Protein 8PHA (pdb70)

Structure (mmCIF, N/CA/C/O backbone):
data_8PHA
#
_entry.id   8PHA
#
_cell.length_a   97.363
_cell.length_b   109.116
_cell.length_c   192.925
_cell.angle_alpha   90.000
_cell.angle_beta   90.000
_cell.angle_gamma   90.000
#
_symmetry.space_group_name_H-M   'P 21 21 21'
#
loop_
_entity.id
_entity.type
_entity.pdbx_description
1 polymer 'O-methyltransferase domain-containing protein'
2 non-polymer GLYCEROL
3 non-polymer '2-HYDROXY BUTANE-1,4-DIOL'
4 non-polymer L-ornithine
5 non-polymer 'SODIUM ION'
6 water water
#
loop_
_atom_site.group_PDB
_atom_site.id
_atom_site.type_symbol
_atom_site.label_atom_id
_atom_site.label_alt_id
_atom_site.label_comp_id
_atom_site.label_asym_id
_atom_site.label_entity_id
_atom_site.label_seq_id
_atom_site.pdbx_PDB_ins_code
_atom_site.Cartn_x
_atom_site.Cartn_y
_atom_site.Cartn_z
_atom_site.occupancy
_atom_site.B_iso_or_equiv
_atom_site.auth_seq_id
_atom_site.auth_comp_id
_atom_site.auth_asym_id
_atom_site.auth_atom_id
_atom_site.pdbx_PDB_model_num
ATOM 1 N N . PRO A 1 22 ? -27.29153 -2.43534 82.62808 1.000 107.40873 6 PRO A N 1
ATOM 2 C CA . PRO A 1 22 ? -28.69044 -1.98899 82.61815 1.000 112.83994 6 PRO A CA 1
ATOM 3 C C . PRO A 1 22 ? -28.93673 -0.87246 81.60536 1.000 103.78063 6 PRO A C 1
ATOM 4 O O . PRO A 1 22 ? -29.77859 -1.01288 80.71891 1.000 103.39513 6 PRO A O 1
ATOM 8 N N . SER A 1 23 ? -28.19775 0.22380 81.74351 1.000 67.14592 7 SER A N 1
ATOM 9 C CA . SER A 1 23 ? -28.32247 1.34896 80.83468 1.000 58.99431 7 SER A CA 1
ATOM 10 C C . SER A 1 23 ? -27.51943 1.10272 79.55803 1.000 54.89037 7 SER A C 1
ATOM 11 O O . SER A 1 23 ? -26.62340 0.25318 79.50356 1.000 42.90649 7 SER A O 1
ATOM 14 N N . GLU A 1 24 ? -27.88306 1.83918 78.50424 1.000 40.37926 8 GLU A N 1
ATOM 15 C CA . GLU A 1 24 ? -27.15964 1.71361 77.24575 1.000 46.63660 8 GLU A CA 1
ATOM 16 C C . GLU A 1 24 ? -25.72740 2.21511 77.36880 1.000 48.18453 8 GLU A C 1
ATOM 17 O O . GLU A 1 24 ? -24.82695 1.66864 76.72183 1.000 43.85506 8 GLU A O 1
ATOM 23 N N . GLY A 1 25 ? -25.49671 3.24325 78.19085 1.000 42.61796 9 GLY A N 1
ATOM 24 C CA . GLY A 1 25 ? -24.14328 3.74088 78.37192 1.000 40.02269 9 GLY A CA 1
ATOM 25 C C . GLY A 1 25 ? -23.24262 2.72983 79.05522 1.000 38.19464 9 GLY A C 1
ATOM 26 O O . GLY A 1 25 ? -22.09586 2.52887 78.64189 1.000 31.89765 9 GLY A O 1
ATOM 27 N N . LYS A 1 26 ? -23.75188 2.07369 80.10528 1.000 33.53181 10 LYS A N 1
ATOM 28 C CA . LYS A 1 26 ? -22.98335 1.02565 80.77032 1.000 34.81673 10 LYS A CA 1
ATOM 29 C C . LYS A 1 26 ? -22.71429 -0.14078 79.82486 1.000 32.84001 10 LYS A C 1
ATOM 30 O O . LYS A 1 26 ? -21.59561 -0.67003 79.78411 1.000 33.66673 10 LYS A O 1
ATOM 36 N N . ALA A 1 27 ? -23.72659 -0.55253 79.05257 1.000 30.37173 11 ALA A N 1
ATOM 37 C CA . ALA A 1 27 ? -23.51000 -1.61111 78.06926 1.000 35.05491 11 ALA A CA 1
ATOM 38 C C . ALA A 1 27 ? -22.45383 -1.20843 77.04805 1.000 31.41569 11 ALA A C 1
ATOM 39 O O . ALA A 1 27 ? -21.64828 -2.04028 76.62472 1.000 31.07904 11 ALA A O 1
ATOM 41 N N . GLN A 1 28 ? -22.42218 0.06760 76.65106 1.000 28.23254 12 GLN A N 1
ATOM 42 C CA . GLN A 1 28 ? -21.41242 0.48969 75.68522 1.000 26.98271 12 GLN A CA 1
ATOM 43 C C . GLN A 1 28 ? -20.01692 0.50081 76.30084 1.000 28.51049 12 GLN A C 1
ATOM 44 O O . GLN A 1 28 ? -19.04315 0.12144 75.64091 1.000 26.12799 12 GLN A O 1
ATOM 50 N N . ILE A 1 29 ? -19.89372 0.93918 77.55707 1.000 26.05434 13 ILE A N 1
ATOM 51 C CA . ILE A 1 29 ? -18.59834 0.86469 78.23905 1.000 23.33436 13 ILE A CA 1
ATOM 52 C C . ILE A 1 29 ? -18.11461 -0.57720 78.29958 1.000 27.68045 13 ILE A C 1
ATOM 53 O O . ILE A 1 29 ? -16.93179 -0.87009 78.07344 1.000 29.60561 13 ILE A O 1
ATOM 58 N N . ARG A 1 30 ? -19.01678 -1.50262 78.61254 1.000 21.74725 14 ARG A N 1
ATOM 59 C CA . ARG A 1 30 ? -18.58202 -2.88609 78.73593 1.000 34.87146 14 ARG A CA 1
ATOM 60 C C . ARG A 1 30 ? -18.30240 -3.50782 77.37110 1.000 28.18261 14 ARG A C 1
ATOM 61 O O . ARG A 1 30 ? -17.41156 -4.35661 77.24987 1.000 29.02222 14 ARG A O 1
ATOM 69 N N . ALA A 1 31 ? -18.99920 -3.05985 76.32334 1.000 25.21082 15 ALA A N 1
ATOM 70 C CA . ALA A 1 31 ? -18.65401 -3.50398 74.97640 1.000 24.95281 15 ALA A CA 1
ATOM 71 C C . ALA A 1 31 ? -17.28544 -2.96630 74.55437 1.000 25.09913 15 ALA A C 1
ATOM 72 O O . ALA A 1 31 ? -16.50917 -3.66945 73.89695 1.000 27.92324 15 ALA A O 1
ATOM 74 N N . LEU A 1 32 ? -16.96047 -1.73016 74.94433 1.000 21.58534 16 LEU A N 1
ATOM 75 C CA . LEU A 1 32 ? -15.62255 -1.20253 74.68470 1.000 26.13460 16 LEU A CA 1
ATOM 76 C C . LEU A 1 32 ? -14.56761 -2.02647 75.40897 1.000 26.33687 16 LEU A C 1
ATOM 77 O O . LEU A 1 32 ? -13.50240 -2.32942 74.84805 1.000 22.65087 16 LEU A O 1
ATOM 82 N N . LEU A 1 33 ? -14.84642 -2.39132 76.66356 1.000 23.56548 17 LEU A N 1
ATOM 83 C CA . LEU A 1 33 ? -13.92471 -3.25073 77.39659 1.000 25.66778 17 LEU A CA 1
ATOM 84 C C . LEU A 1 33 ? -13.71339 -4.56979 76.67314 1.000 28.40640 17 LEU A C 1
ATOM 85 O O . LEU A 1 33 ? -12.57663 -5.04489 76.55763 1.000 29.96292 17 LEU A O 1
ATOM 90 N N . ASN A 1 34 ? -14.79345 -5.16903 76.16682 1.000 22.58994 18 ASN A N 1
ATOM 91 C CA . ASN A 1 34 ? -14.65461 -6.43158 75.44549 1.000 27.69991 18 ASN A CA 1
ATOM 92 C C . ASN A 1 34 ? -13.82030 -6.26737 74.17858 1.000 27.29843 18 ASN A C 1
ATOM 93 O O . ASN A 1 34 ? -12.99270 -7.12850 73.85732 1.000 25.73833 18 ASN A O 1
ATOM 98 N N . LEU A 1 35 ? -14.03304 -5.17840 73.44075 1.000 22.44264 19 LEU A N 1
ATOM 99 C CA . LEU A 1 35 ? -13.20559 -4.90275 72.26713 1.000 28.83322 19 LEU A CA 1
ATOM 100 C C . LEU A 1 35 ? -11.73089 -4.78757 72.64652 1.000 21.73668 19 LEU A C 1
ATOM 101 O O . LEU A 1 35 ? -10.85662 -5.29232 71.93779 1.000 23.11531 19 LEU A O 1
ATOM 106 N N . ILE A 1 36 ? -11.44086 -4.12011 73.76146 1.000 22.25152 20 ILE A N 1
ATOM 107 C CA . ILE A 1 36 ? -10.05668 -3.98224 74.22051 1.000 25.51249 20 ILE A CA 1
ATOM 108 C C . ILE A 1 36 ? -9.46398 -5.34784 74.56702 1.000 23.68621 20 ILE A C 1
ATOM 109 O O . ILE A 1 36 ? -8.35460 -5.69394 74.12866 1.000 24.03516 20 ILE A O 1
ATOM 114 N N . ASN A 1 37 ? -10.21035 -6.15715 75.33131 1.000 22.58433 21 ASN A N 1
ATOM 115 C CA . ASN A 1 37 ? -9.72776 -7.48216 75.73907 1.000 25.61055 21 ASN A CA 1
ATOM 116 C C . ASN A 1 37 ? -9.47153 -8.38555 74.53220 1.000 26.12203 21 ASN A C 1
ATOM 117 O O . ASN A 1 37 ? -8.39800 -9.00084 74.40941 1.000 29.31237 21 ASN A O 1
ATOM 122 N N . THR A 1 38 ? -10.46382 -8.50149 73.63909 1.000 26.35860 22 THR A N 1
ATOM 123 C CA . THR A 1 38 ? -10.32639 -9.40762 72.50162 1.000 28.47149 22 THR A CA 1
ATOM 124 C C . THR A 1 38 ? -9.27666 -8.90449 71.51357 1.000 28.66097 22 THR A C 1
ATOM 125 O O . THR A 1 38 ? -8.53137 -9.70888 70.94203 1.000 30.48206 22 THR A O 1
ATOM 129 N N . SER A 1 39 ? -9.18272 -7.58529 71.29918 1.000 24.58886 23 SER A N 1
ATOM 130 C CA A SER A 1 39 ? -8.17559 -7.06825 70.37480 0.495 25.44798 23 SER A CA 1
ATOM 131 C CA B SER A 1 39 ? -8.17820 -7.08060 70.36577 0.505 25.45726 23 SER A CA 1
ATOM 132 C C . SER A 1 39 ? -6.77029 -7.30298 70.90613 1.000 30.83455 23 SER A C 1
ATOM 133 O O . SER A 1 39 ? -5.87133 -7.68539 70.14894 1.000 25.42224 23 SER A O 1
ATOM 138 N N . ALA A 1 40 ? -6.56010 -7.08148 72.21201 1.000 24.50377 24 ALA A N 1
ATOM 139 C CA . ALA A 1 40 ? -5.25709 -7.38098 72.79999 1.000 32.78108 24 ALA A CA 1
ATOM 140 C C . ALA A 1 40 ? -4.92862 -8.86735 72.68966 1.000 27.69986 24 ALA A C 1
ATOM 141 O O . ALA A 1 40 ? -3.78068 -9.23926 72.40598 1.000 28.80974 24 ALA A O 1
ATOM 143 N N . GLU A 1 41 ? -5.92354 -9.73299 72.91773 1.000 23.18365 25 GLU A N 1
ATOM 144 C CA . GLU A 1 41 ? -5.70450 -11.16602 72.74752 1.000 27.98227 25 GLU A CA 1
ATOM 145 C C . GLU A 1 41 ? -5.26807 -11.49362 71.32118 1.000 33.62678 25 GLU A C 1
ATOM 146 O O . GLU A 1 41 ? -4.35735 -12.30705 71.10588 1.000 29.64074 25 GLU A O 1
ATOM 152 N N . GLN A 1 42 ? -5.91378 -10.87559 70.32736 1.000 30.13090 26 GLN A N 1
ATOM 153 C CA . GLN A 1 42 ? -5.55154 -11.17830 68.94669 1.000 29.66602 26 GLN A CA 1
ATOM 154 C C . GLN A 1 42 ? -4.18450 -10.59675 68.58136 1.000 33.15939 26 GLN A C 1
ATOM 155 O O . GLN A 1 42 ? -3.44522 -11.19501 67.78669 1.000 28.54815 26 GLN A O 1
ATOM 161 N N . ALA A 1 43 ? -3.82673 -9.44136 69.15498 1.000 23.86076 27 ALA A N 1
ATOM 162 C CA . ALA A 1 43 ? -2.47656 -8.91276 68.96556 1.000 33.45389 27 ALA A CA 1
ATOM 163 C C . ALA A 1 43 ? -1.43739 -9.88757 69.50782 1.000 26.36683 27 ALA A C 1
ATOM 164 O O . ALA A 1 43 ? -0.41342 -10.16453 68.85577 1.000 29.15857 27 ALA A O 1
ATOM 166 N N . ILE A 1 44 ? -1.70231 -10.43711 70.69715 1.000 28.89800 28 ILE A N 1
ATOM 167 C CA . ILE A 1 44 ? -0.83038 -11.46505 71.25263 1.000 28.08939 28 ILE A CA 1
ATOM 168 C C . ILE A 1 44 ? -0.72667 -12.64612 70.29427 1.000 31.96674 28 ILE A C 1
ATOM 169 O O . ILE A 1 44 ? 0.37270 -13.14380 70.02718 1.000 30.80236 28 ILE A O 1
ATOM 174 N N . ALA A 1 45 ? -1.85950 -13.07740 69.72635 1.000 32.73356 29 ALA A N 1
ATOM 175 C CA . ALA A 1 45 ? -1.82581 -14.18114 68.76641 1.000 30.17893 29 ALA A CA 1
ATOM 176 C C . ALA A 1 45 ? -0.94488 -13.84476 67.57058 1.000 34.69079 29 ALA A C 1
ATOM 177 O O . ALA A 1 45 ? -0.26695 -14.72027 67.02079 1.000 35.78771 29 ALA A O 1
ATOM 179 N N . GLU A 1 46 ? -0.95269 -12.58320 67.14239 1.000 32.72790 30 GLU A N 1
ATOM 180 C CA . GLU A 1 46 ? -0.09021 -12.19059 66.03183 1.000 31.99046 30 GLU A CA 1
ATOM 181 C C . GLU A 1 46 ? 1.38050 -12.30082 66.42199 1.000 35.28294 30 GLU A C 1
ATOM 182 O O . GLU A 1 46 ? 2.23155 -12.64497 65.58855 1.000 32.08618 30 GLU A O 1
ATOM 188 N N . TYR A 1 47 ? 1.70551 -11.99907 67.67934 1.000 30.83954 31 TYR A N 1
ATOM 189 C CA . TYR A 1 47 ? 3.09444 -12.18963 68.10099 1.000 28.87415 31 TYR A CA 1
ATOM 190 C C . TYR A 1 47 ? 3.44009 -13.68086 68.20009 1.000 38.53809 31 TYR A C 1
ATOM 191 O O . TYR A 1 47 ? 4.51709 -14.10429 67.75976 1.000 36.19715 31 TYR A O 1
ATOM 200 N N . ASP A 1 48 ? 2.51206 -14.49853 68.70921 1.000 39.36718 32 ASP A N 1
ATOM 201 C CA . ASP A 1 48 ? 2.73978 -15.94259 68.80164 1.000 36.72943 32 ASP A CA 1
ATOM 202 C C . ASP A 1 48 ? 2.91087 -16.58207 67.42374 1.000 33.05988 32 ASP A C 1
ATOM 203 O O . ASP A 1 48 ? 3.70232 -17.51952 67.26908 1.000 36.49775 32 ASP A O 1
ATOM 208 N N . LYS A 1 49 ? 2.19142 -16.08774 66.41247 1.000 34.97835 33 LYS A N 1
ATOM 209 C CA . LYS A 1 49 ? 2.27663 -16.68538 65.07925 1.000 36.74832 33 LYS A CA 1
ATOM 210 C C . LYS A 1 49 ? 3.69017 -16.62282 64.52696 1.000 39.64452 33 LYS A C 1
ATOM 211 O O . LYS A 1 49 ? 4.09564 -17.50553 63.76680 1.000 42.50887 33 LYS A O 1
ATOM 217 N N . GLN A 1 50 ? 4.44244 -15.58138 64.86975 1.000 41.98370 34 GLN A N 1
ATOM 218 C CA . GLN A 1 50 ? 5.83679 -15.46621 64.46906 1.000 42.36639 34 GLN A CA 1
ATOM 219 C C . GLN A 1 50 ? 6.77809 -15.96418 65.55424 1.000 44.52294 34 GLN A C 1
ATOM 220 O O . GLN A 1 50 ? 7.97515 -15.65637 65.51669 1.000 44.27038 34 GLN A O 1
ATOM 226 N N . GLU A 1 51 ? 6.25029 -16.70768 66.53178 1.000 34.14199 35 GLU A N 1
ATOM 227 C CA . GLU A 1 51 ? 7.04150 -17.26989 67.62004 1.000 38.32392 35 GLU A CA 1
ATOM 228 C C . GLU A 1 51 ? 7.83767 -16.18539 68.33789 1.000 39.37903 35 GLU A C 1
ATOM 229 O O . GLU A 1 51 ? 9.01875 -16.34899 68.64700 1.000 40.76612 35 GLU A O 1
ATOM 235 N N . CYS A 1 52 ? 7.18486 -15.05734 68.60172 1.000 33.46225 36 CYS A N 1
ATOM 236 C CA . CYS A 1 52 ? 7.81605 -13.95722 69.30547 1.000 31.37214 36 CYS A CA 1
ATOM 237 C C . CYS A 1 52 ? 7.11651 -13.72900 70.63309 1.000 38.05493 36 CYS A C 1
ATOM 238 O O . CYS A 1 52 ? 5.90478 -13.93252 70.76387 1.000 39.87690 36 CYS A O 1
ATOM 241 N N . ASP A 1 53 ? 7.89810 -13.31149 71.61941 1.000 38.88809 37 ASP A N 1
ATOM 242 C CA . ASP A 1 53 ? 7.30819 -12.89852 72.87306 1.000 32.67070 37 ASP A CA 1
ATOM 243 C C . ASP A 1 53 ? 6.78279 -11.47599 72.72882 1.000 34.35811 37 ASP A C 1
ATOM 244 O O . ASP A 1 53 ? 7.00786 -10.79637 71.71565 1.000 30.63124 37 ASP A O 1
ATOM 249 N N . ILE A 1 54 ? 6.05073 -11.04220 73.75082 1.000 31.26489 38 ILE A N 1
ATOM 250 C CA . ILE A 1 54 ? 5.54552 -9.67035 73.80252 1.000 33.97713 38 ILE A CA 1
ATOM 251 C C . ILE A 1 54 ? 6.71904 -8.69940 73.76371 1.000 33.10683 38 ILE A C 1
ATOM 252 O O . ILE A 1 54 ? 7.73263 -8.92245 74.45768 1.000 33.73132 38 ILE A O 1
ATOM 257 N N . PRO A 1 55 ? 6.65854 -7.62721 72.97839 1.000 33.83273 39 PRO A N 1
ATOM 258 C CA . PRO A 1 55 ? 7.75198 -6.64732 72.99152 1.000 35.12269 39 PRO A CA 1
ATOM 259 C C . PRO A 1 55 ? 7.89330 -5.99399 74.36169 1.000 36.58137 39 PRO A C 1
ATOM 260 O O . PRO A 1 55 ? 6.94822 -5.94015 75.15193 1.000 30.29761 39 PRO A O 1
ATOM 264 N N . SER A 1 56 ? 9.10209 -5.51381 74.64512 1.000 32.23350 40 SER A N 1
ATOM 265 C CA . SER A 1 56 ? 9.42443 -4.86301 75.90845 1.000 32.57372 40 SER A CA 1
ATOM 266 C C . SER A 1 56 ? 9.67751 -3.37706 75.68875 1.000 34.01440 40 SER A C 1
ATOM 267 O O . SER A 1 56 ? 10.33687 -2.98487 74.71902 1.000 28.17482 40 SER A O 1
ATOM 270 N N . LEU A 1 57 ? 9.16392 -2.55540 76.60145 1.000 31.39537 41 LEU A N 1
ATOM 271 C CA . LEU A 1 57 ? 9.37615 -1.11607 76.55269 1.000 26.11606 41 LEU A CA 1
ATOM 272 C C . LEU A 1 57 ? 10.60785 -0.68114 77.33380 1.000 25.84567 41 LEU A C 1
ATOM 273 O O . LEU A 1 57 ? 10.89811 0.51840 77.38508 1.000 29.30834 41 LEU A O 1
ATOM 278 N N . THR A 1 58 ? 11.33287 -1.62217 77.94645 1.000 26.25017 42 THR A N 1
ATOM 279 C CA . THR A 1 58 ? 12.58944 -1.32326 78.61337 1.000 32.06077 42 THR A CA 1
ATOM 280 C C . THR A 1 58 ? 13.78979 -1.99933 77.96629 1.000 34.98704 42 THR A C 1
ATOM 281 O O . THR A 1 58 ? 14.92433 -1.70839 78.36327 1.000 33.87703 42 THR A O 1
ATOM 285 N N . SER A 1 59 ? 13.58053 -2.87403 76.98287 1.000 38.30236 43 SER A N 1
ATOM 286 C CA A SER A 1 59 ? 14.69589 -3.55780 76.34069 0.783 36.02724 43 SER A CA 1
ATOM 287 C CA B SER A 1 59 ? 14.69168 -3.55942 76.33578 0.217 35.91061 43 SER A CA 1
ATOM 288 C C . SER A 1 59 ? 15.48576 -2.60163 75.45269 1.000 35.40301 43 SER A C 1
ATOM 289 O O . SER A 1 59 ? 14.91872 -1.74725 74.76436 1.000 32.21357 43 SER A O 1
ATOM 294 N N . GLY A 1 60 ? 16.80710 -2.76345 75.46151 1.000 36.87112 44 GLY A N 1
ATOM 295 C CA . GLY A 1 60 ? 17.73827 -1.95337 74.70583 1.000 33.00348 44 GLY A CA 1
ATOM 296 C C . GLY A 1 60 ? 18.02738 -2.42121 73.29543 1.000 42.14469 44 GLY A C 1
ATOM 297 O O . GLY A 1 60 ? 18.81888 -1.78534 72.59282 1.000 36.98483 44 GLY A O 1
ATOM 298 N N . GLU A 1 61 ? 17.40645 -3.50217 72.84427 1.000 40.09202 45 GLU A N 1
ATOM 299 C CA . GLU A 1 61 ? 17.61398 -4.03595 71.50817 1.000 38.11195 45 GLU A CA 1
ATOM 300 C C . GLU A 1 61 ? 16.28548 -4.14751 70.77649 1.000 38.78944 45 GLU A C 1
ATOM 301 O O . GLU A 1 61 ? 15.22397 -4.23424 71.40596 1.000 36.46805 45 GLU A O 1
ATOM 307 N N . PRO A 1 62 ? 16.30393 -4.16099 69.44748 1.000 34.60162 46 PRO A N 1
ATOM 308 C CA . PRO A 1 62 ? 15.04232 -4.26155 68.71094 1.000 37.34162 46 PRO A CA 1
ATOM 309 C C . PRO A 1 62 ? 14.38377 -5.61368 68.93871 1.000 36.59274 46 PRO A C 1
ATOM 310 O O . PRO A 1 62 ? 15.05201 -6.63628 69.10567 1.000 35.56299 46 PRO A O 1
ATOM 314 N N . HIS A 1 63 ? 13.05936 -5.58666 69.02299 1.000 34.99987 47 HIS A N 1
ATOM 315 C CA . HIS A 1 63 ? 12.26761 -6.79500 68.92849 1.000 32.69111 47 HIS A CA 1
ATOM 316 C C . HIS A 1 63 ? 12.37630 -7.32353 67.49747 1.000 40.50046 47 HIS A C 1
ATOM 317 O O . HIS A 1 63 ? 12.57139 -6.54343 66.56059 1.000 34.87755 47 HIS A O 1
ATOM 324 N N . PRO A 1 64 ? 12.33216 -8.64531 67.30656 1.000 36.16326 48 PRO A N 1
ATOM 325 C CA . PRO A 1 64 ? 12.49600 -9.18810 65.94493 1.000 38.49009 48 PRO A CA 1
ATOM 326 C C . PRO A 1 64 ? 11.47120 -8.66918 64.94541 1.000 41.80216 48 PRO A C 1
ATOM 327 O O . PRO A 1 64 ? 11.76939 -8.63377 63.74547 1.000 39.98843 48 PRO A O 1
ATOM 331 N N . MET A 1 65 ? 10.28886 -8.23675 65.39026 1.000 35.18495 49 MET A N 1
ATOM 332 C CA . MET A 1 65 ? 9.26992 -7.75626 64.46149 1.000 35.92486 49 MET A CA 1
ATOM 333 C C . MET A 1 65 ? 9.28909 -6.24718 64.25654 1.000 41.29186 49 MET A C 1
ATOM 334 O O . MET A 1 65 ? 8.48275 -5.74111 63.46873 1.000 37.16753 49 MET A O 1
ATOM 339 N N . ASP A 1 66 ? 10.23336 -5.53233 64.87879 1.000 28.56784 50 ASP A N 1
ATOM 340 C CA . ASP A 1 66 ? 10.26654 -4.07701 64.76141 1.000 34.62185 50 ASP A CA 1
ATOM 341 C C . ASP A 1 66 ? 10.54065 -3.63234 63.32472 1.000 36.12004 50 ASP A C 1
ATOM 342 O O . ASP A 1 66 ? 9.97271 -2.63864 62.86253 1.000 41.83450 50 ASP A O 1
ATOM 347 N N . ASP A 1 67 ? 11.42681 -4.32529 62.61093 1.000 36.11374 51 ASP A N 1
ATOM 348 C CA . ASP A 1 67 ? 11.71970 -3.97103 61.22910 1.000 39.51632 51 ASP A CA 1
ATOM 349 C C . ASP A 1 67 ? 11.00615 -4.87486 60.22729 1.000 38.24613 51 ASP A C 1
ATOM 350 O O . ASP A 1 67 ? 11.39764 -4.92110 59.05785 1.000 43.89120 51 ASP A O 1
ATOM 355 N N . ARG A 1 68 ? 9.98243 -5.60064 60.66069 1.000 37.68800 52 ARG A N 1
ATOM 356 C CA . ARG A 1 68 ? 9.21202 -6.46097 59.77530 1.000 39.19614 52 ARG A CA 1
ATOM 357 C C . ARG A 1 68 ? 7.91417 -5.78063 59.36105 1.000 35.63327 52 ARG A C 1
ATOM 358 O O . ARG A 1 68 ? 7.39429 -4.90428 60.05753 1.000 30.70201 52 ARG A O 1
ATOM 366 N N . LEU A 1 69 ? 7.40974 -6.17745 58.20801 1.000 35.77964 53 LEU A N 1
ATOM 367 C CA . LEU A 1 69 ? 6.11070 -5.71500 57.75235 1.000 32.59944 53 LEU A CA 1
ATOM 368 C C . LEU A 1 69 ? 5.03059 -6.15235 58.73952 1.000 29.71855 53 LEU A C 1
ATOM 369 O O . LEU A 1 69 ? 4.85398 -7.35786 58.95059 1.000 30.60949 53 LEU A O 1
ATOM 374 N N . PRO A 1 70 ? 4.30754 -5.23026 59.37558 1.000 36.86724 54 PRO A N 1
ATOM 375 C CA . PRO A 1 70 ? 3.22947 -5.65543 60.27842 1.000 30.26426 54 PRO A CA 1
ATOM 376 C C . PRO A 1 70 ? 2.14324 -6.38225 59.50423 1.000 30.82922 54 PRO A C 1
ATOM 377 O O . PRO A 1 70 ? 1.75061 -5.96502 58.41273 1.000 34.50058 54 PRO A O 1
ATOM 381 N N . SER A 1 71 ? 1.66645 -7.48789 60.06819 1.000 32.96426 55 SER A N 1
ATOM 382 C CA . SER A 1 71 ? 0.62663 -8.25905 59.40484 1.000 31.39551 55 SER A CA 1
ATOM 383 C C . SER A 1 71 ? -0.66605 -7.45876 59.31267 1.000 37.09435 55 SER A C 1
ATOM 384 O O . SER A 1 71 ? -0.91473 -6.53272 60.09072 1.000 35.67615 55 SER A O 1
ATOM 387 N N . LEU A 1 72 ? -1.48544 -7.81934 58.32654 1.000 35.13706 56 LEU A N 1
ATOM 388 C CA . LEU A 1 72 ? -2.79727 -7.19994 58.17992 1.000 38.41529 56 LEU A CA 1
ATOM 389 C C . LEU A 1 72 ? -3.63391 -7.39271 59.43979 1.000 34.03937 56 LEU A C 1
ATOM 390 O O . LEU A 1 72 ? -4.32636 -6.46833 59.88559 1.000 32.45947 56 LEU A O 1
ATOM 395 N N . GLU A 1 73 ? -3.57100 -8.58616 60.03367 1.000 32.75235 57 GLU A N 1
ATOM 396 C CA . GLU A 1 73 ? -4.34770 -8.86600 61.23844 1.000 32.89488 57 GLU A CA 1
ATOM 397 C C . GLU A 1 73 ? -3.90773 -7.97896 62.39877 1.000 29.92494 57 GLU A C 1
ATOM 398 O O . GLU A 1 73 ? -4.74187 -7.49893 63.17461 1.000 27.54731 57 GLU A O 1
ATOM 404 N N . LEU A 1 74 ? -2.60040 -7.73626 62.52702 1.000 27.67666 58 LEU A N 1
ATOM 405 C CA . LEU A 1 74 ? -2.12411 -6.88532 63.61329 1.000 31.13962 58 LEU A CA 1
ATOM 406 C C . LEU A 1 74 ? -2.58735 -5.44817 63.41736 1.000 26.65122 58 LEU A C 1
ATOM 407 O O . LEU A 1 74 ? -3.02592 -4.79631 64.37246 1.000 24.50789 58 LEU A O 1
ATOM 412 N N . LYS A 1 75 ? -2.54627 -4.94753 62.17950 1.000 25.08365 59 LYS A N 1
ATOM 413 C CA . LYS A 1 75 ? -2.99001 -3.57624 61.95187 1.000 31.92969 59 LYS A CA 1
ATOM 414 C C . LYS A 1 75 ? -4.49578 -3.45074 62.16383 1.000 25.97262 59 LYS A C 1
ATOM 415 O O . LYS A 1 75 ? -4.96348 -2.45340 62.72190 1.000 31.14827 59 LYS A O 1
ATOM 421 N N . ASN A 1 76 ? -5.26808 -4.46869 61.77032 1.000 25.22233 60 ASN A N 1
ATOM 422 C CA A ASN A 1 76 ? -6.70909 -4.43999 62.01608 0.493 29.53748 60 ASN A CA 1
ATOM 423 C CA B ASN A 1 76 ? -6.70869 -4.43919 62.01612 0.507 29.53694 60 ASN A CA 1
ATOM 424 C C . ASN A 1 76 ? -7.00515 -4.38508 63.51063 1.000 27.25101 60 ASN A C 1
ATOM 425 O O . ASN A 1 76 ? -7.78609 -3.53740 63.97869 1.000 28.59379 60 ASN A O 1
ATOM 434 N N . THR A 1 77 ? -6.38265 -5.28281 64.28514 1.000 27.53322 61 THR A N 1
ATOM 435 C CA A THR A 1 77 ? -6.62241 -5.31268 65.72051 0.432 28.41866 61 THR A CA 1
ATOM 436 C CA B THR A 1 77 ? -6.67941 -5.28132 65.71156 0.568 28.44965 61 THR A CA 1
ATOM 437 C C . THR A 1 77 ? -6.15069 -4.03511 66.39313 1.000 20.57621 61 THR A C 1
ATOM 438 O O . THR A 1 77 ? -6.72937 -3.61043 67.38861 1.000 22.53838 61 THR A O 1
ATOM 445 N N . LEU A 1 78 ? -5.08759 -3.42806 65.87441 1.000 23.09178 62 LEU A N 1
ATOM 446 C CA . LEU A 1 78 ? -4.61803 -2.17569 66.45328 1.000 24.72687 62 LEU A CA 1
ATOM 447 C C . LEU A 1 78 ? -5.58837 -1.03422 66.17533 1.000 27.21501 62 LEU A C 1
ATOM 448 O O . LEU A 1 78 ? -5.77725 -0.16981 67.03478 1.000 24.82730 62 LEU A O 1
ATOM 453 N N . ARG A 1 79 ? -6.18275 -0.98831 64.97239 1.000 23.59497 63 ARG A N 1
ATOM 454 C CA . ARG A 1 79 ? -7.27026 -0.04008 64.72458 1.000 32.21661 63 ARG A CA 1
ATOM 455 C C . ARG A 1 79 ? -8.34121 -0.16658 65.79750 1.000 25.22049 63 ARG A C 1
ATOM 456 O O . ARG A 1 79 ? -8.75920 0.82879 66.40891 1.000 23.48812 63 ARG A O 1
ATOM 464 N N . ILE A 1 80 ? -8.78887 -1.40040 66.04309 1.000 19.72209 64 ILE A N 1
ATOM 465 C CA . ILE A 1 80 ? -9.85994 -1.59537 67.02319 1.000 21.35999 64 ILE A CA 1
ATOM 466 C C . ILE A 1 80 ? -9.38626 -1.26774 68.43765 1.000 24.49136 64 ILE A C 1
ATOM 467 O O . ILE A 1 80 ? -10.08342 -0.58302 69.20040 1.000 20.86346 64 ILE A O 1
ATOM 472 N N . LEU A 1 81 ? -8.20157 -1.75293 68.81436 1.000 21.40998 65 LEU A N 1
ATOM 473 C CA . LEU A 1 81 ? -7.69487 -1.55254 70.16435 1.000 19.99365 65 LEU A CA 1
ATOM 474 C C . LEU A 1 81 ? -7.49339 -0.06877 70.46643 1.000 25.96104 65 LEU A C 1
ATOM 475 O O . LEU A 1 81 ? -7.93517 0.42504 71.51180 1.000 22.06947 65 LEU A O 1
ATOM 480 N N . GLU A 1 82 ? -6.84264 0.66804 69.55414 1.000 24.24523 66 GLU A N 1
ATOM 481 C CA . GLU A 1 82 ? -6.60299 2.08811 69.80182 1.000 25.13284 66 GLU A CA 1
ATOM 482 C C . GLU A 1 82 ? -7.90432 2.87928 69.77084 1.000 24.00862 66 GLU A C 1
ATOM 483 O O . GLU A 1 82 ? -8.10639 3.77196 70.60610 1.000 21.23383 66 GLU A O 1
ATOM 489 N N . GLY A 1 83 ? -8.80517 2.56330 68.83194 1.000 18.38695 67 GLY A N 1
ATOM 490 C CA . GLY A 1 83 ? -10.09291 3.23946 68.80464 1.000 22.52893 67 GLY A CA 1
ATOM 491 C C . GLY A 1 83 ? -10.90378 3.01478 70.06555 1.000 22.95505 67 GLY A C 1
ATOM 492 O O . GLY A 1 83 ? -11.55068 3.93667 70.57395 1.000 24.56202 67 GLY A O 1
ATOM 493 N N . ALA A 1 84 ? -10.88293 1.78555 70.58342 1.000 17.46002 68 ALA A N 1
ATOM 494 C CA . ALA A 1 84 ? -11.67195 1.45480 71.76464 1.000 20.31690 68 ALA A CA 1
ATOM 495 C C . ALA A 1 84 ? -11.06944 2.05559 73.02689 1.000 19.93564 68 ALA A C 1
ATOM 496 O O . ALA A 1 84 ? -11.80422 2.57812 73.86868 1.000 19.17717 68 ALA A O 1
ATOM 498 N N . CYS A 1 85 ? -9.74055 1.97851 73.18700 1.000 20.65243 69 CYS A N 1
ATOM 499 C CA . CYS A 1 85 ? -9.09083 2.63799 74.32362 1.000 22.01643 69 CYS A CA 1
ATOM 500 C C . CYS A 1 85 ? -9.37211 4.13610 74.32611 1.000 23.35059 69 CYS A C 1
ATOM 501 O O . CYS A 1 85 ? -9.75926 4.70899 75.35776 1.000 21.19518 69 CYS A O 1
ATOM 504 N N . ALA A 1 86 ? -9.17760 4.79300 73.17414 1.000 21.41606 70 ALA A N 1
ATOM 505 C CA . ALA A 1 86 ? -9.40935 6.22767 73.09989 1.000 24.62148 70 ALA A CA 1
ATOM 506 C C . ALA A 1 86 ? -10.86101 6.56054 73.42963 1.000 22.34221 70 ALA A C 1
ATOM 507 O O . ALA A 1 86 ? -11.13347 7.46674 74.23110 1.000 21.14567 70 ALA A O 1
ATOM 509 N N . GLN A 1 87 ? -11.81136 5.82627 72.83433 1.000 22.24385 71 GLN A N 1
ATOM 510 C CA . GLN A 1 87 ? -13.21746 6.12701 73.07713 1.000 23.30241 71 GLN A CA 1
ATOM 511 C C . GLN A 1 87 ? -13.59369 5.88959 74.53348 1.000 21.73401 71 GLN A C 1
ATOM 512 O O . GLN A 1 87 ? -14.37305 6.65736 75.11215 1.000 23.66307 71 GLN A O 1
ATOM 518 N N . LEU A 1 88 ? -13.04623 4.83712 75.14729 1.000 20.14786 72 LEU A N 1
ATOM 519 C CA . LEU A 1 88 ? -13.34057 4.55105 76.54807 1.000 22.61269 72 LEU A CA 1
ATOM 520 C C . LEU A 1 88 ? -12.86702 5.68041 77.45223 1.000 24.00866 72 LEU A C 1
ATOM 521 O O . LEU A 1 88 ? -13.63613 6.20617 78.28367 1.000 21.98742 72 LEU A O 1
ATOM 526 N N . CYS A 1 89 ? -11.59917 6.07776 77.28830 1.000 20.11515 73 CYS A N 1
ATOM 527 C CA . CYS A 1 89 ? -11.04329 7.13367 78.12758 1.000 19.53254 73 CYS A CA 1
ATOM 528 C C . CYS A 1 89 ? -11.78098 8.44874 77.91702 1.000 24.51362 73 CYS A C 1
ATOM 529 O O . CYS A 1 89 ? -12.05925 9.17665 78.87945 1.000 22.58073 73 CYS A O 1
ATOM 532 N N . VAL A 1 90 ? -12.09818 8.78011 76.66144 1.000 23.45967 74 VAL A N 1
ATOM 533 C CA . VAL A 1 90 ? -12.74220 10.06105 76.40555 1.000 22.65004 74 VAL A CA 1
ATOM 534 C C . VAL A 1 90 ? -14.18806 10.03742 76.88441 1.000 22.23518 74 VAL A C 1
ATOM 535 O O . VAL A 1 90 ? -14.71423 11.06541 77.32111 1.000 24.45141 74 VAL A O 1
ATOM 539 N N . THR A 1 91 ? -14.83967 8.86984 76.86417 1.000 20.91574 75 THR A N 1
ATOM 540 C CA . THR A 1 91 ? -16.19865 8.77659 77.39205 1.000 18.48530 75 THR A CA 1
ATOM 541 C C . THR A 1 91 ? -16.21752 8.98590 78.90040 1.000 25.49120 75 THR A C 1
ATOM 542 O O . THR A 1 91 ? -17.07785 9.70801 79.42207 1.000 23.37951 75 THR A O 1
ATOM 546 N N . LEU A 1 92 ? -15.26143 8.39087 79.61460 1.000 22.60379 76 LEU A N 1
ATOM 547 C CA . LEU A 1 92 ? -15.30894 8.44747 81.07344 1.000 21.11179 76 LEU A CA 1
ATOM 548 C C . LEU A 1 92 ? -14.67990 9.70712 81.65780 1.000 24.06625 76 LEU A C 1
ATOM 549 O O . LEU A 1 92 ? -15.00453 10.07288 82.79410 1.000 22.38824 76 LEU A O 1
ATOM 554 N N . ALA A 1 93 ? -13.77841 10.38651 80.90973 1.000 20.70527 77 ALA A N 1
ATOM 555 C CA . ALA A 1 93 ? -13.13966 11.56483 81.47337 1.000 22.37805 77 ALA A CA 1
ATOM 556 C C . ALA A 1 93 ? -14.01117 12.80168 81.27250 1.000 23.35941 77 ALA A C 1
ATOM 557 O O . ALA A 1 93 ? -14.77266 12.88300 80.30089 1.000 20.92614 77 ALA A O 1
ATOM 559 N N . PRO A 1 94 ? -13.91010 13.77862 82.16977 1.000 22.36236 78 PRO A N 1
ATOM 560 C CA . PRO A 1 94 ? -14.55547 15.07829 81.92994 1.000 24.93217 78 PRO A CA 1
ATOM 561 C C . PRO A 1 94 ? -14.04727 15.67935 80.63085 1.000 27.13502 78 PRO A C 1
ATOM 562 O O . PRO A 1 94 ? -12.85942 15.53363 80.30096 1.000 24.24117 78 PRO A O 1
ATOM 566 N N . PRO A 1 95 ? -14.91625 16.34387 79.85791 1.000 24.14067 79 PRO A N 1
ATOM 567 C CA . PRO A 1 95 ? -14.46309 16.90821 78.57029 1.000 24.72055 79 PRO A CA 1
ATOM 568 C C . PRO A 1 95 ? -13.31268 17.88771 78.70346 1.000 22.94485 79 PRO A C 1
ATOM 569 O O . PRO A 1 95 ? -12.44208 17.92940 77.82655 1.000 23.81643 79 PRO A O 1
ATOM 573 N N . ALA A 1 96 ? -13.29827 18.69666 79.76531 1.000 24.43314 80 ALA A N 1
ATOM 574 C CA . ALA A 1 96 ? -12.21279 19.65592 79.95192 1.000 25.51435 80 ALA A CA 1
ATOM 575 C C . ALA A 1 96 ? -10.87641 18.94512 80.14041 1.000 21.64971 80 ALA A C 1
ATOM 576 O O . ALA A 1 96 ? -9.84231 19.41353 79.65582 1.000 26.48250 80 ALA A O 1
ATOM 578 N N . HIS A 1 97 ? -10.88698 17.79890 80.82328 1.000 23.16518 81 HIS A N 1
ATOM 579 C CA . HIS A 1 97 ? -9.66709 17.02043 81.03084 1.000 22.61692 81 HIS A CA 1
ATOM 580 C C . HIS A 1 97 ? -9.07766 16.57409 79.69791 1.000 19.25058 81 HIS A C 1
ATOM 581 O O . HIS A 1 97 ? -7.88825 16.79373 79.40683 1.000 25.79766 81 HIS A O 1
ATOM 588 N N . THR A 1 98 ? -9.91312 15.94609 78.86992 1.000 23.53609 82 THR A N 1
ATOM 589 C CA . THR A 1 98 ? -9.47282 15.47862 77.56145 1.000 22.41210 82 THR A CA 1
ATOM 590 C C . THR A 1 98 ? -9.01226 16.63189 76.68457 1.000 22.97936 82 THR A C 1
ATOM 591 O O . THR A 1 98 ? -7.95201 16.55579 76.05094 1.000 18.97861 82 THR A O 1
ATOM 595 N N . MET A 1 99 ? -9.79692 17.71477 76.63742 1.000 19.98710 83 MET A N 1
ATOM 596 C CA . MET A 1 99 ? -9.43754 18.82126 75.75919 1.000 22.62842 83 MET A CA 1
ATOM 597 C C . MET A 1 99 ? -8.15463 19.50750 76.21671 1.000 24.31535 83 MET A C 1
ATOM 598 O O . MET A 1 99 ? -7.36469 19.96321 75.38187 1.000 19.52654 83 MET A O 1
ATOM 603 N N . LEU A 1 100 ? -7.91419 19.56727 77.52554 1.000 18.89407 84 LEU A N 1
ATOM 604 C CA . LEU A 1 100 ? -6.65778 20.10793 78.02158 1.000 25.93419 84 LEU A CA 1
ATOM 605 C C . LEU A 1 100 ? -5.48305 19.26046 77.54216 1.000 23.44736 84 LEU A C 1
ATOM 606 O O . LEU A 1 100 ? -4.46307 19.78712 77.04758 1.000 26.00343 84 LEU A O 1
ATOM 611 N N . ASN A 1 101 ? -5.62179 17.93061 77.65129 1.000 19.26905 85 ASN A N 1
ATOM 612 C CA . ASN A 1 101 ? -4.54132 17.07310 77.17400 1.000 25.19837 85 ASN A CA 1
ATOM 613 C C . ASN A 1 101 ? -4.33383 17.20841 75.66224 1.000 27.06587 85 ASN A C 1
ATOM 614 O O . ASN A 1 101 ? -3.19019 17.23673 75.19366 1.000 31.68788 85 ASN A O 1
ATOM 619 N N . TYR A 1 102 ? -5.42186 17.32991 74.88706 1.000 25.70308 86 TYR A N 1
ATOM 620 C CA . TYR A 1 102 ? -5.30160 17.60807 73.44936 1.000 21.44542 86 TYR A CA 1
ATOM 621 C C . TYR A 1 102 ? -4.53158 18.90021 73.21147 1.000 25.10311 86 TYR A C 1
ATOM 622 O O . TYR A 1 102 ? -3.67297 18.97398 72.32519 1.000 20.87901 86 TYR A O 1
ATOM 631 N N . SER A 1 103 ? -4.85976 19.94853 73.97576 1.000 22.65360 87 SER A N 1
ATOM 632 C CA . SER A 1 103 ? -4.22699 21.24424 73.77291 1.000 21.40233 87 SER A CA 1
ATOM 633 C C . SER A 1 103 ? -2.73354 21.17121 74.01140 1.000 27.85034 87 SER A C 1
ATOM 634 O O . SER A 1 103 ? -1.99196 21.99557 73.47022 1.000 28.33452 87 SER A O 1
ATOM 637 N N . MET A 1 104 ? -2.26651 20.19489 74.78694 1.000 23.13179 88 MET A N 1
ATOM 638 C CA . MET A 1 104 ? -0.82645 20.09720 75.00233 1.000 28.76646 88 MET A CA 1
ATOM 639 C C . MET A 1 104 ? -0.13464 19.05692 74.11906 1.000 32.74355 88 MET A C 1
ATOM 640 O O . MET A 1 104 ? 1.02620 18.72081 74.37572 1.000 29.70919 88 MET A O 1
ATOM 645 N N . ASP A 1 105 ? -0.77038 18.62206 73.02715 1.000 27.96368 89 ASP A N 1
ATOM 646 C CA . ASP A 1 105 ? -0.19232 17.55708 72.20723 1.000 26.84548 89 ASP A CA 1
ATOM 647 C C . ASP A 1 105 ? 0.93062 18.03373 71.27380 1.000 26.13949 89 ASP A C 1
ATOM 648 O O . ASP A 1 105 ? 1.55202 17.19410 70.62077 1.000 28.44795 89 ASP A O 1
ATOM 653 N N . VAL A 1 106 ? 1.22685 19.33780 71.20952 1.000 27.26519 90 VAL A N 1
ATOM 654 C CA . VAL A 1 106 ? 2.35419 19.84632 70.41516 1.000 25.70498 90 VAL A CA 1
ATOM 655 C C . VAL A 1 106 ? 3.69572 19.48935 71.05424 1.000 22.06533 90 VAL A C 1
ATOM 656 O O . VAL A 1 106 ? 4.74324 19.42697 70.36820 1.000 25.76970 90 VAL A O 1
ATOM 660 N N . LEU A 1 107 ? 3.67684 19.21634 72.36113 1.000 22.95241 91 LEU A N 1
ATOM 661 C CA . LEU A 1 107 ? 4.90756 19.18243 73.14262 1.000 26.82694 91 LEU A CA 1
ATOM 662 C C . LEU A 1 107 ? 5.75051 17.95276 72.83137 1.000 23.36271 91 LEU A C 1
ATOM 663 O O . LEU A 1 107 ? 6.97868 18.05161 72.71053 1.000 26.25260 91 LEU A O 1
ATOM 668 N N . VAL A 1 108 ? 5.12709 16.77964 72.71605 1.000 23.27420 92 VAL A N 1
ATOM 669 C CA . VAL A 1 108 ? 5.89643 15.58030 72.39111 1.000 24.36201 92 VAL A CA 1
ATOM 670 C C . VAL A 1 108 ? 6.58881 15.69284 71.03824 1.000 25.41997 92 VAL A C 1
ATOM 671 O O . VAL A 1 108 ? 7.79681 15.41006 70.96593 1.000 20.09351 92 VAL A O 1
ATOM 675 N N . PRO A 1 109 ? 5.91929 16.09049 69.94608 1.000 20.79558 93 PRO A N 1
ATOM 676 C CA . PRO A 1 109 ? 6.65720 16.25962 68.67503 1.000 20.14688 93 PRO A CA 1
ATOM 677 C C . PRO A 1 109 ? 7.76758 17.28242 68.78031 1.000 22.01820 93 PRO A C 1
ATOM 678 O O . PRO A 1 109 ? 8.82803 17.11338 68.16011 1.000 23.82508 93 PRO A O 1
ATOM 682 N N . SER A 1 110 ? 7.54061 18.36546 69.53232 1.000 21.47001 94 SER A N 1
ATOM 683 C CA . SER A 1 110 ? 8.61225 19.33347 69.74337 1.000 21.72203 94 SER A CA 1
ATOM 684 C C . SER A 1 110 ? 9.82028 18.66895 70.39655 1.000 25.68254 94 SER A C 1
ATOM 685 O O . SER A 1 110 ? 10.96854 18.89389 69.98578 1.000 22.50793 94 SER A O 1
ATOM 688 N N . CYS A 1 111 ? 9.57522 17.83305 71.40810 1.000 23.09962 95 CYS A N 1
ATOM 689 C CA . CYS A 1 111 ? 10.66333 17.13325 72.08443 1.000 23.47210 95 CYS A CA 1
ATOM 690 C C . CYS A 1 111 ? 11.36403 16.15966 71.14878 1.000 25.55032 95 CYS A C 1
ATOM 691 O O . CYS A 1 111 ? 12.59702 16.03373 71.17601 1.000 24.93200 95 CYS A O 1
ATOM 694 N N . ILE A 1 112 ? 10.59026 15.45331 70.32342 1.000 20.92929 96 ILE A N 1
ATOM 695 C CA . ILE A 1 112 ? 11.17826 14.53112 69.35611 1.000 26.30635 96 ILE A CA 1
ATOM 696 C C . ILE A 1 112 ? 12.10286 15.28115 68.40570 1.000 25.59986 96 ILE A C 1
ATOM 697 O O . ILE A 1 112 ? 13.24472 14.86376 68.15957 1.000 27.58156 96 ILE A O 1
ATOM 702 N N . SER A 1 113 ? 11.61474 16.39005 67.84065 1.000 22.18443 97 SER A N 1
ATOM 703 C CA . SER A 1 113 ? 12.44853 17.16304 66.92321 1.000 26.72944 97 SER A CA 1
ATOM 704 C C . SER A 1 113 ? 13.71877 17.62156 67.61900 1.000 25.04321 97 SER A C 1
ATOM 705 O O . SER A 1 113 ? 14.81386 17.53356 67.05027 1.000 26.01540 97 SER A O 1
ATOM 708 N N . THR A 1 114 ? 13.59493 18.06643 68.87383 1.000 23.17123 98 THR A N 1
ATOM 709 C CA . THR A 1 114 ? 14.76151 18.56204 69.58935 1.000 25.05685 98 THR A CA 1
ATOM 710 C C . THR A 1 114 ? 15.79149 17.45729 69.82113 1.000 32.04564 98 THR A C 1
ATOM 711 O O . THR A 1 114 ? 16.99337 17.67732 69.61672 1.000 27.76933 98 THR A O 1
ATOM 715 N N . VAL A 1 115 ? 15.34787 16.25738 70.22052 1.000 23.22205 99 VAL A N 1
ATOM 716 C CA . VAL A 1 115 ? 16.33085 15.20229 70.48485 1.000 26.07827 99 VAL A CA 1
ATOM 717 C C . VAL A 1 115 ? 16.90129 14.65593 69.18692 1.000 28.42369 99 VAL A C 1
ATOM 718 O O . VAL A 1 115 ? 18.02318 14.12789 69.16989 1.000 28.38292 99 VAL A O 1
ATOM 722 N N . ILE A 1 116 ? 16.16039 14.76169 68.08226 1.000 26.37388 100 ILE A N 1
ATOM 723 C CA . ILE A 1 116 ? 16.72519 14.37876 66.78960 1.000 24.58016 100 ILE A CA 1
ATOM 724 C C . ILE A 1 116 ? 17.83437 15.34161 66.38962 1.000 32.05600 100 ILE A C 1
ATOM 725 O O . ILE A 1 116 ? 18.94465 14.92307 66.04651 1.000 28.03526 100 ILE A O 1
ATOM 730 N N . GLN A 1 117 ? 17.55834 16.64817 66.45283 1.000 30.47987 101 GLN A N 1
ATOM 731 C CA . GLN A 1 117 ? 18.58289 17.62750 66.09755 1.000 31.40422 101 GLN A CA 1
ATOM 732 C C . GLN A 1 117 ? 19.78145 17.53978 67.03222 1.000 39.35341 101 GLN A C 1
ATOM 733 O O . GLN A 1 117 ? 20.92327 17.74445 66.60148 1.000 35.66008 101 GLN A O 1
ATOM 739 N N . ALA A 1 118 ? 19.55171 17.18746 68.29793 1.000 33.33544 102 ALA A N 1
ATOM 740 C CA . ALA A 1 118 ? 20.64202 17.06475 69.25114 1.000 30.95103 102 ALA A CA 1
ATOM 741 C C . ALA A 1 118 ? 21.37814 15.73425 69.14006 1.000 34.11986 102 ALA A C 1
ATOM 742 O O . ALA A 1 118 ? 22.43064 15.57853 69.76986 1.000 33.56406 102 ALA A O 1
ATOM 744 N N . GLY A 1 119 ? 20.85341 14.78100 68.37491 1.000 33.29880 103 GLY A N 1
ATOM 745 C CA . GLY A 1 119 ? 21.50106 13.48609 68.21814 1.000 29.55158 103 GLY A CA 1
ATOM 746 C C . GLY A 1 119 ? 21.57797 12.63504 69.46885 1.000 33.34684 103 GLY A C 1
ATOM 747 O O . GLY A 1 119 ? 22.58456 11.94453 69.67886 1.000 36.01066 103 GLY A O 1
ATOM 748 N N . VAL A 1 120 ? 20.52342 12.63802 70.29193 1.000 30.28736 104 VAL A N 1
ATOM 749 C CA . VAL A 1 120 ? 20.55840 11.91168 71.56312 1.000 31.02921 104 VAL A CA 1
ATOM 750 C C . VAL A 1 120 ? 20.55223 10.39983 71.33598 1.000 37.28126 104 VAL A C 1
ATOM 751 O O . VAL A 1 120 ? 21.32394 9.66315 71.96379 1.000 32.00090 104 VAL A O 1
ATOM 755 N N . ALA A 1 121 ? 19.68533 9.90845 70.45080 1.000 28.16024 105 ALA A N 1
ATOM 756 C CA . ALA A 1 121 ? 19.60173 8.46256 70.24253 1.000 32.14279 105 ALA A CA 1
ATOM 757 C C . ALA A 1 121 ? 20.89193 7.87033 69.67945 1.000 34.37753 105 ALA A C 1
ATOM 758 O O . ALA A 1 121 ? 21.30330 6.79932 70.15734 1.000 34.07060 105 ALA A O 1
ATOM 760 N N . PRO A 1 122 ? 21.56273 8.46325 68.67725 1.000 35.06030 106 PRO A N 1
ATOM 761 C CA . PRO A 1 122 ? 22.84412 7.86581 68.24248 1.000 32.50794 106 PRO A CA 1
ATOM 762 C C . PRO A 1 122 ? 23.91229 7.92451 69.31815 1.000 35.79444 106 PRO A C 1
ATOM 763 O O . PRO A 1 122 ? 24.70406 6.97923 69.47552 1.000 41.48682 106 PRO A O 1
ATOM 767 N N . LEU A 1 123 ? 23.94468 9.01923 70.07656 1.000 36.72657 107 LEU A N 1
ATOM 768 C CA . LEU A 1 123 ? 24.87916 9.13078 71.18983 1.000 36.74227 107 LEU A CA 1
ATOM 769 C C . LEU A 1 123 ? 24.67108 8.00463 72.19488 1.000 40.75388 107 LEU A C 1
ATOM 770 O O . LEU A 1 123 ? 25.63547 7.37231 72.64458 1.000 35.98200 107 LEU A O 1
ATOM 775 N N . LEU A 1 124 ? 23.40947 7.74598 72.56573 1.000 35.47457 108 LEU A N 1
ATOM 776 C CA . LEU A 1 124 ? 23.10227 6.65432 73.48474 1.000 36.18051 108 LEU A CA 1
ATOM 777 C C . LEU A 1 124 ? 23.31117 5.28756 72.85075 1.000 37.07913 108 LEU A C 1
ATOM 778 O O . LEU A 1 124 ? 23.49771 4.30519 73.57582 1.000 42.04219 108 LEU A O 1
ATOM 783 N N . ALA A 1 125 ? 23.24936 5.20009 71.51995 1.000 35.73183 109 ALA A N 1
ATOM 784 C CA A ALA A 1 125 ? 23.54827 3.94060 70.84865 0.500 38.40600 109 ALA A CA 1
ATOM 785 C CA B ALA A 1 125 ? 23.54827 3.94060 70.84865 0.500 38.40600 109 ALA A CA 1
ATOM 786 C C . ALA A 1 125 ? 25.02486 3.59509 70.97438 1.000 48.71770 109 ALA A C 1
ATOM 787 O O . ALA A 1 125 ? 25.38462 2.42140 71.11866 1.000 50.28955 109 ALA A O 1
ATOM 790 N N . LYS A 1 126 ? 25.89455 4.60850 70.91712 1.000 46.65222 110 LYS A N 1
ATOM 791 C CA . LYS A 1 126 ? 27.32036 4.36339 71.10050 1.000 54.99058 110 LYS A CA 1
ATOM 792 C C . LYS A 1 126 ? 27.64695 3.87995 72.51120 1.000 55.50854 110 LYS A C 1
ATOM 793 O O . LYS A 1 126 ? 28.65812 3.20009 72.69786 1.000 56.11815 110 LYS A O 1
ATOM 799 N N . HIS A 1 127 ? 26.81329 4.19934 73.50226 1.000 57.17919 111 HIS A N 1
ATOM 800 C CA . HIS A 1 127 ? 27.02416 3.78680 74.89181 1.000 57.10470 111 HIS A CA 1
ATOM 801 C C . HIS A 1 127 ? 25.75776 3.10109 75.39524 1.000 59.10666 111 HIS A C 1
ATOM 802 O O . HIS A 1 127 ? 24.99089 3.67990 76.17822 1.000 54.71780 111 HIS A O 1
ATOM 809 N N . PRO A 1 128 ? 25.54208 1.83796 75.01280 1.000 61.19472 112 PRO A N 1
ATOM 810 C CA . PRO A 1 128 ? 24.23241 1.20093 75.25153 1.000 54.38377 112 PRO A CA 1
ATOM 811 C C . PRO A 1 128 ? 23.84025 1.08441 76.71673 1.000 53.50555 112 PRO A C 1
ATOM 812 O O . PRO A 1 128 ? 22.64360 0.96089 77.00395 1.000 55.19421 112 PRO A O 1
ATOM 816 N N . LYS A 1 129 ? 24.79471 1.11295 77.65103 1.000 61.88877 113 LYS A N 1
ATOM 817 C CA . LYS A 1 129 ? 24.44017 1.02458 79.06585 1.000 59.54728 113 LYS A CA 1
ATOM 818 C C . LYS A 1 129 ? 23.64752 2.24223 79.52160 1.000 53.75375 113 LYS A C 1
ATOM 819 O O . LYS A 1 129 ? 22.82161 2.13960 80.43480 1.000 50.09909 113 LYS A O 1
ATOM 825 N N . GLY A 1 130 ? 23.88222 3.39550 78.90574 1.000 54.43176 114 GLY A N 1
ATOM 826 C CA . GLY A 1 130 ? 23.25679 4.62290 79.34718 1.000 45.48317 114 GLY A CA 1
ATOM 827 C C . GLY A 1 130 ? 24.28747 5.69246 79.63778 1.000 48.13745 114 GLY A C 1
ATOM 828 O O . GLY A 1 130 ? 25.46022 5.38593 79.87440 1.000 46.84300 114 GLY A O 1
ATOM 829 N N . LEU A 1 131 ? 23.86924 6.95337 79.61874 1.000 36.43305 115 LEU A N 1
ATOM 830 C CA . LEU A 1 131 ? 24.77154 8.06652 79.86230 1.000 35.91323 115 LEU A CA 1
ATOM 831 C C . LEU A 1 131 ? 24.16814 9.00759 80.89045 1.000 35.06297 115 LEU A C 1
ATOM 832 O O . LEU A 1 131 ? 22.96856 9.28926 80.86357 1.000 34.33331 115 LEU A O 1
ATOM 837 N N . HIS A 1 132 ? 25.00962 9.50561 81.78343 1.000 37.90897 116 HIS A N 1
ATOM 838 C CA . HIS A 1 132 ? 24.55701 10.49178 82.74807 1.000 38.19609 116 HIS A CA 1
ATOM 839 C C . HIS A 1 132 ? 24.15612 11.78127 82.03836 1.000 37.26139 116 HIS A C 1
ATOM 840 O O . HIS A 1 132 ? 24.68663 12.12208 80.97809 1.000 30.95300 116 HIS A O 1
ATOM 847 N N . ILE A 1 133 ? 23.21419 12.51158 82.64466 1.000 37.52036 117 ILE A N 1
ATOM 848 C CA . ILE A 1 133 ? 22.67961 13.71118 82.00133 1.000 33.06754 117 ILE A CA 1
ATOM 849 C C . ILE A 1 133 ? 23.77268 14.74907 81.77233 1.000 38.11645 117 ILE A C 1
ATOM 850 O O . ILE A 1 133 ? 23.69485 15.53816 80.82419 1.000 31.75066 117 ILE A O 1
ATOM 855 N N . ASP A 1 134 ? 24.82639 14.74457 82.59755 1.000 35.22157 118 ASP A N 1
ATOM 856 C CA . ASP A 1 134 ? 25.87769 15.74580 82.43872 1.000 41.23930 118 ASP A CA 1
ATOM 857 C C . ASP A 1 134 ? 26.73838 15.45726 81.21113 1.000 42.76684 118 ASP A C 1
ATOM 858 O O . ASP A 1 134 ? 27.18047 16.38628 80.52215 1.000 43.37959 118 ASP A O 1
ATOM 863 N N . VAL A 1 135 ? 26.96820 14.17603 80.90955 1.000 38.33746 119 VAL A N 1
ATOM 864 C CA . VAL A 1 135 ? 27.67028 13.80570 79.68325 1.000 41.42069 119 VAL A CA 1
ATOM 865 C C . VAL A 1 135 ? 26.84641 14.18106 78.45526 1.000 40.43454 119 VAL A C 1
ATOM 866 O O . VAL A 1 135 ? 27.37237 14.72836 77.47715 1.000 40.74751 119 VAL A O 1
ATOM 870 N N . LEU A 1 136 ? 25.54519 13.88262 78.48385 1.000 41.14977 120 LEU A N 1
ATOM 871 C CA . LEU A 1 136 ? 24.66688 14.26022 77.38259 1.000 36.60137 120 LEU A CA 1
ATOM 872 C C . LEU A 1 136 ? 24.63338 15.77047 77.19834 1.000 35.78349 120 LEU A C 1
ATOM 873 O O . LEU A 1 136 ? 24.59356 16.26312 76.06529 1.000 38.35386 120 LEU A O 1
ATOM 878 N N . SER A 1 137 ? 24.63923 16.52042 78.30399 1.000 36.24764 121 SER A N 1
ATOM 879 C CA . SER A 1 137 ? 24.64189 17.97726 78.22083 1.000 36.49971 121 SER A CA 1
ATOM 880 C C . SER A 1 137 ? 25.93101 18.47872 77.58355 1.000 43.23104 121 SER A C 1
ATOM 881 O O . SER A 1 137 ? 25.90477 19.30549 76.66086 1.000 43.84922 121 SER A O 1
ATOM 884 N N . LYS A 1 138 ? 27.07141 17.96733 78.05506 1.000 45.02739 122 LYS A N 1
ATOM 885 C CA . LYS A 1 138 ? 28.35381 18.34796 77.47909 1.000 41.86310 122 LYS A CA 1
ATOM 886 C C . LYS A 1 138 ? 28.40407 18.03730 75.98703 1.000 44.67919 122 LYS A C 1
ATOM 887 O O . LYS A 1 138 ? 28.91735 18.83690 75.19526 1.000 41.52551 122 LYS A O 1
ATOM 890 N N . GLU A 1 139 ? 27.85126 16.89429 75.57753 1.000 35.46778 123 GLU A N 1
ATOM 891 C CA . GLU A 1 139 ? 27.91792 16.51866 74.16845 1.000 38.72161 123 GLU A CA 1
ATOM 892 C C . GLU A 1 139 ? 26.92069 17.29075 73.30168 1.000 43.53140 123 GLU A C 1
ATOM 893 O O . GLU A 1 139 ? 27.22535 17.59849 72.14396 1.000 39.35159 123 GLU A O 1
ATOM 899 N N . THR A 1 140 ? 25.73863 17.62458 73.82597 1.000 38.91475 124 THR A N 1
ATOM 900 C CA . THR A 1 140 ? 24.71031 18.28600 73.02656 1.000 35.05889 124 THR A CA 1
ATOM 901 C C . THR A 1 140 ? 24.73578 19.80449 73.14385 1.000 44.08013 124 THR A C 1
ATOM 902 O O . THR A 1 140 ? 24.08992 20.48016 72.33373 1.000 37.51606 124 THR A O 1
ATOM 906 N N . GLY A 1 141 ? 25.45270 20.35443 74.12302 1.000 37.56491 125 GLY A N 1
ATOM 907 C CA . GLY A 1 141 ? 25.39689 21.78078 74.37145 1.000 33.18008 125 GLY A CA 1
ATOM 908 C C . GLY A 1 141 ? 24.10453 22.27873 74.98448 1.000 44.64849 125 GLY A C 1
ATOM 909 O O . GLY A 1 141 ? 23.86947 23.49203 74.99610 1.000 40.75858 125 GLY A O 1
ATOM 910 N N . ILE A 1 142 ? 23.25063 21.37966 75.48859 1.000 34.14369 126 ILE A N 1
ATOM 911 C CA . ILE A 1 142 ? 21.97695 21.74181 76.10210 1.000 31.43379 126 ILE A CA 1
ATOM 912 C C . ILE A 1 142 ? 22.10321 21.61336 77.61320 1.000 40.81513 126 ILE A C 1
ATOM 913 O O . ILE A 1 142 ? 22.66461 20.63284 78.12040 1.000 34.44550 126 ILE A O 1
ATOM 918 N N . HIS A 1 143 ? 21.57953 22.60517 78.33272 1.000 34.04908 127 HIS A N 1
ATOM 919 C CA . HIS A 1 143 ? 21.58857 22.58243 79.78644 1.000 31.41531 127 HIS A CA 1
ATOM 920 C C . HIS A 1 143 ? 21.00708 21.25960 80.28973 1.000 37.48159 127 HIS A C 1
ATOM 921 O O . HIS A 1 143 ? 19.94042 20.83982 79.82084 1.000 36.39323 127 HIS A O 1
ATOM 928 N N . PRO A 1 144 ? 21.66231 20.59336 81.24628 1.000 41.38683 128 PRO A N 1
ATOM 929 C CA . PRO A 1 144 ? 21.23301 19.23564 81.63254 1.000 36.66090 128 PRO A CA 1
ATOM 930 C C . PRO A 1 144 ? 19.81127 19.15095 82.16238 1.000 33.69307 128 PRO A C 1
ATOM 931 O O . PRO A 1 144 ? 19.12305 18.16272 81.88248 1.000 35.14976 128 PRO A O 1
ATOM 935 N N . GLN A 1 145 ? 19.34538 20.13993 82.93163 1.000 36.27786 129 GLN A N 1
ATOM 936 C CA . GLN A 1 145 ? 17.98534 20.05939 83.46153 1.000 35.57323 129 GLN A CA 1
ATOM 937 C C . GLN A 1 145 ? 16.93938 20.29088 82.37588 1.000 33.92405 129 GLN A C 1
ATOM 938 O O . GLN A 1 145 ? 15.84738 19.70256 82.42597 1.000 29.63359 129 GLN A O 1
ATOM 944 N N . LYS A 1 146 ? 17.25820 21.11973 81.37790 1.000 33.42812 130 LYS A N 1
ATOM 945 C CA . LYS A 1 146 ? 16.35156 21.30414 80.24917 1.000 34.42515 130 LYS A CA 1
ATOM 946 C C . LYS A 1 146 ? 16.27475 20.04180 79.39623 1.000 34.27172 130 LYS A C 1
ATOM 947 O O . LYS A 1 146 ? 15.18337 19.62060 78.97005 1.000 30.29949 130 LYS A O 1
ATOM 953 N N . LEU A 1 147 ? 17.43540 19.44700 79.10330 1.000 34.49370 131 LEU A N 1
ATOM 954 C CA . LEU A 1 147 ? 17.44391 18.18136 78.38056 1.000 34.46304 131 LEU A CA 1
ATOM 955 C C . LEU A 1 147 ? 16.71641 17.09545 79.16268 1.000 31.24735 131 LEU A C 1
ATOM 956 O O . LEU A 1 147 ? 16.01576 16.26861 78.57133 1.000 30.15954 131 LEU A O 1
ATOM 961 N N . ALA A 1 148 ? 16.85515 17.09671 80.49697 1.000 31.48184 132 ALA A N 1
ATOM 962 C CA . ALA A 1 148 ? 16.16182 16.11611 81.32892 1.000 32.17159 132 ALA A CA 1
ATOM 963 C C . ALA A 1 148 ? 14.64915 16.29558 81.25227 1.000 31.79110 132 ALA A C 1
ATOM 964 O O . ALA A 1 148 ? 13.91029 15.30860 81.17860 1.000 31.13510 132 ALA A O 1
ATOM 966 N N . THR A 1 149 ? 14.16948 17.54618 81.27794 1.000 28.33999 133 THR A N 1
ATOM 967 C CA . THR A 1 149 ? 12.73704 17.80389 81.09813 1.000 28.60233 133 THR A CA 1
ATOM 968 C C . THR A 1 149 ? 12.23592 17.24396 79.76357 1.000 26.05756 133 THR A C 1
ATOM 969 O O . THR A 1 149 ? 11.19171 16.56194 79.69941 1.000 28.65437 133 THR A O 1
ATOM 973 N N . ILE A 1 150 ? 12.97291 17.52906 78.67955 1.000 27.62155 134 ILE A N 1
ATOM 974 C CA . ILE A 1 150 ? 12.57919 17.03683 77.35257 1.000 23.49783 134 ILE A CA 1
ATOM 975 C C . ILE A 1 150 ? 12.53393 15.50606 77.33773 1.000 24.80040 134 ILE A C 1
ATOM 976 O O . ILE A 1 150 ? 11.53402 14.88433 76.92151 1.000 26.29729 134 ILE A O 1
ATOM 981 N N . LEU A 1 151 ? 13.61541 14.87886 77.82080 1.000 23.46839 135 LEU A N 1
ATOM 982 C CA . LEU A 1 151 ? 13.72280 13.42244 77.80622 1.000 26.80381 135 LEU A CA 1
ATOM 983 C C . LEU A 1 151 ? 12.64346 12.76806 78.64835 1.000 25.97933 135 LEU A C 1
ATOM 984 O O . LEU A 1 151 ? 12.10565 11.72946 78.26196 1.000 28.01803 135 LEU A O 1
ATOM 989 N N . ARG A 1 152 ? 12.30497 13.35680 79.80102 1.000 22.46688 136 ARG A N 1
ATOM 990 C CA . ARG A 1 152 ? 11.32669 12.71443 80.66857 1.000 24.17682 136 ARG A CA 1
ATOM 991 C C . ARG A 1 152 ? 9.92906 12.79882 80.07850 1.000 27.30434 136 ARG A C 1
ATOM 992 O O . ARG A 1 152 ? 9.14402 11.85172 80.22743 1.000 25.16470 136 ARG A O 1
ATOM 1000 N N . LEU A 1 153 ? 9.59711 13.89627 79.38336 1.000 21.59574 137 LEU A N 1
ATOM 1001 C CA . LEU A 1 153 ? 8.32805 13.88140 78.66043 1.000 19.85851 137 LEU A CA 1
ATOM 1002 C C . LEU A 1 153 ? 8.31031 12.76132 77.62545 1.000 22.87708 137 LEU A C 1
ATOM 1003 O O . LEU A 1 153 ? 7.30237 12.05643 77.48282 1.000 22.98709 137 LEU A O 1
ATOM 1008 N N . LEU A 1 154 ? 9.41466 12.57412 76.89323 1.000 22.27309 138 LEU A N 1
ATOM 1009 C CA . LEU A 1 154 ? 9.44041 11.46301 75.93700 1.000 25.03570 138 LEU A CA 1
ATOM 1010 C C . LEU A 1 154 ? 9.32314 10.11182 76.64177 1.000 22.66254 138 LEU A C 1
ATOM 1011 O O . LEU A 1 154 ? 8.58869 9.22505 76.19521 1.000 22.34724 138 LEU A O 1
ATOM 1016 N N . ILE A 1 155 ? 10.02626 9.95504 77.75979 1.000 26.13414 139 ILE A N 1
ATOM 1017 C CA . ILE A 1 155 ? 10.13356 8.67630 78.45624 1.000 26.66330 139 ILE A CA 1
ATOM 1018 C C . ILE A 1 155 ? 8.79498 8.27308 79.05441 1.000 27.95628 139 ILE A C 1
ATOM 1019 O O . ILE A 1 155 ? 8.42135 7.09331 79.03970 1.000 25.55031 139 ILE A O 1
ATOM 1024 N N . LEU A 1 156 ? 8.06086 9.24209 79.60806 1.000 20.48746 140 LEU A N 1
ATOM 1025 C CA . LEU A 1 156 ? 6.70336 8.97254 80.06915 1.000 26.99237 140 LEU A CA 1
ATOM 1026 C C . LEU A 1 156 ? 5.84178 8.43436 78.94141 1.000 29.37264 140 LEU A C 1
ATOM 1027 O O . LEU A 1 156 ? 4.87104 7.70874 79.19341 1.000 27.29644 140 LEU A O 1
ATOM 1032 N N . ASN A 1 157 ? 6.16449 8.80162 77.69682 1.000 22.98463 141 ASN A N 1
ATOM 1033 C CA . ASN A 1 157 ? 5.50638 8.25790 76.51835 1.000 24.31959 141 ASN A CA 1
ATOM 1034 C C . ASN A 1 157 ? 6.28411 7.11417 75.86710 1.000 26.47789 141 ASN A C 1
ATOM 1035 O O . ASN A 1 157 ? 6.09595 6.85494 74.67155 1.000 23.60920 141 ASN A O 1
ATOM 1040 N N . TYR A 1 158 ? 7.14847 6.43051 76.62933 1.000 23.40980 142 TYR A N 1
ATOM 1041 C CA . TYR A 1 158 ? 7.77816 5.16604 76.22540 1.000 22.48216 142 TYR A CA 1
ATOM 1042 C C . TYR A 1 158 ? 8.78953 5.34300 75.10328 1.000 19.93304 142 TYR A C 1
ATOM 1043 O O . TYR A 1 158 ? 9.03476 4.41687 74.33250 1.000 24.77233 142 TYR A O 1
ATOM 1052 N N . CYS A 1 159 ? 9.37825 6.52564 74.99870 1.000 20.95459 143 CYS A N 1
ATOM 1053 C CA . CYS A 1 159 ? 10.46497 6.79116 74.06520 1.000 22.57424 143 CYS A CA 1
ATOM 1054 C C . CYS A 1 159 ? 11.68537 7.20252 74.87606 1.000 25.02140 143 CYS A C 1
ATOM 1055 O O . CYS A 1 159 ? 11.64528 8.22288 75.57515 1.000 21.95232 143 CYS A O 1
ATOM 1058 N N . PHE A 1 160 ? 12.76660 6.41839 74.76389 1.000 23.22107 144 PHE A N 1
ATOM 1059 C CA . PHE A 1 160 ? 13.91491 6.44520 75.67640 1.000 23.97570 144 PHE A CA 1
ATOM 1060 C C . PHE A 1 160 ? 13.51061 5.89682 77.03655 1.000 31.27652 144 PHE A C 1
ATOM 1061 O O . PHE A 1 160 ? 12.35138 5.52743 77.24803 1.000 24.08351 144 PHE A O 1
ATOM 1069 N N . GLN A 1 161 ? 14.46646 5.82984 77.96290 1.000 30.63909 145 GLN A N 1
ATOM 1070 C CA . GLN A 1 161 ? 14.16669 5.40868 79.32221 1.000 29.55702 145 GLN A CA 1
ATOM 1071 C C . GLN A 1 161 ? 15.21588 5.97874 80.25928 1.000 30.58094 145 GLN A C 1
ATOM 1072 O O . GLN A 1 161 ? 16.33556 6.29915 79.84922 1.000 32.20268 145 GLN A O 1
ATOM 1078 N N . GLU A 1 162 ? 14.83533 6.10252 81.52659 1.000 26.71527 146 GLU A N 1
ATOM 1079 C CA . GLU A 1 162 ? 15.74082 6.51367 82.59264 1.000 30.93175 146 GLU A CA 1
ATOM 1080 C C . GLU A 1 162 ? 16.10967 5.24600 83.35649 1.000 33.72730 146 GLU A C 1
ATOM 1081 O O . GLU A 1 162 ? 15.27294 4.68919 84.07317 1.000 33.17649 146 GLU A O 1
ATOM 1087 N N . VAL A 1 163 ? 17.34935 4.77044 83.17835 1.000 34.45953 147 VAL A N 1
ATOM 1088 C CA . VAL A 1 163 ? 17.74118 3.50676 83.80434 1.000 38.67747 147 VAL A CA 1
ATOM 1089 C C . VAL A 1 163 ? 18.12338 3.71566 85.26603 1.000 40.85785 147 VAL A C 1
ATOM 1090 O O . VAL A 1 163 ? 17.87997 2.85089 86.11408 1.000 37.96769 147 VAL A O 1
ATOM 1094 N N . GLU A 1 164 ? 18.75551 4.84274 85.57381 1.000 35.65699 148 GLU A N 1
ATOM 1095 C CA . GLU A 1 164 ? 19.00548 5.27950 86.93787 1.000 38.55689 148 GLU A CA 1
ATOM 1096 C C . GLU A 1 164 ? 18.73425 6.77183 86.97234 1.000 34.94566 148 GLU A C 1
ATOM 1097 O O . GLU A 1 164 ? 18.64247 7.42366 85.92828 1.000 33.97306 148 GLU A O 1
ATOM 1103 N N . SER A 1 165 ? 18.60549 7.31328 88.17644 1.000 32.47325 149 SER A N 1
ATOM 1104 C CA . SER A 1 165 ? 18.34129 8.73712 88.31681 1.000 36.61978 149 SER A CA 1
ATOM 1105 C C . SER A 1 165 ? 19.33352 9.56540 87.50402 1.000 35.05163 149 SER A C 1
ATOM 1106 O O . SER A 1 165 ? 20.54590 9.49938 87.72799 1.000 36.31189 149 SER A O 1
ATOM 1109 N N . ASN A 1 166 ? 18.81581 10.32577 86.53693 1.000 33.59889 150 ASN A N 1
ATOM 1110 C CA . ASN A 1 166 ? 19.61969 11.18312 85.66402 1.000 36.33146 150 ASN A CA 1
ATOM 1111 C C . ASN A 1 166 ? 20.57537 10.39641 84.76541 1.000 40.19665 150 ASN A C 1
ATOM 1112 O O . ASN A 1 166 ? 21.54643 10.96390 84.24569 1.000 36.88780 150 ASN A O 1
ATOM 1117 N N . VAL A 1 167 ? 20.33277 9.10233 84.56348 1.000 34.85651 151 VAL A N 1
ATOM 1118 C CA . VAL A 1 167 ? 21.09177 8.28829 83.61567 1.000 31.10371 151 VAL A CA 1
ATOM 1119 C C . VAL A 1 167 ? 20.09921 7.72614 82.60938 1.000 35.39747 151 VAL A C 1
ATOM 1120 O O . VAL A 1 167 ? 19.21282 6.95116 82.98282 1.000 36.45562 151 VAL A O 1
ATOM 1124 N N . PHE A 1 168 ? 20.25346 8.09676 81.33684 1.000 31.93887 152 PHE A N 1
ATOM 1125 C CA . PHE A 1 168 ? 19.25966 7.79831 80.31247 1.000 32.08055 152 PHE A CA 1
ATOM 1126 C C . PHE A 1 168 ? 19.83519 6.83193 79.28711 1.000 33.29784 152 PHE A C 1
ATOM 1127 O O . PHE A 1 168 ? 21.05110 6.76226 79.09639 1.000 39.00261 152 PHE A O 1
ATOM 1135 N N . ALA A 1 169 ? 18.94371 6.07722 78.64400 1.000 32.30977 153 ALA A N 1
ATOM 1136 C CA . ALA A 1 169 ? 19.32253 5.06668 77.66723 1.000 28.22535 153 ALA A CA 1
ATOM 1137 C C . ALA A 1 169 ? 18.24060 4.95452 76.60094 1.000 32.42603 153 ALA A C 1
ATOM 1138 O O . ALA A 1 169 ? 17.10683 5.41664 76.78067 1.000 32.19627 153 ALA A O 1
ATOM 1140 N N . ASN A 1 170 ? 18.60065 4.32493 75.48412 1.000 30.07041 154 ASN A N 1
ATOM 1141 C CA . ASN A 1 170 ? 17.63162 4.08713 74.42308 1.000 31.63712 154 ASN A CA 1
ATOM 1142 C C . ASN A 1 170 ? 16.63451 3.01446 74.85467 1.000 30.42780 154 ASN A C 1
ATOM 1143 O O . ASN A 1 170 ? 16.88152 2.23257 75.77600 1.000 28.30773 154 ASN A O 1
ATOM 1148 N N . ASN A 1 171 ? 15.46490 3.02752 74.21224 1.000 29.64430 155 ASN A N 1
ATOM 1149 C CA . ASN A 1 171 ? 14.56155 1.88326 74.25953 1.000 25.09914 155 ASN A CA 1
ATOM 1150 C C . ASN A 1 171 ? 14.08715 1.63160 72.83513 1.000 32.03334 155 ASN A C 1
ATOM 1151 O O . ASN A 1 171 ? 14.60352 2.25046 71.89198 1.000 28.53144 155 ASN A O 1
ATOM 1156 N N . ARG A 1 172 ? 13.12204 0.72538 72.65498 1.000 25.85219 156 ARG A N 1
ATOM 1157 C CA . ARG A 1 172 ? 12.77551 0.31936 71.29982 1.000 27.50537 156 ARG A CA 1
ATOM 1158 C C . ARG A 1 172 ? 12.10988 1.44098 70.51937 1.000 25.95668 156 ARG A C 1
ATOM 1159 O O . ARG A 1 172 ? 12.20150 1.46236 69.28777 1.000 28.39511 156 ARG A O 1
ATOM 1167 N N . LEU A 1 173 ? 11.44967 2.38666 71.19499 1.000 24.22943 157 LEU A N 1
ATOM 1168 C CA . LEU A 1 173 ? 10.88310 3.49474 70.43549 1.000 29.17634 157 LEU A CA 1
ATOM 1169 C C . LEU A 1 173 ? 11.95353 4.52001 70.06452 1.000 27.48897 157 LEU A C 1
ATOM 1170 O O . LEU A 1 173 ? 11.94965 5.03502 68.94564 1.000 26.28167 157 LEU A O 1
ATOM 1175 N N . SER A 1 174 ? 12.90702 4.80578 70.95375 1.000 24.66540 158 SER A N 1
ATOM 1176 C CA . SER A 1 174 ? 13.93649 5.76851 70.56722 1.000 25.44098 158 SER A CA 1
ATOM 1177 C C . SER A 1 174 ? 14.89242 5.20174 69.52030 1.000 29.40601 158 SER A C 1
ATOM 1178 O O . SER A 1 174 ? 15.52497 5.97881 68.79590 1.000 27.44078 158 SER A O 1
ATOM 1181 N N . LEU A 1 175 ? 14.97982 3.87424 69.39547 1.000 25.74256 159 LEU A N 1
ATOM 1182 C CA . LEU A 1 175 ? 15.78109 3.27518 68.33181 1.000 29.01180 159 LEU A CA 1
ATOM 1183 C C . LEU A 1 175 ? 15.26401 3.63268 66.94669 1.000 28.77688 159 LEU A C 1
ATOM 1184 O O . LEU A 1 175 ? 16.04244 3.61172 65.98571 1.000 31.88012 159 LEU A O 1
ATOM 1189 N N . THR A 1 176 ? 13.98245 3.99181 66.81806 1.000 28.61841 160 THR A N 1
ATOM 1190 C CA . THR A 1 176 ? 13.49676 4.45563 65.52405 1.000 25.90001 160 THR A CA 1
ATOM 1191 C C . THR A 1 176 ? 14.16112 5.75575 65.09567 1.000 29.26574 160 THR A C 1
ATOM 1192 O O . THR A 1 176 ? 14.04869 6.12976 63.92246 1.000 30.33587 160 THR A O 1
ATOM 1196 N N . LEU A 1 177 ? 14.84598 6.44104 66.01234 1.000 27.68878 161 LEU A N 1
ATOM 1197 C CA . LEU A 1 177 ? 15.49485 7.71746 65.74718 1.000 30.71168 161 LEU A CA 1
ATOM 1198 C C . LEU A 1 177 ? 16.94898 7.56146 65.30616 1.000 35.17386 161 LEU A C 1
ATOM 1199 O O . LEU A 1 177 ? 17.65232 8.56852 65.16432 1.000 29.92016 161 LEU A O 1
ATOM 1204 N N . LEU A 1 178 ? 17.41774 6.32970 65.11247 1.000 34.27792 162 LEU A N 1
ATOM 1205 C CA . LEU A 1 178 ? 18.78283 6.11644 64.65906 1.000 40.72282 162 LEU A CA 1
ATOM 1206 C C . LEU A 1 178 ? 18.90225 6.44307 63.17029 1.000 39.35446 162 LEU A C 1
ATOM 1207 O O . LEU A 1 178 ? 17.96674 6.21489 62.39866 1.000 35.73019 162 LEU A O 1
ATOM 1212 N N . PRO A 1 179 ? 20.05690 6.95952 62.74247 1.000 45.59408 163 PRO A N 1
ATOM 1213 C CA . PRO A 1 179 ? 20.19142 7.42627 61.35267 1.000 43.53593 163 PRO A CA 1
ATOM 1214 C C . PRO A 1 179 ? 19.95818 6.35511 60.30405 1.000 40.07228 163 PRO A C 1
ATOM 1215 O O . PRO A 1 179 ? 19.65081 6.70064 59.15753 1.000 50.14022 163 PRO A O 1
ATOM 1219 N N . GLU A 1 180 ? 20.10174 5.07663 60.63500 1.000 41.11302 164 GLU A N 1
ATOM 1220 C CA . GLU A 1 180 ? 19.98033 4.05398 59.60580 1.000 55.12959 164 GLU A CA 1
ATOM 1221 C C . GLU A 1 180 ? 18.54874 3.58957 59.37681 1.000 44.87119 164 GLU A C 1
ATOM 1222 O O . GLU A 1 180 ? 18.30186 2.87949 58.39810 1.000 45.68814 164 GLU A O 1
ATOM 1228 N N . THR A 1 181 ? 17.60529 3.95991 60.23946 1.000 41.68680 165 THR A N 1
ATOM 1229 C CA . THR A 1 181 ? 16.27823 3.37316 60.15211 1.000 35.43823 165 THR A CA 1
ATOM 1230 C C . THR A 1 181 ? 15.50126 3.96112 58.98260 1.000 42.55159 165 THR A C 1
ATOM 12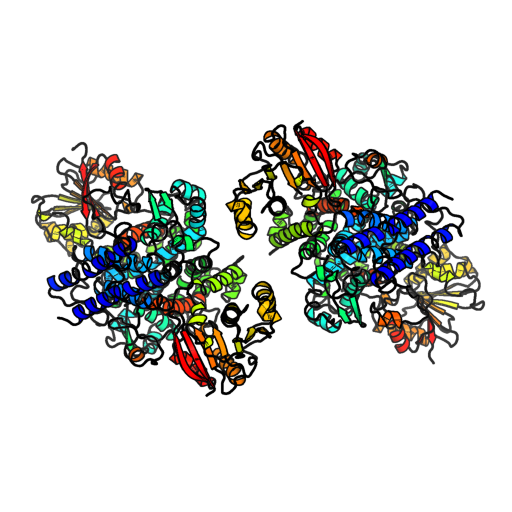31 O O . THR A 1 181 ? 15.83418 5.02068 58.43999 1.000 35.56391 165 THR A O 1
ATOM 1235 N N . SER A 1 182 ? 14.45364 3.24349 58.58635 1.000 45.34205 166 SER A N 1
ATOM 1236 C CA . SER A 1 182 ? 13.56334 3.70933 57.53606 1.000 49.29869 166 SER A CA 1
ATOM 1237 C C . SER A 1 182 ? 12.44815 4.58799 58.07539 1.000 44.73778 166 SER A C 1
ATOM 1238 O O . SER A 1 182 ? 11.47481 4.84978 57.36791 1.000 47.21218 166 SER A O 1
ATOM 1241 N N . VAL A 1 183 ? 12.57972 5.08173 59.30219 1.000 34.91821 167 VAL A N 1
ATOM 1242 C CA . VAL A 1 183 ? 11.55515 5.95726 59.85798 1.000 36.89623 167 VAL A CA 1
ATOM 1243 C C . VAL A 1 183 ? 12.11824 7.25336 60.39786 1.000 28.70703 167 VAL A C 1
ATOM 1244 O O . VAL A 1 183 ? 11.35925 8.22787 60.54715 1.000 29.29036 167 VAL A O 1
ATOM 1248 N N . VAL A 1 184 ? 13.42807 7.35235 60.63795 1.000 30.78084 168 VAL A N 1
ATOM 1249 C CA . VAL A 1 184 ? 13.96469 8.56010 61.25351 1.000 29.78882 168 VAL A CA 1
ATOM 1250 C C . VAL A 1 184 ? 13.76199 9.78060 60.35667 1.000 34.49178 168 VAL A C 1
ATOM 1251 O O . VAL A 1 184 ? 13.47013 10.87303 60.85379 1.000 26.17532 168 VAL A O 1
ATOM 1255 N N . ASP A 1 185 ? 13.83715 9.61263 59.03236 1.000 30.51514 169 ASP A N 1
ATOM 1256 C CA . ASP A 1 185 ? 13.69795 10.76382 58.13995 1.000 30.85934 169 ASP A CA 1
ATOM 1257 C C . ASP A 1 185 ? 12.26916 11.30678 58.13479 1.000 31.40690 169 ASP A C 1
ATOM 1258 O O . ASP A 1 185 ? 12.06768 12.52812 58.14690 1.000 25.32479 169 ASP A O 1
ATOM 1263 N N . ILE A 1 186 ? 11.25929 10.43085 58.12546 1.000 26.16154 170 ILE A N 1
ATOM 1264 C CA . ILE A 1 186 ? 9.89358 10.95398 58.13534 1.000 25.69952 170 ILE A CA 1
ATOM 1265 C C . ILE A 1 186 ? 9.55797 11.56167 59.49933 1.000 23.60409 170 ILE A C 1
ATOM 1266 O O . ILE A 1 186 ? 8.85853 12.57654 59.57044 1.000 24.36102 170 ILE A O 1
ATOM 1271 N N . LEU A 1 187 ? 10.08076 10.99857 60.59140 1.000 23.91560 171 LEU A N 1
ATOM 1272 C CA . LEU A 1 187 ? 9.87710 11.59471 61.91397 1.000 21.19526 171 LEU A CA 1
ATOM 1273 C C . LEU A 1 187 ? 10.56133 12.95915 62.02181 1.000 25.56898 171 LEU A C 1
ATOM 1274 O O . LEU A 1 187 ? 9.98956 13.91429 62.57650 1.000 26.56297 171 LEU A O 1
ATOM 1279 N N . ASP A 1 188 ? 11.79290 13.05689 61.51237 1.000 22.53666 172 ASP A N 1
ATOM 1280 C CA . ASP A 1 188 ? 12.50778 14.33212 61.45934 1.000 25.57715 172 ASP A CA 1
ATOM 1281 C C . ASP A 1 188 ? 11.71825 15.37224 60.66730 1.000 24.90081 172 ASP A C 1
ATOM 1282 O O . ASP A 1 188 ? 11.55597 16.51597 61.11325 1.000 26.64546 172 ASP A O 1
ATOM 1287 N N . LEU A 1 189 ? 11.20979 14.98654 59.48932 1.000 22.57531 173 LEU A N 1
ATOM 1288 C CA . LEU A 1 189 ? 10.44925 15.91459 58.65633 1.000 22.30111 173 LEU A CA 1
ATOM 1289 C C . LEU A 1 189 ? 9.15699 16.34716 59.34406 1.000 26.42778 173 LEU A C 1
ATOM 1290 O O . LEU A 1 189 ? 8.86098 17.54646 59.43655 1.000 24.25866 173 LEU A O 1
ATOM 1295 N N . LYS A 1 190 ? 8.37916 15.38185 59.84630 1.000 23.45088 174 LYS A N 1
ATOM 1296 C CA . LYS A 1 190 ? 7.06149 15.68902 60.39610 1.000 25.89562 174 LYS A CA 1
ATOM 1297 C C . LYS A 1 190 ? 7.13921 16.49346 61.68641 1.000 24.89157 174 LYS A C 1
ATOM 1298 O O . LYS A 1 190 ? 6.21405 17.26000 61.98327 1.000 24.79373 174 LYS A O 1
ATOM 1304 N N . THR A 1 191 ? 8.20198 16.33254 62.48018 1.000 23.36879 175 THR A N 1
ATOM 1305 C CA . THR A 1 191 ? 8.33998 17.13520 63.69130 1.000 23.21733 175 THR A CA 1
ATOM 1306 C C . THR A 1 191 ? 9.20124 18.38147 63.49609 1.000 23.55355 175 THR A C 1
ATOM 1307 O O . THR A 1 191 ? 9.29444 19.20341 64.41546 1.000 25.40570 175 THR A O 1
ATOM 1311 N N . GLY A 1 192 ? 9.80834 18.55003 62.32431 1.000 26.61114 176 GLY A N 1
ATOM 1312 C CA . GLY A 1 192 ? 10.84249 19.54469 62.12548 1.000 26.88415 176 GLY A CA 1
ATOM 1313 C C . GLY A 1 192 ? 10.32942 20.96097 61.91909 1.000 25.21524 176 GLY A C 1
ATOM 1314 O O . GLY A 1 192 ? 9.13038 21.24437 61.89153 1.000 25.24996 176 GLY A O 1
ATOM 1315 N N . GLU A 1 193 ? 11.29459 21.85973 61.72706 1.000 27.38488 177 GLU A N 1
ATOM 1316 C CA . GLU A 1 193 ? 11.02182 23.29489 61.68282 1.000 31.04241 177 GLU A CA 1
ATOM 1317 C C . GLU A 1 193 ? 10.07303 23.66063 60.54838 1.000 26.53250 177 GLU A C 1
ATOM 1318 O O . GLU A 1 193 ? 9.19006 24.51806 60.71668 1.000 30.60112 177 GLU A O 1
ATOM 1324 N N . MET A 1 194 ? 10.24600 23.04364 59.37740 1.000 24.69590 178 MET A N 1
ATOM 1325 C CA . MET A 1 194 ? 9.36604 23.36364 58.25813 1.000 25.81046 178 MET A CA 1
ATOM 1326 C C . MET A 1 194 ? 7.91736 22.97425 58.57245 1.000 28.08026 178 MET A C 1
ATOM 1327 O O . MET A 1 194 ? 6.98454 23.76648 58.35858 1.000 22.80975 178 MET A O 1
ATOM 1332 N N . HIS A 1 195 ? 7.71284 21.76894 59.12449 1.000 27.11593 179 HIS A N 1
ATOM 1333 C CA . HIS A 1 195 ? 6.36387 21.34784 59.50076 1.000 22.67750 179 HIS A CA 1
ATOM 1334 C C . HIS A 1 195 ? 5.78994 22.21683 60.61997 1.000 24.78074 179 HIS A C 1
ATOM 1335 O O . HIS A 1 195 ? 4.58298 22.47532 60.65212 1.000 25.35144 179 HIS A O 1
ATOM 1342 N N . ARG A 1 196 ? 6.63025 22.67269 61.55304 1.000 25.42818 180 ARG A N 1
ATOM 1343 C CA . ARG A 1 196 ? 6.12613 23.57872 62.58094 1.000 21.38422 180 ARG A CA 1
ATOM 1344 C C . ARG A 1 196 ? 5.66364 24.89093 61.96268 1.000 24.74085 180 ARG A C 1
ATOM 1345 O O . ARG A 1 196 ? 4.62018 25.43678 62.35098 1.000 22.96789 180 ARG A O 1
ATOM 1353 N N . LYS A 1 197 ? 6.39451 25.37877 60.94865 1.000 22.82440 181 LYS A N 1
ATOM 1354 C CA . LYS A 1 197 ? 5.94938 26.56672 60.23292 1.000 23.90525 181 LYS A CA 1
ATOM 1355 C C . LYS A 1 197 ? 4.63677 26.32247 59.49942 1.000 24.30425 181 LYS A C 1
ATOM 1356 O O . LYS A 1 197 ? 3.83901 27.25187 59.35011 1.000 27.44871 181 LYS A O 1
ATOM 1362 N N . ALA A 1 198 ? 4.38482 25.08800 59.05168 1.000 22.28761 182 ALA A N 1
ATOM 1363 C CA . ALA A 1 198 ? 3.13277 24.80451 58.34512 1.000 26.22870 182 ALA A CA 1
ATOM 1364 C C . ALA A 1 198 ? 1.89851 24.96264 59.23703 1.000 27.88292 182 ALA A C 1
ATOM 1365 O O . ALA A 1 198 ? 0.80992 25.26262 58.73173 1.000 26.78770 182 ALA A O 1
ATOM 1367 N N . THR A 1 199 ? 2.01845 24.72205 60.54528 1.000 19.96828 183 THR A N 1
ATOM 1368 C CA . THR A 1 199 ? 0.88404 24.89644 61.44030 1.000 23.02526 183 THR A CA 1
ATOM 1369 C C . THR A 1 199 ? 0.94888 26.19692 62.22993 1.000 22.64504 183 THR A C 1
ATOM 1370 O O . THR A 1 199 ? 0.19789 26.35802 63.19059 1.000 23.35856 183 THR A O 1
ATOM 1374 N N . LEU A 1 200 ? 1.82265 27.13005 61.84533 1.000 20.44034 184 LEU A N 1
ATOM 1375 C CA . LEU A 1 200 ? 1.98761 28.33376 62.65319 1.000 21.61123 184 LEU A CA 1
ATOM 1376 C C . LEU A 1 200 ? 0.82465 29.30496 62.46501 1.000 23.92604 184 LEU A C 1
ATOM 1377 O O . LEU A 1 200 ? 0.35181 29.89879 63.43713 1.000 22.61309 184 LEU A O 1
ATOM 1382 N N . TRP A 1 201 ? 0.33311 29.46804 61.23788 1.000 18.56722 185 TRP A N 1
ATOM 1383 C CA . TRP A 1 201 ? -0.64588 30.51467 60.95169 1.000 22.91982 185 TRP A CA 1
ATOM 1384 C C . TRP A 1 201 ? -1.76657 29.97829 60.06723 1.000 25.70668 185 TRP A C 1
ATOM 1385 O O . TRP A 1 201 ? -2.22531 30.64792 59.14191 1.000 23.07184 185 TRP A O 1
ATOM 1396 N N . VAL A 1 202 ? -2.27258 28.78222 60.39770 1.000 21.96831 186 VAL A N 1
ATOM 1397 C CA . VAL A 1 202 ? -3.23207 28.11525 59.51508 1.000 22.52827 186 VAL A CA 1
ATOM 1398 C C . VAL A 1 202 ? -4.49730 28.95868 59.35462 1.000 25.11830 186 VAL A C 1
ATOM 1399 O O . VAL A 1 202 ? -4.95416 29.20936 58.23369 1.000 24.45683 186 VAL A O 1
ATOM 1403 N N . TYR A 1 203 ? -5.06426 29.43482 60.46468 1.000 24.63536 187 TYR A N 1
ATOM 1404 C CA . TYR A 1 203 ? -6.27627 30.24507 60.37493 1.000 27.69859 187 TYR A CA 1
ATOM 1405 C C . TYR A 1 203 ? -6.06527 31.45930 59.46675 1.000 21.75821 187 TYR A C 1
ATOM 1406 O O . TYR A 1 203 ? -6.86963 31.72800 58.55791 1.000 24.20287 187 TYR A O 1
ATOM 1415 N N . ASP A 1 204 ? -4.97881 32.19674 59.69432 1.000 21.74955 188 ASP A N 1
ATOM 1416 C CA . ASP A 1 204 ? -4.70891 33.38752 58.90188 1.000 22.25090 188 ASP A CA 1
ATOM 1417 C C . ASP A 1 204 ? -4.59619 33.05692 57.42627 1.000 21.01161 188 ASP A C 1
ATOM 1418 O O . ASP A 1 204 ? -5.10348 33.79857 56.57784 1.000 25.95447 188 ASP A O 1
ATOM 1423 N N . ALA A 1 205 ? -3.92888 31.94885 57.09811 1.000 23.76543 189 ALA A N 1
ATOM 1424 C CA . ALA A 1 205 ? -3.82132 31.54607 55.70181 1.000 24.38950 189 ALA A CA 1
ATOM 1425 C C . ALA A 1 205 ? -5.19237 31.21104 55.12525 1.000 24.43169 189 ALA A C 1
ATOM 1426 O O . ALA A 1 205 ? -5.49365 31.54779 53.97265 1.000 22.59670 189 ALA A O 1
ATOM 1428 N N . LEU A 1 206 ? -6.05215 30.58592 55.92975 1.000 23.92198 190 LEU A N 1
ATOM 1429 C CA . LEU A 1 206 ? -7.32334 30.09727 55.41101 1.000 22.47939 190 LEU A CA 1
ATOM 1430 C C . LEU A 1 206 ? -8.30133 31.23525 55.16602 1.000 24.57759 190 LEU A C 1
ATOM 1431 O O . LEU A 1 206 ? -9.14394 31.12760 54.27212 1.000 26.53653 190 LEU A O 1
ATOM 1436 N N . VAL A 1 207 ? -8.22226 32.32323 55.94563 1.000 22.90101 191 VAL A N 1
ATOM 1437 C CA . VAL A 1 207 ? -9.12948 33.44926 55.72215 1.000 18.59770 191 VAL A CA 1
ATOM 1438 C C . VAL A 1 207 ? -8.51822 34.52523 54.83875 1.000 28.50401 191 VAL A C 1
ATOM 1439 O O . VAL A 1 207 ? -9.21328 35.49085 54.49247 1.000 28.07089 191 VAL A O 1
ATOM 1443 N N . ASP A 1 208 ? -7.25709 34.37716 54.43496 1.000 23.59000 192 ASP A N 1
ATOM 1444 C CA . ASP A 1 208 ? -6.65219 35.34051 53.52161 1.000 25.17518 192 ASP A CA 1
ATOM 1445 C C . ASP A 1 208 ? -7.27464 35.19099 52.13234 1.000 19.73516 192 ASP A C 1
ATOM 1446 O O . ASP A 1 208 ? -7.44557 34.07154 51.64275 1.000 23.48542 192 ASP A O 1
ATOM 1451 N N . PRO A 1 209 ? -7.63097 36.29999 51.47374 1.000 23.32151 193 PRO A N 1
ATOM 1452 C CA . PRO A 1 209 ? -8.33762 36.20342 50.18324 1.000 23.70541 193 PRO A CA 1
ATOM 1453 C C . PRO A 1 209 ? -7.48558 35.67010 49.03563 1.000 27.32311 193 PRO A C 1
ATOM 1454 O O . PRO A 1 209 ? -8.03586 35.36368 47.97055 1.000 23.96863 193 PRO A O 1
ATOM 1458 N N . ASP A 1 210 ? -6.17110 35.58425 49.20290 1.000 27.53856 194 ASP A N 1
ATOM 1459 C CA . ASP A 1 210 ? -5.27306 35.01043 48.20774 1.000 25.74421 194 ASP A CA 1
ATOM 1460 C C . ASP A 1 210 ? -4.89673 33.56276 48.53031 1.000 27.09610 194 ASP A C 1
ATOM 1461 O O . ASP A 1 210 ? -4.90486 32.70909 47.64109 1.000 31.13123 194 ASP A O 1
ATOM 1466 N N . PHE A 1 211 ? -4.61430 33.25931 49.79622 1.000 24.77757 195 PHE A N 1
ATOM 1467 C CA . PHE A 1 211 ? -4.23320 31.91226 50.20729 1.000 27.19773 195 PHE A CA 1
ATOM 1468 C C . PHE A 1 211 ? -5.43589 31.02674 50.52202 1.000 25.52714 195 PHE A C 1
ATOM 1469 O O . PHE A 1 211 ? -5.35626 29.80474 50.35358 1.000 22.64920 195 PHE A O 1
ATOM 1477 N N . GLY A 1 212 ? -6.55915 31.61341 50.92461 1.000 25.05814 196 GLY A N 1
ATOM 1478 C CA . GLY A 1 212 ? -7.70233 30.84796 51.37307 1.000 27.29827 196 GLY A CA 1
ATOM 1479 C C . GLY A 1 212 ? -8.47589 30.07183 50.31062 1.000 25.66076 196 GLY A C 1
ATOM 1480 O O . GLY A 1 212 ? -8.76271 28.88385 50.49503 1.000 25.47321 196 GLY A O 1
ATOM 1481 N N . PRO A 1 213 ? -8.86387 30.72231 49.20093 1.000 29.23174 197 PRO A N 1
ATOM 1482 C CA . PRO A 1 213 ? -9.88867 30.12627 48.32001 1.000 27.03269 197 PRO A CA 1
ATOM 1483 C C . PRO A 1 213 ? -9.42916 28.97840 47.42998 1.000 28.83400 197 PRO A C 1
ATOM 1484 O O . PRO A 1 213 ? -10.29889 28.29144 46.88308 1.000 27.86341 197 PRO A O 1
ATOM 1488 N N . THR A 1 214 ? -8.13633 28.78493 47.17548 1.000 25.08923 198 THR A N 1
ATOM 1489 C CA . THR A 1 214 ? -7.72313 27.78063 46.19400 1.000 24.87785 198 THR A CA 1
ATOM 1490 C C . THR A 1 214 ? -6.78176 26.76402 46.82081 1.000 26.49113 198 THR A C 1
ATOM 1491 O O . THR A 1 214 ? -6.24040 26.97075 47.90863 1.000 26.10997 198 THR A O 1
ATOM 1495 N N . TYR A 1 215 ? -6.58431 25.65697 46.09890 1.000 23.99039 199 TYR A N 1
ATOM 1496 C CA . TYR A 1 215 ? -5.61214 24.62950 46.45484 1.000 25.91958 199 TYR A CA 1
ATOM 1497 C C . TYR A 1 215 ? -4.32322 24.74756 45.63864 1.000 28.66367 199 TYR A C 1
ATOM 1498 O O . TYR A 1 215 ? -3.67163 23.73431 45.36507 1.000 27.91347 199 TYR A O 1
ATOM 1507 N N . ASP A 1 216 ? -3.94665 25.96216 45.23035 1.000 27.84603 200 ASP A N 1
ATOM 1508 C CA . ASP A 1 216 ? -2.73180 26.14155 44.43864 1.000 27.07484 200 ASP A CA 1
ATOM 1509 C C . ASP A 1 216 ? -1.49883 25.79478 45.26550 1.000 24.95334 200 ASP A C 1
ATOM 1510 O O . ASP A 1 216 ? -1.42134 26.11381 46.45518 1.000 23.95601 200 ASP A O 1
ATOM 1515 N N . GLY A 1 217 ? -0.50992 25.18149 44.61160 1.000 23.74066 201 GLY A N 1
ATOM 1516 C CA . GLY A 1 217 ? 0.65284 24.68883 45.33416 1.000 30.02706 201 GLY A CA 1
ATOM 1517 C C . GLY A 1 217 ? 1.42211 25.77088 46.06331 1.000 33.52928 201 GLY A C 1
ATOM 1518 O O . GLY A 1 217 ? 2.03351 25.51029 47.10258 1.000 30.43600 201 GLY A O 1
ATOM 1519 N N . ASN A 1 218 ? 1.38881 26.99930 45.55256 1.000 24.86911 202 ASN A N 1
ATOM 1520 C CA . ASN A 1 218 ? 2.10276 28.10213 46.17675 1.000 25.54339 202 ASN A CA 1
ATOM 1521 C C . ASN A 1 218 ? 1.23827 28.88066 47.16149 1.000 31.24348 202 ASN A C 1
ATOM 1522 O O . ASN A 1 218 ? 1.58589 30.01361 47.51243 1.000 33.10280 202 ASN A O 1
ATOM 1527 N N . LYS A 1 219 ? 0.13190 28.29731 47.62659 1.000 25.97391 203 LYS A N 1
ATOM 1528 C CA . LYS A 1 219 ? -0.78112 28.99070 48.52439 1.000 28.07095 203 LYS A CA 1
ATOM 1529 C C . LYS A 1 219 ? -1.09082 28.15831 49.76623 1.000 29.05769 203 LYS A C 1
ATOM 1530 O O . LYS A 1 219 ? -2.12847 28.34380 50.40279 1.000 25.47801 203 LYS A O 1
ATOM 1536 N N . SER A 1 220 ? -0.18789 27.26289 50.13972 1.000 30.80375 204 SER A N 1
ATOM 1537 C CA . SER A 1 220 ? -0.36039 26.46153 51.33877 1.000 26.30265 204 SER A CA 1
ATOM 1538 C C . SER A 1 220 ? -0.09960 27.28169 52.60349 1.000 27.17666 204 SER A C 1
ATOM 1539 O O . SER A 1 220 ? 0.55423 28.33752 52.55816 1.000 20.08426 204 SER A O 1
ATOM 1542 N N . PRO A 1 221 ? -0.62379 26.82613 53.74852 1.000 23.36250 205 PRO A N 1
ATOM 1543 C CA . PRO A 1 221 ? -0.26189 27.46718 55.02510 1.000 24.17772 205 PRO A CA 1
ATOM 1544 C C . PRO A 1 221 ? 1.23228 27.50240 55.27582 1.000 26.57984 205 PRO A C 1
ATOM 1545 O O . PRO A 1 221 ? 1.73362 28.47333 55.86615 1.000 23.77453 205 PRO A O 1
ATOM 1549 N N . LEU A 1 222 ? 1.96776 26.48643 54.82371 1.000 23.13036 206 LEU A N 1
ATOM 1550 C CA . LEU A 1 222 ? 3.42054 26.53415 54.93827 1.000 23.56873 206 LEU A CA 1
ATOM 1551 C C . LEU A 1 222 ? 3.99474 27.70518 54.14294 1.000 24.10018 206 LEU A C 1
ATOM 1552 O O . LEU A 1 222 ? 4.81492 28.47597 54.65525 1.000 24.70464 206 LEU A O 1
ATOM 1557 N N . VAL A 1 223 ? 3.57629 27.85877 52.88514 1.000 21.35104 207 VAL A N 1
ATOM 1558 C CA . VAL A 1 223 ? 4.06377 28.99663 52.10766 1.000 22.08366 207 VAL A CA 1
ATOM 1559 C C . VAL A 1 223 ? 3.59806 30.31367 52.72565 1.000 23.70851 207 VAL A C 1
ATOM 1560 O O . VAL A 1 223 ? 4.33085 31.30733 52.70406 1.000 26.22641 207 VAL A O 1
ATOM 1564 N N . TYR A 1 224 ? 2.39173 30.34405 53.29529 1.000 22.62645 208 TYR A N 1
ATOM 1565 C CA . TYR A 1 224 ? 1.93464 31.54680 53.99268 1.000 23.37789 208 TYR A CA 1
ATOM 1566 C C . TYR A 1 224 ? 2.91996 31.94606 55.08615 1.000 21.08969 208 TYR A C 1
ATOM 1567 O O . TYR A 1 224 ? 3.30941 33.11408 55.19142 1.000 22.89267 208 TYR A O 1
ATOM 1576 N N . ALA A 1 225 ? 3.36825 30.97554 55.88258 1.000 22.16688 209 ALA A N 1
ATOM 1577 C CA . ALA A 1 225 ? 4.36210 31.27087 56.91334 1.000 22.05902 209 ALA A CA 1
ATOM 1578 C C . ALA A 1 225 ? 5.70557 31.66560 56.30536 1.000 24.30693 209 ALA A C 1
ATOM 1579 O O . ALA A 1 225 ? 6.36721 32.59077 56.79732 1.000 28.87801 209 ALA A O 1
ATOM 1581 N N . LEU A 1 226 ? 6.11716 30.99124 55.22209 1.000 22.54443 210 LEU A N 1
ATOM 1582 C CA . LEU A 1 226 ? 7.40820 31.27501 54.59252 1.000 29.56708 210 LEU A CA 1
ATOM 1583 C C . LEU A 1 226 ? 7.44945 32.65514 53.95338 1.000 32.25320 210 LEU A C 1
ATOM 1584 O O . LEU A 1 226 ? 8.54268 33.19469 53.73679 1.000 31.83859 210 LEU A O 1
ATOM 1589 N N . ARG A 1 227 ? 6.28932 33.23030 53.62722 1.000 26.85201 211 ARG A N 1
ATOM 1590 C CA . ARG A 1 227 ? 6.28636 34.60080 53.12621 1.000 25.30683 211 ARG A CA 1
ATOM 1591 C C . ARG A 1 227 ? 6.94345 35.54481 54.13099 1.000 32.46328 211 ARG A C 1
ATOM 1592 O O . ARG A 1 227 ? 7.63915 36.49000 53.73469 1.000 27.76834 211 ARG A O 1
ATOM 1600 N N . ARG A 1 228 ? 6.80537 35.26078 55.43085 1.000 26.42911 212 ARG A N 1
ATOM 1601 C CA . ARG A 1 228 ? 7.39721 36.10808 56.45973 1.000 27.18031 212 ARG A CA 1
ATOM 1602 C C . ARG A 1 228 ? 8.91710 35.99895 56.50992 1.000 40.18465 212 ARG A C 1
ATOM 1603 O O . ARG A 1 228 ? 9.54704 36.78655 57.22143 1.000 39.52425 212 ARG A O 1
ATOM 1611 N N . GLU A 1 229 ? 9.51496 35.06373 55.76863 1.000 37.96461 213 GLU A N 1
ATOM 1612 C CA . GLU A 1 229 ? 10.95763 35.02071 55.54990 1.000 32.49442 213 GLU A CA 1
ATOM 1613 C C . GLU A 1 229 ? 11.37456 35.59887 54.21311 1.000 35.94830 213 GLU A C 1
ATOM 1614 O O . GLU A 1 229 ? 12.55280 35.50176 53.86254 1.000 38.83131 213 GLU A O 1
ATOM 1620 N N . GLY A 1 230 ? 10.44485 36.15378 53.43897 1.000 34.25586 214 GLY A N 1
ATOM 1621 C CA . GLY A 1 230 ? 10.77249 36.64936 52.12145 1.000 30.67353 214 GLY A CA 1
ATOM 1622 C C . GLY A 1 230 ? 10.69899 35.61620 51.01951 1.000 32.21556 214 GLY A C 1
ATOM 1623 O O . GLY A 1 230 ? 11.02083 35.93523 49.87034 1.000 38.07426 214 GLY A O 1
ATOM 1624 N N . PHE A 1 231 ? 10.28913 34.39299 51.32413 1.000 34.59902 215 PHE A N 1
ATOM 1625 C CA . PHE A 1 231 ? 10.15639 33.36616 50.30659 1.000 31.24741 215 PHE A CA 1
ATOM 1626 C C . PHE A 1 231 ? 8.78852 33.43958 49.63761 1.000 33.97562 215 PHE A C 1
ATOM 1627 O O . PHE A 1 231 ? 7.79023 33.83338 50.24924 1.000 40.13925 215 PHE A O 1
ATOM 1635 N N . ASP A 1 232 ? 8.75824 33.06070 48.36242 1.000 32.59950 216 ASP A N 1
ATOM 1636 C CA . ASP A 1 232 ? 7.50796 32.86415 47.64229 1.000 33.51819 216 ASP A CA 1
ATOM 1637 C C . ASP A 1 232 ? 7.73467 31.80452 46.57510 1.000 37.74972 216 ASP A C 1
ATOM 1638 O O . ASP A 1 232 ? 8.72860 31.86135 45.84425 1.000 39.39119 216 ASP A O 1
ATOM 1643 N N . GLY A 1 233 ? 6.83471 30.84041 46.50633 1.000 31.02364 217 GLY A N 1
ATOM 1644 C CA . GLY A 1 233 ? 6.95880 29.74346 45.57078 1.000 32.64042 217 GLY A CA 1
ATOM 1645 C C . GLY A 1 233 ? 6.28190 28.51114 46.13418 1.000 30.61139 217 GLY A C 1
ATOM 1646 O O . GLY A 1 233 ? 5.51238 28.58411 47.08555 1.000 30.33693 217 GLY A O 1
ATOM 1647 N N . SER A 1 234 ? 6.58008 27.37553 45.51843 1.000 31.64632 218 SER A N 1
ATOM 1648 C CA . SER A 1 234 ? 6.00146 26.11386 45.94698 1.000 36.17294 218 SER A CA 1
ATOM 1649 C C . SER A 1 234 ? 6.92418 25.43195 46.94782 1.000 32.87560 218 SER A C 1
ATOM 1650 O O . SER A 1 234 ? 8.04975 25.87206 47.19716 1.000 34.51132 218 SER A O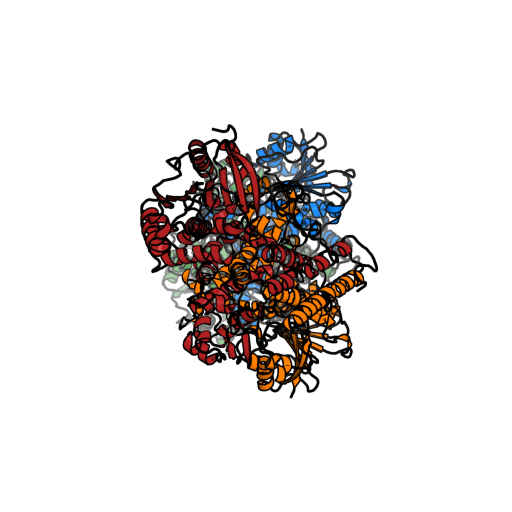 1
ATOM 1653 N N . LEU A 1 235 ? 6.43356 24.32517 47.51200 1.000 31.35047 219 LEU A N 1
ATOM 1654 C CA . LEU A 1 235 ? 7.25669 23.53262 48.41852 1.000 32.60479 219 LEU A CA 1
ATOM 1655 C C . LEU A 1 235 ? 8.53108 23.04606 47.73154 1.000 31.95880 219 LEU A C 1
ATOM 1656 O O . LEU A 1 235 ? 9.60932 23.06230 48.33414 1.000 37.24948 219 LEU A O 1
ATOM 1661 N N . TYR A 1 236 ? 8.42872 22.64572 46.45892 1.000 37.06129 220 TYR A N 1
ATOM 1662 C CA . TYR A 1 236 ? 9.58721 22.18199 45.68894 1.000 37.48201 220 TYR A CA 1
ATOM 1663 C C . TYR A 1 236 ? 10.66011 23.26729 45.58867 1.000 36.58854 220 TYR A C 1
ATOM 1664 O O . TYR A 1 236 ? 11.85193 23.01250 45.82581 1.000 40.43900 220 TYR A O 1
ATOM 1673 N N . ASP A 1 237 ? 10.24762 24.49520 45.24561 1.000 38.15197 221 ASP A N 1
ATOM 1674 C CA . ASP A 1 237 ? 11.18161 25.61806 45.23574 1.000 38.74527 221 ASP A CA 1
ATOM 1675 C C . ASP A 1 237 ? 11.84498 25.77860 46.59659 1.000 36.87184 221 ASP A C 1
ATOM 1676 O O . ASP A 1 237 ? 13.07810 25.89081 46.69759 1.000 42.84852 221 ASP A O 1
ATOM 1681 N N . TYR A 1 238 ? 11.03916 25.76870 47.66505 1.000 30.70086 222 TYR A N 1
ATOM 1682 C CA . TYR A 1 238 ? 11.60699 25.97116 48.99146 1.000 36.03630 222 TYR A CA 1
ATOM 1683 C C . TYR A 1 238 ? 12.63966 24.89947 49.31255 1.000 37.72945 222 TYR A C 1
ATOM 1684 O O . TYR A 1 238 ? 13.75718 25.21303 49.73949 1.000 41.59730 222 TYR A O 1
ATOM 1693 N N . LEU A 1 239 ? 12.30033 23.62803 49.06920 1.000 35.38564 223 LEU A N 1
ATOM 1694 C CA . LEU A 1 239 ? 13.24325 22.54924 49.35130 1.000 34.72742 223 LEU A CA 1
ATOM 1695 C C . LEU A 1 239 ? 14.54497 22.74401 48.59395 1.000 41.02880 223 LEU A C 1
ATOM 1696 O O . LEU A 1 239 ? 15.63006 22.50904 49.13596 1.000 40.92416 223 LEU A O 1
ATOM 1701 N N . GLN A 1 240 ? 14.46396 23.23314 47.36028 1.000 37.13261 224 GLN A N 1
ATOM 1702 C CA . GLN A 1 240 ? 15.70043 23.47094 46.62909 1.000 49.12609 224 GLN A CA 1
ATOM 1703 C C . GLN A 1 240 ? 16.47786 24.66322 47.16839 1.000 46.15598 224 GLN A C 1
ATOM 1704 O O . GLN A 1 240 ? 17.68145 24.75915 46.91216 1.000 58.79920 224 GLN A O 1
ATOM 1710 N N . THR A 1 241 ? 15.84401 25.55632 47.93093 1.000 50.15666 225 THR A N 1
ATOM 1711 C CA . THR A 1 241 ? 16.65707 26.58503 48.57928 1.000 49.74757 225 THR A CA 1
ATOM 1712 C C . THR A 1 241 ? 17.39022 26.07967 49.82080 1.000 54.42572 225 THR A C 1
ATOM 1713 O O . THR A 1 241 ? 18.28000 26.77854 50.31810 1.000 53.95132 225 THR A O 1
ATOM 1717 N N . GLN A 1 242 ? 17.04557 24.89681 50.33891 1.000 47.59884 226 GLN A N 1
ATOM 1718 C CA . GLN A 1 242 ? 17.65777 24.39429 51.56404 1.000 53.13772 226 GLN A CA 1
ATOM 1719 C C . GLN A 1 242 ? 18.64529 23.28134 51.24498 1.000 62.40523 226 GLN A C 1
ATOM 1720 O O . GLN A 1 242 ? 18.30470 22.34585 50.50581 1.000 59.00697 226 GLN A O 1
ATOM 1726 N N . PRO A 1 243 ? 19.86232 23.33929 51.79063 1.000 69.44084 227 PRO A N 1
ATOM 1727 C CA . PRO A 1 243 ? 20.88890 22.33886 51.45015 1.000 66.20754 227 PRO A CA 1
ATOM 1728 C C . PRO A 1 243 ? 20.49797 20.95811 51.95542 1.000 55.00644 227 PRO A C 1
ATOM 1729 O O . PRO A 1 243 ? 20.22320 20.76970 53.14331 1.000 61.08835 227 PRO A O 1
ATOM 1733 N N . GLY A 1 244 ? 20.46869 19.99410 51.03909 1.000 53.71681 228 GLY A N 1
ATOM 1734 C CA . GLY A 1 244 ? 20.13263 18.62826 51.38763 1.000 58.83948 228 GLY A CA 1
ATOM 1735 C C . GLY A 1 244 ? 18.68373 18.39015 51.75511 1.000 54.43913 228 GLY A C 1
ATOM 1736 O O . GLY A 1 244 ? 18.36856 17.36080 52.35915 1.000 46.90124 228 GLY A O 1
ATOM 1737 N N . ALA A 1 245 ? 17.78380 19.31186 51.41193 1.000 50.66087 229 ALA A N 1
ATOM 1738 C CA . ALA A 1 245 ? 16.38595 19.11106 51.77051 1.000 48.60158 229 ALA A CA 1
ATOM 1739 C C . ALA A 1 245 ? 15.65410 18.23923 50.75885 1.000 38.42119 229 ALA A C 1
ATOM 1740 O O . ALA A 1 245 ? 14.75339 17.49288 51.14349 1.000 35.39414 229 ALA A O 1
ATOM 1742 N N . VAL A 1 246 ? 16.01235 18.30603 49.47576 1.000 34.91165 230 VAL A N 1
ATOM 1743 C CA . VAL A 1 246 ? 15.31991 17.48660 48.48298 1.000 43.72597 230 VAL A CA 1
ATOM 1744 C C . VAL A 1 246 ? 15.57445 16.00172 48.74308 1.000 40.86277 230 VAL A C 1
ATOM 1745 O O . VAL A 1 246 ? 14.64648 15.18048 48.73871 1.000 36.27063 230 VAL A O 1
ATOM 1749 N N . ALA A 1 247 ? 16.83229 15.63983 48.99673 1.000 42.81450 231 ALA A N 1
ATOM 1750 C CA . ALA A 1 247 ? 17.15859 14.24595 49.28857 1.000 40.87710 231 ALA A CA 1
ATOM 1751 C C . ALA A 1 247 ? 16.51101 13.78486 50.58378 1.000 40.86053 231 ALA A C 1
ATOM 1752 O O . ALA A 1 247 ? 16.00405 12.65743 50.66558 1.000 44.44200 231 ALA A O 1
ATOM 1754 N N . ARG A 1 248 ? 16.53384 14.63442 51.61666 1.000 38.10322 232 ARG A N 1
ATOM 1755 C CA . ARG A 1 248 ? 15.89420 14.26471 52.87303 1.000 40.07317 232 ARG A CA 1
ATOM 1756 C C . ARG A 1 248 ? 14.39871 14.05892 52.66848 1.000 38.87867 232 ARG A C 1
ATOM 1757 O O . ARG A 1 248 ? 13.81251 13.13700 53.24087 1.000 33.75812 232 ARG A O 1
ATOM 1765 N N . PHE A 1 249 ? 13.77059 14.88668 51.82540 1.000 31.66307 233 PHE A N 1
ATOM 1766 C CA . PHE A 1 249 ? 12.34017 14.72759 51.56489 1.000 36.30956 233 PHE A CA 1
ATOM 1767 C C . PHE A 1 249 ? 12.05140 13.42475 50.82966 1.000 32.97207 233 PHE A C 1
ATOM 1768 O O . PHE A 1 249 ? 11.06680 12.74448 51.13360 1.000 27.77983 233 PHE A O 1
ATOM 1776 N N . ALA A 1 250 ? 12.89126 13.06233 49.85382 1.000 38.10624 234 ALA A N 1
ATOM 1777 C CA . ALA A 1 250 ? 12.68846 11.79661 49.14686 1.000 33.83660 234 ALA A CA 1
ATOM 1778 C C . ALA A 1 250 ? 12.85623 10.60594 50.08891 1.000 34.71668 234 ALA A C 1
ATOM 1779 O O . ALA A 1 250 ? 12.04853 9.66029 50.07412 1.000 39.30877 234 ALA A O 1
ATOM 1781 N N . ARG A 1 251 ? 13.92196 10.62077 50.89912 1.000 32.92096 235 ARG A N 1
ATOM 1782 C CA . ARG A 1 251 ? 14.08774 9.57416 51.90233 1.000 36.70770 235 ARG A CA 1
ATOM 1783 C C . ARG A 1 251 ? 12.88427 9.52265 52.83466 1.000 29.31630 235 ARG A C 1
ATOM 1784 O O . ARG A 1 251 ? 12.40219 8.43925 53.18420 1.000 30.67443 235 ARG A O 1
ATOM 1792 N N . ALA A 1 252 ? 12.36445 10.68867 53.22228 1.000 33.10142 236 ALA A N 1
ATOM 1793 C CA . ALA A 1 252 ? 11.23896 10.72428 54.14659 1.000 29.50456 236 ALA A CA 1
ATOM 1794 C C . ALA A 1 252 ? 9.98731 10.12153 53.52297 1.000 24.91876 236 ALA A C 1
ATOM 1795 O O . ALA A 1 252 ? 9.23848 9.41603 54.19937 1.000 24.00761 236 ALA A O 1
ATOM 1797 N N . MET A 1 253 ? 9.74625 10.37197 52.23303 1.000 28.30949 237 MET A N 1
ATOM 1798 C CA . MET A 1 253 ? 8.57158 9.78231 51.58684 1.000 31.65274 237 MET A CA 1
ATOM 1799 C C . MET A 1 253 ? 8.70037 8.26358 51.49680 1.000 32.29376 237 MET A C 1
ATOM 1800 O O . MET A 1 253 ? 7.73981 7.52523 51.77354 1.000 29.98462 237 MET A O 1
ATOM 1805 N N . LEU A 1 254 ? 9.88277 7.77536 51.12302 1.000 34.20002 238 LEU A N 1
ATOM 1806 C CA . LEU A 1 254 ? 10.07669 6.32602 51.11212 1.000 36.66847 238 LEU A CA 1
ATOM 1807 C C . LEU A 1 254 ? 9.85462 5.73278 52.50009 1.000 39.52967 238 LEU A C 1
ATOM 1808 O O . LEU A 1 254 ? 9.16438 4.71289 52.65472 1.000 35.60063 238 LEU A O 1
ATOM 1813 N N . GLY A 1 255 ? 10.41734 6.37112 53.52646 1.000 29.53761 239 GLY A N 1
ATOM 1814 C CA . GLY A 1 255 ? 10.27417 5.85693 54.87244 1.000 31.23569 239 GLY A CA 1
ATOM 1815 C C . GLY A 1 255 ? 8.86107 5.95820 55.40996 1.000 32.81519 239 GLY A C 1
ATOM 1816 O O . GLY A 1 255 ? 8.44072 5.11530 56.20383 1.000 34.08352 239 GLY A O 1
ATOM 1817 N N . PHE A 1 256 ? 8.11231 6.98316 54.99696 1.000 29.14535 240 PHE A N 1
ATOM 1818 C CA . PHE A 1 256 ? 6.70188 7.06592 55.36852 1.000 25.82221 240 PHE A CA 1
ATOM 1819 C C . PHE A 1 256 ? 5.94050 5.88965 54.78786 1.000 30.01662 240 PHE A C 1
ATOM 1820 O O . PHE A 1 256 ? 5.05366 5.32614 55.43828 1.000 25.27069 240 PHE A O 1
ATOM 1828 N N . SER A 1 257 ? 6.26890 5.51437 53.55341 1.000 29.70113 241 SER A N 1
ATOM 1829 C CA . SER A 1 257 ? 5.62304 4.35266 52.94903 1.000 37.00123 241 SER A CA 1
ATOM 1830 C C . SER A 1 257 ? 5.97705 3.07140 53.69772 1.000 34.05147 241 SER A C 1
ATOM 1831 O O . SER A 1 257 ? 5.10113 2.26249 54.02323 1.000 30.83967 241 SER A O 1
ATOM 1834 N N . VAL A 1 258 ? 7.26428 2.87904 53.98274 1.000 31.85959 242 VAL A N 1
ATOM 1835 C CA . VAL A 1 258 ? 7.72487 1.65408 54.63507 1.000 33.60107 242 VAL A CA 1
ATOM 1836 C C . VAL A 1 258 ? 7.15509 1.53834 56.04653 1.000 34.13316 242 VAL A C 1
ATOM 1837 O O . VAL A 1 258 ? 6.71884 0.46197 56.46908 1.000 37.14117 242 VAL A O 1
ATOM 1841 N N . SER A 1 259 ? 7.18165 2.63308 56.80940 1.000 32.27761 243 SER A N 1
ATOM 1842 C CA . SER A 1 259 ? 6.74902 2.62772 58.20425 1.000 28.73945 243 SER A CA 1
ATOM 1843 C C . SER A 1 259 ? 5.23676 2.49893 58.37505 1.000 31.97697 243 SER A C 1
ATOM 1844 O O . SER A 1 259 ? 4.78181 2.22645 59.49026 1.000 28.81780 243 SER A O 1
ATOM 1847 N N . ARG A 1 260 ? 4.45345 2.70844 57.32341 1.000 25.95135 244 ARG A N 1
ATOM 1848 C CA . ARG A 1 260 ? 3.01306 2.50092 57.36733 1.000 28.22530 244 ARG A CA 1
ATOM 1849 C C . ARG A 1 260 ? 2.61354 1.11895 56.87863 1.000 31.26865 244 ARG A C 1
ATOM 1850 O O . ARG A 1 260 ? 1.41444 0.83976 56.77848 1.000 28.97395 244 ARG A O 1
ATOM 1858 N N . GLY A 1 261 ? 3.58245 0.27530 56.53015 1.000 29.51373 245 GLY A N 1
ATOM 1859 C CA . GLY A 1 261 ? 3.27590 -1.06340 56.04567 1.000 25.03987 245 GLY A CA 1
ATOM 1860 C C . GLY A 1 261 ? 2.47352 -1.08497 54.76173 1.000 27.96207 245 GLY A C 1
ATOM 1861 O O . GLY A 1 261 ? 1.60050 -1.94516 54.59324 1.000 25.61624 245 GLY A O 1
ATOM 1862 N N . LEU A 1 262 ? 2.73204 -0.14147 53.84997 1.000 26.50593 246 LEU A N 1
ATOM 1863 C CA . LEU A 1 262 ? 1.98741 -0.13523 52.59459 1.000 29.79849 246 LEU A CA 1
ATOM 1864 C C . LEU A 1 262 ? 2.27338 -1.37255 51.74231 1.000 30.01222 246 LEU A C 1
ATOM 1865 O O . LEU A 1 262 ? 1.46988 -1.71285 50.86468 1.000 30.11621 246 LEU A O 1
ATOM 1870 N N . MET A 1 263 ? 3.39000 -2.06219 51.98267 1.000 29.26095 247 MET A N 1
ATOM 1871 C CA A MET A 1 263 ? 3.68491 -3.26758 51.21658 0.430 29.44546 247 MET A CA 1
ATOM 1872 C CA B MET A 1 263 ? 3.70073 -3.27218 51.23025 0.570 29.45737 247 MET A CA 1
ATOM 1873 C C . MET A 1 263 ? 2.72111 -4.40270 51.52443 1.000 29.54686 247 MET A C 1
ATOM 1874 O O . MET A 1 263 ? 2.78517 -5.44910 50.86715 1.000 27.95813 247 MET A O 1
ATOM 1883 N N . ASN A 1 264 ? 1.82001 -4.22087 52.49253 1.000 22.65816 248 ASN A N 1
ATOM 1884 C CA . ASN A 1 264 ? 0.71817 -5.15698 52.65422 1.000 26.41471 248 ASN A CA 1
ATOM 1885 C C . ASN A 1 264 ? -0.18548 -5.18751 51.43007 1.000 25.54368 248 ASN A C 1
ATOM 1886 O O . ASN A 1 264 ? -1.07478 -6.04671 51.36066 1.000 25.76840 248 ASN A O 1
ATOM 1891 N N . LEU A 1 265 ? 0.00335 -4.25777 50.48586 1.000 20.40211 249 LEU A N 1
ATOM 1892 C CA . LEU A 1 265 ? -0.57249 -4.42131 49.15265 1.000 26.16946 249 LEU A CA 1
ATOM 1893 C C . LEU A 1 265 ? -0.35370 -5.84982 48.63794 1.000 26.72698 249 LEU A C 1
ATOM 1894 O O . LEU A 1 265 ? -1.29024 -6.50642 48.15002 1.000 27.63869 249 LEU A O 1
ATOM 1899 N N . LEU A 1 266 ? 0.88419 -6.35383 48.78081 1.000 27.06522 250 LEU A N 1
ATOM 1900 C CA . LEU A 1 266 ? 1.23389 -7.70350 48.32648 1.000 24.17976 250 LEU A CA 1
ATOM 1901 C C . LEU A 1 266 ? 0.34796 -8.77388 48.94138 1.000 23.34795 250 LEU A C 1
ATOM 1902 O O . LEU A 1 266 ? 0.16613 -9.84985 48.35629 1.000 24.29802 250 LEU A O 1
ATOM 1907 N N . ASN A 1 267 ? -0.18243 -8.51519 50.13299 1.000 22.84971 251 ASN A N 1
ATOM 1908 C CA . ASN A 1 267 ? -0.95236 -9.51124 50.85334 1.000 24.21753 251 ASN A CA 1
ATOM 1909 C C . ASN A 1 267 ? -2.44852 -9.29888 50.75439 1.000 25.03855 251 ASN A C 1
ATOM 1910 O O . ASN A 1 267 ? -3.19868 -10.15600 51.22496 1.000 25.88279 251 ASN A O 1
ATOM 1915 N N . VAL A 1 268 ? -2.91589 -8.18189 50.19522 1.000 25.96566 252 VAL A N 1
ATOM 1916 C CA . VAL A 1 268 ? -4.34521 -7.86682 50.21126 1.000 23.18887 252 VAL A CA 1
ATOM 1917 C C . VAL A 1 268 ? -4.96493 -8.04037 48.83845 1.000 29.92298 252 VAL A C 1
ATOM 1918 O O . VAL A 1 268 ? -5.91810 -8.80287 48.67258 1.000 28.25529 252 VAL A O 1
ATOM 1922 N N . PHE A 1 269 ? -4.44621 -7.33940 47.84017 1.000 23.69700 253 PHE A N 1
ATOM 1923 C CA . PHE A 1 269 ? -4.94992 -7.55001 46.49739 1.000 25.61236 253 PHE A CA 1
ATOM 1924 C C . PHE A 1 269 ? -4.53732 -8.94747 46.04850 1.000 22.59464 253 PHE A C 1
ATOM 1925 O O . PHE A 1 269 ? -3.38764 -9.34280 46.26112 1.000 26.53042 253 PHE A O 1
ATOM 1933 N N . PRO A 1 270 ? -5.44586 -9.73756 45.47214 1.000 31.14919 254 PRO A N 1
ATOM 1934 C CA . PRO A 1 270 ? -5.11628 -11.15041 45.16388 1.000 29.25234 254 PRO A CA 1
ATOM 1935 C C . PRO A 1 270 ? -4.29170 -11.30836 43.88867 1.000 27.03655 254 PRO A C 1
ATOM 1936 O O . PRO A 1 270 ? -4.75514 -11.77048 42.83430 1.000 25.27303 254 PRO A O 1
ATOM 1940 N N . TRP A 1 271 ? -3.00700 -10.94845 43.99046 1.000 25.16814 255 TRP A N 1
ATOM 1941 C CA . TRP A 1 271 ? -2.10183 -11.09903 42.85548 1.000 26.44885 255 TRP A CA 1
ATOM 1942 C C . TRP A 1 271 ? -2.03184 -12.54517 42.39659 1.000 24.78683 255 TRP A C 1
ATOM 1943 O O . TRP A 1 271 ? -1.90511 -12.81617 41.19674 1.000 24.56944 255 TRP A O 1
ATOM 1954 N N . GLN A 1 272 ? -2.10553 -13.48566 43.33772 1.000 23.38594 256 GLN A N 1
ATOM 1955 C CA . GLN A 1 272 ? -2.04246 -14.90500 43.00633 1.000 24.98700 256 GLN A CA 1
ATOM 1956 C C . GLN A 1 272 ? -3.29870 -15.40398 42.31166 1.000 27.94260 256 GLN A C 1
ATOM 1957 O O . GLN A 1 272 ? -3.30761 -16.53966 41.82142 1.000 30.60607 256 GLN A O 1
ATOM 1963 N N . GLU A 1 273 ? -4.35866 -14.60852 42.27048 1.000 24.28045 257 GLU A N 1
ATOM 1964 C CA . GLU A 1 273 ? -5.55299 -15.00263 41.54423 1.000 26.74685 257 GLU A CA 1
ATOM 1965 C C . GLU A 1 273 ? -5.53872 -14.51341 40.10490 1.000 26.58296 257 GLU A C 1
ATOM 1966 O O . GLU A 1 273 ? -6.40796 -14.91010 39.32484 1.000 30.21383 257 GLU A O 1
ATOM 1972 N N . LEU A 1 274 ? -4.55596 -13.69762 39.72985 1.000 25.41404 258 LEU A N 1
ATOM 1973 C CA . LEU A 1 274 ? -4.34011 -13.35557 38.33114 1.000 23.56809 258 LEU A CA 1
ATOM 1974 C C . LEU A 1 274 ? -3.65880 -14.50379 37.60236 1.000 25.49189 258 LEU A C 1
ATOM 1975 O O . LEU A 1 274 ? -2.76660 -15.15601 38.14636 1.000 23.17095 258 LEU A O 1
ATOM 1980 N N . ALA A 1 275 ? -4.05683 -14.72139 36.34973 1.000 27.37434 259 ALA A N 1
ATOM 1981 C CA . ALA A 1 275 ? -3.46198 -15.77905 35.54914 1.000 24.69355 259 ALA A CA 1
ATOM 1982 C C . ALA A 1 275 ? -1.99424 -15.46812 35.24655 1.000 27.98221 259 ALA A C 1
ATOM 1983 O O . ALA A 1 275 ? -1.61407 -14.30170 35.09589 1.000 26.08534 259 ALA A O 1
ATOM 1985 N N . PRO A 1 276 ? -1.14817 -16.49357 35.16307 1.000 25.69533 260 PRO A N 1
ATOM 1986 C CA . PRO A 1 276 ? 0.25197 -16.26505 34.77645 1.000 28.36396 260 PRO A CA 1
ATOM 1987 C C . PRO A 1 276 ? 0.35138 -15.52941 33.44832 1.000 27.21179 260 PRO A C 1
ATOM 1988 O O . PRO A 1 276 ? -0.43283 -15.76228 32.52693 1.000 24.12689 260 PRO A O 1
ATOM 1992 N N . GLY A 1 277 ? 1.32087 -14.61292 33.36711 1.000 24.99777 261 GLY A N 1
ATOM 1993 C CA . GLY A 1 277 ? 1.47413 -13.74122 32.21959 1.000 23.44350 261 GLY A CA 1
ATOM 1994 C C . GLY A 1 277 ? 0.73007 -12.42676 32.31776 1.000 36.47973 261 GLY A C 1
ATOM 1995 O O . GLY A 1 277 ? 0.88294 -11.58074 31.42730 1.000 30.65334 261 GLY A O 1
ATOM 1996 N N . SER A 1 278 ? -0.05277 -12.21254 33.37648 1.000 26.80819 262 SER A N 1
ATOM 1997 C CA . SER A 1 278 ? -0.73881 -10.94230 33.53554 1.000 23.83157 262 SER A CA 1
ATOM 1998 C C . SER A 1 278 ? 0.26059 -9.81226 33.75225 1.000 31.77755 262 SER A C 1
ATOM 1999 O O . SER A 1 278 ? 1.33201 -9.99083 34.34486 1.000 26.71419 262 SER A O 1
ATOM 2002 N N . THR A 1 279 ? -0.10428 -8.63797 33.25636 1.000 24.05156 263 THR A N 1
ATOM 2003 C CA . THR A 1 279 ? 0.77481 -7.48178 33.23554 1.000 28.41213 263 THR A CA 1
ATOM 2004 C C . THR A 1 279 ? 0.30038 -6.43706 34.23414 1.000 27.28231 263 THR A C 1
ATOM 2005 O O . THR A 1 279 ? -0.90433 -6.18814 34.36945 1.000 26.72673 263 THR A O 1
ATOM 2009 N N . VAL A 1 280 ? 1.25816 -5.84759 34.94422 1.000 24.78342 264 VAL A N 1
ATOM 2010 C CA . VAL A 1 280 ? 0.99933 -4.79343 35.90946 1.000 23.93621 264 VAL A CA 1
ATOM 2011 C C . VAL A 1 280 ? 1.77627 -3.57037 35.46639 1.000 25.52998 264 VAL A C 1
ATOM 2012 O O . VAL A 1 280 ? 3.01064 -3.60839 35.36924 1.000 29.31999 264 VAL A O 1
ATOM 2016 N N . CYS A 1 281 ? 1.05344 -2.50409 35.17257 1.000 25.44603 265 CYS A N 1
ATOM 2017 C CA . CYS A 1 281 ? 1.61849 -1.23670 34.74968 1.000 27.31621 265 CYS A CA 1
ATOM 2018 C C . CYS A 1 281 ? 1.70830 -0.35449 35.98793 1.000 29.99049 265 CYS A C 1
ATOM 2019 O O . CYS A 1 281 ? 0.68304 0.08915 36.51603 1.000 28.46066 265 CYS A O 1
ATOM 2022 N N . ASP A 1 282 ? 2.92981 -0.15044 36.47662 1.000 26.02250 266 ASP A N 1
ATOM 2023 C CA . ASP A 1 282 ? 3.18821 0.69622 37.64110 1.000 32.50724 266 ASP A CA 1
ATOM 2024 C C . ASP A 1 282 ? 3.31822 2.13241 37.14339 1.000 34.65821 266 ASP A C 1
ATOM 2025 O O . ASP A 1 282 ? 4.40084 2.58770 36.75433 1.000 32.79291 266 ASP A O 1
ATOM 2030 N N . LEU A 1 283 ? 2.19862 2.85867 37.14650 1.000 27.77063 267 LEU A N 1
ATOM 2031 C CA . LEU A 1 283 ? 2.13238 4.16693 36.51313 1.000 31.64022 267 LEU A CA 1
ATOM 2032 C C . LEU A 1 283 ? 2.58775 5.24331 37.49643 1.000 35.05610 267 LEU A C 1
ATOM 2033 O O . LEU A 1 283 ? 1.95951 5.44776 38.54175 1.000 29.82103 267 LEU A O 1
ATOM 2038 N N . GLY A 1 284 ? 3.66585 5.94365 37.15228 1.000 35.16565 268 GLY A N 1
ATOM 2039 C CA . GLY A 1 284 ? 4.22632 6.92785 38.06045 1.000 36.07975 268 GLY A CA 1
ATOM 2040 C C . GLY A 1 284 ? 4.89593 6.31786 39.26992 1.000 35.97103 268 GLY A C 1
ATOM 2041 O O . GLY A 1 284 ? 4.93629 6.94618 40.33175 1.000 33.95890 268 GLY A O 1
ATOM 2042 N N . GLY A 1 285 ? 5.43082 5.10377 39.13211 1.000 29.46142 269 GLY A N 1
ATOM 2043 C CA . GLY A 1 285 ? 6.02531 4.35852 40.21993 1.000 34.80046 269 GLY A CA 1
ATOM 2044 C C . GLY A 1 285 ? 7.47154 4.66598 40.53898 1.000 36.93340 269 GLY A C 1
ATOM 2045 O O . GLY A 1 285 ? 8.09575 3.91321 41.28864 1.000 37.15382 269 GLY A O 1
ATOM 2046 N N . GLY A 1 286 ? 8.03412 5.74115 39.99714 1.000 30.49118 270 GLY A N 1
ATOM 2047 C CA . GLY A 1 286 ? 9.39577 6.11129 40.36371 1.000 40.46604 270 GLY A CA 1
ATOM 2048 C C . GLY A 1 286 ? 10.41303 5.06049 39.95850 1.000 32.65988 270 GLY A C 1
ATOM 2049 O O . GLY A 1 286 ? 10.49776 4.65950 38.79369 1.000 35.96564 270 GLY A O 1
ATOM 2050 N N . ASN A 1 287 ? 11.21767 4.61739 40.92818 1.000 39.30668 271 ASN A N 1
ATOM 2051 C CA . ASN A 1 287 ? 12.14544 3.52409 40.66806 1.000 36.55738 271 ASN A CA 1
ATOM 2052 C C . ASN A 1 287 ? 11.44300 2.18380 40.53656 1.000 38.98764 271 ASN A C 1
ATOM 2053 O O . ASN A 1 287 ? 12.09460 1.20209 40.17215 1.000 36.71700 271 ASN A O 1
ATOM 2058 N N . GLY A 1 288 ? 10.14717 2.11400 40.83321 1.000 33.40099 272 GLY A N 1
ATOM 2059 C CA . GLY A 1 288 ? 9.46999 0.83550 40.87286 1.000 35.28121 272 GLY A CA 1
ATOM 2060 C C . GLY A 1 288 ? 9.65131 0.09017 42.17802 1.000 29.85176 272 GLY A C 1
ATOM 2061 O O . GLY A 1 288 ? 9.66861 -1.14348 42.17778 1.000 35.25130 272 GLY A O 1
ATOM 2062 N N . ASN A 1 289 ? 9.76838 0.81392 43.29875 1.000 36.43819 273 ASN A N 1
ATOM 2063 C CA . ASN A 1 289 ? 9.97138 0.17973 44.59968 1.000 34.55319 273 ASN A CA 1
ATOM 2064 C C . ASN A 1 289 ? 8.83198 -0.76328 44.95661 1.000 36.81954 273 ASN A C 1
ATOM 2065 O O . ASN A 1 289 ? 9.04703 -1.75751 45.65834 1.000 33.39211 273 ASN A O 1
ATOM 2070 N N . THR A 1 290 ? 7.61375 -0.45158 44.51422 1.000 27.39191 274 THR A N 1
ATOM 2071 C CA . THR A 1 290 ? 6.47946 -1.33195 44.76053 1.000 32.97143 274 THR A CA 1
ATOM 2072 C C . THR A 1 290 ? 6.43963 -2.47116 43.75199 1.000 27.40575 274 THR A C 1
ATOM 2073 O O . THR A 1 290 ? 6.27147 -3.64364 44.12256 1.000 29.36870 274 THR A O 1
ATOM 2077 N N . SER A 1 291 ? 6.60305 -2.14675 42.46756 1.000 25.88024 275 SER A N 1
ATOM 2078 C CA . SER A 1 291 ? 6.42996 -3.18056 41.45598 1.000 25.63071 275 SER A CA 1
ATOM 2079 C C . SER A 1 291 ? 7.56393 -4.20143 41.48630 1.000 28.05027 275 SER A C 1
ATOM 2080 O O . SER A 1 291 ? 7.35877 -5.35769 41.10465 1.000 28.96084 275 SER A O 1
ATOM 2083 N N . ILE A 1 292 ? 8.74776 -3.82532 41.97488 1.000 31.93363 276 ILE A N 1
ATOM 2084 C CA . ILE A 1 292 ? 9.82653 -4.80576 42.08215 1.000 28.19933 276 ILE A CA 1
ATOM 2085 C C . ILE A 1 292 ? 9.50267 -5.84119 43.15685 1.000 28.33233 276 ILE A C 1
ATOM 2086 O O . ILE A 1 292 ? 9.79558 -7.03307 42.99931 1.000 28.98294 276 ILE A O 1
ATOM 2091 N N . GLU A 1 293 ? 8.86282 -5.41624 44.24927 1.000 27.50806 277 GLU A N 1
ATOM 2092 C CA . GLU A 1 293 ? 8.42284 -6.37206 45.26148 1.000 29.95271 277 GLU A CA 1
ATOM 2093 C C . GLU A 1 293 ? 7.29202 -7.24657 44.73581 1.000 26.48545 277 GLU A C 1
ATOM 2094 O O . GLU A 1 293 ? 7.21349 -8.43870 45.05817 1.000 26.87164 277 GLU A O 1
ATOM 2100 N N . ILE A 1 294 ? 6.38459 -6.66427 43.95542 1.000 25.71509 278 ILE A N 1
ATOM 2101 C CA . ILE A 1 294 ? 5.34778 -7.47641 43.31922 1.000 27.11107 278 ILE A CA 1
ATOM 2102 C C . ILE A 1 294 ? 5.98013 -8.53298 42.41946 1.000 27.56064 278 ILE A C 1
ATOM 2103 O O . ILE A 1 294 ? 5.61149 -9.71068 42.45455 1.000 25.47492 278 ILE A O 1
ATOM 2108 N N . ALA A 1 295 ? 6.95459 -8.12135 41.60589 1.000 23.20618 279 ALA A N 1
ATOM 2109 C CA . ALA A 1 295 ? 7.58985 -9.02969 40.66086 1.000 27.05270 279 ALA A CA 1
ATOM 2110 C C . ALA A 1 295 ? 8.35646 -10.13777 41.37867 1.000 33.54621 279 ALA A C 1
ATOM 2111 O O . ALA A 1 295 ? 8.37900 -11.27964 40.90973 1.000 29.89048 279 ALA A O 1
ATOM 2113 N N . LYS A 1 296 ? 8.99478 -9.82130 42.51594 1.000 24.12331 280 LYS A N 1
ATOM 2114 C CA . LYS A 1 296 ? 9.69878 -10.85150 43.28266 1.000 26.72221 280 LYS A CA 1
ATOM 2115 C C . LYS A 1 296 ? 8.72954 -11.81450 43.95529 1.000 29.13968 280 LYS A C 1
ATOM 2116 O O . LYS A 1 296 ? 8.96525 -13.02310 43.97308 1.000 27.02342 280 LYS A O 1
ATOM 2122 N N . LYS A 1 297 ? 7.65232 -11.30202 44.55681 1.000 26.70022 281 LYS A N 1
ATOM 2123 C CA . LYS A 1 297 ? 6.75173 -12.20187 45.27463 1.000 28.55913 281 LYS A CA 1
ATOM 2124 C C . LYS A 1 297 ? 5.92266 -13.03660 44.31360 1.000 24.48291 281 LYS A C 1
ATOM 2125 O O . LYS A 1 297 ? 5.51960 -14.15614 44.64863 1.000 22.82389 281 LYS A O 1
ATOM 2131 N N . PHE A 1 298 ? 5.67295 -12.52117 43.11918 1.000 24.68357 282 PHE A N 1
ATOM 2132 C CA . PHE A 1 298 ? 4.75477 -13.13838 42.16956 1.000 26.84406 282 PHE A CA 1
ATOM 2133 C C . PHE A 1 298 ? 5.43065 -13.22668 40.80694 1.000 28.30297 282 PHE A C 1
ATOM 2134 O O . PHE A 1 298 ? 5.17206 -12.40867 39.91511 1.000 26.44251 282 PHE A O 1
ATOM 2142 N N . PRO A 1 299 ? 6.28349 -14.23636 40.60024 1.000 25.44850 283 PRO A N 1
ATOM 2143 C CA . PRO A 1 299 ? 7.01792 -14.33779 39.32924 1.000 31.55461 283 PRO A CA 1
ATOM 2144 C C . PRO A 1 299 ? 6.13057 -14.57595 38.12523 1.000 28.20715 283 PRO A C 1
ATOM 2145 O O . PRO A 1 299 ? 6.61104 -14.42113 36.99706 1.000 24.54059 283 PRO A O 1
ATOM 2149 N N . HIS A 1 300 ? 4.86186 -14.93079 38.31724 1.000 22.80802 284 HIS A N 1
ATOM 2150 C CA . HIS A 1 300 ? 3.97572 -15.13942 37.18115 1.000 21.80908 284 HIS A CA 1
ATOM 2151 C C . HIS A 1 300 ? 3.52260 -13.83155 36.55446 1.000 27.81090 284 HIS A C 1
ATOM 2152 O O . HIS A 1 300 ? 2.84688 -13.85719 35.52103 1.000 28.04232 284 HIS A O 1
ATOM 2159 N N . LEU A 1 301 ? 3.88876 -12.69327 37.13498 1.000 22.53928 285 LEU A N 1
ATOM 2160 C CA . LEU A 1 301 ? 3.43982 -11.40024 36.64985 1.000 22.57818 285 LEU A CA 1
ATOM 2161 C C . LEU A 1 301 ? 4.54982 -10.70827 35.87169 1.000 28.38689 285 LEU A C 1
ATOM 2162 O O . LEU A 1 301 ? 5.73748 -10.93677 36.10931 1.000 28.51825 285 LEU A O 1
ATOM 2167 N N . LYS A 1 302 ? 4.14768 -9.87981 34.91739 1.000 28.70175 286 LYS A N 1
ATOM 2168 C CA . LYS A 1 302 ? 5.06026 -9.00583 34.19761 1.000 35.26221 286 LYS A CA 1
ATOM 2169 C C . LYS A 1 302 ? 4.75787 -7.57912 34.61936 1.000 31.93241 286 LYS A C 1
ATOM 2170 O O . LYS A 1 302 ? 3.59776 -7.22396 34.83310 1.000 27.60129 286 LYS A O 1
ATOM 2176 N N . VAL A 1 303 ? 5.80557 -6.77728 34.76688 1.000 32.61366 287 VAL A N 1
ATOM 2177 C CA . VAL A 1 303 ? 5.69534 -5.41222 35.26123 1.000 30.22522 287 VAL A CA 1
ATOM 2178 C C . VAL A 1 303 ? 6.10128 -4.46554 34.14290 1.000 31.22256 287 VAL A C 1
ATOM 2179 O O . VAL A 1 303 ? 7.05943 -4.73167 33.40416 1.000 34.27945 287 VAL A O 1
ATOM 2183 N N . HIS A 1 304 ? 5.34142 -3.38486 33.98712 1.000 30.59657 288 HIS A N 1
ATOM 2184 C CA . HIS A 1 304 ? 5.68687 -2.31027 33.06784 1.000 30.34922 288 HIS A CA 1
ATOM 2185 C C . HIS A 1 304 ? 5.72449 -1.02403 33.87865 1.000 31.03661 288 HIS A C 1
ATOM 2186 O O . HIS A 1 304 ? 4.68762 -0.55820 34.35438 1.000 36.77338 288 HIS A O 1
ATOM 2193 N N . LEU A 1 305 ? 6.91302 -0.45863 34.04022 1.000 30.71055 289 LEU A N 1
ATOM 2194 C CA . LEU A 1 305 ? 7.11871 0.75444 34.81941 1.000 33.14365 289 LEU A CA 1
ATOM 2195 C C . LEU A 1 305 ? 7.13931 1.95668 33.88441 1.000 33.21059 289 LEU A C 1
ATOM 2196 O O . LEU A 1 305 ? 7.83499 1.94262 32.86253 1.000 32.63659 289 LEU A O 1
ATOM 2201 N N . GLN A 1 306 ? 6.37180 2.98748 34.22789 1.000 29.11198 290 GLN A N 1
ATOM 2202 C CA . GLN A 1 306 ? 6.29426 4.19992 33.42418 1.000 32.07590 290 GLN A CA 1
ATOM 2203 C C . GLN A 1 306 ? 6.42471 5.40760 34.33661 1.000 39.70804 290 GLN A C 1
ATOM 2204 O O . GLN A 1 306 ? 5.70241 5.51441 35.33239 1.000 34.41674 290 GLN A O 1
ATOM 2210 N N . ASP A 1 307 ? 7.34689 6.30514 34.00075 1.000 36.04697 291 ASP A N 1
ATOM 2211 C CA . ASP A 1 307 ? 7.58394 7.52198 34.76905 1.000 36.84945 291 ASP A CA 1
ATOM 2212 C C . ASP A 1 307 ? 8.37767 8.47067 33.87310 1.000 42.77530 291 ASP A C 1
ATOM 2213 O O . ASP A 1 307 ? 8.52894 8.22652 32.67157 1.000 38.97459 291 ASP A O 1
ATOM 2218 N N . LEU A 1 308 ? 8.89191 9.55198 34.45387 1.000 38.53996 292 LEU A N 1
ATOM 2219 C CA . LEU A 1 308 ? 9.67223 10.50780 33.67751 1.000 46.80090 292 LEU A CA 1
ATOM 2220 C C . LEU A 1 308 ? 10.98367 9.87470 33.19045 1.000 44.70508 292 LEU A C 1
ATOM 2221 O O . LEU A 1 308 ? 11.53196 8.98027 33.84324 1.000 43.95127 292 LEU A O 1
ATOM 2226 N N . PRO A 1 309 ? 11.51395 10.33927 32.04887 1.000 46.90843 293 PRO A N 1
ATOM 2227 C CA . PRO A 1 309 ? 12.68365 9.66036 31.44621 1.000 40.82123 293 PRO A CA 1
ATOM 2228 C C . PRO A 1 309 ? 13.88118 9.50898 32.37669 1.000 47.98187 293 PRO A C 1
ATOM 2229 O O . PRO A 1 309 ? 14.49876 8.43192 32.42666 1.000 49.05232 293 PRO A O 1
ATOM 2233 N N . ASP A 1 310 ? 14.24980 10.57099 33.09538 1.000 43.13255 294 ASP A N 1
ATOM 2234 C CA . ASP A 1 310 ? 15.36185 10.47066 34.03583 1.000 55.40064 294 ASP A CA 1
ATOM 2235 C C . ASP A 1 310 ? 15.05827 9.45521 35.13008 1.000 46.62873 294 ASP A C 1
ATOM 2236 O O . ASP A 1 310 ? 15.91129 8.62384 35.47967 1.000 47.52419 294 ASP A O 1
ATOM 2241 N N . THR A 1 311 ? 13.83168 9.49925 35.66447 1.000 51.13986 295 THR A N 1
ATOM 2242 C CA . THR A 1 311 ? 13.40270 8.51300 36.64928 1.000 47.61475 295 THR A CA 1
ATOM 2243 C C . THR A 1 311 ? 13.43774 7.10656 36.07265 1.000 38.07402 295 THR A C 1
ATOM 2244 O O . THR A 1 311 ? 13.78486 6.15245 36.77411 1.000 49.12950 295 THR A O 1
ATOM 2248 N N . ILE A 1 312 ? 13.10095 6.95648 34.79048 1.000 42.36497 296 ILE A N 1
ATOM 2249 C CA . ILE A 1 312 ? 13.11078 5.62552 34.18753 1.000 45.96924 296 ILE A CA 1
ATOM 2250 C C . ILE A 1 312 ? 14.53621 5.09533 34.06744 1.000 45.93181 296 ILE A C 1
ATOM 2251 O O . ILE A 1 312 ? 14.78794 3.90414 34.29077 1.000 37.93827 296 ILE A O 1
ATOM 2256 N N . GLU A 1 313 ? 15.49845 5.96200 33.73018 1.000 48.38022 297 GLU A N 1
ATOM 2257 C CA . GLU A 1 313 ? 16.88760 5.49760 33.67703 1.000 50.41562 297 GLU A CA 1
ATOM 2258 C C . GLU A 1 313 ? 17.39539 5.11670 35.06736 1.000 45.44710 297 GLU A C 1
ATOM 2259 O O . GLU A 1 313 ? 18.06914 4.08258 35.24085 1.000 54.05860 297 GLU A O 1
ATOM 2265 N N . GLU A 1 314 ? 17.08966 5.94831 36.06908 1.000 45.78353 298 GLU A N 1
ATOM 2266 C CA . GLU A 1 314 ? 17.42491 5.59631 37.44652 1.000 50.81811 298 GLU A CA 1
ATOM 2267 C C . GLU A 1 314 ? 16.78907 4.26762 37.84848 1.000 52.30137 298 GLU A C 1
ATOM 2268 O O . GLU A 1 314 ? 17.41766 3.44586 38.52814 1.000 44.84623 298 GLU A O 1
ATOM 2274 N N . ALA A 1 315 ? 15.55176 4.02906 37.40701 1.000 45.25391 299 ALA A N 1
ATOM 2275 C CA . ALA A 1 315 ? 14.85107 2.79682 37.75052 1.000 44.49851 299 ALA A CA 1
ATOM 2276 C C . ALA A 1 315 ? 15.48056 1.59384 37.06666 1.000 45.57509 299 ALA A C 1
ATOM 2277 O O . ALA A 1 315 ? 15.52869 0.50149 37.63947 1.000 46.44022 299 ALA A O 1
ATOM 2279 N N . LYS A 1 316 ? 15.94870 1.76799 35.83334 1.000 44.27821 300 LYS A N 1
ATOM 2280 C CA . LYS A 1 316 ? 16.69787 0.70257 35.17845 1.000 49.91982 300 LYS A CA 1
ATOM 2281 C C . LYS A 1 316 ? 17.91416 0.31707 36.01164 1.000 42.33177 300 LYS A C 1
ATOM 2282 O O . LYS A 1 316 ? 18.19219 -0.87214 36.22077 1.000 46.58668 300 LYS A O 1
ATOM 2288 N N . VAL A 1 317 ? 18.64795 1.31872 36.50464 1.000 43.15126 301 VAL A N 1
ATOM 2289 C CA . VAL A 1 317 ? 19.79477 1.02848 37.37080 1.000 46.92631 301 VAL A CA 1
ATOM 2290 C C . VAL A 1 317 ? 19.34748 0.29313 38.63447 1.000 46.38088 301 VAL A C 1
ATOM 2291 O O . VAL A 1 317 ? 19.98102 -0.68043 39.07266 1.000 48.37776 301 VAL A O 1
ATOM 2295 N N . PHE A 1 318 ? 18.24663 0.74981 39.23491 1.000 49.65739 302 PHE A N 1
ATOM 2296 C CA . PHE A 1 318 ? 17.72557 0.13722 40.45554 1.000 38.75484 302 PHE A CA 1
ATOM 2297 C C . PHE A 1 318 ? 17.36650 -1.33097 40.24249 1.000 36.39614 302 PHE A C 1
ATOM 2298 O O . PHE A 1 318 ? 17.67470 -2.18307 41.08542 1.000 39.22140 302 PHE A O 1
ATOM 2306 N N . TRP A 1 319 ? 16.70948 -1.64554 39.12451 1.000 39.81458 303 TRP A N 1
ATOM 2307 C CA . TRP A 1 319 ? 16.31217 -3.02716 38.86404 1.000 36.19837 303 TRP A CA 1
ATOM 2308 C C . TRP A 1 319 ? 17.51316 -3.89211 38.49589 1.000 42.31171 303 TRP A C 1
ATOM 2309 O O . TRP A 1 319 ? 17.53866 -5.08316 38.82504 1.000 43.24001 303 TRP A O 1
ATOM 2320 N N . LYS A 1 320 ? 18.51558 -3.32521 37.81386 1.000 39.38178 304 LYS A N 1
ATOM 2321 C CA . LYS A 1 320 ? 19.72814 -4.09974 37.56341 1.000 46.18770 304 LYS A CA 1
ATOM 2322 C C . LYS A 1 320 ? 20.45435 -4.41718 38.86184 1.000 45.30414 304 LYS A C 1
ATOM 2323 O O . LYS A 1 320 ? 21.05332 -5.48975 38.99242 1.000 49.23801 304 LYS A O 1
ATOM 2329 N N . GLU A 1 321 ? 20.37136 -3.52445 39.84850 1.000 45.50702 305 GLU A N 1
ATOM 2330 C CA . GLU A 1 321 ? 21.06138 -3.78331 41.10469 1.000 45.30410 305 GLU A CA 1
ATOM 2331 C C . GLU A 1 321 ? 20.26617 -4.69465 42.03709 1.000 51.54193 305 GLU A C 1
ATOM 2332 O O . GLU A 1 321 ? 20.86823 -5.48467 42.77294 1.000 50.91487 305 GLU A O 1
ATOM 2338 N N . GLU A 1 322 ? 18.93242 -4.64338 42.00171 1.000 46.92135 306 GLU A N 1
ATOM 2339 C CA . GLU A 1 322 ? 18.13289 -5.33978 43.00264 1.000 40.59918 306 GLU A CA 1
ATOM 2340 C C . GLU A 1 322 ? 17.37119 -6.54862 42.48496 1.000 42.18454 306 GLU A C 1
ATOM 2341 O O . GLU A 1 322 ? 17.06274 -7.43606 43.28032 1.000 44.52747 306 GLU A O 1
ATOM 2347 N N . TYR A 1 323 ? 17.03426 -6.60349 41.19288 1.000 43.04134 307 TYR A N 1
ATOM 2348 C CA . TYR A 1 323 ? 16.32491 -7.76406 40.65491 1.000 36.88865 307 TYR A CA 1
ATOM 2349 C C . TYR A 1 323 ? 16.69978 -8.01918 39.20041 1.000 39.79710 307 TYR A C 1
ATOM 2350 O O . TYR A 1 323 ? 15.82824 -7.95299 38.32055 1.000 40.29064 307 TYR A O 1
ATOM 2359 N N . PRO A 1 324 ? 17.96539 -8.33567 38.90196 1.000 45.19472 308 PRO A N 1
ATOM 2360 C CA . PRO A 1 324 ? 18.35047 -8.53920 37.49686 1.000 36.07210 308 PRO A CA 1
ATOM 2361 C C . PRO A 1 324 ? 17.65976 -9.71866 36.83681 1.000 49.53823 308 PRO A C 1
ATOM 2362 O O . PRO A 1 324 ? 17.55752 -9.73214 35.60404 1.000 52.38799 308 PRO A O 1
ATOM 2366 N N . ASP A 1 325 ? 17.19006 -10.70662 37.60557 1.000 48.42395 309 ASP A N 1
ATOM 2367 C CA . ASP A 1 325 ? 16.49046 -11.83915 37.00415 1.000 48.61926 309 ASP A CA 1
ATOM 2368 C C . ASP A 1 325 ? 15.26213 -11.38242 36.22627 1.000 49.22089 309 ASP A C 1
ATOM 2369 O O . ASP A 1 325 ? 14.93449 -11.95496 35.18033 1.000 44.76157 309 ASP A O 1
ATOM 2374 N N . ALA A 1 326 ? 14.56415 -10.35500 36.72275 1.000 43.96715 310 ALA A N 1
ATOM 2375 C CA . ALA A 1 326 ? 13.38961 -9.85671 36.01276 1.000 40.42490 310 ALA A CA 1
ATOM 2376 C C . ALA A 1 326 ? 13.76992 -9.23624 34.67554 1.000 43.59018 310 ALA A C 1
ATOM 2377 O O . ALA A 1 326 ? 12.97488 -9.26851 33.73010 1.000 42.46657 310 ALA A O 1
ATOM 2379 N N . ILE A 1 327 ? 14.97002 -8.66180 34.57976 1.000 42.12472 311 ILE A N 1
ATOM 2380 C CA . ILE A 1 327 ? 15.43835 -8.12588 33.30655 1.000 38.39362 311 ILE A CA 1
ATOM 2381 C C . ILE A 1 327 ? 15.88014 -9.25073 32.38081 1.000 42.95884 311 ILE A C 1
ATOM 2382 O O . ILE A 1 327 ? 15.59385 -9.22652 31.17830 1.000 45.86773 311 ILE A O 1
ATOM 2387 N N . LYS A 1 328 ? 16.58236 -10.25018 32.92019 1.000 36.78208 312 LYS A N 1
ATOM 2388 C CA . LYS A 1 328 ? 17.00548 -11.37857 32.09280 1.000 46.60249 312 LYS A CA 1
ATOM 2389 C C . LYS A 1 328 ? 15.80511 -12.17000 31.58221 1.000 44.78195 312 LYS A C 1
ATOM 2390 O O . LYS A 1 328 ? 15.78495 -12.59714 30.42197 1.000 49.47914 312 LYS A O 1
ATOM 2396 N N . ASP A 1 329 ? 14.79363 -12.36911 32.42499 1.000 42.69056 313 ASP A N 1
ATOM 2397 C CA . ASP A 1 329 ? 13.61133 -13.11513 32.01933 1.000 47.85837 313 ASP A CA 1
ATOM 2398 C C . ASP A 1 329 ? 12.61638 -12.28916 31.22051 1.000 41.91020 313 ASP A C 1
ATOM 2399 O O . ASP A 1 329 ? 11.53000 -12.79730 30.92714 1.000 43.49671 313 ASP A O 1
ATOM 2404 N N . SER A 1 330 ? 12.93713 -11.03768 30.88155 1.000 35.77014 314 SER A N 1
ATOM 2405 C CA . SER A 1 330 ? 12.02436 -10.16926 30.13217 1.000 39.22440 314 SER A CA 1
ATOM 2406 C C . SER A 1 330 ? 10.66923 -10.03262 30.83489 1.000 39.54148 314 SER A C 1
ATOM 2407 O O . SER A 1 330 ? 9.60668 -10.12748 30.21692 1.000 42.05210 314 SER A O 1
ATOM 2410 N N . ARG A 1 331 ? 10.71520 -9.80852 32.14778 1.000 36.78895 315 ARG A N 1
ATOM 2411 C CA . ARG A 1 331 ? 9.51383 -9.63962 32.95433 1.000 34.63382 315 ARG A CA 1
ATOM 2412 C C . ARG A 1 331 ? 9.25943 -8.19368 33.36225 1.000 40.65148 315 ARG A C 1
ATOM 2413 O O . ARG A 1 331 ? 8.17388 -7.89227 33.87142 1.000 41.37308 315 ARG A O 1
ATOM 2421 N N . VAL A 1 332 ? 10.22169 -7.29457 33.16487 1.000 37.82903 316 VAL A N 1
ATOM 2422 C CA . VAL A 1 332 ? 10.03661 -5.88348 33.47155 1.000 37.84348 316 VAL A CA 1
ATOM 2423 C C . VAL A 1 332 ? 10.34874 -5.07459 32.22126 1.000 39.73871 316 VAL A C 1
ATOM 2424 O O . VAL A 1 332 ? 11.32657 -5.35579 31.52138 1.000 40.34980 316 VAL A O 1
ATOM 2428 N N . ALA A 1 333 ? 9.48732 -4.10673 31.91853 1.000 33.49981 317 ALA A N 1
ATOM 2429 C CA . ALA A 1 333 ? 9.69609 -3.17149 30.82396 1.000 40.14160 317 ALA A CA 1
ATOM 2430 C C . ALA A 1 333 ? 9.65309 -1.75782 31.37813 1.000 37.93175 317 ALA A C 1
ATOM 2431 O O . ALA A 1 333 ? 9.04346 -1.50444 32.42180 1.000 37.48648 317 ALA A O 1
ATOM 2433 N N . PHE A 1 334 ? 10.31358 -0.84284 30.67369 1.000 33.13926 318 PHE A N 1
ATOM 2434 C CA . PHE A 1 334 ? 10.41731 0.55366 31.07815 1.000 35.53732 318 PHE A CA 1
ATOM 2435 C C . PHE A 1 334 ? 10.00199 1.41285 29.89519 1.000 43.20410 318 PHE A C 1
ATOM 2436 O O . PHE A 1 334 ? 10.59159 1.30326 28.81843 1.000 41.54339 318 PHE A O 1
ATOM 2444 N N . THR A 1 335 ? 8.98717 2.25447 30.08382 1.000 37.76628 319 THR A N 1
ATOM 2445 C CA . THR A 1 335 ? 8.53774 3.16316 29.03315 1.000 43.64427 319 THR A CA 1
ATOM 2446 C C . THR A 1 335 ? 8.34718 4.54194 29.65058 1.000 40.18913 319 THR A C 1
ATOM 2447 O O . THR A 1 335 ? 7.50356 4.70057 30.55449 1.000 34.74409 319 THR A O 1
ATOM 2451 N N . PRO A 1 336 ? 9.10308 5.55509 29.22639 1.000 44.37905 320 PRO A N 1
ATOM 2452 C CA . PRO A 1 336 ? 8.89490 6.90698 29.76670 1.000 42.91189 320 PRO A CA 1
ATOM 2453 C C . PRO A 1 336 ? 7.51723 7.44848 29.41277 1.000 41.81984 320 PRO A C 1
ATOM 2454 O O . PRO A 1 336 ? 6.90900 7.05893 28.41436 1.000 47.11378 320 PRO A O 1
ATOM 2458 N N . ILE A 1 337 ? 7.01837 8.35239 30.25720 1.000 39.78984 321 ILE A N 1
ATOM 2459 C CA . ILE A 1 337 ? 5.68382 8.91076 30.07431 1.000 45.17519 321 ILE A CA 1
ATOM 2460 C C . ILE A 1 337 ? 5.58569 10.23198 30.82468 1.000 46.44843 321 ILE A C 1
ATOM 2461 O O . ILE A 1 337 ? 6.24888 10.43804 31.84452 1.000 42.50712 321 ILE A O 1
ATOM 2466 N N . ASP A 1 338 ? 4.77171 11.13930 30.29325 1.000 40.78646 322 ASP A N 1
ATOM 2467 C CA . ASP A 1 338 ? 4.19293 12.25720 31.04017 1.000 44.77320 322 ASP A CA 1
ATOM 2468 C C . ASP A 1 338 ? 2.71124 11.91507 31.15152 1.000 42.12312 322 ASP A C 1
ATOM 2469 O O . ASP A 1 338 ? 1.96077 12.07839 30.18772 1.000 38.64014 322 ASP A O 1
ATOM 2474 N N . PHE A 1 339 ? 2.29499 11.38550 32.31077 1.000 47.92303 323 PHE A N 1
ATOM 2475 C CA . PHE A 1 339 ? 0.96248 10.78704 32.36629 1.000 48.78763 323 PHE A CA 1
ATOM 2476 C C . PHE A 1 339 ? -0.16246 11.81911 32.34327 1.000 45.15957 323 PHE A C 1
ATOM 2477 O O . PHE A 1 339 ? -1.33165 11.43048 32.24683 1.000 46.52949 323 PHE A O 1
ATOM 2485 N N . PHE A 1 340 ? 0.14996 13.11351 32.41502 1.000 47.81248 324 PHE A N 1
ATOM 2486 C CA . PHE A 1 340 ? -0.85885 14.12346 32.12428 1.000 48.42901 324 PHE A CA 1
ATOM 2487 C C . PHE A 1 340 ? -0.96537 14.40923 30.63069 1.000 50.76781 324 PHE A C 1
ATOM 2488 O O . PHE A 1 340 ? -2.01150 14.88211 30.17283 1.000 45.34916 324 PHE A O 1
ATOM 2496 N N . LYS A 1 341 ? 0.07447 14.09600 29.85877 1.000 49.54230 325 LYS A N 1
ATOM 2497 C CA . LYS A 1 341 ? 0.10227 14.40385 28.43630 1.000 51.32319 325 LYS A CA 1
ATOM 2498 C C . LYS A 1 341 ? -0.10924 13.19515 27.54021 1.000 54.63783 325 LYS A C 1
ATOM 2499 O O . LYS A 1 341 ? -0.53076 13.36992 26.39534 1.000 49.71264 325 LYS A O 1
ATOM 2505 N N . GLN A 1 342 ? 0.19291 11.98182 28.00912 1.000 48.87287 326 GLN A N 1
ATOM 2506 C CA . GLN A 1 342 ? 0.07383 10.79591 27.17022 1.000 51.29458 326 GLN A CA 1
ATOM 2507 C C . GLN A 1 342 ? -0.56715 9.65202 27.94204 1.000 51.08231 326 GLN A C 1
ATOM 2508 O O . GLN A 1 342 ? -0.45047 9.55604 29.16761 1.000 43.10285 326 GLN A O 1
ATOM 2514 N N . ALA A 1 343 ? -1.20273 8.75290 27.19141 1.000 46.28481 327 ALA A N 1
ATOM 2515 C CA . ALA A 1 343 ? -1.81247 7.56227 27.74963 1.000 40.59958 327 ALA A CA 1
ATOM 2516 C C . ALA A 1 343 ? -0.74383 6.51863 28.06359 1.000 37.74013 327 ALA A C 1
ATOM 2517 O O . ALA A 1 343 ? 0.28260 6.44048 27.37826 1.000 38.83752 327 ALA A O 1
ATOM 2519 N N . PRO A 1 344 ? -0.97139 5.69279 29.08318 1.000 37.85055 328 PRO A N 1
ATOM 2520 C CA . PRO A 1 344 ? -0.01035 4.63012 29.39714 1.000 31.57949 328 PRO A CA 1
ATOM 2521 C C . PRO A 1 344 ? -0.03962 3.53721 28.34015 1.000 40.97352 328 PRO A C 1
ATOM 2522 O O . PRO A 1 344 ? -0.84706 3.60154 27.40546 1.000 33.73999 328 PRO A O 1
ATOM 2526 N N . VAL A 1 345 ? 0.82246 2.53120 28.47871 1.000 36.91851 329 VAL A N 1
ATOM 2527 C CA . VAL A 1 345 ? 0.86075 1.44334 27.49041 1.000 41.51636 329 VAL A CA 1
ATOM 2528 C C . VAL A 1 345 ? -0.47352 0.70520 27.49794 1.000 34.44908 329 VAL A C 1
ATOM 2529 O O . VAL A 1 345 ? -1.09368 0.56582 28.56979 1.000 34.12253 329 VAL A O 1
ATOM 2533 N N . PRO A 1 346 ? -0.97214 0.22452 26.35703 1.000 34.31927 330 PRO A N 1
ATOM 2534 C CA . PRO A 1 346 ? -2.34182 -0.30054 26.29153 1.000 39.21335 330 PRO A CA 1
ATOM 2535 C C . PRO A 1 346 ? -2.47529 -1.77149 26.68268 1.000 40.47465 330 PRO A C 1
ATOM 2536 O O . PRO A 1 346 ? -1.50522 -2.53235 26.72295 1.000 37.75755 330 PRO A O 1
ATOM 2540 N N . ASP A 1 347 ? -3.72466 -2.15319 26.98292 1.000 33.81726 331 ASP A N 1
ATOM 2541 C CA . ASP A 1 347 ? -4.14036 -3.55623 27.15593 1.000 39.78412 331 ASP A CA 1
ATOM 2542 C C . ASP A 1 347 ? -3.39037 -4.27137 28.27272 1.000 37.65012 331 ASP A C 1
ATOM 2543 O O . ASP A 1 347 ? -3.13362 -5.47398 28.19177 1.000 40.11992 331 ASP A O 1
ATOM 2548 N N . GLN A 1 348 ? -3.05721 -3.54375 29.33084 1.000 36.30075 332 GLN A N 1
ATOM 2549 C CA . GLN A 1 348 ? -2.46659 -4.16496 30.50697 1.000 33.01067 332 GLN A CA 1
ATOM 2550 C C . GLN A 1 348 ? -3.57857 -4.71217 31.39055 1.000 34.05753 332 GLN A C 1
ATOM 2551 O O . GLN A 1 348 ? -4.70015 -4.19821 31.39192 1.000 30.65841 332 GLN A O 1
ATOM 2557 N N . ASP A 1 349 ? -3.26557 -5.77587 32.13775 1.000 27.36853 333 ASP A N 1
ATOM 2558 C CA . ASP A 1 349 ? -4.25460 -6.34970 33.05238 1.000 28.24314 333 ASP A CA 1
ATOM 2559 C C . ASP A 1 349 ? -4.53962 -5.43227 34.23641 1.000 34.91411 333 ASP A C 1
ATOM 2560 O O . ASP A 1 349 ? -5.69347 -5.28121 34.65133 1.000 28.93641 333 ASP A O 1
ATOM 2565 N N . ILE A 1 350 ? -3.49779 -4.85609 34.82618 1.000 30.04339 334 ILE A N 1
ATOM 2566 C CA . ILE A 1 350 ? -3.62019 -3.97872 35.98557 1.000 23.07711 334 ILE A CA 1
ATOM 2567 C C . ILE A 1 350 ? -2.87715 -2.68384 35.68240 1.000 31.11855 334 ILE A C 1
ATOM 2568 O O . ILE A 1 350 ? -1.73453 -2.71935 35.21921 1.000 28.94065 334 ILE A O 1
ATOM 2573 N N . TYR A 1 351 ? -3.51882 -1.54983 35.93466 1.000 26.45372 335 TYR A N 1
ATOM 2574 C CA . TYR A 1 351 ? -2.84769 -0.26113 35.99890 1.000 23.31863 335 TYR A CA 1
ATOM 2575 C C . TYR A 1 351 ? -2.86924 0.15857 37.46159 1.000 23.96785 335 TYR A C 1
ATOM 2576 O O . TYR A 1 351 ? -3.91399 0.07963 38.10210 1.000 30.33115 335 TYR A O 1
ATOM 2585 N N . TYR A 1 352 ? -1.72871 0.58307 37.99647 1.000 26.80713 336 TYR A N 1
ATOM 2586 C CA . TYR A 1 352 ? -1.59831 0.83398 39.42726 1.000 21.13260 336 TYR A CA 1
ATOM 2587 C C . TYR A 1 352 ? -1.04279 2.23517 39.62852 1.000 23.35386 336 TYR A C 1
ATOM 2588 O O . TYR A 1 352 ? 0.02397 2.56415 39.09016 1.000 24.32286 336 TYR A O 1
ATOM 2597 N N . ILE A 1 353 ? -1.78343 3.07080 40.36700 1.000 24.30772 337 ILE A N 1
ATOM 2598 C CA . ILE A 1 353 ? -1.32398 4.40692 40.73996 1.000 21.42567 337 ILE A CA 1
ATOM 2599 C C . ILE A 1 353 ? -1.45038 4.56812 42.24992 1.000 30.22211 337 ILE A C 1
ATOM 2600 O O . ILE A 1 353 ? -2.51336 4.30918 42.81900 1.000 30.58036 337 ILE A O 1
ATOM 2605 N N . SER A 1 354 ? -0.37943 5.02926 42.89407 1.000 27.87488 338 SER A N 1
ATOM 2606 C CA . SER A 1 354 ? -0.32024 5.09682 44.35040 1.000 28.07220 338 SER A CA 1
ATOM 2607 C C . SER A 1 354 ? 0.17549 6.46413 44.78315 1.000 31.50439 338 SER A C 1
ATOM 2608 O O . SER A 1 354 ? 1.21118 6.92884 44.29738 1.000 28.37681 338 SER A O 1
ATOM 2611 N N . GLN A 1 355 ? -0.55490 7.09149 45.70703 1.000 27.51020 339 GLN A N 1
ATOM 2612 C CA . GLN A 1 355 ? -0.16050 8.37718 46.27910 1.000 28.11442 339 GLN A CA 1
ATOM 2613 C C . GLN A 1 355 ? 0.10795 9.40371 45.18557 1.000 37.00803 339 GLN A C 1
ATOM 2614 O O . GLN A 1 355 ? 0.98251 10.26483 45.31022 1.000 35.80464 339 GLN A O 1
ATOM 2620 N N . ILE A 1 356 ? -0.65365 9.31157 44.10227 1.000 28.77166 340 ILE A N 1
ATOM 2621 C CA . ILE A 1 356 ? -0.61351 10.29609 43.03635 1.000 30.84359 340 ILE A CA 1
ATOM 2622 C C . ILE A 1 356 ? -1.82447 11.21195 43.09744 1.000 31.60808 340 ILE A C 1
ATOM 2623 O O . ILE A 1 356 ? -1.68933 12.43553 43.13062 1.000 32.40727 340 ILE A O 1
ATOM 2628 N N . VAL A 1 357 ? -3.01396 10.62178 43.19808 1.000 28.23339 341 VAL A N 1
ATOM 2629 C CA . VAL A 1 357 ? -4.24717 11.40048 43.14737 1.000 31.64864 341 VAL A CA 1
ATOM 2630 C C . VAL A 1 357 ? -4.28142 12.42376 44.27179 1.000 35.71872 341 VAL A C 1
ATOM 2631 O O . VAL A 1 357 ? -4.71882 13.56609 44.08159 1.000 28.77829 341 VAL A O 1
ATOM 2635 N N . HIS A 1 358 ? -3.79458 12.05041 45.45260 1.000 32.46938 342 HIS A N 1
ATOM 2636 C CA . HIS A 1 358 ? -3.88569 12.99696 46.55473 1.000 35.18458 342 HIS A CA 1
ATOM 2637 C C . HIS A 1 358 ? -2.94324 14.18777 46.39883 1.000 31.83261 342 HIS A C 1
ATOM 2638 O O . HIS A 1 358 ? -2.94069 15.05979 47.26950 1.000 39.35016 342 HIS A O 1
ATOM 2645 N N . ASN A 1 359 ? -2.19472 14.27844 45.29692 1.000 36.70458 343 ASN A N 1
ATOM 2646 C CA . ASN A 1 359 ? -1.30794 15.40687 45.05392 1.000 37.00695 343 ASN A CA 1
ATOM 2647 C C . ASN A 1 359 ? -1.85833 16.41451 44.05686 1.000 32.69432 343 ASN A C 1
ATOM 2648 O O . ASN A 1 359 ? -1.24277 17.47042 43.87842 1.000 36.85020 343 ASN A O 1
ATOM 2653 N N . TRP A 1 360 ? -2.97516 16.12277 43.39335 1.000 35.30892 344 TRP A N 1
ATOM 2654 C CA . TRP A 1 360 ? -3.44883 16.95470 42.29606 1.000 36.67809 344 TRP A CA 1
ATOM 2655 C C . TRP A 1 360 ? -4.92601 17.28326 42.45895 1.000 37.87004 344 TRP A C 1
ATOM 2656 O O . TRP A 1 360 ? -5.67566 16.56906 43.12861 1.000 35.52028 344 TRP A O 1
ATOM 2667 N N . GLY A 1 361 ? -5.34263 18.36703 41.79434 1.000 38.41319 345 GLY A N 1
ATOM 2668 C CA . GLY A 1 361 ? -6.72273 18.80418 41.82112 1.000 38.04510 345 GLY A CA 1
ATOM 2669 C C . GLY A 1 361 ? -7.60510 17.94693 40.93381 1.000 44.57039 345 GLY A C 1
ATOM 2670 O O . GLY A 1 361 ? -7.13974 17.08211 40.19117 1.000 39.62660 345 GLY A O 1
ATOM 2671 N N . ASP A 1 362 ? -8.91349 18.23259 40.99024 1.000 35.82169 346 ASP A N 1
ATOM 2672 C CA . ASP A 1 362 ? -9.88586 17.37601 40.31424 1.000 40.79697 346 ASP A CA 1
ATOM 2673 C C . ASP A 1 362 ? -9.63961 17.31414 38.80836 1.000 44.66369 346 ASP A C 1
ATOM 2674 O O . ASP A 1 362 ? -9.67250 16.23162 38.21095 1.000 40.03140 346 ASP A O 1
ATOM 2679 N N . GLU A 1 363 ? -9.39351 18.46606 38.17576 1.000 43.35142 347 GLU A N 1
ATOM 2680 C CA A GLU A 1 363 ? -9.27742 18.52042 36.71975 0.552 45.91939 347 GLU A CA 1
ATOM 2681 C CA B GLU A 1 363 ? -9.29350 18.49014 36.71865 0.448 45.89788 347 GLU A CA 1
ATOM 2682 C C . GLU A 1 363 ? -8.07319 17.72386 36.22870 1.000 40.64612 347 GLU A C 1
ATOM 2683 O O . GLU A 1 363 ? -8.16094 16.97730 35.24291 1.000 39.67635 347 GLU A O 1
ATOM 2694 N N . ASP A 1 364 ? -6.93167 17.88563 36.89926 1.000 36.79967 348 ASP A N 1
ATOM 2695 C CA . ASP A 1 364 ? -5.75000 17.11880 36.52694 1.000 42.73845 348 ASP A CA 1
ATOM 2696 C C . ASP A 1 364 ? -5.95821 15.62983 36.76941 1.000 37.63489 348 ASP A C 1
ATOM 2697 O O . ASP A 1 364 ? -5.52589 14.79582 35.96159 1.000 43.89864 348 ASP A O 1
ATOM 2702 N N . CYS A 1 365 ? -6.62569 15.27656 37.87187 1.000 38.84786 349 CYS A N 1
ATOM 2703 C CA . CYS A 1 365 ? -6.91302 13.86981 38.13455 1.000 36.14155 349 CYS A CA 1
ATOM 2704 C C . CYS A 1 365 ? -7.77168 13.26962 37.03509 1.000 39.27925 349 CYS A C 1
ATOM 2705 O O . CYS A 1 365 ? -7.48982 12.16828 36.55339 1.000 34.91329 349 CYS A O 1
ATOM 2708 N N . ILE A 1 366 ? -8.82485 13.98184 36.63005 1.000 32.41517 350 ILE A N 1
ATOM 2709 C CA . ILE A 1 366 ? -9.71383 13.48001 35.58849 1.000 35.98331 350 ILE A CA 1
ATOM 2710 C C . ILE A 1 366 ? -8.95904 13.34354 34.27241 1.000 43.80445 350 ILE A C 1
ATOM 2711 O O . ILE A 1 366 ? -9.17902 12.38853 33.51679 1.000 36.78612 350 ILE A O 1
ATOM 2716 N N . THR A 1 367 ? -8.04437 14.28120 33.98696 1.000 33.41541 351 THR A N 1
ATOM 2717 C CA . THR A 1 367 ? -7.18694 14.14658 32.80785 1.000 41.48764 351 THR A CA 1
ATOM 2718 C C . THR A 1 367 ? -6.37628 12.85469 32.86346 1.000 35.34080 351 THR A C 1
ATOM 2719 O O . THR A 1 367 ? -6.34351 12.07975 31.89772 1.000 37.66144 351 THR A O 1
ATOM 2723 N N . LEU A 1 368 ? -5.71189 12.60758 33.99598 1.000 39.95581 352 LEU A N 1
ATOM 2724 C CA . LEU A 1 368 ? -4.91234 11.39138 34.13114 1.000 38.31669 352 LEU A CA 1
ATOM 2725 C C . LEU A 1 368 ? -5.77546 10.13917 34.00469 1.000 31.69171 352 LEU A C 1
ATOM 2726 O O . LEU A 1 368 ? -5.37602 9.15310 33.37153 1.000 33.08016 352 LEU A O 1
ATOM 2731 N N . LEU A 1 369 ? -6.96633 10.16461 34.59713 1.000 35.09668 353 LEU A N 1
ATOM 2732 C CA . LEU A 1 369 ? -7.83323 8.99337 34.57964 1.000 32.08570 353 LEU A CA 1
ATOM 2733 C C . LEU A 1 369 ? -8.37204 8.71885 33.18169 1.000 34.27112 353 LEU A C 1
ATOM 2734 O O . LEU A 1 369 ? -8.49060 7.55726 32.77891 1.000 33.72201 353 LEU A O 1
ATOM 2739 N N . LYS A 1 370 ? -8.69142 9.77042 32.41833 1.000 33.23079 354 LYS A N 1
ATOM 2740 C CA . LYS A 1 370 ? -9.09616 9.56912 31.02883 1.000 36.47069 354 LYS A CA 1
ATOM 2741 C C . LYS A 1 370 ? -7.94021 9.04662 30.18564 1.000 41.76655 354 LYS A C 1
ATOM 2742 O O . LYS A 1 370 ? -8.14598 8.19714 29.30695 1.000 42.08014 354 LYS A O 1
ATOM 2748 N N . ASN A 1 371 ? -6.72156 9.55326 30.41917 1.000 38.91282 355 ASN A N 1
ATOM 2749 C CA . ASN A 1 371 ? -5.55863 8.97893 29.74502 1.000 37.92034 355 ASN A CA 1
ATOM 2750 C C . ASN A 1 371 ? -5.45304 7.48015 30.02134 1.000 36.95535 355 ASN A C 1
ATOM 2751 O O . ASN A 1 371 ? -5.21423 6.68625 29.10318 1.000 42.61988 355 ASN A O 1
ATOM 2756 N N . ILE A 1 372 ? -5.63382 7.07494 31.28244 1.000 35.52752 356 ILE A N 1
ATOM 2757 C CA . ILE A 1 372 ? -5.55666 5.65264 31.62740 1.000 34.87276 356 ILE A CA 1
ATOM 2758 C C . ILE A 1 372 ? -6.68610 4.87428 30.95545 1.000 34.05523 356 ILE A C 1
ATOM 2759 O O . ILE A 1 372 ? -6.46726 3.81195 30.36605 1.000 38.77636 356 ILE A O 1
ATOM 2764 N N . ARG A 1 373 ? -7.91005 5.39837 31.02978 1.000 39.80310 357 ARG A N 1
ATOM 2765 C CA . ARG A 1 373 ? -9.06055 4.71792 30.44560 1.000 37.92601 357 ARG A CA 1
ATOM 2766 C C . ARG A 1 373 ? -8.86315 4.47365 28.95692 1.000 32.56313 357 ARG A C 1
ATOM 2767 O O . ARG A 1 373 ? -9.18960 3.39504 28.45053 1.000 36.76742 357 ARG A O 1
ATOM 2775 N N . SER A 1 374 ? -8.29842 5.45204 28.24493 1.000 34.85072 358 SER A N 1
ATOM 2776 C CA . SER A 1 374 ? -8.12160 5.31878 26.80048 1.000 33.35348 358 SER A CA 1
ATOM 2777 C C . SER A 1 374 ? -7.17459 4.18274 26.42835 1.000 37.78430 358 SER A C 1
ATOM 2778 O O . SER A 1 374 ? -7.21317 3.70363 25.28917 1.000 43.99052 358 SER A O 1
ATOM 2781 N N . ALA A 1 375 ? -6.31274 3.75631 27.34770 1.000 40.03325 359 ALA A N 1
ATOM 2782 C CA . ALA A 1 375 ? -5.37944 2.67211 27.07417 1.000 40.30834 359 ALA A CA 1
ATOM 2783 C C . ALA A 1 375 ? -5.92195 1.30389 27.46573 1.000 38.34582 359 ALA A C 1
ATOM 2784 O O . ALA A 1 375 ? -5.36621 0.28769 27.03498 1.000 35.40224 359 ALA A O 1
ATOM 2786 N N . MET A 1 376 ? -7.00271 1.25144 28.23614 1.000 38.91708 360 MET A N 1
ATOM 2787 C CA . MET A 1 376 ? -7.45711 -0.00410 28.81202 1.000 38.53987 360 MET A CA 1
ATOM 2788 C C . MET A 1 376 ? -8.18304 -0.86727 27.79064 1.000 40.39295 360 MET A C 1
ATOM 2789 O O . MET A 1 376 ? -8.78375 -0.37552 26.83378 1.000 47.35754 360 MET A O 1
ATOM 2794 N N . SER A 1 377 ? -8.09287 -2.16642 27.99463 1.000 43.63061 361 SER A N 1
ATOM 2795 C CA . SER A 1 377 ? -8.91080 -3.16004 27.32689 1.000 47.29278 361 SER A CA 1
ATOM 2796 C C . SER A 1 377 ? -10.07523 -3.54225 28.22328 1.000 48.63778 361 SER A C 1
ATOM 2797 O O . SER A 1 377 ? -10.10337 -3.19593 29.40712 1.000 43.74837 361 SER A O 1
ATOM 2800 N N . PRO A 1 378 ? -11.07847 -4.24285 27.68658 1.000 51.15931 362 PRO A N 1
ATOM 2801 C CA . PRO A 1 378 ? -12.22853 -4.63846 28.52300 1.000 46.11032 362 PRO A CA 1
ATOM 2802 C C . PRO A 1 378 ? -11.87046 -5.44474 29.76276 1.000 48.54757 362 PRO A C 1
ATOM 2803 O O . PRO A 1 378 ? -12.66317 -5.46803 30.71129 1.000 54.04344 362 PRO A O 1
ATOM 2807 N N . LYS A 1 379 ? -10.72481 -6.11663 29.79692 1.000 46.61676 363 LYS A N 1
ATOM 2808 C CA . LYS A 1 379 ? -10.34438 -6.89260 30.97336 1.000 50.37240 363 LYS A CA 1
ATOM 2809 C C . LYS A 1 379 ? -9.47852 -6.10928 31.95467 1.000 40.67220 363 LYS A C 1
ATOM 2810 O O . LYS A 1 379 ? -9.17444 -6.62066 33.03880 1.000 44.10877 363 LYS A O 1
ATOM 2816 N N . SER A 1 380 ? -9.09270 -4.88514 31.61366 1.000 34.59620 364 SER A N 1
ATOM 2817 C CA . SER A 1 380 ? -8.17277 -4.13141 32.45036 1.000 36.80499 364 SER A CA 1
ATOM 2818 C C . SER A 1 380 ? -8.85318 -3.66234 33.72951 1.000 38.27083 364 SER A C 1
ATOM 2819 O O . SER A 1 380 ? -10.06662 -3.44066 33.77630 1.000 33.81573 364 SER A O 1
ATOM 2822 N N . ARG A 1 381 ? -8.04742 -3.50082 34.77275 1.000 26.69423 365 ARG A N 1
ATOM 2823 C CA . ARG A 1 381 ? -8.49722 -2.91944 36.02532 1.000 33.99639 365 ARG A CA 1
ATOM 2824 C C . ARG A 1 381 ? -7.53800 -1.81488 36.42635 1.000 33.47935 365 ARG A C 1
ATOM 2825 O O . ARG A 1 381 ? -6.34707 -1.85597 36.10790 1.000 32.62017 365 ARG A O 1
ATOM 2833 N N . LEU A 1 382 ? -8.08210 -0.81589 37.10386 1.000 28.08967 366 LEU A N 1
ATOM 2834 C CA . LEU A 1 382 ? -7.31095 0.27787 37.66498 1.000 29.41067 366 LEU A CA 1
ATOM 2835 C C . LEU A 1 382 ? -7.34696 0.16752 39.17871 1.000 30.32843 366 LEU A C 1
ATOM 2836 O O . LEU A 1 382 ? -8.42731 0.09469 39.76876 1.000 27.70696 366 LEU A O 1
ATOM 2841 N N . LEU A 1 383 ? -6.16802 0.16198 39.79860 1.000 27.32311 367 LEU A N 1
ATOM 2842 C CA . LEU A 1 383 ? -6.01482 0.16750 41.24244 1.000 22.71477 367 LEU A CA 1
ATOM 2843 C C . LEU A 1 383 ? -5.45052 1.51932 41.65258 1.000 23.66516 367 LEU A C 1
ATOM 2844 O O . LEU A 1 383 ? -4.41377 1.95173 41.12402 1.000 26.54381 367 LEU A O 1
ATOM 2849 N N . ILE A 1 384 ? -6.16425 2.20322 42.54693 1.000 20.21861 368 ILE A N 1
ATOM 2850 C CA . ILE A 1 384 ? -5.75203 3.49186 43.09418 1.000 21.30424 368 ILE A CA 1
ATOM 2851 C C . ILE A 1 384 ? -5.45100 3.29487 44.57216 1.000 26.89651 368 ILE A C 1
ATOM 2852 O O . ILE A 1 384 ? -6.34722 2.95494 45.34921 1.000 22.13852 368 ILE A O 1
ATOM 2857 N N . ASN A 1 385 ? -4.20344 3.50755 44.96217 1.000 26.39657 369 ASN A N 1
ATOM 2858 C CA . ASN A 1 385 ? -3.77923 3.36564 46.35253 1.000 25.55719 369 ASN A CA 1
ATOM 2859 C C . ASN A 1 385 ? -3.69999 4.75855 46.97340 1.000 27.58332 369 ASN A C 1
ATOM 2860 O O . ASN A 1 385 ? -2.84764 5.56956 46.58753 1.000 30.60442 369 ASN A O 1
ATOM 2865 N N . ASP A 1 386 ? -4.59054 5.03746 47.92667 1.000 20.93950 370 ASP A N 1
ATOM 2866 C CA . ASP A 1 386 ? -4.61859 6.31595 48.63131 1.000 28.16384 370 ASP A CA 1
ATOM 2867 C C . ASP A 1 386 ? -5.55383 6.16845 49.82530 1.000 25.62387 370 ASP A C 1
ATOM 2868 O O . ASP A 1 386 ? -6.37155 5.24689 49.87992 1.000 22.14260 370 ASP A O 1
ATOM 2873 N N . TYR A 1 387 ? -5.41546 7.08900 50.78089 1.000 21.85110 371 TYR A N 1
ATOM 2874 C CA . TYR A 1 387 ? -6.34680 7.15718 51.89623 1.000 23.02682 371 TYR A CA 1
ATOM 2875 C C . TYR A 1 387 ? -7.74548 7.47767 51.38471 1.000 26.50314 371 TYR A C 1
ATOM 2876 O O . TYR A 1 387 ? -7.92328 8.21548 50.40809 1.000 22.80785 371 TYR A O 1
ATOM 2885 N N . LEU A 1 388 ? -8.74269 6.92284 52.05895 1.000 21.22613 372 LEU A N 1
ATOM 2886 C CA . LEU A 1 388 ? -10.14548 7.24661 51.81549 1.000 26.58354 372 LEU A CA 1
ATOM 2887 C C . LEU A 1 388 ? -10.61973 8.08604 52.99770 1.000 26.50019 372 LEU A C 1
ATOM 2888 O O . LEU A 1 388 ? -11.02580 7.55633 54.03289 1.000 20.92292 372 LEU A O 1
ATOM 2893 N N . ALA A 1 389 ? -10.54574 9.41049 52.84364 1.000 21.97035 373 ALA A N 1
ATOM 2894 C CA . ALA A 1 389 ? -10.97382 10.33548 53.89317 1.000 22.16248 373 ALA A CA 1
ATOM 2895 C C . ALA A 1 389 ? -12.49854 10.43331 53.86967 1.000 26.70102 373 ALA A C 1
ATOM 2896 O O . ALA A 1 389 ? -13.09133 11.41941 53.42735 1.000 23.52934 373 ALA A O 1
ATOM 2898 N N . SER A 1 390 ? -13.12939 9.38120 54.39160 1.000 25.92043 374 SER A N 1
ATOM 2899 C CA . SER A 1 390 ? -14.57653 9.20032 54.41430 1.000 30.85995 374 SER A CA 1
ATOM 2900 C C . SER A 1 390 ? -15.26236 10.14711 55.38898 1.000 27.89697 374 SER A C 1
ATOM 2901 O O . SER A 1 390 ? -14.70937 10.54459 56.41846 1.000 22.78500 374 SER A O 1
ATOM 2904 N N . HIS A 1 391 ? -16.52515 10.43615 55.09664 1.000 22.91067 375 HIS A N 1
ATOM 2905 C CA . HIS A 1 391 ? -17.32076 11.22010 56.02334 1.000 24.91121 375 HIS A CA 1
ATOM 2906 C C . HIS A 1 391 ? -17.62382 10.40323 57.27397 1.000 24.43141 375 HIS A C 1
ATOM 2907 O O . HIS A 1 391 ? -17.63153 9.16956 57.25265 1.000 23.12178 375 HIS A O 1
ATOM 2914 N N . LEU A 1 392 ? -17.85067 11.11366 58.38122 1.000 19.85585 376 LEU A N 1
ATOM 2915 C CA . LEU A 1 392 ? -17.90473 10.51083 59.70709 1.000 20.30097 376 LEU A CA 1
ATOM 2916 C C . LEU A 1 392 ? -19.30965 10.50624 60.28568 1.000 23.82949 376 LEU A C 1
ATOM 2917 O O . LEU A 1 392 ? -19.48448 10.25966 61.48148 1.000 21.07617 376 LEU A O 1
ATOM 2922 N N . ASP A 1 393 ? -20.31966 10.76049 59.46391 1.000 21.87865 377 ASP A N 1
ATOM 2923 C CA . ASP A 1 393 ? -21.68097 10.70504 59.96548 1.000 21.41308 377 ASP A CA 1
ATOM 2924 C C . ASP A 1 393 ? -22.16866 9.26242 59.96755 1.000 22.84642 377 ASP A C 1
ATOM 2925 O O . ASP A 1 393 ? -21.65505 8.41068 59.24511 1.000 23.76079 377 ASP A O 1
ATOM 2930 N N . LYS A 1 394 ? -23.18950 8.99883 60.78912 1.000 25.62088 378 LYS A N 1
ATOM 2931 C CA . LYS A 1 394 ? -23.66778 7.62984 60.96207 1.000 23.85206 378 LYS A CA 1
ATOM 2932 C C . LYS A 1 394 ? -24.28416 7.07000 59.68672 1.000 23.94653 378 LYS A C 1
ATOM 2933 O O . LYS A 1 394 ? -24.18424 5.86574 59.43116 1.000 24.26897 378 LYS A O 1
ATOM 2939 N N . THR A 1 395 ? -24.91788 7.91403 58.87523 1.000 22.77884 379 THR A N 1
ATOM 2940 C CA . THR A 1 395 ? -25.58515 7.42337 57.67503 1.000 23.33047 379 THR A CA 1
ATOM 2941 C C . THR A 1 395 ? -24.57493 6.97058 56.63171 1.000 24.52140 379 THR A C 1
ATOM 2942 O O . THR A 1 395 ? -24.70746 5.88404 56.05379 1.000 24.61408 379 THR A O 1
ATOM 2946 N N . SER A 1 396 ? -23.54928 7.78595 56.39137 1.000 22.19066 380 SER A N 1
ATOM 2947 C CA . SER A 1 396 ? -22.50620 7.40711 55.44481 1.000 27.78422 380 SER A CA 1
ATOM 2948 C C . SER A 1 396 ? -21.82130 6.12058 55.88408 1.000 22.79659 380 SER A C 1
ATOM 2949 O O . SER A 1 396 ? -21.52435 5.25237 55.05805 1.000 23.48530 380 SER A O 1
ATOM 2952 N N . ILE A 1 397 ? -21.57277 5.97353 57.18539 1.000 22.59021 381 ILE A N 1
ATOM 2953 C CA . ILE A 1 397 ? -20.86616 4.78556 57.65468 1.000 31.18094 381 ILE A CA 1
ATOM 2954 C C . ILE A 1 397 ? -21.77010 3.56186 57.58477 1.000 26.67669 381 ILE A C 1
ATOM 2955 O O . ILE A 1 397 ? -21.33385 2.47869 57.18174 1.000 26.29860 381 ILE A O 1
ATOM 2960 N N . ALA A 1 398 ? -23.04563 3.71417 57.94698 1.000 23.68060 382 ALA A N 1
ATOM 2961 C CA . ALA A 1 398 ? -23.95570 2.57424 57.92100 1.000 28.36650 382 ALA A CA 1
ATOM 2962 C C . ALA A 1 398 ? -24.14030 2.03786 56.51117 1.000 31.69151 382 ALA A C 1
ATOM 2963 O O . ALA A 1 398 ? -24.33630 0.83178 56.32786 1.000 21.79652 382 ALA A O 1
ATOM 2965 N N . ASN A 1 399 ? -24.07633 2.90533 55.50007 1.000 22.57293 383 ASN A N 1
ATOM 2966 C CA . ASN A 1 399 ? -24.39009 2.50485 54.13398 1.000 19.86361 383 ASN A CA 1
ATOM 2967 C C . ASN A 1 399 ? -23.15383 2.44846 53.24451 1.000 22.82558 383 ASN A C 1
ATOM 2968 O O . ASN A 1 399 ? -23.27944 2.44658 52.02013 1.000 23.88855 383 ASN A O 1
ATOM 2973 N N . GLN A 1 400 ? -21.96495 2.40256 53.83326 1.000 23.61456 384 GLN A N 1
ATOM 2974 C CA . GLN A 1 400 ? -20.74270 2.32520 53.04641 1.000 25.46559 384 GLN A CA 1
ATOM 2975 C C . GLN A 1 400 ? -20.69139 1.01274 52.27286 1.000 26.71489 384 GLN A C 1
ATOM 2976 O O . GLN A 1 400 ? -21.36540 0.03289 52.60105 1.000 21.59730 384 GLN A O 1
ATOM 2982 N N . HIS A 1 401 ? -19.84519 0.99611 51.25059 1.000 26.65383 385 HIS A N 1
ATOM 2983 C CA . HIS A 1 401 ? -19.70811 -0.19356 50.42718 1.000 30.77391 385 HIS A CA 1
ATOM 2984 C C . HIS A 1 401 ? -19.31318 -1.38989 51.29072 1.000 28.97956 385 HIS A C 1
ATOM 2985 O O . HIS A 1 401 ? -18.49828 -1.24884 52.21149 1.000 26.66737 385 HIS A O 1
ATOM 2992 N N . PRO A 1 402 ? -19.86402 -2.57681 51.02596 1.000 31.62903 386 PRO A N 1
ATOM 2993 C CA . PRO A 1 402 ? -19.54920 -3.73408 51.88199 1.000 28.33295 386 PRO A CA 1
ATOM 2994 C C . PRO A 1 402 ? -18.08193 -4.12898 51.87857 1.000 31.33451 386 PRO A C 1
ATOM 2995 O O . PRO A 1 402 ? -17.64711 -4.80714 52.81504 1.000 31.42608 386 PRO A O 1
ATOM 2999 N N . SER A 1 403 ? -17.30334 -3.74702 50.86026 1.000 28.61316 387 SER A N 1
ATOM 3000 C CA . SER A 1 403 ? -15.89293 -4.12671 50.85205 1.000 27.64099 387 SER A CA 1
ATOM 3001 C C . SER A 1 403 ? -15.06842 -3.33171 51.85518 1.000 28.50350 387 SER A C 1
ATOM 3002 O O . SER A 1 403 ? -13.93217 -3.72417 52.14131 1.000 24.83959 387 SER A O 1
ATOM 3005 N N . LEU A 1 404 ? -15.61424 -2.23770 52.39931 1.000 20.57834 388 LEU A N 1
ATOM 3006 C CA . LEU A 1 404 ? -14.91937 -1.43984 53.39675 1.000 29.75993 388 LEU A CA 1
ATOM 3007 C C . LEU A 1 404 ? -14.93012 -2.13958 54.75280 1.000 31.00397 388 LEU A C 1
ATOM 3008 O O . LEU A 1 404 ? -15.91188 -2.79254 55.11187 1.000 24.26832 388 LEU A O 1
ATOM 3013 N N . PRO A 1 405 ? -13.86269 -1.99110 55.53585 1.000 27.15199 389 PRO A N 1
ATOM 3014 C CA . PRO A 1 405 ? -13.88341 -2.51967 56.90294 1.000 25.16158 389 PRO A CA 1
ATOM 3015 C C . PRO A 1 405 ? -14.90896 -1.76914 57.73815 1.000 28.69181 389 PRO A C 1
ATOM 3016 O O . PRO A 1 405 ? -15.09312 -0.56037 57.58564 1.000 27.55966 389 PRO A O 1
ATOM 3020 N N . ARG A 1 406 ? -15.60289 -2.50400 58.60295 1.000 29.91294 390 ARG A N 1
ATOM 3021 C CA . ARG A 1 406 ? -16.62270 -1.93386 59.47072 1.000 33.51678 390 ARG A CA 1
ATOM 3022 C C . ARG A 1 406 ? -16.15044 -1.99625 60.91490 1.000 26.50282 390 ARG A C 1
ATOM 3023 O O . ARG A 1 406 ? -15.79738 -3.07233 61.40503 1.000 23.89966 390 ARG A O 1
ATOM 3031 N N . ALA A 1 407 ? -16.15906 -0.85593 61.59473 1.000 23.44762 391 ALA A N 1
ATOM 3032 C CA . ALA A 1 407 ? -15.74235 -0.83764 62.99210 1.000 25.26360 391 ALA A CA 1
ATOM 3033 C C . ALA A 1 407 ? -16.82552 -1.47511 63.85476 1.000 27.26140 391 ALA A C 1
ATOM 3034 O O . ALA A 1 407 ? -18.00045 -1.11366 63.73641 1.000 27.72248 391 ALA A O 1
ATOM 3036 N N . PRO A 1 408 ? -16.47031 -2.38381 64.75435 1.000 28.88907 392 PRO A N 1
ATOM 3037 C CA . PRO A 1 408 ? -17.48848 -3.08281 65.54074 1.000 26.61511 392 PRO A CA 1
ATOM 3038 C C . PRO A 1 408 ? -18.11817 -2.16110 66.56989 1.000 25.53224 392 PRO A C 1
ATOM 3039 O O . PRO A 1 408 ? -17.54378 -1.15320 66.98673 1.000 24.37344 392 PRO A O 1
ATOM 3043 N N . TYR A 1 409 ? -19.32978 -2.53100 66.96389 1.000 25.97490 393 TYR A N 1
ATOM 3044 C CA . TYR A 1 409 ? -20.04310 -1.82273 68.01128 1.000 27.14921 393 TYR A CA 1
ATOM 3045 C C . TYR A 1 409 ? -19.22450 -1.82403 69.30507 1.000 24.72017 393 TYR A C 1
ATOM 3046 O O . TYR A 1 409 ? -18.64517 -2.85379 69.67742 1.000 26.76622 393 TYR A O 1
ATOM 3055 N N . PRO A 1 410 ? -19.15362 -0.69529 70.02175 1.000 27.57588 394 PRO A N 1
ATOM 3056 C CA . PRO A 1 410 ? -19.79540 0.58912 69.75168 1.000 27.05911 394 PRO A CA 1
ATOM 3057 C C . PRO A 1 410 ? -18.82854 1.65554 69.23861 1.000 24.50872 394 PRO A C 1
ATOM 3058 O O . PRO A 1 410 ? -19.03170 2.82747 69.54439 1.000 23.97234 394 PRO A O 1
ATOM 3062 N N . LEU A 1 411 ? -17.78363 1.30466 68.48953 1.000 23.29974 395 LEU A N 1
ATOM 3063 C CA . LEU A 1 411 ? -16.83595 2.30737 68.00687 1.000 23.69533 395 LEU A CA 1
ATOM 3064 C C . LEU A 1 411 ? -17.51859 3.32292 67.10144 1.000 21.62089 395 LEU A C 1
ATOM 3065 O O . LEU A 1 411 ? -18.24017 2.95864 66.17056 1.000 28.36997 395 LEU A O 1
ATOM 3070 N N . SER A 1 412 ? -17.24498 4.60485 67.34860 1.000 22.09341 396 SER A N 1
ATOM 3071 C CA . SER A 1 412 ? -17.82199 5.66093 66.53901 1.000 27.19144 396 SER A CA 1
ATOM 3072 C C . SER A 1 412 ? -16.96503 6.90446 66.67564 1.000 28.71245 396 SER A C 1
ATOM 3073 O O . SER A 1 412 ? -16.50727 7.20018 67.78543 1.000 26.86910 396 SER A O 1
ATOM 3076 N N . PRO A 1 413 ? -16.72836 7.65072 65.60066 1.000 23.58831 397 PRO A N 1
ATOM 3077 C CA . PRO A 1 413 ? -17.15217 7.41175 64.21406 1.000 21.21752 397 PRO A CA 1
ATOM 3078 C C . PRO A 1 413 ? -16.18037 6.47206 63.51991 1.000 21.65953 397 PRO A C 1
ATOM 3079 O O . PRO A 1 413 ? -14.97075 6.71842 63.54913 1.000 23.98093 397 PRO A O 1
ATOM 3083 N N . GLY A 1 414 ? -16.67003 5.40231 62.89278 1.000 21.15065 398 GLY A N 1
ATOM 3084 C CA . GLY A 1 414 ? -15.76614 4.39581 62.36048 1.000 21.80341 398 GLY A CA 1
ATOM 3085 C C . GLY A 1 414 ? -14.87682 3.87462 63.46977 1.000 26.44171 398 GLY A C 1
ATOM 3086 O O . GLY A 1 414 ? -15.31911 3.66226 64.60185 1.000 25.38961 398 GLY A O 1
ATOM 3087 N N . PHE A 1 415 ? -13.59160 3.71255 63.16153 1.000 22.00419 399 PHE A N 1
ATOM 3088 C CA . PHE A 1 415 ? -12.62852 3.27489 64.16280 1.000 22.90574 399 PHE A CA 1
ATOM 3089 C C . PHE A 1 415 ? -12.13902 4.40961 65.06013 1.000 25.70666 399 PHE A C 1
ATOM 3090 O O . PHE A 1 415 ? -11.29149 4.17103 65.93004 1.000 22.03753 399 PHE A O 1
ATOM 3098 N N . GLY A 1 416 ? -12.63130 5.63371 64.87596 1.000 21.60602 400 GLY A N 1
ATOM 3099 C CA . GLY A 1 416 ? -12.18243 6.69485 65.76502 1.000 22.23622 400 GLY A CA 1
ATOM 3100 C C . GLY A 1 416 ? -10.68733 6.89871 65.65996 1.000 22.39258 400 GLY A C 1
ATOM 3101 O O . GLY A 1 416 ? -10.10055 6.83368 64.57088 1.000 19.24454 400 GLY A O 1
ATOM 3102 N N . ARG A 1 417 ? -10.04866 7.11753 66.81126 1.000 20.77757 401 ARG A N 1
ATOM 3103 C CA . ARG A 1 417 ? -8.61026 7.35716 66.80832 1.000 21.99032 401 ARG A CA 1
ATOM 3104 C C . ARG A 1 417 ? -7.82993 6.21390 66.16936 1.000 21.65315 401 ARG A C 1
ATOM 3105 O O . ARG A 1 417 ? -6.71858 6.44034 65.66362 1.000 26.20194 401 ARG A O 1
ATOM 3113 N N . GLY A 1 418 ? -8.41042 5.01199 66.12922 1.000 20.56278 402 GLY A N 1
ATOM 3114 C CA . GLY A 1 418 ? -7.79108 3.87763 65.46056 1.000 22.87393 402 GLY A CA 1
ATOM 3115 C C . GLY A 1 418 ? -7.49216 4.08477 63.98384 1.000 25.88511 402 GLY A C 1
ATOM 3116 O O . GLY A 1 418 ? -6.64555 3.37139 63.42911 1.000 26.45361 402 GLY A O 1
ATOM 3117 N N . MET A 1 419 ? -8.19164 5.00579 63.31425 1.000 22.91078 403 MET A N 1
ATOM 3118 C CA . MET A 1 419 ? -7.88733 5.31319 61.91484 1.000 21.82112 403 MET A CA 1
ATOM 3119 C C . MET A 1 419 ? -7.31021 6.72506 61.74205 1.000 24.74755 403 MET A C 1
ATOM 3120 O O . MET A 1 419 ? -7.43997 7.34010 60.66962 1.000 21.02489 403 MET A O 1
ATOM 3125 N N . ALA A 1 420 ? -6.61086 7.22256 62.77333 1.000 22.75798 404 ALA A N 1
ATOM 3126 C CA . ALA A 1 420 ? -6.17830 8.62051 62.78532 1.000 23.12474 404 ALA A CA 1
ATOM 3127 C C . ALA A 1 420 ? -5.38559 9.02284 61.54606 1.000 20.45748 404 ALA A C 1
ATOM 3128 O O . ALA A 1 420 ? -5.54291 10.14234 61.04169 1.000 23.01086 404 ALA A O 1
ATOM 3130 N N . ARG A 1 421 ? -4.52149 8.13901 61.04194 1.000 21.60903 405 ARG A N 1
ATOM 3131 C CA . ARG A 1 421 ? -3.60241 8.56580 59.99527 1.000 23.38176 405 ARG A CA 1
ATOM 3132 C C . ARG A 1 421 ? -4.31583 8.91701 58.70191 1.000 25.59733 405 ARG A C 1
ATOM 3133 O O . ARG A 1 421 ? -3.75941 9.66845 57.89106 1.000 21.30910 405 ARG A O 1
ATOM 3141 N N . THR A 1 422 ? -5.54956 8.44480 58.50945 1.000 20.22922 406 THR A N 1
ATOM 3142 C CA . THR A 1 422 ? -6.29742 8.90846 57.34656 1.000 17.49979 406 THR A CA 1
ATOM 3143 C C . THR A 1 422 ? -6.56269 10.40797 57.43168 1.000 24.94231 406 THR A C 1
ATOM 3144 O O . THR A 1 422 ? -6.39967 11.14284 56.44611 1.000 23.15436 406 THR A O 1
ATOM 3148 N N . TYR A 1 423 ? -6.90063 10.88273 58.62663 1.000 18.74587 407 TYR A N 1
ATOM 3149 C CA . TYR A 1 423 ? -7.36546 12.23394 58.86469 1.000 17.77452 407 TYR A CA 1
ATOM 3150 C C . TYR A 1 423 ? -6.25057 13.17217 59.29473 1.000 21.65106 407 TYR A C 1
ATOM 3151 O O . TYR A 1 423 ? -6.31715 14.36125 58.97185 1.000 18.51087 407 TYR A O 1
ATOM 3160 N N . THR A 1 424 ? -5.19224 12.66164 59.94609 1.000 19.35350 408 THR A N 1
ATOM 3161 C CA . THR A 1 424 ? -3.97101 13.45591 60.05875 1.000 19.64272 408 THR A CA 1
ATOM 3162 C C . THR A 1 424 ? -3.26269 13.54527 58.71306 1.000 20.58694 408 THR A C 1
ATOM 3163 O O . THR A 1 424 ? -2.56484 14.52930 58.45287 1.000 20.76892 408 THR A O 1
ATOM 3167 N N . GLY A 1 425 ? -3.43428 12.53860 57.84752 1.000 21.45496 409 GLY A N 1
ATOM 3168 C CA . GLY A 1 425 ? -2.89248 12.63157 56.49710 1.000 18.85591 409 GLY A CA 1
ATOM 3169 C C . GLY A 1 425 ? -3.50841 13.77789 55.72063 1.000 23.19869 409 GLY A C 1
ATOM 3170 O O . GLY A 1 425 ? -2.79941 14.64830 55.19513 1.000 23.53201 409 GLY A O 1
ATOM 3171 N N . ASP A 1 426 ? -4.84541 13.80820 55.66298 1.000 18.60368 410 ASP A N 1
ATOM 3172 C CA . ASP A 1 426 ? -5.54711 14.88139 54.97065 1.000 22.38466 410 ASP A CA 1
ATOM 3173 C C . ASP A 1 426 ? -5.08293 16.25037 55.47441 1.000 20.42860 410 ASP A C 1
ATOM 3174 O O . ASP A 1 426 ? -4.61267 17.08438 54.69571 1.000 18.70718 410 ASP A O 1
ATOM 3179 N N . TYR A 1 427 ? -5.17926 16.48771 56.78975 1.000 21.50968 411 TYR A N 1
ATOM 3180 C CA . TYR A 1 427 ? -4.76025 17.77973 57.32877 1.000 18.14431 411 TYR A CA 1
ATOM 3181 C C . TYR A 1 427 ? -3.30443 18.06951 56.99134 1.000 21.60889 411 TYR A C 1
ATOM 3182 O O . TYR A 1 427 ? -2.96148 19.20517 56.63437 1.000 24.66452 411 TYR A O 1
ATOM 3191 N N . THR A 1 428 ? -2.43624 17.05185 57.05313 1.000 20.05843 412 THR A N 1
ATOM 3192 C CA . THR A 1 428 ? -1.04933 17.28212 56.65682 1.000 21.58528 412 THR A CA 1
ATOM 3193 C C . THR A 1 428 ? -0.98018 17.76507 55.21222 1.000 24.48804 412 THR A C 1
ATOM 3194 O O . THR A 1 428 ? -0.33380 18.78041 54.91075 1.000 21.14703 412 THR A O 1
ATOM 3198 N N . MET A 1 429 ? -1.66374 17.05131 54.30505 1.000 22.58772 413 MET A N 1
ATOM 3199 C CA . MET A 1 429 ? -1.66245 17.46069 52.90752 1.000 24.53455 413 MET A CA 1
ATOM 3200 C C . MET A 1 429 ? -2.14552 18.89124 52.75041 1.000 24.03749 413 MET A C 1
ATOM 3201 O O . MET A 1 429 ? -1.63924 19.62051 51.88974 1.000 29.76497 413 MET A O 1
ATOM 3206 N N . LEU A 1 430 ? -3.08237 19.32962 53.59265 1.000 19.65993 414 LEU A N 1
ATOM 3207 C CA . LEU A 1 430 ? -3.52436 20.71280 53.48946 1.000 21.61738 414 LEU A CA 1
ATOM 3208 C C . LEU A 1 430 ? -2.40639 21.66839 53.89497 1.000 27.63352 414 LEU A C 1
ATOM 3209 O O . LEU A 1 430 ? -2.05137 22.57750 53.13537 1.000 21.15757 414 LEU A O 1
ATOM 3214 N N . VAL A 1 431 ? -1.79488 21.44856 55.06172 1.000 24.48830 415 VAL A N 1
ATOM 3215 C CA . VAL A 1 431 ? -0.98959 22.54281 55.59925 1.000 26.02951 415 VAL A CA 1
ATOM 3216 C C . VAL A 1 431 ? 0.37915 22.56462 54.94854 1.000 23.41007 415 VAL A C 1
ATOM 3217 O O . VAL A 1 431 ? 0.95916 23.64282 54.78140 1.000 23.24680 415 VAL A O 1
ATOM 3221 N N . VAL A 1 432 ? 0.88448 21.41296 54.51031 1.000 22.66455 416 VAL A N 1
ATOM 3222 C CA . VAL A 1 432 ? 2.20564 21.35185 53.88759 1.000 27.98428 416 VAL A CA 1
ATOM 3223 C C . VAL A 1 432 ? 2.12328 21.50515 52.37029 1.000 26.87900 416 VAL A C 1
ATOM 3224 O O . VAL A 1 432 ? 2.99253 22.13836 51.76404 1.000 28.57290 416 VAL A O 1
ATOM 3228 N N . CYS A 1 433 ? 1.09240 20.93775 51.72751 1.000 20.56252 417 CYS A N 1
ATOM 3229 C CA . CYS A 1 433 ? 1.03996 20.83222 50.27171 1.000 23.71135 417 CYS A CA 1
ATOM 3230 C C . CYS A 1 433 ? -0.11192 21.57522 49.61156 1.000 30.61533 417 CYS A C 1
ATOM 3231 O O . CYS A 1 433 ? -0.13434 21.65842 48.37431 1.000 26.74961 417 CYS A O 1
ATOM 3234 N N . ASN A 1 434 ? -1.08451 22.06636 50.37882 1.000 22.40323 418 ASN A N 1
ATOM 3235 C CA . ASN A 1 434 ? -2.32552 22.61717 49.82284 1.000 24.54122 418 ASN A CA 1
ATOM 3236 C C . ASN A 1 434 ? -2.99712 21.60039 48.89424 1.000 27.14988 418 ASN A C 1
ATOM 3237 O O . ASN A 1 434 ? -3.48358 21.93486 47.80966 1.000 27.16685 418 ASN A O 1
ATOM 3242 N N . SER A 1 435 ? -2.97627 20.33436 49.29148 1.000 22.81056 419 SER A N 1
ATOM 3243 C CA . SER A 1 435 ? -3.73304 19.30374 48.59051 1.000 30.56333 419 SER A CA 1
ATOM 3244 C C . SER A 1 435 ? -4.61270 18.58219 49.60850 1.000 31.42353 419 SER A C 1
ATOM 3245 O O . SER A 1 435 ? -4.65992 18.95563 50.78848 1.000 25.04733 419 SER A O 1
ATOM 3248 N N . ARG A 1 436 ? -5.35383 17.56994 49.15135 1.000 26.23212 420 ARG A N 1
ATOM 3249 C CA . ARG A 1 436 ? -6.30364 16.91020 50.03962 1.000 30.45267 420 ARG A CA 1
ATOM 3250 C C . ARG A 1 436 ? -6.42604 15.43184 49.70609 1.000 28.51967 420 ARG A C 1
ATOM 3251 O O . ARG A 1 436 ? -6.28170 15.02230 48.55368 1.000 27.75664 420 ARG A O 1
ATOM 3259 N N . GLU A 1 437 ? -6.68163 14.63763 50.73887 1.000 26.91795 421 GLU A N 1
ATOM 3260 C CA . GLU A 1 437 ? -7.18417 13.28786 50.54355 1.000 26.25777 421 GLU A CA 1
ATOM 3261 C C . GLU A 1 437 ? -8.66419 13.35872 50.17782 1.000 31.91258 421 GLU A C 1
ATOM 3262 O O . GLU A 1 437 ? -9.34819 14.34775 50.44791 1.000 35.09731 421 GLU A O 1
ATOM 3268 N N . ARG A 1 438 ? -9.16350 12.29605 49.56392 1.000 28.04569 422 ARG A N 1
ATOM 3269 C CA . ARG A 1 438 ? -10.53142 12.28425 49.07005 1.000 28.89074 422 ARG A CA 1
ATOM 3270 C C . ARG A 1 438 ? -11.30726 11.13584 49.69464 1.000 25.75815 422 ARG A C 1
ATOM 3271 O O . ARG A 1 438 ? -10.72939 10.11990 50.09336 1.000 22.27945 422 ARG A O 1
ATOM 3279 N N . SER A 1 439 ? -12.62185 11.31747 49.78369 1.000 21.23728 423 SER A N 1
ATOM 3280 C CA . SER A 1 439 ? -13.51251 10.25830 50.22138 1.000 26.88167 423 SER A CA 1
ATOM 3281 C C . SER A 1 439 ? -13.71264 9.26528 49.08958 1.000 22.08764 423 SER A C 1
ATOM 3282 O O . SER A 1 439 ? -13.38655 9.53629 47.92982 1.000 22.19761 423 SER A O 1
ATOM 3285 N N . LEU A 1 440 ? -14.27156 8.10426 49.43163 1.000 23.80016 424 LEU A N 1
ATOM 3286 C CA . LEU A 1 440 ? -14.57888 7.11649 48.40542 1.000 25.83707 424 LEU A CA 1
ATOM 3287 C C . LEU A 1 440 ? -15.52084 7.69144 47.36144 1.000 25.44044 424 LEU A C 1
ATOM 3288 O O . LEU A 1 440 ? -15.33400 7.46742 46.16294 1.000 23.31761 424 LEU A O 1
ATOM 3293 N N . GLU A 1 441 ? -16.51073 8.47509 47.79445 1.000 22.58379 425 GLU A N 1
ATOM 3294 C CA . GLU A 1 441 ? -17.44585 9.08274 46.85164 1.000 23.81482 425 GLU A CA 1
ATOM 3295 C C . GLU A 1 441 ? -16.73440 10.05961 45.91295 1.000 27.47243 425 GLU A C 1
ATOM 3296 O O . GLU A 1 441 ? -17.02364 10.08896 44.71132 1.000 27.46223 425 GLU A O 1
ATOM 3302 N N . ASP A 1 442 ? -15.77566 10.84052 46.43051 1.000 22.19463 426 ASP A N 1
ATOM 3303 C CA . ASP A 1 442 ? -15.00621 11.74534 45.57372 1.000 25.96359 426 ASP A CA 1
ATOM 3304 C C . ASP A 1 442 ? -14.25744 10.96434 44.49451 1.000 26.20586 426 ASP A C 1
ATOM 3305 O O . ASP A 1 442 ? -14.23597 11.35924 43.31833 1.000 28.77605 426 ASP A O 1
ATOM 3310 N N . PHE A 1 443 ? -13.60850 9.86198 44.89245 1.000 26.05708 427 PHE A N 1
ATOM 3311 C CA . PHE A 1 443 ? -12.90520 9.00359 43.94020 1.000 25.19392 427 PHE A CA 1
ATOM 3312 C C . PHE A 1 443 ? -13.85125 8.42708 42.89846 1.000 25.45552 427 PHE A C 1
ATOM 3313 O O . PHE A 1 443 ? -13.53581 8.38412 41.69864 1.000 24.85260 427 PHE A O 1
ATOM 3321 N N . ILE A 1 444 ? -14.99864 7.92051 43.35060 1.000 25.00635 428 ILE A N 1
ATOM 3322 C CA . ILE A 1 444 ? -15.94393 7.30945 42.42881 1.000 24.37422 428 ILE A CA 1
ATOM 3323 C C . ILE A 1 444 ? -16.42797 8.33181 41.41610 1.000 27.34372 428 ILE A C 1
ATOM 3324 O O . ILE A 1 444 ? -16.58724 8.02287 40.22959 1.000 28.36253 428 ILE A O 1
ATOM 3329 N N . GLU A 1 445 ? -16.65024 9.56803 41.86202 1.000 26.39595 429 GLU A N 1
ATOM 3330 C CA . GLU A 1 445 ? -17.11914 10.60663 40.95194 1.000 33.01464 429 GLU A CA 1
ATOM 3331 C C . GLU A 1 445 ? -16.05014 10.96812 39.92332 1.000 35.91547 429 GLU A C 1
ATOM 3332 O O . GLU A 1 445 ? -16.35589 11.12082 38.73133 1.000 32.12482 429 GLU A O 1
ATOM 3338 N N . LEU A 1 446 ? -14.79276 11.11824 40.36037 1.000 31.72087 430 LEU A N 1
ATOM 3339 C CA . LEU A 1 446 ? -13.71848 11.37579 39.39923 1.000 37.76724 430 LEU A CA 1
ATOM 3340 C C . LEU A 1 446 ? -13.62870 10.26255 38.35730 1.000 29.44345 430 LEU A C 1
ATOM 3341 O O . LEU A 1 446 ? -13.61101 10.51770 37.13812 1.000 31.98809 430 LEU A O 1
ATOM 3346 N N . CYS A 1 447 ? -13.56880 9.01233 38.82052 1.000 27.06785 431 CYS A N 1
ATOM 3347 C CA . CYS A 1 447 ? -13.43019 7.90409 37.88409 1.000 28.19643 431 CYS A CA 1
ATOM 3348 C C . CYS A 1 447 ? -14.64491 7.78995 36.96837 1.000 34.50069 431 CYS A C 1
ATOM 3349 O O . CYS A 1 447 ? -14.50192 7.49744 35.77650 1.000 33.26308 431 CYS A O 1
ATOM 3352 N N . SER A 1 448 ? -15.84502 8.05799 37.48685 1.000 31.25726 432 SER A N 1
ATOM 3353 C CA . SER A 1 448 ? -17.01984 8.04711 36.62587 1.000 29.75436 432 SER A CA 1
ATOM 3354 C C . SER A 1 448 ? -16.89265 9.10476 35.53500 1.000 32.13425 432 SER A C 1
ATOM 3355 O O . SER A 1 448 ? -17.22676 8.85140 34.37387 1.000 32.80075 432 SER A O 1
ATOM 3358 N N . ALA A 1 449 ? -16.35022 10.27786 35.88113 1.000 35.51488 433 ALA A N 1
ATOM 3359 C CA . ALA A 1 449 ? -16.06704 11.30618 34.88040 1.000 33.18026 433 ALA A CA 1
ATOM 3360 C C . ALA A 1 449 ? -15.05487 10.84354 33.84593 1.000 41.25594 433 ALA A C 1
ATOM 3361 O O . ALA A 1 449 ? -14.98090 11.43390 32.76477 1.000 39.17016 433 ALA A O 1
ATOM 3363 N N . ALA A 1 450 ? -14.22190 9.85943 34.17725 1.000 38.64166 434 ALA A N 1
ATOM 3364 C CA . ALA A 1 450 ? -13.31668 9.27418 33.19211 1.000 32.72516 434 ALA A CA 1
ATOM 3365 C C . ALA A 1 450 ? -13.80857 7.93498 32.65016 1.000 31.60989 434 ALA A C 1
ATOM 3366 O O . ALA A 1 450 ? -12.99681 7.13791 32.16558 1.000 34.81225 434 ALA A O 1
ATOM 3368 N N . ASP A 1 451 ? -15.11175 7.66239 32.73647 1.000 33.28681 435 ASP A N 1
ATOM 3369 C CA . ASP A 1 451 ? -15.70407 6.42619 32.20540 1.000 29.39950 435 ASP A CA 1
ATOM 3370 C C . ASP A 1 451 ? -15.14440 5.16961 32.87485 1.000 36.65374 435 ASP A C 1
ATOM 3371 O O . ASP A 1 451 ? -14.93842 4.13348 32.23167 1.000 34.56765 435 ASP A O 1
ATOM 3376 N N . LEU A 1 452 ? -14.94652 5.24496 34.18656 1.000 32.30188 436 LEU A N 1
ATOM 3377 C CA . LEU A 1 452 ? -14.48314 4.12853 34.99588 1.000 30.17610 436 LEU A CA 1
ATOM 3378 C C . LEU A 1 452 ? -15.54197 3.80447 36.03785 1.000 28.42411 436 LEU A C 1
ATOM 3379 O O . LEU A 1 452 ? -16.02595 4.70004 36.73797 1.000 33.84189 436 LEU A O 1
ATOM 3384 N N . LYS A 1 453 ? -15.89742 2.53089 36.13278 1.000 28.00303 437 LYS A N 1
ATOM 3385 C CA . LYS A 1 453 ? -16.88827 2.03587 37.07386 1.000 32.96560 437 LYS A CA 1
ATOM 3386 C C . LYS A 1 453 ? -16.21621 1.45118 38.31257 1.000 29.58571 437 LYS A C 1
ATOM 3387 O O . LYS A 1 453 ? -15.27175 0.66180 38.21123 1.000 30.84105 437 LYS A O 1
ATOM 3393 N N . PHE A 1 454 ? -16.75232 1.80194 39.47945 1.000 28.50659 438 PHE A N 1
ATOM 3394 C CA . PHE A 1 454 ? -16.22198 1.32437 40.75166 1.000 23.82023 438 PHE A CA 1
ATOM 3395 C C . PHE A 1 454 ? -16.57937 -0.14452 40.97799 1.000 25.50330 438 PHE A C 1
ATOM 3396 O O . PHE A 1 454 ? -17.70319 -0.57458 40.70661 1.000 30.71481 438 PHE A O 1
ATOM 3404 N N . VAL A 1 455 ? -15.61371 -0.92091 41.47926 1.000 22.45252 439 VAL A N 1
ATOM 3405 C CA . VAL A 1 455 ? -15.81520 -2.33595 41.77225 1.000 24.60489 439 VAL A CA 1
ATOM 3406 C C . VAL A 1 455 ? -15.84210 -2.52691 43.28158 1.000 25.96016 439 VAL A C 1
ATOM 3407 O O . VAL A 1 455 ? -16.86338 -2.93496 43.84662 1.000 28.03602 439 VAL A O 1
ATOM 3411 N N . ARG A 1 456 ? -14.70658 -2.28266 43.94110 1.000 26.75613 440 ARG A N 1
ATOM 3412 C CA . ARG A 1 456 ? -14.61929 -2.50381 45.38016 1.000 22.13029 440 ARG A CA 1
ATOM 3413 C C . ARG A 1 456 ? -13.37343 -1.82525 45.93514 1.000 20.93696 440 ARG A C 1
ATOM 3414 O O . ARG A 1 456 ? -12.53132 -1.30364 45.19741 1.000 22.96502 440 ARG A O 1
ATOM 3422 N N . VAL A 1 457 ? -13.27361 -1.85379 47.25833 1.000 20.50817 441 VAL A N 1
ATOM 3423 C CA . VAL A 1 457 ? -12.10948 -1.38729 47.99847 1.000 20.15479 441 VAL A CA 1
ATOM 3424 C C . VAL A 1 457 ? -11.34054 -2.60332 48.48772 1.000 23.26588 441 VAL A C 1
ATOM 3425 O O . VAL A 1 457 ? -11.93934 -3.61482 48.87747 1.000 23.74070 441 VAL A O 1
ATOM 3429 N N . TRP A 1 458 ? -10.01373 -2.51278 48.43135 1.000 22.73404 442 TRP A N 1
ATOM 3430 C CA . TRP A 1 458 ? -9.10584 -3.47393 49.04716 1.000 22.13422 442 TRP A CA 1
ATOM 3431 C C . TRP A 1 458 ? -8.42022 -2.76943 50.21362 1.000 25.78589 442 TRP A C 1
ATOM 3432 O O . TRP A 1 458 ? -7.55087 -1.91715 50.00474 1.000 31.01457 442 TRP A O 1
ATOM 3443 N N . ASP A 1 459 ? -8.80494 -3.13963 51.43412 1.000 26.62282 443 ASP A N 1
ATOM 3444 C CA . ASP A 1 459 ? -8.36845 -2.46616 52.65332 1.000 27.20773 443 ASP A CA 1
ATOM 3445 C C . ASP A 1 459 ? -6.95642 -2.90015 53.03527 1.000 24.65613 443 ASP A C 1
ATOM 3446 O O . ASP A 1 459 ? -6.72522 -4.07603 53.31283 1.000 28.95023 443 ASP A O 1
ATOM 3451 N N . LEU A 1 460 ? -6.02260 -1.95037 53.09110 1.000 22.61757 444 LEU A N 1
ATOM 3452 C CA . LEU A 1 460 ? -4.66942 -2.22949 53.55777 1.000 28.36456 444 LEU A CA 1
ATOM 3453 C C . LEU A 1 460 ? -4.49723 -1.93195 55.03610 1.000 26.20029 444 LEU A C 1
ATOM 3454 O O . LEU A 1 460 ? -3.37379 -2.00517 55.54007 1.000 27.40016 444 LEU A O 1
ATOM 3459 N N . ALA A 1 461 ? -5.58207 -1.59127 55.73260 1.000 23.51378 445 ALA A N 1
ATOM 3460 C CA . ALA A 1 461 ? -5.53096 -1.17217 57.13215 1.000 28.95801 445 ALA A CA 1
ATOM 3461 C C . ALA A 1 461 ? -4.62549 0.03950 57.31554 1.000 36.31538 445 ALA A C 1
ATOM 3462 O O . ALA A 1 461 ? -4.02975 0.23496 58.38162 1.000 30.58430 445 ALA A O 1
ATOM 3464 N N . GLU A 1 462 ? -4.52168 0.85611 56.27058 1.000 28.26820 446 GLU A N 1
ATOM 3465 C CA . GLU A 1 462 ? -3.76055 2.09638 56.29929 1.000 32.41908 446 GLU A CA 1
ATOM 3466 C C . GLU A 1 462 ? -4.34719 2.98287 55.21310 1.000 24.38607 446 GLU A C 1
ATOM 3467 O O . GLU A 1 462 ? -5.39288 3.60918 55.41051 1.000 32.78014 446 GLU A O 1
ATOM 3473 N N . THR A 1 463 ? -3.72442 2.99517 54.04121 1.000 28.74530 447 THR A N 1
ATOM 3474 C CA . THR A 1 463 ? -4.42199 3.48003 52.86789 1.000 24.84590 447 THR A CA 1
ATOM 3475 C C . THR A 1 463 ? -5.36679 2.39006 52.38353 1.000 21.76083 447 THR A C 1
ATOM 3476 O O . THR A 1 463 ? -5.46530 1.31167 52.96656 1.000 24.56886 447 THR A O 1
ATOM 3480 N N . SER A 1 464 ? -6.05235 2.66566 51.28906 1.000 20.14383 448 SER A N 1
ATOM 3481 C CA . SER A 1 464 ? -6.92578 1.69243 50.66744 1.000 25.29068 448 SER A CA 1
ATOM 3482 C C . SER A 1 464 ? -6.57555 1.64076 49.19706 1.000 23.43898 448 SER A C 1
ATOM 3483 O O . SER A 1 464 ? -6.02520 2.59716 48.63972 1.000 28.15950 448 SER A O 1
ATOM 3486 N N . VAL A 1 465 ? -6.86636 0.50558 48.58458 1.000 22.73701 449 VAL A N 1
ATOM 3487 C CA . VAL A 1 465 ? -6.68794 0.31430 47.15377 1.000 24.04810 449 VAL A CA 1
ATOM 3488 C C . VAL A 1 465 ? -8.07157 0.14625 46.54981 1.000 24.99932 449 VAL A C 1
ATOM 3489 O O . VAL A 1 465 ? -8.73244 -0.87543 46.77761 1.000 26.33677 449 VAL A O 1
ATOM 3493 N N . THR A 1 466 ? -8.52386 1.14304 45.79013 1.000 19.04640 450 THR A N 1
ATOM 3494 C CA . THR A 1 466 ? -9.83786 1.07494 45.16439 1.000 25.41349 450 THR A CA 1
ATOM 3495 C C . THR A 1 466 ? -9.70712 0.56278 43.73923 1.000 27.03194 450 THR A C 1
ATOM 3496 O O . THR A 1 466 ? -8.78455 0.94776 43.00647 1.000 30.96699 450 THR A O 1
ATOM 3500 N N . GLU A 1 467 ? -10.63140 -0.31691 43.35647 1.000 24.16771 451 GLU A N 1
ATOM 3501 C CA . GLU A 1 467 ? -10.58528 -0.99069 42.06746 1.000 23.88210 451 GLU A CA 1
ATOM 3502 C C . GLU A 1 467 ? -11.66715 -0.44532 41.14471 1.000 27.31863 451 GLU A C 1
ATOM 3503 O O . GLU A 1 467 ? -12.82793 -0.34184 41.54473 1.000 25.15583 451 GLU A O 1
ATOM 3509 N N . PHE A 1 468 ? -11.28493 -0.13106 39.89886 1.000 23.51101 452 PHE A N 1
ATOM 3510 C CA . PHE A 1 468 ? -12.19000 0.38008 38.87518 1.000 27.72490 452 PHE A CA 1
ATOM 3511 C C . PHE A 1 468 ? -11.99605 -0.40537 37.58743 1.000 28.51862 452 PHE A C 1
ATOM 3512 O O . PHE A 1 468 ? -10.92180 -0.95785 37.34276 1.000 28.62642 452 PHE A O 1
ATOM 3520 N N . VAL A 1 469 ? -13.04885 -0.46206 36.77448 1.000 27.97466 453 VAL A N 1
ATOM 3521 C CA . VAL A 1 469 ? -12.98075 -1.14856 35.48228 1.000 29.60966 453 VAL A CA 1
ATOM 3522 C C . VAL A 1 469 ? -13.55537 -0.22973 34.41604 1.000 33.50532 453 VAL A C 1
ATOM 3523 O O . VAL A 1 469 ? -14.35297 0.66722 34.71872 1.000 28.73325 453 VAL A O 1
ATOM 3527 N N . PRO A 1 470 ? -13.20005 -0.44639 33.15144 1.000 29.38577 454 PRO A N 1
ATOM 3528 C CA . PRO A 1 470 ? -13.81644 0.35251 32.08833 1.000 39.60748 454 PRO A CA 1
ATOM 3529 C C . PRO A 1 470 ? -15.31781 0.11847 32.07342 1.000 33.51101 454 PRO A C 1
ATOM 3530 O O . PRO A 1 470 ? -15.79030 -1.01832 32.14424 1.000 40.37907 454 PRO A O 1
ATOM 3534 N N . ALA A 1 471 ? -16.06673 1.21197 32.06336 1.000 36.48725 455 ALA A N 1
ATOM 3535 C CA . ALA A 1 471 ? -17.52095 1.13751 32.07433 1.000 42.60346 455 ALA A CA 1
ATOM 3536 C C . ALA A 1 471 ? -18.06654 0.79977 30.68728 1.000 47.19179 455 ALA A C 1
ATOM 3537 O O . ALA A 1 471 ? -17.68159 1.42422 29.69288 1.000 54.47870 455 ALA A O 1
ATOM 3539 N N . PRO B 1 22 ? 76.25423 -2.50908 13.52344 1.000 102.28485 6 PRO B N 1
ATOM 3540 C CA . PRO B 1 22 ? 77.64032 -2.02598 13.54576 1.000 104.56730 6 PRO B CA 1
ATOM 3541 C C . PRO B 1 22 ? 77.86165 -0.94502 14.60304 1.000 90.57527 6 PRO B C 1
ATOM 3542 O O . PRO B 1 22 ? 78.70415 -1.10618 15.48489 1.000 93.30293 6 PRO B O 1
ATOM 3546 N N . SER B 1 23 ? 77.10231 0.14259 14.51323 1.000 67.22119 7 SER B N 1
ATOM 3547 C CA . SER B 1 23 ? 77.21684 1.22704 15.47201 1.000 56.02935 7 SER B CA 1
ATOM 3548 C C . SER B 1 23 ? 76.41298 0.92048 16.73393 1.000 54.58175 7 SER B C 1
ATOM 3549 O O . SER B 1 23 ? 75.47588 0.11457 16.73482 1.000 45.10623 7 SER B O 1
ATOM 3552 N N . GLU B 1 24 ? 76.77502 1.60767 17.81859 1.000 40.44640 8 GLU B N 1
ATOM 3553 C CA . GLU B 1 24 ? 76.05834 1.41572 19.07134 1.000 47.50484 8 GLU B CA 1
ATOM 3554 C C . GLU B 1 24 ? 74.60381 1.85394 18.95760 1.000 42.95250 8 GLU B C 1
ATOM 3555 O O . GLU B 1 24 ? 73.73064 1.26203 19.60124 1.000 41.34902 8 GLU B O 1
ATOM 3561 N N . GLY B 1 25 ? 74.32387 2.87931 18.14632 1.000 44.74608 9 GLY B N 1
ATOM 3562 C CA . GLY B 1 25 ? 72.94836 3.32028 17.96844 1.000 39.66411 9 GLY B CA 1
ATOM 3563 C C . GLY B 1 25 ? 72.08503 2.28394 17.27329 1.000 35.81454 9 GLY B C 1
ATOM 3564 O O . GLY B 1 25 ? 70.94740 2.03648 17.68175 1.000 32.88806 9 GLY B O 1
ATOM 3565 N N . LYS B 1 26 ? 72.61217 1.66188 16.21800 1.000 33.45567 10 LYS B N 1
ATOM 3566 C CA . LYS B 1 26 ? 71.87518 0.59634 15.54920 1.000 32.66015 10 LYS B CA 1
ATOM 3567 C C . LYS B 1 26 ? 71.65751 -0.58821 16.48212 1.000 38.27509 10 LYS B C 1
ATOM 3568 O O . LYS B 1 26 ? 70.56362 -1.16400 16.52205 1.000 35.43532 10 LYS B O 1
ATOM 3574 N N . ALA B 1 27 ? 72.68935 -0.96597 17.24077 1.000 31.43627 11 ALA B N 1
ATOM 3575 C CA . ALA B 1 27 ? 72.53017 -2.03912 18.21529 1.000 37.17244 11 ALA B CA 1
ATOM 3576 C C . ALA B 1 27 ? 71.46781 -1.69166 19.24909 1.000 34.94232 11 ALA B C 1
ATOM 3577 O O . ALA B 1 27 ? 70.71497 -2.56697 19.68607 1.000 28.96135 11 ALA B O 1
ATOM 3579 N N . GLN B 1 28 ? 71.38552 -0.41844 19.65073 1.000 29.61535 12 GLN B N 1
ATOM 3580 C CA . GLN B 1 28 ? 70.36808 -0.02725 20.62061 1.000 32.34569 12 GLN B CA 1
ATOM 3581 C C . GLN B 1 28 ? 68.97263 -0.06904 20.00961 1.000 28.34521 12 GLN B C 1
ATOM 3582 O O . GLN B 1 28 ? 68.02211 -0.50718 20.66207 1.000 28.46115 12 GLN B O 1
ATOM 3588 N N . ILE B 1 29 ? 68.82668 0.37221 18.75831 1.000 23.78307 13 ILE B N 1
ATOM 3589 C CA . ILE B 1 29 ? 67.53673 0.24243 18.08076 1.000 26.28317 13 ILE B CA 1
ATOM 3590 C C . ILE B 1 29 ? 67.11498 -1.22117 18.02904 1.000 30.13715 13 ILE B C 1
ATOM 3591 O O . ILE B 1 29 ? 65.95381 -1.56649 18.29145 1.000 26.24750 13 ILE B O 1
ATOM 3596 N N . ARG B 1 30 ? 68.05542 -2.10859 17.71079 1.000 27.04000 14 ARG B N 1
ATOM 3597 C CA . ARG B 1 30 ? 67.68606 -3.51083 17.58582 1.000 31.18893 14 ARG B CA 1
ATOM 3598 C C . ARG B 1 30 ? 67.44435 -4.15605 18.94485 1.000 28.88933 14 ARG B C 1
ATOM 3599 O O . ARG B 1 30 ? 66.59772 -5.05059 19.05370 1.000 28.17110 14 ARG B O 1
ATOM 3607 N N . ALA B 1 31 ? 68.11959 -3.67770 19.99863 1.000 24.97756 15 ALA B N 1
ATOM 3608 C CA . ALA B 1 31 ? 67.80868 -4.12131 21.35722 1.000 29.63106 15 ALA B CA 1
ATOM 3609 C C . ALA B 1 31 ? 66.42915 -3.63338 21.80974 1.000 26.94148 15 ALA B C 1
ATOM 3610 O O . ALA B 1 31 ? 65.72278 -4.33911 22.53855 1.000 26.87745 15 ALA B O 1
ATOM 3612 N N . LEU B 1 32 ? 66.03651 -2.42180 21.41210 1.000 23.64366 16 LEU B N 1
ATOM 3613 C CA . LEU B 1 32 ? 64.67934 -1.96127 21.69484 1.000 24.76283 16 LEU B CA 1
ATOM 3614 C C . LEU B 1 32 ? 63.65880 -2.83561 20.98331 1.000 21.16189 16 LEU B C 1
ATOM 3615 O O . LEU B 1 32 ? 62.63551 -3.21287 21.56380 1.000 24.70072 16 LEU B O 1
ATOM 3620 N N . LEU B 1 33 ? 63.93392 -3.17959 19.72498 1.000 25.01364 17 LEU B N 1
ATOM 3621 C CA . LEU B 1 33 ? 63.05001 -4.08388 18.99884 1.000 26.03820 17 LEU B CA 1
ATOM 3622 C C . LEU B 1 33 ? 62.92230 -5.41480 19.71823 1.000 27.61443 17 LEU B C 1
ATOM 3623 O O . LEU B 1 33 ? 61.81859 -5.96043 19.83547 1.000 26.56603 17 LEU B O 1
ATOM 3628 N N . ASN B 1 34 ? 64.04416 -5.95488 20.21013 1.000 25.73540 18 ASN B N 1
ATOM 3629 C CA . ASN B 1 34 ? 63.98436 -7.21613 20.93511 1.000 25.21511 18 ASN B CA 1
ATOM 3630 C C . ASN B 1 34 ? 63.16234 -7.07723 22.21176 1.000 26.88218 18 ASN B C 1
ATOM 3631 O O . ASN B 1 34 ? 62.40376 -7.98797 22.56905 1.000 28.36742 18 ASN B O 1
ATOM 3636 N N . LEU B 1 35 ? 63.31611 -5.95546 22.92643 1.000 21.26266 19 LEU B N 1
ATOM 3637 C CA . LEU B 1 35 ? 62.48491 -5.71544 24.10660 1.000 27.68940 19 LEU B CA 1
ATOM 3638 C C . LEU B 1 35 ? 61.00294 -5.70658 23.74708 1.000 19.82660 19 LEU B C 1
ATOM 3639 O O . LEU B 1 35 ? 60.18360 -6.28758 24.46402 1.000 26.20733 19 LEU B O 1
ATOM 3644 N N . ILE B 1 36 ? 60.64898 -5.05201 22.63980 1.000 22.70079 20 ILE B N 1
ATOM 3645 C CA . ILE B 1 36 ? 59.25062 -4.97798 22.20156 1.000 22.67964 20 ILE B CA 1
ATOM 3646 C C . ILE B 1 36 ? 58.71396 -6.36401 21.85728 1.000 23.04601 20 ILE B C 1
ATOM 3647 O O . ILE B 1 36 ? 57.61943 -6.75045 22.28530 1.000 27.85352 20 ILE B O 1
ATOM 3652 N N . ASN B 1 37 ? 59.47995 -7.13511 21.08070 1.000 25.56441 21 ASN B N 1
ATOM 3653 C CA . ASN B 1 37 ? 59.04603 -8.47959 20.69404 1.000 28.27542 21 ASN B CA 1
ATOM 3654 C C . ASN B 1 37 ? 58.85321 -9.37318 21.91469 1.000 32.16162 21 ASN B C 1
ATOM 3655 O O . ASN B 1 37 ? 57.81545 -10.03912 22.05738 1.000 34.33283 21 ASN B O 1
ATOM 3660 N N . THR B 1 38 ? 59.85875 -9.42212 22.79955 1.000 27.43530 22 THR B N 1
ATOM 3661 C CA . THR B 1 38 ? 59.77541 -10.32206 23.94395 1.000 28.52003 22 THR B CA 1
ATOM 3662 C C . THR B 1 38 ? 58.70883 -9.86954 24.93150 1.000 30.19342 22 THR B C 1
ATOM 3663 O O . THR B 1 38 ? 58.02248 -10.70856 25.53295 1.000 29.86700 22 THR B O 1
ATOM 3667 N N . SER B 1 39 ? 58.54306 -8.55439 25.11702 1.000 27.42074 23 SER B N 1
ATOM 3668 C CA A SER B 1 39 ? 57.49536 -8.06342 26.00681 0.504 31.93080 23 SER B CA 1
ATOM 3669 C CA B SER B 1 39 ? 57.50089 -8.08588 26.02229 0.496 31.92513 23 SER B CA 1
ATOM 3670 C C . SER B 1 39 ? 56.11674 -8.40845 25.46841 1.000 32.30405 23 SER B C 1
ATOM 3671 O O . SER B 1 39 ? 55.24114 -8.84675 26.21695 1.000 33.07877 23 SER B O 1
ATOM 3676 N N . ALA B 1 40 ? 55.90689 -8.21833 24.16330 1.000 29.65120 24 ALA B N 1
ATOM 3677 C CA . ALA B 1 40 ? 54.62653 -8.57311 23.55792 1.000 30.95659 24 ALA B CA 1
ATOM 3678 C C . ALA B 1 40 ? 54.34957 -10.06572 23.69331 1.000 31.36298 24 ALA B C 1
ATOM 3679 O O . ALA B 1 40 ? 53.21279 -10.47417 23.97009 1.000 33.02138 24 ALA B O 1
ATOM 3681 N N . GLU B 1 41 ? 55.38144 -10.89738 23.50574 1.000 30.49595 25 GLU B N 1
ATOM 3682 C CA . GLU B 1 41 ? 55.22923 -12.33515 23.72183 1.000 33.22323 25 GLU B CA 1
ATOM 3683 C C . GLU B 1 41 ? 54.83223 -12.65010 25.16578 1.000 37.71692 25 GLU B C 1
ATOM 3684 O O . GLU B 1 41 ? 53.95197 -13.48611 25.41491 1.000 34.57447 25 GLU B O 1
ATOM 3690 N N . GLN B 1 42 ? 55.47318 -11.99915 26.13486 1.000 35.11218 26 GLN B N 1
ATOM 3691 C CA . GLN B 1 42 ? 55.15284 -12.29575 27.52775 1.000 34.96872 26 GLN B CA 1
ATOM 3692 C C . GLN B 1 42 ? 53.75966 -11.79881 27.90689 1.000 34.32714 26 GLN B C 1
ATOM 3693 O O . GLN B 1 42 ? 53.05499 -12.45704 28.68914 1.000 32.67406 26 GLN B O 1
ATOM 3699 N N . ALA B 1 43 ? 53.32866 -10.66907 27.34148 1.000 28.37522 27 ALA B N 1
ATOM 3700 C CA . ALA B 1 43 ? 51.94995 -10.23649 27.54435 1.000 34.05632 27 ALA B CA 1
ATOM 3701 C C . ALA B 1 43 ? 50.97325 -11.26265 26.98023 1.000 34.20374 27 ALA B C 1
ATOM 3702 O O . ALA B 1 43 ? 49.98094 -11.62105 27.63274 1.000 34.11824 27 ALA B O 1
ATOM 3704 N N . ILE B 1 44 ? 51.25802 -11.77450 25.77860 1.000 34.71106 28 ILE B N 1
ATOM 3705 C CA . ILE B 1 44 ? 50.42252 -12.83010 25.21685 1.000 36.17133 28 ILE B CA 1
ATOM 3706 C C . ILE B 1 44 ? 50.36089 -14.02204 26.16140 1.000 33.96797 28 ILE B C 1
ATOM 3707 O O . ILE B 1 44 ? 49.28730 -14.58587 26.39472 1.000 35.86325 28 ILE B O 1
ATOM 3712 N N . ALA B 1 45 ? 51.50469 -14.40390 26.73897 1.000 33.87586 29 ALA B N 1
ATOM 3713 C CA . ALA B 1 45 ? 51.52000 -15.50788 27.69541 1.000 37.99223 29 ALA B CA 1
ATOM 3714 C C . ALA B 1 45 ? 50.64218 -15.20048 28.89781 1.000 39.88035 29 ALA B C 1
ATOM 3715 O O . ALA B 1 45 ? 50.01068 -16.10245 29.46068 1.000 37.65112 29 ALA B O 1
ATOM 3717 N N . GLU B 1 46 ? 50.60744 -13.93474 29.31980 1.000 33.95283 30 GLU B N 1
ATOM 3718 C CA . GLU B 1 46 ? 49.74643 -13.56550 30.44214 1.000 38.69776 30 GLU B CA 1
ATOM 3719 C C . GLU B 1 46 ? 48.27688 -13.73318 30.08305 1.000 36.83434 30 GLU B C 1
ATOM 3720 O O . GLU B 1 46 ? 47.45597 -14.08936 30.93500 1.000 40.26078 30 GLU B O 1
ATOM 3726 N N . TYR B 1 47 ? 47.91657 -13.45089 28.83805 1.000 29.85407 31 TYR B N 1
ATOM 3727 C CA . TYR B 1 47 ? 46.52757 -13.69347 28.44673 1.000 38.33774 31 TYR B CA 1
ATOM 3728 C C . TYR B 1 47 ? 46.23568 -15.19205 28.34443 1.000 45.79991 31 TYR B C 1
ATOM 3729 O O . TYR B 1 47 ? 45.18701 -15.66123 28.80767 1.000 43.22174 31 TYR B O 1
ATOM 3738 N N . ASP B 1 48 ? 47.18101 -15.96555 27.80236 1.000 42.82414 32 ASP B N 1
ATOM 3739 C CA . ASP B 1 48 ? 47.00688 -17.41430 27.70753 1.000 44.95721 32 ASP B CA 1
ATOM 3740 C C . ASP B 1 48 ? 46.87848 -18.05090 29.08826 1.000 40.47354 32 ASP B C 1
ATOM 3741 O O . ASP B 1 48 ? 46.15958 -19.04539 29.25086 1.000 37.63958 32 ASP B O 1
ATOM 3746 N N . LYS B 1 49 ? 47.58365 -17.50506 30.08480 1.000 40.00578 33 LYS B N 1
ATOM 3747 C CA . LYS B 1 49 ? 47.53249 -18.06325 31.43254 1.000 42.60873 33 LYS B CA 1
ATOM 3748 C C . LYS B 1 49 ? 46.12090 -18.03696 31.99400 1.000 44.95921 33 LYS B C 1
ATOM 3749 O O . LYS B 1 49 ? 45.75369 -18.91507 32.78018 1.000 45.86099 33 LYS B O 1
ATOM 3755 N N . GLN B 1 50 ? 45.32354 -17.03564 31.62418 1.000 41.71901 34 GLN B N 1
ATOM 3756 C CA . GLN B 1 50 ? 43.94519 -16.95029 32.07980 1.000 45.21697 34 GLN B CA 1
ATOM 3757 C C . GLN B 1 50 ? 42.96912 -17.52396 31.06488 1.000 47.42527 34 GLN B C 1
ATOM 3758 O O . GLN B 1 50 ? 41.75800 -17.32045 31.19629 1.000 43.32316 34 GLN B O 1
ATOM 3764 N N . GLU B 1 51 ? 43.47690 -18.27108 30.07963 1.000 41.61121 35 GLU B N 1
ATOM 3765 C CA . GLU B 1 51 ? 42.65783 -18.90655 29.04850 1.000 48.00199 35 GLU B CA 1
ATOM 3766 C C . GLU B 1 51 ? 41.78775 -17.88024 28.32585 1.000 48.55361 35 GLU B C 1
ATOM 3767 O O . GLU B 1 51 ? 40.61146 -18.11936 28.04346 1.000 47.03569 35 GLU B O 1
ATOM 3773 N N . CYS B 1 52 ? 42.38730 -16.73380 28.01209 1.000 44.02898 36 CYS B N 1
ATOM 3774 C CA . CYS B 1 52 ? 41.73332 -15.63902 27.31614 1.000 42.56575 36 CYS B CA 1
ATOM 3775 C C . CYS B 1 52 ? 42.40504 -15.40807 25.97210 1.000 38.12294 36 CYS B C 1
ATOM 3776 O O . CYS B 1 52 ? 43.60968 -15.63736 25.81558 1.000 40.90469 36 CYS B O 1
ATOM 3779 N N . ASP B 1 53 ? 41.61478 -14.96615 24.99886 1.000 39.63567 37 ASP B N 1
ATOM 3780 C CA . ASP B 1 53 ? 42.18359 -14.55205 23.72906 1.000 42.81299 37 ASP B CA 1
ATOM 3781 C C . ASP B 1 53 ? 42.73205 -13.13609 23.85037 1.000 36.61885 37 ASP B C 1
ATOM 3782 O O . ASP B 1 53 ? 42.52565 -12.43988 24.85271 1.000 34.68896 37 ASP B O 1
ATOM 3787 N N . ILE B 1 54 ? 43.44749 -12.72028 22.81020 1.000 33.91409 38 ILE B N 1
ATOM 3788 C CA . ILE B 1 54 ? 43.94005 -11.34184 22.73066 1.000 35.04033 38 ILE B CA 1
ATOM 3789 C C . ILE B 1 54 ? 42.75290 -10.39175 22.78722 1.000 36.31977 38 ILE B C 1
ATOM 3790 O O . ILE B 1 54 ? 41.72631 -10.64831 22.12646 1.000 34.32803 38 ILE B O 1
ATOM 3795 N N . PRO B 1 55 ? 42.81384 -9.31011 23.56261 1.000 32.56550 39 PRO B N 1
ATOM 3796 C CA . PRO B 1 55 ? 41.70459 -8.35488 23.57845 1.000 32.51373 39 PRO B CA 1
ATOM 3797 C C . PRO B 1 55 ? 41.50596 -7.72502 22.21082 1.000 38.33201 39 PRO B C 1
ATOM 3798 O O . PRO B 1 55 ? 42.43168 -7.63105 21.40083 1.000 35.54069 39 PRO B O 1
ATOM 3802 N N . SER B 1 56 ? 40.27545 -7.29459 21.96183 1.000 31.71611 40 SER B N 1
ATOM 3803 C CA . SER B 1 56 ? 39.89905 -6.65060 20.71455 1.000 34.35505 40 SER B CA 1
ATOM 3804 C C . SER B 1 56 ? 39.57393 -5.18926 20.97683 1.000 31.03377 40 SER B C 1
ATOM 3805 O O . SER B 1 56 ? 38.97718 -4.85480 22.00328 1.000 30.46588 40 SER B O 1
ATOM 3808 N N . LEU B 1 57 ? 39.99269 -4.32282 20.05755 1.000 34.92076 41 LEU B N 1
ATOM 3809 C CA . LEU B 1 57 ? 39.70067 -2.89863 20.12315 1.000 27.12027 41 LEU B CA 1
ATOM 3810 C C . LEU B 1 57 ? 38.43116 -2.51836 19.37446 1.000 33.21792 41 LEU B C 1
ATOM 3811 O O . LEU B 1 57 ? 38.06228 -1.33717 19.36692 1.000 30.81127 41 LEU B O 1
ATOM 3816 N N . THR B 1 58 ? 37.75620 -3.48572 18.74593 1.000 29.93653 42 THR B N 1
ATOM 3817 C CA . THR B 1 58 ? 36.48698 -3.24909 18.07033 1.000 34.64525 42 THR B CA 1
ATOM 3818 C C . THR B 1 58 ? 35.32598 -3.98648 18.71649 1.000 35.21141 42 THR B C 1
ATOM 3819 O O . THR B 1 58 ? 34.17284 -3.70941 18.36867 1.000 39.52228 42 THR B O 1
ATOM 3823 N N . SER B 1 59 ? 35.59851 -4.91900 19.62602 1.000 34.43349 43 SER B N 1
ATOM 3824 C CA . SER B 1 59 ? 34.54729 -5.60535 20.36415 1.000 36.85801 43 SER B CA 1
ATOM 3825 C C . SER B 1 59 ? 33.69660 -4.61157 21.14232 1.000 40.55789 43 SER B C 1
ATOM 3826 O O . SER B 1 59 ? 34.21090 -3.64990 21.71831 1.000 33.96085 43 SER B O 1
ATOM 3829 N N . GLY B 1 60 ? 32.39040 -4.86211 21.18087 1.000 33.17393 44 GLY B N 1
ATOM 3830 C CA . GLY B 1 60 ? 31.47922 -4.00870 21.91159 1.000 37.72332 44 GLY B CA 1
ATOM 3831 C C . GLY B 1 60 ? 31.21335 -4.39660 23.34945 1.000 42.42252 44 GLY B C 1
ATOM 3832 O O . GLY B 1 60 ? 30.44166 -3.71392 24.03309 1.000 39.68627 44 GLY B O 1
ATOM 3833 N N . GLU B 1 61 ? 31.82049 -5.46729 23.83838 1.000 39.86619 45 GLU B N 1
ATOM 3834 C CA . GLU B 1 61 ? 31.64953 -5.91693 25.20971 1.000 45.48078 45 GLU B CA 1
ATOM 3835 C C . GLU B 1 61 ? 33.00978 -6.08502 25.86735 1.000 44.03098 45 GLU B C 1
ATOM 3836 O O . GLU B 1 61 ? 34.02604 -6.23998 25.17912 1.000 38.84967 45 GLU B O 1
ATOM 3842 N N . PRO B 1 62 ? 33.06898 -6.05068 27.20014 1.000 40.46065 46 PRO B N 1
ATOM 3843 C CA . PRO B 1 62 ? 34.37399 -6.12539 27.87176 1.000 42.64158 46 PRO B CA 1
ATOM 3844 C C . PRO B 1 62 ? 35.04756 -7.47739 27.69551 1.000 36.16129 46 PRO B C 1
ATOM 3845 O O . PRO B 1 62 ? 34.39819 -8.51631 27.55801 1.000 40.53798 46 PRO B O 1
ATOM 3849 N N . HIS B 1 63 ? 36.36656 -7.42900 27.61012 1.000 38.98612 47 HIS B N 1
ATOM 3850 C CA . HIS B 1 63 ? 37.19313 -8.61341 27.73341 1.000 35.22393 47 HIS B CA 1
ATOM 3851 C C . HIS B 1 63 ? 37.14325 -9.12408 29.17801 1.000 34.03682 47 HIS B C 1
ATOM 3852 O O . HIS B 1 63 ? 37.09167 -8.32911 30.12035 1.000 38.06843 47 HIS B O 1
ATOM 3859 N N . PRO B 1 64 ? 37.17597 -10.44383 29.38593 1.000 35.49148 48 PRO B N 1
ATOM 3860 C CA . PRO B 1 64 ? 37.03260 -10.96876 30.76147 1.000 43.35052 48 PRO B CA 1
ATOM 3861 C C . PRO B 1 64 ? 38.06454 -10.42447 31.74685 1.000 44.43101 48 PRO B C 1
ATOM 3862 O O . PRO B 1 64 ? 37.79098 -10.39271 32.95286 1.000 42.33363 48 PRO B O 1
ATOM 3866 N N . MET B 1 65 ? 39.22291 -9.96316 31.27684 1.000 42.07296 49 MET B N 1
ATOM 3867 C CA . MET B 1 65 ? 40.25775 -9.43121 32.15557 1.000 39.92113 49 MET B CA 1
ATOM 3868 C C . MET B 1 65 ? 40.19673 -7.91687 32.34630 1.000 34.19380 49 MET B C 1
ATOM 3869 O O . MET B 1 65 ? 41.02216 -7.37791 33.09059 1.000 39.10123 49 MET B O 1
ATOM 3874 N N . ASP B 1 66 ? 39.20827 -7.23162 31.75828 1.000 35.26596 50 ASP B N 1
ATOM 3875 C CA . ASP B 1 66 ? 39.14082 -5.77466 31.86045 1.000 32.73650 50 ASP B CA 1
ATOM 3876 C C . ASP B 1 66 ? 38.87536 -5.31504 33.29048 1.000 39.06816 50 ASP B C 1
ATOM 3877 O O . ASP B 1 66 ? 39.45731 -4.32435 33.74290 1.000 45.83031 50 ASP B O 1
ATOM 3882 N N . ASP B 1 67 ? 37.99062 -6.00218 34.01187 1.000 39.70998 51 ASP B N 1
ATOM 3883 C CA . ASP B 1 67 ? 37.68081 -5.65170 35.39100 1.000 43.03345 51 ASP B CA 1
ATOM 3884 C C . ASP B 1 67 ? 38.40047 -6.54576 36.39619 1.000 45.65700 51 ASP B C 1
ATOM 3885 O O . ASP B 1 67 ? 37.99871 -6.60252 37.56182 1.000 46.72362 51 ASP B O 1
ATOM 3890 N N . ARG B 1 68 ? 39.43871 -7.25595 35.96428 1.000 39.46950 52 ARG B N 1
ATOM 3891 C CA . ARG B 1 68 ? 40.24187 -8.09059 36.84364 1.000 43.66216 52 ARG B CA 1
ATOM 3892 C C . ARG B 1 68 ? 41.52601 -7.36376 37.22703 1.000 37.89709 52 ARG B C 1
ATOM 3893 O O . ARG B 1 68 ? 42.03505 -6.52402 36.48117 1.000 32.65966 52 ARG B O 1
ATOM 3901 N N . LEU B 1 69 ? 42.05083 -7.71029 38.38732 1.000 33.38191 53 LEU B N 1
ATOM 3902 C CA . LEU B 1 69 ? 43.33714 -7.19424 38.82814 1.000 43.71059 53 LEU B CA 1
ATOM 3903 C C . LEU B 1 69 ? 44.44010 -7.61468 37.85587 1.000 38.88534 53 LEU B C 1
ATOM 3904 O O . LEU B 1 69 ? 44.68396 -8.82257 37.69307 1.000 36.08894 53 LEU B O 1
ATOM 3909 N N . PRO B 1 70 ? 45.12138 -6.67812 37.19399 1.000 32.34248 54 PRO B N 1
ATOM 3910 C CA . PRO B 1 70 ? 46.22094 -7.07012 36.30039 1.000 35.01774 54 PRO B CA 1
ATOM 3911 C C . PRO B 1 70 ? 47.34459 -7.74377 37.07389 1.000 37.10644 54 PRO B C 1
ATOM 3912 O O . PRO B 1 70 ? 47.72556 -7.30302 38.15962 1.000 35.04417 54 PRO B O 1
ATOM 3916 N N . SER B 1 71 ? 47.86409 -8.83198 36.51358 1.000 30.60359 55 SER B N 1
ATOM 3917 C CA . SER B 1 71 ? 48.94647 -9.55284 37.17005 1.000 33.14867 55 SER B CA 1
ATOM 3918 C C . SER B 1 71 ? 50.20873 -8.69941 37.22443 1.000 37.04927 55 SER B C 1
ATOM 3919 O O . SER B 1 71 ? 50.43990 -7.83383 36.37099 1.000 31.11531 55 SER B O 1
ATOM 3922 N N . LEU B 1 72 ? 51.04918 -8.97239 38.22798 1.000 35.94235 56 LEU B N 1
ATOM 3923 C CA . LEU B 1 72 ? 52.32724 -8.27110 38.31894 1.000 41.43225 56 LEU B CA 1
ATOM 3924 C C . LEU B 1 72 ? 53.15588 -8.48504 37.06561 1.000 34.75739 56 LEU B C 1
ATOM 3925 O O . LEU B 1 72 ? 53.83308 -7.56239 36.59346 1.000 33.09921 56 LEU B O 1
ATOM 3930 N N A GLU B 1 73 ? 53.12167 -9.70350 36.52333 0.626 31.08608 57 GLU B N 1
ATOM 3931 N N B GLU B 1 73 ? 53.13065 -9.69888 36.51024 0.374 31.16789 57 GLU B N 1
ATOM 3932 C CA A GLU B 1 73 ? 53.88732 -10.01009 35.32305 0.626 32.68929 57 GLU B CA 1
ATOM 3933 C CA B GLU B 1 73 ? 53.93331 -9.95673 35.32036 0.374 32.70812 57 GLU B CA 1
ATOM 3934 C C A GLU B 1 73 ? 53.42698 -9.15632 34.14693 0.626 30.45050 57 GLU B C 1
ATOM 3935 C C B GLU B 1 73 ? 53.43432 -9.13764 34.13571 0.374 30.47408 57 GLU B C 1
ATOM 3936 O O A GLU B 1 73 ? 54.25007 -8.63678 33.37929 0.626 28.28439 57 GLU B O 1
ATOM 3937 O O B GLU B 1 73 ? 54.23787 -8.61824 33.35084 0.374 28.26065 57 GLU B O 1
ATOM 3948 N N . LEU B 1 74 ? 52.11176 -8.98750 34.00126 1.000 27.18037 58 LEU B N 1
ATOM 3949 C CA . LEU B 1 74 ? 51.58093 -8.17939 32.90960 1.000 28.34314 58 LEU B CA 1
ATOM 3950 C C . LEU B 1 74 ? 51.98705 -6.72498 33.05873 1.000 29.53869 58 LEU B C 1
ATOM 3951 O O . LEU B 1 74 ? 52.35418 -6.07297 32.07586 1.000 26.41609 58 LEU B O 1
ATOM 3956 N N . LYS B 1 75 ? 51.94541 -6.20083 34.28311 1.000 26.50947 59 LYS B N 1
ATOM 3957 C CA . LYS B 1 75 ? 52.29708 -4.80060 34.49130 1.000 23.30842 59 LYS B CA 1
ATOM 3958 C C . LYS B 1 75 ? 53.78678 -4.56177 34.26979 1.000 26.47629 59 LYS B C 1
ATOM 3959 O O . LYS B 1 75 ? 54.17585 -3.53196 33.70336 1.000 28.88116 59 LYS B O 1
ATOM 3965 N N A ASN B 1 76 ? 54.63172 -5.49189 34.71914 0.485 24.95297 60 ASN B N 1
ATOM 3966 N N B ASN B 1 76 ? 54.64403 -5.49131 34.71233 0.515 24.91887 60 ASN B N 1
ATOM 3967 C CA A ASN B 1 76 ? 56.05916 -5.38043 34.44021 0.485 27.47845 60 ASN B CA 1
ATOM 3968 C CA B ASN B 1 76 ? 56.07505 -5.35844 34.42591 0.515 27.52005 60 ASN B CA 1
ATOM 3969 C C A ASN B 1 76 ? 56.32322 -5.42537 32.94254 0.485 24.78778 60 ASN B C 1
ATOM 3970 C C B ASN B 1 76 ? 56.33631 -5.42108 32.92471 0.515 24.58115 60 ASN B C 1
ATOM 3971 O O A ASN B 1 76 ? 57.09466 -4.61043 32.40410 0.485 28.88858 60 ASN B O 1
ATOM 3972 O O B ASN B 1 76 ? 57.11341 -4.62073 32.37486 0.515 28.90634 60 ASN B O 1
ATOM 3981 N N . THR B 1 77 ? 55.65785 -6.34602 32.24001 1.000 25.36988 61 THR B N 1
ATOM 3982 C CA A THR B 1 77 ? 55.88090 -6.44551 30.80665 0.564 28.82091 61 THR B CA 1
ATOM 3983 C CA B THR B 1 77 ? 55.78760 -6.48832 30.79593 0.436 28.78870 61 THR B CA 1
ATOM 3984 C C . THR B 1 77 ? 55.34981 -5.22334 30.07181 1.000 25.77163 61 THR B C 1
ATOM 3985 O O . THR B 1 77 ? 55.95020 -4.82170 29.06813 1.000 27.87889 61 THR B O 1
ATOM 3992 N N . LEU B 1 78 ? 54.28439 -4.58542 30.56825 1.000 22.50898 62 LEU B N 1
ATOM 3993 C CA . LEU B 1 78 ? 53.78788 -3.36791 29.92739 1.000 24.30488 62 LEU B CA 1
ATOM 3994 C C . LEU B 1 78 ? 54.71119 -2.18914 30.19610 1.000 27.53748 62 LEU B C 1
ATOM 3995 O O . LEU B 1 78 ? 54.90733 -1.33769 29.32413 1.000 23.23634 62 LEU B O 1
ATOM 4000 N N . ARG B 1 79 ? 55.25614 -2.10224 31.41266 1.000 23.27530 63 ARG B N 1
ATOM 4001 C CA . ARG B 1 79 ? 56.28882 -1.11135 31.70558 1.000 22.76459 63 ARG B CA 1
ATOM 4002 C C . ARG B 1 79 ? 57.39716 -1.18717 30.66351 1.000 23.98516 63 ARG B C 1
ATOM 4003 O O . ARG B 1 79 ? 57.80678 -0.16877 30.07471 1.000 24.43281 63 ARG B O 1
ATOM 4011 N N . ILE B 1 80 ? 57.88258 -2.40618 30.41035 1.000 21.52114 64 ILE B N 1
ATOM 4012 C CA . ILE B 1 80 ? 58.96080 -2.55769 29.42923 1.000 19.56752 64 ILE B CA 1
ATOM 4013 C C . ILE B 1 80 ? 58.47601 -2.24412 28.01419 1.000 23.99730 64 ILE B C 1
ATOM 4014 O O . ILE B 1 80 ? 59.15511 -1.53945 27.25312 1.000 21.17203 64 ILE B O 1
ATOM 4019 N N . LEU B 1 81 ? 57.30129 -2.75818 27.63418 1.000 21.56614 65 LEU B N 1
ATOM 4020 C CA . LEU B 1 81 ? 56.79682 -2.57973 26.27285 1.000 24.46325 65 LEU B CA 1
ATOM 4021 C C . LEU B 1 81 ? 56.56053 -1.10481 25.95041 1.000 24.74678 65 LEU B C 1
ATOM 4022 O O . LEU B 1 81 ? 56.95978 -0.61740 24.88436 1.000 20.52180 65 LEU B O 1
ATOM 4027 N N . GLU B 1 82 ? 55.90271 -0.37817 26.85910 1.000 22.43182 66 GLU B N 1
ATOM 4028 C CA . GLU B 1 82 ? 55.62966 1.03366 26.62671 1.000 23.53367 66 GLU B CA 1
ATOM 4029 C C . GLU B 1 82 ? 56.90949 1.85948 26.65759 1.000 25.31015 66 GLU B C 1
ATOM 4030 O O . GLU B 1 82 ? 57.09355 2.75219 25.81712 1.000 26.56006 66 GLU B O 1
ATOM 4036 N N . GLY B 1 83 ? 57.82017 1.57506 27.59578 1.000 21.67149 67 GLY B N 1
ATOM 4037 C CA . GLY B 1 83 ? 59.08409 2.28938 27.58485 1.000 22.45089 67 GLY B CA 1
ATOM 4038 C C . GLY B 1 83 ? 59.85847 2.08067 26.29708 1.000 18.32371 67 GLY B C 1
ATOM 4039 O O . GLY B 1 83 ? 60.42105 3.02469 25.73841 1.000 18.09292 67 GLY B O 1
ATOM 4040 N N . ALA B 1 84 ? 59.87485 0.84545 25.78873 1.000 21.94963 68 ALA B N 1
ATOM 4041 C CA . ALA B 1 84 ? 60.66766 0.55828 24.59385 1.000 20.19170 68 ALA B CA 1
ATOM 4042 C C . ALA B 1 84 ? 60.02702 1.14032 23.34170 1.000 20.71441 68 ALA B C 1
ATOM 4043 O O . ALA B 1 84 ? 60.72885 1.71510 22.50325 1.000 22.81984 68 ALA B O 1
ATOM 4045 N N . CYS B 1 85 ? 58.70162 1.00535 23.19273 1.000 21.45483 69 CYS B N 1
ATOM 4046 C CA . CYS B 1 85 ? 58.01113 1.63625 22.06643 1.000 19.86185 69 CYS B CA 1
ATOM 4047 C C . CYS B 1 85 ? 58.24066 3.14022 22.06170 1.000 24.80298 69 CYS B C 1
ATOM 4048 O O . CYS B 1 85 ? 58.56270 3.73348 21.01982 1.000 24.44811 69 CYS B O 1
ATOM 4051 N N . ALA B 1 86 ? 58.06536 3.78203 23.21874 1.000 18.36435 70 ALA B N 1
ATOM 4052 C CA . ALA B 1 86 ? 58.23961 5.22456 23.27919 1.000 17.85381 70 ALA B CA 1
ATOM 4053 C C . ALA B 1 86 ? 59.66272 5.61373 22.90579 1.000 24.54138 70 ALA B C 1
ATOM 4054 O O . ALA B 1 86 ? 59.87765 6.49220 22.06136 1.000 20.83422 70 ALA B O 1
ATOM 4056 N N . GLN B 1 87 ? 60.65411 4.94869 23.50338 1.000 20.68838 71 GLN B N 1
ATOM 4057 C CA . GLN B 1 87 ? 62.03520 5.32350 23.23426 1.000 24.08151 71 GLN B CA 1
ATOM 4058 C C . GLN B 1 87 ? 62.39026 5.08635 21.77178 1.000 23.24895 71 GLN B C 1
ATOM 4059 O O . GLN B 1 87 ? 63.10546 5.89228 21.16210 1.000 21.62718 71 GLN B O 1
ATOM 4065 N N . LEU B 1 88 ? 61.87948 3.99799 21.18429 1.000 20.95557 72 LEU B N 1
ATOM 4066 C CA . LEU B 1 88 ? 62.15635 3.70813 19.78040 1.000 23.51092 72 LEU B CA 1
ATOM 4067 C C . LEU B 1 88 ? 61.60145 4.80451 18.87546 1.000 25.13426 72 LEU B C 1
ATOM 4068 O O . LEU B 1 88 ? 62.31691 5.34814 18.01416 1.000 20.99781 72 LEU B O 1
ATOM 4073 N N . CYS B 1 89 ? 60.32668 5.15928 19.07089 1.000 18.28177 73 CYS B N 1
ATOM 4074 C CA . CYS B 1 89 ? 59.72416 6.19248 18.23480 1.000 20.08143 73 CYS B CA 1
ATOM 4075 C C . CYS B 1 89 ? 60.42477 7.53245 18.41941 1.000 23.35775 73 CYS B C 1
ATOM 4076 O O . CYS B 1 89 ? 60.66404 8.25338 17.44347 1.000 22.58890 73 CYS B O 1
ATOM 4079 N N . VAL B 1 90 ? 60.75496 7.89144 19.66306 1.000 18.89025 74 VAL B N 1
ATOM 4080 C CA . VAL B 1 90 ? 61.34795 9.20471 19.90121 1.000 20.59715 74 VAL B CA 1
ATOM 4081 C C . VAL B 1 90 ? 62.78919 9.24938 19.40743 1.000 22.06812 74 VAL B C 1
ATOM 4082 O O . VAL B 1 90 ? 63.28012 10.31354 19.00632 1.000 23.80492 74 VAL B O 1
ATOM 4086 N N . THR B 1 91 ? 63.48858 8.11297 19.42392 1.000 20.89632 75 THR B N 1
ATOM 4087 C CA . THR B 1 91 ? 64.84153 8.06463 18.88235 1.000 23.26899 75 THR B CA 1
ATOM 4088 C C . THR B 1 91 ? 64.82872 8.23200 17.36607 1.000 22.08846 75 THR B C 1
ATOM 4089 O O . THR B 1 91 ? 65.66144 8.95782 16.81375 1.000 21.47848 75 THR B O 1
ATOM 4093 N N . LEU B 1 92 ? 63.88572 7.58112 16.67306 1.000 20.68163 76 LEU B N 1
ATOM 4094 C CA . LEU B 1 92 ? 63.92634 7.62389 15.20929 1.000 23.24597 76 LEU B CA 1
ATOM 4095 C C . LEU B 1 92 ? 63.24600 8.85077 14.61081 1.000 26.80702 76 LEU B C 1
ATOM 4096 O O . LEU B 1 92 ? 63.57242 9.23534 13.47996 1.000 23.41243 76 LEU B O 1
ATOM 4101 N N . ALA B 1 93 ? 62.28878 9.51664 15.37156 1.000 21.82822 77 ALA B N 1
ATOM 4102 C CA . ALA B 1 93 ? 61.60818 10.67258 14.80721 1.000 25.36606 77 ALA B CA 1
ATOM 4103 C C . ALA B 1 93 ? 62.44173 11.94000 15.00140 1.000 20.67521 77 ALA B C 1
ATOM 4104 O O . ALA B 1 93 ? 63.22653 12.03565 15.95194 1.000 20.73321 77 ALA B O 1
ATOM 4106 N N . PRO B 1 94 ? 62.31852 12.92325 14.11336 1.000 24.70335 78 PRO B N 1
ATOM 4107 C CA . PRO B 1 94 ? 62.95622 14.22453 14.35639 1.000 30.14151 78 PRO B CA 1
ATOM 4108 C C . PRO B 1 94 ? 62.43468 14.82751 15.64728 1.000 29.60985 78 PRO B C 1
ATOM 4109 O O . PRO B 1 94 ? 61.24733 14.66570 15.97402 1.000 24.58929 78 PRO B O 1
ATOM 4113 N N . PRO B 1 95 ? 63.28475 15.52266 16.40880 1.000 25.93070 79 PRO B N 1
ATOM 4114 C CA . PRO B 1 95 ? 62.82082 16.06812 17.69831 1.000 24.41694 79 PRO B CA 1
ATOM 4115 C C . PRO B 1 95 ? 61.62711 16.99405 17.56569 1.000 23.39702 79 PRO B C 1
ATOM 4116 O O . PRO B 1 95 ? 60.75960 17.00658 18.44871 1.000 25.69473 79 PRO B O 1
ATOM 4120 N N . ALA B 1 96 ? 61.57137 17.79067 16.49147 1.000 23.85429 80 ALA B N 1
ATOM 4121 C CA . ALA B 1 96 ? 60.45365 18.71289 16.30905 1.000 23.61998 80 ALA B CA 1
ATOM 4122 C C . ALA B 1 96 ? 59.13801 17.96233 16.16108 1.000 26.04380 80 ALA B C 1
ATOM 4123 O O . ALA B 1 96 ? 58.09620 18.41500 16.65053 1.000 20.41280 80 ALA B O 1
ATOM 4125 N N . HIS B 1 97 ? 59.17580 16.80323 15.49830 1.000 22.97891 81 HIS B N 1
ATOM 4126 C CA . HIS B 1 97 ? 57.98863 15.98155 15.32079 1.000 25.62954 81 HIS B CA 1
ATOM 4127 C C . HIS B 1 97 ? 57.44332 15.50899 16.66951 1.000 22.64077 81 HIS B C 1
ATOM 4128 O O . HIS B 1 97 ? 56.24741 15.67461 16.97798 1.000 25.20993 81 HIS B O 1
ATOM 4135 N N . THR B 1 98 ? 58.31860 14.91725 17.49052 1.000 20.40109 82 THR B N 1
ATOM 4136 C CA . THR B 1 98 ? 57.90584 14.44098 18.80656 1.000 20.13154 82 THR B CA 1
ATOM 4137 C C . THR B 1 98 ? 57.39914 15.59041 19.66379 1.000 21.07906 82 THR B C 1
ATOM 4138 O O . THR B 1 98 ? 56.34540 15.48443 20.30182 1.000 20.01349 82 THR B O 1
ATOM 4142 N N . MET B 1 99 ? 58.13439 16.70452 19.68408 1.000 17.93188 83 MET B N 1
ATOM 4143 C CA . MET B 1 99 ? 57.73272 17.81470 20.54458 1.000 23.10229 83 MET B CA 1
ATOM 4144 C C . MET B 1 99 ? 56.42551 18.45553 20.09174 1.000 21.42641 83 MET B C 1
ATOM 4145 O O . MET B 1 99 ? 55.64090 18.91052 20.92920 1.000 20.51911 83 MET B O 1
ATOM 4150 N N . LEU B 1 100 ? 56.17296 18.51521 18.78551 1.000 20.02407 84 LEU B N 1
ATOM 4151 C CA . LEU B 1 100 ? 54.89304 19.02010 18.30680 1.000 19.11122 84 LEU B CA 1
ATOM 4152 C C . LEU B 1 100 ? 53.75989 18.12867 18.79570 1.000 19.87729 84 LEU B C 1
ATOM 4153 O O . LEU B 1 100 ? 52.70905 18.60864 19.26781 1.000 24.33902 84 LEU B O 1
ATOM 4158 N N . ASN B 1 101 ? 53.95631 16.81203 18.69322 1.000 19.38461 85 ASN B N 1
ATOM 4159 C CA . ASN B 1 101 ? 52.92382 15.92193 19.20427 1.000 24.71225 85 ASN B CA 1
ATOM 4160 C C . ASN B 1 101 ? 52.73482 16.07655 20.71333 1.000 23.96559 85 ASN B C 1
ATOM 4161 O O . ASN B 1 101 ? 51.59447 16.10605 21.18867 1.000 24.10203 85 ASN B O 1
ATOM 4166 N N . TYR B 1 102 ? 53.83128 16.23996 21.47510 1.000 21.84773 86 TYR B N 1
ATOM 4167 C CA . TYR B 1 102 ? 53.71298 16.52891 22.91357 1.000 23.91335 86 TYR B CA 1
ATOM 4168 C C . TYR B 1 102 ? 52.89751 17.79213 23.14335 1.000 23.93282 86 TYR B C 1
ATOM 4169 O O . TYR B 1 102 ? 52.06377 17.85810 24.05686 1.000 19.93835 86 TYR B O 1
ATOM 4178 N N . SER B 1 103 ? 53.17845 18.83377 22.35594 1.000 20.32746 87 SER B N 1
ATOM 4179 C CA . SER B 1 103 ? 52.50602 20.11005 22.54193 1.000 28.06981 87 SER B CA 1
ATOM 4180 C C . SER B 1 103 ? 51.01633 19.98622 22.31521 1.000 26.36027 87 SER B C 1
ATOM 4181 O O . SER B 1 103 ? 50.25686 20.83950 22.78652 1.000 27.85134 87 SER B O 1
ATOM 4184 N N . MET B 1 104 ? 50.57317 18.96905 21.58123 1.000 26.87429 88 MET B N 1
ATOM 4185 C CA . MET B 1 104 ? 49.13459 18.82595 21.40110 1.000 25.20863 88 MET B CA 1
ATOM 4186 C C . MET B 1 104 ? 48.49445 17.77223 22.30566 1.000 32.58192 88 MET B C 1
ATOM 4187 O O . MET B 1 104 ? 47.34141 17.39149 22.07345 1.000 28.99466 88 MET B O 1
ATOM 4192 N N . ASP B 1 105 ? 49.16475 17.37194 23.38732 1.000 32.45656 89 ASP B N 1
ATOM 4193 C CA . ASP B 1 105 ? 48.66414 16.28666 24.22811 1.000 27.39000 89 ASP B CA 1
ATOM 4194 C C . ASP B 1 105 ? 47.53730 16.71429 25.17772 1.000 28.85078 89 ASP B C 1
ATOM 4195 O O . ASP B 1 105 ? 46.98303 15.85240 25.86737 1.000 31.81831 89 ASP B O 1
ATOM 4200 N N . VAL B 1 106 ? 47.16819 18.00012 25.21411 1.000 27.71481 90 VAL B N 1
ATOM 4201 C CA . VAL B 1 106 ? 46.02350 18.46311 26.00462 1.000 27.97744 90 VAL B CA 1
ATOM 4202 C C . VAL B 1 106 ? 44.70479 17.99845 25.38489 1.000 28.49392 90 VAL B C 1
ATOM 4203 O O . VAL B 1 106 ? 43.67213 17.86830 26.08427 1.000 28.72574 90 VAL B O 1
ATOM 4207 N N . LEU B 1 107 ? 44.72744 17.70026 24.08102 1.000 22.09798 91 LEU B N 1
ATOM 4208 C CA . LEU B 1 107 ? 43.47615 17.59726 23.34158 1.000 23.63586 91 LEU B CA 1
ATOM 4209 C C . LEU B 1 107 ? 42.69835 16.33517 23.69079 1.000 19.65989 91 LEU B C 1
ATOM 4210 O O . LEU B 1 107 ? 41.48399 16.40616 23.89327 1.000 26.74963 91 LEU B O 1
ATOM 4215 N N . VAL B 1 108 ? 43.36798 15.17961 23.78716 1.000 24.76690 92 VAL B N 1
ATOM 4216 C CA . VAL B 1 108 ? 42.64487 13.96093 24.14406 1.000 23.67577 92 VAL B CA 1
ATOM 4217 C C . VAL B 1 108 ? 41.99767 14.07551 25.51268 1.000 25.49125 92 VAL B C 1
ATOM 4218 O O . VAL B 1 108 ? 40.80697 13.73898 25.63215 1.000 21.47871 92 VAL B O 1
ATOM 4222 N N . PRO B 1 109 ? 42.68028 14.54997 26.57247 1.000 25.57179 93 PRO B N 1
ATOM 4223 C CA . PRO B 1 109 ? 41.98277 14.74933 27.85916 1.000 23.41533 93 PRO B CA 1
ATOM 4224 C C . PRO B 1 109 ? 40.78972 15.68183 27.76463 1.000 22.83390 93 PRO B C 1
ATOM 4225 O O . PRO B 1 109 ? 39.75714 15.44122 28.41379 1.000 26.90811 93 PRO B O 1
ATOM 4229 N N . SER B 1 110 ? 40.91208 16.75520 26.98471 1.000 23.28714 94 SER B N 1
ATOM 4230 C CA . SER B 1 110 ? 39.76940 17.64236 26.77396 1.000 26.38661 94 SER B CA 1
ATOM 4231 C C . SER B 1 110 ? 38.59501 16.89854 26.11937 1.000 25.76416 94 SER B C 1
ATOM 4232 O O . SER B 1 110 ? 37.43803 17.05384 26.53539 1.000 24.40043 94 SER B O 1
ATOM 4235 N N . CYS B 1 111 ? 38.87833 16.08347 25.09262 1.000 19.16352 95 CYS B N 1
ATOM 4236 C CA . CYS B 1 111 ? 37.82104 15.33021 24.41854 1.000 23.65056 95 CYS B CA 1
ATOM 4237 C C . CYS B 1 111 ? 37.17675 14.32534 25.35788 1.000 24.39266 95 CYS B C 1
ATOM 4238 O O . CYS B 1 111 ? 35.95113 14.12819 25.33589 1.000 27.93186 95 CYS B O 1
ATOM 4241 N N . ILE B 1 112 ? 37.99212 13.67916 26.19032 1.000 23.82445 96 ILE B N 1
ATOM 4242 C CA . ILE B 1 112 ? 37.45941 12.74631 27.17514 1.000 24.19958 96 ILE B CA 1
ATOM 4243 C C . ILE B 1 112 ? 36.50366 13.46820 28.11668 1.000 25.05488 96 ILE B C 1
ATOM 4244 O O . ILE B 1 112 ? 35.38256 13.00559 28.36569 1.000 30.33471 96 ILE B O 1
ATOM 4249 N N . SER B 1 113 ? 36.93725 14.61033 28.66091 1.000 29.71698 97 SER B N 1
ATOM 4250 C CA . SER B 1 113 ? 36.07473 15.33987 29.58748 1.000 27.34530 97 SER B CA 1
ATOM 4251 C C . SER B 1 113 ? 34.76379 15.73140 28.92283 1.000 27.83387 97 SER B C 1
ATOM 4252 O O . SER B 1 113 ? 33.68913 15.60021 29.52393 1.000 27.78329 97 SER B O 1
ATOM 4255 N N . THR B 1 114 ? 34.83451 16.18223 27.66909 1.000 26.20620 98 THR B N 1
ATOM 4256 C CA . THR B 1 114 ? 33.63253 16.62206 26.96600 1.000 27.98285 98 THR B CA 1
ATOM 4257 C C . THR B 1 114 ? 32.65953 15.46152 26.74380 1.000 32.13392 98 THR B C 1
ATOM 4258 O O . THR B 1 114 ? 31.44621 15.61669 26.94177 1.000 30.08287 98 THR B O 1
ATOM 4262 N N . VAL B 1 115 ? 33.16621 14.28448 26.35149 1.000 29.74274 99 VAL B N 1
ATOM 4263 C CA . VAL B 1 115 ? 32.24339 13.16664 26.12947 1.000 32.49694 99 VAL B CA 1
ATOM 4264 C C . VAL B 1 115 ? 31.72437 12.59904 27.44937 1.000 35.22121 99 VAL B C 1
ATOM 4265 O O . VAL B 1 115 ? 30.62683 12.02720 27.49093 1.000 33.20680 99 VAL B O 1
ATOM 4269 N N . ILE B 1 116 ? 32.47622 12.73998 28.54468 1.000 27.47904 100 ILE B N 1
ATOM 4270 C CA . ILE B 1 116 ? 31.93258 12.33709 29.84201 1.000 25.66113 100 ILE B CA 1
ATOM 4271 C C . ILE B 1 116 ? 30.77847 13.25478 30.22599 1.000 33.33807 100 ILE B C 1
ATOM 4272 O O . ILE B 1 116 ? 29.67798 12.79512 30.56513 1.000 34.50406 100 ILE B O 1
ATOM 4277 N N . GLN B 1 117 ? 31.00074 14.57123 30.13274 1.000 32.64173 101 GLN B N 1
ATOM 4278 C CA . GLN B 1 117 ? 29.94663 15.52044 30.47586 1.000 29.26206 101 GLN B CA 1
ATOM 4279 C C . GLN B 1 117 ? 28.73141 15.36608 29.57363 1.000 34.92631 101 GLN B C 1
ATOM 4280 O O . GLN B 1 117 ? 27.59989 15.57341 30.02376 1.000 39.04757 101 GLN B O 1
ATOM 4286 N N . ALA B 1 118 ? 28.93571 14.98537 28.31031 1.000 31.56228 102 ALA B N 1
ATOM 4287 C CA . ALA B 1 118 ? 27.82894 14.81603 27.37774 1.000 31.66244 102 ALA B CA 1
ATOM 4288 C C . ALA B 1 118 ? 27.14211 13.46147 27.49747 1.000 36.07977 102 ALA B C 1
ATOM 4289 O O . ALA B 1 118 ? 26.12018 13.25009 26.83769 1.000 34.54376 102 ALA B O 1
ATOM 4291 N N . GLY B 1 119 ? 27.69282 12.53697 28.27757 1.000 32.10745 103 GLY B N 1
ATOM 4292 C CA . GLY B 1 119 ? 27.10219 11.21688 28.44130 1.000 34.84549 103 GLY B CA 1
ATOM 4293 C C . GLY B 1 119 ? 27.09474 10.37471 27.18063 1.000 39.03872 103 GLY B C 1
ATOM 4294 O O . GLY B 1 119 ? 26.12966 9.63450 26.94327 1.000 38.56189 103 GLY B O 1
ATOM 4295 N N . VAL B 1 120 ? 28.16182 10.44217 26.37755 1.000 28.25825 104 VAL B N 1
ATOM 4296 C CA . VAL B 1 120 ? 28.16372 9.71378 25.10941 1.000 30.68068 104 VAL B CA 1
ATOM 4297 C C . VAL B 1 120 ? 28.22456 8.20764 25.34777 1.000 36.02981 104 VAL B C 1
ATOM 4298 O O . VAL B 1 120 ? 27.47601 7.44355 24.72952 1.000 35.92571 104 VAL B O 1
ATOM 4302 N N . ALA B 1 121 ? 29.09810 7.75600 26.24810 1.000 28.37145 105 ALA B N 1
ATOM 4303 C CA . ALA B 1 121 ? 29.25138 6.31818 26.46378 1.000 38.25033 105 ALA B CA 1
ATOM 4304 C C . ALA B 1 121 ? 27.98960 5.65369 27.00688 1.000 34.04686 105 ALA B C 1
ATOM 4305 O O . ALA B 1 121 ? 27.60275 4.60499 26.46587 1.000 34.61208 105 ALA B O 1
ATOM 4307 N N . PRO B 1 122 ? 27.30178 6.17651 28.03623 1.000 37.57440 106 PRO B N 1
ATOM 4308 C CA . PRO B 1 122 ? 26.04854 5.51038 28.45278 1.000 35.27645 106 PRO B CA 1
ATOM 4309 C C . PRO B 1 122 ? 24.97883 5.55678 27.37774 1.000 38.98428 106 PRO B C 1
ATOM 4310 O O . PRO B 1 122 ? 24.20334 4.59821 27.22033 1.000 44.60594 106 PRO B O 1
ATOM 4314 N N . LEU B 1 123 ? 24.92021 6.65682 26.62567 1.000 38.40674 107 LEU B N 1
ATOM 4315 C CA . LEU B 1 123 ? 23.98989 6.74877 25.50528 1.000 36.55575 107 LEU B CA 1
ATOM 4316 C C . LEU B 1 123 ? 24.24105 5.64105 24.48835 1.000 45.48227 107 LEU B C 1
ATOM 4317 O O . LEU B 1 123 ? 23.30765 4.95307 24.05241 1.000 48.84040 107 LEU B O 1
ATOM 4322 N N . LEU B 1 124 ? 25.50542 5.44154 24.11102 1.000 40.39785 108 LEU B N 1
ATOM 4323 C CA . LEU B 1 124 ? 25.84319 4.37314 23.17855 1.000 39.01528 108 LEU B CA 1
ATOM 4324 C C . LEU B 1 124 ? 25.66516 2.99413 23.78966 1.000 45.08189 108 LEU B C 1
ATOM 4325 O O . LEU B 1 124 ? 25.43753 2.03095 23.05293 1.000 37.29641 108 LEU B O 1
ATOM 4330 N N . ALA B 1 125 ? 25.76453 2.88513 25.11683 1.000 41.99915 109 ALA B N 1
ATOM 4331 C CA . ALA B 1 125 ? 25.50286 1.61763 25.78661 1.000 42.42728 109 ALA B CA 1
ATOM 4332 C C . ALA B 1 125 ? 24.03351 1.25158 25.70571 1.000 50.14057 109 ALA B C 1
ATOM 4333 O O . ALA B 1 125 ? 23.69175 0.06382 25.66540 1.000 52.33965 109 ALA B O 1
ATOM 4335 N N . LYS B 1 126 ? 23.15246 2.25569 25.69432 1.000 44.98896 110 LYS B N 1
ATOM 4336 C CA . LYS B 1 126 ? 21.73766 1.96238 25.51205 1.000 50.42576 110 LYS B CA 1
ATOM 4337 C C . LYS B 1 126 ? 21.45987 1.40037 24.12356 1.000 59.30528 110 LYS B C 1
ATOM 4338 O O . LYS B 1 126 ? 20.48547 0.66165 23.94204 1.000 56.16583 110 LYS B O 1
ATOM 4344 N N . HIS B 1 127 ? 22.30779 1.72061 23.14182 1.000 51.82832 111 HIS B N 1
ATOM 4345 C CA . HIS B 1 127 ? 22.14781 1.27174 21.75777 1.000 51.53558 111 HIS B CA 1
ATOM 4346 C C . HIS B 1 127 ? 23.45154 0.63712 21.29789 1.000 50.33416 111 HIS B C 1
ATOM 4347 O O . HIS B 1 127 ? 24.19449 1.22804 20.50464 1.000 49.02730 111 HIS B O 1
ATOM 4354 N N . PRO B 1 128 ? 23.73026 -0.59453 21.72912 1.000 52.72639 112 PRO B N 1
ATOM 4355 C CA . PRO B 1 128 ? 25.07737 -1.16130 21.52925 1.000 56.00521 112 PRO B CA 1
ATOM 4356 C C . PRO B 1 128 ? 25.48724 -1.32928 20.07629 1.000 55.41571 112 PRO B C 1
ATOM 4357 O O . PRO B 1 128 ? 26.69262 -1.37516 19.79608 1.000 62.60458 112 PRO B O 1
ATOM 4361 N N . LYS B 1 129 ? 24.54212 -1.42508 19.14112 1.000 63.03198 113 LYS B N 1
ATOM 4362 C CA . LYS B 1 129 ? 24.92202 -1.53771 17.73697 1.000 62.58542 113 LYS B CA 1
ATOM 4363 C C . LYS B 1 129 ? 25.44063 -0.22546 17.16224 1.000 57.05643 113 LYS B C 1
ATOM 4364 O O . LYS B 1 129 ? 26.03473 -0.23415 16.07779 1.000 52.58001 113 LYS B O 1
ATOM 4370 N N . GLY B 1 130 ? 25.22623 0.89178 17.85182 1.000 54.92283 114 GLY B N 1
ATOM 4371 C CA . GLY B 1 130 ? 25.73091 2.16954 17.39831 1.000 48.89027 114 GLY B CA 1
ATOM 4372 C C . GLY B 1 130 ? 24.64638 3.19275 17.14589 1.000 41.65407 114 GLY B C 1
ATOM 4373 O O . GLY B 1 130 ? 23.48535 2.83684 16.92670 1.000 47.90500 114 GLY B O 1
ATOM 4374 N N . LEU B 1 131 ? 25.01683 4.46992 17.16670 1.000 40.94407 115 LEU B N 1
ATOM 4375 C CA . LEU B 1 131 ? 24.08610 5.56260 16.93002 1.000 39.35887 115 LEU B CA 1
ATOM 4376 C C . LEU B 1 131 ? 24.65780 6.49115 15.87980 1.000 42.03385 115 LEU B C 1
ATOM 4377 O O . LEU B 1 131 ? 25.85749 6.79666 15.89307 1.000 39.73389 115 LEU B O 1
ATOM 4382 N N . HIS B 1 132 ? 23.78679 6.94834 14.98528 1.000 37.10808 116 HIS B N 1
ATOM 4383 C CA . HIS B 1 132 ? 24.17356 7.95276 14.01328 1.000 39.12057 116 HIS B CA 1
ATOM 4384 C C . HIS B 1 132 ? 24.51322 9.25102 14.73103 1.000 40.36295 116 HIS B C 1
ATOM 4385 O O . HIS B 1 132 ? 24.00667 9.53070 15.81816 1.000 37.87768 116 HIS B O 1
ATOM 4392 N N . ILE B 1 133 ? 25.39392 10.04057 14.10963 1.000 38.00376 117 ILE B N 1
ATOM 4393 C CA . ILE B 1 133 ? 25.88730 11.26724 14.73221 1.000 40.80590 117 ILE B CA 1
ATOM 4394 C C . ILE B 1 133 ? 24.75747 12.26524 14.96528 1.000 41.42069 117 ILE B C 1
ATOM 4395 O O . ILE B 1 133 ? 24.83861 13.10173 15.86981 1.000 40.49418 117 ILE B O 1
ATOM 4400 N N . ASP B 1 134 ? 23.68984 12.19843 14.16704 1.000 44.50200 118 ASP B N 1
ATOM 4401 C CA . ASP B 1 134 ? 22.59373 13.15334 14.32194 1.000 44.38796 118 ASP B CA 1
ATOM 4402 C C . ASP B 1 134 ? 21.74686 12.84052 15.55140 1.000 44.96772 118 ASP B C 1
ATOM 4403 O O . ASP B 1 134 ? 21.26127 13.75448 16.23209 1.000 43.67581 118 ASP B O 1
ATOM 4408 N N . VAL B 1 135 ? 21.55996 11.55634 15.85438 1.000 42.03968 119 VAL B N 1
ATOM 4409 C CA . VAL B 1 135 ? 20.90324 11.18539 17.10363 1.000 41.28693 119 VAL B CA 1
ATOM 4410 C C . VAL B 1 135 ? 21.76577 11.58649 18.29751 1.000 42.86157 119 VAL B C 1
ATOM 4411 O O . VAL B 1 135 ? 21.25750 12.09900 19.30391 1.000 43.23984 119 VAL B O 1
ATOM 4415 N N . LEU B 1 136 ? 23.08302 11.34962 18.21127 1.000 43.13200 120 LEU B N 1
ATOM 4416 C CA . LEU B 1 136 ? 23.98953 11.77095 19.27985 1.000 43.40619 120 LEU B CA 1
ATOM 4417 C C . LEU B 1 136 ? 23.93268 13.27863 19.49127 1.000 33.87131 120 LEU B C 1
ATOM 4418 O O . LEU B 1 136 ? 23.93441 13.75462 20.63493 1.000 38.75978 120 LEU B O 1
ATOM 4423 N N . SER B 1 137 ? 23.85467 14.04171 18.39787 1.000 37.74185 121 SER B N 1
ATOM 4424 C CA . SER B 1 137 ? 23.76786 15.49550 18.48881 1.000 37.40015 121 SER B CA 1
ATOM 4425 C C . SER B 1 137 ? 22.46276 15.93283 19.14382 1.000 42.38063 121 SER B C 1
ATOM 4426 O O . SER B 1 137 ? 22.46579 16.75915 20.06597 1.000 39.86621 121 SER B O 1
ATOM 4429 N N . LYS B 1 138 ? 21.33335 15.38098 18.68314 1.000 47.72036 122 LYS B N 1
ATOM 4430 C CA . LYS B 1 138 ? 20.04617 15.72276 19.28341 1.000 52.09633 122 LYS B CA 1
ATOM 4431 C C . LYS B 1 138 ? 20.03606 15.41968 20.77808 1.000 47.05493 122 LYS B C 1
ATOM 4432 O O . LYS B 1 138 ? 19.54194 16.22271 21.57982 1.000 44.50859 122 LYS B O 1
ATOM 4438 N N . GLU B 1 139 ? 20.62831 14.29418 21.17835 1.000 42.07229 123 GLU B N 1
ATOM 4439 C CA . GLU B 1 139 ? 20.60910 13.91213 22.58442 1.000 43.17846 123 GLU B CA 1
ATOM 4440 C C . GLU B 1 139 ? 21.56944 14.74359 23.42956 1.000 45.61262 123 GLU B C 1
ATOM 4441 O O . GLU B 1 139 ? 21.29217 14.98840 24.60830 1.000 52.07292 123 GLU B O 1
ATOM 4447 N N . THR B 1 140 ? 22.69705 15.17352 22.86661 1.000 44.91891 124 THR B N 1
ATOM 4448 C CA . THR B 1 140 ? 23.70062 15.91199 23.62607 1.000 46.86907 124 THR B CA 1
ATOM 4449 C C . THR B 1 140 ? 23.59137 17.43000 23.49713 1.000 42.35874 124 THR B C 1
ATOM 4450 O O . THR B 1 140 ? 24.22438 18.14539 24.28147 1.000 41.13849 124 THR B O 1
ATOM 4454 N N . GLY B 1 141 ? 22.82659 17.94155 22.53606 1.000 44.82443 125 GLY B N 1
ATOM 4455 C CA . GLY B 1 141 ? 22.83368 19.37035 22.28493 1.000 38.04760 125 GLY B CA 1
ATOM 4456 C C . GLY B 1 141 ? 24.09828 19.90318 21.63886 1.000 45.07289 125 GLY B C 1
ATOM 4457 O O . GLY B 1 141 ? 24.28670 21.12319 21.58854 1.000 43.53937 125 GLY B O 1
ATOM 4458 N N . ILE B 1 142 ? 24.97004 19.03303 21.12707 1.000 43.02157 126 ILE B N 1
ATOM 4459 C CA . ILE B 1 142 ? 26.22100 19.45084 20.49882 1.000 36.79863 126 ILE B CA 1
ATOM 4460 C C . ILE B 1 142 ? 26.08631 19.31904 18.98921 1.000 37.65994 126 ILE B C 1
ATOM 4461 O O . ILE B 1 142 ? 25.54390 18.32646 18.48639 1.000 33.77527 126 ILE B O 1
ATOM 4466 N N . HIS B 1 143 ? 26.58186 20.32056 18.26754 1.000 30.73159 127 HIS B N 1
ATOM 4467 C CA . HIS B 1 143 ? 26.58224 20.28582 16.81316 1.000 36.04959 127 HIS B CA 1
ATOM 4468 C C . HIS B 1 143 ? 27.18518 18.97019 16.31641 1.000 38.45668 127 HIS B C 1
ATOM 4469 O O . HIS B 1 143 ? 28.23914 18.54998 16.81670 1.000 38.63589 127 HIS B O 1
ATOM 4476 N N . PRO B 1 144 ? 26.55413 18.29582 15.34925 1.000 41.09904 128 PRO B N 1
ATOM 4477 C CA . PRO B 1 144 ? 27.03162 16.95511 14.95878 1.000 38.35044 128 PRO B CA 1
ATOM 4478 C C . PRO B 1 144 ? 28.46066 16.92314 14.43573 1.000 33.09251 128 PRO B C 1
ATOM 4479 O O . PRO B 1 144 ? 29.18688 15.96079 14.71650 1.000 35.22956 128 PRO B O 1
ATOM 4483 N N . GLN B 1 145 ? 28.89302 17.93357 13.67969 1.000 31.71522 129 GLN B N 1
ATOM 4484 C CA . GLN B 1 145 ? 30.25033 17.88792 13.14132 1.000 36.33906 129 GLN B CA 1
ATOM 4485 C C . GLN B 1 145 ? 31.29235 18.13162 14.22668 1.000 31.88958 129 GLN B C 1
ATOM 4486 O O . GLN B 1 145 ? 32.39374 17.57346 14.15672 1.000 30.69317 129 GLN B O 1
ATOM 4492 N N . LYS B 1 146 ? 30.96188 18.93849 15.24287 1.000 33.56644 130 LYS B N 1
ATOM 4493 C CA . LYS B 1 146 ? 31.88701 19.15668 16.35511 1.000 35.84568 130 LYS B CA 1
ATOM 4494 C C . LYS B 1 146 ? 32.02959 17.90212 17.21060 1.000 35.06157 130 LYS B C 1
ATOM 4495 O O . LYS B 1 146 ? 33.15093 17.49290 17.56633 1.000 34.30394 130 LYS B O 1
ATOM 4501 N N . LEU B 1 147 ? 30.89725 17.28473 17.55961 1.000 30.76534 131 LEU B N 1
ATOM 4502 C CA . LEU B 1 147 ? 30.94308 16.02129 18.28084 1.000 27.33214 131 LEU B CA 1
ATOM 4503 C C . LEU B 1 147 ? 31.68384 14.96644 17.46742 1.000 32.86665 131 LEU B C 1
ATOM 4504 O O . LEU B 1 147 ? 32.41920 14.14424 18.02709 1.000 31.16425 131 LEU B O 1
ATOM 4509 N N . ALA B 1 148 ? 31.52631 14.99574 16.13877 1.000 30.32666 132 ALA B N 1
ATOM 4510 C CA . ALA B 1 148 ? 32.24699 14.05952 15.28342 1.000 29.14034 132 ALA B CA 1
ATOM 4511 C C . ALA B 1 148 ? 33.75244 14.29194 15.34576 1.000 27.74687 132 ALA B C 1
ATOM 4512 O O . ALA B 1 148 ? 34.52388 13.33261 15.40925 1.000 29.37629 132 ALA B O 1
ATOM 4514 N N . THR B 1 149 ? 34.18966 15.55660 15.32547 1.000 31.18901 133 THR B N 1
ATOM 4515 C CA . THR B 1 149 ? 35.61767 15.86255 15.46720 1.000 30.21067 133 THR B CA 1
ATOM 4516 C C . THR B 1 149 ? 36.18423 15.30043 16.77351 1.000 25.85804 133 THR B C 1
ATOM 4517 O O . THR B 1 149 ? 37.25297 14.65482 16.79283 1.000 27.59153 133 THR B O 1
ATOM 4521 N N . ILE B 1 150 ? 35.47255 15.54806 17.87954 1.000 25.28165 134 ILE B N 1
ATOM 4522 C CA . ILE B 1 150 ? 35.90143 15.06366 19.19398 1.000 20.08216 134 ILE B CA 1
ATOM 4523 C C . ILE B 1 150 ? 35.96674 13.53714 19.21080 1.000 26.17730 134 ILE B C 1
ATOM 4524 O O . ILE B 1 150 ? 36.96565 12.92784 19.64321 1.000 27.99859 134 ILE B O 1
ATOM 4529 N N . LEU B 1 151 ? 34.88941 12.89442 18.75175 1.000 25.54547 135 LEU B N 1
ATOM 4530 C CA . LEU B 1 151 ? 34.83597 11.44214 18.77768 1.000 28.18761 135 LEU B CA 1
ATOM 4531 C C . LEU B 1 151 ? 35.92473 10.83519 17.90589 1.000 21.76894 135 LEU B C 1
ATOM 4532 O O . LEU B 1 151 ? 36.52150 9.82982 18.28705 1.000 22.23442 135 LEU B O 1
ATOM 4537 N N . ARG B 1 152 ? 36.23125 11.44436 16.75730 1.000 23.88275 136 ARG B N 1
ATOM 4538 C CA . ARG B 1 152 ? 37.24037 10.84155 15.88608 1.000 25.33385 136 ARG B CA 1
ATOM 4539 C C . ARG B 1 152 ? 38.64359 10.97025 16.46722 1.000 27.91835 136 ARG B C 1
ATOM 4540 O O . ARG B 1 152 ? 39.46820 10.06912 16.26195 1.000 25.46515 136 ARG B O 1
ATOM 4548 N N . LEU B 1 153 ? 38.94888 12.05977 17.18543 1.000 24.90218 137 LEU B N 1
ATOM 4549 C CA . LEU B 1 153 ? 40.23697 12.09661 17.88843 1.000 26.48881 137 LEU B CA 1
ATOM 4550 C C . LEU B 1 153 ? 40.32286 10.97573 18.93804 1.000 29.88647 137 LEU B C 1
ATOM 4551 O O . LEU B 1 153 ? 41.33660 10.24851 19.03590 1.000 22.11979 137 LEU B O 1
ATOM 4556 N N . LEU B 1 154 ? 39.23579 10.77441 19.69331 1.000 19.83239 138 LEU B N 1
ATOM 4557 C CA . LEU B 1 154 ? 39.23884 9.66936 20.65256 1.000 22.56674 138 LEU B CA 1
ATOM 4558 C C . LEU B 1 154 ? 39.37327 8.32512 19.94074 1.000 24.30545 138 LEU B C 1
ATOM 4559 O O . LEU B 1 154 ? 40.12300 7.44047 20.38260 1.000 21.96106 138 LEU B O 1
ATOM 4564 N N . ILE B 1 155 ? 38.66723 8.16866 18.81939 1.000 22.77378 139 ILE B N 1
ATOM 4565 C CA . ILE B 1 155 ? 38.59403 6.89185 18.11658 1.000 22.21115 139 ILE B CA 1
ATOM 4566 C C . ILE B 1 155 ? 39.93834 6.53759 17.51710 1.000 27.24736 139 ILE B C 1
ATOM 4567 O O . ILE B 1 155 ? 40.35966 5.36616 17.54675 1.000 21.68769 139 ILE B O 1
ATOM 4572 N N . LEU B 1 156 ? 40.62009 7.54042 16.94396 1.000 23.30645 140 LEU B N 1
ATOM 4573 C CA . LEU B 1 156 ? 41.98683 7.35151 16.48509 1.000 26.92042 140 LEU B CA 1
ATOM 4574 C C . LEU B 1 156 ? 42.86863 6.89432 17.62926 1.000 27.90497 140 LEU B C 1
ATOM 4575 O O . LEU B 1 156 ? 43.85987 6.18235 17.40405 1.000 25.24961 140 LEU B O 1
ATOM 4580 N N . ASN B 1 157 ? 42.51843 7.27390 18.86290 1.000 24.00741 141 ASN B N 1
ATOM 4581 C CA . ASN B 1 157 ? 43.24288 6.75599 20.01696 1.000 25.95536 141 ASN B CA 1
ATOM 4582 C C . ASN B 1 157 ? 42.57425 5.53612 20.65573 1.000 29.98802 141 ASN B C 1
ATOM 4583 O O . ASN B 1 157 ? 42.87286 5.21030 21.81208 1.000 30.20394 141 ASN B O 1
ATOM 4588 N N . TYR B 1 158 ? 41.72210 4.83262 19.90395 1.000 23.34564 142 TYR B N 1
ATOM 4589 C CA . TYR B 1 158 ? 41.13669 3.54790 20.28863 1.000 25.19867 142 TYR B CA 1
ATOM 4590 C C . TYR B 1 158 ? 40.12266 3.67725 21.41893 1.000 22.24486 142 TYR B C 1
ATOM 4591 O O . TYR B 1 158 ? 39.86878 2.71658 22.14435 1.000 28.55903 142 TYR B O 1
ATOM 4600 N N . CYS B 1 159 ? 39.49749 4.84278 21.54782 1.000 22.79296 143 CYS B N 1
ATOM 4601 C CA . CYS B 1 159 ? 38.41009 5.04739 22.49327 1.000 25.24071 143 CYS B CA 1
ATOM 4602 C C . CYS B 1 159 ? 37.15803 5.39439 21.69804 1.000 29.70562 143 CYS B C 1
ATOM 4603 O O . CYS B 1 159 ? 37.11701 6.42623 21.01964 1.000 25.45576 143 CYS B O 1
ATOM 4606 N N . PHE B 1 160 ? 36.13119 4.55078 21.82548 1.000 25.21287 144 PHE B N 1
ATOM 4607 C CA . PHE B 1 160 ? 34.97809 4.49243 20.93000 1.000 27.78785 144 PHE B CA 1
ATOM 4608 C C . PHE B 1 160 ? 35.42154 3.94607 19.57892 1.000 30.56823 144 PHE B C 1
ATOM 4609 O O . PHE B 1 160 ? 36.61268 3.70767 19.34554 1.000 30.60484 144 PHE B O 1
ATOM 4617 N N . GLN B 1 161 ? 34.46488 3.78060 18.67460 1.000 27.26465 145 GLN B N 1
ATOM 4618 C CA . GLN B 1 161 ? 34.75011 3.35590 17.31552 1.000 30.28927 145 GLN B CA 1
ATOM 4619 C C . GLN B 1 161 ? 33.65691 3.89504 16.41233 1.000 27.44513 145 GLN B C 1
ATOM 4620 O O . GLN B 1 161 ? 32.55698 4.22499 16.86380 1.000 32.44640 145 GLN B O 1
ATOM 4626 N N . GLU B 1 162 ? 33.99459 4.01344 15.13450 1.000 28.18767 146 GLU B N 1
ATOM 4627 C CA . GLU B 1 162 ? 33.04959 4.35129 14.07816 1.000 29.43110 146 GLU B CA 1
ATOM 4628 C C . GLU B 1 162 ? 32.73968 3.05680 13.33012 1.000 33.45320 146 GLU B C 1
ATOM 4629 O O . GLU B 1 162 ? 33.60787 2.50753 12.64682 1.000 36.96740 146 GLU B O 1
ATOM 4635 N N . VAL B 1 163 ? 31.52525 2.53209 13.51096 1.000 38.43831 147 VAL B N 1
ATOM 4636 C CA . VAL B 1 163 ? 31.18771 1.25273 12.89085 1.000 37.03346 147 VAL B CA 1
ATOM 4637 C C . VAL B 1 163 ? 30.80644 1.44967 11.43011 1.000 40.53681 147 VAL B C 1
ATOM 4638 O O . VAL B 1 163 ? 31.08544 0.59766 10.57955 1.000 38.59991 147 VAL B O 1
ATOM 4642 N N . GLU B 1 164 ? 30.14901 2.56519 11.13478 1.000 38.24641 148 GLU B N 1
ATOM 4643 C CA A GLU B 1 164 ? 29.83730 2.97205 9.77457 0.526 39.19940 148 GLU B CA 1
ATOM 4644 C CA B GLU B 1 164 ? 29.77654 2.97307 9.79022 0.474 39.22680 148 GLU B CA 1
ATOM 4645 C C . GLU B 1 164 ? 29.95922 4.48406 9.72018 1.000 35.61658 148 GLU B C 1
ATOM 4646 O O . GLU B 1 164 ? 29.94148 5.16118 10.75018 1.000 35.95522 148 GLU B O 1
ATOM 4657 N N . SER B 1 165 ? 30.11581 5.01615 8.50546 1.000 32.74313 149 SER B N 1
ATOM 4658 C CA . SER B 1 165 ? 30.32757 6.45648 8.35480 1.000 35.02024 149 SER B CA 1
ATOM 4659 C C . SER B 1 165 ? 29.31010 7.25782 9.14596 1.000 35.36007 149 SER B C 1
ATOM 4660 O O . SER B 1 165 ? 28.10575 7.16429 8.89681 1.000 37.61844 149 SER B O 1
ATOM 4663 N N . ASN B 1 166 ? 29.80646 8.04072 10.10749 1.000 32.20263 150 ASN B N 1
ATOM 4664 C CA . ASN B 1 166 ? 28.98995 8.86749 10.99677 1.000 33.36468 150 ASN B CA 1
ATOM 4665 C C . ASN B 1 166 ? 28.10124 8.04761 11.91840 1.000 37.07512 150 ASN B C 1
ATOM 4666 O O . ASN B 1 166 ? 27.11854 8.57043 12.45938 1.000 34.93799 150 ASN B O 1
ATOM 4671 N N . VAL B 1 167 ? 28.41952 6.77154 12.11914 1.000 29.01322 151 VAL B N 1
ATOM 4672 C CA . VAL B 1 167 ? 27.71283 5.92785 13.07316 1.000 36.39809 151 VAL B CA 1
ATOM 4673 C C . VAL B 1 167 ? 28.73416 5.43949 14.08485 1.000 35.98491 151 VAL B C 1
ATOM 4674 O O . VAL B 1 167 ? 29.70458 4.76364 13.71606 1.000 31.85715 151 VAL B O 1
ATOM 4678 N N . PHE B 1 168 ? 28.52160 5.79795 15.35019 1.000 33.82393 152 PHE B N 1
ATOM 4679 C CA . PHE B 1 168 ? 29.49909 5.61643 16.41454 1.000 32.71197 152 PHE B CA 1
ATOM 4680 C C . PHE B 1 168 ? 28.99416 4.63788 17.46568 1.000 38.69175 152 PHE B C 1
ATOM 4681 O O . PHE B 1 168 ? 27.78415 4.48777 17.67353 1.000 36.19729 152 PHE B O 1
ATOM 4689 N N . ALA B 1 169 ? 29.94100 3.96142 18.11616 1.000 30.02029 153 ALA B N 1
ATOM 4690 C CA . ALA B 1 169 ? 29.60754 2.93573 19.09234 1.000 30.45949 153 ALA B CA 1
ATOM 4691 C C . ALA B 1 169 ? 30.70518 2.82538 20.13891 1.000 33.81342 153 ALA B C 1
ATOM 4692 O O . ALA B 1 169 ? 31.83641 3.29336 19.95107 1.000 28.49193 153 ALA B O 1
ATOM 4694 N N . ASN B 1 170 ? 30.36226 2.16108 21.23629 1.000 32.25912 154 ASN B N 1
ATOM 4695 C CA . ASN B 1 170 ? 31.33472 1.92137 22.28617 1.000 31.80010 154 ASN B CA 1
ATOM 4696 C C . ASN B 1 170 ? 32.34006 0.85259 21.86629 1.000 35.20683 154 ASN B C 1
ATOM 4697 O O . ASN B 1 170 ? 32.06286 -0.00880 21.02475 1.000 34.61103 154 ASN B O 1
ATOM 4702 N N . ASN B 1 171 ? 33.52994 0.93031 22.45573 1.000 28.52062 155 ASN B N 1
ATOM 4703 C CA . ASN B 1 171 ? 34.48634 -0.16259 22.39596 1.000 29.54038 155 ASN B CA 1
ATOM 4704 C C . ASN B 1 171 ? 35.01947 -0.34646 23.81267 1.000 28.72310 155 ASN B C 1
ATOM 4705 O O . ASN B 1 171 ? 34.53457 0.30627 24.74376 1.000 30.17983 155 ASN B O 1
ATOM 4710 N N . ARG B 1 172 ? 36.02355 -1.20165 23.99403 1.000 30.54659 156 ARG B N 1
ATOM 4711 C CA . ARG B 1 172 ? 36.39965 -1.58336 25.34928 1.000 26.19364 156 ARG B CA 1
ATOM 4712 C C . ARG B 1 172 ? 37.01005 -0.42275 26.12551 1.000 31.29930 156 ARG B C 1
ATOM 4713 O O . ARG B 1 172 ? 36.90631 -0.38849 27.35778 1.000 31.03829 156 ARG B O 1
ATOM 4721 N N . LEU B 1 173 ? 37.62367 0.54841 25.43979 1.000 27.02537 157 LEU B N 1
ATOM 4722 C CA . LEU B 1 173 ? 38.14993 1.69027 26.18164 1.000 29.52740 157 LEU B CA 1
ATOM 4723 C C . LEU B 1 173 ? 37.03618 2.66235 26.55942 1.000 29.11278 157 LEU B C 1
ATOM 4724 O O . LEU B 1 173 ? 37.06055 3.23714 27.65212 1.000 27.44211 157 LEU B O 1
ATOM 4729 N N . SER B 1 174 ? 36.04794 2.86715 25.68486 1.000 27.40415 158 SER B N 1
ATOM 4730 C CA . SER B 1 174 ? 34.96310 3.77436 26.05635 1.000 29.60074 158 SER B CA 1
ATOM 4731 C C . SER B 1 174 ? 34.04320 3.16951 27.11468 1.000 30.16281 158 SER B C 1
ATOM 4732 O O . SER B 1 174 ? 33.35541 3.91779 27.81653 1.000 30.75422 158 SER B O 1
ATOM 4735 N N . LEU B 1 175 ? 34.02906 1.84004 27.25797 1.000 28.07933 159 LEU B N 1
ATOM 4736 C CA . LEU B 1 175 ? 33.27472 1.20416 28.33337 1.000 29.06016 159 LEU B CA 1
ATOM 4737 C C . LEU B 1 175 ? 33.79790 1.60106 29.70799 1.000 35.18011 159 LEU B C 1
ATOM 4738 O O . LEU B 1 175 ? 33.06275 1.47896 30.69364 1.000 31.55759 159 LEU B O 1
ATOM 4743 N N . THR B 1 176 ? 35.05399 2.05963 29.80653 1.000 30.67517 160 THR B N 1
ATOM 4744 C CA . THR B 1 176 ? 35.52669 2.58798 31.08204 1.000 31.11955 160 THR B CA 1
ATOM 4745 C C . THR B 1 176 ? 34.80340 3.87006 31.48188 1.000 33.34801 160 THR B C 1
ATOM 4746 O O . THR B 1 176 ? 34.87251 4.25318 32.65544 1.000 27.88523 160 THR B O 1
ATOM 4750 N N . LEU B 1 177 ? 34.08437 4.51192 30.55762 1.000 27.93195 161 LEU B N 1
ATOM 4751 C CA . LEU B 1 177 ? 33.39418 5.76911 30.82065 1.000 27.20726 161 LEU B CA 1
ATOM 4752 C C . LEU B 1 177 ? 31.95846 5.58392 31.30608 1.000 35.64201 161 LEU B C 1
ATOM 4753 O O . LEU B 1 177 ? 31.26021 6.58074 31.52160 1.000 39.93672 161 LEU B O 1
ATOM 4758 N N . LEU B 1 178 ? 31.51235 4.34746 31.51395 1.000 35.54388 162 LEU B N 1
ATOM 4759 C CA . LEU B 1 178 ? 30.15676 4.13133 31.99338 1.000 39.17418 162 LEU B CA 1
ATOM 4760 C C . LEU B 1 178 ? 30.06367 4.48731 33.47813 1.000 38.28898 162 LEU B C 1
ATOM 4761 O O . LEU B 1 178 ? 31.02246 4.29281 34.23136 1.000 35.12048 162 LEU B O 1
ATOM 4766 N N . PRO B 1 179 ? 28.90882 4.99519 33.92111 1.000 40.93961 163 PRO B N 1
ATOM 4767 C CA . PRO B 1 179 ? 28.79434 5.49577 35.30293 1.000 45.49305 163 PRO B CA 1
ATOM 4768 C C . PRO B 1 179 ? 29.06772 4.45309 36.36971 1.000 43.98587 163 PRO B C 1
ATOM 4769 O O . PRO B 1 179 ? 29.41691 4.82067 37.49726 1.000 49.00484 163 PRO B O 1
ATOM 4773 N N . GLU B 1 180 ? 28.91718 3.17178 36.06431 1.000 46.40887 164 GLU B N 1
ATOM 4774 C CA . GLU B 1 180 ? 29.06868 2.14145 37.07978 1.000 50.17370 164 GLU B CA 1
ATOM 4775 C C . GLU B 1 180 ? 30.50666 1.67328 37.26379 1.000 52.48710 164 GLU B C 1
ATOM 4776 O O . GLU B 1 180 ? 30.78255 0.94045 38.21922 1.000 52.04115 164 GLU B O 1
ATOM 4782 N N . THR B 1 181 ? 31.42543 2.05585 36.38217 1.000 43.19829 165 THR B N 1
ATOM 4783 C CA . THR B 1 181 ? 32.76386 1.49950 36.48073 1.000 44.24938 165 THR B CA 1
ATOM 4784 C C . THR B 1 181 ? 33.53033 2.15117 37.62595 1.000 40.43097 165 THR B C 1
ATOM 4785 O O . THR B 1 181 ? 33.14965 3.19927 38.15540 1.000 35.92817 165 THR B O 1
ATOM 4789 N N . SER B 1 182 ? 34.60091 1.47815 38.04008 1.000 42.92209 166 SER B N 1
ATOM 4790 C CA . SER B 1 182 ? 35.48500 1.98092 39.08221 1.000 47.14704 166 SER B CA 1
ATOM 4791 C C . SER B 1 182 ? 36.58754 2.87173 38.52749 1.000 44.89063 166 SER B C 1
ATOM 4792 O O . SER B 1 182 ? 37.59831 3.09359 39.19877 1.000 48.14462 166 SER B O 1
ATOM 4795 N N . VAL B 1 183 ? 36.42247 3.37086 37.30741 1.000 33.07324 167 VAL B N 1
ATOM 4796 C CA . VAL B 1 183 ? 37.41472 4.25402 36.70617 1.000 41.49378 167 VAL B CA 1
ATOM 4797 C C . VAL B 1 183 ? 36.81186 5.53675 36.16474 1.000 31.61597 167 VAL B C 1
ATOM 4798 O O . VAL B 1 183 ? 37.54933 6.52067 35.98697 1.000 26.60630 167 VAL B O 1
ATOM 4802 N N . VAL B 1 184 ? 35.49071 5.61075 35.95632 1.000 33.94582 168 VAL B N 1
ATOM 4803 C CA . VAL B 1 184 ? 34.90650 6.80534 35.35037 1.000 34.75442 168 VAL B CA 1
ATOM 4804 C C . VAL B 1 184 ? 35.09945 8.02730 36.23884 1.000 35.58424 168 VAL B C 1
ATOM 4805 O O . VAL B 1 184 ? 35.34618 9.12796 35.73603 1.000 29.36991 168 VAL B O 1
ATOM 4809 N N . ASP B 1 185 ? 35.05134 7.85601 37.56141 1.000 30.05397 169 ASP B N 1
ATOM 4810 C CA . ASP B 1 185 ? 35.14101 9.01839 38.43862 1.000 28.87882 169 ASP B CA 1
ATOM 4811 C C . ASP B 1 185 ? 36.53959 9.62371 38.42112 1.000 31.35759 169 ASP B C 1
ATOM 4812 O O . ASP B 1 185 ? 36.68312 10.84933 38.39161 1.000 26.78693 169 ASP B O 1
ATOM 4817 N N . ILE B 1 186 ? 37.58674 8.79130 38.43001 1.000 27.89714 170 ILE B N 1
ATOM 4818 C CA . ILE B 1 186 ? 38.93153 9.36089 38.38885 1.000 26.94859 170 ILE B CA 1
ATOM 4819 C C . ILE B 1 186 ? 39.21736 9.95807 37.01103 1.000 27.49556 170 ILE B C 1
ATOM 4820 O O . ILE B 1 186 ? 39.90678 10.97673 36.91000 1.000 24.40304 170 ILE B O 1
ATOM 4825 N N . LEU B 1 187 ? 38.68970 9.36404 35.93357 1.000 23.52912 171 LEU B N 1
ATOM 4826 C CA . LEU B 1 187 ? 38.86949 9.96342 34.60617 1.000 30.36026 171 LEU B CA 1
ATOM 4827 C C . LEU B 1 187 ? 38.16154 11.31319 34.49945 1.000 26.35525 171 LEU B C 1
ATOM 4828 O O . LEU B 1 187 ? 38.71814 12.28583 33.96219 1.000 26.81099 171 LEU B O 1
ATOM 4833 N N . ASP B 1 188 ? 36.92898 11.37635 34.99938 1.000 27.77624 172 ASP B N 1
ATOM 4834 C CA . ASP B 1 188 ? 36.18507 12.62567 35.05590 1.000 26.06680 172 ASP B CA 1
ATOM 4835 C C . ASP B 1 188 ? 36.93870 13.68096 35.85814 1.000 25.04171 172 ASP B C 1
ATOM 4836 O O . ASP B 1 188 ? 37.08161 14.82756 35.41999 1.000 27.52526 172 ASP B O 1
ATOM 4841 N N . LEU B 1 189 ? 37.44631 13.30808 37.03194 1.000 24.26819 173 LEU B N 1
ATOM 4842 C CA . LEU B 1 189 ? 38.18252 14.26607 37.85133 1.000 25.46908 173 LEU B CA 1
ATOM 4843 C C . LEU B 1 189 ? 39.45636 14.73601 37.14699 1.000 25.64402 173 LEU B C 1
ATOM 4844 O O . LEU B 1 189 ? 39.68458 15.94118 36.98951 1.000 24.33032 173 LEU B O 1
ATOM 4849 N N . LYS B 1 190 ? 40.27913 13.79499 36.67010 1.000 22.06463 174 LYS B N 1
ATOM 4850 C CA . LYS B 1 190 ? 41.59438 14.15997 36.13848 1.000 25.42040 174 LYS B CA 1
ATOM 4851 C C . LYS B 1 190 ? 41.51255 14.95734 34.83986 1.000 27.29187 174 LYS B C 1
ATOM 4852 O O . LYS B 1 190 ? 42.41959 15.75493 34.55738 1.000 25.19156 174 LYS B O 1
ATOM 4858 N N . THR B 1 191 ? 40.46893 14.75663 34.02726 1.000 23.88088 175 THR B N 1
ATOM 4859 C CA . THR B 1 191 ? 40.29901 15.55964 32.81443 1.000 21.83446 175 THR B CA 1
ATOM 4860 C C . THR B 1 191 ? 39.38401 16.77011 33.00029 1.000 24.48784 175 THR B C 1
ATOM 4861 O O . THR B 1 191 ? 39.22827 17.56069 32.05984 1.000 21.74498 175 THR B O 1
ATOM 4865 N N . GLY B 1 192 ? 38.76830 16.92127 34.16687 1.000 27.10079 176 GLY B N 1
ATOM 4866 C CA . GLY B 1 192 ? 37.69470 17.87050 34.35581 1.000 26.80562 176 GLY B CA 1
ATOM 4867 C C . GLY B 1 192 ? 38.14911 19.30781 34.53767 1.000 25.23042 176 GLY B C 1
ATOM 4868 O O . GLY B 1 192 ? 39.33470 19.64009 34.54804 1.000 25.99567 176 GLY B O 1
ATOM 4869 N N . GLU B 1 193 ? 37.15236 20.17187 34.71955 1.000 25.00233 177 GLU B N 1
ATOM 4870 C CA . GLU B 1 193 ? 37.38402 21.61360 34.74739 1.000 30.59923 177 GLU B CA 1
ATOM 4871 C C . GLU B 1 193 ? 38.32339 22.02137 35.87701 1.000 29.41383 177 GLU B C 1
ATOM 4872 O O . GLU B 1 193 ? 39.18127 22.89420 35.68921 1.000 29.62277 177 GLU B O 1
ATOM 4878 N N . MET B 1 194 ? 38.16977 21.42155 37.06406 1.000 28.91726 178 MET B N 1
ATOM 4879 C CA . MET B 1 194 ? 39.03645 21.78893 38.18386 1.000 30.37133 178 MET B CA 1
ATOM 4880 C C . MET B 1 194 ? 40.49310 21.44304 37.88634 1.000 27.76027 178 MET B C 1
ATOM 4881 O O . MET B 1 194 ? 41.40533 22.24818 38.13623 1.000 24.37618 178 MET B O 1
ATOM 4886 N N . HIS B 1 195 ? 40.73197 20.23719 37.35812 1.000 22.97644 179 HIS B N 1
ATOM 4887 C CA . HIS B 1 195 ? 42.09225 19.86443 36.98846 1.000 30.38383 179 HIS B CA 1
ATOM 4888 C C . HIS B 1 195 ? 42.62373 20.74646 35.86671 1.000 24.24442 179 HIS B C 1
ATOM 4889 O O . HIS B 1 195 ? 43.81576 21.07437 35.84498 1.000 25.21778 179 HIS B O 1
ATOM 4896 N N . ARG B 1 196 ? 41.75987 21.15901 34.93883 1.000 21.77247 180 ARG B N 1
ATOM 4897 C CA . ARG B 1 196 ? 42.21367 22.06845 33.88967 1.000 27.53985 180 ARG B CA 1
ATOM 4898 C C . ARG B 1 196 ? 42.62951 23.41895 34.46643 1.000 27.11384 180 ARG B C 1
ATOM 4899 O O . ARG B 1 196 ? 43.58415 24.03787 33.98477 1.000 25.50602 180 ARG B O 1
ATOM 4907 N N . LYS B 1 197 ? 41.91091 23.90245 35.48508 1.000 25.26356 181 LYS B N 1
ATOM 4908 C CA . LYS B 1 197 ? 42.33056 25.12011 36.17326 1.000 27.66970 181 LYS B CA 1
ATOM 4909 C C . LYS B 1 197 ? 43.63589 24.92324 36.92723 1.000 30.12869 181 LYS B C 1
ATOM 4910 O O . LYS B 1 197 ? 44.40510 25.87623 37.07626 1.000 25.13402 181 LYS B O 1
ATOM 4916 N N . ALA B 1 198 ? 43.90286 23.70861 37.42411 1.000 24.00418 182 ALA B N 1
ATOM 4917 C CA . ALA B 1 198 ? 45.15541 23.50332 38.14523 1.000 23.70183 182 ALA B CA 1
ATOM 4918 C C . ALA B 1 198 ? 46.37318 23.69214 37.24076 1.000 28.57920 182 ALA B C 1
ATOM 4919 O O . ALA B 1 198 ? 47.42939 24.11264 37.71970 1.000 26.10902 182 ALA B O 1
ATOM 4921 N N . THR B 1 199 ? 46.26315 23.40520 35.93889 1.000 24.15322 183 THR B N 1
ATOM 4922 C CA . THR B 1 199 ? 47.40142 23.61729 35.04745 1.000 24.74077 183 THR B CA 1
ATOM 4923 C C . THR B 1 199 ? 47.29305 24.90765 34.25431 1.000 24.29062 183 THR B C 1
ATOM 4924 O O . THR B 1 199 ? 48.07248 25.10881 33.31760 1.000 22.47110 183 THR B O 1
ATOM 4928 N N . LEU B 1 200 ? 46.37310 25.80536 34.62216 1.000 22.46037 184 LEU B N 1
ATOM 4929 C CA . LEU B 1 200 ? 46.13814 26.96905 33.77727 1.000 23.63088 184 LEU B CA 1
ATOM 4930 C C . LEU B 1 200 ? 47.27659 27.98111 33.87792 1.000 24.11418 184 LEU B C 1
ATOM 4931 O O . LEU B 1 200 ? 47.69272 28.54728 32.86012 1.000 20.96632 184 LEU B O 1
ATOM 4936 N N . TRP B 1 201 ? 47.80150 28.20219 35.08210 1.000 23.47300 185 TRP B N 1
ATOM 4937 C CA . TRP B 1 201 ? 48.76293 29.27296 35.35834 1.000 27.01916 185 TRP B CA 1
ATOM 4938 C C . TRP B 1 201 ? 49.89884 28.76497 36.24757 1.000 24.83907 185 TRP B C 1
ATOM 4939 O O . TRP B 1 201 ? 50.30007 29.41833 37.21144 1.000 25.52921 185 TRP B O 1
ATOM 4950 N N . VAL B 1 202 ? 50.45220 27.59252 35.91985 1.000 22.18012 186 VAL B N 1
ATOM 4951 C CA . VAL B 1 202 ? 51.44285 26.97090 36.79920 1.000 23.98317 186 VAL B CA 1
ATOM 4952 C C . VAL B 1 202 ? 52.66788 27.86794 36.95237 1.000 22.04873 186 VAL B C 1
ATOM 4953 O O . VAL B 1 202 ? 53.15392 28.09019 38.06690 1.000 20.98981 186 VAL B O 1
ATOM 4957 N N . TYR B 1 203 ? 53.19114 28.38788 35.84023 1.000 19.48470 187 TYR B N 1
ATOM 4958 C CA . TYR B 1 203 ? 54.37748 29.24020 35.91014 1.000 21.61494 187 TYR B CA 1
ATOM 4959 C C . TYR B 1 203 ? 54.14607 30.44546 36.82311 1.000 20.45102 187 TYR B C 1
ATOM 4960 O O . TYR B 1 203 ? 54.98128 30.76908 37.68566 1.000 22.46154 187 TYR B O 1
ATOM 4969 N N . ASP B 1 204 ? 53.02222 31.13699 36.62746 1.000 22.46957 188 ASP B N 1
ATOM 4970 C CA . ASP B 1 204 ? 52.71345 32.30279 37.44773 1.000 20.37652 188 ASP B CA 1
ATOM 4971 C C . ASP B 1 204 ? 52.64643 31.93655 38.92239 1.000 22.14097 188 ASP B C 1
ATOM 4972 O O . ASP B 1 204 ? 53.18008 32.65606 39.77544 1.000 23.54530 188 ASP B O 1
ATOM 4977 N N . ALA B 1 205 ? 52.01900 30.80205 39.24330 1.000 24.58767 189 ALA B N 1
ATOM 4978 C CA . ALA B 1 205 ? 51.93832 30.37507 40.63693 1.000 28.93929 189 ALA B CA 1
ATOM 4979 C C . ALA B 1 205 ? 53.32146 30.06689 41.20060 1.000 26.93343 189 ALA B C 1
ATOM 4980 O O . ALA B 1 205 ? 53.60543 30.37089 42.36390 1.000 29.03607 189 ALA B O 1
ATOM 4982 N N . LEU B 1 206 ? 54.20346 29.48080 40.38386 1.000 25.60732 190 LEU B N 1
ATOM 4983 C CA . LEU B 1 206 ? 55.50522 29.04045 40.88051 1.000 25.63122 190 LEU B CA 1
ATOM 4984 C C . LEU B 1 206 ? 56.46763 30.19450 41.12143 1.000 22.88363 190 LEU B C 1
ATOM 4985 O O . LEU B 1 206 ? 57.31195 30.10141 42.01553 1.000 25.90759 190 LEU B O 1
ATOM 4990 N N . VAL B 1 207 ? 56.37146 31.28186 40.34688 1.000 21.52225 191 VAL B N 1
ATOM 4991 C CA . VAL B 1 207 ? 57.26975 32.41447 40.56522 1.000 22.13199 191 VAL B CA 1
ATOM 4992 C C . VAL B 1 207 ? 56.66593 33.47852 41.47080 1.000 32.10341 191 VAL B C 1
ATOM 4993 O O . VAL B 1 207 ? 57.33533 34.47653 41.76232 1.000 26.54829 191 VAL B O 1
ATOM 4997 N N . ASP B 1 208 ? 55.42153 33.30921 41.90988 1.000 25.84117 192 ASP B N 1
ATOM 4998 C CA . ASP B 1 208 ? 54.80216 34.26944 42.81531 1.000 25.91585 192 ASP B CA 1
ATOM 4999 C C . ASP B 1 208 ? 55.44108 34.16483 44.20052 1.000 28.69613 192 ASP B C 1
ATOM 5000 O O . ASP B 1 208 ? 55.68616 33.05152 44.68331 1.000 22.85032 192 ASP B O 1
ATOM 5005 N N . PRO B 1 209 ? 55.76664 35.28935 44.85184 1.000 25.91446 193 PRO B N 1
ATOM 5006 C CA . PRO B 1 209 ? 56.46441 35.21831 46.14844 1.000 30.02984 193 PRO B CA 1
ATOM 5007 C C . PRO B 1 209 ? 55.60440 34.69604 47.29001 1.000 34.20140 193 PRO B C 1
ATOM 5008 O O . PRO B 1 209 ? 56.15115 34.36840 48.34980 1.000 32.70658 193 PRO B O 1
ATOM 5012 N N . ASP B 1 210 ? 54.28842 34.60400 47.11426 1.000 30.12614 194 ASP B N 1
ATOM 5013 C CA . ASP B 1 210 ? 53.40756 34.02610 48.12030 1.000 30.47079 194 ASP B CA 1
ATOM 5014 C C . ASP B 1 210 ? 53.07464 32.56743 47.82710 1.000 31.16368 194 ASP B C 1
ATOM 5015 O O . ASP B 1 210 ? 53.11842 31.72903 48.73486 1.000 31.60427 194 ASP B O 1
ATOM 5020 N N . PHE B 1 211 ? 52.80692 32.23366 46.56203 1.000 26.14516 195 PHE B N 1
ATOM 5021 C CA . PHE B 1 211 ? 52.43730 30.87738 46.17795 1.000 28.76166 195 PHE B CA 1
ATOM 5022 C C . PHE B 1 211 ? 53.63506 29.98915 45.86668 1.000 30.16470 195 PHE B C 1
ATOM 5023 O O . PHE B 1 211 ? 53.55398 28.76944 46.04214 1.000 27.28734 195 PHE B O 1
ATOM 5031 N N . GLY B 1 212 ? 54.74726 30.57591 45.44834 1.000 26.32899 196 GLY B N 1
ATOM 5032 C CA . GLY B 1 212 ? 55.90148 29.83781 44.99588 1.000 26.71875 196 GLY B CA 1
ATOM 5033 C C . GLY B 1 212 ? 56.71279 29.10080 46.04850 1.000 21.48160 196 GLY B C 1
ATOM 5034 O O . GLY B 1 212 ? 57.06643 27.93714 45.84961 1.000 26.19621 196 GLY B O 1
ATOM 5035 N N . PRO B 1 213 ? 57.08829 29.77281 47.14682 1.000 27.66510 197 PRO B N 1
ATOM 5036 C CA . PRO B 1 213 ? 58.15861 29.22746 48.01820 1.000 25.15970 197 PRO B CA 1
ATOM 5037 C C . PRO B 1 213 ? 57.77209 28.05065 48.90961 1.000 31.32035 197 PRO B C 1
ATOM 5038 O O . PRO B 1 213 ? 58.68146 27.37705 49.40778 1.000 27.80303 197 PRO B O 1
ATOM 5042 N N . THR B 1 214 ? 56.49394 27.80188 49.18075 1.000 26.43252 198 THR B N 1
ATOM 5043 C CA . THR B 1 214 ? 56.11834 26.78547 50.16067 1.000 24.21877 198 THR B CA 1
ATOM 5044 C C . THR B 1 214 ? 55.20432 25.73996 49.54522 1.000 28.88347 198 THR B C 1
ATOM 5045 O O . THR B 1 214 ? 54.63951 25.92813 48.46674 1.000 28.08902 198 THR B O 1
ATOM 5049 N N . TYR B 1 215 ? 55.04029 24.63090 50.27196 1.000 24.83414 199 TYR B N 1
ATOM 5050 C CA . TYR B 1 215 ? 54.08565 23.59192 49.91534 1.000 23.68104 199 TYR B CA 1
ATOM 5051 C C . TYR B 1 215 ? 52.80178 23.67919 50.74623 1.000 26.85957 199 TYR B C 1
ATOM 5052 O O . TYR B 1 215 ? 52.16629 22.65438 51.00536 1.000 25.45546 199 TYR B O 1
ATOM 5061 N N . ASP B 1 216 ? 52.40661 24.87872 51.17295 1.000 25.21966 200 ASP B N 1
ATOM 5062 C CA . ASP B 1 216 ? 51.19778 25.02629 51.97992 1.000 25.26942 200 ASP B CA 1
ATOM 5063 C C . ASP B 1 216 ? 49.96436 24.65291 51.16320 1.000 29.89022 200 ASP B C 1
ATOM 5064 O O . ASP B 1 216 ? 49.88159 24.94251 49.96651 1.000 26.98405 200 ASP B O 1
ATOM 5069 N N . GLY B 1 217 ? 48.99104 24.02123 51.82473 1.000 23.40674 201 GLY B N 1
ATOM 5070 C CA . GLY B 1 217 ? 47.84258 23.48573 51.10913 1.000 27.29907 201 GLY B CA 1
ATOM 5071 C C . GLY B 1 217 ? 47.04256 24.52924 50.35448 1.000 35.07591 201 GLY B C 1
ATOM 5072 O O . GLY B 1 217 ? 46.42845 24.22362 49.32770 1.000 34.64189 201 GLY B O 1
ATOM 5073 N N . ASN B 1 218 ? 47.04316 25.76986 50.83296 1.000 31.67192 202 ASN B N 1
ATOM 5074 C CA . ASN B 1 218 ? 46.29140 26.83280 50.18621 1.000 27.79052 202 ASN B CA 1
ATOM 5075 C C . ASN B 1 218 ? 47.13013 27.61955 49.18291 1.000 33.57383 202 ASN B C 1
ATOM 5076 O O . ASN B 1 218 ? 46.74662 28.73274 48.81219 1.000 31.66970 202 ASN B O 1
ATOM 5081 N N . LYS B 1 219 ? 48.25773 27.06737 48.72116 1.000 29.93296 203 LYS B N 1
ATOM 5082 C CA . LYS B 1 219 ? 49.13421 27.80792 47.81895 1.000 28.83705 203 LYS B CA 1
ATOM 5083 C C . LYS B 1 219 ? 49.47261 27.00227 46.56958 1.000 30.36367 203 LYS B C 1
ATOM 5084 O O . LYS B 1 219 ? 50.51556 27.21813 45.94430 1.000 26.07608 203 LYS B O 1
ATOM 5090 N N . SER B 1 220 ? 48.59871 26.08313 46.18495 1.000 25.40431 204 SER B N 1
ATOM 5091 C CA . SER B 1 220 ? 48.80626 25.31069 44.97389 1.000 27.65288 204 SER B CA 1
ATOM 5092 C C . SER B 1 220 ? 48.52353 26.15972 43.73917 1.000 21.64170 204 SER B C 1
ATOM 5093 O O . SER B 1 220 ? 47.84966 27.18881 43.82217 1.000 23.12901 204 SER B O 1
ATOM 5096 N N . PRO B 1 221 ? 49.04697 25.75753 42.57898 1.000 22.76013 205 PRO B N 1
ATOM 5097 C CA . PRO B 1 221 ? 48.60719 26.39201 41.32921 1.000 20.22302 205 PRO B CA 1
ATOM 5098 C C . PRO B 1 221 ? 47.10007 26.33917 41.13160 1.000 24.13088 205 PRO B C 1
ATOM 5099 O O . PRO B 1 221 ? 46.53490 27.26830 40.53538 1.000 23.83619 205 PRO B O 1
ATOM 5103 N N . LEU B 1 222 ? 46.42672 25.29004 41.61635 1.000 21.59844 206 LEU B N 1
ATOM 5104 C CA . LEU B 1 222 ? 44.96846 25.25102 41.51220 1.000 26.39248 206 LEU B CA 1
ATOM 5105 C C . LEU B 1 222 ? 44.32982 26.40279 42.28167 1.000 23.99115 206 LEU B C 1
ATOM 5106 O O . LEU B 1 222 ? 43.49718 27.14060 41.74033 1.000 24.53981 206 LEU B O 1
ATOM 5111 N N . VAL B 1 223 ? 44.72313 26.58759 43.54320 1.000 22.43896 207 VAL B N 1
ATOM 5112 C CA . VAL B 1 223 ? 44.18955 27.70573 44.31909 1.000 26.98148 207 VAL B CA 1
ATOM 5113 C C . VAL B 1 223 ? 44.59857 29.03639 43.69479 1.000 24.28234 207 VAL B C 1
ATOM 5114 O O . VAL B 1 223 ? 43.83925 30.00848 43.73751 1.000 27.16943 207 VAL B O 1
ATOM 5118 N N . TYR B 1 224 ? 45.79432 29.10719 43.10991 1.000 24.87867 208 TYR B N 1
ATOM 5119 C CA . TYR B 1 224 ? 46.19712 30.32364 42.40305 1.000 24.19405 208 TYR B CA 1
ATOM 5120 C C . TYR B 1 224 ? 45.19478 30.67453 41.30853 1.000 25.69156 208 TYR B C 1
ATOM 5121 O O . TYR B 1 224 ? 44.78744 31.83411 41.17298 1.000 22.97962 208 TYR B O 1
ATOM 5130 N N . ALA B 1 225 ? 44.78303 29.68082 40.51247 1.000 23.95935 209 ALA B N 1
ATOM 5131 C CA . ALA B 1 225 ? 43.76268 29.94511 39.50018 1.000 21.34986 209 ALA B CA 1
ATOM 5132 C C . ALA B 1 225 ? 42.42259 30.28690 40.14522 1.000 26.03328 209 ALA B C 1
ATOM 5133 O O . ALA B 1 225 ? 41.70786 31.17592 39.67065 1.000 23.81710 209 ALA B O 1
ATOM 5135 N N . LEU B 1 226 ? 42.07061 29.60487 41.23749 1.000 22.91365 210 LEU B N 1
ATOM 5136 C CA . LEU B 1 226 ? 40.78500 29.85467 41.88452 1.000 26.45667 210 LEU B CA 1
ATOM 5137 C C . LEU B 1 226 ? 40.71913 31.23527 42.52342 1.000 31.46510 210 LEU B C 1
ATOM 5138 O O . LEU B 1 226 ? 39.61524 31.74527 42.74255 1.000 31.90418 210 LEU B O 1
ATOM 5143 N N . ARG B 1 227 ? 41.86973 31.84271 42.84217 1.000 27.20647 211 ARG B N 1
ATOM 5144 C CA . ARG B 1 227 ? 41.86286 33.21610 43.34807 1.000 28.85433 211 ARG B CA 1
ATOM 5145 C C . ARG B 1 227 ? 41.16816 34.16502 42.37796 1.000 27.43096 211 ARG B C 1
ATOM 5146 O O . ARG B 1 227 ? 40.57562 35.16001 42.80198 1.000 28.85022 211 ARG B O 1
ATOM 5154 N N . ARG B 1 228 ? 41.24739 33.89326 41.07498 1.000 25.47319 212 ARG B N 1
ATOM 5155 C CA . ARG B 1 228 ? 40.60743 34.75533 40.08774 1.000 28.88846 212 ARG B CA 1
ATOM 5156 C C . ARG B 1 228 ? 39.08912 34.60375 40.06403 1.000 38.75984 212 ARG B C 1
ATOM 5157 O O . ARG B 1 228 ? 38.41961 35.37132 39.36253 1.000 36.00655 212 ARG B O 1
ATOM 5165 N N . GLU B 1 229 ? 38.53309 33.63017 40.78983 1.000 37.23379 213 GLU B N 1
ATOM 5166 C CA . GLU B 1 229 ? 37.09799 33.55111 41.03395 1.000 32.40954 213 GLU B CA 1
ATOM 5167 C C . GLU B 1 229 ? 36.72630 34.11612 42.39554 1.000 35.26998 213 GLU B C 1
ATOM 5168 O O . GLU B 1 229 ? 35.56155 34.02808 42.79299 1.000 46.25512 213 GLU B O 1
ATOM 5174 N N . GLY B 1 230 ? 37.69034 34.67637 43.12560 1.000 36.98862 214 GLY B N 1
ATOM 5175 C CA . GLY B 1 230 ? 37.43148 35.19175 44.44960 1.000 35.59155 214 GLY B CA 1
ATOM 5176 C C . GLY B 1 230 ? 37.53092 34.17340 45.55762 1.000 39.54290 214 GLY B C 1
ATOM 5177 O O . GLY B 1 230 ? 37.22152 34.50705 46.70530 1.000 45.92117 214 GLY B O 1
ATOM 5178 N N . PHE B 1 231 ? 37.92185 32.93749 45.25166 1.000 42.90967 215 PHE B N 1
ATOM 5179 C CA . PHE B 1 231 ? 38.06887 31.90340 46.26368 1.000 37.68559 215 PHE B CA 1
ATOM 5180 C C . PHE B 1 231 ? 39.44616 31.98021 46.90881 1.000 37.47075 215 PHE B C 1
ATOM 5181 O O . PHE B 1 231 ? 40.43995 32.33361 46.26694 1.000 39.05198 215 PHE B O 1
ATOM 5189 N N . ASP B 1 232 ? 39.50064 31.62294 48.19036 1.000 37.03922 216 ASP B N 1
ATOM 5190 C CA . ASP B 1 232 ? 40.77755 31.46835 48.87025 1.000 39.74972 216 ASP B CA 1
ATOM 5191 C C . ASP B 1 232 ? 40.62985 30.41291 49.95535 1.000 47.89431 216 ASP B C 1
ATOM 5192 O O . ASP B 1 232 ? 39.70128 30.48223 50.76200 1.000 43.36794 216 ASP B O 1
ATOM 5197 N N . GLY B 1 233 ? 41.54646 29.45989 49.98057 1.000 32.67229 217 GLY B N 1
ATOM 5198 C CA . GLY B 1 233 ? 41.48223 28.36223 50.92039 1.000 39.50241 217 GLY B CA 1
ATOM 5199 C C . GLY B 1 233 ? 42.14474 27.14292 50.31730 1.000 36.99282 217 GLY B C 1
ATOM 5200 O O . GLY B 1 233 ? 42.86026 27.23403 49.32763 1.000 35.72419 217 GLY B O 1
ATOM 5201 N N . SER B 1 234 ? 41.88144 25.99629 50.92953 1.000 36.07931 218 SER B N 1
ATOM 5202 C CA . SER B 1 234 ? 42.46477 24.74773 50.46749 1.000 40.19161 218 SER B CA 1
ATOM 5203 C C . SER B 1 234 ? 41.54173 24.03148 49.48188 1.000 35.54377 218 SER B C 1
ATOM 5204 O O . SER B 1 234 ? 40.38817 24.41721 49.26739 1.000 33.49224 218 SER B O 1
ATOM 5207 N N . LEU B 1 235 ? 42.06615 22.94397 48.90094 1.000 32.70760 219 LEU B N 1
ATOM 5208 C CA . LEU B 1 235 ? 41.26520 22.10538 48.01167 1.000 33.21408 219 LEU B CA 1
ATOM 5209 C C . LEU B 1 235 ? 40.03418 21.55047 48.72705 1.000 29.63128 219 LEU B C 1
ATOM 5210 O O . LEU B 1 235 ? 38.95268 21.45255 48.13669 1.000 36.52769 219 LEU B O 1
ATOM 5215 N N . TYR B 1 236 ? 40.18407 21.17143 49.99736 1.000 35.66491 220 TYR B N 1
ATOM 5216 C CA . TYR B 1 236 ? 39.05528 20.67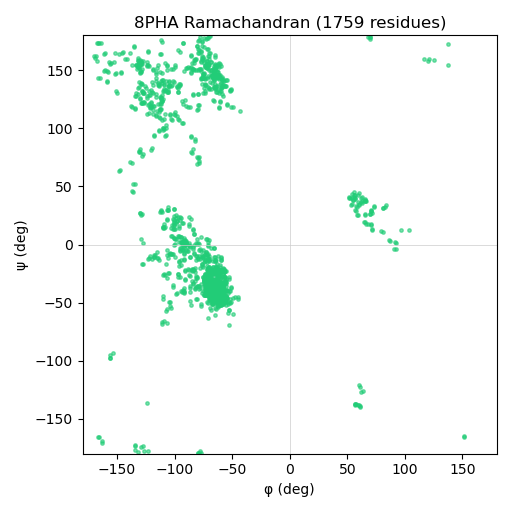155 50.77635 1.000 40.73833 220 TYR B CA 1
ATOM 5217 C C . TYR B 1 236 ? 37.95635 21.72452 50.88414 1.000 41.98131 220 TYR B C 1
ATOM 5218 O O . TYR B 1 236 ? 36.76612 21.42408 50.70729 1.000 40.86202 220 TYR B O 1
ATOM 5227 N N . ASP B 1 237 ? 38.34254 22.96916 51.18697 1.000 40.41482 221 ASP B N 1
ATOM 5228 C CA . ASP B 1 237 ? 37.37941 24.06666 51.23511 1.000 34.78499 221 ASP B CA 1
ATOM 5229 C C . ASP B 1 237 ? 36.64546 24.21763 49.91147 1.000 43.26202 221 ASP B C 1
ATOM 5230 O O . ASP B 1 237 ? 35.40765 24.34045 49.87274 1.000 45.70703 221 ASP B O 1
ATOM 5235 N N . TYR B 1 238 ? 37.39871 24.23330 48.80837 1.000 40.51232 222 TYR B N 1
ATOM 5236 C CA . TYR B 1 238 ? 36.77217 24.41347 47.50782 1.000 34.44806 222 TYR B CA 1
ATOM 5237 C C . TYR B 1 238 ? 35.78743 23.29109 47.22413 1.000 35.61660 222 TYR B C 1
ATOM 5238 O O . TYR B 1 238 ? 34.64910 23.53926 46.81094 1.000 39.08131 222 TYR B O 1
ATOM 5247 N N . LEU B 1 239 ? 36.20072 22.04568 47.46608 1.000 37.99347 223 LEU B N 1
ATOM 5248 C CA . LEU B 1 239 ? 35.28933 20.92616 47.26285 1.000 43.01661 223 LEU B CA 1
ATOM 5249 C C . LEU B 1 239 ? 34.02942 21.08882 48.10982 1.000 43.72030 223 LEU B C 1
ATOM 5250 O O . LEU B 1 239 ? 32.93484 20.72745 47.66256 1.000 41.98720 223 LEU B O 1
ATOM 5255 N N . GLN B 1 240 ? 34.15209 21.66341 49.31671 1.000 41.37657 224 GLN B N 1
ATOM 5256 C CA . GLN B 1 240 ? 32.95395 21.90689 50.12026 1.000 47.60196 224 GLN B CA 1
ATOM 5257 C C . GLN B 1 240 ? 32.07687 23.01145 49.54424 1.000 52.53091 224 GLN B C 1
ATOM 5258 O O . GLN B 1 240 ? 30.88439 23.05815 49.86216 1.000 59.19283 224 GLN B O 1
ATOM 5264 N N . THR B 1 241 ? 32.62394 23.89595 48.70843 1.000 58.26781 225 THR B N 1
ATOM 5265 C CA . THR B 1 241 ? 31.76505 24.87137 48.03584 1.000 47.03530 225 THR B CA 1
ATOM 5266 C C . THR B 1 241 ? 31.04876 24.32680 46.79783 1.000 56.76768 225 THR B C 1
ATOM 5267 O O . THR B 1 241 ? 30.12572 24.98252 46.30399 1.000 58.41784 225 THR B O 1
ATOM 5271 N N . GLN B 1 242 ? 31.43844 23.16113 46.27539 1.000 54.52730 226 GLN B N 1
ATOM 5272 C CA . GLN B 1 242 ? 30.85553 22.65050 45.03593 1.000 49.99333 226 GLN B CA 1
ATOM 5273 C C . GLN B 1 242 ? 29.90032 21.49986 45.32335 1.000 61.35645 226 GLN B C 1
ATOM 5274 O O . GLN B 1 242 ? 30.27326 20.55469 46.03319 1.000 60.68594 226 GLN B O 1
ATOM 5280 N N . PRO B 1 243 ? 28.68578 21.52218 44.76764 1.000 64.69758 227 PRO B N 1
ATOM 5281 C CA . PRO B 1 243 ? 27.68933 20.48436 45.08936 1.000 66.91847 227 PRO B CA 1
ATOM 5282 C C . PRO B 1 243 ? 28.13062 19.11717 44.58975 1.000 59.45589 227 PRO B C 1
ATOM 5283 O O . PRO B 1 243 ? 28.38962 18.92933 43.39927 1.000 59.73773 227 PRO B O 1
ATOM 5287 N N . GLY B 1 244 ? 28.19700 18.15675 45.50866 1.000 65.16092 228 GLY B N 1
ATOM 5288 C CA . GLY B 1 244 ? 28.58230 16.80847 45.14619 1.000 66.27279 228 GLY B CA 1
ATOM 5289 C C . GLY B 1 244 ? 30.03534 16.63094 44.77063 1.000 60.34800 228 GLY B C 1
ATOM 5290 O O . GLY B 1 244 ? 30.37977 15.62517 44.14675 1.000 59.54998 228 GLY B O 1
ATOM 5291 N N . ALA B 1 245 ? 30.90574 17.57940 45.12983 1.000 60.08917 229 ALA B N 1
ATOM 5292 C CA . ALA B 1 245 ? 32.31403 17.45361 44.77101 1.000 46.58363 229 ALA B CA 1
ATOM 5293 C C . ALA B 1 245 ? 33.08426 16.58701 45.76031 1.000 41.10035 229 ALA B C 1
ATOM 5294 O O . ALA B 1 245 ? 33.99172 15.85651 45.35340 1.000 42.68520 229 ALA B O 1
ATOM 5296 N N . VAL B 1 246 ? 32.72902 16.63277 47.04429 1.000 39.02986 230 VAL B N 1
ATOM 5297 C CA . VAL B 1 246 ? 33.41960 15.82125 48.04522 1.000 47.43870 230 VAL B CA 1
ATOM 5298 C C . VAL B 1 246 ? 33.18885 14.33497 47.78528 1.000 45.87152 230 VAL B C 1
ATOM 5299 O O . VAL B 1 246 ? 34.12593 13.52131 47.82582 1.000 43.27118 230 VAL B O 1
ATOM 5303 N N . ALA B 1 247 ? 31.93673 13.96108 47.50890 1.000 48.64277 231 ALA B N 1
ATOM 5304 C CA . ALA B 1 247 ? 31.62567 12.56544 47.21914 1.000 48.83575 231 ALA B CA 1
ATOM 5305 C C . ALA B 1 247 ? 32.29845 12.10626 45.93339 1.000 47.72301 231 ALA B C 1
ATOM 5306 O O . ALA B 1 247 ? 32.82867 10.98626 45.86654 1.000 47.26152 231 ALA B O 1
ATOM 5308 N N . ARG B 1 248 ? 32.28666 12.95705 44.89881 1.000 45.35423 232 ARG B N 1
ATOM 5309 C CA . ARG B 1 248 ? 32.96754 12.60336 43.65960 1.000 40.33984 232 ARG B CA 1
ATOM 5310 C C . ARG B 1 248 ? 34.45706 12.40224 43.89919 1.000 41.05990 232 ARG B C 1
ATOM 5311 O O . ARG B 1 248 ? 35.05705 11.46702 43.35912 1.000 31.89325 232 ARG B O 1
ATOM 5319 N N . PHE B 1 249 ? 35.06030 13.24298 44.74004 1.000 32.20010 233 PHE B N 1
ATOM 5320 C CA . PHE B 1 249 ? 36.48745 13.11287 44.99905 1.000 34.56826 233 PHE B CA 1
ATOM 5321 C C . PHE B 1 249 ? 36.78884 11.81279 45.73067 1.000 34.72157 233 PHE B C 1
ATOM 5322 O O . PHE B 1 249 ? 37.77031 11.12605 45.41128 1.000 30.88786 233 PHE B O 1
ATOM 5330 N N . ALA B 1 250 ? 35.94092 11.44345 46.69543 1.000 34.88342 234 ALA B N 1
ATOM 5331 C CA . ALA B 1 250 ? 36.14627 10.18558 47.41232 1.000 35.50703 234 ALA B CA 1
ATOM 5332 C C . ALA B 1 250 ? 36.01753 8.98947 46.47297 1.000 35.31433 234 ALA B C 1
ATOM 5333 O O . ALA B 1 250 ? 36.87329 8.08541 46.46716 1.000 36.41731 234 ALA B O 1
ATOM 5335 N N . ARG B 1 251 ? 34.94605 8.96998 45.66557 1.000 31.78348 235 ARG B N 1
ATOM 5336 C CA . ARG B 1 251 ? 34.79358 7.92132 44.66164 1.000 33.51256 235 ARG B CA 1
ATOM 5337 C C . ARG B 1 251 ? 35.99092 7.88149 43.72238 1.000 35.10515 235 ARG B C 1
ATOM 5338 O O . ARG B 1 251 ? 36.46562 6.80123 43.35439 1.000 30.98984 235 ARG B O 1
ATOM 5346 N N . ALA B 1 252 ? 36.49843 9.05532 43.33836 1.000 30.14189 236 ALA B N 1
ATOM 5347 C CA . ALA B 1 252 ? 37.61111 9.13404 42.40460 1.000 29.44488 236 ALA B CA 1
ATOM 5348 C C . ALA B 1 252 ? 38.87850 8.55718 43.00434 1.000 29.14966 236 ALA B C 1
ATOM 5349 O O . ALA B 1 252 ? 39.64484 7.88733 42.31029 1.000 27.37985 236 ALA B O 1
ATOM 5351 N N . MET B 1 253 ? 39.11576 8.80403 44.29183 1.000 30.03492 237 MET B N 1
ATOM 5352 C CA . MET B 1 253 ? 40.31001 8.25857 44.92749 1.000 31.35065 237 MET B CA 1
ATOM 5353 C C . MET B 1 253 ? 40.22453 6.73798 45.00912 1.000 36.54213 237 MET B C 1
ATOM 5354 O O . MET B 1 253 ? 41.20910 6.03017 44.71959 1.000 29.33233 237 MET B O 1
ATOM 5359 N N . LEU B 1 254 ? 39.04571 6.21757 45.37468 1.000 34.67187 238 LEU B N 1
ATOM 5360 C CA . LEU B 1 254 ? 38.86099 4.76698 45.36061 1.000 38.91138 238 LEU B CA 1
ATOM 5361 C C . LEU B 1 254 ? 39.12200 4.19556 43.97031 1.000 38.97050 238 LEU B C 1
ATOM 5362 O O . LEU B 1 254 ? 39.86559 3.21304 43.80914 1.000 37.23955 238 LEU B O 1
ATOM 5367 N N . GLY B 1 255 ? 38.54908 4.82915 42.94760 1.000 33.10614 239 GLY B N 1
ATOM 5368 C CA . GLY B 1 255 ? 38.70933 4.33196 41.59681 1.000 32.01844 239 GLY B CA 1
ATOM 5369 C C . GLY B 1 255 ? 40.12460 4.46226 41.07218 1.000 35.98139 239 GLY B C 1
ATOM 5370 O O . GLY B 1 255 ? 40.56563 3.63700 40.27316 1.000 35.88766 239 GLY B O 1
ATOM 5371 N N . PHE B 1 256 ? 40.84998 5.49581 41.50502 1.000 31.87691 240 PHE B N 1
ATOM 5372 C CA . PHE B 1 256 ? 42.25729 5.62527 41.15139 1.000 29.24198 240 PHE B CA 1
ATOM 5373 C C . PHE B 1 256 ? 43.04806 4.46192 41.71911 1.000 33.41383 240 PHE B C 1
ATOM 5374 O O . PHE B 1 256 ? 43.94187 3.92405 41.05534 1.000 31.65955 240 PHE B O 1
ATOM 5382 N N . SER B 1 257 ? 42.73043 4.06066 42.95059 1.000 29.99109 241 SER B N 1
ATOM 5383 C CA A SER B 1 257 ? 43.41439 2.92024 43.54922 0.607 34.64059 241 SER B CA 1
ATOM 5384 C CA B SER B 1 257 ? 43.41547 2.91778 43.54823 0.393 34.62340 241 SER B CA 1
ATOM 5385 C C . SER B 1 257 ? 43.07335 1.62973 42.81196 1.000 38.36995 241 SER B C 1
ATOM 5386 O O . SER B 1 257 ? 43.95896 0.82161 42.50246 1.000 30.43897 241 SER B O 1
ATOM 5391 N N . VAL B 1 258 ? 41.79139 1.42730 42.51500 1.000 38.06735 242 VAL B N 1
ATOM 5392 C CA . VAL B 1 258 ? 41.36079 0.19634 41.86440 1.000 36.30032 242 VAL B CA 1
ATOM 5393 C C . VAL B 1 258 ? 41.93273 0.10540 40.45335 1.000 37.02000 242 VAL B C 1
ATOM 5394 O O . VAL B 1 258 ? 42.48659 -0.92318 40.05501 1.000 36.60063 242 VAL B O 1
ATOM 5398 N N . SER B 1 259 ? 41.84093 1.18878 39.68963 1.000 32.33943 243 SER B N 1
ATOM 5399 C CA . SER B 1 259 ? 42.25289 1.18185 38.29242 1.000 31.60171 243 SER B CA 1
ATOM 5400 C C . SER B 1 259 ? 43.76121 1.07779 38.10703 1.000 32.62670 243 SER B C 1
ATOM 5401 O O . SER B 1 259 ? 44.21025 0.82927 36.98315 1.000 31.57213 243 SER B O 1
ATOM 5404 N N . ARG B 1 260 ? 44.54759 1.29847 39.15639 1.000 23.84462 244 ARG B N 1
ATOM 5405 C CA . ARG B 1 260 ? 45.99221 1.14170 39.09553 1.000 28.71387 244 ARG B CA 1
ATOM 5406 C C . ARG B 1 260 ? 46.45512 -0.21579 39.59896 1.000 32.59136 244 ARG B C 1
ATOM 5407 O O . ARG B 1 260 ? 47.66467 -0.44857 39.67765 1.000 31.34916 244 ARG B O 1
ATOM 5415 N N . GLY B 1 261 ? 45.53334 -1.09617 39.97996 1.000 27.47666 245 GLY B N 1
ATOM 5416 C CA . GLY B 1 261 ? 45.92616 -2.40510 40.47781 1.000 29.37994 245 GLY B CA 1
ATOM 5417 C C . GLY B 1 261 ? 46.74920 -2.37320 41.74790 1.000 30.85717 245 GLY B C 1
ATOM 5418 O O . GLY B 1 261 ? 47.64271 -3.21089 41.92655 1.000 31.32701 245 GLY B O 1
ATOM 5419 N N . LEU B 1 262 ? 46.45995 -1.42899 42.64740 1.000 28.01594 246 LEU B N 1
ATOM 5420 C CA . LEU B 1 262 ? 47.18352 -1.36808 43.91506 1.000 25.37347 246 LEU B CA 1
ATOM 5421 C C . LEU B 1 262 ? 46.93366 -2.60690 44.78165 1.000 31.78013 246 LEU B C 1
ATOM 5422 O O . LEU B 1 262 ? 47.76215 -2.94627 45.63759 1.000 25.53425 246 LEU B O 1
ATOM 5427 N N . MET B 1 263 ? 45.81603 -3.30524 44.57555 1.000 30.24102 247 MET B N 1
ATOM 5428 C CA . MET B 1 263 ? 45.57604 -4.52909 45.33794 1.000 28.62525 247 MET B CA 1
ATOM 5429 C C . MET B 1 263 ? 46.58099 -5.62666 45.01579 1.000 32.11304 247 MET B C 1
ATOM 5430 O O . MET B 1 263 ? 46.55149 -6.68457 45.65754 1.000 28.10219 247 MET B O 1
ATOM 5435 N N . ASN B 1 264 ? 47.49259 -5.39639 44.06959 1.000 30.79433 248 ASN B N 1
ATOM 5436 C CA . ASN B 1 264 ? 48.59173 -6.33178 43.88897 1.000 26.78316 248 ASN B CA 1
ATOM 5437 C C . ASN B 1 264 ? 49.49952 -6.37326 45.10698 1.000 26.84991 248 ASN B C 1
ATOM 5438 O O . ASN B 1 264 ? 50.36291 -7.25244 45.18955 1.000 23.67798 248 ASN B O 1
ATOM 5443 N N . LEU B 1 265 ? 49.32687 -5.44498 46.04882 1.000 24.78103 249 LEU B N 1
ATOM 5444 C CA . LEU B 1 265 ? 49.92300 -5.61146 47.36919 1.000 27.41839 249 LEU B CA 1
ATOM 5445 C C . LEU B 1 265 ? 49.70546 -7.03560 47.89146 1.000 31.62015 249 LEU B C 1
ATOM 5446 O O . LEU B 1 265 ? 50.64681 -7.69303 48.37267 1.000 27.20253 249 LEU B O 1
ATOM 5451 N N . LEU B 1 266 ? 48.46899 -7.54132 47.75002 1.000 23.20904 250 LEU B N 1
ATOM 5452 C CA . LEU B 1 266 ? 48.11685 -8.88598 48.21478 1.000 24.09248 250 LEU B CA 1
ATOM 5453 C C . LEU B 1 266 ? 49.00970 -9.96698 47.62054 1.000 27.74832 250 LEU B C 1
ATOM 5454 O O . LEU B 1 266 ? 49.19028 -11.03354 48.22641 1.000 32.53361 250 LEU B O 1
ATOM 5459 N N . ASN B 1 267 ? 49.54849 -9.72377 46.42548 1.000 28.05926 251 ASN B N 1
ATOM 5460 C CA . ASN B 1 267 ? 50.32293 -10.70504 45.68594 1.000 22.66109 251 ASN B CA 1
ATOM 5461 C C . ASN B 1 267 ? 51.81744 -10.46951 45.74872 1.000 33.54756 251 ASN B C 1
ATOM 5462 O O . ASN B 1 267 ? 52.57403 -11.31745 45.26164 1.000 31.74324 251 ASN B O 1
ATOM 5467 N N . VAL B 1 268 ? 52.27152 -9.34616 46.29495 1.000 27.33614 252 VAL B N 1
ATOM 5468 C CA . VAL B 1 268 ? 53.69152 -9.00538 46.27304 1.000 32.39910 252 VAL B CA 1
ATOM 5469 C C . VAL B 1 268 ? 54.32007 -9.17646 47.64637 1.000 27.79637 252 VAL B C 1
ATOM 5470 O O . VAL B 1 268 ? 55.32790 -9.86843 47.79415 1.000 28.79784 252 VAL B O 1
ATOM 5474 N N . PHE B 1 269 ? 53.77420 -8.52255 48.65031 1.000 25.66327 253 PHE B N 1
ATOM 5475 C CA . PHE B 1 269 ? 54.27392 -8.74163 49.99529 1.000 27.49939 253 PHE B CA 1
ATOM 5476 C C . PHE B 1 269 ? 53.88296 -10.14676 50.44200 1.000 25.18906 253 PHE B C 1
ATOM 5477 O O . PHE B 1 269 ? 52.74677 -10.57080 50.20287 1.000 27.66970 253 PHE B O 1
ATOM 5485 N N . PRO B 1 270 ? 54.80559 -10.92515 51.03690 1.000 30.30349 254 PRO B N 1
ATOM 5486 C CA . PRO B 1 270 ? 54.50326 -12.34656 51.35428 1.000 27.28546 254 PRO B CA 1
ATOM 5487 C C . PRO B 1 270 ? 53.69436 -12.49124 52.63565 1.000 27.41617 254 PRO B C 1
ATOM 5488 O O . PRO B 1 270 ? 54.19345 -12.86748 53.70584 1.000 31.06563 254 PRO B O 1
ATOM 5492 N N . TRP B 1 271 ? 52.40732 -12.16269 52.53696 1.000 26.37929 255 TRP B N 1
ATOM 5493 C CA . TRP B 1 271 ? 51.51014 -12.32963 53.67399 1.000 24.50704 255 TRP B CA 1
ATOM 5494 C C . TRP B 1 271 ? 51.43571 -13.78779 54.10845 1.000 24.28903 255 TRP B C 1
ATOM 5495 O O . TRP B 1 271 ? 51.37393 -14.08737 55.30597 1.000 23.29675 255 TRP B O 1
ATOM 5506 N N . GLN B 1 272 ? 51.46967 -14.70822 53.15261 1.000 25.56505 256 GLN B N 1
ATOM 5507 C CA . GLN B 1 272 ? 51.39675 -16.12442 53.47393 1.000 27.54292 256 GLN B CA 1
ATOM 5508 C C . GLN B 1 272 ? 52.66346 -16.62871 54.15261 1.000 31.77373 256 GLN B C 1
ATOM 5509 O O . GLN B 1 272 ? 52.67383 -17.75453 54.65345 1.000 33.26436 256 GLN B O 1
ATOM 5515 N N . GLU B 1 273 ? 53.72237 -15.83113 54.19153 1.000 29.19345 257 GLU B N 1
ATOM 5516 C CA . GLU B 1 273 ? 54.91662 -16.23139 54.91445 1.000 35.24207 257 GLU B CA 1
ATOM 5517 C C . GLU B 1 273 ? 54.90485 -15.75236 56.35290 1.000 31.25881 257 GLU B C 1
ATOM 5518 O O . GLU B 1 273 ? 55.75091 -16.18888 57.13496 1.000 29.99172 257 GLU B O 1
ATOM 5524 N N . LEU B 1 274 ? 53.93701 -14.91635 56.72884 1.000 27.37414 258 LEU B N 1
ATOM 5525 C CA . LEU B 1 274 ? 53.73457 -14.56830 58.12737 1.000 28.18381 258 LEU B CA 1
ATOM 5526 C C . LEU B 1 274 ? 53.05022 -15.71567 58.86806 1.000 30.00528 258 LEU B C 1
ATOM 5527 O O . LEU B 1 274 ? 52.18510 -16.40550 58.31945 1.000 26.92222 258 LEU B O 1
ATOM 5532 N N . ALA B 1 275 ? 53.45043 -15.92411 60.11926 1.000 25.90454 259 ALA B N 1
ATOM 5533 C CA . ALA B 1 275 ? 52.84909 -16.97511 60.92200 1.000 32.32248 259 ALA B CA 1
ATOM 5534 C C . ALA B 1 275 ? 51.38584 -16.64531 61.22384 1.000 23.92143 259 ALA B C 1
ATOM 5535 O O . ALA B 1 275 ? 51.02984 -15.47780 61.39947 1.000 28.75322 259 ALA B O 1
ATOM 5537 N N . PRO B 1 276 ? 50.51953 -17.65492 61.28676 1.000 27.56976 260 PRO B N 1
ATOM 5538 C CA . PRO B 1 276 ? 49.12871 -17.40089 61.68297 1.000 26.72553 260 PRO B CA 1
ATOM 5539 C C . PRO B 1 276 ? 49.07454 -16.67270 63.01669 1.000 26.79951 260 PRO B C 1
ATOM 5540 O O . PRO B 1 276 ? 49.85673 -16.95014 63.92732 1.000 27.61482 260 PRO B O 1
ATOM 5544 N N . GLY B 1 277 ? 48.13869 -15.73204 63.12478 1.000 23.62328 261 GLY B N 1
ATOM 5545 C CA . GLY B 1 277 ? 48.04809 -14.88728 64.29277 1.000 25.71861 261 GLY B CA 1
ATOM 5546 C C . GLY B 1 277 ? 48.81582 -13.58650 64.19833 1.000 30.53679 261 GLY B C 1
ATOM 5547 O O . GLY B 1 277 ? 48.74505 -12.77527 65.13327 1.000 30.07197 261 GLY B O 1
ATOM 5548 N N . SER B 1 278 ? 49.55402 -13.36069 63.11222 1.000 27.22560 262 SER B N 1
ATOM 5549 C CA . SER B 1 278 ? 50.24565 -12.09128 62.93978 1.000 31.15498 262 SER B CA 1
ATOM 5550 C C . SER B 1 278 ? 49.23325 -10.96369 62.78798 1.000 27.35257 262 SER B C 1
ATOM 5551 O O . SER B 1 278 ? 48.13182 -11.15222 62.27455 1.000 24.66576 262 SER B O 1
ATOM 5554 N N . THR B 1 279 ? 49.60931 -9.78696 63.27328 1.000 25.51474 263 THR B N 1
ATOM 5555 C CA . THR B 1 279 ? 48.72167 -8.63714 63.32937 1.000 27.94218 263 THR B CA 1
ATOM 5556 C C . THR B 1 279 ? 49.15642 -7.58168 62.32185 1.000 28.03625 263 THR B C 1
ATOM 5557 O O . THR B 1 279 ? 50.35580 -7.31453 62.15481 1.000 26.71068 263 THR B O 1
ATOM 5561 N N . VAL B 1 280 ? 48.17326 -7.00337 61.63601 1.000 31.00507 264 VAL B N 1
ATOM 5562 C CA . VAL B 1 280 ? 48.39568 -5.94249 60.66388 1.000 28.48527 264 VAL B CA 1
ATOM 5563 C C . VAL B 1 280 ? 47.59633 -4.74038 61.12343 1.000 25.65024 264 VAL B C 1
ATOM 5564 O O . VAL B 1 280 ? 46.36445 -4.81309 61.22986 1.000 28.46082 264 VAL B O 1
ATOM 5568 N N . CYS B 1 281 ? 48.29998 -3.64597 61.41084 1.000 27.85954 265 CYS B N 1
ATOM 5569 C CA . CYS B 1 281 ? 47.71578 -2.38099 61.83055 1.000 27.46525 265 CYS B CA 1
ATOM 5570 C C . CYS B 1 281 ? 47.61001 -1.48849 60.60150 1.000 29.74168 265 CYS B C 1
ATOM 5571 O O . CYS B 1 281 ? 48.62488 -1.02239 60.07556 1.000 25.23698 265 CYS B O 1
ATOM 5574 N N . ASP B 1 282 ? 46.38569 -1.28576 60.12586 1.000 28.15376 266 ASP B N 1
ATOM 5575 C CA . ASP B 1 282 ? 46.09715 -0.43226 58.97053 1.000 28.98723 266 ASP B CA 1
ATOM 5576 C C . ASP B 1 282 ? 45.96224 0.99764 59.47993 1.000 33.11641 266 ASP B C 1
ATOM 5577 O O . ASP B 1 282 ? 44.89814 1.41306 59.93561 1.000 34.18503 266 ASP B O 1
ATOM 5582 N N . LEU B 1 283 ? 47.05699 1.75454 59.44138 1.000 30.14133 267 LEU B N 1
ATOM 5583 C CA . LEU B 1 283 ? 47.10101 3.07739 60.05754 1.000 35.08730 267 LEU B CA 1
ATOM 5584 C C . LEU B 1 283 ? 46.62275 4.13447 59.06782 1.000 32.94411 267 LEU B C 1
ATOM 5585 O O . LEU B 1 283 ? 47.24842 4.33732 58.02280 1.000 32.30232 267 LEU B O 1
ATOM 5590 N N . GLY B 1 284 ? 45.53968 4.82795 59.41010 1.000 32.79424 268 GLY B N 1
ATOM 5591 C CA . GLY B 1 284 ? 44.96476 5.79387 58.49215 1.000 30.25905 268 GLY B CA 1
ATOM 5592 C C . GLY B 1 284 ? 44.29239 5.16693 57.29085 1.000 33.52849 268 GLY B C 1
ATOM 5593 O O . GLY B 1 284 ? 44.25234 5.77812 56.21749 1.000 31.98524 268 GLY B O 1
ATOM 5594 N N . GLY B 1 285 ? 43.75496 3.95952 57.44563 1.000 34.03614 269 GLY B N 1
ATOM 5595 C CA . GLY B 1 285 ? 43.16484 3.20044 56.36433 1.000 38.01725 269 GLY B CA 1
ATOM 5596 C C . GLY B 1 285 ? 41.72605 3.52186 56.02587 1.000 37.74330 269 GLY B C 1
ATOM 5597 O O . GLY B 1 285 ? 41.09389 2.74086 55.31060 1.000 39.85816 269 GLY B O 1
ATOM 5598 N N . GLY B 1 286 ? 41.17624 4.62645 56.53035 1.000 28.10628 270 GLY B N 1
ATOM 5599 C CA . GLY B 1 286 ? 39.81506 4.99108 56.16654 1.000 35.95410 270 GLY B CA 1
ATOM 5600 C C . GLY B 1 286 ? 38.82575 3.93376 56.61882 1.000 37.12466 270 GLY B C 1
ATOM 5601 O O . GLY B 1 286 ? 38.79888 3.52832 57.78696 1.000 36.80822 270 GLY B O 1
ATOM 5602 N N . ASN B 1 287 ? 38.00753 3.46149 55.67651 1.000 35.94733 271 ASN B N 1
ATOM 5603 C CA . ASN B 1 287 ? 37.09828 2.35611 55.95348 1.000 37.70911 271 ASN B CA 1
ATOM 5604 C C . ASN B 1 287 ? 37.82252 1.02486 56.08896 1.000 42.11044 271 ASN B C 1
ATOM 5605 O O . ASN B 1 287 ? 37.19913 0.04021 56.50204 1.000 40.29901 271 ASN B O 1
ATOM 5610 N N . GLY B 1 288 ? 39.11423 0.97337 55.76982 1.000 36.34930 272 GLY B N 1
ATOM 5611 C CA . GLY B 1 288 ? 39.82067 -0.28989 55.74121 1.000 35.63831 272 GLY B CA 1
ATOM 5612 C C . GLY B 1 288 ? 39.66081 -1.04407 54.44477 1.000 34.82458 272 GLY B C 1
ATOM 5613 O O . GLY B 1 288 ? 39.62570 -2.27671 54.45825 1.000 36.84455 272 GLY B O 1
ATOM 5614 N N . ASN B 1 289 ? 39.55270 -0.32756 53.31815 1.000 36.19163 273 ASN B N 1
ATOM 5615 C CA . ASN B 1 289 ? 39.34824 -0.97115 52.02225 1.000 34.51419 273 ASN B CA 1
ATOM 5616 C C . ASN B 1 289 ? 40.49026 -1.91294 51.67691 1.000 37.24135 273 ASN B C 1
ATOM 5617 O O . ASN B 1 289 ? 40.26778 -2.94139 51.02708 1.000 38.09683 273 ASN B O 1
ATOM 5622 N N . THR B 1 290 ? 41.71353 -1.58798 52.10464 1.000 28.11159 274 THR B N 1
ATOM 5623 C CA . THR B 1 290 ? 42.83572 -2.47837 51.84296 1.000 30.20197 274 THR B CA 1
ATOM 5624 C C . THR B 1 290 ? 42.87054 -3.61779 52.84785 1.000 31.50399 274 THR B C 1
ATOM 5625 O O . THR B 1 290 ? 43.02586 -4.78779 52.47257 1.000 31.18335 274 THR B O 1
ATOM 5629 N N . SER B 1 291 ? 42.72350 -3.29655 54.13428 1.000 27.29792 275 SER B N 1
ATOM 5630 C CA . SER B 1 291 ? 42.87306 -4.33265 55.14599 1.000 25.45441 275 SER B CA 1
ATOM 5631 C C . SER B 1 291 ? 41.72212 -5.32878 55.11369 1.000 28.29539 275 SER B C 1
ATOM 5632 O O . SER B 1 291 ? 41.90256 -6.48526 55.49999 1.000 30.40874 275 SER B O 1
ATOM 5635 N N . ILE B 1 292 ? 40.54982 -4.93090 54.62207 1.000 29.13336 276 ILE B N 1
ATOM 5636 C CA . ILE B 1 292 ? 39.46228 -5.89535 54.51811 1.000 29.28784 276 ILE B CA 1
ATOM 5637 C C . ILE B 1 292 ? 39.78405 -6.94285 53.45489 1.000 32.01861 276 ILE B C 1
ATOM 5638 O O . ILE B 1 292 ? 39.48586 -8.13256 53.62000 1.000 27.88531 276 ILE B O 1
ATOM 5643 N N . GLU B 1 293 ? 40.42934 -6.52599 52.36204 1.000 28.30821 277 GLU B N 1
ATOM 5644 C CA . GLU B 1 293 ? 40.85608 -7.47920 51.34760 1.000 30.60608 277 GLU B CA 1
ATOM 5645 C C . GLU B 1 293 ? 41.98622 -8.35766 51.86412 1.000 27.96488 277 GLU B C 1
ATOM 5646 O O . GLU B 1 293 ? 42.03311 -9.55523 51.56500 1.000 28.84072 277 GLU B O 1
ATOM 5652 N N . ILE B 1 294 ? 42.91368 -7.77736 52.62934 1.000 30.22528 278 ILE B N 1
ATOM 5653 C CA . ILE B 1 294 ? 43.95322 -8.58637 53.26771 1.000 27.32804 278 ILE B CA 1
ATOM 5654 C C . ILE B 1 294 ? 43.32063 -9.63867 54.17372 1.000 27.19825 278 ILE B C 1
ATOM 5655 O O . ILE B 1 294 ? 43.68970 -10.81972 54.14742 1.000 28.25673 278 ILE B O 1
ATOM 5660 N N . ALA B 1 295 ? 42.34133 -9.22500 54.97677 1.000 27.66844 279 ALA B N 1
ATOM 5661 C CA . ALA B 1 295 ? 41.71825 -10.12896 55.92978 1.000 29.37962 279 ALA B CA 1
ATOM 5662 C C . ALA B 1 295 ? 40.97038 -11.24785 55.21677 1.000 31.01899 279 ALA B C 1
ATOM 5663 O O . ALA B 1 295 ? 41.02147 -12.40696 55.65039 1.000 25.98368 279 ALA B O 1
ATOM 5665 N N . LYS B 1 296 ? 40.31706 -10.92929 54.08851 1.000 30.78601 280 LYS B N 1
ATOM 5666 C CA . LYS B 1 296 ? 39.60793 -11.95526 53.32199 1.000 31.40896 280 LYS B CA 1
ATOM 5667 C C . LYS B 1 296 ? 40.57294 -12.92368 52.65117 1.000 27.22779 280 LYS B C 1
ATOM 5668 O O . LYS B 1 296 ? 40.31759 -14.12921 52.60817 1.000 28.02261 280 LYS B O 1
ATOM 5674 N N . LYS B 1 297 ? 41.65691 -12.41440 52.06380 1.000 24.30300 281 LYS B N 1
ATOM 5675 C CA . LYS B 1 297 ? 42.55703 -13.30306 51.33527 1.000 23.11286 281 LYS B CA 1
ATOM 5676 C C . LYS B 1 297 ? 43.40842 -14.13586 52.28190 1.000 24.58799 281 LYS B C 1
ATOM 5677 O O . LYS B 1 297 ? 43.79716 -15.26035 51.93949 1.000 23.87649 281 LYS B O 1
ATOM 5683 N N . PHE B 1 298 ? 43.67632 -13.62045 53.47870 1.000 24.35542 282 PHE B N 1
ATOM 5684 C CA . PHE B 1 298 ? 44.60291 -14.23645 54.42465 1.000 26.74626 282 PHE B CA 1
ATOM 5685 C C . PHE B 1 298 ? 43.94166 -14.31765 55.79243 1.000 26.03594 282 PHE B C 1
ATOM 5686 O O . PHE B 1 298 ? 44.20211 -13.49181 56.67885 1.000 23.52456 282 PHE B O 1
ATOM 5694 N N . PRO B 1 299 ? 43.07561 -15.30986 56.00419 1.000 23.86308 283 PRO B N 1
ATOM 5695 C CA . PRO B 1 299 ? 42.36352 -15.40091 57.28409 1.000 24.95222 283 PRO B CA 1
ATOM 5696 C C . PRO B 1 299 ? 43.26752 -15.68725 58.47901 1.000 30.87046 283 PRO B C 1
ATOM 5697 O O . PRO B 1 299 ? 42.78431 -15.62125 59.61594 1.000 25.81077 283 PRO B O 1
ATOM 5701 N N . HIS B 1 300 ? 44.53884 -16.03714 58.26879 1.000 24.62273 284 HIS B N 1
ATOM 5702 C CA . HIS B 1 300 ? 45.44657 -16.26082 59.38947 1.000 26.16901 284 HIS B CA 1
ATOM 5703 C C . HIS B 1 300 ? 45.93319 -14.96713 60.01317 1.000 27.08316 284 HIS B C 1
ATOM 5704 O O . HIS B 1 300 ? 46.60559 -15.01558 61.05110 1.000 28.59232 284 HIS B O 1
ATOM 5711 N N . LEU B 1 301 ? 45.59437 -13.82092 59.42735 1.000 21.04327 285 LEU B N 1
ATOM 5712 C CA . LEU B 1 301 ? 46.04912 -12.53432 59.91860 1.000 28.15338 285 LEU B CA 1
ATOM 5713 C C . LEU B 1 301 ? 44.92861 -11.86212 60.70155 1.000 31.37878 285 LEU B C 1
ATOM 5714 O O . LEU B 1 301 ? 43.74252 -12.10713 60.47144 1.000 24.48066 285 LEU B O 1
ATOM 5719 N N . LYS B 1 302 ? 45.32284 -11.03592 61.65911 1.000 26.99672 286 LYS B N 1
ATOM 5720 C CA . LYS B 1 302 ? 44.39916 -10.17810 62.37954 1.000 30.19280 286 LYS B CA 1
ATOM 5721 C C . LYS B 1 302 ? 44.67331 -8.74655 61.95952 1.000 25.90429 286 LYS B C 1
ATOM 5722 O O . LYS B 1 302 ? 45.83176 -8.36997 61.76039 1.000 29.31413 286 LYS B O 1
ATOM 5728 N N . VAL B 1 303 ? 43.60692 -7.96217 61.80977 1.000 29.49952 287 VAL B N 1
ATOM 5729 C CA . VAL B 1 303 ? 43.68076 -6.58977 61.31950 1.000 24.03595 287 VAL B CA 1
ATOM 5730 C C . VAL B 1 303 ? 43.26846 -5.65221 62.44264 1.000 29.96326 287 VAL B C 1
ATOM 5731 O O . VAL B 1 303 ? 42.29727 -5.91947 63.16210 1.000 36.71595 287 VAL B O 1
ATOM 5735 N N . HIS B 1 304 ? 44.02039 -4.56116 62.60743 1.000 28.92056 288 HIS B N 1
ATOM 5736 C CA . HIS B 1 304 ? 43.67636 -3.47989 63.52921 1.000 33.56170 288 HIS B CA 1
ATOM 5737 C C . HIS B 1 304 ? 43.59244 -2.19280 62.71845 1.000 30.41064 288 HIS B C 1
ATOM 5738 O O . HIS B 1 304 ? 44.60297 -1.73015 62.18173 1.000 31.65806 288 HIS B O 1
ATOM 5745 N N . LEU B 1 305 ? 42.39477 -1.63049 62.60241 1.000 27.37056 289 LEU B N 1
ATOM 5746 C CA . LEU B 1 305 ? 42.17606 -0.41537 61.83231 1.000 29.70226 289 LEU B CA 1
ATOM 5747 C C . LEU B 1 305 ? 42.17143 0.79378 62.75730 1.000 39.48409 289 LEU B C 1
ATOM 5748 O O . LEU B 1 305 ? 41.51219 0.78093 63.80637 1.000 37.39165 289 LEU B O 1
ATOM 5753 N N . GLN B 1 306 ? 42.92996 1.82200 62.37974 1.000 31.89442 290 GLN B N 1
ATOM 5754 C CA . GLN B 1 306 ? 43.03372 3.04691 63.15831 1.000 32.22366 290 GLN B CA 1
ATOM 5755 C C . GLN B 1 306 ? 42.91153 4.25137 62.23748 1.000 41.23359 290 GLN B C 1
ATOM 5756 O O . GLN B 1 306 ? 43.62682 4.35000 61.23375 1.000 35.86582 290 GLN B O 1
ATOM 5762 N N . ASP B 1 307 ? 42.00519 5.15647 62.58959 1.000 36.81347 291 ASP B N 1
ATOM 5763 C CA . ASP B 1 307 ? 41.75057 6.39170 61.85665 1.000 35.53043 291 ASP B CA 1
ATOM 5764 C C . ASP B 1 307 ? 40.97027 7.31783 62.78386 1.000 38.08147 291 ASP B C 1
ATOM 5765 O O . ASP B 1 307 ? 40.77720 7.01013 63.96538 1.000 41.59719 291 ASP B O 1
ATOM 5770 N N . LEU B 1 308 ? 40.47747 8.43014 62.23754 1.000 39.31107 292 LEU B N 1
ATOM 5771 C CA . LEU B 1 308 ? 39.70932 9.38234 63.03124 1.000 39.50169 292 LEU B CA 1
ATOM 5772 C C . LEU B 1 308 ? 38.39229 8.76241 63.50777 1.000 41.79424 292 LEU B C 1
ATOM 5773 O O . LEU B 1 308 ? 37.84902 7.86447 62.85617 1.000 43.08127 292 LEU B O 1
ATOM 5778 N N . PRO B 1 309 ? 37.85891 9.22924 64.64819 1.000 45.00165 293 PRO B N 1
ATOM 5779 C CA . PRO B 1 309 ? 36.67680 8.55805 65.23464 1.000 48.40487 293 PRO B CA 1
ATOM 5780 C C . PRO B 1 309 ? 35.48155 8.42099 64.29706 1.000 45.67604 293 PRO B C 1
ATOM 5781 O O . PRO B 1 309 ? 34.87437 7.34075 64.23588 1.000 52.11488 293 PRO B O 1
ATOM 5785 N N . ASP B 1 310 ? 35.09626 9.48673 63.58767 1.000 42.01704 294 ASP B N 1
ATOM 5786 C CA . ASP B 1 310 ? 33.97793 9.36164 62.65526 1.000 53.88009 294 ASP B CA 1
ATOM 5787 C C . ASP B 1 310 ? 34.30888 8.38772 61.53249 1.000 49.33809 294 ASP B C 1
ATOM 5788 O O . ASP B 1 310 ? 33.45759 7.58097 61.12369 1.000 50.16169 294 ASP B O 1
ATOM 5793 N N . THR B 1 311 ? 35.54247 8.45214 61.01681 1.000 45.77157 295 THR B N 1
ATOM 5794 C CA . THR B 1 311 ? 35.96542 7.48664 60.00788 1.000 41.83748 295 THR B CA 1
ATOM 5795 C C . THR B 1 311 ? 35.90491 6.06447 60.55531 1.000 41.26123 295 THR B C 1
ATOM 5796 O O . THR B 1 311 ? 35.52644 5.13386 59.83751 1.000 46.75398 295 THR B O 1
ATOM 5800 N N . ILE B 1 312 ? 36.23041 5.88452 61.83958 1.000 41.02864 296 ILE B N 1
ATOM 5801 C CA . ILE B 1 312 ? 36.19294 4.55324 62.44114 1.000 45.94083 296 ILE B CA 1
ATOM 5802 C C . ILE B 1 312 ? 34.75289 4.05816 62.56087 1.000 49.16187 296 ILE B C 1
ATOM 5803 O O . ILE B 1 312 ? 34.47763 2.86764 62.38501 1.000 44.73715 296 ILE B O 1
ATOM 5808 N N . GLU B 1 313 ? 33.80908 4.95350 62.86498 1.000 45.46510 297 GLU B N 1
ATOM 5809 C CA . GLU B 1 313 ? 32.40600 4.53533 62.92710 1.000 56.26852 297 GLU B CA 1
ATOM 5810 C C . GLU B 1 313 ? 31.89678 4.11363 61.54949 1.000 47.81033 297 GLU B C 1
ATOM 5811 O O . GLU B 1 313 ? 31.23078 3.07039 61.40012 1.000 49.11793 297 GLU B O 1
ATOM 5817 N N . GLU B 1 314 ? 32.20792 4.91596 60.52540 1.000 46.71402 298 GLU B N 1
ATOM 5818 C CA . GLU B 1 314 ? 31.87954 4.51410 59.16107 1.000 48.86653 298 GLU B CA 1
ATOM 5819 C C . GLU B 1 314 ? 32.52061 3.17347 58.80881 1.000 52.32621 298 GLU B C 1
ATOM 5820 O O . GLU B 1 314 ? 31.89894 2.33525 58.14487 1.000 48.38996 298 GLU B O 1
ATOM 5826 N N . ALA B 1 315 ? 33.75706 2.94391 59.26557 1.000 45.31172 299 ALA B N 1
ATOM 5827 C CA . ALA B 1 315 ? 34.44700 1.69322 58.95741 1.000 49.25808 299 ALA B CA 1
ATOM 5828 C C . ALA B 1 315 ? 33.80821 0.50964 59.67120 1.000 42.95123 299 ALA B C 1
ATOM 5829 O O . ALA B 1 315 ? 33.77088 -0.60197 59.13280 1.000 45.36126 299 ALA B O 1
ATOM 5831 N N . LYS B 1 316 ? 33.33352 0.71890 60.89727 1.000 43.17869 300 LYS B N 1
ATOM 5832 C CA . LYS B 1 316 ? 32.57910 -0.32499 61.57925 1.000 51.13289 300 LYS B CA 1
ATOM 5833 C C . LYS B 1 316 ? 31.36445 -0.72597 60.75521 1.000 46.76789 300 LYS B C 1
ATOM 5834 O O . LYS B 1 316 ? 31.08789 -1.91927 60.56729 1.000 44.24374 300 LYS B O 1
ATOM 5840 N N . VAL B 1 317 ? 30.63265 0.26524 60.24109 1.000 47.47115 301 VAL B N 1
ATOM 5841 C CA . VAL B 1 317 ? 29.48865 -0.04958 59.38361 1.000 47.23879 301 VAL B CA 1
ATOM 5842 C C . VAL B 1 317 ? 29.93556 -0.80545 58.13283 1.000 47.28661 301 VAL B C 1
ATOM 5843 O O . VAL B 1 317 ? 29.30829 -1.79250 57.71766 1.000 47.10308 301 VAL B O 1
ATOM 5847 N N . PHE B 1 318 ? 31.02248 -0.34659 57.51222 1.000 48.27621 302 PHE B N 1
ATOM 5848 C CA . PHE B 1 318 ? 31.51827 -0.96375 56.28628 1.000 44.01119 302 PHE B CA 1
ATOM 5849 C C . PHE B 1 318 ? 31.87761 -2.42634 56.51090 1.000 44.34008 302 PHE B C 1
ATOM 5850 O O . PHE B 1 318 ? 31.54003 -3.28864 55.69409 1.000 46.72857 302 PHE B O 1
ATOM 5858 N N . TRP B 1 319 ? 32.55040 -2.72669 57.62032 1.000 41.46006 303 TRP B N 1
ATOM 5859 C CA . TRP B 1 319 ? 32.93943 -4.10621 57.89336 1.000 45.94945 303 TRP B CA 1
ATOM 5860 C C . TRP B 1 319 ? 31.74151 -4.95913 58.29421 1.000 54.71755 303 TRP B C 1
ATOM 5861 O O . TRP B 1 319 ? 31.70593 -6.15634 57.98375 1.000 40.45884 303 TRP B O 1
ATOM 5872 N N . LYS B 1 320 ? 30.75362 -4.37128 58.98071 1.000 51.31842 304 LYS B N 1
ATOM 5873 C CA . LYS B 1 320 ? 29.53963 -5.12504 59.27470 1.000 50.78649 304 LYS B CA 1
ATOM 5874 C C . LYS B 1 320 ? 28.79502 -5.48579 57.99558 1.000 51.70545 304 LYS B C 1
ATOM 5875 O O . LYS B 1 320 ? 28.19684 -6.56493 57.91151 1.000 49.54813 304 LYS B O 1
ATOM 5881 N N . GLU B 1 321 ? 28.84679 -4.62116 56.98010 1.000 55.34637 305 GLU B N 1
ATOM 5882 C CA . GLU B 1 321 ? 28.15229 -4.92602 55.73328 1.000 50.42526 305 GLU B CA 1
ATOM 5883 C C . GLU B 1 321 ? 28.96086 -5.80067 54.78223 1.000 50.06488 305 GLU B C 1
ATOM 5884 O O . GLU B 1 321 ? 28.37310 -6.61363 54.05912 1.000 47.59214 305 GLU B O 1
ATOM 5890 N N . GLU B 1 322 ? 30.28906 -5.69699 54.78084 1.000 46.54724 306 GLU B N 1
ATOM 5891 C CA . GLU B 1 322 ? 31.07930 -6.36722 53.75632 1.000 49.01341 306 GLU B CA 1
ATOM 5892 C C . GLU B 1 322 ? 31.87686 -7.56072 54.25571 1.000 44.72983 306 GLU B C 1
ATOM 5893 O O . GLU B 1 322 ? 32.16623 -8.45955 53.46339 1.000 48.94413 306 GLU B O 1
ATOM 5899 N N . TYR B 1 323 ? 32.23810 -7.60635 55.53066 1.000 42.71733 307 TYR B N 1
ATOM 5900 C CA . TYR B 1 323 ? 32.97308 -8.76627 56.02352 1.000 40.45418 307 TYR B CA 1
ATOM 5901 C C . TYR B 1 323 ? 32.59564 -9.03746 57.47246 1.000 45.47931 307 TYR B C 1
ATOM 5902 O O . TYR B 1 323 ? 33.44854 -8.93478 58.36724 1.000 42.41615 307 TYR B O 1
ATOM 5911 N N . PRO B 1 324 ? 31.33566 -9.38629 57.74758 1.000 42.51013 308 PRO B N 1
ATOM 5912 C CA . PRO B 1 324 ? 30.93476 -9.62536 59.14236 1.000 41.64398 308 PRO B CA 1
ATOM 5913 C C . PRO B 1 324 ? 31.63621 -10.81210 59.78202 1.000 47.69741 308 PRO B C 1
ATOM 5914 O O . PRO B 1 324 ? 31.70045 -10.87679 61.01721 1.000 47.14526 308 PRO B O 1
ATOM 5918 N N . ASP B 1 325 ? 32.13943 -11.76165 58.98734 1.000 49.62638 309 ASP B N 1
ATOM 5919 C CA . ASP B 1 325 ? 32.84244 -12.91102 59.55443 1.000 45.45755 309 ASP B CA 1
ATOM 5920 C C . ASP B 1 325 ? 34.06289 -12.48365 60.36443 1.000 48.11941 309 ASP B C 1
ATOM 5921 O O . ASP B 1 325 ? 34.34624 -13.06110 61.42132 1.000 46.94963 309 ASP B O 1
ATOM 5926 N N . ALA B 1 326 ? 34.79214 -11.46546 59.89149 1.000 42.00209 310 ALA B N 1
ATOM 5927 C CA . ALA B 1 326 ? 35.95760 -10.97777 60.62414 1.000 41.21088 310 ALA B CA 1
ATOM 5928 C C . ALA B 1 326 ? 35.55924 -10.32707 61.93772 1.000 42.03225 310 ALA B C 1
ATOM 5929 O O . ALA B 1 326 ? 36.32443 -10.37287 62.90998 1.000 39.22121 310 ALA B O 1
ATOM 5931 N N . ILE B 1 327 ? 34.39013 -9.68555 61.98013 1.000 46.63098 311 ILE B N 1
ATOM 5932 C CA . ILE B 1 327 ? 33.91791 -9.13426 63.24349 1.000 44.67614 311 ILE B CA 1
ATOM 5933 C C . ILE B 1 327 ? 33.52760 -10.25933 64.18600 1.000 44.21720 311 ILE B C 1
ATOM 5934 O O . ILE B 1 327 ? 33.89829 -10.25768 65.36613 1.000 47.85660 311 ILE B O 1
ATOM 5939 N N . LYS B 1 328 ? 32.81636 -11.26012 63.66700 1.000 52.04711 312 LYS B N 1
ATOM 5940 C CA . LYS B 1 328 ? 32.40745 -12.39786 64.48407 1.000 47.21740 312 LYS B CA 1
ATOM 5941 C C . LYS B 1 328 ? 33.61295 -13.14604 65.04103 1.000 49.89341 312 LYS B C 1
ATOM 5942 O O . LYS B 1 328 ? 33.65172 -13.48613 66.22968 1.000 48.90049 312 LYS B O 1
ATOM 5948 N N . ASP B 1 329 ? 34.60617 -13.41710 64.19272 1.000 48.71236 313 ASP B N 1
ATOM 5949 C CA . ASP B 1 329 ? 35.78744 -14.18152 64.57643 1.000 43.78324 313 ASP B CA 1
ATOM 5950 C C . ASP B 1 329 ? 36.78248 -13.37062 65.39101 1.000 44.02434 313 ASP B C 1
ATOM 5951 O O . ASP B 1 329 ? 37.88310 -13.86588 65.65707 1.000 44.38809 313 ASP B O 1
ATOM 5956 N N . SER B 1 330 ? 36.43673 -12.14167 65.76918 1.000 43.38648 314 SER B N 1
ATOM 5957 C CA . SER B 1 330 ? 37.35129 -11.25713 66.49386 1.000 45.37190 314 SER B CA 1
ATOM 5958 C C . SER B 1 330 ? 38.69156 -11.11943 65.77435 1.000 37.10161 314 SER B C 1
ATOM 5959 O O . SER B 1 330 ? 39.75762 -11.10070 66.39261 1.000 43.34279 314 SER B O 1
ATOM 5962 N N . ARG B 1 331 ? 38.63752 -11.02118 64.44849 1.000 43.13763 315 ARG B N 1
ATOM 5963 C CA . ARG B 1 331 ? 39.83639 -10.89030 63.63557 1.000 37.91879 315 ARG B CA 1
ATOM 5964 C C . ARG B 1 331 ? 40.11270 -9.45219 63.22496 1.000 44.84037 315 ARG B C 1
ATOM 5965 O O . ARG B 1 331 ? 41.18255 -9.18137 62.67068 1.000 40.68571 315 ARG B O 1
ATOM 5973 N N . VAL B 1 332 ? 39.16461 -8.53898 63.44069 1.000 37.34372 316 VAL B N 1
ATOM 5974 C CA . VAL B 1 332 ? 39.34477 -7.12564 63.13359 1.000 36.11907 316 VAL B CA 1
ATOM 5975 C C . VAL B 1 332 ? 39.03771 -6.31315 64.38525 1.000 38.35229 316 VAL B C 1
ATOM 5976 O O . VAL B 1 332 ? 38.07668 -6.60188 65.10547 1.000 45.30745 316 VAL B O 1
ATOM 5980 N N . ALA B 1 333 ? 39.88321 -5.32606 64.66630 1.000 38.12491 317 ALA B N 1
ATOM 5981 C CA . ALA B 1 333 ? 39.68382 -4.40118 65.77342 1.000 39.29394 317 ALA B CA 1
ATOM 5982 C C . ALA B 1 333 ? 39.68021 -2.97498 65.24076 1.000 39.81641 317 ALA B C 1
ATOM 5983 O O . ALA B 1 333 ? 40.27821 -2.69439 64.19966 1.000 35.14352 317 ALA B O 1
ATOM 5985 N N . PHE B 1 334 ? 39.01035 -2.07172 65.96056 1.000 33.03654 318 PHE B N 1
ATOM 5986 C CA . PHE B 1 334 ? 38.89042 -0.67510 65.55016 1.000 34.32741 318 PHE B CA 1
ATOM 5987 C C . PHE B 1 334 ? 39.30437 0.21963 66.70788 1.000 41.34506 318 PHE B C 1
ATOM 5988 O O . PHE B 1 334 ? 38.70770 0.15025 67.78601 1.000 45.73819 318 PHE B O 1
ATOM 5996 N N . THR B 1 335 ? 40.30595 1.07093 66.49085 1.000 38.50572 319 THR B N 1
ATOM 5997 C CA . THR B 1 335 ? 40.76441 1.99076 67.53316 1.000 38.45634 319 THR B CA 1
ATOM 5998 C C . THR B 1 335 ? 40.93940 3.38301 66.94049 1.000 44.54109 319 THR B C 1
ATOM 5999 O O . THR B 1 335 ? 41.76210 3.56345 66.01874 1.000 39.01208 319 THR B O 1
ATOM 6003 N N . PRO B 1 336 ? 40.19276 4.38329 67.40588 1.000 45.09188 320 PRO B N 1
ATOM 6004 C CA . PRO B 1 336 ? 40.38473 5.74341 66.89076 1.000 47.72078 320 PRO B CA 1
ATOM 6005 C C . PRO B 1 336 ? 41.75774 6.29155 67.24383 1.000 42.26586 320 PRO B C 1
ATOM 6006 O O . PRO B 1 336 ? 42.34536 5.95943 68.27518 1.000 49.00548 320 PRO B O 1
ATOM 6010 N N . ILE B 1 337 ? 42.25427 7.17760 66.38455 1.000 40.91606 321 ILE B N 1
ATOM 6011 C CA . ILE B 1 337 ? 43.58108 7.74371 66.56161 1.000 42.62662 321 ILE B CA 1
ATOM 6012 C C . ILE B 1 337 ? 43.64381 9.05346 65.79817 1.000 48.02387 321 ILE B C 1
ATOM 6013 O O . ILE B 1 337 ? 42.97325 9.23210 64.77756 1.000 51.76492 321 ILE B O 1
ATOM 6018 N N . ASP B 1 338 ? 44.42610 9.97849 66.32078 1.000 43.05498 322 ASP B N 1
ATOM 6019 C CA . ASP B 1 338 ? 44.96660 11.10893 65.58179 1.000 48.37087 322 ASP B CA 1
ATOM 6020 C C . ASP B 1 338 ? 46.45735 10.80610 65.48287 1.000 45.02491 322 ASP B C 1
ATOM 6021 O O . ASP B 1 338 ? 47.19599 10.98148 66.45493 1.000 43.84181 322 ASP B O 1
ATOM 6026 N N . PHE B 1 339 ? 46.89133 10.29070 64.32710 1.000 50.01062 323 PHE B N 1
ATOM 6027 C CA . PHE B 1 339 ? 48.23323 9.71980 64.26625 1.000 46.35201 323 PHE B CA 1
ATOM 6028 C C . PHE B 1 339 ? 49.33942 10.76765 64.28373 1.000 47.57106 323 PHE B C 1
ATOM 6029 O O . PHE B 1 339 ? 50.51342 10.39006 64.35139 1.000 48.37688 323 PHE B O 1
ATOM 6037 N N . PHE B 1 340 ? 49.00397 12.06058 64.22297 1.000 45.27183 324 PHE B N 1
ATOM 6038 C CA . PHE B 1 340 ? 49.98519 13.10010 64.50507 1.000 45.00690 324 PHE B CA 1
ATOM 6039 C C . PHE B 1 340 ? 50.11185 13.37179 66.00198 1.000 51.48119 324 PHE B C 1
ATOM 6040 O O . PHE B 1 340 ? 51.13705 13.90378 66.44145 1.000 47.57652 324 PHE B O 1
ATOM 6048 N N . LYS B 1 341 ? 49.09809 13.00215 66.78963 1.000 45.43102 325 LYS B N 1
ATOM 6049 C CA . LYS B 1 341 ? 49.06634 13.25161 68.22264 1.000 49.05393 325 LYS B CA 1
ATOM 6050 C C . LYS B 1 341 ? 49.31225 12.01200 69.07098 1.000 49.65775 325 LYS B C 1
ATOM 6051 O O . LYS B 1 341 ? 49.74955 12.14808 70.21777 1.000 49.64100 325 LYS B O 1
ATOM 6057 N N . GLN B 1 342 ? 49.04314 10.81525 68.54820 1.000 50.22930 326 GLN B N 1
ATOM 6058 C CA . GLN B 1 342 ? 49.10801 9.59121 69.33212 1.000 44.05142 326 GLN B CA 1
ATOM 6059 C C . GLN B 1 342 ? 49.86374 8.50623 68.58050 1.000 45.33536 326 GLN B C 1
ATOM 6060 O O . GLN B 1 342 ? 49.93436 8.51507 67.34995 1.000 45.65593 326 GLN B O 1
ATOM 6066 N N . ALA B 1 343 ? 50.43975 7.57178 69.34666 1.000 40.36721 327 ALA B N 1
ATOM 6067 C CA . ALA B 1 343 ? 51.07524 6.38850 68.79075 1.000 43.00407 327 ALA B CA 1
ATOM 6068 C C . ALA B 1 343 ? 50.01623 5.34749 68.43726 1.000 41.96189 327 ALA B C 1
ATOM 6069 O O . ALA B 1 343 ? 48.95066 5.29942 69.06255 1.000 39.46865 327 ALA B O 1
ATOM 6071 N N . PRO B 1 344 ? 50.27497 4.50921 67.42199 1.000 36.43788 328 PRO B N 1
ATOM 6072 C CA . PRO B 1 344 ? 49.32916 3.42828 67.10779 1.000 33.82398 328 PRO B CA 1
ATOM 6073 C C . PRO B 1 344 ? 49.36551 2.33276 68.16579 1.000 40.73569 328 PRO B C 1
ATOM 6074 O O . PRO B 1 344 ? 50.14952 2.41163 69.11887 1.000 40.83588 328 PRO B O 1
ATOM 6078 N N . VAL B 1 345 ? 48.52093 1.31503 68.01940 1.000 36.36682 329 VAL B N 1
ATOM 6079 C CA . VAL B 1 345 ? 48.49868 0.21988 68.99689 1.000 38.81604 329 VAL B CA 1
ATOM 6080 C C . VAL B 1 345 ? 49.84693 -0.49207 68.98775 1.000 37.17273 329 VAL B C 1
ATOM 6081 O O . VAL B 1 345 ? 50.46957 -0.63511 67.91563 1.000 32.98125 329 VAL B O 1
ATOM 6085 N N . PRO B 1 346 ? 50.35110 -0.95537 70.12333 1.000 41.42815 330 PRO B N 1
ATOM 6086 C CA . PRO B 1 346 ? 51.72582 -1.45355 70.17558 1.000 38.23471 330 PRO B CA 1
ATOM 6087 C C . PRO B 1 346 ? 51.87048 -2.91544 69.77043 1.000 37.59836 330 PRO B C 1
ATOM 6088 O O . PRO B 1 346 ? 50.90983 -3.69099 69.72224 1.000 37.36139 330 PRO B O 1
ATOM 6092 N N . ASP B 1 347 ? 53.11979 -3.27416 69.47008 1.000 32.32989 331 ASP B N 1
ATOM 6093 C CA . ASP B 1 347 ? 53.53130 -4.66469 69.29097 1.000 34.61366 331 ASP B CA 1
ATOM 6094 C C . ASP B 1 347 ? 52.77697 -5.34020 68.15691 1.000 36.37406 331 ASP B C 1
ATOM 6095 O O . ASP B 1 347 ? 52.47775 -6.53327 68.22980 1.000 37.63514 331 ASP B O 1
ATOM 6100 N N . GLN B 1 348 ? 52.46122 -4.59086 67.10159 1.000 34.31690 332 GLN B N 1
ATOM 6101 C CA . GLN B 1 348 ? 51.89221 -5.20581 65.91323 1.000 30.42741 332 GLN B CA 1
ATOM 6102 C C . GLN B 1 348 ? 53.01386 -5.75842 65.04924 1.000 32.10086 332 GLN B C 1
ATOM 6103 O O . GLN B 1 348 ? 54.14097 -5.26079 65.07789 1.000 31.09468 332 GLN B O 1
ATOM 6109 N N . ASP B 1 349 ? 52.70965 -6.83125 64.31313 1.000 31.48795 333 ASP B N 1
ATOM 6110 C CA . ASP B 1 349 ? 53.70237 -7.40597 63.40814 1.000 28.57617 333 ASP B CA 1
ATOM 6111 C C . ASP B 1 349 ? 53.96585 -6.49068 62.22005 1.000 33.49699 333 ASP B C 1
ATOM 6112 O O . ASP B 1 349 ? 55.11646 -6.32718 61.79215 1.000 27.71208 333 ASP B O 1
ATOM 6117 N N . ILE B 1 350 ? 52.90530 -5.92845 61.64857 1.000 24.58393 334 ILE B N 1
ATOM 6118 C CA . ILE B 1 350 ? 52.99278 -5.05209 60.48815 1.000 24.35447 334 ILE B CA 1
ATOM 6119 C C . ILE B 1 350 ? 52.24207 -3.77249 60.81808 1.000 26.88975 334 ILE B C 1
ATOM 6120 O O . ILE B 1 350 ? 51.11966 -3.82642 61.32809 1.000 27.69230 334 ILE B O 1
ATOM 6125 N N . TYR B 1 351 ? 52.86740 -2.63231 60.55268 1.000 23.42147 335 TYR B N 1
ATOM 6126 C CA . TYR B 1 351 ? 52.19754 -1.34390 60.49120 1.000 23.87934 335 TYR B CA 1
ATOM 6127 C C . TYR B 1 351 ? 52.18116 -0.94441 59.02699 1.000 25.62594 335 TYR B C 1
ATOM 6128 O O . TYR B 1 351 ? 53.19960 -1.07065 58.35111 1.000 26.92736 335 TYR B O 1
ATOM 6137 N N . TYR B 1 352 ? 51.02702 -0.51860 58.52292 1.000 25.57177 336 TYR B N 1
ATOM 6138 C CA . TYR B 1 352 ? 50.85168 -0.25626 57.09661 1.000 23.52006 336 TYR B CA 1
ATOM 6139 C C . TYR B 1 352 ? 50.25924 1.13406 56.90589 1.000 23.97722 336 TYR B C 1
ATOM 6140 O O . TYR B 1 352 ? 49.16084 1.41340 57.40518 1.000 24.86229 336 TYR B O 1
ATOM 6149 N N . ILE B 1 353 ? 50.96659 1.99604 56.17219 1.000 20.25211 337 ILE B N 1
ATOM 6150 C CA . ILE B 1 353 ? 50.44258 3.31149 55.79928 1.000 28.55238 337 ILE B CA 1
ATOM 6151 C C . ILE B 1 353 ? 50.56589 3.46831 54.28955 1.000 30.03796 337 ILE B C 1
ATOM 6152 O O . ILE B 1 353 ? 51.62478 3.19305 53.71509 1.000 31.42162 337 ILE B O 1
ATOM 6157 N N . SER B 1 354 ? 49.48705 3.89847 53.64695 1.000 29.58565 338 SER B N 1
ATOM 6158 C CA . SER B 1 354 ? 49.44524 3.96864 52.19271 1.000 29.52427 338 SER B CA 1
ATOM 6159 C C . SER B 1 354 ? 48.88131 5.30701 51.74582 1.000 31.53366 338 SER B C 1
ATOM 6160 O O . SER B 1 354 ? 47.80809 5.71598 52.20408 1.000 29.54022 338 SER B O 1
ATOM 6163 N N . GLN B 1 355 ? 49.59715 5.96279 50.83000 1.000 26.99183 339 GLN B N 1
ATOM 6164 C CA . GLN B 1 355 ? 49.16023 7.21567 50.21128 1.000 33.84606 339 GLN B CA 1
ATOM 6165 C C . GLN B 1 355 ? 48.82304 8.25997 51.26693 1.000 39.10678 339 GLN B C 1
ATOM 6166 O O . GLN B 1 355 ? 47.89742 9.05800 51.10319 1.000 33.98433 339 GLN B O 1
ATOM 6172 N N . ILE B 1 356 ? 49.56803 8.23275 52.36579 1.000 32.34056 340 ILE B N 1
ATOM 6173 C CA . ILE B 1 356 ? 49.48001 9.23366 53.41931 1.000 35.86890 340 ILE B CA 1
ATOM 6174 C C . ILE B 1 356 ? 50.67402 10.18406 53.38022 1.000 30.69716 340 ILE B C 1
ATOM 6175 O O . ILE B 1 356 ? 50.50900 11.40600 53.36866 1.000 34.81781 340 ILE B O 1
ATOM 6180 N N . VAL B 1 357 ? 51.88678 9.63004 53.30724 1.000 32.42082 341 VAL B N 1
ATOM 6181 C CA . VAL B 1 357 ? 53.10161 10.43684 53.40516 1.000 31.02137 341 VAL B CA 1
ATOM 6182 C C . VAL B 1 357 ? 53.14793 11.48761 52.30389 1.000 39.24678 341 VAL B C 1
ATOM 6183 O O . VAL B 1 357 ? 53.56092 12.63295 52.53413 1.000 35.91172 341 VAL B O 1
ATOM 6187 N N . HIS B 1 358 ? 52.69865 11.13007 51.09796 1.000 39.53109 342 HIS B N 1
ATOM 6188 C CA . HIS B 1 358 ? 52.77462 12.05891 49.97272 1.000 41.10197 342 HIS B CA 1
ATOM 6189 C C . HIS B 1 358 ? 51.81179 13.23175 50.10875 1.000 34.50672 342 HIS B C 1
ATOM 6190 O O . HIS B 1 358 ? 51.74482 14.06418 49.20025 1.000 40.83780 342 HIS B O 1
ATOM 6197 N N . ASN B 1 359 ? 51.09078 13.32696 51.22019 1.000 38.85755 343 ASN B N 1
ATOM 6198 C CA . ASN B 1 359 ? 50.18123 14.43263 51.46266 1.000 42.92880 343 ASN B CA 1
ATOM 6199 C C . ASN B 1 359 ? 50.72066 15.45860 52.45095 1.000 40.89376 343 ASN B C 1
ATOM 6200 O O . ASN B 1 359 ? 50.09770 16.51092 52.61212 1.000 47.18947 343 ASN B O 1
ATOM 6205 N N . TRP B 1 360 ? 51.84406 15.19020 53.11817 1.000 41.36593 344 TRP B N 1
ATOM 6206 C CA . TRP B 1 360 ? 52.29713 16.03063 54.22059 1.000 47.52307 344 TRP B CA 1
ATOM 6207 C C . TRP B 1 360 ? 53.77468 16.38247 54.07806 1.000 36.72237 344 TRP B C 1
ATOM 6208 O O . TRP B 1 360 ? 54.52947 15.72366 53.36040 1.000 34.42510 344 TRP B O 1
ATOM 6219 N N . GLY B 1 361 ? 54.18015 17.44165 54.78595 1.000 43.21303 345 GLY B N 1
ATOM 6220 C CA . GLY B 1 361 ? 55.55837 17.89353 54.77769 1.000 38.75616 345 GLY B CA 1
ATOM 6221 C C . GLY B 1 361 ? 56.47167 17.02756 55.62945 1.000 45.19460 345 GLY B C 1
ATOM 6222 O O . GLY B 1 361 ? 56.04222 16.12774 56.35293 1.000 39.51744 345 GLY B O 1
ATOM 6223 N N . ASP B 1 362 ? 57.76868 17.34461 55.55757 1.000 37.71655 346 ASP B N 1
ATOM 6224 C CA . ASP B 1 362 ? 58.78167 16.50807 56.20043 1.000 44.26597 346 ASP B CA 1
ATOM 6225 C C . ASP B 1 362 ? 58.57819 16.42715 57.71158 1.000 42.23370 346 ASP B C 1
ATOM 6226 O O . ASP B 1 362 ? 58.66565 15.34286 58.29850 1.000 40.33153 346 ASP B O 1
ATOM 6231 N N . GLU B 1 363 ? 58.30454 17.56237 58.35676 1.000 44.01304 347 GLU B N 1
ATOM 6232 C CA A GLU B 1 363 ? 58.20566 17.59063 59.81435 0.479 43.18444 347 GLU B CA 1
ATOM 6233 C CA B GLU B 1 363 ? 58.21090 17.58283 59.81374 0.521 43.18355 347 GLU B CA 1
ATOM 6234 C C . GLU B 1 363 ? 57.02149 16.76639 60.31405 1.000 38.98754 347 GLU B C 1
ATOM 6235 O O . GLU B 1 363 ? 57.14248 16.02068 61.29581 1.000 41.72013 347 GLU B O 1
ATOM 6246 N N . ASP B 1 364 ? 55.86837 16.87872 59.64847 1.000 41.69189 348 ASP B N 1
ATOM 6247 C CA . ASP B 1 364 ? 54.70550 16.08766 60.03918 1.000 41.70308 348 ASP B CA 1
ATOM 6248 C C . ASP B 1 364 ? 54.92188 14.60534 59.75109 1.000 38.67301 348 ASP B C 1
ATOM 6249 O O . ASP B 1 364 ? 54.48452 13.74122 60.52377 1.000 37.28475 348 ASP B O 1
ATOM 6254 N N . CYS B 1 365 ? 55.57502 14.28848 58.63277 1.000 37.78315 349 CYS B N 1
ATOM 6255 C CA . CYS B 1 365 ? 55.90045 12.89447 58.36209 1.000 37.64649 349 CYS B CA 1
ATOM 6256 C C . CYS B 1 365 ? 56.78447 12.32752 59.45518 1.000 34.42485 349 CYS B C 1
ATOM 6257 O O . CYS B 1 365 ? 56.54453 11.21938 59.94164 1.000 31.73738 349 CYS B O 1
ATOM 6260 N N . ILE B 1 366 ? 57.80979 13.07917 59.86181 1.000 35.56927 350 ILE B N 1
ATOM 6261 C CA . ILE B 1 366 ? 58.70505 12.58717 60.90333 1.000 36.30461 350 ILE B CA 1
ATOM 6262 C C . ILE B 1 366 ? 57.94718 12.41666 62.21399 1.000 35.77201 350 ILE B C 1
ATOM 6263 O O . ILE B 1 366 ? 58.17476 11.45404 62.95263 1.000 32.37273 350 ILE B O 1
ATOM 6268 N N . THR B 1 367 ? 57.01103 13.32285 62.50568 1.000 35.07492 351 THR B N 1
ATOM 6269 C CA . THR B 1 367 ? 56.17009 13.16100 63.69455 1.000 33.14096 351 THR B CA 1
ATOM 6270 C C . THR B 1 367 ? 55.39791 11.84847 63.64754 1.000 36.37458 351 THR B C 1
ATOM 6271 O O . THR B 1 367 ? 55.39691 11.07512 64.61812 1.000 39.40036 351 THR B O 1
ATOM 6275 N N . LEU B 1 368 ? 54.72739 11.58269 62.51967 1.000 37.51078 352 LEU B N 1
ATOM 6276 C CA . LEU B 1 368 ? 53.97615 10.33672 62.38361 1.000 36.37219 352 LEU B CA 1
ATOM 6277 C C . LEU B 1 368 ? 54.89008 9.12068 62.49992 1.000 32.07717 352 LEU B C 1
ATOM 6278 O O . LEU B 1 368 ? 54.53890 8.12432 63.14266 1.000 32.50021 352 LEU B O 1
ATOM 6283 N N . LEU B 1 369 ? 56.07224 9.18754 61.89427 1.000 34.10334 353 LEU B N 1
ATOM 6284 C CA . LEU B 1 369 ? 56.96380 8.03362 61.89295 1.000 33.20229 353 LEU B CA 1
ATOM 6285 C C . LEU B 1 369 ? 57.52857 7.76759 63.28055 1.000 30.28408 353 LEU B C 1
ATOM 6286 O O . LEU B 1 369 ? 57.70800 6.61172 63.66989 1.000 28.92408 353 LEU B O 1
ATOM 6291 N N . LYS B 1 370 ? 57.80465 8.82253 64.04556 1.000 31.91245 354 LYS B N 1
ATOM 6292 C CA . LYS B 1 370 ? 58.22948 8.64999 65.43018 1.000 37.45868 354 LYS B CA 1
ATOM 6293 C C . LYS B 1 370 ? 57.10385 8.06799 66.27487 1.000 33.77551 354 LYS B C 1
ATOM 6294 O O . LYS B 1 370 ? 57.34401 7.20293 67.12672 1.000 34.86092 354 LYS B O 1
ATOM 6300 N N . ASN B 1 371 ? 55.86862 8.53798 66.05885 1.000 36.91847 355 ASN B N 1
ATOM 6301 C CA . ASN B 1 371 ? 54.72584 7.92001 66.72728 1.000 34.96705 355 ASN B CA 1
ATOM 6302 C C . ASN B 1 371 ? 54.66421 6.42853 66.43469 1.000 32.98711 355 ASN B C 1
ATOM 6303 O O . ASN B 1 371 ? 54.49407 5.61657 67.35176 1.000 41.80272 355 ASN B O 1
ATOM 6308 N N . ILE B 1 372 ? 54.84365 6.04751 65.16969 1.000 29.46137 356 ILE B N 1
ATOM 6309 C CA . ILE B 1 372 ? 54.80526 4.63112 64.80770 1.000 30.72928 356 ILE B CA 1
ATOM 6310 C C . ILE B 1 372 ? 55.95726 3.87730 65.46871 1.000 35.07553 356 ILE B C 1
ATOM 6311 O O . ILE B 1 372 ? 55.76263 2.80978 66.06314 1.000 36.32061 356 ILE B O 1
ATOM 6316 N N . ARG B 1 373 ? 57.17005 4.44137 65.40116 1.000 38.58947 357 ARG B N 1
ATOM 6317 C CA . ARG B 1 373 ? 58.34931 3.80302 65.98592 1.000 37.34854 357 ARG B CA 1
ATOM 6318 C C . ARG B 1 373 ? 58.17039 3.54578 67.47779 1.000 31.92605 357 ARG B C 1
ATOM 6319 O O . ARG B 1 373 ? 58.59250 2.50271 67.99147 1.000 38.27318 357 ARG B O 1
ATOM 6327 N N . SER B 1 374 ? 57.55485 4.48556 68.19105 1.000 32.60994 358 SER B N 1
ATOM 6328 C CA . SER B 1 374 ? 57.41002 4.32521 69.63287 1.000 33.91654 358 SER B CA 1
ATOM 6329 C C . SER B 1 374 ? 56.52958 3.13673 69.99957 1.000 45.72966 358 SER B C 1
ATOM 6330 O O . SER B 1 374 ? 56.67925 2.58304 71.09410 1.000 42.39094 358 SER B O 1
ATOM 6333 N N . ALA B 1 375 ? 55.64031 2.70773 69.10320 1.000 38.63214 359 ALA B N 1
ATOM 6334 C CA . ALA B 1 375 ? 54.74257 1.59843 69.39675 1.000 38.08558 359 ALA B CA 1
ATOM 6335 C C . ALA B 1 375 ? 55.29753 0.24652 68.97593 1.000 37.96092 359 ALA B C 1
ATOM 6336 O O . ALA B 1 375 ? 54.74902 -0.78106 69.38229 1.000 35.31658 359 ALA B O 1
ATOM 6338 N N . MET B 1 376 ? 56.36323 0.22083 68.18738 1.000 29.06055 360 MET B N 1
ATOM 6339 C CA . MET B 1 376 ? 56.82327 -1.01815 67.58509 1.000 33.19190 360 MET B CA 1
ATOM 6340 C C . MET B 1 376 ? 57.58302 -1.86153 68.59300 1.000 37.22886 360 MET B C 1
ATOM 6341 O O . MET B 1 376 ? 58.22463 -1.34805 69.51045 1.000 44.11374 360 MET B O 1
ATOM 6346 N N . SER B 1 377 ? 57.51942 -3.15936 68.40005 1.000 39.76391 361 SER B N 1
ATOM 6347 C CA . SER B 1 377 ? 58.39811 -4.10063 69.06353 1.000 45.80097 361 SER B CA 1
ATOM 6348 C C . SER B 1 377 ? 59.57303 -4.41556 68.14989 1.000 42.67894 361 SER B C 1
ATOM 6349 O O . SER B 1 377 ? 59.54382 -4.10977 66.95442 1.000 40.96974 361 SER B O 1
ATOM 6352 N N . PRO B 1 378 ? 60.63969 -5.02439 68.67620 1.000 46.71566 362 PRO B N 1
ATOM 6353 C CA . PRO B 1 378 ? 61.80492 -5.32115 67.82010 1.000 49.14463 362 PRO B CA 1
ATOM 6354 C C . PRO B 1 378 ? 61.48695 -6.14355 66.57643 1.000 38.70006 362 PRO B C 1
ATOM 6355 O O . PRO B 1 378 ? 62.24534 -6.07266 65.60106 1.000 47.71750 362 PRO B O 1
ATOM 6359 N N . LYS B 1 379 ? 60.39443 -6.90249 66.56511 1.000 41.42937 363 LYS B N 1
ATOM 6360 C CA . LYS B 1 379 ? 60.02100 -7.72182 65.41673 1.000 41.82106 363 LYS B CA 1
ATOM 6361 C C . LYS B 1 379 ? 59.07830 -7.00291 64.45851 1.000 43.61516 363 LYS B C 1
ATOM 6362 O O . LYS B 1 379 ? 58.71084 -7.57444 63.42618 1.000 37.21210 363 LYS B O 1
ATOM 6368 N N . SER B 1 380 ? 58.64952 -5.78810 64.79139 1.000 32.49348 364 SER B N 1
ATOM 6369 C CA . SER B 1 380 ? 57.67735 -5.08780 63.96656 1.000 38.35816 364 SER B CA 1
ATOM 6370 C C . SER B 1 380 ? 58.31767 -4.57840 62.68169 1.000 35.53383 364 SER B C 1
ATOM 6371 O O . SER B 1 380 ? 59.51957 -4.31086 62.61771 1.000 33.70919 364 SER B O 1
ATOM 6374 N N . ARG B 1 381 ? 57.49345 -4.44476 61.65232 1.000 27.11607 365 ARG B N 1
ATOM 6375 C CA . ARG B 1 381 ? 57.90174 -3.85593 60.39034 1.000 29.26132 365 ARG B CA 1
ATOM 6376 C C . ARG B 1 381 ? 56.89152 -2.79191 59.99736 1.000 36.95241 365 ARG B C 1
ATOM 6377 O O . ARG B 1 381 ? 55.69977 -2.90038 60.30180 1.000 29.80952 365 ARG B O 1
ATOM 6385 N N . LEU B 1 382 ? 57.38335 -1.76986 59.31183 1.000 25.71303 366 LEU B N 1
ATOM 6386 C CA . LEU B 1 382 ? 56.55352 -0.71964 58.74663 1.000 26.94318 366 LEU B CA 1
ATOM 6387 C C . LEU B 1 382 ? 56.58062 -0.85002 57.22921 1.000 24.12082 366 LEU B C 1
ATOM 6388 O O . LEU B 1 382 ? 57.65443 -0.95601 56.62779 1.000 25.90364 366 LEU B O 1
ATOM 6393 N N . LEU B 1 383 ? 55.39992 -0.88466 56.61988 1.000 27.15216 367 LEU B N 1
ATOM 6394 C CA . LEU B 1 383 ? 55.23606 -0.90417 55.17407 1.000 24.99014 367 LEU B CA 1
ATOM 6395 C C . LEU B 1 383 ? 54.62839 0.43244 54.76532 1.000 22.81873 367 LEU B C 1
ATOM 6396 O O . LEU B 1 383 ? 53.56801 0.81728 55.27327 1.000 23.07085 367 LEU B O 1
ATOM 6401 N N . ILE B 1 384 ? 55.31460 1.14368 53.87396 1.000 23.54213 368 ILE B N 1
ATOM 6402 C CA . ILE B 1 384 ? 54.84483 2.41656 53.33462 1.000 24.64405 368 ILE B CA 1
ATOM 6403 C C . ILE B 1 384 ? 54.54814 2.21560 51.85408 1.000 23.43666 368 ILE B C 1
ATOM 6404 O O . ILE B 1 384 ? 55.46044 1.92679 51.07154 1.000 24.19749 368 ILE B O 1
ATOM 6409 N N . ASN B 1 385 ? 53.28781 2.38306 51.46975 1.000 21.91123 369 ASN B N 1
ATOM 6410 C CA . ASN B 1 385 ? 52.84836 2.24141 50.07834 1.000 26.44263 369 ASN B CA 1
ATOM 6411 C C . ASN B 1 385 ? 52.72169 3.63310 49.47025 1.000 25.50812 369 ASN B C 1
ATOM 6412 O O . ASN B 1 385 ? 51.89155 4.43435 49.92028 1.000 33.39843 369 ASN B O 1
ATOM 6417 N N . ASP B 1 386 ? 53.58025 3.93729 48.48764 1.000 25.24527 370 ASP B N 1
ATOM 6418 C CA . ASP B 1 386 ? 53.61099 5.22772 47.79672 1.000 23.17451 370 ASP B CA 1
ATOM 6419 C C . ASP B 1 386 ? 54.53969 5.13064 46.58570 1.000 28.27299 370 ASP B C 1
ATOM 6420 O O . ASP B 1 386 ? 55.37249 4.22144 46.49525 1.000 24.66467 370 ASP B O 1
ATOM 6425 N N . TYR B 1 387 ? 54.39234 6.08575 45.66322 1.000 20.22938 371 TYR B N 1
ATOM 6426 C CA . TYR B 1 387 ? 55.32440 6.20392 44.54161 1.000 25.60173 371 TYR B CA 1
ATOM 6427 C C . TYR B 1 387 ? 56.72451 6.55482 45.03980 1.000 20.66641 371 TYR B C 1
ATOM 6428 O O . TYR B 1 387 ? 56.89343 7.28622 46.01236 1.000 21.94971 371 TYR B O 1
ATOM 6437 N N . LEU B 1 388 ? 57.73365 6.03929 44.35090 1.000 21.45533 372 LEU B N 1
ATOM 6438 C CA . LEU B 1 388 ? 59.12983 6.39776 44.59514 1.000 21.69310 372 LEU B CA 1
ATOM 6439 C C . LEU B 1 388 ? 59.55131 7.25418 43.40074 1.000 20.74941 372 LEU B C 1
ATOM 6440 O O . LEU B 1 388 ? 59.93248 6.73511 42.35345 1.000 23.26297 372 LEU B O 1
ATOM 6445 N N . ALA B 1 389 ? 59.42654 8.57641 43.54709 1.000 20.67628 373 ALA B N 1
ATOM 6446 C CA . ALA B 1 389 ? 59.80746 9.52347 42.49789 1.000 20.34971 373 ALA B CA 1
ATOM 6447 C C . ALA B 1 389 ? 61.32733 9.69876 42.51335 1.000 25.74341 373 ALA B C 1
ATOM 6448 O O . ALA B 1 389 ? 61.87344 10.73134 42.90336 1.000 24.78696 373 ALA B O 1
ATOM 6450 N N . SER B 1 390 ? 62.01978 8.66555 42.05711 1.000 23.97786 374 SER B N 1
ATOM 6451 C CA A SER B 1 390 ? 63.45738 8.69092 42.22021 0.682 27.45687 374 SER B CA 1
ATOM 6452 C CA B SER B 1 390 ? 63.46837 8.63069 42.17592 0.318 27.40020 374 SER B CA 1
ATOM 6453 C C . SER B 1 390 ? 64.12825 9.41177 41.04548 1.000 34.52931 374 SER B C 1
ATOM 6454 O O . SER B 1 390 ? 63.51800 9.68906 40.00252 1.000 24.24932 374 SER B O 1
ATOM 6459 N N . HIS B 1 391 ? 65.39571 9.76480 41.25786 1.000 24.30646 375 HIS B N 1
ATOM 6460 C CA . HIS B 1 391 ? 66.12504 10.58230 40.30208 1.000 24.27472 375 HIS B CA 1
ATOM 6461 C C . HIS B 1 391 ? 66.44485 9.79040 39.04236 1.000 23.00122 375 HIS B C 1
ATOM 6462 O O . HIS B 1 391 ? 66.50434 8.56007 39.04643 1.000 21.93810 375 HIS B O 1
ATOM 6469 N N . LEU B 1 392 ? 66.61970 10.51950 37.94213 1.000 20.50015 376 LEU B N 1
ATOM 6470 C CA . LEU B 1 392 ? 66.68709 9.90924 36.62429 1.000 25.03888 376 LEU B CA 1
ATOM 6471 C C . LEU B 1 392 ? 68.08378 9.95393 36.01523 1.000 21.55535 376 LEU B C 1
ATOM 6472 O O . LEU B 1 392 ? 68.23358 9.70762 34.81562 1.000 24.15634 376 LEU B O 1
ATOM 6477 N N . ASP B 1 393 ? 69.10955 10.24487 36.80461 1.000 19.64904 377 ASP B N 1
ATOM 6478 C CA . ASP B 1 393 ? 70.46569 10.22766 36.27818 1.000 18.56484 377 ASP B CA 1
ATOM 6479 C C . ASP B 1 393 ? 71.03346 8.80623 36.28794 1.000 20.82687 377 ASP B C 1
ATOM 6480 O O . ASP B 1 393 ? 70.57325 7.92788 37.01764 1.000 20.76002 377 ASP B O 1
ATOM 6485 N N . LYS B 1 394 ? 72.05775 8.59028 35.45767 1.000 20.28851 378 LYS B N 1
ATOM 6486 C CA . LYS B 1 394 ? 72.61372 7.24847 35.29921 1.000 25.98924 378 LYS B CA 1
ATOM 6487 C C . LYS B 1 394 ? 73.25885 6.74521 36.58330 1.000 25.09531 378 LYS B C 1
ATOM 6488 O O . LYS B 1 394 ? 73.21990 5.54371 36.85864 1.000 24.48966 378 LYS B O 1
ATOM 6494 N N . THR B 1 395 ? 73.84250 7.64360 37.38050 1.000 23.86504 379 THR B N 1
ATOM 6495 C CA . THR B 1 395 ? 74.52914 7.23388 38.60215 1.000 24.19071 379 THR B CA 1
ATOM 6496 C C . THR B 1 395 ? 73.54239 6.75332 39.65193 1.000 22.63466 379 THR B C 1
ATOM 6497 O O . THR B 1 395 ? 73.72699 5.68318 40.24648 1.000 22.42840 379 THR B O 1
ATOM 6501 N N . SER B 1 396 ? 72.47016 7.51999 39.88096 1.000 21.34981 380 SER B N 1
ATOM 6502 C CA . SER B 1 396 ? 71.45827 7.08325 40.84340 1.000 25.06093 380 SER B CA 1
ATOM 6503 C C . SER B 1 396 ? 70.86529 5.74167 40.43907 1.000 23.81996 380 SER B C 1
ATOM 6504 O O . SER B 1 396 ? 70.66528 4.86198 41.28316 1.000 26.32901 380 SER B O 1
ATOM 6507 N N . ILE B 1 397 ? 70.59531 5.55258 39.14834 1.000 22.96406 381 ILE B N 1
ATOM 6508 C CA . ILE B 1 397 ? 69.95026 4.30831 38.72600 1.000 28.77669 381 ILE B CA 1
ATOM 6509 C C . ILE B 1 397 ? 70.92590 3.14157 38.81026 1.000 25.32692 381 ILE B C 1
ATOM 6510 O O . ILE B 1 397 ? 70.56960 2.04999 39.26574 1.000 24.21626 381 ILE B O 1
ATOM 6515 N N . ALA B 1 398 ? 72.18121 3.36186 38.41693 1.000 22.27458 382 ALA B N 1
ATOM 6516 C CA . ALA B 1 398 ? 73.16832 2.28967 38.47602 1.000 27.75900 382 ALA B CA 1
ATOM 6517 C C . ALA B 1 398 ? 73.37523 1.79420 39.90131 1.000 28.62818 382 ALA B C 1
ATOM 6518 O O . ALA B 1 398 ? 73.59183 0.59690 40.11539 1.000 29.03530 382 ALA B O 1
ATOM 6520 N N . ASN B 1 399 ? 73.25431 2.67996 40.89019 1.000 21.69547 383 ASN B N 1
ATOM 6521 C CA . ASN B 1 399 ? 73.58546 2.35368 42.27165 1.000 24.25243 383 ASN B CA 1
ATOM 6522 C C . ASN B 1 399 ? 72.36117 2.23441 43.16855 1.000 26.31902 383 ASN B C 1
ATOM 6523 O O . ASN B 1 399 ? 72.50240 2.19608 44.39346 1.000 27.55632 383 ASN B O 1
ATOM 6528 N N . GLN B 1 400 ? 71.16809 2.13263 42.58446 1.000 26.13745 384 GLN B N 1
ATOM 6529 C CA . GLN B 1 400 ? 69.94468 2.01340 43.36855 1.000 29.26484 384 GLN B CA 1
ATOM 6530 C C . GLN B 1 400 ? 69.95295 0.70711 44.14778 1.000 23.23579 384 GLN B C 1
ATOM 6531 O O . GLN B 1 400 ? 70.69227 -0.22115 43.83559 1.000 23.61018 384 GLN B O 1
ATOM 6537 N N . HIS B 1 401 ? 69.08972 0.63497 45.15448 1.000 27.29573 385 HIS B N 1
ATOM 6538 C CA . HIS B 1 401 ? 68.99311 -0.57211 45.96501 1.000 25.31662 385 HIS B CA 1
ATOM 6539 C C . HIS B 1 401 ? 68.66070 -1.78684 45.09285 1.000 25.93483 385 HIS B C 1
ATOM 6540 O O . HIS B 1 401 ? 67.84029 -1.69090 44.17276 1.000 30.04352 385 HIS B O 1
ATOM 6547 N N . PRO B 1 402 ? 69.25728 -2.94872 45.36520 1.000 27.50990 386 PRO B N 1
ATOM 6548 C CA . PRO B 1 402 ? 68.99346 -4.12203 44.51816 1.000 29.13664 386 PRO B CA 1
ATOM 6549 C C . PRO B 1 402 ? 67.54317 -4.57139 44.52091 1.000 31.68347 386 PRO B C 1
ATOM 6550 O O . PRO B 1 402 ? 67.14537 -5.28780 43.59652 1.000 30.59555 386 PRO B O 1
ATOM 6554 N N . SER B 1 403 ? 66.74374 -4.20923 45.53258 1.000 25.68808 387 SER B N 1
ATOM 6555 C CA . SER B 1 403 ? 65.35171 -4.66257 45.54604 1.000 25.64201 387 SER B CA 1
ATOM 6556 C C . SER B 1 403 ? 64.47307 -3.91622 44.54861 1.000 26.29852 387 SER B C 1
ATOM 6557 O O . SER B 1 403 ? 63.38168 -4.39829 44.23363 1.000 25.48755 387 SER B O 1
ATOM 6560 N N . LEU B 1 404 ? 64.92853 -2.78088 44.02009 1.000 22.87123 388 LEU B N 1
ATOM 6561 C CA . LEU B 1 404 ? 64.14731 -2.03632 43.04132 1.000 27.27917 388 LEU B CA 1
ATOM 6562 C C . LEU B 1 404 ? 64.18032 -2.72562 41.67675 1.000 26.54646 388 LEU B C 1
ATOM 6563 O O . LEU B 1 404 ? 65.18141 -3.35192 41.31142 1.000 26.96840 388 LEU B O 1
ATOM 6568 N N . PRO B 1 405 ? 63.09815 -2.62134 40.90115 1.000 29.49860 389 PRO B N 1
ATOM 6569 C CA . PRO B 1 405 ? 63.12179 -3.16429 39.53902 1.000 28.13911 389 PRO B CA 1
ATOM 6570 C C . PRO B 1 405 ? 64.11486 -2.40037 38.67892 1.000 26.79215 389 PRO B C 1
ATOM 6571 O O . PRO B 1 405 ? 64.27883 -1.18476 38.82038 1.000 28.68703 389 PRO B O 1
ATOM 6575 N N . ARG B 1 406 ? 64.81400 -3.13060 37.81355 1.000 26.15272 390 ARG B N 1
ATOM 6576 C CA . ARG B 1 406 ? 65.81449 -2.55140 36.92369 1.000 29.40932 390 ARG B CA 1
ATOM 6577 C C . ARG B 1 406 ? 65.33814 -2.65934 35.48242 1.000 26.05182 390 ARG B C 1
ATOM 6578 O O . ARG B 1 406 ? 64.95588 -3.74133 35.03603 1.000 31.09299 390 ARG B O 1
ATOM 6586 N N . ALA B 1 407 ? 65.32658 -1.53942 34.77712 1.000 26.64175 391 ALA B N 1
ATOM 6587 C CA . ALA B 1 407 ? 64.91494 -1.54706 33.37719 1.000 23.11360 391 ALA B CA 1
ATOM 6588 C C . ALA B 1 407 ? 66.01724 -2.14748 32.51284 1.000 29.57845 391 ALA B C 1
ATOM 6589 O O . ALA B 1 407 ? 67.19618 -1.81317 32.69085 1.000 27.44698 391 ALA B O 1
ATOM 6591 N N . PRO B 1 408 ? 65.68762 -3.03880 31.59081 1.000 25.90234 392 PRO B N 1
ATOM 6592 C CA . PRO B 1 408 ? 66.72665 -3.67004 30.77559 1.000 29.57096 392 PRO B CA 1
ATOM 6593 C C . PRO B 1 408 ? 67.30573 -2.71193 29.74260 1.000 29.30005 392 PRO B C 1
ATOM 6594 O O . PRO B 1 408 ? 66.67071 -1.74549 29.30436 1.000 23.98306 392 PRO B O 1
ATOM 6598 N N . TYR B 1 409 ? 68.54892 -3.00486 29.36923 1.000 25.78946 393 TYR B N 1
ATOM 6599 C CA . TYR B 1 409 ? 69.22458 -2.28358 28.30336 1.000 25.23735 393 TYR B CA 1
ATOM 6600 C C . TYR B 1 409 ? 68.38481 -2.37198 27.03233 1.000 24.13634 393 TYR B C 1
ATOM 6601 O O . TYR B 1 409 ? 67.88508 -3.45093 26.69491 1.000 27.66457 393 TYR B O 1
ATOM 6610 N N . PRO B 1 410 ? 68.22046 -1.26982 26.29136 1.000 25.71291 394 PRO B N 1
ATOM 6611 C CA . PRO B 1 410 ? 68.78754 0.05936 26.51180 1.000 29.30047 394 PRO B CA 1
ATOM 6612 C C . PRO B 1 410 ? 67.79043 1.10197 27.02901 1.000 23.24692 394 PRO B C 1
ATOM 6613 O O . PRO B 1 410 ? 67.97519 2.29133 26.76588 1.000 26.04652 394 PRO B O 1
ATOM 6617 N N . LEU B 1 411 ? 66.76060 0.70070 27.77544 1.000 26.31454 395 LEU B N 1
ATOM 6618 C CA . LEU B 1 411 ? 65.78308 1.65305 28.29492 1.000 24.09244 395 LEU B CA 1
ATOM 6619 C C . LEU B 1 411 ? 66.45645 2.68423 29.18308 1.000 25.75228 395 LEU B C 1
ATOM 6620 O O . LEU B 1 411 ? 67.22056 2.34061 30.08731 1.000 28.09836 395 LEU B O 1
ATOM 6625 N N . SER B 1 412 ? 66.14414 3.95573 28.94103 1.000 23.10719 396 SER B N 1
ATOM 6626 C CA . SER B 1 412 ? 66.69525 5.02149 29.75171 1.000 27.62551 396 SER B CA 1
ATOM 6627 C C . SER B 1 412 ? 65.77840 6.22142 29.59730 1.000 26.70768 396 SER B C 1
ATOM 6628 O O . SER B 1 412 ? 65.27270 6.45287 28.49076 1.000 26.84498 396 SER B O 1
ATOM 6631 N N . PRO B 1 413 ? 65.51154 6.98098 30.66331 1.000 27.72719 397 PRO B N 1
ATOM 6632 C CA . PRO B 1 413 ? 65.94384 6.77058 32.04906 1.000 21.84809 397 PRO B CA 1
ATOM 6633 C C . PRO B 1 413 ? 65.01240 5.80347 32.77177 1.000 25.86575 397 PRO B C 1
ATOM 6634 O O . PRO B 1 413 ? 63.78672 5.96518 32.73292 1.000 20.90554 397 PRO B O 1
ATOM 6638 N N . GLY B 1 414 ? 65.57410 4.78499 33.42121 1.000 18.98574 398 GLY B N 1
ATOM 6639 C CA . GLY B 1 414 ? 64.73513 3.75515 33.99841 1.000 23.06602 398 GLY B CA 1
ATOM 6640 C C . GLY B 1 414 ? 63.87425 3.16816 32.90427 1.000 23.25789 398 GLY B C 1
ATOM 6641 O O . GLY B 1 414 ? 64.32008 2.97471 31.76718 1.000 23.06649 398 GLY B O 1
ATOM 6642 N N . PHE B 1 415 ? 62.60245 2.95249 33.22222 1.000 23.45118 399 PHE B N 1
ATOM 6643 C CA . PHE B 1 415 ? 61.65674 2.45861 32.23297 1.000 26.25353 399 PHE B CA 1
ATOM 6644 C C . PHE B 1 415 ? 61.12552 3.55570 31.31789 1.000 21.77414 399 PHE B C 1
ATOM 6645 O O . PHE B 1 415 ? 60.31856 3.25287 30.43272 1.000 24.28255 399 PHE B O 1
ATOM 6653 N N . GLY B 1 416 ? 61.55963 4.80178 31.48741 1.000 22.71918 400 GLY B N 1
ATOM 6654 C CA . GLY B 1 416 ? 61.06477 5.85369 30.61014 1.000 22.99562 400 GLY B CA 1
ATOM 6655 C C . GLY B 1 416 ? 59.56398 6.01530 30.73452 1.000 22.78199 400 GLY B C 1
ATOM 6656 O O . GLY B 1 416 ? 58.99794 5.92105 31.82692 1.000 23.88559 400 GLY B O 1
ATOM 6657 N N . ARG B 1 417 ? 58.89554 6.22660 29.59682 1.000 24.42256 401 ARG B N 1
ATOM 6658 C CA . ARG B 1 417 ? 57.44831 6.41296 29.62970 1.000 22.82389 401 ARG B CA 1
ATOM 6659 C C . ARG B 1 417 ? 56.72622 5.23549 30.26847 1.000 22.27147 401 ARG B C 1
ATOM 6660 O O . ARG B 1 417 ? 55.61637 5.41019 30.78990 1.000 22.17618 401 ARG B O 1
ATOM 6668 N N . GLY B 1 418 ? 57.35263 4.05442 30.28416 1.000 21.15984 402 GLY B N 1
ATOM 6669 C CA . GLY B 1 418 ? 56.78155 2.90543 30.95931 1.000 21.25539 402 GLY B CA 1
ATOM 6670 C C . GLY B 1 418 ? 56.50432 3.11085 32.44014 1.000 20.83385 402 GLY B C 1
ATOM 6671 O O . GLY B 1 418 ? 55.67899 2.38688 33.00326 1.000 25.14906 402 GLY B O 1
ATOM 6672 N N . MET B 1 419 ? 57.18817 4.05982 33.09917 1.000 21.44942 403 MET B N 1
ATOM 6673 C CA . MET B 1 419 ? 56.91906 4.35791 34.50835 1.000 25.14670 403 MET B CA 1
ATOM 6674 C C . MET B 1 419 ? 56.29305 5.74182 34.68837 1.000 20.48042 403 MET B C 1
ATOM 6675 O O . MET B 1 419 ? 56.44680 6.38169 35.74282 1.000 21.00147 403 MET B O 1
ATOM 6680 N N . ALA B 1 420 ? 55.54967 6.19418 33.66839 1.000 22.36605 404 ALA B N 1
ATOM 6681 C CA . ALA B 1 420 ? 55.03850 7.56465 33.63881 1.000 22.17053 404 ALA B CA 1
ATOM 6682 C C . ALA B 1 420 ? 54.23820 7.93869 34.88071 1.000 21.83456 404 ALA B C 1
ATOM 6683 O O . ALA B 1 420 ? 54.34188 9.06677 35.37168 1.000 19.43611 404 ALA B O 1
ATOM 6685 N N . ARG B 1 421 ? 53.41535 7.01898 35.39617 1.000 19.35447 405 ARG B N 1
ATOM 6686 C CA . ARG B 1 421 ? 52.48816 7.42410 36.44494 1.000 20.43759 405 ARG B CA 1
ATOM 6687 C C . ARG B 1 421 ? 53.19927 7.82151 37.72764 1.000 25.42122 405 ARG B C 1
ATOM 6688 O O . ARG B 1 421 ? 52.61671 8.56839 38.51868 1.000 18.57801 405 ARG B O 1
ATOM 6696 N N . THR B 1 422 ? 54.46035 7.41003 37.92849 1.000 25.28309 406 THR B N 1
ATOM 6697 C CA . THR B 1 422 ? 55.17951 7.93012 39.09030 1.000 19.89798 406 THR B CA 1
ATOM 6698 C C . THR B 1 422 ? 55.37900 9.43788 38.97915 1.000 22.69926 406 THR B C 1
ATOM 6699 O O . THR B 1 422 ? 55.23048 10.17248 39.96054 1.000 24.10363 406 THR B O 1
ATOM 6703 N N . TYR B 1 423 ? 55.67162 9.91720 37.77887 1.000 18.61118 407 TYR B N 1
ATOM 6704 C CA . TYR B 1 423 ? 56.07133 11.29560 37.55125 1.000 20.13231 407 TYR B CA 1
ATOM 6705 C C . TYR B 1 423 ? 54.91977 12.18462 37.10892 1.000 19.17062 407 TYR B C 1
ATOM 6706 O O . TYR B 1 423 ? 54.93602 13.38284 37.40128 1.000 18.06282 407 TYR B O 1
ATOM 6715 N N . THR B 1 424 ? 53.89485 11.63639 36.44970 1.000 20.84975 408 THR B N 1
ATOM 6716 C CA . THR B 1 424 ? 52.66206 12.40402 36.34126 1.000 20.59490 408 THR B CA 1
ATOM 6717 C C . THR B 1 424 ? 51.95025 12.47274 37.68330 1.000 20.30541 408 THR B C 1
ATOM 6718 O O . THR B 1 424 ? 51.24522 13.44950 37.95159 1.000 18.26572 408 THR B O 1
ATOM 6722 N N . GLY B 1 425 ? 52.13440 11.45976 38.53826 1.000 21.14689 409 GLY B N 1
ATOM 6723 C CA . GLY B 1 425 ? 51.58059 11.53108 39.88408 1.000 22.51833 409 GLY B CA 1
ATOM 6724 C C . GLY B 1 425 ? 52.17092 12.68738 40.66567 1.000 21.29860 409 GLY B C 1
ATOM 6725 O O . GLY B 1 425 ? 51.44466 13.53492 41.19328 1.000 23.50313 409 GLY B O 1
ATOM 6726 N N . ASP B 1 426 ? 53.50572 12.75146 40.72313 1.000 22.03004 410 ASP B N 1
ATOM 6727 C CA . ASP B 1 426 ? 54.17566 13.84649 41.41946 1.000 22.71273 410 ASP B CA 1
ATOM 6728 C C . ASP B 1 426 ? 53.66992 15.19552 40.91547 1.000 22.67325 410 ASP B C 1
ATOM 6729 O O . ASP B 1 426 ? 53.16042 16.00951 41.69087 1.000 21.81967 410 ASP B O 1
ATOM 6734 N N . TYR B 1 427 ? 53.77581 15.43588 39.59817 1.000 19.09198 411 TYR B N 1
ATOM 6735 C CA . TYR B 1 427 ? 53.31790 16.71146 39.05873 1.000 18.54481 411 TYR B CA 1
ATOM 6736 C C . TYR B 1 427 ? 51.84777 16.94799 39.38556 1.000 21.56488 411 TYR B C 1
ATOM 6737 O O . TYR B 1 427 ? 51.46628 18.06722 39.74028 1.000 21.93605 411 TYR B O 1
ATOM 6746 N N . THR B 1 428 ? 51.00805 15.90350 39.31392 1.000 21.18473 412 THR B N 1
ATOM 6747 C CA . THR B 1 428 ? 49.61239 16.09585 39.70059 1.000 22.26415 412 THR B CA 1
ATOM 6748 C C . THR B 1 428 ? 49.52231 16.56920 41.14999 1.000 25.15003 412 THR B C 1
ATOM 6749 O O . THR B 1 428 ? 48.86214 17.58089 41.44829 1.000 23.88740 412 THR B O 1
ATOM 6753 N N . MET B 1 429 ? 50.22512 15.87129 42.06070 1.000 18.53095 413 MET B N 1
ATOM 6754 C CA . MET B 1 429 ? 50.23069 16.29835 43.45594 1.000 27.54999 413 MET B CA 1
ATOM 6755 C C . MET B 1 429 ? 50.67242 17.74374 43.58869 1.000 23.18651 413 MET B C 1
ATOM 6756 O O . MET B 1 429 ? 50.11536 18.48360 44.40547 1.000 20.74912 413 MET B O 1
ATOM 6761 N N . LEU B 1 430 ? 51.61252 18.19035 42.74781 1.000 20.76824 414 LEU B N 1
ATOM 6762 C CA . LEU B 1 430 ? 52.02754 19.58358 42.84748 1.000 23.17442 414 LEU B CA 1
ATOM 6763 C C . LEU B 1 430 ? 50.89052 20.51985 42.45547 1.000 25.14520 414 LEU B C 1
ATOM 6764 O O . LEU B 1 430 ? 50.53338 21.43040 43.21275 1.000 22.76021 414 LEU B O 1
ATOM 6769 N N . VAL B 1 431 ? 50.27076 20.29091 41.29803 1.000 20.28289 415 VAL B N 1
ATOM 6770 C CA . VAL B 1 431 ? 49.42913 21.37018 40.79305 1.000 19.57040 415 VAL B CA 1
ATOM 6771 C C . VAL B 1 431 ? 48.06417 21.35948 41.45929 1.000 19.65865 415 VAL B C 1
ATOM 6772 O O . VAL B 1 431 ? 47.44618 22.41923 41.60119 1.000 22.75149 415 VAL B O 1
ATOM 6776 N N . VAL B 1 432 ? 47.59285 20.19787 41.91206 1.000 22.86577 416 VAL B N 1
ATOM 6777 C CA . VAL B 1 432 ? 46.27290 20.09111 42.53150 1.000 27.43644 416 VAL B CA 1
ATOM 6778 C C . VAL B 1 432 ? 46.34307 20.25164 44.04703 1.000 25.93986 416 VAL B C 1
ATOM 6779 O O . VAL B 1 432 ? 45.46922 20.88158 44.64254 1.000 30.92727 416 VAL B O 1
ATOM 6783 N N . CYS B 1 433 ? 47.37210 19.69769 44.69791 1.000 26.82979 417 CYS B N 1
ATOM 6784 C CA . CYS B 1 433 ? 47.41879 19.61354 46.15332 1.000 20.50209 417 CYS B CA 1
ATOM 6785 C C . CYS B 1 433 ? 48.56114 20.37317 46.79480 1.000 23.99445 417 CYS B C 1
ATOM 6786 O O . CYS B 1 433 ? 48.57879 20.49115 48.02623 1.000 26.86652 417 CYS B O 1
ATOM 6789 N N . ASN B 1 434 ? 49.52267 20.86040 46.01339 1.000 23.98508 418 ASN B N 1
ATOM 6790 C CA . ASN B 1 434 ? 50.75217 21.44873 46.53868 1.000 27.88033 418 ASN B CA 1
ATOM 6791 C C . ASN B 1 434 ? 51.49715 20.46493 47.44459 1.000 30.86722 418 ASN B C 1
ATOM 6792 O O . ASN B 1 434 ? 52.06730 20.83999 48.46953 1.000 25.41079 418 ASN B O 1
ATOM 6797 N N . SER B 1 435 ? 51.52446 19.20220 47.04972 1.000 25.08065 419 SER B N 1
ATOM 6798 C CA . SER B 1 435 ? 52.30952 18.18642 47.73627 1.000 33.71528 419 SER B CA 1
ATOM 6799 C C . SER B 1 435 ? 53.26546 17.53987 46.74417 1.000 24.93399 419 SER B C 1
ATOM 6800 O O . SER B 1 435 ? 53.32378 17.91702 45.57113 1.000 23.72584 419 SER B O 1
ATOM 6803 N N . ARG B 1 436 ? 54.02788 16.55611 47.21563 1.000 26.32768 420 ARG B N 1
ATOM 6804 C CA . ARG B 1 436 ? 55.01395 15.94196 46.33858 1.000 27.37948 420 ARG B CA 1
ATOM 6805 C C . ARG B 1 436 ? 55.17246 14.46564 46.66067 1.000 32.38943 420 ARG B C 1
ATOM 6806 O O . ARG B 1 436 ? 54.99370 14.03662 47.80161 1.000 30.31169 420 ARG B O 1
ATOM 6814 N N . GLU B 1 437 ? 55.46476 13.68656 45.62461 1.000 24.53358 421 GLU B N 1
ATOM 6815 C CA . GLU B 1 437 ? 55.98924 12.35157 45.83036 1.000 25.15337 421 GLU B CA 1
ATOM 6816 C C . GLU B 1 437 ? 57.46622 12.45440 46.21976 1.000 32.00483 421 GLU B C 1
ATOM 6817 O O . GLU B 1 437 ? 58.11736 13.48535 46.03215 1.000 26.05214 421 GLU B O 1
ATOM 6823 N N . ARG B 1 438 ? 57.98138 11.39357 46.82404 1.000 30.15723 422 ARG B N 1
ATOM 6824 C CA . ARG B 1 438 ? 59.34185 11.41396 47.33291 1.000 28.48267 422 ARG B CA 1
ATOM 6825 C C . ARG B 1 438 ? 60.15399 10.27690 46.72978 1.000 24.34254 422 ARG B C 1
ATOM 6826 O O . ARG B 1 438 ? 59.60780 9.24628 46.31986 1.000 22.79413 422 ARG B O 1
ATOM 6834 N N . SER B 1 439 ? 61.46386 10.48473 46.66573 1.000 21.98334 423 SER B N 1
ATOM 6835 C CA . SER B 1 439 ? 62.38678 9.44788 46.24231 1.000 23.27807 423 SER B CA 1
ATOM 6836 C C . SER B 1 439 ? 62.61030 8.43746 47.36550 1.000 18.81229 423 SER B C 1
ATOM 6837 O O . SER B 1 439 ? 62.27843 8.67474 48.52718 1.000 24.94166 423 SER B O 1
ATOM 6840 N N . LEU B 1 440 ? 63.20122 7.29577 47.00703 1.000 24.26043 424 LEU B N 1
ATOM 6841 C CA . LEU B 1 440 ? 63.56338 6.31265 48.02340 1.000 21.46120 424 LEU B CA 1
ATOM 6842 C C . LEU B 1 440 ? 64.49614 6.91999 49.06041 1.000 24.58385 424 LEU B C 1
ATOM 6843 O O . LEU B 1 440 ? 64.35785 6.66086 50.26383 1.000 24.23393 424 LEU B O 1
ATOM 6848 N N . GLU B 1 441 ? 65.43907 7.75561 48.61424 1.000 20.78570 425 GLU B N 1
ATOM 6849 C CA . GLU B 1 441 ? 66.36618 8.38750 49.54853 1.000 29.67683 425 GLU B CA 1
ATOM 6850 C C . GLU B 1 441 ? 65.63363 9.31840 50.50745 1.000 26.98217 425 GLU B C 1
ATOM 6851 O O . GLU B 1 441 ? 65.94600 9.35272 51.70642 1.000 24.28122 425 GLU B O 1
ATOM 6857 N N . ASP B 1 442 ? 64.64315 10.06819 50.00740 1.000 25.22787 426 ASP B N 1
ATOM 6858 C CA . ASP B 1 442 ? 63.85824 10.93564 50.88572 1.000 27.76477 426 ASP B CA 1
ATOM 6859 C C . ASP B 1 442 ? 63.12968 10.12499 51.95685 1.000 26.30668 426 ASP B C 1
ATOM 6860 O O . ASP B 1 442 ? 63.12756 10.49535 53.14193 1.000 29.84722 426 ASP B O 1
ATOM 6865 N N . PHE B 1 443 ? 62.48723 9.02021 51.55181 1.000 25.28202 427 PHE B N 1
ATOM 6866 C CA . PHE B 1 443 ? 61.80792 8.15891 52.52036 1.000 24.71505 427 PHE B CA 1
ATOM 6867 C C . PHE B 1 443 ? 62.79076 7.60976 53.54927 1.000 27.30948 427 PHE B C 1
ATOM 6868 O O . PHE B 1 443 ? 62.49478 7.56656 54.75350 1.000 23.14871 427 PHE B O 1
ATOM 6876 N N . ILE B 1 444 ? 63.94958 7.14143 53.08422 1.000 23.61751 428 ILE B N 1
ATOM 6877 C CA . ILE B 1 444 ? 64.93841 6.57345 53.99453 1.000 23.67898 428 ILE B CA 1
ATOM 6878 C C . ILE B 1 444 ? 65.38648 7.61957 55.00088 1.000 29.69994 428 ILE B C 1
ATOM 6879 O O . ILE B 1 444 ? 65.55952 7.32061 56.18732 1.000 24.69257 428 ILE B O 1
ATOM 6884 N N . GLU B 1 445 ? 65.54837 8.86886 54.55317 1.000 26.89444 429 GLU B N 1
ATOM 6885 C CA . GLU B 1 445 ? 65.94818 9.93766 55.46642 1.000 26.54007 429 GLU B CA 1
ATOM 6886 C C . GLU B 1 445 ? 64.87277 10.21975 56.51363 1.000 27.30935 429 GLU B C 1
ATOM 6887 O O . GLU B 1 445 ? 65.17733 10.37125 57.70590 1.000 26.04799 429 GLU B O 1
ATOM 6893 N N . LEU B 1 446 ? 63.60775 10.30783 56.08975 1.000 25.84022 430 LEU B N 1
ATOM 6894 C CA . LEU B 1 446 ? 62.53132 10.53224 57.05845 1.000 29.23332 430 LEU B CA 1
ATOM 6895 C C . LEU B 1 446 ? 62.50973 9.42675 58.11170 1.000 26.72689 430 LEU B C 1
ATOM 6896 O O . LEU B 1 446 ? 62.49619 9.68941 59.32751 1.000 28.81348 430 LEU B O 1
ATOM 6901 N N . CYS B 1 447 ? 62.52323 8.17172 57.65961 1.000 25.45629 431 CYS B N 1
ATOM 6902 C CA . CYS B 1 447 ? 62.46668 7.05883 58.60326 1.000 30.08539 431 CYS B CA 1
ATOM 6903 C C . CYS B 1 447 ? 63.70705 7.00919 59.49202 1.000 29.10060 431 CYS B C 1
ATOM 6904 O O . CYS B 1 447 ? 63.60830 6.71390 60.68950 1.000 28.46025 431 CYS B O 1
ATOM 6907 N N . SER B 1 448 ? 64.88019 7.33129 58.93511 1.000 27.54395 432 SER B N 1
ATOM 6908 C CA . SER B 1 448 ? 66.09384 7.40026 59.74242 1.000 29.63634 432 SER B CA 1
ATOM 6909 C C . SER B 1 448 ? 65.94045 8.42161 60.85532 1.000 29.89933 432 SER B C 1
ATOM 6910 O O . SER B 1 448 ? 66.34080 8.17329 62.00016 1.000 27.35866 432 SER B O 1
ATOM 6913 N N . ALA B 1 449 ? 65.32076 9.55836 60.54557 1.000 27.00333 433 ALA B N 1
ATOM 6914 C CA . ALA B 1 449 ? 65.03557 10.54177 61.58077 1.000 30.43265 433 ALA B CA 1
ATOM 6915 C C . ALA B 1 449 ? 64.07813 9.99507 62.62899 1.000 40.34913 433 ALA B C 1
ATOM 6916 O O . ALA B 1 449 ? 64.13352 10.42887 63.78063 1.000 34.61904 433 ALA B O 1
ATOM 6918 N N . ALA B 1 450 ? 63.23086 9.02559 62.27941 1.000 33.83545 434 ALA B N 1
ATOM 6919 C CA . ALA B 1 450 ? 62.38500 8.39670 63.29395 1.000 31.42016 434 ALA B CA 1
ATOM 6920 C C . ALA B 1 450 ? 62.93882 7.06858 63.79516 1.000 31.35770 434 ALA B C 1
ATOM 6921 O O . ALA B 1 450 ? 62.17740 6.24106 64.30437 1.000 38.33339 434 ALA B O 1
ATOM 6923 N N . ASP B 1 451 ? 64.24370 6.84293 63.65837 1.000 32.27417 435 ASP B N 1
ATOM 6924 C CA . ASP B 1 451 ? 64.89250 5.63580 64.17478 1.000 30.86060 435 ASP B CA 1
ATOM 6925 C C . ASP B 1 451 ? 64.35676 4.35939 63.51709 1.000 38.73694 435 ASP B C 1
ATOM 6926 O O . ASP B 1 451 ? 64.15435 3.33044 64.17063 1.000 36.35874 435 ASP B O 1
ATOM 6931 N N . LEU B 1 452 ? 64.14530 4.42147 62.20416 1.000 31.86722 436 LEU B N 1
ATOM 6932 C CA . LEU B 1 452 ? 63.72047 3.28694 61.39618 1.000 30.54300 436 LEU B CA 1
ATOM 6933 C C . LEU B 1 452 ? 64.78281 3.01345 60.33866 1.000 27.72719 436 LEU B C 1
ATOM 6934 O O . LEU B 1 452 ? 65.25028 3.93960 59.66594 1.000 25.66508 436 LEU B O 1
ATOM 6939 N N . LYS B 1 453 ? 65.18377 1.75064 60.22767 1.000 24.61114 437 LYS B N 1
ATOM 6940 C CA . LYS B 1 453 ? 66.18856 1.28746 59.28332 1.000 28.75423 437 LYS B CA 1
ATOM 6941 C C . LYS B 1 453 ? 65.50712 0.69724 58.05469 1.000 25.36090 437 LYS B C 1
ATOM 6942 O O . LYS B 1 453 ? 64.54278 -0.05966 58.17870 1.000 25.28287 437 LYS B O 1
ATOM 6948 N N . PHE B 1 454 ? 66.01782 1.03751 56.87110 1.000 31.69733 438 PHE B N 1
ATOM 6949 C CA . PHE B 1 454 ? 65.45055 0.55088 55.61725 1.000 22.91643 438 PHE B CA 1
ATOM 6950 C C . PHE B 1 454 ? 65.83564 -0.90377 55.36539 1.000 27.27839 438 PHE B C 1
ATOM 6951 O O . PHE B 1 454 ? 66.98975 -1.29817 55.56228 1.000 32.00729 438 PHE B O 1
ATOM 6959 N N . VAL B 1 455 ? 64.87285 -1.69705 54.88713 1.000 27.86211 439 VAL B N 1
ATOM 6960 C CA . VAL B 1 455 ? 65.10948 -3.09936 54.56600 1.000 30.54622 439 VAL B CA 1
ATOM 6961 C C . VAL B 1 455 ? 65.14002 -3.27179 53.04869 1.000 30.14038 439 VAL B C 1
ATOM 6962 O O . VAL B 1 455 ? 66.19085 -3.56215 52.46402 1.000 30.54036 439 VAL B O 1
ATOM 6966 N N . ARG B 1 456 ? 63.99567 -3.08343 52.39725 1.000 25.07213 440 ARG B N 1
ATOM 6967 C CA . ARG B 1 456 ? 63.91166 -3.30587 50.95979 1.000 23.33192 440 ARG B CA 1
ATOM 6968 C C . ARG B 1 456 ? 62.64867 -2.65608 50.41700 1.000 23.81756 440 ARG B C 1
ATOM 6969 O O . ARG B 1 456 ? 61.79642 -2.17148 51.16622 1.000 25.68524 440 ARG B O 1
ATOM 6977 N N . VAL B 1 457 ? 62.53422 -2.67824 49.09095 1.000 21.48826 441 VAL B N 1
ATOM 6978 C CA . VAL B 1 457 ? 61.33737 -2.23973 48.38488 1.000 22.30754 441 VAL B CA 1
ATOM 6979 C C . VAL B 1 457 ? 60.60015 -3.47444 47.88922 1.000 22.90818 441 VAL B C 1
ATOM 6980 O O . VAL B 1 457 ? 61.22376 -4.43832 47.42637 1.000 27.14310 441 VAL B O 1
ATOM 6984 N N . TRP B 1 458 ? 59.27149 -3.44369 47.98562 1.000 19.53697 442 TRP B N 1
ATOM 6985 C CA . TRP B 1 458 ? 58.39545 -4.45091 47.39316 1.000 22.42807 442 TRP B CA 1
ATOM 6986 C C . TRP B 1 458 ? 57.69422 -3.76145 46.22672 1.000 28.54420 442 TRP B C 1
ATOM 6987 O O . TRP B 1 458 ? 56.83821 -2.89698 46.43689 1.000 26.62133 442 TRP B O 1
ATOM 6998 N N . ASP B 1 459 ? 58.08214 -4.12539 45.00372 1.000 27.20378 443 ASP B N 1
ATOM 6999 C CA . ASP B 1 459 ? 57.63514 -3.43898 43.79251 1.000 27.16434 443 ASP B CA 1
ATOM 7000 C C . ASP B 1 459 ? 56.22923 -3.90013 43.41569 1.000 25.72607 443 ASP B C 1
ATOM 7001 O O . ASP B 1 459 ? 56.01243 -5.08623 43.15198 1.000 30.60859 443 ASP B O 1
ATOM 7006 N N . LEU B 1 460 ? 55.27861 -2.96960 43.36696 1.000 26.64682 444 LEU B N 1
ATOM 7007 C CA . LEU B 1 460 ? 53.93383 -3.28778 42.90491 1.000 28.74918 444 LEU B CA 1
ATOM 7008 C C . LEU B 1 460 ? 53.75112 -2.98950 41.42759 1.000 33.15628 444 LEU B C 1
ATOM 7009 O O . LEU B 1 460 ? 52.62404 -3.06887 40.93256 1.000 24.93958 444 LEU B O 1
ATOM 7014 N N . ALA B 1 461 ? 54.82815 -2.62664 40.72217 1.000 27.89907 445 ALA B N 1
ATOM 7015 C CA . ALA B 1 461 ? 54.75180 -2.21483 39.31782 1.000 31.72518 445 ALA B CA 1
ATOM 7016 C C . ALA B 1 461 ? 53.78790 -1.04274 39.12806 1.000 33.06943 445 ALA B C 1
ATOM 7017 O O . ALA B 1 461 ? 53.14414 -0.90438 38.08306 1.000 32.32023 445 ALA B O 1
ATOM 7019 N N . GLU B 1 462 ? 53.66096 -0.21566 40.16336 1.000 28.17085 446 GLU B N 1
ATOM 7020 C CA . GLU B 1 462 ? 52.87308 1.00819 40.14514 1.000 29.12320 446 GLU B CA 1
ATOM 7021 C C . GLU B 1 462 ? 53.45287 1.91265 41.22284 1.000 28.90513 446 GLU B C 1
ATOM 7022 O O . GLU B 1 462 ? 54.47354 2.56994 41.00871 1.000 30.21904 446 GLU B O 1
ATOM 7028 N N . THR B 1 463 ? 52.83893 1.91222 42.40156 1.000 31.60438 447 THR B N 1
ATOM 7029 C CA . THR B 1 463 ? 53.51382 2.41378 43.58141 1.000 22.19382 447 THR B CA 1
ATOM 7030 C C . THR B 1 463 ? 54.50090 1.35689 44.06167 1.000 28.36222 447 THR B C 1
ATOM 7031 O O . THR B 1 463 ? 54.63890 0.28083 43.47490 1.000 24.47348 447 THR B O 1
ATOM 7035 N N . SER B 1 464 ? 55.18784 1.65576 45.15060 1.000 25.48707 448 SER B N 1
ATOM 7036 C CA . SER B 1 464 ? 56.09593 0.70803 45.76953 1.000 23.56114 448 SER B CA 1
ATOM 7037 C C . SER B 1 464 ? 55.77233 0.62723 47.25084 1.000 25.42966 448 SER B C 1
ATOM 7038 O O . SER B 1 464 ? 55.20113 1.55792 47.82977 1.000 23.88771 448 SER B O 1
ATOM 7041 N N . VAL B 1 465 ? 56.11579 -0.50513 47.85180 1.000 20.64176 449 VAL B N 1
ATOM 7042 C CA . VAL B 1 465 ? 55.93689 -0.72660 49.28153 1.000 24.17181 449 VAL B CA 1
ATOM 7043 C C . VAL B 1 465 ? 57.32763 -0.82140 49.88111 1.000 22.43472 449 VAL B C 1
ATOM 7044 O O . VAL B 1 465 ? 58.05367 -1.78429 49.61472 1.000 27.09817 449 VAL B O 1
ATOM 7048 N N . THR B 1 466 ? 57.72822 0.19159 50.64242 1.000 20.67353 450 THR B N 1
ATOM 7049 C CA . THR B 1 466 ? 59.03830 0.17475 51.28014 1.000 24.98905 450 THR B CA 1
ATOM 7050 C C . THR B 1 466 ? 58.92254 -0.35584 52.70138 1.000 26.90190 450 THR B C 1
ATOM 7051 O O . THR B 1 466 ? 57.98567 -0.01505 53.43400 1.000 29.21516 450 THR B O 1
ATOM 7055 N N . GLU B 1 467 ? 59.87005 -1.21020 53.07670 1.000 26.79419 451 GLU B N 1
ATOM 7056 C CA . GLU B 1 467 ? 59.83441 -1.90629 54.35512 1.000 25.74279 451 GLU B CA 1
ATOM 7057 C C . GLU B 1 467 ? 60.90662 -1.33485 55.27404 1.000 25.12066 451 GLU B C 1
ATOM 7058 O O . GLU B 1 467 ? 62.05988 -1.16519 54.86116 1.000 29.35211 451 GLU B O 1
ATOM 7064 N N . PHE B 1 468 ? 60.52908 -1.04242 56.51721 1.000 25.49090 452 PHE B N 1
ATOM 7065 C CA . PHE B 1 468 ? 61.44091 -0.50283 57.52366 1.000 27.90503 452 PHE B CA 1
ATOM 7066 C C . PHE B 1 468 ? 61.29107 -1.29294 58.81878 1.000 30.89659 452 PHE B C 1
ATOM 7067 O O . PHE B 1 468 ? 60.22368 -1.83647 59.10398 1.000 25.77393 452 PHE B O 1
ATOM 7075 N N . VAL B 1 469 ? 62.36123 -1.34196 59.60646 1.000 29.38253 453 VAL B N 1
ATOM 7076 C CA . VAL B 1 469 ? 62.32328 -2.01257 60.90770 1.000 24.59223 453 VAL B CA 1
ATOM 7077 C C . VAL B 1 469 ? 62.88660 -1.06344 61.95617 1.000 30.35415 453 VAL B C 1
ATOM 7078 O O . VAL B 1 469 ? 63.60698 -0.11124 61.62652 1.000 28.24660 453 VAL B O 1
ATOM 7082 N N . PRO B 1 470 ? 62.56555 -1.27818 63.23296 1.000 31.21110 454 PRO B N 1
ATOM 7083 C CA . PRO B 1 470 ? 63.16790 -0.43780 64.28058 1.000 31.06967 454 PRO B CA 1
ATOM 7084 C C . PRO B 1 470 ? 64.67962 -0.58867 64.28051 1.000 28.83534 454 PRO B C 1
ATOM 7085 O O . PRO B 1 470 ? 65.20773 -1.69721 64.19259 1.000 33.79131 454 PRO B O 1
ATOM 7089 N N . ALA B 1 471 ? 65.37643 0.54194 64.30802 1.000 37.01873 455 ALA B N 1
ATOM 7090 C CA . ALA B 1 471 ? 66.83402 0.52592 64.29295 1.000 45.91340 455 ALA B CA 1
ATOM 7091 C C . ALA B 1 471 ? 67.39173 0.17616 65.67497 1.000 46.19985 455 ALA B C 1
ATOM 7092 O O . ALA B 1 471 ? 66.81495 0.55361 66.70070 1.000 54.39821 455 ALA B O 1
ATOM 7094 N N . ARG C 1 15 ? -10.26255 -14.99806 75.97099 1.000 69.94456 -1 ARG C N 1
ATOM 7095 C CA . ARG C 1 15 ? -9.71874 -16.17647 75.30897 1.000 75.65238 -1 ARG C CA 1
ATOM 7096 C C . ARG C 1 15 ? -8.61441 -16.82190 76.14055 1.000 79.28758 -1 ARG C C 1
ATOM 7097 O O . ARG C 1 15 ? -8.66251 -16.81765 77.37275 1.000 70.37769 -1 ARG C O 1
ATOM 7099 N N . HIS C 1 16 ? -7.60631 -17.35718 75.44595 1.000 70.05215 0 HIS C N 1
ATOM 7100 C CA . HIS C 1 16 ? -6.53551 -18.11470 76.07885 1.000 65.79526 0 HIS C CA 1
ATOM 7101 C C . HIS C 1 16 ? -5.14940 -17.62583 75.67552 1.000 62.78670 0 HIS C C 1
ATOM 7102 O O . HIS C 1 16 ? -4.15095 -18.22494 76.09162 1.000 64.59424 0 HIS C O 1
ATOM 7109 N N . MET C 1 17 ? -5.06087 -16.54317 74.89764 1.000 61.31192 1 MET C N 1
ATOM 7110 C CA . MET C 1 17 ? -3.77885 -16.10518 74.36028 1.000 60.00655 1 MET C CA 1
ATOM 7111 C C . MET C 1 17 ? -2.83333 -15.58914 75.43898 1.000 54.86006 1 MET C C 1
ATOM 7112 O O . MET C 1 17 ? -1.61445 -15.62422 75.23900 1.000 51.88695 1 MET C O 1
ATOM 7117 N N . THR C 1 18 ? -3.35283 -15.13099 76.57822 1.000 49.68032 2 THR C N 1
ATOM 7118 C CA . THR C 1 18 ? -2.47355 -14.72992 77.66808 1.000 49.32974 2 THR C CA 1
ATOM 7119 C C . THR C 1 18 ? -1.95271 -15.91153 78.48148 1.000 50.96987 2 THR C C 1
ATOM 7120 O O . THR C 1 18 ? -1.01814 -15.72473 79.26645 1.000 57.14282 2 THR C O 1
ATOM 7124 N N . THR C 1 19 ? -2.51659 -17.11881 78.31868 1.000 53.32672 3 THR C N 1
ATOM 7125 C CA . THR C 1 19 ? -2.15075 -18.25736 79.16001 1.000 51.92189 3 THR C CA 1
ATOM 7126 C C . THR C 1 19 ? -1.64101 -19.47897 78.40366 1.000 54.63877 3 THR C C 1
ATOM 7127 O O . THR C 1 19 ? -1.09351 -20.38666 79.04136 1.000 51.04519 3 THR C O 1
ATOM 7131 N N . LEU C 1 20 ? -1.79809 -19.53303 77.07944 1.000 56.86273 4 LEU C N 1
ATOM 7132 C CA . LEU C 1 20 ? -1.44628 -20.73094 76.31992 1.000 53.76132 4 LEU C CA 1
ATOM 7133 C C . LEU C 1 20 ? 0.05250 -21.01631 76.38098 1.000 58.85487 4 LEU C C 1
ATOM 7134 O O . LEU C 1 20 ? 0.47478 -22.12243 76.73706 1.000 54.64026 4 LEU C O 1
ATOM 7139 N N . SER C 1 21 ? 0.87458 -20.03631 76.00166 1.000 60.04276 5 SER C N 1
ATOM 7140 C CA . SER C 1 21 ? 2.33056 -20.12394 76.11273 1.000 57.43214 5 SER C CA 1
ATOM 7141 C C . SER C 1 21 ? 2.78267 -19.01958 77.05869 1.000 49.05612 5 SER C C 1
ATOM 7142 O O . SER C 1 21 ? 3.05868 -17.89198 76.62360 1.000 44.53956 5 SER C O 1
ATOM 7145 N N . PRO C 1 22 ? 2.91632 -19.31250 78.34845 1.000 40.83494 6 PRO C N 1
ATOM 7146 C CA . PRO C 1 22 ? 3.02837 -18.24387 79.34707 1.000 37.92400 6 PRO C CA 1
ATOM 7147 C C . PRO C 1 22 ? 4.36767 -17.51983 79.31995 1.000 35.80728 6 PRO C C 1
ATOM 7148 O O . PRO C 1 22 ? 5.40346 -18.07513 78.94718 1.000 49.31873 6 PRO C O 1
ATOM 7152 N N . SER C 1 23 ? 4.33420 -16.25959 79.74572 1.000 32.65629 7 SER C N 1
ATOM 7153 C CA . SER C 1 23 ? 5.54000 -15.44674 79.83805 1.000 36.14862 7 SER C CA 1
ATOM 7154 C C . SER C 1 23 ? 5.26490 -14.26723 80.75739 1.000 33.55663 7 SER C C 1
ATOM 7155 O O . SER C 1 23 ? 4.11063 -13.93660 81.04642 1.000 30.71731 7 SER C O 1
ATOM 7158 N N . GLU C 1 24 ? 6.34401 -13.62157 81.20367 1.000 34.56980 8 GLU C N 1
ATOM 7159 C CA . GLU C 1 24 ? 6.17241 -12.43303 82.03225 1.000 39.70981 8 GLU C CA 1
ATOM 7160 C C . GLU C 1 24 ? 5.49586 -11.30949 81.25306 1.000 41.30074 8 GLU C C 1
ATOM 7161 O O . GLU C 1 24 ? 4.65255 -10.58685 81.80402 1.000 36.80098 8 GLU C O 1
ATOM 7167 N N . GLY C 1 25 ? 5.84374 -11.15556 79.96795 1.000 32.17248 9 GLY C N 1
ATOM 7168 C CA . GLY C 1 25 ? 5.22277 -10.11638 79.15635 1.000 34.22237 9 GLY C CA 1
ATOM 7169 C C . GLY C 1 25 ? 3.72874 -10.32556 78.97569 1.000 32.14239 9 GLY C C 1
ATOM 7170 O O . GLY C 1 25 ? 2.94653 -9.36449 78.97330 1.000 32.35377 9 GLY C O 1
ATOM 7171 N N . LYS C 1 26 ? 3.30996 -11.58375 78.81456 1.000 25.65544 10 LYS C N 1
ATOM 7172 C CA . LYS C 1 26 ? 1.88278 -11.87517 78.74226 1.000 29.73623 10 LYS C CA 1
ATOM 7173 C C . LYS C 1 26 ? 1.19922 -11.60626 80.07756 1.000 28.95953 10 LYS C C 1
ATOM 7174 O O . LYS C 1 26 ? 0.06749 -11.10643 80.11123 1.000 26.32364 10 LYS C O 1
ATOM 7180 N N . ALA C 1 27 ? 1.87397 -11.91361 81.19187 1.000 26.97699 11 ALA C N 1
ATOM 7181 C CA . ALA C 1 27 ? 1.29642 -11.59422 82.49235 1.000 25.06312 11 ALA C CA 1
ATOM 7182 C C . ALA C 1 27 ? 1.10224 -10.09774 82.64329 1.000 34.03818 11 ALA C C 1
ATOM 7183 O O . ALA C 1 27 ? 0.08068 -9.64301 83.17911 1.000 27.51162 11 ALA C O 1
ATOM 7185 N N . GLN C 1 28 ? 2.06810 -9.31226 82.16136 1.000 27.56273 12 GLN C N 1
ATOM 7186 C CA . GLN C 1 28 ? 1.92830 -7.86861 82.25193 1.000 26.17163 12 GLN C CA 1
ATOM 7187 C C . GLN C 1 28 ? 0.79643 -7.36911 81.36104 1.000 28.60742 12 GLN C C 1
ATOM 7188 O O . GLN C 1 28 ? 0.04334 -6.47772 81.76384 1.000 28.50705 12 GLN C O 1
ATOM 7194 N N . ILE C 1 29 ? 0.63742 -7.93994 80.16052 1.000 32.02098 13 ILE C N 1
ATOM 7195 C CA . ILE C 1 29 ? -0.48532 -7.53672 79.30834 1.000 22.16410 13 ILE C CA 1
ATOM 7196 C C . ILE C 1 29 ? -1.81092 -7.82944 80.00790 1.000 26.88879 13 ILE C C 1
ATOM 7197 O O . ILE C 1 29 ? -2.72481 -6.98967 80.03780 1.000 24.47758 13 ILE C O 1
ATOM 7202 N N . ARG C 1 30 ? -1.93931 -9.02897 80.57871 1.000 26.06266 14 ARG C N 1
ATOM 7203 C CA . ARG C 1 30 ? -3.18323 -9.36629 81.26203 1.000 32.08817 14 ARG C CA 1
ATOM 7204 C C . ARG C 1 30 ? -3.41268 -8.45703 82.46691 1.000 31.23083 14 ARG C C 1
ATOM 7205 O O . ARG C 1 30 ? -4.55716 -8.10483 82.78610 1.000 29.04076 14 ARG C O 1
ATOM 7213 N N . ALA C 1 31 ? -2.33518 -8.05050 83.14360 1.000 22.36398 15 ALA C N 1
ATOM 7214 C CA . ALA C 1 31 ? -2.50388 -7.16148 84.28595 1.000 28.26765 15 ALA C CA 1
ATOM 7215 C C . ALA C 1 31 ? -2.90401 -5.76147 83.82880 1.000 27.72819 15 ALA C C 1
ATOM 7216 O O . ALA C 1 31 ? -3.67554 -5.07984 84.51366 1.000 27.69261 15 ALA C O 1
ATOM 7218 N N . LEU C 1 32 ? -2.39995 -5.31535 82.66889 1.000 23.46514 16 LEU C N 1
ATOM 7219 C CA . LEU C 1 32 ? -2.88423 -4.05475 82.10874 1.000 26.83141 16 LEU C CA 1
ATOM 7220 C C . LEU C 1 32 ? -4.37389 -4.13799 81.80037 1.000 21.05947 16 LEU C C 1
ATOM 7221 O O . LEU C 1 32 ? -5.13278 -3.20493 82.09227 1.000 21.54887 16 LEU C O 1
ATOM 7226 N N . LEU C 1 33 ? -4.80413 -5.24882 81.20094 1.000 22.42759 17 LEU C N 1
ATOM 7227 C CA . LEU C 1 33 ? -6.22374 -5.44589 80.92033 1.000 26.68148 17 LEU C CA 1
ATOM 7228 C C . LEU C 1 33 ? -7.05122 -5.41165 82.19665 1.000 25.05251 17 LEU C C 1
ATOM 7229 O O . LEU C 1 33 ? -8.15111 -4.84784 82.22073 1.000 26.31565 17 LEU C O 1
ATOM 7234 N N . ASN C 1 34 ? -6.53954 -6.01124 83.26872 1.000 25.58005 18 ASN C N 1
ATOM 7235 C CA . ASN C 1 34 ? -7.24550 -5.97325 84.54689 1.000 26.20700 18 ASN C CA 1
ATOM 7236 C C . ASN C 1 34 ? -7.33380 -4.54849 85.09418 1.000 29.26304 18 ASN C C 1
ATOM 7237 O O . ASN C 1 34 ? -8.36595 -4.14697 85.64237 1.000 26.11855 18 ASN C O 1
ATOM 7242 N N . LEU C 1 35 ? -6.24711 -3.77913 84.98484 1.000 24.73894 19 LEU C N 1
ATOM 7243 C CA . LEU C 1 35 ? -6.29273 -2.37571 85.38660 1.000 30.98653 19 LEU C CA 1
ATOM 7244 C C . LEU C 1 35 ? -7.34597 -1.61014 84.59245 1.000 29.45727 19 LEU C C 1
ATOM 7245 O O . LEU C 1 35 ? -8.10687 -0.81688 85.15514 1.000 24.87909 19 LEU C O 1
ATOM 7250 N N . ILE C 1 36 ? -7.39686 -1.83137 83.27861 1.000 22.03487 20 ILE C N 1
ATOM 7251 C CA . ILE C 1 36 ? -8.35778 -1.11861 82.43473 1.000 27.81154 20 ILE C CA 1
ATOM 7252 C C . ILE C 1 36 ? -9.78907 -1.47788 82.82421 1.000 25.37947 20 ILE C C 1
ATOM 7253 O O . ILE C 1 36 ? -10.64703 -0.60337 82.97873 1.000 24.48747 20 ILE C O 1
ATOM 7258 N N . ASN C 1 37 ? -10.06696 -2.76956 82.99042 1.000 24.11051 21 ASN C N 1
ATOM 7259 C CA . ASN C 1 37 ? -11.42685 -3.18678 83.30962 1.000 27.45101 21 ASN C CA 1
ATOM 7260 C C . ASN C 1 37 ? -11.85756 -2.67382 84.68654 1.000 26.28501 21 ASN C C 1
ATOM 7261 O O . ASN C 1 37 ? -12.93957 -2.08090 84.82690 1.000 32.24977 21 ASN C O 1
ATOM 7266 N N . THR C 1 38 ? -11.00950 -2.84186 85.71218 1.000 27.41210 22 THR C N 1
ATOM 7267 C CA . THR C 1 38 ? -11.39938 -2.39842 87.05164 1.000 30.12256 22 THR C CA 1
ATOM 7268 C C . THR C 1 38 ? -11.51237 -0.87716 87.13285 1.000 30.36356 22 THR C C 1
ATOM 7269 O O . THR C 1 38 ? -12.41533 -0.35289 87.79765 1.000 27.16063 22 THR C O 1
ATOM 7273 N N . SER C 1 39 ? -10.60547 -0.14547 86.47469 1.000 23.89315 23 SER C N 1
ATOM 7274 C CA . SER C 1 39 ? -10.70097 1.30909 86.46115 1.000 24.58454 23 SER C CA 1
ATOM 7275 C C . SER C 1 39 ? -11.96469 1.78247 85.75231 1.000 29.07378 23 SER C C 1
ATOM 7276 O O . SER C 1 39 ? -12.62013 2.72765 86.20422 1.000 32.71218 23 SER C O 1
ATOM 7279 N N . ALA C 1 40 ? -12.30721 1.17386 84.61931 1.000 27.54489 24 ALA C N 1
ATOM 7280 C CA . ALA C 1 40 ? -13.55099 1.55023 83.96085 1.000 31.66966 24 ALA C CA 1
ATOM 7281 C C . ALA C 1 40 ? -14.74561 1.31167 84.87585 1.000 26.50886 24 ALA C C 1
ATOM 7282 O O . ALA C 1 40 ? -15.65829 2.14520 84.94391 1.000 25.68643 24 ALA C O 1
ATOM 7284 N N . GLU C 1 41 ? -14.75286 0.18512 85.59647 1.000 27.41346 25 GLU C N 1
ATOM 7285 C CA . GLU C 1 41 ? -15.86158 -0.08377 86.51210 1.000 27.76891 25 GLU C CA 1
ATOM 7286 C C . GLU C 1 41 ? -15.90402 0.92034 87.66916 1.000 29.19508 25 GLU C C 1
ATOM 7287 O O . GLU C 1 41 ? -16.98979 1.30514 88.12827 1.000 28.59543 25 GLU C O 1
ATOM 7293 N N A GLN C 1 42 ? -14.73608 1.36276 88.14473 0.420 28.76995 26 GLN C N 1
ATOM 7294 N N B GLN C 1 42 ? -14.73769 1.36358 88.14791 0.580 28.75307 26 GLN C N 1
ATOM 7295 C CA A GLN C 1 42 ? -14.70003 2.37318 89.20097 0.420 29.55529 26 GLN C CA 1
ATOM 7296 C CA B GLN C 1 42 ? -14.71901 2.37213 89.20577 0.580 29.53982 26 GLN C CA 1
ATOM 7297 C C A GLN C 1 42 ? -15.20738 3.72141 88.69563 0.420 31.09369 26 GLN C C 1
ATOM 7298 C C B GLN C 1 42 ? -15.22220 3.71887 88.69287 0.580 31.12974 26 GLN C C 1
ATOM 7299 O O A GLN C 1 42 ? -15.90018 4.44892 89.42002 0.420 28.38214 26 GLN C O 1
ATOM 7300 O O B GLN C 1 42 ? -15.92046 4.44667 89.41133 0.580 28.37163 26 GLN C O 1
ATOM 7311 N N . ALA C 1 43 ? -14.87325 4.06946 87.45220 1.000 28.73671 27 ALA C N 1
ATOM 7312 C CA . ALA C 1 43 ? -15.38450 5.30336 86.86407 1.000 28.63211 27 ALA C CA 1
ATOM 7313 C C . ALA C 1 43 ? -16.89929 5.23535 86.70262 1.000 29.95901 27 ALA C C 1
ATOM 7314 O O . ALA C 1 43 ? -17.61627 6.21321 86.97980 1.000 33.57836 27 ALA C O 1
ATOM 7316 N N . ILE C 1 44 ? -17.40642 4.08078 86.26465 1.000 27.08765 28 ILE C N 1
ATOM 7317 C CA . ILE C 1 44 ? -18.85144 3.88739 86.24985 1.000 30.67626 28 ILE C CA 1
ATOM 7318 C C . ILE C 1 44 ? -19.42824 4.12128 87.63886 1.000 33.19682 28 ILE C C 1
ATOM 7319 O O . ILE C 1 44 ? -20.43995 4.81944 87.79321 1.000 36.48412 28 ILE C O 1
ATOM 7324 N N . ALA C 1 45 ? -18.76908 3.58056 88.67183 1.000 29.26746 29 ALA C N 1
ATOM 7325 C CA . ALA C 1 45 ? -19.26389 3.75278 90.03705 1.000 29.11595 29 ALA C CA 1
ATOM 7326 C C . ALA C 1 45 ? -19.28828 5.21793 90.44126 1.000 34.29823 29 ALA C C 1
ATOM 7327 O O . ALA C 1 45 ? -20.15028 5.63412 91.21191 1.000 35.32123 29 ALA C O 1
ATOM 7329 N N . GLU C 1 46 ? -18.32028 6.00385 89.97422 1.000 35.03034 30 GLU C N 1
ATOM 7330 C CA . GLU C 1 46 ? -18.33981 7.43772 90.27511 1.000 32.07145 30 GLU C CA 1
ATOM 7331 C C . GLU C 1 46 ? -19.57037 8.10241 89.65558 1.000 35.91396 30 GLU C C 1
ATOM 7332 O O . GLU C 1 46 ? -20.25062 8.93112 90.29671 1.000 41.91572 30 GLU C O 1
ATOM 7338 N N . TYR C 1 47 ? -19.88569 7.73564 88.40782 1.000 29.63685 31 TYR C N 1
ATOM 7339 C CA . TYR C 1 47 ? -21.09741 8.28728 87.80485 1.000 30.93057 31 TYR C CA 1
ATOM 7340 C C . TYR C 1 47 ? -22.35097 7.81941 88.54853 1.000 39.81485 31 TYR C C 1
ATOM 7341 O O . TYR C 1 47 ? -23.28980 8.60480 88.73473 1.000 31.81662 31 TYR C O 1
ATOM 7350 N N . ASP C 1 48 ? -22.34890 6.57696 89.04508 1.000 31.99948 32 ASP C N 1
ATOM 7351 C CA . ASP C 1 48 ? -23.48261 6.07223 89.82607 1.000 39.54373 32 ASP C CA 1
ATOM 7352 C C . ASP C 1 48 ? -23.61096 6.80740 91.15553 1.000 37.47903 32 ASP C C 1
ATOM 7353 O O . ASP C 1 48 ? -24.72302 7.12369 91.58686 1.000 41.81640 32 ASP C O 1
ATOM 7358 N N A LYS C 1 49 ? -22.48174 7.09145 91.81315 0.441 41.04412 33 LYS C N 1
ATOM 7359 N N B LYS C 1 49 ? -22.47915 7.05503 91.82587 0.559 41.07254 33 LYS C N 1
ATOM 7360 C CA A LYS C 1 49 ? -22.50007 7.81625 93.07988 0.441 40.40646 33 LYS C CA 1
ATOM 7361 C CA B LYS C 1 49 ? -22.45971 7.83162 93.06124 0.559 40.41116 33 LYS C CA 1
ATOM 7362 C C A LYS C 1 49 ? -23.08186 9.21215 92.91938 0.441 42.31223 33 LYS C C 1
ATOM 7363 C C B LYS C 1 49 ? -23.15994 9.16534 92.87863 0.559 42.31488 33 LYS C C 1
ATOM 7364 O O A LYS C 1 49 ? -23.65277 9.75658 93.87051 0.441 41.13300 33 LYS C O 1
ATOM 7365 O O B LYS C 1 49 ? -23.88726 9.62272 93.76609 0.559 41.26922 33 LYS C O 1
ATOM 7376 N N . GLN C 1 50 ? -22.93811 9.82034 91.74469 1.000 42.41116 34 GLN C N 1
ATOM 7377 C CA . GLN C 1 50 ? -23.62253 11.08588 91.51314 1.000 45.51101 34 GLN C CA 1
ATOM 7378 C C . GLN C 1 50 ? -24.99458 10.89508 90.87212 1.000 43.14268 34 GLN C C 1
ATOM 7379 O O . GLN C 1 50 ? -25.65011 11.88306 90.52388 1.000 39.30186 34 GLN C O 1
ATOM 7385 N N . GLU C 1 51 ? -25.47540 9.65276 90.80063 1.000 35.34955 35 GLU C N 1
ATOM 7386 C CA . GLU C 1 51 ? -26.76708 9.32647 90.19377 1.000 43.33167 35 GLU C CA 1
ATOM 7387 C C . GLU C 1 51 ? -26.86843 9.85568 88.76285 1.000 47.12530 35 GLU C C 1
ATOM 7388 O O . GLU C 1 51 ? -27.92097 10.32146 88.31852 1.000 47.60559 35 GLU C O 1
ATOM 7394 N N . CYS C 1 52 ? -25.76335 9.77136 88.02891 1.000 34.78506 36 CYS C N 1
ATOM 7395 C CA . CYS C 1 52 ? -25.69994 10.20893 86.64427 1.000 35.79275 36 CYS C CA 1
ATOM 7396 C C . CYS C 1 52 ? -25.51092 9.01432 85.72211 1.000 37.70960 36 CYS C C 1
ATOM 7397 O O . CYS C 1 52 ? -24.90869 8.00584 86.09701 1.000 35.99930 36 CYS C O 1
ATOM 7400 N N . ASP C 1 53 ? -26.05169 9.12648 84.51702 1.000 31.31245 37 ASP C N 1
ATOM 7401 C CA . ASP C 1 53 ? -25.76816 8.10863 83.52526 1.000 33.82526 37 ASP C CA 1
ATOM 7402 C C . ASP C 1 53 ? -24.35495 8.30744 82.97780 1.000 32.45334 37 ASP C C 1
ATOM 7403 O O . ASP C 1 53 ? -23.67545 9.29671 83.27181 1.000 27.15876 37 ASP C O 1
ATOM 7408 N N . ILE C 1 54 ? -23.90180 7.32946 82.20713 1.000 27.61645 38 ILE C N 1
ATOM 7409 C CA . ILE C 1 54 ? -22.60773 7.42496 81.52131 1.000 24.78638 38 ILE C CA 1
ATOM 7410 C C . ILE C 1 54 ? -22.67442 8.54800 80.49229 1.000 29.98398 38 ILE C C 1
ATOM 7411 O O . ILE C 1 54 ? -23.67780 8.64867 79.76202 1.000 29.07687 38 ILE C O 1
ATOM 7416 N N . PRO C 1 55 ? -21.65872 9.41103 80.39773 1.000 27.16922 39 PRO C N 1
ATOM 7417 C CA . PRO C 1 55 ? -21.68422 10.48948 79.39985 1.000 27.14067 39 PRO C CA 1
ATOM 7418 C C . PRO C 1 55 ? -21.76958 9.94558 77.98204 1.000 25.20983 39 PRO C C 1
ATOM 7419 O O . PRO C 1 55 ? -21.36719 8.81624 77.69535 1.000 28.09647 39 PRO C O 1
ATOM 7423 N N . SER C 1 56 ? -22.29781 10.77749 77.08606 1.000 23.53341 40 SER C N 1
ATOM 7424 C CA . SER C 1 56 ? -22.41524 10.44851 75.67304 1.000 28.41282 40 SER C CA 1
ATOM 7425 C C . SER C 1 56 ? -21.53143 11.38082 74.85574 1.000 27.55769 40 SER C C 1
ATOM 7426 O O . SER C 1 56 ? -21.45644 12.57831 75.13597 1.000 26.72439 40 SER C O 1
ATOM 7429 N N . LEU C 1 57 ? -20.85849 10.82730 73.85026 1.000 23.63043 41 LEU C N 1
ATOM 7430 C CA . LEU C 1 57 ? -20.05129 11.62201 72.93629 1.000 25.50413 41 LEU C CA 1
ATOM 7431 C C . LEU C 1 57 ? -20.84682 12.10371 71.72522 1.000 31.81362 41 LEU C C 1
ATOM 7432 O O . LEU C 1 57 ? -20.28033 12.74194 70.83143 1.000 28.47366 41 LEU C O 1
ATOM 7437 N N . THR C 1 58 ? -22.13682 11.79616 71.66346 1.000 23.73097 42 THR C N 1
ATOM 7438 C CA . THR C 1 58 ? -22.99011 12.29113 70.59517 1.000 26.57394 42 THR C CA 1
ATOM 7439 C C . THR C 1 58 ? -24.05639 13.25533 71.08310 1.000 29.13343 42 THR C C 1
ATOM 7440 O O . THR C 1 58 ? -24.63772 13.97341 70.26217 1.000 31.23165 42 THR C O 1
ATOM 7444 N N . SER C 1 59 ? -24.28046 13.33440 72.39278 1.000 28.62483 43 SER C N 1
ATOM 7445 C CA . SER C 1 59 ? -25.25643 14.26445 72.93900 1.000 26.94559 43 SER C CA 1
ATOM 7446 C C . SER C 1 59 ? -24.84936 15.70339 72.63823 1.000 37.02661 43 SER C C 1
ATOM 7447 O O . SER C 1 59 ? -23.66309 16.04951 72.64336 1.000 30.53027 43 SER C O 1
ATOM 7450 N N . GLY C 1 60 ? -25.84793 16.54311 72.37268 1.000 28.37835 44 GLY C N 1
ATOM 7451 C CA . GLY C 1 60 ? -25.63746 17.93825 72.05184 1.000 24.58979 44 GLY C CA 1
ATOM 7452 C C . GLY C 1 60 ? -25.76804 18.88198 73.22466 1.000 28.75265 44 GLY C C 1
ATOM 7453 O O . GLY C 1 60 ? -25.72203 20.10221 73.02725 1.000 36.29022 44 GLY C O 1
ATOM 7454 N N . GLU C 1 61 ? -25.92166 18.37097 74.43433 1.000 31.43451 45 GLU C N 1
ATOM 7455 C CA . GLU C 1 61 ? -25.99952 19.20028 75.62353 1.000 34.31224 45 GLU C CA 1
ATOM 7456 C C . GLU C 1 61 ? -25.04875 18.65707 76.67520 1.000 31.74967 45 GLU C C 1
ATOM 7457 O O . GLU C 1 61 ? -24.72279 17.46409 76.67027 1.000 30.98125 45 GLU C O 1
ATOM 7463 N N . PRO C 1 62 ? -24.60222 19.50162 77.60876 1.000 34.05181 46 PRO C N 1
ATOM 7464 C CA . PRO C 1 62 ? -23.63597 19.04025 78.60902 1.000 33.07452 46 PRO C CA 1
ATOM 7465 C C . PRO C 1 62 ? -24.22061 17.94760 79.48897 1.000 37.84046 46 PRO C C 1
ATOM 7466 O O . PRO C 1 62 ? -25.43175 17.87814 79.71881 1.000 30.00619 46 PRO C O 1
ATOM 7470 N N . HIS C 1 63 ? -23.33625 17.06644 79.94447 1.000 31.64952 47 HIS C N 1
ATOM 7471 C CA . HIS C 1 63 ? -23.60355 16.11101 81.00717 1.000 31.53941 47 HIS C CA 1
ATOM 7472 C C . HIS C 1 63 ? -23.58843 16.84405 82.35217 1.000 29.85085 47 HIS C C 1
ATOM 7473 O O . HIS C 1 63 ? -22.78172 17.75749 82.54555 1.000 28.27495 47 HIS C O 1
ATOM 7480 N N . PRO C 1 64 ? -24.45856 16.47306 83.29815 1.000 29.80810 48 PRO C N 1
ATOM 7481 C CA . PRO C 1 64 ? -24.51092 17.21304 84.57348 1.000 33.60177 48 PRO C CA 1
ATOM 7482 C C . PRO C 1 64 ? -23.16547 17.34825 85.27144 1.000 38.09661 48 PRO C C 1
ATOM 7483 O O . PRO C 1 64 ? -22.95727 18.31956 86.00785 1.000 37.85991 48 PRO C O 1
ATOM 7487 N N . MET C 1 65 ? -22.24540 16.41186 85.07715 1.000 32.19979 49 MET C N 1
ATOM 7488 C CA . MET C 1 65 ? -20.95728 16.50899 85.74921 1.000 38.16114 49 MET C CA 1
ATOM 7489 C C . MET C 1 65 ? -19.89404 17.23358 84.92637 1.000 36.04439 49 MET C C 1
ATOM 7490 O O . MET C 1 65 ? -18.76882 17.39158 85.40883 1.000 32.25945 49 MET C O 1
ATOM 7495 N N . ASP C 1 66 ? -20.24034 17.74321 83.74029 1.000 30.84426 50 ASP C N 1
ATOM 7496 C CA . ASP C 1 66 ? -19.25737 18.43631 82.90860 1.000 38.56316 50 ASP C CA 1
ATOM 7497 C C . ASP C 1 66 ? -18.74294 19.71325 83.56855 1.000 37.19617 50 ASP C C 1
ATOM 7498 O O . ASP C 1 66 ? -17.57576 20.07626 83.38405 1.000 34.20882 50 ASP C O 1
ATOM 7503 N N . ASP C 1 67 ? -19.58553 20.41974 84.31951 1.000 34.94652 51 ASP C N 1
ATOM 7504 C CA . ASP C 1 67 ? -19.15331 21.64092 84.98839 1.000 37.88387 51 ASP C CA 1
ATOM 7505 C C . ASP C 1 67 ? -18.98980 21.45533 86.49424 1.000 42.36235 51 ASP C C 1
ATOM 7506 O O . ASP C 1 67 ? -19.04641 22.43294 87.24693 1.000 39.24413 51 ASP C O 1
ATOM 7511 N N . ARG C 1 68 ? -18.81324 20.22307 86.95263 1.000 39.52435 52 ARG C N 1
ATOM 7512 C CA . ARG C 1 68 ? -18.62950 19.94577 88.36790 1.000 42.57356 52 ARG C CA 1
ATOM 7513 C C . ARG C 1 68 ? -17.17648 19.58608 88.63913 1.000 34.83919 52 ARG C C 1
ATOM 7514 O O . ARG C 1 68 ? -16.46558 19.10214 87.75600 1.000 34.91869 52 ARG C O 1
ATOM 7522 N N . LEU C 1 69 ? -16.74371 19.83389 89.86600 1.000 37.30509 53 LEU C N 1
ATOM 7523 C CA . LEU C 1 69 ? -15.42126 19.40951 90.29512 1.000 36.28948 53 LEU C CA 1
ATOM 7524 C C . LEU C 1 69 ? -15.32841 17.88909 90.18993 1.000 34.20583 53 LEU C C 1
ATOM 7525 O O . LEU C 1 69 ? -16.17793 17.19046 90.75770 1.000 32.17718 53 LEU C O 1
ATOM 7530 N N . PRO C 1 70 ? -14.36821 17.33883 89.44331 1.000 35.52258 54 PRO C N 1
ATOM 7531 C CA . PRO C 1 70 ? -14.21074 15.87844 89.41828 1.000 37.77315 54 PRO C CA 1
ATOM 7532 C C . PRO C 1 70 ? -13.79903 15.36427 90.78690 1.000 36.43179 54 PRO C C 1
ATOM 7533 O O . PRO C 1 70 ? -12.98562 15.97848 91.48075 1.000 34.02852 54 PRO C O 1
ATOM 7537 N N . SER C 1 71 ? -14.39344 14.24751 91.19571 1.000 33.94506 55 SER C N 1
ATOM 7538 C CA . SER C 1 71 ? -14.00652 13.66985 92.47289 1.000 36.35461 55 SER C CA 1
ATOM 7539 C C . SER C 1 71 ? -12.55761 13.19705 92.42529 1.000 31.92382 55 SER C C 1
ATOM 7540 O O . SER C 1 71 ? -11.99596 12.92481 91.36161 1.000 26.79839 55 SER C O 1
ATOM 7543 N N . LEU C 1 72 ? -11.94198 13.14824 93.60351 1.000 31.29020 56 LEU C N 1
ATOM 7544 C CA . LEU C 1 72 ? -10.59632 12.60212 93.73023 1.000 34.81975 56 LEU C CA 1
ATOM 7545 C C . LEU C 1 72 ? -10.53683 11.16382 93.22173 1.000 37.23383 56 LEU C C 1
ATOM 7546 O O . LEU C 1 72 ? -9.58456 10.77999 92.53202 1.000 28.25615 56 LEU C O 1
ATOM 7551 N N A GLU C 1 73 ? -11.55226 10.35921 93.54951 0.509 33.35792 57 GLU C N 1
ATOM 7552 N N B GLU C 1 73 ? -11.54763 10.35259 93.54597 0.491 33.35731 57 GLU C N 1
ATOM 7553 C CA A GLU C 1 73 ? -11.57439 8.96533 93.11527 0.509 32.15646 57 GLU C CA 1
ATOM 7554 C CA B GLU C 1 73 ? -11.53639 8.96109 93.10179 0.491 32.14662 57 GLU C CA 1
ATOM 7555 C C A GLU C 1 73 ? -11.63182 8.86340 91.59721 0.509 33.21575 57 GLU C C 1
ATOM 7556 C C B GLU C 1 73 ? -11.62515 8.86268 91.58652 0.491 33.21581 57 GLU C C 1
ATOM 7557 O O A GLU C 1 73 ? -10.92116 8.04948 90.99443 0.509 28.37763 57 GLU C O 1
ATOM 7558 O O B GLU C 1 73 ? -10.92998 8.04486 90.97524 0.491 28.37164 57 GLU C O 1
ATOM 7569 N N . LEU C 1 74 ? -12.47876 9.67666 90.96023 1.000 30.44999 58 LEU C N 1
ATOM 7570 C CA . LEU C 1 74 ? -12.54924 9.66234 89.50252 1.000 31.77564 58 LEU C CA 1
ATOM 7571 C C . LEU C 1 74 ? -11.20909 10.05799 88.89535 1.000 28.02388 58 LEU C C 1
ATOM 7572 O O . LEU C 1 74 ? -10.75340 9.43400 87.93291 1.000 28.52811 58 LEU C O 1
ATOM 7577 N N . LYS C 1 75 ? -10.53276 11.06183 89.47033 1.000 30.17641 59 LYS C N 1
ATOM 7578 C CA . LYS C 1 75 ? -9.25578 11.47693 88.89056 1.000 29.79123 59 LYS C CA 1
ATOM 7579 C C . LYS C 1 75 ? -8.18183 10.40273 89.06084 1.000 32.60984 59 LYS C C 1
ATOM 7580 O O . LYS C 1 75 ? -7.39544 10.16194 88.13638 1.000 26.71035 59 LYS C O 1
ATOM 7586 N N . ASN C 1 76 ? -8.14749 9.72727 90.21685 1.000 28.39814 60 ASN C N 1
ATOM 7587 C CA . ASN C 1 76 ? -7.20491 8.62057 90.39741 1.000 30.30397 60 ASN C CA 1
ATOM 7588 C C . ASN C 1 76 ? -7.50942 7.46866 89.44929 1.000 28.46151 60 ASN C C 1
ATOM 7589 O O . ASN C 1 76 ? -6.59143 6.84936 88.87161 1.000 27.97554 60 ASN C O 1
ATOM 7594 N N A THR C 1 77 ? -8.79483 7.16487 89.24903 0.364 27.72420 61 THR C N 1
ATOM 7595 N N B THR C 1 77 ? -8.79539 7.15758 89.29597 0.636 27.58612 61 THR C N 1
ATOM 7596 C CA A THR C 1 77 ? -9.12963 6.05517 88.36428 0.364 27.05037 61 THR C CA 1
ATOM 7597 C CA B THR C 1 77 ? -9.22348 6.12284 88.36955 0.636 27.03909 61 THR C CA 1
ATOM 7598 C C A THR C 1 77 ? -8.82442 6.39626 86.90892 0.364 26.27043 61 THR C C 1
ATOM 7599 C C B THR C 1 77 ? -8.75308 6.42982 86.95929 0.636 26.21876 61 THR C C 1
ATOM 7600 O O A THR C 1 77 ? -8.41683 5.51376 86.14451 0.364 26.36171 61 THR C O 1
ATOM 7601 O O B THR C 1 77 ? -8.22001 5.55748 86.26317 0.636 26.29589 61 THR C O 1
ATOM 7608 N N . LEU C 1 78 ? -8.96996 7.66910 86.51697 1.000 23.39995 62 LEU C N 1
ATOM 7609 C CA . LEU C 1 78 ? -8.60993 8.06459 85.16334 1.000 23.69864 62 LEU C CA 1
ATOM 7610 C C . LEU C 1 78 ? -7.11312 7.99601 84.96677 1.000 24.69741 62 LEU C C 1
ATOM 7611 O O . LEU C 1 78 ? -6.64234 7.65473 83.88027 1.000 25.37323 62 LEU C O 1
ATOM 7616 N N . ARG C 1 79 ? -6.35306 8.37978 85.99235 1.000 28.25199 63 ARG C N 1
ATOM 7617 C CA . ARG C 1 79 ? -4.90382 8.23748 85.93935 1.000 28.06838 63 ARG C CA 1
ATOM 7618 C C . ARG C 1 79 ? -4.51245 6.79366 85.61866 1.000 28.45507 63 ARG C C 1
ATOM 7619 O O . ARG C 1 79 ? -3.70086 6.53348 84.71608 1.000 28.30771 63 ARG C O 1
ATOM 7627 N N . ILE C 1 80 ? -5.09655 5.83782 86.34375 1.000 23.54966 64 ILE C N 1
ATOM 7628 C CA . ILE C 1 80 ? -4.76484 4.43040 86.09305 1.000 22.86484 64 ILE C CA 1
ATOM 7629 C C . ILE C 1 80 ? -5.25763 3.98199 84.71836 1.000 27.55292 64 ILE C C 1
ATOM 7630 O O . ILE C 1 80 ? -4.54049 3.29353 83.98102 1.000 22.60230 64 ILE C O 1
ATOM 7635 N N . LEU C 1 81 ? -6.48307 4.36104 84.34894 1.000 25.09579 65 LEU C N 1
ATOM 7636 C CA . LEU C 1 81 ? -7.06717 3.91394 83.08911 1.000 26.35497 65 LEU C CA 1
ATOM 7637 C C . LEU C 1 81 ? -6.27043 4.43721 81.89622 1.000 23.45070 65 LEU C C 1
ATOM 7638 O O . LEU C 1 81 ? -5.93210 3.68124 80.98074 1.000 23.82467 65 LEU C O 1
ATOM 7643 N N . GLU C 1 82 ? -5.96707 5.73644 81.89116 1.000 23.34752 66 GLU C N 1
ATOM 7644 C CA . GLU C 1 82 ? -5.20351 6.32545 80.79612 1.000 26.99355 66 GLU C CA 1
ATOM 7645 C C . GLU C 1 82 ? -3.79317 5.75631 80.74493 1.000 23.80379 66 GLU C C 1
ATOM 7646 O O . GLU C 1 82 ? -3.29278 5.44484 79.65585 1.000 24.12285 66 GLU C O 1
ATOM 7652 N N . GLY C 1 83 ? -3.13802 5.59925 81.90784 1.000 27.00066 67 GLY C N 1
ATOM 7653 C CA . GLY C 1 83 ? -1.81824 4.98586 81.91101 1.000 23.47475 67 GLY C CA 1
ATOM 7654 C C . GLY C 1 83 ? -1.83181 3.57679 81.34610 1.000 24.89000 67 GLY C C 1
ATOM 7655 O O . GLY C 1 83 ? -0.97185 3.20746 80.53605 1.000 24.22149 67 GLY C O 1
ATOM 7656 N N . ALA C 1 84 ? -2.82344 2.77740 81.74363 1.000 22.11123 68 ALA C N 1
ATOM 7657 C CA . ALA C 1 84 ? -2.85400 1.37818 81.33252 1.000 24.63996 68 ALA C CA 1
ATOM 7658 C C . ALA C 1 84 ? -3.19629 1.23961 79.85730 1.000 23.21716 68 ALA C C 1
ATOM 7659 O O . ALA C 1 84 ? -2.59862 0.41405 79.15634 1.000 24.38346 68 ALA C O 1
ATOM 7661 N N . CYS C 1 85 ? -4.16481 2.02263 79.36938 1.000 22.77828 69 CYS C N 1
ATOM 7662 C CA . CYS C 1 85 ? -4.49493 1.98961 77.94425 1.000 21.54150 69 CYS C CA 1
ATOM 7663 C C . CYS C 1 85 ? -3.29531 2.39855 77.10227 1.000 26.70782 69 CYS C C 1
ATOM 7664 O O . CYS C 1 85 ? -2.95956 1.73131 76.11056 1.000 23.90462 69 CYS C O 1
ATOM 7667 N N . ALA C 1 86 ? -2.64142 3.51179 77.47235 1.000 23.05146 70 ALA C N 1
ATOM 7668 C CA . ALA C 1 86 ? -1.47766 3.95040 76.71279 1.000 26.12006 70 ALA C CA 1
ATOM 7669 C C . ALA C 1 86 ? -0.40012 2.87246 76.69604 1.000 22.91028 70 ALA C C 1
ATOM 7670 O O . ALA C 1 86 ? 0.15184 2.55167 75.63594 1.000 20.44929 70 ALA C O 1
ATOM 7672 N N . GLN C 1 87 ? -0.08889 2.29194 77.86197 1.000 24.64686 71 GLN C N 1
ATOM 7673 C CA . GLN C 1 87 ? 0.97541 1.29023 77.90814 1.000 25.35363 71 GLN C CA 1
ATOM 7674 C C . GLN C 1 87 ? 0.61933 0.05752 77.08654 1.000 29.03673 71 GLN C C 1
ATOM 7675 O O . GLN C 1 87 ? 1.47087 -0.49474 76.37578 1.000 25.58139 71 GLN C O 1
ATOM 7681 N N . LEU C 1 88 ? -0.63486 -0.38438 77.16252 1.000 24.25866 72 LEU C N 1
ATOM 7682 C CA . LEU C 1 88 ? -1.05152 -1.55801 76.41287 1.000 23.23659 72 LEU C CA 1
ATOM 7683 C C . LEU C 1 88 ? -0.88650 -1.33845 74.90969 1.000 25.78950 72 LEU C C 1
ATOM 7684 O O . LEU C 1 88 ? -0.32158 -2.18807 74.19595 1.000 24.87095 72 LEU C O 1
ATOM 7689 N N . CYS C 1 89 ? -1.36971 -0.19448 74.41189 1.000 20.79099 73 CYS C N 1
ATOM 7690 C CA . CYS C 1 89 ? -1.27868 0.08201 72.97743 1.000 22.09457 73 CYS C CA 1
ATOM 7691 C C . CYS C 1 89 ? 0.17103 0.25084 72.52908 1.000 25.08108 73 CYS C C 1
ATOM 7692 O O . CYS C 1 89 ? 0.56400 -0.25497 71.47536 1.000 20.50790 73 CYS C O 1
ATOM 7695 N N . VAL C 1 90 ? 0.98183 0.97132 73.30682 1.000 22.99014 74 VAL C N 1
ATOM 7696 C CA . VAL C 1 90 ? 2.35488 1.20764 72.87467 1.000 23.62046 74 VAL C CA 1
ATOM 7697 C C . VAL C 1 90 ? 3.14855 -0.09077 72.93752 1.000 25.56643 74 VAL C C 1
ATOM 7698 O O . VAL C 1 90 ? 4.04624 -0.31653 72.11577 1.000 23.81733 74 VAL C O 1
ATOM 7702 N N . THR C 1 91 ? 2.79717 -0.99333 73.85836 1.000 21.76241 75 THR C N 1
ATOM 7703 C CA . THR C 1 91 ? 3.46848 -2.29169 73.90322 1.000 22.22836 75 THR C CA 1
ATOM 7704 C C . THR C 1 91 ? 3.12403 -3.13660 72.68303 1.000 24.61857 75 THR C C 1
ATOM 7705 O O . THR C 1 91 ? 4.01199 -3.74054 72.06567 1.000 29.09413 75 THR C O 1
ATOM 7709 N N . LEU C 1 92 ? 1.84412 -3.19264 72.31435 1.000 27.28204 76 LEU C N 1
ATOM 7710 C CA . LEU C 1 92 ? 1.44949 -4.09622 71.23869 1.000 24.88109 76 LEU C CA 1
ATOM 7711 C C . LEU C 1 92 ? 1.69262 -3.51889 69.84261 1.000 28.23494 76 LEU C C 1
ATOM 7712 O O . LEU C 1 92 ? 1.87337 -4.28660 68.89116 1.000 26.63952 76 LEU C O 1
ATOM 7717 N N . ALA C 1 93 ? 1.75720 -2.20792 69.70191 1.000 23.92534 77 ALA C N 1
ATOM 7718 C CA . ALA C 1 93 ? 1.92408 -1.68984 68.35164 1.000 23.22936 77 ALA C CA 1
ATOM 7719 C C . ALA C 1 93 ? 3.40180 -1.64610 67.97361 1.000 24.13660 77 ALA C C 1
ATOM 7720 O O . ALA C 1 93 ? 4.26928 -1.52372 68.85090 1.000 23.83828 77 ALA C O 1
ATOM 7722 N N . PRO C 1 94 ? 3.71812 -1.73779 66.68218 1.000 25.96209 78 PRO C N 1
ATOM 7723 C CA . PRO C 1 94 ? 5.11052 -1.55014 66.23590 1.000 24.95840 78 PRO C CA 1
ATOM 7724 C C . PRO C 1 94 ? 5.61450 -0.16714 66.60703 1.000 23.73733 78 PRO C C 1
ATOM 7725 O O . PRO C 1 94 ? 4.85593 0.81162 66.56200 1.000 24.12833 78 PRO C O 1
ATOM 7729 N N . PRO C 1 95 ? 6.89017 -0.04638 66.98575 1.000 22.37084 79 PRO C N 1
ATOM 7730 C CA . PRO C 1 95 ? 7.40374 1.26426 67.43131 1.000 26.34587 79 PRO C CA 1
ATOM 7731 C C . PRO C 1 95 ? 7.26528 2.37579 66.39466 1.000 29.32136 79 PRO C C 1
ATOM 7732 O O . PRO C 1 95 ? 7.02717 3.53042 66.77491 1.000 24.99238 79 PRO C O 1
ATOM 7736 N N . ALA C 1 96 ? 7.44350 2.06969 65.10072 1.000 25.82614 80 ALA C N 1
ATOM 7737 C CA . ALA C 1 96 ? 7.31287 3.09348 64.06234 1.000 28.06479 80 ALA C CA 1
ATOM 7738 C C . ALA C 1 96 ? 5.88241 3.61645 63.97436 1.000 24.98842 80 ALA C C 1
ATOM 7739 O O . ALA C 1 96 ? 5.66187 4.80279 63.70616 1.000 25.94026 80 ALA C O 1
ATOM 7741 N N . HIS C 1 97 ? 4.89882 2.74133 64.19029 1.000 24.21511 81 HIS C N 1
ATOM 7742 C CA . HIS C 1 97 ? 3.49665 3.15499 64.20485 1.000 24.65127 81 HIS C CA 1
ATOM 7743 C C . HIS C 1 97 ? 3.23804 4.18543 65.30784 1.000 25.55630 81 HIS C C 1
ATOM 7744 O O . HIS C 1 97 ? 2.67180 5.26761 65.06046 1.000 24.67104 81 HIS C O 1
ATOM 7751 N N . THR C 1 98 ? 3.64468 3.85996 66.54155 1.000 21.54978 82 THR C N 1
ATOM 7752 C CA . THR C 1 98 ? 3.43357 4.78559 67.65010 1.000 25.36337 82 THR C CA 1
ATOM 7753 C C . THR C 1 98 ? 4.19137 6.08773 67.43241 1.000 22.47659 82 THR C C 1
ATOM 7754 O O . THR C 1 98 ? 3.65459 7.17229 67.70148 1.000 23.03148 82 THR C O 1
ATOM 7758 N N . MET C 1 99 ? 5.43822 6.00356 66.94131 1.000 22.19912 83 MET C N 1
ATOM 7759 C CA . MET C 1 99 ? 6.24777 7.21107 66.79659 1.000 29.61637 83 MET C CA 1
ATOM 7760 C C . MET C 1 99 ? 5.70554 8.11644 65.69198 1.000 27.22419 83 MET C C 1
ATOM 7761 O O . MET C 1 99 ? 5.70227 9.34488 65.84012 1.000 22.69086 83 MET C O 1
ATOM 7766 N N . LEU C 1 100 ? 5.23328 7.53123 64.58951 1.000 20.35647 84 LEU C N 1
ATOM 7767 C CA . LEU C 1 100 ? 4.55781 8.30327 63.54882 1.000 19.48350 84 LEU C CA 1
ATOM 7768 C C . LEU C 1 100 ? 3.35260 9.04863 64.10597 1.000 24.31562 84 LEU C C 1
ATOM 7769 O O . LEU C 1 100 ? 3.16276 10.25353 63.85083 1.000 25.45580 84 LEU C O 1
ATOM 7774 N N . ASN C 1 101 ? 2.51395 8.34231 64.87088 1.000 20.50905 85 ASN C N 1
ATOM 7775 C CA . ASN C 1 101 ? 1.37671 9.03170 65.47373 1.000 24.39711 85 ASN C CA 1
ATOM 7776 C C . ASN C 1 101 ? 1.82662 10.14949 66.41548 1.000 28.38802 85 ASN C C 1
ATOM 7777 O O . ASN C 1 101 ? 1.26300 11.25024 66.37922 1.000 22.84355 85 ASN C O 1
ATOM 7782 N N . TYR C 1 102 ? 2.88474 9.91729 67.20738 1.000 19.48812 86 TYR C N 1
ATOM 7783 C CA . TYR C 1 102 ? 3.43834 10.99588 68.03867 1.000 24.32609 86 TYR C CA 1
ATOM 7784 C C . TYR C 1 102 ? 3.83590 12.19597 67.18476 1.000 25.70552 86 TYR C C 1
ATOM 7785 O O . TYR C 1 102 ? 3.55637 13.35379 67.53385 1.000 21.68852 86 TYR C O 1
ATOM 7794 N N . SER C 1 103 ? 4.50619 11.93509 66.06039 1.000 23.20036 87 SER C N 1
ATOM 7795 C CA . SER C 1 103 ? 4.97032 13.02099 65.21499 1.000 24.51247 87 SER C CA 1
ATOM 7796 C C . SER C 1 103 ? 3.81560 13.82499 64.65087 1.000 25.87140 87 SER C C 1
ATOM 7797 O O . SER C 1 103 ? 4.01721 14.97134 64.23717 1.000 26.99930 87 SER C O 1
ATOM 7800 N N . MET C 1 104 ? 2.60771 13.25842 64.61165 1.000 21.06067 88 MET C N 1
ATOM 7801 C CA . MET C 1 104 ? 1.50158 14.02888 64.06544 1.000 22.23130 88 MET C CA 1
ATOM 7802 C C . MET C 1 104 ? 0.56339 14.60016 65.12841 1.000 23.38550 88 MET C C 1
ATOM 7803 O O . MET C 1 104 ? -0.50058 15.12032 64.78051 1.000 23.36748 88 MET C O 1
ATOM 7808 N N . ASP C 1 105 ? 0.97344 14.60087 66.40013 1.000 26.86032 89 ASP C N 1
ATOM 7809 C CA . ASP C 1 105 ? 0.12129 15.07832 67.48499 1.000 25.69626 89 ASP C CA 1
ATOM 7810 C C . ASP C 1 105 ? 0.02933 16.60644 67.54245 1.000 25.64305 89 ASP C C 1
ATOM 7811 O O . ASP C 1 105 ? -0.77900 17.13241 68.31339 1.000 23.98040 89 ASP C O 1
ATOM 7816 N N . VAL C 1 106 ? 0.83919 17.32836 66.76184 1.000 23.31109 90 VAL C N 1
ATOM 7817 C CA . VAL C 1 106 ? 0.73619 18.78418 66.68301 1.000 23.84293 90 VAL C CA 1
ATOM 7818 C C . VAL C 1 106 ? -0.54728 19.20822 65.95568 1.000 19.35803 90 VAL C C 1
ATOM 7819 O O . VAL C 1 106 ? -1.04506 20.34093 66.13321 1.000 22.67887 90 VAL C O 1
ATOM 7823 N N . LEU C 1 107 ? -1.13178 18.28949 65.17722 1.000 18.83106 91 LEU C N 1
ATOM 7824 C CA . LEU C 1 107 ? -2.19964 18.66321 64.25478 1.000 17.74900 91 LEU C CA 1
ATOM 7825 C C . LEU C 1 107 ? -3.51656 18.94243 64.97084 1.000 20.47833 91 LEU C C 1
ATOM 7826 O O . LEU C 1 107 ? -4.19263 19.93070 64.66036 1.000 21.52974 91 LEU C O 1
ATOM 7831 N N . VAL C 1 108 ? -3.89600 18.09893 65.93678 1.000 17.61842 92 VAL C N 1
ATOM 7832 C CA . VAL C 1 108 ? -5.15767 18.33178 66.64043 1.000 18.97831 92 VAL C CA 1
ATOM 7833 C C . VAL C 1 108 ? -5.16645 19.66456 67.36430 1.000 19.04616 92 VAL C C 1
ATOM 7834 O O . VAL C 1 108 ? -6.15794 20.40763 67.22462 1.000 21.17978 92 VAL C O 1
ATOM 7838 N N . PRO C 1 109 ? -4.13365 20.05078 68.13179 1.000 21.32482 93 PRO C N 1
ATOM 7839 C CA . PRO C 1 109 ? -4.13836 21.40329 68.71527 1.000 24.80029 93 PRO C CA 1
ATOM 7840 C C . PRO C 1 109 ? -4.15445 22.50537 67.67556 1.000 21.84033 93 PRO C C 1
ATOM 7841 O O . PRO C 1 109 ? -4.79214 23.54842 67.90038 1.000 21.43739 93 PRO C O 1
ATOM 7845 N N . SER C 1 110 ? -3.48536 22.30964 66.53198 1.000 16.57082 94 SER C N 1
ATOM 7846 C CA . SER C 1 110 ? -3.62712 23.29402 65.45947 1.000 20.81618 94 SER C CA 1
ATOM 7847 C C . SER C 1 110 ? -5.09370 23.45306 65.02983 1.000 20.06739 94 SER C C 1
ATOM 7848 O O . SER C 1 110 ? -5.57974 24.57518 64.82683 1.000 22.83852 94 SER C O 1
ATOM 7851 N N . CYS C 1 111 ? -5.81000 22.33638 64.88168 1.000 15.82430 95 CYS C N 1
ATOM 7852 C CA . CYS C 1 111 ? -7.20973 22.39538 64.46336 1.000 18.54123 95 CYS C CA 1
ATOM 7853 C C . CYS C 1 111 ? -8.07548 23.05218 65.52535 1.000 15.08762 95 CYS C C 1
ATOM 7854 O O . CYS C 1 111 ? -9.00045 23.80815 65.20397 1.000 20.64914 95 CYS C O 1
ATOM 7857 N N . ILE C 1 112 ? -7.80211 22.75349 66.79559 1.000 17.14012 96 ILE C N 1
ATOM 7858 C CA . ILE C 1 112 ? -8.54565 23.38277 67.88014 1.000 18.09864 96 ILE C CA 1
ATOM 7859 C C . ILE C 1 112 ? -8.36177 24.89560 67.83130 1.000 22.57667 96 ILE C C 1
ATOM 7860 O O . ILE C 1 112 ? -9.33569 25.65989 67.93816 1.000 21.17992 96 ILE C O 1
ATOM 7865 N N . SER C 1 113 ? -7.11006 25.35391 67.67370 1.000 20.54827 97 SER C N 1
ATOM 7866 C CA . SER C 1 113 ? -6.88715 26.79854 67.59731 1.000 20.33476 97 SER C CA 1
ATOM 7867 C C . SER C 1 113 ? -7.62683 27.40411 66.41299 1.000 20.33621 97 SER C C 1
ATOM 7868 O O . SER C 1 113 ? -8.25218 28.46863 66.53198 1.000 21.85215 97 SER C O 1
ATOM 7871 N N . THR C 1 114 ? -7.59291 26.72457 65.27082 1.000 20.47380 98 THR C N 1
ATOM 7872 C CA . THR C 1 114 ? -8.24955 27.25380 64.08228 1.000 23.70540 98 THR C CA 1
ATOM 7873 C C . THR C 1 114 ? -9.75843 27.37968 64.28919 1.000 24.74041 98 THR C C 1
ATOM 7874 O O . THR C 1 114 ? -10.35655 28.41331 63.94711 1.000 21.47074 98 THR C O 1
ATOM 7878 N N . VAL C 1 115 ? -10.39210 26.35645 64.86872 1.000 22.16166 99 VAL C N 1
ATOM 7879 C CA . VAL C 1 115 ? -11.84259 26.43728 65.03455 1.000 19.80071 99 VAL C CA 1
ATOM 7880 C C . VAL C 1 115 ? -12.21436 27.41309 66.14324 1.000 22.78536 99 VAL C C 1
ATOM 7881 O O . VAL C 1 115 ? -13.28885 28.02931 66.09460 1.000 25.13239 99 VAL C O 1
ATOM 7885 N N . ILE C 1 116 ? -11.34271 27.61078 67.13285 1.000 18.95800 100 ILE C N 1
ATOM 7886 C CA . ILE C 1 116 ? -11.59104 28.66882 68.10856 1.000 23.11561 100 ILE C CA 1
ATOM 7887 C C . ILE C 1 116 ? -11.55665 30.03137 67.42148 1.000 30.90649 100 ILE C C 1
ATOM 7888 O O . ILE C 1 116 ? -12.46792 30.85071 67.58469 1.000 25.69840 100 ILE C O 1
ATOM 7893 N N . GLN C 1 117 ? -10.52335 30.27674 66.61200 1.000 21.80435 101 GLN C N 1
ATOM 7894 C CA . GLN C 1 117 ? -10.41411 31.54920 65.89771 1.000 23.67166 101 GLN C CA 1
ATOM 7895 C C . GLN C 1 117 ? -11.59728 31.76343 64.96374 1.000 28.84762 101 GLN C C 1
ATOM 7896 O O . GLN C 1 117 ? -12.05079 32.89684 64.77766 1.000 28.56099 101 GLN C O 1
ATOM 7902 N N . ALA C 1 118 ? -12.09183 30.68937 64.34619 1.000 25.27295 102 ALA C N 1
ATOM 7903 C CA . ALA C 1 118 ? -13.20832 30.76834 63.40990 1.000 27.26025 102 ALA C CA 1
ATOM 7904 C C . ALA C 1 118 ? -14.57502 30.83494 64.09348 1.000 28.75453 102 ALA C C 1
ATOM 7905 O O . ALA C 1 118 ? -15.57725 31.08514 63.41139 1.000 23.26159 102 ALA C O 1
ATOM 7907 N N . GLY C 1 119 ? -14.64393 30.61468 65.40376 1.000 24.82429 103 GLY C N 1
ATOM 7908 C CA . GLY C 1 119 ? -15.91427 30.66579 66.11674 1.000 25.13821 103 GLY C CA 1
ATOM 7909 C C . GLY C 1 119 ? -16.88632 29.58584 65.69789 1.000 26.21207 103 GLY C C 1
ATOM 7910 O O . GLY C 1 119 ? -18.09987 29.83548 65.64093 1.000 24.13919 103 GLY C O 1
ATOM 7911 N N . VAL C 1 120 ? -16.38348 28.38197 65.41243 1.000 21.83811 104 VAL C N 1
ATOM 7912 C CA . VAL C 1 120 ? -17.24638 27.31156 64.92276 1.000 29.22822 104 VAL C CA 1
ATOM 7913 C C . VAL C 1 120 ? -18.21421 26.84894 66.00583 1.000 28.78123 104 VAL C C 1
ATOM 7914 O O . VAL C 1 120 ? -19.40199 26.64740 65.73904 1.000 24.03204 104 VAL C O 1
ATOM 7918 N N . ALA C 1 121 ? -17.72652 26.64160 67.22765 1.000 22.52609 105 ALA C N 1
ATOM 7919 C CA . ALA C 1 121 ? -18.60511 26.13663 68.28384 1.000 24.65483 105 ALA C CA 1
ATOM 7920 C C . ALA C 1 121 ? -19.72883 27.10997 68.64147 1.000 21.95974 105 ALA C C 1
ATOM 7921 O O . ALA C 1 121 ? -20.87871 26.65745 68.76345 1.000 25.92335 105 ALA C O 1
ATOM 7923 N N . PRO C 1 122 ? -19.49578 28.42558 68.82106 1.000 27.49455 106 PRO C N 1
ATOM 7924 C CA . PRO C 1 122 ? -20.64417 29.32855 69.06896 1.000 30.29741 106 PRO C CA 1
ATOM 7925 C C . PRO C 1 122 ? -21.62069 29.38374 67.90302 1.000 33.10812 106 PRO C C 1
ATOM 7926 O O . PRO C 1 122 ? -22.84424 29.48243 68.10055 1.000 39.45609 106 PRO C O 1
ATOM 7930 N N . LEU C 1 123 ? -21.09325 29.36319 66.67758 1.000 32.09322 107 LEU C N 1
ATOM 7931 C CA . LEU C 1 123 ? -21.94438 29.32370 65.49637 1.000 30.74839 107 LEU C CA 1
ATOM 7932 C C . LEU C 1 123 ? -22.82864 28.08413 65.50338 1.000 34.20102 107 LEU C C 1
ATOM 7933 O O . LEU C 1 123 ? -24.02275 28.15942 65.18608 1.000 31.98100 107 LEU C O 1
ATOM 7938 N N . LEU C 1 124 ? -22.26198 26.93039 65.87409 1.000 25.35058 108 LEU C N 1
ATOM 7939 C CA . LEU C 1 124 ? -23.06269 25.71508 65.93262 1.000 25.78703 108 LEU C CA 1
ATOM 7940 C C . LEU C 1 124 ? -24.01939 25.72593 67.11855 1.000 31.44698 108 LEU C C 1
ATOM 7941 O O . LEU C 1 124 ? -25.07942 25.09628 67.05928 1.000 31.52489 108 LEU C O 1
ATOM 7946 N N . ALA C 1 125 ? -23.67329 26.43689 68.19229 1.000 23.10946 109 ALA C N 1
ATOM 7947 C CA . ALA C 1 125 ? -24.59355 26.55337 69.31497 1.000 30.67628 109 ALA C CA 1
ATOM 7948 C C . ALA C 1 125 ? -25.81299 27.36694 68.92837 1.000 38.21604 109 ALA C C 1
ATOM 7949 O O . ALA C 1 125 ? -26.91010 27.10594 69.43143 1.000 35.17503 109 ALA C O 1
ATOM 7951 N N . LYS C 1 126 ? -25.64917 28.33170 68.01481 1.000 36.65791 110 LYS C N 1
ATOM 7952 C CA . LYS C 1 126 ? -26.82125 29.04485 67.51050 1.000 42.85731 110 LYS C CA 1
ATOM 7953 C C . LYS C 1 126 ? -27.73891 28.13302 66.70554 1.000 42.65670 110 LYS C C 1
ATOM 7954 O O . LYS C 1 126 ? -28.93416 28.41829 66.59249 1.000 43.06283 110 LYS C O 1
ATOM 7960 N N . HIS C 1 127 ? -27.21226 27.04076 66.15192 1.000 42.56914 111 HIS C N 1
ATOM 7961 C CA . HIS C 1 127 ? -27.98495 26.11062 65.32876 1.000 43.66068 111 HIS C CA 1
ATOM 7962 C C . HIS C 1 127 ? -27.73865 24.70087 65.84412 1.000 38.41523 111 HIS C C 1
ATOM 7963 O O . HIS C 1 127 ? -26.98764 23.92881 65.23389 1.000 43.69645 111 HIS C O 1
ATOM 7970 N N . PRO C 1 128 ? -28.40724 24.31075 66.93480 1.000 41.15069 112 PRO C N 1
ATOM 7971 C CA . PRO C 1 128 ? -28.02918 23.06262 67.62450 1.000 36.93758 112 PRO C CA 1
ATOM 7972 C C . PRO C 1 128 ? -28.20060 21.79992 66.79957 1.000 42.18617 112 PRO C C 1
ATOM 7973 O O . PRO C 1 128 ? -27.47572 20.82701 67.04209 1.000 41.63837 112 PRO C O 1
ATOM 7977 N N . LYS C 1 129 ? -29.13312 21.77081 65.84180 1.000 36.54399 113 LYS C N 1
ATOM 7978 C CA . LYS C 1 129 ? -29.31282 20.57456 65.02447 1.000 36.94657 113 LYS C CA 1
ATOM 7979 C C . LYS C 1 129 ? -28.21737 20.39654 63.98186 1.000 37.98280 113 LYS C C 1
ATOM 7980 O O . LYS C 1 129 ? -28.13828 19.32388 63.37235 1.000 38.06217 113 LYS C O 1
ATOM 7986 N N . GLY C 1 130 ? -27.37340 21.40411 63.76860 1.000 28.93615 114 GLY C N 1
ATOM 7987 C CA . GLY C 1 130 ? -26.24987 21.26788 62.86642 1.000 32.35206 114 GLY C CA 1
ATOM 7988 C C . GLY C 1 130 ? -26.28340 22.27236 61.73437 1.000 30.84539 114 GLY C C 1
ATOM 7989 O O . GLY C 1 130 ? -27.33765 22.84028 61.44429 1.000 29.06809 114 GLY C O 1
ATOM 7990 N N . LEU C 1 131 ? -25.13838 22.52301 61.10185 1.000 26.37297 115 LEU C N 1
ATOM 7991 C CA . LEU C 1 131 ? -25.06123 23.41880 59.95608 1.000 27.68759 115 LEU C CA 1
ATOM 7992 C C . LEU C 1 131 ? -24.33106 22.71989 58.82558 1.000 28.00185 115 LEU C C 1
ATOM 7993 O O . LEU C 1 131 ? -23.33046 22.03977 59.05884 1.000 26.43755 115 LEU C O 1
ATOM 7998 N N . HIS C 1 132 ? -24.84074 22.87832 57.60736 1.000 25.19476 116 HIS C N 1
ATOM 7999 C CA . HIS C 1 132 ? -24.13838 22.36425 56.44272 1.000 28.55486 116 HIS C CA 1
ATOM 8000 C C . HIS C 1 132 ? -22.82337 23.11445 56.24644 1.000 24.87445 116 HIS C C 1
ATOM 8001 O O . HIS C 1 132 ? -22.71419 24.30604 56.54535 1.000 26.47908 116 HIS C O 1
ATOM 8008 N N . ILE C 1 133 ? -21.82765 22.40871 55.70058 1.000 24.67004 117 ILE C N 1
ATOM 8009 C CA . ILE C 1 133 ? -20.47435 22.95716 55.61952 1.000 25.41753 117 ILE C CA 1
ATOM 8010 C C . ILE C 1 133 ? -20.42231 24.21796 54.74870 1.000 28.47705 117 ILE C C 1
ATOM 8011 O O . ILE C 1 133 ? -19.54518 25.06431 54.93303 1.000 28.77070 117 ILE C O 1
ATOM 8016 N N . ASP C 1 134 ? -21.35052 24.38038 53.80085 1.000 30.79207 118 ASP C N 1
ATOM 8017 C CA . ASP C 1 134 ? -21.33900 25.59692 52.98238 1.000 30.97463 118 ASP C CA 1
ATOM 8018 C C . ASP C 1 134 ? -21.76096 26.81711 53.79260 1.000 29.60007 118 ASP C C 1
ATOM 8019 O O . ASP C 1 134 ? -21.25062 27.92545 53.57980 1.000 28.92344 118 ASP C O 1
ATOM 8024 N N . VAL C 1 135 ? -22.68330 26.63424 54.73349 1.000 25.27900 119 VAL C N 1
ATOM 8025 C CA . VAL C 1 135 ? -23.04239 27.72255 55.63371 1.000 24.86257 119 VAL C CA 1
ATOM 8026 C C . VAL C 1 135 ? -21.86972 28.07108 56.54312 1.000 26.65587 119 VAL C C 1
ATOM 8027 O O . VAL C 1 135 ? -21.55992 29.25441 56.75702 1.000 24.95124 119 VAL C O 1
ATOM 8031 N N . LEU C 1 136 ? -21.20395 27.04967 57.09994 1.000 26.06488 120 LEU C N 1
ATOM 8032 C CA . LEU C 1 136 ? -20.02984 27.29279 57.93556 1.000 21.44507 120 LEU C CA 1
ATOM 8033 C C . LEU C 1 136 ? -18.94054 28.00733 57.15308 1.000 21.78004 120 LEU C C 1
ATOM 8034 O O . LEU C 1 136 ? -18.25458 28.89054 57.68570 1.000 27.07116 120 LEU C O 1
ATOM 8039 N N . SER C 1 137 ? -18.77066 27.63805 55.88213 1.000 24.25428 121 SER C N 1
ATOM 8040 C CA . SER C 1 137 ? -17.77807 28.28906 55.03978 1.000 25.16574 121 SER C CA 1
ATOM 8041 C C . SER C 1 137 ? -18.13733 29.75387 54.81514 1.000 26.50456 121 SER C C 1
ATOM 8042 O O . SER C 1 137 ? -17.28922 30.64167 54.96152 1.000 28.32986 121 SER C O 1
ATOM 8045 N N . LYS C 1 138 ? -19.40595 30.02514 54.49075 1.000 26.31674 122 LYS C N 1
ATOM 8046 C CA . LYS C 1 138 ? -19.83842 31.40343 54.28044 1.000 34.15858 122 LYS C CA 1
ATOM 8047 C C . LYS C 1 138 ? -19.63656 32.24482 55.53602 1.000 35.42935 122 LYS C C 1
ATOM 8048 O O . LYS C 1 138 ? -19.22248 33.40578 55.44812 1.000 34.31758 122 LYS C O 1
ATOM 8054 N N . GLU C 1 139 ? -19.86568 31.66158 56.71782 1.000 33.48078 123 GLU C N 1
ATOM 8055 C CA . GLU C 1 139 ? -19.77396 32.44407 57.94995 1.000 31.62682 123 GLU C CA 1
ATOM 8056 C C . GLU C 1 139 ? -18.33617 32.64592 58.40426 1.000 30.34086 123 GLU C C 1
ATOM 8057 O O . GLU C 1 139 ? -18.00779 33.70178 58.95277 1.000 32.71105 123 GLU C O 1
ATOM 8063 N N . THR C 1 140 ? -17.46925 31.65207 58.20755 1.000 22.75161 124 THR C N 1
ATOM 8064 C CA . THR C 1 140 ? -16.09091 31.76064 58.67241 1.000 23.51144 124 THR C CA 1
ATOM 8065 C C . THR C 1 140 ? -15.14261 32.35284 57.63731 1.000 26.02612 124 THR C C 1
ATOM 8066 O O . THR C 1 140 ? -14.07985 32.85939 58.01549 1.000 25.28680 124 THR C O 1
ATOM 8070 N N . GLY C 1 141 ? -15.48478 32.28550 56.35192 1.000 27.39988 125 GLY C N 1
ATOM 8071 C CA . GLY C 1 141 ? -14.56631 32.66821 55.29572 1.000 29.94113 125 GLY C CA 1
ATOM 8072 C C . GLY C 1 141 ? -13.53806 31.61461 54.92120 1.000 26.56398 125 GLY C C 1
ATOM 8073 O O . GLY C 1 141 ? -12.61749 31.91555 54.15563 1.000 27.73193 125 GLY C O 1
ATOM 8074 N N . ILE C 1 142 ? -13.67649 30.38407 55.41134 1.000 22.02290 126 ILE C N 1
ATOM 8075 C CA . ILE C 1 142 ? -12.75607 29.29792 55.09289 1.000 23.85577 126 ILE C CA 1
ATOM 8076 C C . ILE C 1 142 ? -13.38003 28.41389 54.01589 1.000 24.20079 126 ILE C C 1
ATOM 8077 O O . ILE C 1 142 ? -14.58743 28.13190 54.04302 1.000 22.55980 126 ILE C O 1
ATOM 8082 N N . HIS C 1 143 ? -12.55339 27.97688 53.06720 1.000 25.28741 127 HIS C N 1
ATOM 8083 C CA . HIS C 1 143 ? -12.98112 27.05591 52.02025 1.000 27.44593 127 HIS C CA 1
ATOM 8084 C C . HIS C 1 143 ? -13.67620 25.84566 52.64464 1.000 27.86732 127 HIS C C 1
ATOM 8085 O O . HIS C 1 143 ? -13.14606 25.25847 53.59880 1.000 21.88577 127 HIS C O 1
ATOM 8092 N N . PRO C 1 144 ? -14.84231 25.43799 52.13219 1.000 22.45612 128 PRO C N 1
ATOM 8093 C CA . PRO C 1 144 ? -15.60799 24.37704 52.80653 1.000 23.01853 128 PRO C CA 1
ATOM 8094 C C . PRO C 1 144 ? -14.85594 23.06233 52.95326 1.000 20.63541 128 PRO C C 1
ATOM 8095 O O . PRO C 1 144 ? -14.98055 22.40282 53.99206 1.000 21.76971 128 PRO C O 1
ATOM 8099 N N . GLN C 1 145 ? -14.08623 22.64185 51.94531 1.000 24.39040 129 GLN C N 1
ATOM 8100 C CA . GLN C 1 145 ? -13.39021 21.36752 52.08242 1.000 26.72460 129 GLN C CA 1
ATOM 8101 C C . GLN C 1 145 ? -12.19766 21.47864 53.03203 1.000 22.75914 129 GLN C C 1
ATOM 8102 O O . GLN C 1 145 ? -11.87312 20.50677 53.72301 1.000 21.58801 129 GLN C O 1
ATOM 8108 N N . LYS C 1 146 ? -11.54134 22.64267 53.10209 1.000 23.11637 130 LYS C N 1
ATOM 8109 C CA . LYS C 1 146 ? -10.46197 22.79092 54.08040 1.000 26.07254 130 LYS C CA 1
ATOM 8110 C C . LYS C 1 146 ? -11.01557 22.77463 55.50532 1.000 21.81634 130 LYS C C 1
ATOM 8111 O O . LYS C 1 146 ? -10.45246 22.11803 56.40244 1.000 20.35811 130 LYS C O 1
ATOM 8117 N N . LEU C 1 147 ? -12.13450 23.47707 55.72445 1.000 20.32083 131 LEU C N 1
ATOM 8118 C CA . LEU C 1 147 ? -12.77138 23.46065 57.03819 1.000 24.19887 131 LEU C CA 1
ATOM 8119 C C . LEU C 1 147 ? -13.28917 22.07259 57.39566 1.000 16.97074 131 LEU C C 1
ATOM 8120 O O . LEU C 1 147 ? -13.24341 21.67053 58.56358 1.000 18.97340 131 LEU C O 1
ATOM 8125 N N . ALA C 1 148 ? -13.79544 21.32626 56.41015 1.000 18.91754 132 ALA C N 1
ATOM 8126 C CA . ALA C 1 148 ? -14.24448 19.96397 56.69010 1.000 25.39155 132 ALA C CA 1
ATOM 8127 C C . ALA C 1 148 ? -13.06616 19.06075 57.04641 1.000 19.03885 132 ALA C C 1
ATOM 8128 O O . ALA C 1 148 ? -13.18862 18.19887 57.91307 1.000 20.45037 132 ALA C O 1
ATOM 8130 N N . THR C 1 149 ? -11.91856 19.23906 56.39182 1.000 20.55541 133 THR C N 1
ATOM 8131 C CA . THR C 1 149 ? -10.72443 18.48233 56.77899 1.000 23.09021 133 THR C CA 1
ATOM 8132 C C . THR C 1 149 ? -10.39258 18.71342 58.25102 1.000 22.19664 133 THR C C 1
ATOM 8133 O O . THR C 1 149 ? -10.16519 17.76176 59.01924 1.000 20.22020 133 THR C O 1
ATOM 8137 N N . ILE C 1 150 ? -10.37846 19.98825 58.65623 1.000 21.97445 134 ILE C N 1
ATOM 8138 C CA . ILE C 1 150 ? -10.10161 20.34580 60.05320 1.000 19.08453 134 ILE C CA 1
ATOM 8139 C C . ILE C 1 150 ? -11.12848 19.71626 60.99359 1.000 18.77835 134 ILE C C 1
ATOM 8140 O O . ILE C 1 150 ? -10.78386 19.08877 62.01171 1.000 20.85747 134 ILE C O 1
ATOM 8145 N N . LEU C 1 151 ? -12.41455 19.88069 60.66583 1.000 22.09443 135 LEU C N 1
ATOM 8146 C CA . LEU C 1 151 ? -13.47853 19.39556 61.54229 1.000 22.30111 135 LEU C CA 1
ATOM 8147 C C . LEU C 1 151 ? -13.44775 17.87922 61.66926 1.000 22.62742 135 LEU C C 1
ATOM 8148 O O . LEU C 1 151 ? -13.66489 17.34356 62.75813 1.000 19.31712 135 LEU C O 1
ATOM 8153 N N . ARG C 1 152 ? -13.15654 17.16935 60.57562 1.000 21.33029 136 ARG C N 1
ATOM 8154 C CA . ARG C 1 152 ? -13.17427 15.71336 60.64501 1.000 23.00275 136 ARG C CA 1
ATOM 8155 C C . ARG C 1 152 ? -12.01213 15.18593 61.45904 1.000 22.81209 136 ARG C C 1
ATOM 8156 O O . ARG C 1 152 ? -12.17003 14.17325 62.14687 1.000 21.13019 136 ARG C O 1
ATOM 8164 N N . LEU C 1 153 ? -10.84676 15.84457 61.40916 1.000 18.63149 137 LEU C N 1
ATOM 8165 C CA . LEU C 1 153 ? -9.78739 15.43371 62.33211 1.000 19.58044 137 LEU C CA 1
ATOM 8166 C C . LEU C 1 153 ? -10.22222 15.61816 63.78195 1.000 20.95232 137 LEU C C 1
ATOM 8167 O O . LEU C 1 153 ? -9.93135 14.77039 64.63565 1.000 19.10709 137 LEU C O 1
ATOM 8172 N N . LEU C 1 154 ? -10.92436 16.71810 64.08512 1.000 17.52646 138 LEU C N 1
ATOM 8173 C CA . LEU C 1 154 ? -11.39369 16.91248 65.46722 1.000 18.56400 138 LEU C CA 1
ATOM 8174 C C . LEU C 1 154 ? -12.47416 15.89736 65.85221 1.000 19.10631 138 LEU C C 1
ATOM 8175 O O . LEU C 1 154 ? -12.50303 15.40405 66.98733 1.000 18.17429 138 LEU C O 1
ATOM 8180 N N . ILE C 1 155 ? -13.37421 15.59066 64.91791 1.000 22.23898 139 ILE C N 1
ATOM 8181 C CA . ILE C 1 155 ? -14.50733 14.70568 65.16533 1.000 19.77165 139 ILE C CA 1
ATOM 8182 C C . ILE C 1 155 ? -14.02978 13.28200 65.39666 1.000 23.71155 139 ILE C C 1
ATOM 8183 O O . ILE C 1 155 ? -14.53689 12.57204 66.27611 1.000 20.54094 139 ILE C O 1
ATOM 8188 N N . LEU C 1 156 ? -13.03289 12.85182 64.62250 1.000 20.28638 140 LEU C N 1
ATOM 8189 C CA . LEU C 1 156 ? -12.41097 11.55551 64.85892 1.000 21.89081 140 LEU C CA 1
ATOM 8190 C C . LEU C 1 156 ? -11.88929 11.44909 66.28427 1.000 27.19335 140 LEU C C 1
ATOM 8191 O O . LEU C 1 156 ? -11.85993 10.35244 66.86525 1.000 21.32770 140 LEU C O 1
ATOM 8196 N N . ASN C 1 157 ? -11.46520 12.57919 66.85368 1.000 20.26663 141 ASN C N 1
ATOM 8197 C CA . ASN C 1 157 ? -11.01707 12.66859 68.23123 1.000 17.70841 141 ASN C CA 1
ATOM 8198 C C . ASN C 1 157 ? -12.11907 13.12191 69.18798 1.000 20.56940 141 ASN C C 1
ATOM 8199 O O . ASN C 1 157 ? -11.81100 13.60346 70.28486 1.000 23.82625 141 ASN C O 1
ATOM 8204 N N . TYR C 1 158 ? -13.38779 12.92023 68.80570 1.000 18.71530 142 TYR C N 1
ATOM 8205 C CA . TYR C 1 158 ? -14.56305 13.03862 69.67380 1.000 22.86168 142 TYR C CA 1
ATOM 8206 C C . TYR C 1 158 ? -14.87482 14.48605 70.04741 1.000 22.24039 142 TYR C C 1
ATOM 8207 O O . TYR C 1 158 ? -15.54211 14.75189 71.04883 1.000 21.51797 142 TYR C O 1
ATOM 8216 N N . CYS C 1 159 ? -14.48297 15.42697 69.19124 1.000 26.82864 143 CYS C N 1
ATOM 8217 C CA . CYS C 1 159 ? -14.77737 16.83886 69.37838 1.000 23.54906 143 CYS C CA 1
ATOM 8218 C C . CYS C 1 159 ? -15.52580 17.34502 68.15232 1.000 21.56693 143 CYS C C 1
ATOM 8219 O O . CYS C 1 159 ? -14.98754 17.31930 67.04101 1.000 22.80466 143 CYS C O 1
ATOM 8222 N N . PHE C 1 160 ? -16.74482 17.84789 68.37349 1.000 17.69286 144 PHE C N 1
ATOM 8223 C CA . PHE C 1 160 ? -17.74616 18.09142 67.33451 1.000 18.20132 144 PHE C CA 1
ATOM 8224 C C . PHE C 1 160 ? -18.23710 16.74446 66.82913 1.000 21.92715 144 PHE C C 1
ATOM 8225 O O . PHE C 1 160 ? -17.77828 15.69641 67.29646 1.000 18.71355 144 PHE C O 1
ATOM 8233 N N . GLN C 1 161 ? -19.18069 16.76372 65.88849 1.000 21.73775 145 GLN C N 1
ATOM 8234 C CA . GLN C 1 161 ? -19.67819 15.54017 65.27579 1.000 23.49522 145 GLN C CA 1
ATOM 8235 C C . GLN C 1 161 ? -20.26455 15.88513 63.91800 1.000 23.03530 145 GLN C C 1
ATOM 8236 O O . GLN C 1 161 ? -20.63530 17.03248 63.65599 1.000 20.70116 145 GLN C O 1
ATOM 8242 N N . GLU C 1 162 ? -20.32589 14.87118 63.05557 1.000 22.88950 146 GLU C N 1
ATOM 8243 C CA . GLU C 1 162 ? -20.95490 14.97007 61.74037 1.000 22.33469 146 GLU C CA 1
ATOM 8244 C C . GLU C 1 162 ? -22.30537 14.25672 61.83060 1.000 23.20363 146 GLU C C 1
ATOM 8245 O O . GLU C 1 162 ? -22.35122 13.03684 62.01355 1.000 24.02011 146 GLU C O 1
ATOM 8251 N N . VAL C 1 163 ? -23.40479 15.01744 61.74286 1.000 27.47006 147 VAL C N 1
ATOM 8252 C CA . VAL C 1 163 ? -24.73053 14.42581 61.95925 1.000 32.92189 147 VAL C CA 1
ATOM 8253 C C . VAL C 1 163 ? -25.30056 13.83289 60.67415 1.000 29.78605 147 VAL C C 1
ATOM 8254 O O . VAL C 1 163 ? -25.98832 12.81159 60.71791 1.000 30.55893 147 VAL C O 1
ATOM 8258 N N . GLU C 1 164 ? -25.05485 14.48646 59.53751 1.000 30.06008 148 GLU C N 1
ATOM 8259 C CA . GLU C 1 164 ? -25.25225 13.95426 58.19326 1.000 30.88483 148 GLU C CA 1
ATOM 8260 C C . GLU C 1 164 ? -24.02201 14.32326 57.37813 1.000 30.02814 148 GLU C C 1
ATOM 8261 O O . GLU C 1 164 ? -23.20340 15.13577 57.81050 1.000 24.29216 148 GLU C O 1
ATOM 8267 N N . SER C 1 165 ? -23.91783 13.77032 56.16942 1.000 23.97081 149 SER C N 1
ATOM 8268 C CA . SER C 1 165 ? -22.77598 14.07612 55.31844 1.000 28.24200 149 SER C CA 1
ATOM 8269 C C . SER C 1 165 ? -22.63763 15.58664 55.12706 1.000 28.96208 149 SER C C 1
ATOM 8270 O O . SER C 1 165 ? -23.55458 16.24626 54.62715 1.000 24.98907 149 SER C O 1
ATOM 8273 N N . ASN C 1 166 ? -21.49443 16.13382 55.54885 1.000 31.32751 150 ASN C N 1
ATOM 8274 C CA . ASN C 1 166 ? -21.17300 17.55535 55.42018 1.000 23.58928 150 ASN C CA 1
ATOM 8275 C C . ASN C 1 166 ? -22.03971 18.46326 56.29272 1.000 26.13138 150 ASN C C 1
ATOM 8276 O O . ASN C 1 166 ? -22.10343 19.67226 56.04712 1.000 28.85118 150 ASN C O 1
ATOM 8281 N N . VAL C 1 167 ? -22.71284 17.92445 57.30716 1.000 21.88486 151 VAL C N 1
ATOM 8282 C CA . VAL C 1 167 ? -23.49798 18.71831 58.25228 1.000 24.98966 151 VAL C CA 1
ATOM 8283 C C . VAL C 1 167 ? -22.91587 18.47186 59.62965 1.000 22.86377 151 VAL C C 1
ATOM 8284 O O . VAL C 1 167 ? -22.85600 17.32463 60.08194 1.000 20.53426 151 VAL C O 1
ATOM 8288 N N . PHE C 1 168 ? -22.49527 19.53182 60.29662 1.000 23.64432 152 PHE C N 1
ATOM 8289 C CA . PHE C 1 168 ? -21.71641 19.40062 61.51636 1.000 28.57304 152 PHE C CA 1
ATOM 8290 C C . PHE C 1 168 ? -22.44843 20.03862 62.68799 1.000 22.26903 152 PHE C C 1
ATOM 8291 O O . PHE C 1 168 ? -23.23320 20.97686 62.52228 1.000 24.58086 152 PHE C O 1
ATOM 8299 N N . ALA C 1 169 ? -22.18876 19.50083 63.87686 1.000 21.86128 153 ALA C N 1
ATOM 8300 C CA . ALA C 1 169 ? -22.85380 19.93443 65.09421 1.000 20.96120 153 ALA C CA 1
ATOM 8301 C C . ALA C 1 169 ? -21.86309 19.85482 66.24560 1.000 31.02861 153 ALA C C 1
ATOM 8302 O O . ALA C 1 169 ? -20.79752 19.23060 66.13856 1.000 22.45272 153 ALA C O 1
ATOM 8304 N N . ASN C 1 170 ? -22.23274 20.50125 67.35031 1.000 21.45670 154 ASN C N 1
ATOM 8305 C CA . ASN C 1 170 ? -21.46386 20.41567 68.57940 1.000 24.00128 154 ASN C CA 1
ATOM 8306 C C . ASN C 1 170 ? -21.67899 19.05876 69.22803 1.000 24.59906 154 ASN C C 1
ATOM 8307 O O . ASN C 1 170 ? -22.66284 18.36068 68.96690 1.000 24.67876 154 ASN C O 1
ATOM 8312 N N . ASN C 1 171 ? -20.70809 18.66385 70.03990 1.000 22.30947 155 ASN C N 1
ATOM 8313 C CA . ASN C 1 171 ? -20.87647 17.59680 71.00997 1.000 20.03500 155 ASN C CA 1
ATOM 8314 C C . ASN C 1 171 ? -20.28065 18.08298 72.33068 1.000 23.90416 155 ASN C C 1
ATOM 8315 O O . ASN C 1 171 ? -19.80824 19.21886 72.43354 1.000 25.54847 155 ASN C O 1
ATOM 8320 N N . ARG C 1 172 ? -20.27291 17.22279 73.35083 1.000 22.44595 156 ARG C N 1
ATOM 8321 C CA . ARG C 1 172 ? -19.88339 17.69625 74.67830 1.000 19.95341 156 ARG C CA 1
ATOM 8322 C C . ARG C 1 172 ? -18.43581 18.17621 74.75253 1.000 24.26247 156 ARG C C 1
ATOM 8323 O O . ARG C 1 172 ? -18.12188 19.00390 75.61533 1.000 26.68901 156 ARG C O 1
ATOM 8331 N N . LEU C 1 173 ? -17.55422 17.72543 73.86076 1.000 20.73668 157 LEU C N 1
ATOM 8332 C CA . LEU C 1 173 ? -16.19077 18.24885 73.91584 1.000 25.05902 157 LEU C CA 1
ATOM 8333 C C . LEU C 1 173 ? -16.07496 19.59803 73.20333 1.000 25.63545 157 LEU C C 1
ATOM 8334 O O . LEU C 1 173 ? -15.35205 20.48706 73.66877 1.000 22.35316 157 LEU C O 1
ATOM 8339 N N . SER C 1 174 ? -16.77753 19.79324 72.08285 1.000 23.94484 158 SER C N 1
ATOM 8340 C CA . SER C 1 174 ? -16.70583 21.10695 71.45539 1.000 24.38878 158 SER C CA 1
ATOM 8341 C C . SER C 1 174 ? -17.44905 22.17182 72.26790 1.000 26.70381 158 SER C C 1
ATOM 8342 O O . SER C 1 174 ? -17.14592 23.36059 72.12166 1.000 21.32231 158 SER C O 1
ATOM 8345 N N . LEU C 1 175 ? -18.37775 21.78180 73.15202 1.000 22.61482 159 LEU C N 1
ATOM 8346 C CA . LEU C 1 175 ? -19.01501 22.77076 74.02041 1.000 25.66067 159 LEU C CA 1
ATOM 8347 C C . LEU C 1 175 ? -18.02289 23.41412 74.99058 1.000 33.89680 159 LEU C C 1
ATOM 8348 O O . LEU C 1 175 ? -18.27093 24.53240 75.45638 1.000 34.43225 159 LEU C O 1
ATOM 8353 N N . THR C 1 176 ? -16.89401 22.75653 75.29185 1.000 25.89893 160 THR C N 1
ATOM 8354 C CA . THR C 1 176 ? -15.86883 23.42846 76.08974 1.000 26.76888 160 THR C CA 1
ATOM 8355 C C . THR C 1 176 ? -15.28299 24.62903 75.36955 1.000 28.39131 160 THR C C 1
ATOM 8356 O O . THR C 1 176 ? -14.58234 25.42415 76.00445 1.000 26.79936 160 THR C O 1
ATOM 8360 N N . LEU C 1 177 ? -15.53180 24.77024 74.06928 1.000 22.67186 161 LEU C N 1
ATOM 8361 C CA . LEU C 1 177 ? -14.98747 25.87539 73.29342 1.000 26.38407 161 LEU C CA 1
ATOM 8362 C C . LEU C 1 177 ? -15.92372 27.07622 73.22395 1.000 29.69320 161 LEU C C 1
ATOM 8363 O O . LEU C 1 177 ? -15.59333 28.05797 72.54932 1.000 35.15343 161 LEU C O 1
ATOM 8368 N N . LEU C 1 178 ? -17.06656 27.03794 73.90381 1.000 33.63922 162 LEU C N 1
ATOM 8369 C CA . LEU C 1 178 ? -17.96521 28.18608 73.89459 1.000 39.25342 162 LEU C CA 1
ATOM 8370 C C . LEU C 1 178 ? -17.37002 29.33102 74.71572 1.000 30.34230 162 LEU C C 1
ATOM 8371 O O . LEU C 1 178 ? -16.77692 29.09671 75.77455 1.000 33.14894 162 LEU C O 1
ATOM 8376 N N . PRO C 1 179 ? -17.55651 30.58041 74.28272 1.000 41.13772 163 PRO C N 1
ATOM 8377 C CA . PRO C 1 179 ? -16.86042 31.70602 74.94057 1.000 44.14060 163 PRO C CA 1
ATOM 8378 C C . PRO C 1 179 ? -17.19546 31.88631 76.41434 1.000 49.98038 163 PRO C C 1
ATOM 8379 O O . PRO C 1 179 ? -16.41248 32.50846 77.14036 1.000 52.27567 163 PRO C O 1
ATOM 8383 N N . GLU C 1 180 ? -18.30899 31.33586 76.89068 1.000 47.76032 164 GLU C N 1
ATOM 8384 C CA . GLU C 1 180 ? -18.69940 31.52224 78.28073 1.000 55.49170 164 GLU C CA 1
ATOM 8385 C C . GLU C 1 180 ? -18.02972 30.53479 79.23207 1.000 50.16541 164 GLU C C 1
ATOM 8386 O O . GLU C 1 180 ? -17.98621 30.79603 80.43833 1.000 48.11800 164 GLU C O 1
ATOM 8392 N N . THR C 1 181 ? -17.55354 29.39513 78.74077 1.000 44.50458 165 THR C N 1
ATOM 8393 C CA . THR C 1 181 ? -17.11999 28.34427 79.64758 1.000 40.51257 165 THR C CA 1
ATOM 8394 C C . THR C 1 181 ? -15.84737 28.75064 80.38193 1.000 39.88810 165 THR C C 1
ATOM 8395 O O . THR C 1 181 ? -15.15294 29.70606 80.02145 1.000 39.25419 165 THR C O 1
ATOM 8399 N N . SER C 1 182 ? -15.56050 28.01683 81.44578 1.000 43.55352 166 SER C N 1
ATOM 8400 C CA . SER C 1 182 ? -14.40083 28.30985 82.27005 1.000 52.04342 166 SER C CA 1
ATOM 8401 C C . SER C 1 182 ? -13.11779 27.71803 81.71649 1.000 44.50616 166 SER C C 1
ATOM 8402 O O . SER C 1 182 ? -12.06557 27.90037 82.32935 1.000 44.72754 166 SER C O 1
ATOM 8405 N N . VAL C 1 183 ? -13.16780 27.00883 80.59271 1.000 38.29101 167 VAL C N 1
ATOM 8406 C CA . VAL C 1 183 ? -11.98814 26.33261 80.06797 1.000 31.21412 167 VAL C CA 1
ATOM 8407 C C . VAL C 1 183 ? -11.59563 26.81591 78.67610 1.000 30.10065 167 VAL C C 1
ATOM 8408 O O . VAL C 1 183 ? -10.46759 26.54934 78.24412 1.000 25.16394 167 VAL C O 1
ATOM 8412 N N . VAL C 1 184 ? -12.44550 27.57856 77.98031 1.000 28.15282 168 VAL C N 1
ATOM 8413 C CA . VAL C 1 184 ? -12.10357 27.98922 76.61823 1.000 30.75701 168 VAL C CA 1
ATOM 8414 C C . VAL C 1 184 ? -10.84445 28.85367 76.59136 1.000 26.56788 168 VAL C C 1
ATOM 8415 O O . VAL C 1 184 ? -10.05610 28.77271 75.64708 1.000 28.85611 168 VAL C O 1
ATOM 8419 N N . ASP C 1 185 ? -10.59731 29.64579 77.63296 1.000 27.96402 169 ASP C N 1
ATOM 8420 C CA . ASP C 1 185 ? -9.45888 30.56068 77.57907 1.000 30.29249 169 ASP C CA 1
ATOM 8421 C C . ASP C 1 185 ? -8.13203 29.81235 77.71478 1.000 24.00356 169 ASP C C 1
ATOM 8422 O O . ASP C 1 185 ? -7.15279 30.16041 77.04543 1.000 25.60465 169 ASP C O 1
ATOM 8427 N N . ILE C 1 186 ? -8.07576 28.76175 78.53858 1.000 24.68215 170 ILE C N 1
ATOM 8428 C CA . ILE C 1 186 ? -6.81334 28.02474 78.62510 1.000 25.25909 170 ILE C CA 1
ATOM 8429 C C . ILE C 1 186 ? -6.59410 27.18250 77.37233 1.000 24.51801 170 ILE C C 1
ATOM 8430 O O . ILE C 1 186 ? -5.45567 27.02553 76.91612 1.000 28.37589 170 ILE C O 1
ATOM 8435 N N . LEU C 1 187 ? -7.66322 26.63851 76.78540 1.000 26.04374 171 LEU C N 1
ATOM 8436 C CA . LEU C 1 187 ? -7.51859 25.90877 75.52834 1.000 26.13083 171 LEU C CA 1
ATOM 8437 C C . LEU C 1 187 ? -7.05601 26.84353 74.41690 1.000 26.10888 171 LEU C C 1
ATOM 8438 O O . LEU C 1 187 ? -6.20514 26.48240 73.59862 1.000 25.33061 171 LEU C O 1
ATOM 8443 N N . ASP C 1 188 ? -7.61567 28.05132 74.37287 1.000 25.04259 172 ASP C N 1
ATOM 8444 C CA . ASP C 1 188 ? -7.19162 29.05054 73.39860 1.000 26.02681 172 ASP C CA 1
ATOM 8445 C C . ASP C 1 188 ? -5.72137 29.41609 73.59216 1.000 22.20612 172 ASP C C 1
ATOM 8446 O O . ASP C 1 188 ? -4.96023 29.48618 72.62495 1.000 27.58913 172 ASP C O 1
ATOM 8451 N N . LEU C 1 189 ? -5.29832 29.64319 74.83886 1.000 23.69676 173 LEU C N 1
ATOM 8452 C CA . LEU C 1 189 ? -3.90137 30.00578 75.08921 1.000 28.38851 173 LEU C CA 1
ATOM 8453 C C . LEU C 1 189 ? -2.95056 28.86085 74.72617 1.000 26.92351 173 LEU C C 1
ATOM 8454 O O . LEU C 1 189 ? -1.96566 29.06720 74.01035 1.000 23.45704 173 LEU C O 1
ATOM 8459 N N . LYS C 1 190 ? -3.23685 27.64158 75.19371 1.000 22.82123 174 LYS C N 1
ATOM 8460 C CA . LYS C 1 190 ? -2.29131 26.54134 75.00316 1.000 27.07731 174 LYS C CA 1
ATOM 8461 C C . LYS C 1 190 ? -2.17580 26.11357 73.54721 1.000 26.88423 174 LYS C C 1
ATOM 8462 O O . LYS C 1 190 ? -1.12091 25.61707 73.14368 1.000 24.77393 174 LYS C O 1
ATOM 8468 N N . THR C 1 191 ? -3.24007 26.25420 72.75500 1.000 25.30686 175 THR C N 1
ATOM 8469 C CA . THR C 1 191 ? -3.17384 25.93986 71.33045 1.000 23.86164 175 THR C CA 1
ATOM 8470 C C . THR C 1 191 ? -2.84122 27.14711 70.47362 1.000 23.69039 175 THR C C 1
ATOM 8471 O O . THR C 1 191 ? -2.68422 26.99627 69.25282 1.000 27.03448 175 THR C O 1
ATOM 8475 N N . GLY C 1 192 ? -2.74450 28.33380 71.07401 1.000 22.03470 176 GLY C N 1
ATOM 8476 C CA . GLY C 1 192 ? -2.69754 29.56886 70.32464 1.000 25.51828 176 GLY C CA 1
ATOM 8477 C C . GLY C 1 192 ? -1.34026 29.85329 69.72411 1.000 31.48279 176 GLY C C 1
ATOM 8478 O O . GLY C 1 192 ? -0.35471 29.15533 69.96254 1.000 26.94791 176 GLY C O 1
ATOM 8479 N N . GLU C 1 193 ? -1.30377 30.94970 68.95496 1.000 30.50857 177 GLU C N 1
ATOM 8480 C CA . GLU C 1 193 ? -0.12762 31.31133 68.17016 1.000 32.42474 177 GLU C CA 1
ATOM 8481 C C . GLU C 1 193 ? 1.09018 31.59684 69.04476 1.000 30.34226 177 GLU C C 1
ATOM 8482 O O . GLU C 1 193 ? 2.22382 31.36022 68.61655 1.000 28.82075 177 GLU C O 1
ATOM 8488 N N . MET C 1 194 ? 0.89122 32.14030 70.24955 1.000 31.28594 178 MET C N 1
ATOM 8489 C CA . MET C 1 194 ? 2.03121 32.39654 71.12609 1.000 30.87395 178 MET C CA 1
ATOM 8490 C C . MET C 1 194 ? 2.68249 31.09657 71.59804 1.000 30.32515 178 MET C C 1
ATOM 8491 O O . MET C 1 194 ? 3.91437 30.99302 71.65052 1.000 25.91968 178 MET C O 1
ATOM 8496 N N . HIS C 1 195 ? 1.87268 30.10527 71.97202 1.000 27.90553 179 HIS C N 1
ATOM 8497 C CA . HIS C 1 195 ? 2.43540 28.81099 72.34307 1.000 27.58435 179 HIS C CA 1
ATOM 8498 C C . HIS C 1 195 ? 3.05432 28.10484 71.14604 1.000 26.06008 179 HIS C C 1
ATOM 8499 O O . HIS C 1 195 ? 4.04422 27.38165 71.30467 1.000 29.44628 179 HIS C O 1
ATOM 8506 N N . ARG C 1 196 ? 2.48622 28.28948 69.94719 1.000 21.81171 180 ARG C N 1
ATOM 8507 C CA . ARG C 1 196 ? 3.10911 27.73628 68.74821 1.000 26.56208 180 ARG C CA 1
ATOM 8508 C C . ARG C 1 196 ? 4.46163 28.39523 68.48106 1.000 22.53634 180 ARG C C 1
ATOM 8509 O O . ARG C 1 196 ? 5.42577 27.71857 68.10135 1.000 25.88700 180 ARG C O 1
ATOM 8517 N N . LYS C 1 197 ? 4.56029 29.71055 68.69224 1.000 27.79313 181 LYS C N 1
ATOM 8518 C CA . LYS C 1 197 ? 5.85510 30.37364 68.57754 1.000 26.99309 181 LYS C CA 1
ATOM 8519 C C . LYS C 1 197 ? 6.82524 29.86716 69.63173 1.000 25.41684 181 LYS C C 1
ATOM 8520 O O . LYS C 1 197 ? 8.02747 29.77629 69.36263 1.000 30.54163 181 LYS C O 1
ATOM 8526 N N . ALA C 1 198 ? 6.33018 29.53482 70.83472 1.000 26.65088 182 ALA C N 1
ATOM 8527 C CA . ALA C 1 198 ? 7.22598 29.05193 71.88659 1.000 34.16499 182 ALA C CA 1
ATOM 8528 C C . ALA C 1 198 ? 7.91287 27.73975 71.50597 1.000 32.21445 182 ALA C C 1
ATOM 8529 O O . ALA C 1 198 ? 9.03982 27.47761 71.94972 1.000 30.14205 182 ALA C O 1
ATOM 8531 N N . THR C 1 199 ? 7.26458 26.90610 70.69749 1.000 28.44493 183 THR C N 1
ATOM 8532 C CA . THR C 1 199 ? 7.84403 25.63053 70.29253 1.000 29.51494 183 THR C CA 1
ATOM 8533 C C . THR C 1 199 ? 8.45651 25.66743 68.89245 1.000 29.04177 183 THR C C 1
ATOM 8534 O O . THR C 1 199 ? 8.94325 24.63920 68.41169 1.000 28.04202 183 THR C O 1
ATOM 8538 N N . LEU C 1 200 ? 8.50120 26.83970 68.25105 1.000 26.84466 184 LEU C N 1
ATOM 8539 C CA . LEU C 1 200 ? 8.95045 26.89943 66.86258 1.000 23.72648 184 LEU C CA 1
ATOM 8540 C C . LEU C 1 200 ? 10.44648 26.62451 66.73010 1.000 32.46655 184 LEU C C 1
ATOM 8541 O O . LEU C 1 200 ? 10.87613 25.96752 65.77513 1.000 29.66304 184 LEU C O 1
ATOM 8546 N N . TRP C 1 201 ? 11.25888 27.13990 67.64861 1.000 28.45580 185 TRP C N 1
ATOM 8547 C CA . TRP C 1 201 ? 12.71697 27.05576 67.53426 1.000 34.38018 185 TRP C CA 1
ATOM 8548 C C . TRP C 1 201 ? 13.34403 26.66542 68.87023 1.000 35.34153 185 TRP C C 1
ATOM 8549 O O . TRP C 1 201 ? 14.28551 27.30371 69.34648 1.000 33.94033 185 TRP C O 1
ATOM 8560 N N . VAL C 1 202 ? 12.85665 25.57520 69.46676 1.000 29.48316 186 VAL C N 1
ATOM 8561 C CA . VAL C 1 202 ? 13.30669 25.20010 70.80605 1.000 30.14028 186 VAL C CA 1
ATOM 8562 C C . VAL C 1 202 ? 14.78182 24.80782 70.78932 1.000 32.88551 186 VAL C C 1
ATOM 8563 O O . VAL C 1 202 ? 15.57669 25.28789 71.60818 1.000 31.51531 186 VAL C O 1
ATOM 8567 N N . TYR C 1 203 ? 15.17628 23.94543 69.84850 1.000 26.54626 187 TYR C N 1
ATOM 8568 C CA . TYR C 1 203 ? 16.56640 23.50558 69.81024 1.000 30.92162 187 TYR C CA 1
ATOM 8569 C C . TYR C 1 203 ? 17.52199 24.68567 69.63432 1.000 31.40830 187 TYR C C 1
ATOM 8570 O O . TYR C 1 203 ? 18.55871 24.76378 70.31322 1.000 37.30115 187 TYR C O 1
ATOM 8579 N N . ASP C 1 204 ? 17.19917 25.60463 68.71529 1.000 32.95650 188 ASP C N 1
ATOM 8580 C CA . ASP C 1 204 ? 18.07320 26.75404 68.47950 1.000 33.42910 188 ASP C CA 1
ATOM 8581 C C . ASP C 1 204 ? 18.24883 27.58840 69.74444 1.000 36.19711 188 ASP C C 1
ATOM 8582 O O . ASP C 1 204 ? 19.36017 28.02979 70.05291 1.000 40.23094 188 ASP C O 1
ATOM 8587 N N . ALA C 1 205 ? 17.15859 27.82083 70.48564 1.000 32.25813 189 ALA C N 1
ATOM 8588 C CA . ALA C 1 205 ? 17.25058 28.56776 71.73705 1.000 34.95500 189 ALA C CA 1
ATOM 8589 C C . ALA C 1 205 ? 18.07026 27.81568 72.77568 1.000 36.55995 189 ALA C C 1
ATOM 8590 O O . ALA C 1 205 ? 18.78401 28.44024 73.57068 1.000 41.39149 189 ALA C O 1
ATOM 8592 N N . LEU C 1 206 ? 17.98091 26.48128 72.77693 1.000 31.75899 190 LEU C N 1
ATOM 8593 C CA . LEU C 1 206 ? 18.67197 25.68241 73.78539 1.000 35.81718 190 LEU C CA 1
ATOM 8594 C C . LEU C 1 206 ? 20.17227 25.60690 73.53147 1.000 36.41736 190 LEU C C 1
ATOM 8595 O O . LEU C 1 206 ? 20.94666 25.46576 74.48525 1.000 40.19739 190 LEU C O 1
ATOM 8600 N N . VAL C 1 207 ? 20.60968 25.68137 72.27060 1.000 32.79023 191 VAL C N 1
ATOM 8601 C CA . VAL C 1 207 ? 22.04580 25.71443 71.98591 1.000 31.46932 191 VAL C CA 1
ATOM 8602 C C . VAL C 1 207 ? 22.56200 27.11972 71.69860 1.000 39.40106 191 VAL C C 1
ATOM 8603 O O . VAL C 1 207 ? 23.76371 27.28690 71.45233 1.000 39.22975 191 VAL C O 1
ATOM 8607 N N . ASP C 1 208 ? 21.70045 28.12838 71.72032 1.000 38.35174 192 ASP C N 1
ATOM 8608 C CA . ASP C 1 208 ? 22.15267 29.50473 71.55264 1.000 33.52189 192 ASP C CA 1
ATOM 8609 C C . ASP C 1 208 ? 23.04851 29.88238 72.73149 1.000 43.20418 192 ASP C C 1
ATOM 8610 O O . ASP C 1 208 ? 22.69996 29.59378 73.88582 1.000 43.20527 192 ASP C O 1
ATOM 8615 N N . PRO C 1 209 ? 24.20479 30.50535 72.49250 1.000 39.66093 193 PRO C N 1
ATOM 8616 C CA . PRO C 1 209 ? 25.12033 30.79788 73.60881 1.000 46.15865 193 PRO C CA 1
ATOM 8617 C C . PRO C 1 209 ? 24.54853 31.76290 74.62394 1.000 46.29598 193 PRO C C 1
ATOM 8618 O O . PRO C 1 209 ? 25.01041 31.78748 75.77052 1.000 47.13053 193 PRO C O 1
ATOM 8622 N N . ASP C 1 210 ? 23.53937 32.53851 74.25222 1.000 44.46541 194 ASP C N 1
ATOM 8623 C CA . ASP C 1 210 ? 22.93468 33.49385 75.16351 1.000 43.31532 194 ASP C CA 1
ATOM 8624 C C . ASP C 1 210 ? 21.61941 32.99015 75.75098 1.000 49.02208 194 ASP C C 1
ATOM 8625 O O . ASP C 1 210 ? 21.33506 33.25382 76.92377 1.000 45.61890 194 ASP C O 1
ATOM 8630 N N . PHE C 1 211 ? 20.82918 32.23111 74.98726 1.000 38.59964 195 PHE C N 1
ATOM 8631 C CA . PHE C 1 211 ? 19.55078 31.74310 75.48602 1.000 43.72459 195 PHE C CA 1
ATOM 8632 C C . PHE C 1 211 ? 19.63570 30.34581 76.08979 1.000 45.05949 195 PHE C C 1
ATOM 8633 O O . PHE C 1 211 ? 18.74933 29.97191 76.86381 1.000 41.20393 195 PHE C O 1
ATOM 8641 N N . GLY C 1 212 ? 20.69402 29.59327 75.79914 1.000 42.89989 196 GLY C N 1
ATOM 8642 C CA . GLY C 1 212 ? 20.82075 28.22554 76.24867 1.000 40.66786 196 GLY C CA 1
ATOM 8643 C C . GLY C 1 212 ? 21.20729 28.01303 77.70991 1.000 43.43372 196 GLY C C 1
ATOM 8644 O O . GLY C 1 212 ? 20.54898 27.25664 78.43179 1.000 38.63728 196 GLY C O 1
ATOM 8645 N N . PRO C 1 213 ? 22.29396 28.64144 78.17542 1.000 45.08127 197 PRO C N 1
ATOM 8646 C CA . PRO C 1 213 ? 22.85897 28.21936 79.47253 1.000 43.81403 197 PRO C CA 1
ATOM 8647 C C . PRO C 1 213 ? 22.01436 28.55676 80.69505 1.000 39.33795 197 PRO C C 1
ATOM 8648 O O . PRO C 1 213 ? 22.14154 27.86363 81.70961 1.000 43.63745 197 PRO C O 1
ATOM 8652 N N . THR C 1 214 ? 21.19291 29.59961 80.67249 1.000 40.59206 198 THR C N 1
ATOM 8653 C CA . THR C 1 214 ? 20.54210 30.02935 81.90222 1.000 45.56573 198 THR C CA 1
ATOM 8654 C C . THR C 1 214 ? 19.03733 29.79759 81.85349 1.000 41.85434 198 THR C C 1
ATOM 8655 O O . THR C 1 214 ? 18.43795 29.59443 80.79250 1.000 37.57787 198 THR C O 1
ATOM 8659 N N . TYR C 1 215 ? 18.43468 29.85156 83.03937 1.000 39.33132 199 TYR C N 1
ATOM 8660 C CA . TYR C 1 215 ? 16.98945 29.82389 83.21241 1.000 43.13053 199 TYR C CA 1
ATOM 8661 C C . TYR C 1 215 ? 16.41387 31.22370 83.42198 1.000 45.24004 199 TYR C C 1
ATOM 8662 O O . TYR C 1 215 ? 15.36712 31.36559 84.06106 1.000 45.94244 199 TYR C O 1
ATOM 8671 N N . ASP C 1 216 ? 17.09378 32.26036 82.92843 1.000 43.07489 200 ASP C N 1
ATOM 8672 C CA . ASP C 1 216 ? 16.61133 33.62706 83.09721 1.000 46.81214 200 ASP C CA 1
ATOM 8673 C C . ASP C 1 216 ? 15.26269 33.81310 82.41121 1.000 44.87074 200 ASP C C 1
ATOM 8674 O O . ASP C 1 216 ? 14.99918 33.24581 81.35117 1.000 41.89463 200 ASP C O 1
ATOM 8679 N N . GLY C 1 217 ? 14.41854 34.65675 83.00827 1.000 53.11589 201 GLY C N 1
ATOM 8680 C CA . GLY C 1 217 ? 13.06192 34.81022 82.50347 1.000 50.12495 201 GLY C CA 1
ATOM 8681 C C . GLY C 1 217 ? 13.00844 35.32943 81.07790 1.000 55.26308 201 GLY C C 1
ATOM 8682 O O . GLY C 1 217 ? 12.18146 34.88510 80.27417 1.000 46.79978 201 GLY C O 1
ATOM 8683 N N . ASN C 1 218 ? 13.89445 36.26323 80.73328 1.000 47.43476 202 ASN C N 1
ATOM 8684 C CA . ASN C 1 218 ? 13.88277 36.83242 79.39355 1.000 56.32952 202 ASN C CA 1
ATOM 8685 C C . ASN C 1 218 ? 14.69164 36.00640 78.39818 1.000 53.55839 202 ASN C C 1
ATOM 8686 O O . ASN C 1 218 ? 15.08233 36.53044 77.34912 1.000 56.35134 202 ASN C O 1
ATOM 8691 N N . LYS C 1 219 ? 14.92648 34.72273 78.67925 1.000 38.24341 203 LYS C N 1
ATOM 8692 C CA . LYS C 1 219 ? 15.69080 33.88710 77.76122 1.000 43.03756 203 LYS C CA 1
ATOM 8693 C C . LYS C 1 219 ? 14.97349 32.57454 77.45935 1.000 39.19334 203 LYS C C 1
ATOM 8694 O O . LYS C 1 219 ? 15.61200 31.58280 77.09880 1.000 37.08553 203 LYS C O 1
ATOM 8700 N N . SER C 1 220 ? 13.64533 32.56267 77.55523 1.000 38.64380 204 SER C N 1
ATOM 8701 C CA . SER C 1 220 ? 12.87967 31.37721 77.19486 1.000 37.66982 204 SER C CA 1
ATOM 8702 C C . SER C 1 220 ? 12.91369 31.16591 75.68493 1.000 35.92351 204 SER C C 1
ATOM 8703 O O . SER C 1 220 ? 13.23172 32.08880 74.93002 1.000 32.41613 204 SER C O 1
ATOM 8706 N N . PRO C 1 221 ? 12.62985 29.94217 75.22174 1.000 31.79542 205 PRO C N 1
ATOM 8707 C CA . PRO C 1 221 ? 12.44811 29.73750 73.77431 1.000 28.92914 205 PRO C CA 1
ATOM 8708 C C . PRO C 1 221 ? 11.36600 30.62012 73.17761 1.000 33.97265 205 PRO C C 1
ATOM 8709 O O . PRO C 1 221 ? 11.49447 31.04023 72.02080 1.000 35.09716 205 PRO C O 1
ATOM 8713 N N . LEU C 1 222 ? 10.31853 30.94876 73.93808 1.000 31.77921 206 LEU C N 1
ATOM 8714 C CA . LEU C 1 222 ? 9.32469 31.89434 73.43530 1.000 35.31246 206 LEU C CA 1
ATOM 8715 C C . LEU C 1 222 ? 9.94687 33.26689 73.19712 1.000 37.26166 206 LEU C C 1
ATOM 8716 O O . LEU C 1 222 ? 9.75073 33.87449 72.13765 1.000 34.38722 206 LEU C O 1
ATOM 8721 N N . VAL C 1 223 ? 10.70298 33.77325 74.17636 1.000 31.75973 207 VAL C N 1
ATOM 8722 C CA . VAL C 1 223 ? 11.36947 35.06203 74.00173 1.000 36.08322 207 VAL C CA 1
ATOM 8723 C C . VAL C 1 223 ? 12.39958 34.98439 72.88040 1.000 40.45158 207 VAL C C 1
ATOM 8724 O O . VAL C 1 223 ? 12.57571 35.94377 72.12454 1.000 45.18593 207 VAL C O 1
ATOM 8728 N N . TYR C 1 224 ? 13.07371 33.84434 72.73477 1.000 35.83743 208 TYR C N 1
ATOM 8729 C CA . TYR C 1 224 ? 13.98288 33.65690 71.60769 1.000 37.70692 208 TYR C CA 1
ATOM 8730 C C . TYR C 1 224 ? 13.24517 33.82263 70.28130 1.000 39.88381 208 TYR C C 1
ATOM 8731 O O . TYR C 1 224 ? 13.69396 34.55893 69.39340 1.000 35.98083 208 TYR C O 1
ATOM 8740 N N . ALA C 1 225 ? 12.08998 33.16498 70.13704 1.000 33.93223 209 ALA C N 1
ATOM 8741 C CA . ALA C 1 225 ? 11.33449 33.29418 68.89467 1.000 33.35795 209 ALA C CA 1
ATOM 8742 C C . ALA C 1 225 ? 10.84843 34.72276 68.69119 1.000 40.12129 209 ALA C C 1
ATOM 8743 O O . ALA C 1 225 ? 10.86178 35.23537 67.56697 1.000 37.73518 209 ALA C O 1
ATOM 8745 N N . LEU C 1 226 ? 10.43471 35.39102 69.77090 1.000 34.02896 210 LEU C N 1
ATOM 8746 C CA . LEU C 1 226 ? 9.97432 36.77027 69.64216 1.000 43.28417 210 LEU C CA 1
ATOM 8747 C C . LEU C 1 226 ? 11.11614 37.69960 69.22578 1.000 47.36125 210 LEU C C 1
ATOM 8748 O O . LEU C 1 226 ? 10.92378 38.57713 68.38098 1.000 44.40703 210 LEU C O 1
ATOM 8753 N N . ARG C 1 227 ? 12.31301 37.51068 69.79333 1.000 53.01635 211 ARG C N 1
ATOM 8754 C CA . ARG C 1 227 ? 13.48002 38.29453 69.38726 1.000 51.23449 211 ARG C CA 1
ATOM 8755 C C . ARG C 1 227 ? 13.83258 38.03269 67.93138 1.000 50.42498 211 ARG C C 1
ATOM 8756 O O . ARG C 1 227 ? 14.05938 38.96868 67.15704 1.000 53.22142 211 ARG C O 1
ATOM 8764 N N . ARG C 1 228 ? 13.86980 36.75485 67.54141 1.000 53.61595 212 ARG C N 1
ATOM 8765 C CA . ARG C 1 228 ? 14.23599 36.36730 66.18340 1.000 58.40243 212 ARG C CA 1
ATOM 8766 C C . ARG C 1 228 ? 13.29083 36.94087 65.13610 1.000 55.07606 212 ARG C C 1
ATOM 8767 O O . ARG C 1 228 ? 13.69323 37.10634 63.97927 1.000 60.84397 212 ARG C O 1
ATOM 8775 N N . GLU C 1 229 ? 12.05679 37.26086 65.51332 1.000 56.64430 213 GLU C N 1
ATOM 8776 C CA . GLU C 1 229 ? 11.10114 37.88159 64.61055 1.000 57.83121 213 GLU C CA 1
ATOM 8777 C C . GLU C 1 229 ? 11.04966 39.39501 64.77148 1.000 57.26670 213 GLU C C 1
ATOM 8778 O O . GLU C 1 229 ? 10.19070 40.04201 64.16553 1.000 64.25097 213 GLU C O 1
ATOM 8784 N N . GLY C 1 230 ? 11.94682 39.97063 65.56921 1.000 53.16809 214 GLY C N 1
ATOM 8785 C CA . GLY C 1 230 ? 12.06757 41.41046 65.68486 1.000 54.27944 214 GLY C CA 1
ATOM 8786 C C . GLY C 1 230 ? 11.35455 42.06292 66.85049 1.000 67.71451 214 GLY C C 1
ATOM 8787 O O . GLY C 1 230 ? 11.22721 43.29253 66.86187 1.000 62.21950 214 GLY C O 1
ATOM 8788 N N . PHE C 1 231 ? 10.88931 41.29250 67.82703 1.000 65.41311 215 PHE C N 1
ATOM 8789 C CA . PHE C 1 231 ? 10.16937 41.83270 68.97252 1.000 71.35226 215 PHE C CA 1
ATOM 8790 C C . PHE C 1 231 ? 11.11621 42.01584 70.14934 1.000 75.87818 215 PHE C C 1
ATOM 8791 O O . PHE C 1 231 ? 11.89384 41.11329 70.47301 1.000 74.16057 215 PHE C O 1
ATOM 8799 N N . ASP C 1 232 ? 11.02485 43.17065 70.80287 1.000 94.11613 216 ASP C N 1
ATOM 8800 C CA . ASP C 1 232 ? 11.81780 43.48683 71.98622 1.000 100.20829 216 ASP C CA 1
ATOM 8801 C C . ASP C 1 232 ? 10.87645 43.62092 73.17680 1.000 110.75331 216 ASP C C 1
ATOM 8802 O O . ASP C 1 232 ? 9.97186 44.46434 73.16512 1.000 122.74782 216 ASP C O 1
ATOM 8807 N N . GLY C 1 233 ? 11.09209 42.79782 74.19234 1.000 104.02077 217 GLY C N 1
ATOM 8808 C CA . GLY C 1 233 ? 10.21945 42.72593 75.35212 1.000 102.13012 217 GLY C CA 1
ATOM 8809 C C . GLY C 1 233 ? 10.00734 41.27018 75.72283 1.000 97.40207 217 GLY C C 1
ATOM 8810 O O . GLY C 1 233 ? 10.11224 40.36531 74.89373 1.000 96.98821 217 GLY C O 1
ATOM 8811 N N . SER C 1 234 ? 9.69836 41.03342 76.99698 1.000 102.75299 218 SER C N 1
ATOM 8812 C CA A SER C 1 234 ? 9.50916 39.68915 77.52199 0.959 99.83102 218 SER C CA 1
ATOM 8813 C CA B SER C 1 234 ? 9.51604 39.67781 77.49500 0.041 99.54536 218 SER C CA 1
ATOM 8814 C C . SER C 1 234 ? 8.06268 39.23986 77.31301 1.000 97.93790 218 SER C C 1
ATOM 8815 O O . SER C 1 234 ? 7.28051 39.88082 76.60432 1.000 96.39764 218 SER C O 1
ATOM 8820 N N . LEU C 1 235 ? 7.70008 38.11804 77.94229 1.000 92.67316 219 LEU C N 1
ATOM 8821 C CA . LEU C 1 235 ? 6.33497 37.60789 77.86034 1.000 90.83289 219 LEU C CA 1
ATOM 8822 C C . LEU C 1 235 ? 5.34102 38.67251 78.30687 1.000 94.18329 219 LEU C C 1
ATOM 8823 O O . LEU C 1 235 ? 4.35828 38.95903 77.60757 1.000 84.66173 219 LEU C O 1
ATOM 8828 N N . TYR C 1 236 ? 5.57180 39.24225 79.49413 1.000 98.82855 220 TYR C N 1
ATOM 8829 C CA . TYR C 1 236 ? 4.71475 40.29473 80.02850 1.000 99.23852 220 TYR C CA 1
ATOM 8830 C C . TYR C 1 236 ? 4.49255 41.38529 78.98766 1.000 99.33308 220 TYR C C 1
ATOM 8831 O O . TYR C 1 236 ? 3.35167 41.68303 78.61698 1.000 96.65114 220 TYR C O 1
ATOM 8833 N N . ASP C 1 237 ? 5.58347 42.01766 78.54209 1.000 94.37726 221 ASP C N 1
ATOM 8834 C CA . ASP C 1 237 ? 5.49490 43.09220 77.55787 1.000 92.19007 221 ASP C CA 1
ATOM 8835 C C . ASP C 1 237 ? 4.72248 42.65515 76.31570 1.000 97.72902 221 ASP C C 1
ATOM 8836 O O . ASP C 1 237 ? 3.92828 43.42789 75.76344 1.000 101.46073 221 ASP C O 1
ATOM 8841 N N . TYR C 1 238 ? 4.96529 41.42612 75.84615 1.000 91.59131 222 TYR C N 1
ATOM 8842 C CA . TYR C 1 238 ? 4.26066 40.91941 74.67060 1.000 82.22045 222 TYR C CA 1
ATOM 8843 C C . TYR C 1 238 ? 2.75890 40.86868 74.90737 1.000 92.49519 222 TYR C C 1
ATOM 8844 O O . TYR C 1 238 ? 1.96944 41.17738 74.00687 1.000 86.30096 222 TYR C O 1
ATOM 8853 N N . LEU C 1 239 ? 2.34428 40.45922 76.10691 1.000 92.41321 223 LEU C N 1
ATOM 8854 C CA . LEU C 1 239 ? 0.91842 40.42732 76.41167 1.000 95.08147 223 LEU C CA 1
ATOM 8855 C C . LEU C 1 239 ? 0.35306 41.83789 76.52202 1.000 99.89262 223 LEU C C 1
ATOM 8856 O O . LEU C 1 239 ? -0.75553 42.10802 76.04523 1.000 102.75235 223 LEU C O 1
ATOM 8861 N N . GLN C 1 240 ? 1.10907 42.75045 77.13951 1.000 100.32963 224 GLN C N 1
ATOM 8862 C CA . GLN C 1 240 ? 0.64606 44.12906 77.28753 1.000 109.26285 224 GLN C CA 1
ATOM 8863 C C . GLN C 1 240 ? 0.45134 44.79665 75.93147 1.000 112.01885 224 GLN C C 1
ATOM 8864 O O . GLN C 1 240 ? -0.47270 45.59976 75.75388 1.000 111.12543 224 GLN C O 1
ATOM 8870 N N . THR C 1 241 ? 1.31066 44.47568 74.96054 1.000 113.96236 225 THR C N 1
ATOM 8871 C CA . THR C 1 241 ? 1.18874 45.05273 73.62617 1.000 112.33081 225 THR C CA 1
ATOM 8872 C C . THR C 1 241 ? 0.05935 44.43355 72.81279 1.000 108.70329 225 THR C C 1
ATOM 8873 O O . THR C 1 241 ? -0.35626 45.01956 71.80716 1.000 107.27383 225 THR C O 1
ATOM 8877 N N . GLN C 1 242 ? -0.43852 43.26743 73.21160 1.000 109.96922 226 GLN C N 1
ATOM 8878 C CA . GLN C 1 242 ? -1.56873 42.65857 72.52677 1.000 113.75578 226 GLN C CA 1
ATOM 8879 C C . GLN C 1 242 ? -2.86232 43.08332 73.20793 1.000 115.40557 226 GLN C C 1
ATOM 8880 O O . GLN C 1 242 ? -3.02010 42.84155 74.41188 1.000 109.25852 226 GLN C O 1
ATOM 8886 N N . PRO C 1 243 ? -3.78910 43.72971 72.50072 1.000 125.69812 227 PRO C N 1
ATOM 8887 C CA . PRO C 1 243 ? -4.99163 44.26090 73.15968 1.000 124.84973 227 PRO C CA 1
ATOM 8888 C C . PRO C 1 243 ? -5.84615 43.15644 73.76607 1.000 110.93024 227 PRO C C 1
ATOM 8889 O O . PRO C 1 243 ? -6.15555 42.15535 73.11609 1.000 103.43102 227 PRO C O 1
ATOM 8893 N N . GLY C 1 244 ? -6.23031 43.35573 75.02502 1.000 106.37463 228 GLY C N 1
ATOM 8894 C CA . GLY C 1 244 ? -7.08125 42.41007 75.72164 1.000 98.03791 228 GLY C CA 1
ATOM 8895 C C . GLY C 1 244 ? -6.45498 41.05674 75.96036 1.000 87.98422 228 GLY C C 1
ATOM 8896 O O . GLY C 1 244 ? -7.17589 40.06447 76.10172 1.000 86.24441 228 GLY C O 1
ATOM 8897 N N . ALA C 1 245 ? -5.12720 40.98684 76.01152 1.000 83.20734 229 ALA C N 1
ATOM 8898 C CA . ALA C 1 245 ? -4.43361 39.71652 76.17175 1.000 79.86865 229 ALA C CA 1
ATOM 8899 C C . ALA C 1 245 ? -4.03110 39.42548 77.60834 1.000 70.34740 229 ALA C C 1
ATOM 8900 O O . ALA C 1 245 ? -3.87452 38.25485 77.96456 1.000 67.68075 229 ALA C O 1
ATOM 8902 N N . VAL C 1 246 ? -3.85129 40.45232 78.44189 1.000 67.42363 230 VAL C N 1
ATOM 8903 C CA . VAL C 1 246 ? -3.51245 40.20887 79.84179 1.000 61.77196 230 VAL C CA 1
ATOM 8904 C C . VAL C 1 246 ? -4.71993 39.66200 80.59609 1.000 57.01781 230 VAL C C 1
ATOM 8905 O O . VAL C 1 246 ? -4.59607 38.73794 81.41069 1.000 54.33372 230 VAL C O 1
ATOM 8909 N N . ALA C 1 247 ? -5.90728 40.21798 80.33782 1.000 58.46485 231 ALA C N 1
ATOM 8910 C CA . ALA C 1 247 ? -7.12539 39.64893 80.90856 1.000 61.95331 231 ALA C CA 1
ATOM 8911 C C . ALA C 1 247 ? -7.38842 38.25178 80.35577 1.000 56.11290 231 ALA C C 1
ATOM 8912 O O . ALA C 1 247 ? -7.86767 37.36769 81.07830 1.000 55.28366 231 ALA C O 1
ATOM 8914 N N . ARG C 1 248 ? -7.09894 38.04157 79.06639 1.000 61.45241 232 ARG C N 1
ATOM 8915 C CA . ARG C 1 248 ? -7.19392 36.70358 78.49012 1.000 61.58585 232 ARG C CA 1
ATOM 8916 C C . ARG C 1 248 ? -6.29201 35.72902 79.23400 1.000 47.25336 232 ARG C C 1
ATOM 8917 O O . ARG C 1 248 ? -6.71528 34.62093 79.57624 1.000 45.63376 232 ARG C O 1
ATOM 8925 N N . PHE C 1 249 ? -5.05319 36.13702 79.51653 1.000 43.36131 233 PHE C N 1
ATOM 8926 C CA . PHE C 1 249 ? -4.12432 35.26479 80.22796 1.000 49.54963 233 PHE C CA 1
ATOM 8927 C C . PHE C 1 249 ? -4.60659 34.98782 81.64894 1.000 46.19653 233 PHE C C 1
ATOM 8928 O O . PHE C 1 249 ? -4.48120 33.86241 82.14265 1.000 36.95192 233 PHE C O 1
ATOM 8936 N N . ALA C 1 250 ? -5.17096 35.99987 82.31480 1.000 42.69443 234 ALA C N 1
ATOM 8937 C CA . ALA C 1 250 ? -5.67380 35.81354 83.67588 1.000 42.86232 234 ALA C CA 1
ATOM 8938 C C . ALA C 1 250 ? -6.83485 34.82399 83.71069 1.000 43.05941 234 ALA C C 1
ATOM 8939 O O . ALA C 1 250 ? -6.85934 33.89636 84.53693 1.000 43.99976 234 ALA C O 1
ATOM 8941 N N . ARG C 1 251 ? -7.81921 35.01609 82.82564 1.000 35.21295 235 ARG C N 1
ATOM 8942 C CA . ARG C 1 251 ? -8.90024 34.04212 82.71277 1.000 39.71410 235 ARG C CA 1
ATOM 8943 C C . ARG C 1 251 ? -8.37031 32.66473 82.34366 1.000 40.52144 235 ARG C C 1
ATOM 8944 O O . ARG C 1 251 ? -8.91275 31.65033 82.79640 1.000 33.56775 235 ARG C O 1
ATOM 8952 N N . ALA C 1 252 ? -7.30637 32.60454 81.53836 1.000 36.60229 236 ALA C N 1
ATOM 8953 C CA . ALA C 1 252 ? -6.76177 31.30827 81.16014 1.000 31.91890 236 ALA C CA 1
ATOM 8954 C C . ALA C 1 252 ? -6.14591 30.60804 82.36113 1.000 31.74432 236 ALA C C 1
ATOM 8955 O O . ALA C 1 252 ? -6.31264 29.40046 82.52409 1.000 25.70796 236 ALA C O 1
ATOM 8957 N N . MET C 1 253 ? -5.44240 31.35564 83.21393 1.000 32.56350 237 MET C N 1
ATOM 8958 C CA . MET C 1 253 ? -4.86668 30.78059 84.42915 1.000 36.78608 237 MET C CA 1
ATOM 8959 C C . MET C 1 253 ? -5.95367 30.24969 85.35311 1.000 35.79412 237 MET C C 1
ATOM 8960 O O . MET C 1 253 ? -5.85545 29.13048 85.88162 1.000 38.69029 237 MET C O 1
ATOM 8965 N N . LEU C 1 254 ? -6.99628 31.05367 85.56588 1.000 37.84311 238 LEU C N 1
ATOM 8966 C CA . LEU C 1 254 ? -8.13420 30.61250 86.36807 1.000 37.02082 238 LEU C CA 1
ATOM 8967 C C . LEU C 1 254 ? -8.74743 29.33692 85.79491 1.000 36.75913 238 LEU C C 1
ATOM 8968 O O . LEU C 1 254 ? -9.04830 28.38372 86.52837 1.000 39.62027 238 LEU C O 1
ATOM 8973 N N . GLY C 1 255 ? -8.94563 29.30392 84.47345 1.000 30.56826 239 GLY C N 1
ATOM 8974 C CA . GLY C 1 255 ? -9.53074 28.13396 83.84580 1.000 38.19470 239 GLY C CA 1
ATOM 8975 C C . GLY C 1 255 ? -8.60951 26.93319 83.82398 1.000 38.36803 239 GLY C C 1
ATOM 8976 O O . GLY C 1 255 ? -9.07280 25.79320 83.75113 1.000 36.33445 239 GLY C O 1
ATOM 8977 N N . PHE C 1 256 ? -7.29910 27.17096 83.84277 1.000 30.63738 240 PHE C N 1
ATOM 8978 C CA . PHE C 1 256 ? -6.34521 26.08274 83.98865 1.000 30.81014 240 PHE C CA 1
ATOM 8979 C C . PHE C 1 256 ? -6.47999 25.44380 85.36043 1.000 32.29277 240 PHE C C 1
ATOM 8980 O O . PHE C 1 256 ? -6.41231 24.21887 85.49596 1.000 33.38888 240 PHE C O 1
ATOM 8988 N N . SER C 1 257 ? -6.67717 26.26410 86.38683 1.000 33.22681 241 SER C N 1
ATOM 8989 C CA . SER C 1 257 ? -6.90529 25.70953 87.71566 1.000 35.80117 241 SER C CA 1
ATOM 8990 C C . SER C 1 257 ? -8.23234 24.95351 87.77025 1.000 40.41848 241 SER C C 1
ATOM 8991 O O . SER C 1 257 ? -8.29798 23.83558 88.29159 1.000 34.44374 241 SER C O 1
ATOM 8994 N N . VAL C 1 258 ? -9.27280 25.50004 87.14311 1.000 41.91815 242 VAL C N 1
ATOM 8995 C CA . VAL C 1 258 ? -10.59222 24.87147 87.19528 1.000 39.38526 242 VAL C CA 1
ATOM 8996 C C . VAL C 1 258 ? -10.59714 23.55054 86.42902 1.000 40.47870 242 VAL C C 1
ATOM 8997 O O . VAL C 1 258 ? -11.09375 22.53196 86.91792 1.000 48.76766 242 VAL C O 1
ATOM 9001 N N . SER C 1 259 ? -10.06060 23.54627 85.21090 1.000 40.74329 243 SER C N 1
ATOM 9002 C CA . SER C 1 259 ? -10.09096 22.35005 84.37781 1.000 37.05932 243 SER C CA 1
ATOM 9003 C C . SER C 1 259 ? -9.26644 21.20877 84.95505 1.000 32.33362 243 SER C C 1
ATOM 9004 O O . SER C 1 259 ? -9.49599 20.05530 84.58796 1.000 38.64975 243 SER C O 1
ATOM 9007 N N . ARG C 1 260 ? -8.28463 21.50359 85.80198 1.000 33.92892 244 ARG C N 1
ATOM 9008 C CA . ARG C 1 260 ? -7.47337 20.48035 86.44666 1.000 32.72608 244 ARG C CA 1
ATOM 9009 C C . ARG C 1 260 ? -8.02669 20.02931 87.79312 1.000 32.35637 244 ARG C C 1
ATOM 9010 O O . ARG C 1 260 ? -7.42904 19.15305 88.42882 1.000 31.95695 244 ARG C O 1
ATOM 9018 N N . GLY C 1 261 ? -9.14501 20.59455 88.23757 1.000 31.47862 245 GLY C N 1
ATOM 9019 C CA . GLY C 1 261 ? -9.73423 20.19325 89.50626 1.000 31.73463 245 GLY C CA 1
ATOM 9020 C C . GLY C 1 261 ? -8.88006 20.50870 90.71664 1.000 30.38653 245 GLY C C 1
ATOM 9021 O O . GLY C 1 261 ? -8.84683 19.72224 91.66990 1.000 34.62931 245 GLY C O 1
ATOM 9022 N N . LEU C 1 262 ? -8.19250 21.65370 90.71234 1.000 31.53389 246 LEU C N 1
ATOM 9023 C CA . LEU C 1 262 ? -7.32682 21.97610 91.84237 1.000 35.41973 246 LEU C CA 1
ATOM 9024 C C . LEU C 1 262 ? -8.11184 22.30058 93.11256 1.000 36.34322 246 LEU C C 1
ATOM 9025 O O . LEU C 1 262 ? -7.56198 22.17782 94.21466 1.000 37.12322 246 LEU C O 1
ATOM 9030 N N . MET C 1 263 ? -9.38917 22.68089 92.99069 1.000 33.04029 247 MET C N 1
ATOM 9031 C CA . MET C 1 263 ? -10.23830 22.87053 94.16347 1.000 40.34936 247 MET C CA 1
ATOM 9032 C C . MET C 1 263 ? -10.37623 21.59921 94.99723 1.000 37.95857 247 MET C C 1
ATOM 9033 O O . MET C 1 263 ? -10.91648 21.66217 96.10885 1.000 36.50469 247 MET C O 1
ATOM 9038 N N . ASN C 1 264 ? -9.93234 20.44386 94.48755 1.000 33.10249 248 ASN C N 1
ATOM 9039 C CA . ASN C 1 264 ? -9.87986 19.25501 95.32923 1.000 29.61849 248 ASN C CA 1
ATOM 9040 C C . ASN C 1 264 ? -8.97965 19.43690 96.54017 1.000 33.93867 248 ASN C C 1
ATOM 9041 O O . ASN C 1 264 ? -9.04873 18.62311 97.46477 1.000 35.56629 248 ASN C O 1
ATOM 9046 N N . LEU C 1 265 ? -8.15168 20.48339 96.56530 1.000 33.09638 249 LEU C N 1
ATOM 9047 C CA . LEU C 1 265 ? -7.46787 20.85424 97.79741 1.000 34.55388 249 LEU C CA 1
ATOM 9048 C C . LEU C 1 265 ? -8.44919 20.93184 98.97061 1.000 37.58599 249 LEU C C 1
ATOM 9049 O O . LEU C 1 265 ? -8.19571 20.38498 100.05129 1.000 34.52167 249 LEU C O 1
ATOM 9054 N N . LEU C 1 266 ? -9.60071 21.57717 98.75210 1.000 30.77944 250 LEU C N 1
ATOM 9055 C CA . LEU C 1 266 ? -10.61318 21.72875 99.79532 1.000 36.68678 250 LEU C CA 1
ATOM 9056 C C . LEU C 1 266 ? -11.08709 20.39388 100.35471 1.000 39.24318 250 LEU C C 1
ATOM 9057 O O . LEU C 1 266 ? -11.63815 20.35828 101.45815 1.000 37.40725 250 LEU C O 1
ATOM 9062 N N . ASN C 1 267 ? -10.90137 19.30188 99.61486 1.000 35.48033 251 ASN C N 1
ATOM 9063 C CA . ASN C 1 267 ? -11.34969 17.99290 100.05618 1.000 41.03941 251 ASN C CA 1
ATOM 9064 C C . ASN C 1 267 ? -10.22113 17.07994 100.50610 1.000 39.14632 251 ASN C C 1
ATOM 9065 O O . ASN C 1 267 ? -10.50429 16.00927 101.04439 1.000 44.92866 251 ASN C O 1
ATOM 9070 N N . VAL C 1 268 ? -8.96175 17.44704 100.29803 1.000 36.29697 252 VAL C N 1
ATOM 9071 C CA . VAL C 1 268 ? -7.85653 16.54424 100.61589 1.000 30.63252 252 VAL C CA 1
ATOM 9072 C C . VAL C 1 268 ? -7.15722 16.94708 101.90396 1.000 39.42387 252 VAL C C 1
ATOM 9073 O O . VAL C 1 268 ? -6.95783 16.12059 102.79363 1.000 38.19769 252 VAL C O 1
ATOM 9077 N N . PHE C 1 269 ? -6.74078 18.19990 102.00939 1.000 36.62536 253 PHE C N 1
ATOM 9078 C CA . PHE C 1 269 ? -6.17314 18.66886 103.26090 1.000 36.66231 253 PHE C CA 1
ATOM 9079 C C . PHE C 1 269 ? -7.28297 18.85390 104.29440 1.000 38.84359 253 PHE C C 1
ATOM 9080 O O . PHE C 1 269 ? -8.34906 19.38428 103.97364 1.000 37.29153 253 PHE C O 1
ATOM 9088 N N . PRO C 1 270 ? -7.06395 18.43980 105.53858 1.000 37.61666 254 PRO C N 1
ATOM 9089 C CA . PRO C 1 270 ? -8.14095 18.48850 106.56146 1.000 38.27399 254 PRO C CA 1
ATOM 9090 C C . PRO C 1 270 ? -8.37457 19.87541 107.15296 1.000 39.60269 254 PRO C C 1
ATOM 9091 O O . PRO C 1 270 ? -8.12619 20.15024 108.34013 1.000 40.97519 254 PRO C O 1
ATOM 9095 N N . TRP C 1 271 ? -8.92340 20.77726 106.32730 1.000 36.31482 255 TRP C N 1
ATOM 9096 C CA . TRP C 1 271 ? -9.25586 22.12014 106.80489 1.000 35.86921 255 TRP C CA 1
ATOM 9097 C C . TRP C 1 271 ? -10.25122 22.07690 107.95281 1.000 44.35011 255 TRP C C 1
ATOM 9098 O O . TRP C 1 271 ? -10.17908 22.90469 108.87690 1.000 38.66044 255 TRP C O 1
ATOM 9109 N N . GLN C 1 272 ? -11.17975 21.12058 107.90951 1.000 34.22216 256 GLN C N 1
ATOM 9110 C CA A GLN C 1 272 ? -12.18059 20.97118 108.95807 0.585 44.42986 256 GLN C CA 1
ATOM 9111 C CA B GLN C 1 272 ? -12.17722 21.00454 108.96482 0.415 44.40902 256 GLN C CA 1
ATOM 9112 C C . GLN C 1 272 ? -11.56716 20.60488 110.30446 1.000 45.63960 256 GLN C C 1
ATOM 9113 O O . GLN C 1 272 ? -12.20210 20.82058 111.34334 1.000 47.48326 256 GLN C O 1
ATOM 9124 N N . GLU C 1 273 ? -10.35642 20.04901 110.31555 1.000 44.08967 257 GLU C N 1
ATOM 9125 C CA . GLU C 1 273 ? -9.72202 19.64322 111.56540 1.000 48.08945 257 GLU C CA 1
ATOM 9126 C C . GLU C 1 273 ? -8.81480 20.71441 112.15158 1.000 52.01125 257 GLU C C 1
ATOM 9127 O O . GLU C 1 273 ? -8.20515 20.48410 113.20110 1.000 56.65115 257 GLU C O 1
ATOM 9133 N N . LEU C 1 274 ? -8.70050 21.86795 111.50614 1.000 44.93802 258 LEU C N 1
ATOM 9134 C CA . LEU C 1 274 ? -8.01000 22.98861 112.11797 1.000 50.38097 258 LEU C CA 1
ATOM 9135 C C . LEU C 1 274 ? -8.92093 23.61890 113.16087 1.000 51.37500 258 LEU C C 1
ATOM 9136 O O . LEU C 1 274 ? -10.14227 23.67291 112.98162 1.000 48.94509 258 LEU C O 1
ATOM 9141 N N . ALA C 1 275 ? -8.32483 24.06989 114.26326 1.000 48.64055 259 ALA C N 1
ATOM 9142 C CA . ALA C 1 275 ? -9.10173 24.66630 115.33857 1.000 48.47864 259 ALA C CA 1
ATOM 9143 C C . ALA C 1 275 ? -9.80124 25.93116 114.84333 1.000 55.57807 259 ALA C C 1
ATOM 9144 O O . ALA C 1 275 ? -9.28466 26.63470 113.96759 1.000 56.71111 259 ALA C O 1
ATOM 9146 N N . PRO C 1 276 ? -10.97967 26.24283 115.37869 1.000 53.00005 260 PRO C N 1
ATOM 9147 C CA . PRO C 1 276 ? -11.64674 27.49669 114.99986 1.000 56.23164 260 PRO C CA 1
ATOM 9148 C C . PRO C 1 276 ? -10.76201 28.69583 115.31505 1.000 53.70109 260 PRO C C 1
ATOM 9149 O O . PRO C 1 276 ? -10.13941 28.76879 116.37583 1.000 58.91660 260 PRO C O 1
ATOM 9153 N N . GLY C 1 277 ? -10.68348 29.62278 114.36262 1.000 49.05172 261 GLY C N 1
ATOM 9154 C CA . GLY C 1 277 ? -9.79735 30.76044 114.46460 1.000 51.16956 261 GLY C CA 1
ATOM 9155 C C . GLY C 1 277 ? -8.42887 30.56577 113.84850 1.000 50.76409 261 GLY C C 1
ATOM 9156 O O . GLY C 1 277 ? -7.60498 31.48458 113.91644 1.000 49.91483 261 GLY C O 1
ATOM 9157 N N . SER C 1 278 ? -8.16064 29.40826 113.24650 1.000 51.74420 262 SER C N 1
ATOM 9158 C CA . SER C 1 278 ? -6.87418 29.16647 112.60649 1.000 52.10499 262 SER C CA 1
ATOM 9159 C C . SER C 1 278 ? -6.69553 30.05499 111.37594 1.000 49.37372 262 SER C C 1
ATOM 9160 O O . SER C 1 278 ? -7.64180 30.32955 110.62986 1.000 51.07024 262 SER C O 1
ATOM 9163 N N . THR C 1 279 ? -5.45474 30.47873 111.15114 1.000 53.80150 263 THR C N 1
ATOM 9164 C CA . THR C 1 279 ? -5.12832 31.46377 110.12889 1.000 53.22387 263 THR C CA 1
ATOM 9165 C C . THR C 1 279 ? -4.44407 30.78766 108.94797 1.000 48.19196 263 THR C C 1
ATOM 9166 O O . THR C 1 279 ? -3.49216 30.01817 109.13429 1.000 44.77430 263 THR C O 1
ATOM 9170 N N . VAL C 1 280 ? -4.91996 31.09696 107.73867 1.000 43.79303 264 VAL C N 1
ATOM 9171 C CA . VAL C 1 280 ? -4.34296 30.60655 106.49199 1.000 41.44136 264 VAL C CA 1
ATOM 9172 C C . VAL C 1 280 ? -3.81681 31.81258 105.72580 1.000 49.33332 264 VAL C C 1
ATOM 9173 O O . VAL C 1 280 ? -4.59732 32.64782 105.25328 1.000 49.44407 264 VAL C O 1
ATOM 9177 N N . CYS C 1 281 ? -2.49680 31.90986 105.61126 1.000 39.73299 265 CYS C N 1
ATOM 9178 C CA . CYS C 1 281 ? -1.82887 32.99163 104.90050 1.000 47.62695 265 CYS C CA 1
ATOM 9179 C C . CYS C 1 281 ? -1.57806 32.51951 103.47645 1.000 53.07071 265 CYS C C 1
ATOM 9180 O O . CYS C 1 281 ? -0.69730 31.69003 103.22771 1.000 46.20394 265 CYS C O 1
ATOM 9183 N N . ASP C 1 282 ? -2.37814 33.02826 102.54550 1.000 48.11787 266 ASP C N 1
ATOM 9184 C CA . ASP C 1 282 ? -2.24202 32.72445 101.12435 1.000 46.52208 266 ASP C CA 1
ATOM 9185 C C . ASP C 1 282 ? -1.15102 33.62391 100.55576 1.000 48.53337 266 ASP C C 1
ATOM 9186 O O . ASP C 1 282 ? -1.40218 34.75040 100.12422 1.000 54.88301 266 ASP C O 1
ATOM 9191 N N . LEU C 1 283 ? 0.08525 33.13168 100.57851 1.000 48.79799 267 LEU C N 1
ATOM 9192 C CA . LEU C 1 283 ? 1.23210 33.92369 100.15281 1.000 45.85639 267 LEU C CA 1
ATOM 9193 C C . LEU C 1 283 ? 1.31204 33.93020 98.62981 1.000 52.52939 267 LEU C C 1
ATOM 9194 O O . LEU C 1 283 ? 1.49458 32.87777 98.00954 1.000 49.94438 267 LEU C O 1
ATOM 9199 N N . GLY C 1 284 ? 1.16312 35.10799 98.02648 1.000 51.61590 268 GLY C N 1
ATOM 9200 C CA . GLY C 1 284 ? 1.17322 35.21374 96.57806 1.000 40.99577 268 GLY C CA 1
ATOM 9201 C C . GLY C 1 284 ? -0.07227 34.68824 95.90558 1.000 51.77093 268 GLY C C 1
ATOM 9202 O O . GLY C 1 284 ? 0.00646 34.17522 94.78724 1.000 45.76375 268 GLY C O 1
ATOM 9203 N N . GLY C 1 285 ? -1.22751 34.80870 96.55545 1.000 53.79344 269 GLY C N 1
ATOM 9204 C CA . GLY C 1 285 ? -2.47841 34.29504 96.04302 1.000 49.51656 269 GLY C CA 1
ATOM 9205 C C . GLY C 1 285 ? -3.20745 35.18347 95.06133 1.000 52.24979 269 GLY C C 1
ATOM 9206 O O . GLY C 1 285 ? -4.36851 34.90500 94.75490 1.000 51.38684 269 GLY C O 1
ATOM 9207 N N . GLY C 1 286 ? -2.58343 36.26182 94.59429 1.000 46.46212 270 GLY C N 1
ATOM 9208 C CA . GLY C 1 286 ? -3.21027 37.11981 93.60011 1.000 51.83945 270 GLY C CA 1
ATOM 9209 C C . GLY C 1 286 ? -4.51301 37.70566 94.10664 1.000 51.43783 270 GLY C C 1
ATOM 9210 O O . GLY C 1 286 ? -4.55587 38.41175 95.12066 1.000 55.33607 270 GLY C O 1
ATOM 9211 N N . ASN C 1 287 ? -5.60146 37.41749 93.39236 1.000 56.31746 271 ASN C N 1
ATOM 9212 C CA . ASN C 1 287 ? -6.92104 37.81801 93.86241 1.000 57.73133 271 ASN C CA 1
ATOM 9213 C C . ASN C 1 287 ? -7.38378 37.01835 95.07539 1.000 60.15353 271 ASN C C 1
ATOM 9214 O O . ASN C 1 287 ? -8.35557 37.41908 95.72328 1.000 64.35128 271 ASN C O 1
ATOM 9219 N N . GLY C 1 288 ? -6.71428 35.91756 95.40754 1.000 56.57866 272 GLY C N 1
ATOM 9220 C CA . GLY C 1 288 ? -7.18600 35.05921 96.47323 1.000 52.89581 272 GLY C CA 1
ATOM 9221 C C . GLY C 1 288 ? -8.28024 34.10113 96.06040 1.000 61.29696 272 GLY C C 1
ATOM 9222 O O . GLY C 1 288 ? -9.14108 33.76690 96.88322 1.000 53.33813 272 GLY C O 1
ATOM 9223 N N . ASN C 1 289 ? -8.27655 33.65399 94.79683 1.000 59.49221 273 ASN C N 1
ATOM 9224 C CA . ASN C 1 289 ? -9.31321 32.75290 94.29814 1.000 54.28235 273 ASN C CA 1
ATOM 9225 C C . ASN C 1 289 ? -9.34817 31.43388 95.06034 1.000 50.20785 273 ASN C C 1
ATOM 9226 O O . ASN C 1 289 ? -10.38853 30.76760 95.07124 1.000 61.23679 273 ASN C O 1
ATOM 9231 N N . THR C 1 290 ? -8.24247 31.04155 95.69490 1.000 47.69282 274 THR C N 1
ATOM 9232 C CA . THR C 1 290 ? -8.21971 29.84474 96.52913 1.000 45.75037 274 THR C CA 1
ATOM 9233 C C . THR C 1 290 ? -8.67019 30.14653 97.95258 1.000 48.69587 274 THR C C 1
ATOM 9234 O O . THR C 1 290 ? -9.49968 29.42058 98.51550 1.000 51.43332 274 THR C O 1
ATOM 9238 N N . SER C 1 291 ? -8.10404 31.19946 98.54838 1.000 43.42507 275 SER C N 1
ATOM 9239 C CA . SER C 1 291 ? -8.49550 31.58917 99.89561 1.000 51.10806 275 SER C CA 1
ATOM 9240 C C . SER C 1 291 ? -9.97638 31.91235 99.97762 1.000 49.01165 275 SER C C 1
ATOM 9241 O O . SER C 1 291 ? -10.60781 31.64096 101.00133 1.000 53.86824 275 SER C O 1
ATOM 9244 N N . ILE C 1 292 ? -10.54968 32.48303 98.91644 1.000 52.84684 276 ILE C N 1
ATOM 9245 C CA . ILE C 1 292 ? -11.97033 32.81292 98.94142 1.000 52.39763 276 ILE C CA 1
ATOM 9246 C C . ILE C 1 292 ? -12.80441 31.54251 99.03383 1.000 51.36275 276 ILE C C 1
ATOM 9247 O O . ILE C 1 292 ? -13.80167 31.49222 99.76338 1.000 49.96707 276 ILE C O 1
ATOM 9252 N N . GLU C 1 293 ? -12.37593 30.47736 98.35199 1.000 49.56842 277 GLU C N 1
ATOM 9253 C CA . GLU C 1 293 ? -13.10652 29.21877 98.42223 1.000 51.31646 277 GLU C CA 1
ATOM 9254 C C . GLU C 1 293 ? -12.91203 28.55314 99.77865 1.000 49.89062 277 GLU C C 1
ATOM 9255 O O . GLU C 1 293 ? -13.84327 27.94042 100.31945 1.000 48.85569 277 GLU C O 1
ATOM 9261 N N . ILE C 1 294 ? -11.70851 28.66638 100.34357 1.000 49.95268 278 ILE C N 1
ATOM 9262 C CA . ILE C 1 294 ? -11.47076 28.13491 101.68587 1.000 47.24272 278 ILE C CA 1
ATOM 9263 C C . ILE C 1 294 ? -12.38108 28.83107 102.69353 1.000 46.03462 278 ILE C C 1
ATOM 9264 O O . ILE C 1 294 ? -13.03095 28.18716 103.52702 1.000 44.17918 278 ILE C O 1
ATOM 9269 N N . ALA C 1 295 ? -12.43579 30.16314 102.63146 1.000 48.86559 279 ALA C N 1
ATOM 9270 C CA . ALA C 1 295 ? -13.26090 30.91835 103.56779 1.000 52.27850 279 ALA C CA 1
ATOM 9271 C C . ALA C 1 295 ? -14.74329 30.65372 103.34339 1.000 50.64352 279 ALA C C 1
ATOM 9272 O O . ALA C 1 295 ? -15.51613 30.58503 104.30418 1.000 55.32182 279 ALA C O 1
ATOM 9274 N N . LYS C 1 296 ? -15.15926 30.49103 102.08546 1.000 49.67824 280 LYS C N 1
ATOM 9275 C CA . LYS C 1 296 ? -16.55339 30.16658 101.81231 1.000 50.90332 280 LYS C CA 1
ATOM 9276 C C . LYS C 1 296 ? -16.92496 28.80971 102.38620 1.000 56.66220 280 LYS C C 1
ATOM 9277 O O . LYS C 1 296 ? -18.00306 28.64774 102.96788 1.000 48.20121 280 LYS C O 1
ATOM 9283 N N . LYS C 1 297 ? -16.01845 27.83898 102.29439 1.000 49.61020 281 LYS C N 1
ATOM 9284 C CA . LYS C 1 297 ? -16.37729 26.47965 102.66155 1.000 47.29145 281 LYS C CA 1
ATOM 9285 C C . LYS C 1 297 ? -16.10340 26.18078 104.12478 1.000 48.87794 281 LYS C C 1
ATOM 9286 O O . LYS C 1 297 ? -16.81301 25.36240 104.72196 1.000 51.96985 281 LYS C O 1
ATOM 9292 N N . PHE C 1 298 ? -15.08837 26.81362 104.71768 1.000 46.31455 282 PHE C N 1
ATOM 9293 C CA . PHE C 1 298 ? -14.72010 26.58188 106.11257 1.000 51.08059 282 PHE C CA 1
ATOM 9294 C C . PHE C 1 298 ? -14.81766 27.89677 106.87905 1.000 55.95395 282 PHE C C 1
ATOM 9295 O O . PHE C 1 298 ? -13.80246 28.56705 107.12819 1.000 46.84098 282 PHE C O 1
ATOM 9303 N N . PRO C 1 299 ? -16.02602 28.28233 107.30001 1.000 54.57336 283 PRO C N 1
ATOM 9304 C CA . PRO C 1 299 ? -16.20660 29.59119 107.94588 1.000 55.97493 283 PRO C CA 1
ATOM 9305 C C . PRO C 1 299 ? -15.54787 29.71414 109.31418 1.000 56.01907 283 PRO C C 1
ATOM 9306 O O . PRO C 1 299 ? -15.58895 30.80171 109.90155 1.000 52.02316 283 PRO C O 1
ATOM 9310 N N . HIS C 1 300 ? -14.93058 28.65664 109.84064 1.000 50.51590 284 HIS C N 1
ATOM 9311 C CA . HIS C 1 300 ? -14.22838 28.73736 111.11594 1.000 54.14885 284 HIS C CA 1
ATOM 9312 C C . HIS C 1 300 ? -12.78311 29.19947 110.96538 1.000 53.49503 284 HIS C C 1
ATOM 9313 O O . HIS C 1 300 ? -12.08938 29.36136 111.97485 1.000 53.77635 284 HIS C O 1
ATOM 9320 N N . LEU C 1 301 ? -12.32354 29.43877 109.74185 1.000 46.21126 285 LEU C N 1
ATOM 9321 C CA . LEU C 1 301 ? -10.95267 29.84012 109.47364 1.000 49.19640 285 LEU C CA 1
ATOM 9322 C C . LEU C 1 301 ? -10.89135 31.31082 109.09044 1.000 54.69115 285 LEU C C 1
ATOM 9323 O O . LEU C 1 301 ? -11.83211 31.86351 108.51372 1.000 57.28798 285 LEU C O 1
ATOM 9328 N N . LYS C 1 302 ? -9.76645 31.93615 109.40705 1.000 46.55693 286 LYS C N 1
ATOM 9329 C CA . LYS C 1 302 ? -9.46004 33.27342 108.93151 1.000 57.44291 286 LYS C CA 1
ATOM 9330 C C . LYS C 1 302 ? -8.37574 33.16980 107.86905 1.000 51.81292 286 LYS C C 1
ATOM 9331 O O . LYS C 1 302 ? -7.46183 32.34653 107.98017 1.000 53.82123 286 LYS C O 1
ATOM 9337 N N . VAL C 1 303 ? -8.49494 33.98088 106.82494 1.000 55.71775 287 VAL C N 1
ATOM 9338 C CA . VAL C 1 303 ? -7.55888 33.94884 105.71241 1.000 52.33349 287 VAL C CA 1
ATOM 9339 C C . VAL C 1 303 ? -6.82267 35.27977 105.64896 1.000 59.00323 287 VAL C C 1
ATOM 9340 O O . VAL C 1 303 ? -7.39090 36.34096 105.93345 1.000 58.84166 287 VAL C O 1
ATOM 9344 N N . HIS C 1 304 ? -5.53142 35.20687 105.34939 1.000 56.50114 288 HIS C N 1
ATOM 9345 C CA . HIS C 1 304 ? -4.70892 36.37741 105.07843 1.000 59.00389 288 HIS C CA 1
ATOM 9346 C C . HIS C 1 304 ? -4.16213 36.30761 103.66129 1.000 55.36947 288 HIS C C 1
ATOM 9347 O O . HIS C 1 304 ? -3.39633 35.39731 103.33267 1.000 59.83160 288 HIS C O 1
ATOM 9354 N N . LEU C 1 305 ? -4.56467 37.25734 102.82480 1.000 57.27352 289 LEU C N 1
ATOM 9355 C CA . LEU C 1 305 ? -4.04690 37.36715 101.46957 1.000 59.33780 289 LEU C CA 1
ATOM 9356 C C . LEU C 1 305 ? -2.87139 38.33711 101.47162 1.000 60.76003 289 LEU C C 1
ATOM 9357 O O . LEU C 1 305 ? -3.00216 39.48105 101.93151 1.000 54.27209 289 LEU C O 1
ATOM 9362 N N . GLN C 1 306 ? -1.72050 37.86655 100.99535 1.000 56.68963 290 GLN C N 1
ATOM 9363 C CA . GLN C 1 306 ? -0.52820 38.68955 100.85589 1.000 57.64554 290 GLN C CA 1
ATOM 9364 C C . GLN C 1 306 ? -0.01073 38.58215 99.43028 1.000 55.95680 290 GLN C C 1
ATOM 9365 O O . GLN C 1 306 ? 0.14407 37.47632 98.90220 1.000 53.06220 290 GLN C O 1
ATOM 9371 N N . ASP C 1 307 ? 0.25490 39.72611 98.81688 1.000 58.97593 291 ASP C N 1
ATOM 9372 C CA . ASP C 1 307 ? 0.77336 39.79497 97.45425 1.000 56.91726 291 ASP C CA 1
ATOM 9373 C C . ASP C 1 307 ? 1.27857 41.21792 97.22750 1.000 64.92429 291 ASP C C 1
ATOM 9374 O O . ASP C 1 307 ? 1.44807 41.99188 98.17869 1.000 57.90846 291 ASP C O 1
ATOM 9379 N N . LEU C 1 308 ? 1.51884 41.56406 95.96547 1.000 61.63487 292 LEU C N 1
ATOM 9380 C CA . LEU C 1 308 ? 1.98236 42.89970 95.63300 1.000 65.34910 292 LEU C CA 1
ATOM 9381 C C . LEU C 1 308 ? 0.87484 43.92488 95.88457 1.000 67.18442 292 LEU C C 1
ATOM 9382 O O . LEU C 1 308 ? -0.31268 43.60503 95.77431 1.000 65.29278 292 LEU C O 1
ATOM 9387 N N . PRO C 1 309 ? 1.24286 45.16722 96.22868 1.000 66.76279 293 PRO C N 1
ATOM 9388 C CA . PRO C 1 309 ? 0.21685 46.17624 96.57244 1.000 73.47052 293 PRO C CA 1
ATOM 9389 C C . PRO C 1 309 ? -0.89124 46.32849 95.53671 1.000 79.47170 293 PRO C C 1
ATOM 9390 O O . PRO C 1 309 ? -2.07881 46.37784 95.90055 1.000 74.01011 293 PRO C O 1
ATOM 9394 N N . ASP C 1 310 ? -0.53063 46.42572 94.25295 1.000 75.83752 294 ASP C N 1
ATOM 9395 C CA . ASP C 1 310 ? -1.53252 46.55232 93.19721 1.000 76.06286 294 ASP C CA 1
ATOM 9396 C C . ASP C 1 310 ? -2.45313 45.33949 93.17099 1.000 72.19610 294 ASP C C 1
ATOM 9397 O O . ASP C 1 310 ? -3.68487 45.47088 93.09905 1.000 66.76884 294 ASP C O 1
ATOM 9402 N N . THR C 1 311 ? -1.86435 44.14215 93.21738 1.000 75.10387 295 THR C N 1
ATOM 9403 C CA . THR C 1 311 ? -2.67075 42.93338 93.29965 1.000 60.97490 295 THR C CA 1
ATOM 9404 C C . THR C 1 311 ? -3.52709 42.92517 94.55667 1.000 62.96814 295 THR C C 1
ATOM 9405 O O . THR C 1 311 ? -4.65361 42.43064 94.52645 1.000 68.32041 295 THR C O 1
ATOM 9409 N N . ILE C 1 312 ? -3.03307 43.49687 95.65698 1.000 68.08984 296 ILE C N 1
ATOM 9410 C CA . ILE C 1 312 ? -3.81187 43.51600 96.89310 1.000 66.93861 296 ILE C CA 1
ATOM 9411 C C . ILE C 1 312 ? -5.04651 44.40070 96.74029 1.000 73.91594 296 ILE C C 1
ATOM 9412 O O . ILE C 1 312 ? -6.12733 44.07110 97.24576 1.000 73.13632 296 ILE C O 1
ATOM 9417 N N . GLU C 1 313 ? -4.91578 45.53352 96.03965 1.000 73.19197 297 GLU C N 1
ATOM 9418 C CA . GLU C 1 313 ? -6.09226 46.36879 95.79131 1.000 71.25577 297 GLU C CA 1
ATOM 9419 C C . GLU C 1 313 ? -7.08614 45.65970 94.87113 1.000 79.97571 297 GLU C C 1
ATOM 9420 O O . GLU C 1 313 ? -8.30713 45.67011 95.12293 1.000 79.45240 297 GLU C O 1
ATOM 9426 N N . GLU C 1 314 ? -6.58109 45.03639 93.79781 1.000 75.44006 298 GLU C N 1
ATOM 9427 C CA . GLU C 1 314 ? -7.45509 44.22721 92.95065 1.000 78.01936 298 GLU C CA 1
ATOM 9428 C C . GLU C 1 314 ? -8.16440 43.15734 93.77260 1.000 71.87088 298 GLU C C 1
ATOM 9429 O O . GLU C 1 314 ? -9.35069 42.88299 93.56368 1.000 72.41573 298 GLU C O 1
ATOM 9435 N N . ALA C 1 315 ? -7.45149 42.56005 94.72812 1.000 72.31762 299 ALA C N 1
ATOM 9436 C CA . ALA C 1 315 ? -8.01694 41.50593 95.55962 1.000 69.26265 299 ALA C CA 1
ATOM 9437 C C . ALA C 1 315 ? -9.07416 42.04073 96.51416 1.000 73.06601 299 ALA C C 1
ATOM 9438 O O . ALA C 1 315 ? -10.05978 41.35347 96.79452 1.000 70.84571 299 ALA C O 1
ATOM 9440 N N . LYS C 1 316 ? -8.87824 43.24677 97.05061 1.000 71.48170 300 LYS C N 1
ATOM 9441 C CA . LYS C 1 316 ? -9.92231 43.83505 97.88531 1.000 73.44897 300 LYS C CA 1
ATOM 9442 C C . LYS C 1 316 ? -11.19569 44.04198 97.07818 1.000 76.73471 300 LYS C C 1
ATOM 9443 O O . LYS C 1 316 ? -12.29983 43.74052 97.55100 1.000 68.44335 300 LYS C O 1
ATOM 9449 N N . VAL C 1 317 ? -11.05742 44.53839 95.84513 1.000 73.18931 301 VAL C N 1
ATOM 9450 C CA . VAL C 1 317 ? -12.23235 44.69256 94.98710 1.000 68.36235 301 VAL C CA 1
ATOM 9451 C C . VAL C 1 317 ? -12.86922 43.33460 94.69550 1.000 80.93081 301 VAL C C 1
ATOM 9452 O O . VAL C 1 317 ? -14.09827 43.19256 94.71561 1.000 82.60497 301 VAL C O 1
ATOM 9456 N N . PHE C 1 318 ? -12.04212 42.31900 94.41682 1.000 83.10379 302 PHE C N 1
ATOM 9457 C CA . PHE C 1 318 ? -12.53748 40.97238 94.12320 1.000 77.62202 302 PHE C CA 1
ATOM 9458 C C . PHE C 1 318 ? -13.29686 40.37655 95.30566 1.000 78.30304 302 PHE C C 1
ATOM 9459 O O . PHE C 1 318 ? -14.35905 39.76607 95.13672 1.000 80.54132 302 PHE C O 1
ATOM 9467 N N . TRP C 1 319 ? -12.74138 40.50768 96.50864 1.000 73.14328 303 TRP C N 1
ATOM 9468 C CA . TRP C 1 319 ? -13.40330 39.99681 97.70334 1.000 78.82523 303 TRP C CA 1
ATOM 9469 C C . TRP C 1 319 ? -14.69763 40.75290 97.97264 1.000 87.03388 303 TRP C C 1
ATOM 9470 O O . TRP C 1 319 ? -15.69290 40.15774 98.40204 1.000 88.61794 303 TRP C O 1
ATOM 9481 N N . LYS C 1 320 ? -14.70281 42.06604 97.71970 1.000 81.28206 304 LYS C N 1
ATOM 9482 C CA . LYS C 1 320 ? -15.92866 42.84715 97.84024 1.000 92.00884 304 LYS C CA 1
ATOM 9483 C C . LYS C 1 320 ? -16.97593 42.36783 96.84084 1.000 91.68183 304 LYS C C 1
ATOM 9484 O O . LYS C 1 320 ? -18.17665 42.37861 97.13480 1.000 85.94187 304 LYS C O 1
ATOM 9490 N N . GLU C 1 321 ? -16.52544 41.94222 95.65890 1.000 107.97351 305 GLU C N 1
ATOM 9491 C CA . GLU C 1 321 ? -17.40296 41.35789 94.64878 1.000 107.97622 305 GLU C CA 1
ATOM 9492 C C . GLU C 1 321 ? -18.01139 40.04361 95.12951 1.000 116.47491 305 GLU C C 1
ATOM 9493 O O . GLU C 1 321 ? -19.23650 39.91174 95.23602 1.000 123.05196 305 GLU C O 1
ATOM 9499 N N . GLU C 1 322 ? -17.16389 39.05398 95.42263 1.000 104.38898 306 GLU C N 1
ATOM 9500 C CA . GLU C 1 322 ? -17.62097 37.67414 95.57504 1.000 96.83907 306 GLU C CA 1
ATOM 9501 C C . GLU C 1 322 ? -17.98048 37.29468 97.00707 1.000 90.52556 306 GLU C C 1
ATOM 9502 O O . GLU C 1 322 ? -18.98316 36.60835 97.22624 1.000 88.82048 306 GLU C O 1
ATOM 9508 N N . TYR C 1 323 ? -17.18581 37.71207 97.99044 1.000 85.46680 307 TYR C N 1
ATOM 9509 C CA . TYR C 1 323 ? -17.37912 37.29718 99.38125 1.000 83.74548 307 TYR C CA 1
ATOM 9510 C C . TYR C 1 323 ? -17.21787 38.48870 100.31413 1.000 85.86371 307 TYR C C 1
ATOM 9511 O O . TYR C 1 323 ? -16.24425 38.58158 101.07081 1.000 77.77133 307 TYR C O 1
ATOM 9520 N N . PRO C 1 324 ? -18.17152 39.42585 100.29337 1.000 90.93835 308 PRO C N 1
ATOM 9521 C CA . PRO C 1 324 ? -18.10012 40.55097 101.23568 1.000 83.63420 308 PRO C CA 1
ATOM 9522 C C . PRO C 1 324 ? -18.33600 40.13787 102.67684 1.000 83.06189 308 PRO C C 1
ATOM 9523 O O . PRO C 1 324 ? -17.92211 40.86727 103.58715 1.000 82.63552 308 PRO C O 1
ATOM 9527 N N . ASP C 1 325 ? -19.00041 39.00134 102.90614 1.000 89.37084 309 ASP C N 1
ATOM 9528 C CA . ASP C 1 325 ? -19.27601 38.54375 104.26508 1.000 94.50259 309 ASP C CA 1
ATOM 9529 C C . ASP C 1 325 ? -17.99201 38.35907 105.06371 1.000 91.44167 309 ASP C C 1
ATOM 9530 O O . ASP C 1 325 ? -17.94976 38.66487 106.26163 1.000 93.98092 309 ASP C O 1
ATOM 9535 N N . ALA C 1 326 ? -16.93972 37.83994 104.42359 1.000 78.20545 310 ALA C N 1
ATOM 9536 C CA . ALA C 1 326 ? -15.67081 37.64494 105.11943 1.000 76.74238 310 ALA C CA 1
ATOM 9537 C C . ALA C 1 326 ? -15.06068 38.97391 105.54784 1.000 78.25354 310 ALA C C 1
ATOM 9538 O O . ALA C 1 326 ? -14.43350 39.06190 106.60985 1.000 73.19093 310 ALA C O 1
ATOM 9540 N N . ILE C 1 327 ? -15.22525 40.01789 104.73142 1.000 72.10337 311 ILE C N 1
ATOM 9541 C CA . ILE C 1 327 ? -14.72007 41.33399 105.10728 1.000 69.99033 311 ILE C CA 1
ATOM 9542 C C . ILE C 1 327 ? -15.57072 41.92829 106.22360 1.000 77.39397 311 ILE C C 1
ATOM 9543 O O . ILE C 1 327 ? -15.05534 42.58687 107.13586 1.000 73.65028 311 ILE C O 1
ATOM 9548 N N . LYS C 1 328 ? -16.88625 41.70559 106.16920 1.000 76.15571 312 LYS C N 1
ATOM 9549 C CA . LYS C 1 328 ? -17.76961 42.19696 107.22148 1.000 85.54827 312 LYS C CA 1
ATOM 9550 C C . LYS C 1 328 ? -17.56700 41.43613 108.52535 1.000 82.52455 312 LYS C C 1
ATOM 9551 O O . LYS C 1 328 ? -17.75433 42.00412 109.60751 1.000 76.31433 312 LYS C O 1
ATOM 9557 N N . ASP C 1 329 ? -17.18325 40.16374 108.44186 1.000 79.62305 313 ASP C N 1
ATOM 9558 C CA . ASP C 1 329 ? -16.94019 39.31856 109.60395 1.000 82.51917 313 ASP C CA 1
ATOM 9559 C C . ASP C 1 329 ? -15.49847 39.38776 110.09823 1.000 81.44723 313 ASP C C 1
ATOM 9560 O O . ASP C 1 329 ? -15.17134 38.73568 111.09650 1.000 77.91814 313 ASP C O 1
ATOM 9565 N N . SER C 1 330 ? -14.63375 40.14971 109.42032 1.000 77.27944 314 SER C N 1
ATOM 9566 C CA . SER C 1 330 ? -13.21545 40.25653 109.77409 1.000 76.25234 314 SER C CA 1
ATOM 9567 C C . SER C 1 330 ? -12.51420 38.89621 109.73476 1.000 76.28732 314 SER C C 1
ATOM 9568 O O . SER C 1 330 ? -11.64077 38.60515 110.55469 1.000 74.37266 314 SER C O 1
ATOM 9571 N N . ARG C 1 331 ? -12.89940 38.05038 108.77467 1.000 81.61462 315 ARG C N 1
ATOM 9572 C CA . ARG C 1 331 ? -12.21605 36.77804 108.56199 1.000 79.15681 315 ARG C CA 1
ATOM 9573 C C . ARG C 1 331 ? -11.16592 36.83450 107.46327 1.000 72.76948 315 ARG C C 1
ATOM 9574 O O . ARG C 1 331 ? -10.32899 35.93063 107.38086 1.000 67.69162 315 ARG C O 1
ATOM 9582 N N . VAL C 1 332 ? -11.18108 37.86217 106.62612 1.000 64.43615 316 VAL C N 1
ATOM 9583 C CA . VAL C 1 332 ? -10.17118 38.04038 105.59476 1.000 63.01522 316 VAL C CA 1
ATOM 9584 C C . VAL C 1 332 ? -9.36675 39.28618 105.92219 1.000 63.58532 316 VAL C C 1
ATOM 9585 O O . VAL C 1 332 ? -9.92147 40.30571 106.34732 1.000 65.49150 316 VAL C O 1
ATOM 9589 N N . ALA C 1 333 ? -8.05259 39.18647 105.75900 1.000 65.56568 317 ALA C N 1
ATOM 9590 C CA . ALA C 1 333 ? -7.16482 40.32837 105.89613 1.000 56.84658 317 ALA C CA 1
ATOM 9591 C C . ALA C 1 333 ? -6.29375 40.40968 104.65047 1.000 68.52305 317 ALA C C 1
ATOM 9592 O O . ALA C 1 333 ? -6.08288 39.41319 103.95596 1.000 59.31277 317 ALA C O 1
ATOM 9594 N N . PHE C 1 334 ? -5.80962 41.61782 104.35595 1.000 56.40578 318 PHE C N 1
ATOM 9595 C CA . PHE C 1 334 ? -5.00308 41.88044 103.16892 1.000 58.65744 318 PHE C CA 1
ATOM 9596 C C . PHE C 1 334 ? -3.75221 42.62931 103.59164 1.000 59.72237 318 PHE C C 1
ATOM 9597 O O . PHE C 1 334 ? -3.84950 43.68026 104.22968 1.000 64.75938 318 PHE C O 1
ATOM 9605 N N . THR C 1 335 ? -2.58846 42.10003 103.23866 1.000 58.22469 319 THR C N 1
ATOM 9606 C CA . THR C 1 335 ? -1.36516 42.83123 103.55031 1.000 63.03042 319 THR C CA 1
ATOM 9607 C C . THR C 1 335 ? -0.39759 42.76749 102.38066 1.000 68.27074 319 THR C C 1
ATOM 9608 O O . THR C 1 335 ? 0.05416 41.67560 102.01220 1.000 59.84370 319 THR C O 1
ATOM 9612 N N . PRO C 1 336 ? -0.03220 43.90655 101.79513 1.000 68.08016 320 PRO C N 1
ATOM 9613 C CA . PRO C 1 336 ? 0.93409 43.88372 100.69314 1.000 71.61675 320 PRO C CA 1
ATOM 9614 C C . PRO C 1 336 ? 2.25642 43.28077 101.14018 1.000 69.90228 320 PRO C C 1
ATOM 9615 O O . PRO C 1 336 ? 2.59701 43.28055 102.32648 1.000 61.00720 320 PRO C O 1
ATOM 9619 N N . ILE C 1 337 ? 2.97953 42.71256 100.17601 1.000 61.17911 321 ILE C N 1
ATOM 9620 C CA . ILE C 1 337 ? 4.24598 42.05436 100.46322 1.000 67.16492 321 ILE C CA 1
ATOM 9621 C C . ILE C 1 337 ? 5.02174 41.93987 99.16164 1.000 65.41477 321 ILE C C 1
ATOM 9622 O O . ILE C 1 337 ? 4.43738 41.84862 98.07894 1.000 62.03268 321 ILE C O 1
ATOM 9627 N N . ASP C 1 338 ? 6.34216 41.97452 99.26901 1.000 58.79839 322 ASP C N 1
ATOM 9628 C CA . ASP C 1 338 ? 7.24475 41.46897 98.24061 1.000 61.28138 322 ASP C CA 1
ATOM 9629 C C . ASP C 1 338 ? 7.92889 40.27733 98.89826 1.000 67.25290 322 ASP C C 1
ATOM 9630 O O . ASP C 1 338 ? 8.86579 40.44949 99.68438 1.000 62.71759 322 ASP C O 1
ATOM 9635 N N . PHE C 1 339 ? 7.44076 39.06744 98.60397 1.000 62.94646 323 PHE C N 1
ATOM 9636 C CA . PHE C 1 339 ? 7.86711 37.93936 99.42683 1.000 65.63651 323 PHE C CA 1
ATOM 9637 C C . PHE C 1 339 ? 9.31982 37.53394 99.20071 1.000 63.62624 323 PHE C C 1
ATOM 9638 O O . PHE C 1 339 ? 9.79180 36.61564 99.87824 1.000 62.85000 323 PHE C O 1
ATOM 9646 N N . PHE C 1 340 ? 10.05057 38.18733 98.30084 1.000 61.92855 324 PHE C N 1
ATOM 9647 C CA . PHE C 1 340 ? 11.48902 37.96874 98.23677 1.000 68.62891 324 PHE C CA 1
ATOM 9648 C C . PHE C 1 340 ? 12.26754 38.88363 99.16977 1.000 67.59876 324 PHE C C 1
ATOM 9649 O O . PHE C 1 340 ? 13.40536 38.55762 99.52335 1.000 69.53151 324 PHE C O 1
ATOM 9657 N N . LYS C 1 341 ? 11.69061 40.01311 99.57740 1.000 73.48493 325 LYS C N 1
ATOM 9658 C CA . LYS C 1 341 ? 12.40929 40.97165 100.40392 1.000 77.17247 325 LYS C CA 1
ATOM 9659 C C . LYS C 1 341 ? 11.92125 41.04324 101.84181 1.000 75.54111 325 LYS C C 1
ATOM 9660 O O . LYS C 1 341 ? 12.69518 41.42990 102.72037 1.000 79.11891 325 LYS C O 1
ATOM 9666 N N . GLN C 1 342 ? 10.66667 40.69533 102.10912 1.000 74.74766 326 GLN C N 1
ATOM 9667 C CA . GLN C 1 342 ? 10.13177 40.75387 103.45875 1.000 68.33595 326 GLN C CA 1
ATOM 9668 C C . GLN C 1 342 ? 9.44956 39.43766 103.80102 1.000 65.07442 326 GLN C C 1
ATOM 9669 O O . GLN C 1 342 ? 8.86959 38.76968 102.93992 1.000 65.95238 326 GLN C O 1
ATOM 9675 N N . ALA C 1 343 ? 9.52091 39.08172 105.07873 1.000 57.43021 327 ALA C N 1
ATOM 9676 C CA . ALA C 1 343 ? 8.85384 37.89583 105.57119 1.000 63.00281 327 ALA C CA 1
ATOM 9677 C C . ALA C 1 343 ? 7.34327 38.11637 105.58262 1.000 58.62890 327 ALA C C 1
ATOM 9678 O O . ALA C 1 343 ? 6.87212 39.25664 105.62585 1.000 53.05431 327 ALA C O 1
ATOM 9680 N N . PRO C 1 344 ? 6.55873 37.03676 105.51991 1.000 54.10438 328 PRO C N 1
ATOM 9681 C CA . PRO C 1 344 ? 5.10287 37.18269 105.65109 1.000 54.00710 328 PRO C CA 1
ATOM 9682 C C . PRO C 1 344 ? 4.72088 37.49082 107.08876 1.000 54.78431 328 PRO C C 1
ATOM 9683 O O . PRO C 1 344 ? 5.58984 37.50956 107.96577 1.000 56.69616 328 PRO C O 1
ATOM 9687 N N . VAL C 1 345 ? 3.43514 37.71822 107.34462 1.000 50.39563 329 VAL C N 1
ATOM 9688 C CA . VAL C 1 345 ? 2.99634 38.01224 108.71412 1.000 52.92825 329 VAL C CA 1
ATOM 9689 C C . VAL C 1 345 ? 3.31448 36.82601 109.61517 1.000 53.97759 329 VAL C C 1
ATOM 9690 O O . VAL C 1 345 ? 3.22250 35.66374 109.16802 1.000 52.23793 329 VAL C O 1
ATOM 9694 N N . PRO C 1 346 ? 3.72303 37.04335 110.86068 1.000 49.78375 330 PRO C N 1
ATOM 9695 C CA . PRO C 1 346 ? 4.20613 35.93556 111.68766 1.000 51.83472 330 PRO C CA 1
ATOM 9696 C C . PRO C 1 346 ? 3.08051 35.09693 112.28116 1.000 56.98342 330 PRO C C 1
ATOM 9697 O O . PRO C 1 346 ? 1.90687 35.47679 112.28960 1.000 53.38702 330 PRO C O 1
ATOM 9701 N N . ASP C 1 347 ? 3.47610 33.91632 112.76224 1.000 48.07673 331 ASP C N 1
ATOM 9702 C CA . ASP C 1 347 ? 2.64693 33.07447 113.62498 1.000 47.24512 331 ASP C CA 1
ATOM 9703 C C . ASP C 1 347 ? 1.31843 32.68124 112.97984 1.000 57.53915 331 ASP C C 1
ATOM 9704 O O . ASP C 1 347 ? 0.31975 32.46463 113.67510 1.000 49.19140 331 ASP C O 1
ATOM 9709 N N . GLN C 1 348 ? 1.29873 32.52943 111.65882 1.000 46.36893 332 GLN C N 1
ATOM 9710 C CA . GLN C 1 348 ? 0.12242 31.97802 111.00633 1.000 50.67986 332 GLN C CA 1
ATOM 9711 C C . GLN C 1 348 ? 0.11972 30.46299 111.16432 1.000 49.35578 332 GLN C C 1
ATOM 9712 O O . GLN C 1 348 ? 1.16891 29.83009 111.30266 1.000 50.08034 332 GLN C O 1
ATOM 9718 N N . ASP C 1 349 ? -1.07643 29.88047 111.19108 1.000 45.95009 333 ASP C N 1
ATOM 9719 C CA . ASP C 1 349 ? -1.14653 28.43080 111.32012 1.000 50.10941 333 ASP C CA 1
ATOM 9720 C C . ASP C 1 349 ? -0.71193 27.74847 110.03162 1.000 46.61685 333 ASP C C 1
ATOM 9721 O O . ASP C 1 349 ? -0.00717 26.73245 110.06840 1.000 38.48384 333 ASP C O 1
ATOM 9726 N N . ILE C 1 350 ? -1.09985 28.30390 108.88580 1.000 40.16307 334 ILE C N 1
ATOM 9727 C CA . ILE C 1 350 ? -0.73767 27.74857 107.58865 1.000 38.18901 334 ILE C CA 1
ATOM 9728 C C . ILE C 1 350 ? -0.20887 28.86545 106.70674 1.000 38.54994 334 ILE C C 1
ATOM 9729 O O . ILE C 1 350 ? -0.79661 29.94697 106.65081 1.000 39.59256 334 ILE C O 1
ATOM 9734 N N . TYR C 1 351 ? 0.89937 28.60549 106.02256 1.000 36.46542 335 TYR C N 1
ATOM 9735 C CA . TYR C 1 351 ? 1.38698 29.44161 104.93286 1.000 38.21873 335 TYR C CA 1
ATOM 9736 C C . TYR C 1 351 ? 1.25594 28.62639 103.65118 1.000 41.23622 335 TYR C C 1
ATOM 9737 O O . TYR C 1 351 ? 1.89275 27.57808 103.51769 1.000 40.04026 335 TYR C O 1
ATOM 9746 N N . TYR C 1 352 ? 0.41405 29.08948 102.72962 1.000 40.13188 336 TYR C N 1
ATOM 9747 C CA . TYR C 1 352 ? 0.05682 28.35472 101.52091 1.000 38.56329 336 TYR C CA 1
ATOM 9748 C C . TYR C 1 352 ? 0.64746 29.07271 100.31587 1.000 38.76014 336 TYR C C 1
ATOM 9749 O O . TYR C 1 352 ? 0.38102 30.26322 100.11245 1.000 42.75684 336 TYR C O 1
ATOM 9758 N N . ILE C 1 353 ? 1.46604 28.36420 99.53544 1.000 39.51929 337 ILE C N 1
ATOM 9759 C CA . ILE C 1 353 ? 2.01060 28.89908 98.28746 1.000 31.66910 337 ILE C CA 1
ATOM 9760 C C . ILE C 1 353 ? 1.69553 27.91752 97.17128 1.000 40.85116 337 ILE C C 1
ATOM 9761 O O . ILE C 1 353 ? 2.08825 26.74587 97.23996 1.000 37.12160 337 ILE C O 1
ATOM 9766 N N . SER C 1 354 ? 0.99216 28.38712 96.14437 1.000 38.84541 338 SER C N 1
ATOM 9767 C CA . SER C 1 354 ? 0.55832 27.53155 95.04836 1.000 38.77973 338 SER C CA 1
ATOM 9768 C C . SER C 1 354 ? 1.09923 28.06030 93.73043 1.000 43.12924 338 SER C C 1
ATOM 9769 O O . SER C 1 354 ? 0.94635 29.24923 93.42049 1.000 42.51308 338 SER C O 1
ATOM 9772 N N . GLN C 1 355 ? 1.73625 27.17144 92.96877 1.000 38.00472 339 GLN C N 1
ATOM 9773 C CA . GLN C 1 355 ? 2.24395 27.48404 91.63347 1.000 47.93361 339 GLN C CA 1
ATOM 9774 C C . GLN C 1 355 ? 3.09298 28.75135 91.65323 1.000 42.97093 339 GLN C C 1
ATOM 9775 O O . GLN C 1 355 ? 3.03095 29.59442 90.75667 1.000 38.09347 339 GLN C O 1
ATOM 9781 N N . ILE C 1 356 ? 3.89377 28.88303 92.70237 1.000 42.75097 340 ILE C N 1
ATOM 9782 C CA . ILE C 1 356 ? 4.84853 29.96765 92.82900 1.000 52.99396 340 ILE C CA 1
ATOM 9783 C C . ILE C 1 356 ? 6.28020 29.46354 92.70615 1.000 43.66297 340 ILE C C 1
ATOM 9784 O O . ILE C 1 356 ? 7.07940 30.03659 91.96180 1.000 45.91646 340 ILE C O 1
ATOM 9789 N N . VAL C 1 357 ? 6.59165 28.34519 93.37064 1.000 40.22013 341 VAL C N 1
ATOM 9790 C CA . VAL C 1 357 ? 7.94721 27.79741 93.36572 1.000 48.52470 341 VAL C CA 1
ATOM 9791 C C . VAL C 1 357 ? 8.39054 27.44152 91.95088 1.000 49.67036 341 VAL C C 1
ATOM 9792 O O . VAL C 1 357 ? 9.54552 27.67321 91.57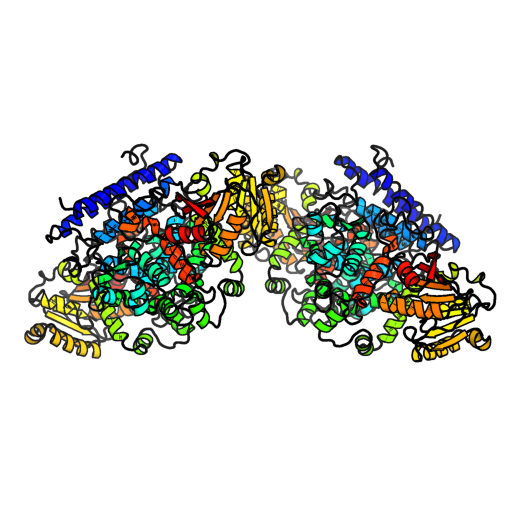279 1.000 48.63025 341 VAL C O 1
ATOM 9796 N N . HIS C 1 358 ? 7.47942 26.87901 91.13947 1.000 51.23399 342 HIS C N 1
ATOM 9797 C CA . HIS C 1 358 ? 7.85887 26.44681 89.78890 1.000 48.95233 342 HIS C CA 1
ATOM 9798 C C . HIS C 1 358 ? 8.09036 27.61054 88.82398 1.000 48.48602 342 HIS C C 1
ATOM 9799 O O . HIS C 1 358 ? 8.33327 27.36033 87.64518 1.000 51.92922 342 HIS C O 1
ATOM 9806 N N . ASN C 1 359 ? 8.03381 28.86106 89.28565 1.000 50.71260 343 ASN C N 1
ATOM 9807 C CA . ASN C 1 359 ? 8.30544 30.01754 88.44659 1.000 58.81471 343 ASN C CA 1
ATOM 9808 C C . ASN C 1 359 ? 9.64609 30.67818 88.73094 1.000 52.99845 343 ASN C C 1
ATOM 9809 O O . ASN C 1 359 ? 10.00763 31.62006 88.02038 1.000 60.36723 343 ASN C O 1
ATOM 9814 N N . TRP C 1 360 ? 10.38298 30.23087 89.74705 1.000 52.19906 344 TRP C N 1
ATOM 9815 C CA . TRP C 1 360 ? 11.60421 30.90301 90.16854 1.000 58.34593 344 TRP C CA 1
ATOM 9816 C C . TRP C 1 360 ? 12.73166 29.89556 90.35263 1.000 56.82777 344 TRP C C 1
ATOM 9817 O O . TRP C 1 360 ? 12.49587 28.70898 90.60607 1.000 56.34335 344 TRP C O 1
ATOM 9828 N N . GLY C 1 361 ? 13.96162 30.38602 90.21527 1.000 53.07306 345 GLY C N 1
ATOM 9829 C CA . GLY C 1 361 ? 15.14414 29.56455 90.37180 1.000 55.20151 345 GLY C CA 1
ATOM 9830 C C . GLY C 1 361 ? 15.37022 29.13586 91.81124 1.000 61.87856 345 GLY C C 1
ATOM 9831 O O . GLY C 1 361 ? 14.63943 29.49713 92.73413 1.000 62.32368 345 GLY C O 1
ATOM 9832 N N . ASP C 1 362 ? 16.44367 28.36141 92.00199 1.000 58.71953 346 ASP C N 1
ATOM 9833 C CA . ASP C 1 362 ? 16.70270 27.74340 93.30238 1.000 55.99408 346 ASP C CA 1
ATOM 9834 C C . ASP C 1 362 ? 17.02571 28.77773 94.37370 1.000 64.00346 346 ASP C C 1
ATOM 9835 O O . ASP C 1 362 ? 16.56062 28.66415 95.51568 1.000 61.84822 346 ASP C O 1
ATOM 9840 N N . GLU C 1 363 ? 17.84257 29.77690 94.03453 1.000 59.63372 347 GLU C N 1
ATOM 9841 C CA . GLU C 1 363 ? 18.26263 30.77137 95.01738 1.000 62.47673 347 GLU C CA 1
ATOM 9842 C C . GLU C 1 363 ? 17.08172 31.61089 95.48694 1.000 59.88510 347 GLU C C 1
ATOM 9843 O O . GLU C 1 363 ? 16.91678 31.85481 96.68973 1.000 58.60522 347 GLU C O 1
ATOM 9849 N N . ASP C 1 364 ? 16.26033 32.08323 94.54596 1.000 59.93179 348 ASP C N 1
ATOM 9850 C CA . ASP C 1 364 ? 15.09502 32.87174 94.92536 1.000 58.03308 348 ASP C CA 1
ATOM 9851 C C . ASP C 1 364 ? 14.11237 32.03798 95.73305 1.000 55.95010 348 ASP C C 1
ATOM 9852 O O . ASP C 1 364 ? 13.50036 32.53688 96.68567 1.000 51.58807 348 ASP C O 1
ATOM 9857 N N . CYS C 1 365 ? 13.97310 30.75516 95.38788 1.000 56.08646 349 CYS C N 1
ATOM 9858 C CA . CYS C 1 365 ? 13.10110 29.88128 96.16234 1.000 55.66188 349 CYS C CA 1
ATOM 9859 C C . CYS C 1 365 ? 13.60425 29.74288 97.58965 1.000 52.60949 349 CYS C C 1
ATOM 9860 O O . CYS C 1 365 ? 12.82297 29.85927 98.53600 1.000 47.54334 349 CYS C O 1
ATOM 9863 N N . ILE C 1 366 ? 14.91062 29.52035 97.76474 1.000 54.77586 350 ILE C N 1
ATOM 9864 C CA . ILE C 1 366 ? 15.46988 29.40118 99.11074 1.000 49.80547 350 ILE C CA 1
ATOM 9865 C C . ILE C 1 366 ? 15.29187 30.70556 99.87873 1.000 57.46385 350 ILE C C 1
ATOM 9866 O O . ILE C 1 366 ? 14.99301 30.69888 101.07843 1.000 59.43620 350 ILE C O 1
ATOM 9871 N N . THR C 1 367 ? 15.44727 31.84279 99.19676 1.000 58.30271 351 THR C N 1
ATOM 9872 C CA . THR C 1 367 ? 15.21411 33.13246 99.84195 1.000 59.48023 351 THR C CA 1
ATOM 9873 C C . THR C 1 367 ? 13.77583 33.24690 100.34435 1.000 58.85780 351 THR C C 1
ATOM 9874 O O . THR C 1 367 ? 13.53203 33.61595 101.50242 1.000 48.22948 351 THR C O 1
ATOM 9878 N N . LEU C 1 368 ? 12.80851 32.92131 99.48227 1.000 55.61902 352 LEU C N 1
ATOM 9879 C CA . LEU C 1 368 ? 11.40455 32.97400 99.87891 1.000 51.27470 352 LEU C CA 1
ATOM 9880 C C . LEU C 1 368 ? 11.12165 32.01347 101.02573 1.000 53.65616 352 LEU C C 1
ATOM 9881 O O . LEU C 1 368 ? 10.39800 32.35497 101.97299 1.000 52.98443 352 LEU C O 1
ATOM 9886 N N . LEU C 1 369 ? 11.69499 30.80839 100.95922 1.000 53.83857 353 LEU C N 1
ATOM 9887 C CA . LEU C 1 369 ? 11.47017 29.80973 101.99683 1.000 48.39080 353 LEU C CA 1
ATOM 9888 C C . LEU C 1 369 ? 12.05041 30.25716 103.32739 1.000 56.31641 353 LEU C C 1
ATOM 9889 O O . LEU C 1 369 ? 11.45746 30.00715 104.38411 1.000 46.18993 353 LEU C O 1
ATOM 9894 N N . LYS C 1 370 ? 13.19760 30.93855 103.29566 1.000 50.57868 354 LYS C N 1
ATOM 9895 C CA . LYS C 1 370 ? 13.76952 31.45475 104.53015 1.000 51.87498 354 LYS C CA 1
ATOM 9896 C C . LYS C 1 370 ? 12.92464 32.59393 105.08522 1.000 50.63211 354 LYS C C 1
ATOM 9897 O O . LYS C 1 370 ? 12.71171 32.68018 106.30121 1.000 53.55714 354 LYS C O 1
ATOM 9903 N N . ASN C 1 371 ? 12.42537 33.46817 104.20429 1.000 53.33525 355 ASN C N 1
ATOM 9904 C CA . ASN C 1 371 ? 11.50671 34.52078 104.63237 1.000 53.13863 355 ASN C CA 1
ATOM 9905 C C . ASN C 1 371 ? 10.28133 33.93361 105.32535 1.000 55.36566 355 ASN C C 1
ATOM 9906 O O . ASN C 1 371 ? 9.82562 34.45637 106.34838 1.000 48.68038 355 ASN C O 1
ATOM 9911 N N . ILE C 1 372 ? 9.72808 32.85156 104.77468 1.000 50.74340 356 ILE C N 1
ATOM 9912 C CA . ILE C 1 372 ? 8.58335 32.20093 105.40600 1.000 43.84659 356 ILE C CA 1
ATOM 9913 C C . ILE C 1 372 ? 8.98802 31.57990 106.73726 1.000 50.18510 356 ILE C C 1
ATOM 9914 O O . ILE C 1 372 ? 8.28248 31.71843 107.74406 1.000 45.70963 356 ILE C O 1
ATOM 9919 N N . ARG C 1 373 ? 10.12686 30.87973 106.75858 1.000 47.89516 357 ARG C N 1
ATOM 9920 C CA . ARG C 1 373 ? 10.56947 30.19587 107.97014 1.000 50.87377 357 ARG C CA 1
ATOM 9921 C C . ARG C 1 373 ? 10.78730 31.17463 109.11758 1.000 55.70069 357 ARG C C 1
ATOM 9922 O O . ARG C 1 373 ? 10.45653 30.87435 110.27210 1.000 52.98482 357 ARG C O 1
ATOM 9930 N N . SER C 1 374 ? 11.32724 32.35875 108.81987 1.000 52.93817 358 SER C N 1
ATOM 9931 C CA . SER C 1 374 ? 11.60479 33.31158 109.88938 1.000 58.96485 358 SER C CA 1
ATOM 9932 C C . SER C 1 374 ? 10.32415 33.79908 110.55684 1.000 58.81167 358 SER C C 1
ATOM 9933 O O . SER C 1 374 ? 10.34771 34.17504 111.73331 1.000 68.53378 358 SER C O 1
ATOM 9936 N N . ALA C 1 375 ? 9.19955 33.77278 109.84118 1.000 54.73373 359 ALA C N 1
ATOM 9937 C CA . ALA C 1 375 ? 7.93240 34.25330 110.37400 1.000 49.63432 359 ALA C CA 1
ATOM 9938 C C . ALA C 1 375 ? 7.14489 33.18120 111.11735 1.000 58.83573 359 ALA C C 1
ATOM 9939 O O . ALA C 1 375 ? 6.12031 33.50110 111.73266 1.000 53.60011 359 ALA C O 1
ATOM 9941 N N . MET C 1 376 ? 7.60347 31.93585 111.10792 1.000 58.66714 360 MET C N 1
ATOM 9942 C CA . MET C 1 376 ? 6.79865 30.83501 111.60952 1.000 60.03170 360 MET C CA 1
ATOM 9943 C C . MET C 1 376 ? 7.00383 30.62576 113.10176 1.000 69.04346 360 MET C C 1
ATOM 9944 O O . MET C 1 376 ? 8.05583 30.94749 113.66521 1.000 70.58622 360 MET C O 1
ATOM 9949 N N . SER C 1 377 ? 5.97400 30.08504 113.73381 1.000 56.64625 361 SER C N 1
ATOM 9950 C CA . SER C 1 377 ? 5.96432 29.69659 115.13155 1.000 54.25774 361 SER C CA 1
ATOM 9951 C C . SER C 1 377 ? 5.91716 28.17346 115.20460 1.000 58.58634 361 SER C C 1
ATOM 9952 O O . SER C 1 377 ? 5.79974 27.50106 114.17573 1.000 55.68866 361 SER C O 1
ATOM 9955 N N . PRO C 1 378 ? 6.01872 27.58585 116.40204 1.000 63.04372 362 PRO C N 1
ATOM 9956 C CA . PRO C 1 378 ? 5.88340 26.12071 116.50009 1.000 54.83208 362 PRO C CA 1
ATOM 9957 C C . PRO C 1 378 ? 4.54966 25.57264 116.00344 1.000 53.90358 362 PRO C C 1
ATOM 9958 O O . PRO C 1 378 ? 4.47482 24.37902 115.67391 1.000 64.60498 362 PRO C O 1
ATOM 9962 N N . LYS C 1 379 ? 3.49560 26.38116 115.95524 1.000 47.95873 363 LYS C N 1
ATOM 9963 C CA . LYS C 1 379 ? 2.20332 25.93182 115.44939 1.000 52.71133 363 LYS C CA 1
ATOM 9964 C C . LYS C 1 379 ? 2.06356 26.10296 113.93540 1.000 48.44489 363 LYS C C 1
ATOM 9965 O O . LYS C 1 379 ? 1.00899 25.76807 113.38657 1.000 49.91283 363 LYS C O 1
ATOM 9971 N N . SER C 1 380 ? 3.08219 26.62218 113.25179 1.000 41.92978 364 SER C N 1
ATOM 9972 C CA . SER C 1 380 ? 2.97765 26.95819 111.83626 1.000 42.86056 364 SER C CA 1
ATOM 9973 C C . SER C 1 380 ? 3.37593 25.77153 110.96105 1.000 46.06110 364 SER C C 1
ATOM 9974 O O . SER C 1 380 ? 4.16873 24.91065 111.35729 1.000 40.28997 364 SER C O 1
ATOM 9977 N N . ARG C 1 381 ? 2.79928 25.72586 109.76406 1.000 40.60117 365 ARG C N 1
ATOM 9978 C CA . ARG C 1 381 ? 3.24133 24.79667 108.73622 1.000 43.77968 365 ARG C CA 1
ATOM 9979 C C . ARG C 1 381 ? 3.14747 25.48771 107.38345 1.000 33.93258 365 ARG C C 1
ATOM 9980 O O . ARG C 1 381 ? 2.42660 26.47576 107.21341 1.000 38.37439 365 ARG C O 1
ATOM 9988 N N . LEU C 1 382 ? 3.89276 24.95048 106.42329 1.000 35.09778 366 LEU C N 1
ATOM 9989 C CA . LEU C 1 382 ? 3.94867 25.44908 105.05598 1.000 34.35214 366 LEU C CA 1
ATOM 9990 C C . LEU C 1 382 ? 3.39884 24.40014 104.10494 1.000 36.31823 366 LEU C C 1
ATOM 9991 O O . LEU C 1 382 ? 3.87116 23.25789 104.09746 1.000 37.67207 366 LEU C O 1
ATOM 9996 N N . LEU C 1 383 ? 2.42952 24.79819 103.28667 1.000 36.48390 367 LEU C N 1
ATOM 9997 C CA . LEU C 1 383 ? 1.86837 23.95179 102.24461 1.000 31.41329 367 LEU C CA 1
ATOM 9998 C C . LEU C 1 383 ? 2.29926 24.50302 100.89624 1.000 36.23702 367 LEU C C 1
ATOM 9999 O O . LEU C 1 383 ? 2.07428 25.68628 100.60340 1.000 39.95511 367 LEU C O 1
ATOM 10004 N N . ILE C 1 384 ? 2.92211 23.64602 100.09172 1.000 35.41718 368 ILE C N 1
ATOM 10005 C CA . ILE C 1 384 ? 3.41129 23.99397 98.76378 1.000 41.94044 368 ILE C CA 1
ATOM 10006 C C . ILE C 1 384 ? 2.59490 23.19884 97.75615 1.000 35.23090 368 ILE C C 1
ATOM 10007 O O . ILE C 1 384 ? 2.68782 21.96833 97.71099 1.000 31.39127 368 ILE C O 1
ATOM 10012 N N . ASN C 1 385 ? 1.80806 23.89800 96.94361 1.000 33.32146 369 ASN C N 1
ATOM 10013 C CA . ASN C 1 385 ? 0.96459 23.28187 95.92653 1.000 34.05270 369 ASN C CA 1
ATOM 10014 C C . ASN C 1 385 ? 1.69061 23.40501 94.59165 1.000 36.26718 369 ASN C C 1
ATOM 10015 O O . ASN C 1 385 ? 1.86786 24.51457 94.07703 1.000 33.80254 369 ASN C O 1
ATOM 10020 N N . ASP C 1 386 ? 2.13543 22.27199 94.05384 1.000 34.81175 370 ASP C N 1
ATOM 10021 C CA . ASP C 1 386 ? 2.86696 22.23176 92.79199 1.000 37.47267 370 ASP C CA 1
ATOM 10022 C C . ASP C 1 386 ? 2.94949 20.78619 92.31436 1.000 33.54735 370 ASP C C 1
ATOM 10023 O O . ASP C 1 386 ? 2.84871 19.84867 93.10966 1.000 34.05306 370 ASP C O 1
ATOM 10028 N N . TYR C 1 387 ? 3.16608 20.62457 91.00514 1.000 32.73923 371 TYR C N 1
ATOM 10029 C CA . TYR C 1 387 ? 3.50210 19.31601 90.45555 1.000 28.67677 371 TYR C CA 1
ATOM 10030 C C . TYR C 1 387 ? 4.80210 18.82119 91.07089 1.000 33.70427 371 TYR C C 1
ATOM 10031 O O . TYR C 1 387 ? 5.72158 19.59751 91.35047 1.000 29.10110 371 TYR C O 1
ATOM 10040 N N . LEU C 1 388 ? 4.88259 17.51568 91.25420 1.000 30.22825 372 LEU C N 1
ATOM 10041 C CA . LEU C 1 388 ? 6.09234 16.84101 91.70045 1.000 31.09154 372 LEU C CA 1
ATOM 10042 C C . LEU C 1 388 ? 6.60263 16.05579 90.49680 1.000 33.01441 372 LEU C C 1
ATOM 10043 O O . LEU C 1 388 ? 6.07582 14.98633 90.18102 1.000 32.39277 372 LEU C O 1
ATOM 10048 N N . ALA C 1 389 ? 7.59152 16.61744 89.79508 1.000 35.94715 373 ALA C N 1
ATOM 10049 C CA . ALA C 1 389 ? 8.12582 16.01567 88.56953 1.000 33.61213 373 ALA C CA 1
ATOM 10050 C C . ALA C 1 389 ? 9.20651 14.99965 88.93803 1.000 29.98231 373 ALA C C 1
ATOM 10051 O O . ALA C 1 389 ? 10.41120 15.24436 88.82331 1.000 39.48793 373 ALA C O 1
ATOM 10053 N N . SER C 1 390 ? 8.75013 13.81621 89.33685 1.000 27.70370 374 SER C N 1
ATOM 10054 C CA . SER C 1 390 ? 9.63595 12.74129 89.77150 1.000 32.90200 374 SER C CA 1
ATOM 10055 C C . SER C 1 390 ? 10.50739 12.21675 88.63054 1.000 30.75030 374 SER C C 1
ATOM 10056 O O . SER C 1 390 ? 10.12931 12.24795 87.45730 1.000 29.60131 374 SER C O 1
ATOM 10059 N N . HIS C 1 391 ? 11.69265 11.72507 88.98594 1.000 33.37503 375 HIS C N 1
ATOM 10060 C CA . HIS C 1 391 ? 12.49951 10.99628 88.01702 1.000 29.80466 375 HIS C CA 1
ATOM 10061 C C . HIS C 1 391 ? 11.81548 9.67603 87.67788 1.000 30.31386 375 HIS C C 1
ATOM 10062 O O . HIS C 1 391 ? 10.99341 9.16379 88.43685 1.000 26.15828 375 HIS C O 1
ATOM 10069 N N . LEU C 1 392 ? 12.14165 9.13323 86.50518 1.000 30.86121 376 LEU C N 1
ATOM 10070 C CA . LEU C 1 392 ? 11.35456 8.04748 85.93272 1.000 32.12135 376 LEU C CA 1
ATOM 10071 C C . LEU C 1 392 ? 12.08872 6.70737 85.92801 1.000 36.06429 376 LEU C C 1
ATOM 10072 O O . LEU C 1 392 ? 11.64002 5.76527 85.26716 1.000 34.01144 376 LEU C O 1
ATOM 10077 N N . ASP C 1 393 ? 13.17812 6.58450 86.67795 1.000 28.54012 377 ASP C N 1
ATOM 10078 C CA . ASP C 1 393 ? 13.81592 5.28360 86.79553 1.000 35.49688 377 ASP C CA 1
ATOM 10079 C C . ASP C 1 393 ? 13.12403 4.44902 87.87127 1.000 32.31480 377 ASP C C 1
ATOM 10080 O O . ASP C 1 393 ? 12.51306 4.97557 88.80629 1.000 30.14373 377 ASP C O 1
ATOM 10085 N N . LYS C 1 394 ? 13.26345 3.12573 87.74667 1.000 33.04957 378 LYS C N 1
ATOM 10086 C CA . LYS C 1 394 ? 12.57603 2.20690 88.65207 1.000 36.19370 378 LYS C CA 1
ATOM 10087 C C . LYS C 1 394 ? 12.98063 2.43432 90.10588 1.000 38.07561 378 LYS C C 1
ATOM 10088 O O . LYS C 1 394 ? 12.15855 2.29698 91.02062 1.000 32.87415 378 LYS C O 1
ATOM 10094 N N . THR C 1 395 ? 14.24295 2.77354 90.34197 1.000 28.94612 379 THR C N 1
ATOM 10095 C CA . THR C 1 395 ? 14.70577 2.94129 91.71546 1.000 32.68705 379 THR C CA 1
ATOM 10096 C C . THR C 1 395 ? 14.08015 4.17233 92.35544 1.000 35.21659 379 THR C C 1
ATOM 10097 O O . THR C 1 395 ? 13.58633 4.11019 93.48488 1.000 31.89449 379 THR C O 1
ATOM 10101 N N . SER C 1 396 ? 14.07340 5.29789 91.63711 1.000 31.50030 380 SER C N 1
ATOM 10102 C CA . SER C 1 396 ? 13.45648 6.51192 92.16311 1.000 37.56506 380 SER C CA 1
ATOM 10103 C C . SER C 1 396 ? 11.98529 6.28291 92.49185 1.000 35.89038 380 SER C C 1
ATOM 10104 O O . SER C 1 396 ? 11.49950 6.71145 93.54469 1.000 36.02732 380 SER C O 1
ATOM 10107 N N . ILE C 1 397 ? 11.25990 5.61364 91.59893 1.000 32.19123 381 ILE C N 1
ATOM 10108 C CA . ILE C 1 397 ? 9.83505 5.40073 91.81809 1.000 36.36055 381 ILE C CA 1
ATOM 10109 C C . ILE C 1 397 ? 9.60758 4.43837 92.97365 1.000 39.61116 381 ILE C C 1
ATOM 10110 O O . ILE C 1 397 ? 8.69867 4.63612 93.78771 1.000 39.87746 381 ILE C O 1
ATOM 10115 N N . ALA C 1 398 ? 10.44256 3.39895 93.08070 1.000 32.28099 382 ALA C N 1
ATOM 10116 C CA . ALA C 1 398 ? 10.27762 2.41894 94.14968 1.000 37.36059 382 ALA C CA 1
ATOM 10117 C C . ALA C 1 398 ? 10.55922 3.02980 95.51891 1.000 40.42925 382 ALA C C 1
ATOM 10118 O O . ALA C 1 398 ? 9.85350 2.74096 96.49091 1.000 38.59401 382 ALA C O 1
ATOM 10120 N N . ASN C 1 399 ? 11.56517 3.89818 95.61368 1.000 31.88182 383 ASN C N 1
ATOM 10121 C CA . ASN C 1 399 ? 12.00508 4.43761 96.89284 1.000 36.99369 383 ASN C CA 1
ATOM 10122 C C . ASN C 1 399 ? 11.42236 5.81870 97.18905 1.000 33.37477 383 ASN C C 1
ATOM 10123 O O . ASN C 1 399 ? 11.96210 6.54639 98.02534 1.000 37.14533 383 ASN C O 1
ATOM 10128 N N . GLN C 1 400 ? 10.32478 6.19014 96.54051 1.000 34.19100 384 GLN C N 1
ATOM 10129 C CA . GLN C 1 400 ? 9.71571 7.47389 96.84042 1.000 39.91641 384 GLN C CA 1
ATOM 10130 C C . GLN C 1 400 ? 9.06716 7.43351 98.21937 1.000 42.03368 384 GLN C C 1
ATOM 10131 O O . GLN C 1 400 ? 8.89431 6.37077 98.82319 1.000 40.49614 384 GLN C O 1
ATOM 10137 N N . HIS C 1 401 ? 8.69425 8.60982 98.71156 1.000 40.14631 385 HIS C N 1
ATOM 10138 C CA . HIS C 1 401 ? 8.04584 8.67705 100.01058 1.000 36.11262 385 HIS C CA 1
ATOM 10139 C C . HIS C 1 401 ? 6.70626 7.94555 99.95735 1.000 33.84747 385 HIS C C 1
ATOM 10140 O O . HIS C 1 401 ? 5.93362 8.13183 99.00755 1.000 34.42207 385 HIS C O 1
ATOM 10147 N N . PRO C 1 402 ? 6.39484 7.11681 100.95644 1.000 35.60733 386 PRO C N 1
ATOM 10148 C CA . PRO C 1 402 ? 5.15749 6.31821 100.89412 1.000 33.86118 386 PRO C CA 1
ATOM 10149 C C . PRO C 1 402 ? 3.88565 7.14805 100.88596 1.000 35.78150 386 PRO C C 1
ATOM 10150 O O . PRO C 1 402 ? 2.82573 6.61067 100.54232 1.000 32.61108 386 PRO C O 1
ATOM 10154 N N . SER C 1 403 ? 3.93486 8.42975 101.26421 1.000 30.09372 387 SER C N 1
ATOM 10155 C CA . SER C 1 403 ? 2.71825 9.23415 101.18475 1.000 31.49674 387 SER C CA 1
ATOM 10156 C C . SER C 1 403 ? 2.38017 9.64369 99.75888 1.000 32.05545 387 SER C C 1
ATOM 10157 O O . SER C 1 403 ? 1.27806 10.15111 99.52413 1.000 35.70576 387 SER C O 1
ATOM 10160 N N . LEU C 1 404 ? 3.30161 9.44547 98.80705 1.000 30.01793 388 LEU C N 1
ATOM 10161 C CA . LEU C 1 404 ? 3.01927 9.68783 97.39908 1.000 35.69093 388 LEU C CA 1
ATOM 10162 C C . LEU C 1 404 ? 2.15159 8.57070 96.81592 1.000 34.50079 388 LEU C C 1
ATOM 10163 O O . LEU C 1 404 ? 2.34576 7.39436 97.13568 1.000 33.91950 388 LEU C O 1
ATOM 10168 N N . PRO C 1 405 ? 1.23349 8.90424 95.90564 1.000 29.65134 389 PRO C N 1
ATOM 10169 C CA . PRO C 1 405 ? 0.50187 7.85136 95.19279 1.000 32.31003 389 PRO C CA 1
ATOM 10170 C C . PRO C 1 405 ? 1.47065 6.98931 94.40086 1.000 35.04999 389 PRO C C 1
ATOM 10171 O O . PRO C 1 405 ? 2.48843 7.46692 93.89708 1.000 37.04540 389 PRO C O 1
ATOM 10175 N N . ARG C 1 406 ? 1.16699 5.69971 94.33032 1.000 31.12042 390 ARG C N 1
ATOM 10176 C CA . ARG C 1 406 ? 2.01065 4.72605 93.65728 1.000 27.66692 390 ARG C CA 1
ATOM 10177 C C . ARG C 1 406 ? 1.19393 4.01428 92.59472 1.000 33.49022 390 ARG C C 1
ATOM 10178 O O . ARG C 1 406 ? 0.10723 3.50580 92.88041 1.000 33.35183 390 ARG C O 1
ATOM 10186 N N . ALA C 1 407 ? 1.71248 3.99666 91.37555 1.000 30.28922 391 ALA C N 1
ATOM 10187 C CA . ALA C 1 407 ? 1.01074 3.35398 90.28410 1.000 31.83402 391 ALA C CA 1
ATOM 10188 C C . ALA C 1 407 ? 0.97102 1.84440 90.50777 1.000 33.19622 391 ALA C C 1
ATOM 10189 O O . ALA C 1 407 ? 1.97350 1.25453 90.92910 1.000 29.89358 391 ALA C O 1
ATOM 10191 N N . PRO C 1 408 ? -0.15906 1.19704 90.23329 1.000 27.84127 392 PRO C N 1
ATOM 10192 C CA . PRO C 1 408 ? -0.26189 -0.24953 90.44576 1.000 31.65056 392 PRO C CA 1
ATOM 10193 C C . PRO C 1 408 ? 0.44250 -1.02654 89.34857 1.000 31.31072 392 PRO C C 1
ATOM 10194 O O . PRO C 1 408 ? 0.63872 -0.54637 88.23452 1.000 27.60108 392 PRO C O 1
ATOM 10198 N N . TYR C 1 409 ? 0.79631 -2.26090 89.68912 1.000 26.96726 393 TYR C N 1
ATOM 10199 C CA . TYR C 1 409 ? 1.38241 -3.18604 88.72894 1.000 27.37540 393 TYR C CA 1
ATOM 10200 C C . TYR C 1 409 ? 0.44944 -3.36191 87.53254 1.000 27.47043 393 TYR C C 1
ATOM 10201 O O . TYR C 1 409 ? -0.76233 -3.52557 87.71034 1.000 28.56625 393 TYR C O 1
ATOM 10210 N N . PRO C 1 410 ? 0.97440 -3.34959 86.29632 1.000 27.46925 394 PRO C N 1
ATOM 10211 C CA . PRO C 1 410 ? 2.37559 -3.20608 85.90437 1.000 24.64804 394 PRO C CA 1
ATOM 10212 C C . PRO C 1 410 ? 2.68057 -1.83293 85.29715 1.000 30.12553 394 PRO C C 1
ATOM 10213 O O . PRO C 1 410 ? 3.57075 -1.71731 84.45433 1.000 24.99962 394 PRO C O 1
ATOM 10217 N N . LEU C 1 411 ? 1.96139 -0.78550 85.69518 1.000 27.03309 395 LEU C N 1
ATOM 10218 C CA . LEU C 1 411 ? 2.16485 0.53787 85.11417 1.000 30.12853 395 LEU C CA 1
ATOM 10219 C C . LEU C 1 411 ? 3.59477 1.01146 85.31376 1.000 32.60688 395 LEU C C 1
ATOM 10220 O O . LEU C 1 411 ? 4.15804 0.89116 86.40532 1.000 33.40304 395 LEU C O 1
ATOM 10225 N N . SER C 1 412 ? 4.16343 1.60020 84.26700 1.000 31.21224 396 SER C N 1
ATOM 10226 C CA . SER C 1 412 ? 5.52959 2.09830 84.33889 1.000 33.41937 396 SER C CA 1
ATOM 10227 C C . SER C 1 412 ? 5.77741 3.03129 83.15928 1.000 27.24740 396 SER C C 1
ATOM 10228 O O . SER C 1 412 ? 5.21215 2.82291 82.08142 1.000 29.86023 396 SER C O 1
ATOM 10231 N N . PRO C 1 413 ? 6.55105 4.11116 83.34144 1.000 30.78443 397 PRO C N 1
ATOM 10232 C CA . PRO C 1 413 ? 7.13459 4.58961 84.60572 1.000 28.47744 397 PRO C CA 1
ATOM 10233 C C . PRO C 1 413 ? 6.09526 5.34975 85.41295 1.000 27.32837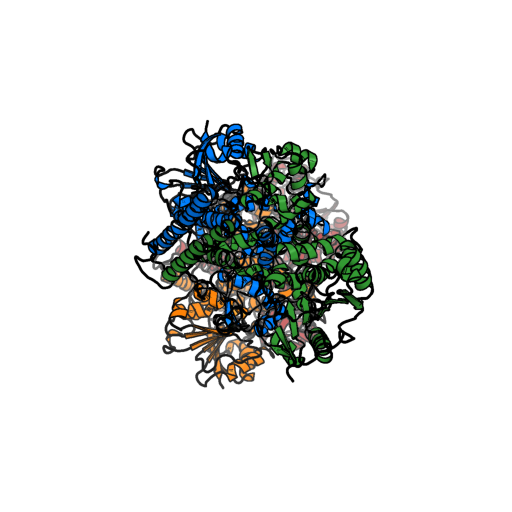 397 PRO C C 1
ATOM 10234 O O . PRO C 1 413 ? 5.43299 6.23487 84.87147 1.000 28.63369 397 PRO C O 1
ATOM 10238 N N . GLY C 1 414 ? 5.91585 5.01930 86.69156 1.000 25.38235 398 GLY C N 1
ATOM 10239 C CA . GLY C 1 414 ? 4.82937 5.61543 87.44751 1.000 26.81150 398 GLY C CA 1
ATOM 10240 C C . GLY C 1 414 ? 3.50558 5.33065 86.76619 1.000 27.91226 398 GLY C C 1
ATOM 10241 O O . GLY C 1 414 ? 3.25523 4.22177 86.28414 1.000 28.28325 398 GLY C O 1
ATOM 10242 N N . PHE C 1 415 ? 2.64653 6.34918 86.70771 1.000 24.59913 399 PHE C N 1
ATOM 10243 C CA . PHE C 1 415 ? 1.36788 6.23690 86.01294 1.000 27.18668 399 PHE C CA 1
ATOM 10244 C C . PHE C 1 415 ? 1.49777 6.38442 84.49632 1.000 33.73937 399 PHE C C 1
ATOM 10245 O O . PHE C 1 415 ? 0.47027 6.37118 83.80436 1.000 24.78649 399 PHE C O 1
ATOM 10253 N N . GLY C 1 416 ? 2.71154 6.56189 83.96277 1.000 27.53589 400 GLY C N 1
ATOM 10254 C CA . GLY C 1 416 ? 2.85236 6.68434 82.51777 1.000 26.48267 400 GLY C CA 1
ATOM 10255 C C . GLY C 1 416 ? 2.05396 7.85882 81.98941 1.000 28.88233 400 GLY C C 1
ATOM 10256 O O . GLY C 1 416 ? 2.00397 8.93148 82.59997 1.000 25.58476 400 GLY C O 1
ATOM 10257 N N . ARG C 1 417 ? 1.37841 7.65184 80.85826 1.000 26.33724 401 ARG C N 1
ATOM 10258 C CA . ARG C 1 417 ? 0.59215 8.74805 80.30531 1.000 19.93047 401 ARG C CA 1
ATOM 10259 C C . ARG C 1 417 ? -0.46710 9.25178 81.27887 1.000 26.98820 401 ARG C C 1
ATOM 10260 O O . ARG C 1 417 ? -0.87794 10.41697 81.17979 1.000 25.28884 401 ARG C O 1
ATOM 10268 N N . GLY C 1 418 ? -0.86601 8.41977 82.24923 1.000 25.16887 402 GLY C N 1
ATOM 10269 C CA . GLY C 1 418 ? -1.80691 8.84160 83.26902 1.000 21.46743 402 GLY C CA 1
ATOM 10270 C C . GLY C 1 418 ? -1.37220 10.05925 84.06701 1.000 30.66184 402 GLY C C 1
ATOM 10271 O O . GLY C 1 418 ? -2.21809 10.73825 84.65592 1.000 29.31976 402 GLY C O 1
ATOM 10272 N N . MET C 1 419 ? -0.05787 10.34129 84.13351 1.000 23.42119 403 MET C N 1
ATOM 10273 C CA . MET C 1 419 ? 0.43067 11.54199 84.81630 1.000 27.04729 403 MET C CA 1
ATOM 10274 C C . MET C 1 419 ? 1.04856 12.54873 83.84599 1.000 28.67443 403 MET C C 1
ATOM 10275 O O . MET C 1 419 ? 1.90409 13.35567 84.22747 1.000 24.94516 403 MET C O 1
ATOM 10280 N N . ALA C 1 420 ? 0.57669 12.53419 82.59256 1.000 27.01682 404 ALA C N 1
ATOM 10281 C CA . ALA C 1 420 ? 1.17807 13.33559 81.53205 1.000 28.27211 404 ALA C CA 1
ATOM 10282 C C . ALA C 1 420 ? 1.31867 14.80170 81.91542 1.000 25.21979 404 ALA C C 1
ATOM 10283 O O . ALA C 1 420 ? 2.33854 15.43106 81.61242 1.000 28.07572 404 ALA C O 1
ATOM 10285 N N . ARG C 1 421 ? 0.31444 15.36203 82.59675 1.000 23.20852 405 ARG C N 1
ATOM 10286 C CA . ARG C 1 421 ? 0.30715 16.80484 82.80486 1.000 27.79068 405 ARG C CA 1
ATOM 10287 C C . ARG C 1 421 ? 1.43132 17.26633 83.71302 1.000 27.45590 405 ARG C C 1
ATOM 10288 O O . ARG C 1 421 ? 1.84765 18.42448 83.60515 1.000 27.72906 405 ARG C O 1
ATOM 10296 N N . THR C 1 422 ? 1.98383 16.38134 84.54772 1.000 27.23610 406 THR C N 1
ATOM 10297 C CA . THR C 1 422 ? 3.16168 16.78039 85.30937 1.000 23.51609 406 THR C CA 1
ATOM 10298 C C . THR C 1 422 ? 4.31226 17.12751 84.37193 1.000 24.64042 406 THR C C 1
ATOM 10299 O O . THR C 1 422 ? 5.00699 18.13391 84.56473 1.000 27.35083 406 THR C O 1
ATOM 10303 N N . TYR C 1 423 ? 4.46728 16.35661 83.30433 1.000 26.06200 407 TYR C N 1
ATOM 10304 C CA . TYR C 1 423 ? 5.60665 16.47379 82.40857 1.000 24.86629 407 TYR C CA 1
ATOM 10305 C C . TYR C 1 423 ? 5.31513 17.41773 81.24911 1.000 23.75384 407 TYR C C 1
ATOM 10306 O O . TYR C 1 423 ? 6.16806 18.25209 80.92338 1.000 27.61058 407 TYR C O 1
ATOM 10315 N N . THR C 1 424 ? 4.11186 17.37368 80.65306 1.000 21.93434 408 THR C N 1
ATOM 10316 C CA . THR C 1 424 ? 3.76145 18.44090 79.71595 1.000 25.22906 408 THR C CA 1
ATOM 10317 C C . THR C 1 424 ? 3.77687 19.79944 80.40864 1.000 21.89647 408 THR C C 1
ATOM 10318 O O . THR C 1 424 ? 4.15714 20.80652 79.80040 1.000 26.97055 408 THR C O 1
ATOM 10322 N N . GLY C 1 425 ? 3.40093 19.84053 81.68564 1.000 24.63931 409 GLY C N 1
ATOM 10323 C CA . GLY C 1 425 ? 3.54722 21.07137 82.44584 1.000 26.72706 409 GLY C CA 1
ATOM 10324 C C . GLY C 1 425 ? 4.98931 21.52832 82.51202 1.000 29.11223 409 GLY C C 1
ATOM 10325 O O . GLY C 1 425 ? 5.30422 22.68372 82.20219 1.000 31.62359 409 GLY C O 1
ATOM 10326 N N . ASP C 1 426 ? 5.89194 20.61485 82.88036 1.000 26.76969 410 ASP C N 1
ATOM 10327 C CA . ASP C 1 426 ? 7.29160 20.99979 83.04418 1.000 28.89238 410 ASP C CA 1
ATOM 10328 C C . ASP C 1 426 ? 7.84591 21.54819 81.73690 1.000 29.75704 410 ASP C C 1
ATOM 10329 O O . ASP C 1 426 ? 8.37786 22.66531 81.69266 1.000 26.60194 410 ASP C O 1
ATOM 10334 N N . TYR C 1 427 ? 7.67697 20.79601 80.64374 1.000 24.24016 411 TYR C N 1
ATOM 10335 C CA . TYR C 1 427 ? 8.14245 21.27834 79.34534 1.000 25.55936 411 TYR C CA 1
ATOM 10336 C C . TYR C 1 427 ? 7.49049 22.60790 78.98055 1.000 27.14865 411 TYR C C 1
ATOM 10337 O O . TYR C 1 427 ? 8.15504 23.50006 78.43793 1.000 28.51047 411 TYR C O 1
ATOM 10346 N N . THR C 1 428 ? 6.19685 22.77249 79.28828 1.000 26.57848 412 THR C N 1
ATOM 10347 C CA . THR C 1 428 ? 5.56226 24.06411 79.04046 1.000 28.51961 412 THR C CA 1
ATOM 10348 C C . THR C 1 428 ? 6.29575 25.16274 79.79969 1.000 26.24963 412 THR C C 1
ATOM 10349 O O . THR C 1 428 ? 6.69300 26.17997 79.21689 1.000 33.96079 412 THR C O 1
ATOM 10353 N N . MET C 1 429 ? 6.51153 24.94741 81.10529 1.000 27.59550 413 MET C N 1
ATOM 10354 C CA . MET C 1 429 ? 7.25251 25.90951 81.90979 1.000 34.07062 413 MET C CA 1
ATOM 10355 C C . MET C 1 429 ? 8.57605 26.25283 81.24206 1.000 35.34125 413 MET C C 1
ATOM 10356 O O . MET C 1 429 ? 8.97191 27.42241 81.20462 1.000 31.85932 413 MET C O 1
ATOM 10361 N N . LEU C 1 430 ? 9.22184 25.26258 80.61299 1.000 31.26084 414 LEU C N 1
ATOM 10362 C CA . LEU C 1 430 ? 10.50279 25.53932 79.96940 1.000 30.78919 414 LEU C CA 1
ATOM 10363 C C . LEU C 1 430 ? 10.32416 26.46625 78.77377 1.000 35.13920 414 LEU C C 1
ATOM 10364 O O . LEU C 1 430 ? 10.98752 27.51008 78.68040 1.000 34.99407 414 LEU C O 1
ATOM 10369 N N . VAL C 1 431 ? 9.40080 26.13450 77.86475 1.000 32.98226 415 VAL C N 1
ATOM 10370 C CA . VAL C 1 431 ? 9.43560 26.85026 76.58934 1.000 31.43768 415 VAL C CA 1
ATOM 10371 C C . VAL C 1 431 ? 8.76271 28.20798 76.70308 1.000 30.66593 415 VAL C C 1
ATOM 10372 O O . VAL C 1 431 ? 9.13984 29.14873 75.99289 1.000 31.37247 415 VAL C O 1
ATOM 10376 N N . VAL C 1 432 ? 7.80082 28.36072 77.60778 1.000 31.68915 416 VAL C N 1
ATOM 10377 C CA . VAL C 1 432 ? 7.05148 29.60608 77.72386 1.000 41.65115 416 VAL C CA 1
ATOM 10378 C C . VAL C 1 432 ? 7.66419 30.54090 78.76270 1.000 38.70987 416 VAL C C 1
ATOM 10379 O O . VAL C 1 432 ? 7.75628 31.74889 78.53306 1.000 39.83387 416 VAL C O 1
ATOM 10383 N N . CYS C 1 433 ? 8.11555 29.99486 79.89550 1.000 33.63530 417 CYS C N 1
ATOM 10384 C CA . CYS C 1 433 ? 8.54759 30.79503 81.03329 1.000 42.62696 417 CYS C CA 1
ATOM 10385 C C . CYS C 1 433 ? 10.01053 30.63060 81.40510 1.000 44.64352 417 CYS C C 1
ATOM 10386 O O . CYS C 1 433 ? 10.48236 31.35385 82.29122 1.000 39.16900 417 CYS C O 1
ATOM 10389 N N . ASN C 1 434 ? 10.72055 29.67436 80.80888 1.000 38.44573 418 ASN C N 1
ATOM 10390 C CA . ASN C 1 434 ? 12.09583 29.35723 81.18996 1.000 39.11985 418 ASN C CA 1
ATOM 10391 C C . ASN C 1 434 ? 12.20300 29.03251 82.67984 1.000 44.05961 418 ASN C C 1
ATOM 10392 O O . ASN C 1 434 ? 13.13734 29.45522 83.36429 1.000 40.54754 418 ASN C O 1
ATOM 10397 N N . SER C 1 435 ? 11.23388 28.28345 83.19653 1.000 38.36503 419 SER C N 1
ATOM 10398 C CA . SER C 1 435 ? 11.35380 27.76680 84.55563 1.000 42.60868 419 SER C CA 1
ATOM 10399 C C . SER C 1 435 ? 11.11523 26.26334 84.52560 1.000 37.05129 419 SER C C 1
ATOM 10400 O O . SER C 1 435 ? 11.02110 25.68521 83.44004 1.000 37.17395 419 SER C O 1
ATOM 10403 N N . ARG C 1 436 ? 11.04712 25.60434 85.68002 1.000 37.23525 420 ARG C N 1
ATOM 10404 C CA . ARG C 1 436 ? 10.87446 24.15681 85.65957 1.000 42.06938 420 ARG C CA 1
ATOM 10405 C C . ARG C 1 436 ? 10.12820 23.67947 86.89391 1.000 36.55811 420 ARG C C 1
ATOM 10406 O O . ARG C 1 436 ? 10.23362 24.27299 87.97117 1.000 40.40828 420 ARG C O 1
ATOM 10414 N N . GLU C 1 437 ? 9.35061 22.60873 86.71170 1.000 36.41496 421 GLU C N 1
ATOM 10415 C CA . GLU C 1 437 ? 8.84491 21.84770 87.84382 1.000 33.08672 421 GLU C CA 1
ATOM 10416 C C . GLU C 1 437 ? 9.99769 21.09635 88.50130 1.000 38.20097 421 GLU C C 1
ATOM 10417 O O . GLU C 1 437 ? 11.06472 20.89780 87.91368 1.000 38.08389 421 GLU C O 1
ATOM 10423 N N . ARG C 1 438 ? 9.77160 20.67175 89.73868 1.000 37.49375 422 ARG C N 1
ATOM 10424 C CA . ARG C 1 438 ? 10.80230 20.01961 90.52783 1.000 35.57457 422 ARG C CA 1
ATOM 10425 C C . ARG C 1 438 ? 10.25293 18.72258 91.10131 1.000 37.06251 422 ARG C C 1
ATOM 10426 O O . ARG C 1 438 ? 9.04085 18.54890 91.24400 1.000 37.91998 422 ARG C O 1
ATOM 10434 N N . SER C 1 439 ? 11.16540 17.81095 91.42333 1.000 33.60495 423 SER C N 1
ATOM 10435 C CA . SER C 1 439 ? 10.82599 16.56595 92.08828 1.000 39.23629 423 SER C CA 1
ATOM 10436 C C . SER C 1 439 ? 10.61076 16.79596 93.58713 1.000 41.58818 423 SER C C 1
ATOM 10437 O O . SER C 1 439 ? 10.93480 17.85490 94.14168 1.000 35.39225 423 SER C O 1
ATOM 10440 N N . LEU C 1 440 ? 10.04191 15.78473 94.25180 1.000 35.65537 424 LEU C N 1
ATOM 10441 C CA . LEU C 1 440 ? 9.88842 15.87298 95.70041 1.000 37.20893 424 LEU C CA 1
ATOM 10442 C C . LEU C 1 440 ? 11.24187 16.03494 96.39103 1.000 38.01195 424 LEU C C 1
ATOM 10443 O O . LEU C 1 440 ? 11.37102 16.82522 97.33383 1.000 41.26981 424 LEU C O 1
ATOM 10448 N N . GLU C 1 441 ? 12.27027 15.32423 95.91555 1.000 34.82198 425 GLU C N 1
ATOM 10449 C CA A GLU C 1 441 ? 13.59967 15.47551 96.50567 0.540 44.90585 425 GLU C CA 1
ATOM 10450 C CA B GLU C 1 441 ? 13.60092 15.47043 96.49689 0.460 44.88396 425 GLU C CA 1
ATOM 10451 C C . GLU C 1 441 ? 14.10156 16.90735 96.38326 1.000 40.76275 425 GLU C C 1
ATOM 10452 O O . GLU C 1 441 ? 14.67921 17.44819 97.33309 1.000 46.84521 425 GLU C O 1
ATOM 10463 N N . ASP C 1 442 ? 13.89262 17.53959 95.22310 1.000 36.98800 426 ASP C N 1
ATOM 10464 C CA . ASP C 1 442 ? 14.31551 18.92823 95.05105 1.000 41.09439 426 ASP C CA 1
ATOM 10465 C C . ASP C 1 442 ? 13.65572 19.82847 96.08724 1.000 45.47603 426 ASP C C 1
ATOM 10466 O O . ASP C 1 442 ? 14.31775 20.66745 96.71456 1.000 47.45907 426 ASP C O 1
ATOM 10471 N N . PHE C 1 443 ? 12.33749 19.67386 96.26699 1.000 42.77171 427 PHE C N 1
ATOM 10472 C CA . PHE C 1 443 ? 11.61515 20.48819 97.23963 1.000 45.47196 427 PHE C CA 1
ATOM 10473 C C . PHE C 1 443 ? 12.14136 20.25930 98.64634 1.000 41.95360 427 PHE C C 1
ATOM 10474 O O . PHE C 1 443 ? 12.30587 21.21207 99.41903 1.000 47.42564 427 PHE C O 1
ATOM 10482 N N . ILE C 1 444 ? 12.38259 18.99682 99.00563 1.000 39.33850 428 ILE C N 1
ATOM 10483 C CA . ILE C 1 444 ? 12.87829 18.69402 100.34371 1.000 46.75148 428 ILE C CA 1
ATOM 10484 C C . ILE C 1 444 ? 14.24344 19.33008 100.55670 1.000 52.43134 428 ILE C C 1
ATOM 10485 O O . ILE C 1 444 ? 14.52633 19.87767 101.62804 1.000 48.46426 428 ILE C O 1
ATOM 10490 N N . GLU C 1 445 ? 15.09668 19.30751 99.52946 1.000 49.14343 429 GLU C N 1
ATOM 10491 C CA . GLU C 1 445 ? 16.41640 19.91121 99.67136 1.000 47.82436 429 GLU C CA 1
ATOM 10492 C C . GLU C 1 445 ? 16.32126 21.42672 99.82234 1.000 46.87040 429 GLU C C 1
ATOM 10493 O O . GLU C 1 445 ? 17.01580 22.01663 100.65874 1.000 49.25182 429 GLU C O 1
ATOM 10499 N N . LEU C 1 446 ? 15.46423 22.07641 99.03200 1.000 44.71901 430 LEU C N 1
ATOM 10500 C CA . LEU C 1 446 ? 15.29968 23.52553 99.16431 1.000 51.39368 430 LEU C CA 1
ATOM 10501 C C . LEU C 1 446 ? 14.78502 23.89137 100.55353 1.000 52.80212 430 LEU C C 1
ATOM 10502 O O . LEU C 1 446 ? 15.33376 24.77711 101.23631 1.000 52.06254 430 LEU C O 1
ATOM 10507 N N . CYS C 1 447 ? 13.72465 23.21115 100.99122 1.000 41.33203 431 CYS C N 1
ATOM 10508 C CA . CYS C 1 447 ? 13.17170 23.48038 102.31123 1.000 51.91100 431 CYS C CA 1
ATOM 10509 C C . CYS C 1 447 ? 14.17907 23.16953 103.41768 1.000 47.24284 431 CYS C C 1
ATOM 10510 O O . CYS C 1 447 ? 14.22387 23.87093 104.43414 1.000 53.15288 431 CYS C O 1
ATOM 10513 N N . SER C 1 448 ? 15.00150 22.12805 103.23585 1.000 48.78448 432 SER C N 1
ATOM 10514 C CA . SER C 1 448 ? 16.02644 21.79132 104.22088 1.000 50.54541 432 SER C CA 1
ATOM 10515 C C . SER C 1 448 ? 17.08823 22.87770 104.30089 1.000 53.89710 432 SER C C 1
ATOM 10516 O O . SER C 1 448 ? 17.59061 23.18748 105.38891 1.000 56.35316 432 SER C O 1
ATOM 10519 N N . ALA C 1 449 ? 17.42373 23.48310 103.16216 1.000 56.57433 433 ALA C N 1
ATOM 10520 C CA . ALA C 1 449 ? 18.27156 24.66543 103.18876 1.000 56.10185 433 ALA C CA 1
ATOM 10521 C C . ALA C 1 449 ? 17.59617 25.82439 103.90713 1.000 56.50832 433 ALA C C 1
ATOM 10522 O O . ALA C 1 449 ? 18.28924 26.72040 104.39824 1.000 54.35161 433 ALA C O 1
ATOM 10524 N N . ALA C 1 450 ? 16.26347 25.83212 103.99028 1.000 51.04875 434 ALA C N 1
ATOM 10525 C CA . ALA C 1 450 ? 15.57804 26.87477 104.74982 1.000 51.99180 434 ALA C CA 1
ATOM 10526 C C . ALA C 1 450 ? 15.12850 26.41608 106.14289 1.000 51.51690 434 ALA C C 1
ATOM 10527 O O . ALA C 1 450 ? 14.23543 27.03436 106.73211 1.000 49.34108 434 ALA C O 1
ATOM 10529 N N . ASP C 1 451 ? 15.73642 25.36001 106.68522 1.000 44.77511 435 ASP C N 1
ATOM 10530 C CA . ASP C 1 451 ? 15.40413 24.83497 108.01766 1.000 48.36752 435 ASP C CA 1
ATOM 10531 C C . ASP C 1 451 ? 13.93846 24.40720 108.12221 1.000 52.32458 435 ASP C C 1
ATOM 10532 O O . ASP C 1 451 ? 13.27393 24.62460 109.14123 1.000 45.82929 435 ASP C O 1
ATOM 10537 N N . LEU C 1 452 ? 13.44895 23.73249 107.08793 1.000 47.31673 436 LEU C N 1
ATOM 10538 C CA . LEU C 1 452 ? 12.09087 23.20905 107.05071 1.000 44.47891 436 LEU C CA 1
ATOM 10539 C C . LEU C 1 452 ? 12.16320 21.69890 106.87787 1.000 41.05756 436 LEU C C 1
ATOM 10540 O O . LEU C 1 452 ? 12.92277 21.20430 106.03910 1.000 40.29136 436 LEU C O 1
ATOM 10545 N N . LYS C 1 453 ? 11.39141 20.97485 107.68606 1.000 42.15932 437 LYS C N 1
ATOM 10546 C CA . LYS C 1 453 ? 11.37847 19.51955 107.71288 1.000 48.57886 437 LYS C CA 1
ATOM 10547 C C . LYS C 1 453 ? 10.11018 18.98861 107.04905 1.000 44.51006 437 LYS C C 1
ATOM 10548 O O . LYS C 1 453 ? 9.01003 19.48862 107.29901 1.000 40.24582 437 LYS C O 1
ATOM 10554 N N . PHE C 1 454 ? 10.27199 17.95728 106.22392 1.000 44.30938 438 PHE C N 1
ATOM 10555 C CA . PHE C 1 454 ? 9.17126 17.39609 105.44627 1.000 36.56615 438 PHE C CA 1
ATOM 10556 C C . PHE C 1 454 ? 8.23019 16.58980 106.33302 1.000 41.38352 438 PHE C C 1
ATOM 10557 O O . PHE C 1 454 ? 8.66530 15.89492 107.25242 1.000 45.83830 438 PHE C O 1
ATOM 10565 N N . VAL C 1 455 ? 6.93040 16.67270 106.04945 1.000 38.35098 439 VAL C N 1
ATOM 10566 C CA . VAL C 1 455 ? 5.93019 15.94974 106.82498 1.000 39.36484 439 VAL C CA 1
ATOM 10567 C C . VAL C 1 455 ? 5.33862 14.85620 105.94458 1.000 39.85186 439 VAL C C 1
ATOM 10568 O O . VAL C 1 455 ? 5.58436 13.66714 106.17324 1.000 41.95960 439 VAL C O 1
ATOM 10572 N N . ARG C 1 456 ? 4.58898 15.24691 104.91590 1.000 32.78647 440 ARG C N 1
ATOM 10573 C CA . ARG C 1 456 ? 3.96778 14.28618 104.00930 1.000 34.89987 440 ARG C CA 1
ATOM 10574 C C . ARG C 1 456 ? 3.47189 15.02470 102.77693 1.000 34.44534 440 ARG C C 1
ATOM 10575 O O . ARG C 1 456 ? 3.47963 16.25501 102.72145 1.000 37.12452 440 ARG C O 1
ATOM 10583 N N . VAL C 1 457 ? 3.00788 14.25174 101.80196 1.000 34.29858 441 VAL C N 1
ATOM 10584 C CA . VAL C 1 457 ? 2.36364 14.77707 100.60464 1.000 33.01248 441 VAL C CA 1
ATOM 10585 C C . VAL C 1 457 ? 0.86010 14.58276 100.73236 1.000 34.60726 441 VAL C C 1
ATOM 10586 O O . VAL C 1 457 ? 0.39633 13.52457 101.16982 1.000 33.41667 441 VAL C O 1
ATOM 10590 N N . TRP C 1 458 ? 0.09787 15.60742 100.36241 1.000 30.64638 442 TRP C N 1
ATOM 10591 C CA . TRP C 1 458 ? -1.35701 15.52673 100.24430 1.000 34.93589 442 TRP C CA 1
ATOM 10592 C C . TRP C 1 458 ? -1.66790 15.53733 98.74874 1.000 33.96913 442 TRP C C 1
ATOM 10593 O O . TRP C 1 458 ? -1.58955 16.58270 98.09796 1.000 34.49249 442 TRP C O 1
ATOM 10604 N N . ASP C 1 459 ? -1.98116 14.36310 98.20859 1.000 32.51327 443 ASP C N 1
ATOM 10605 C CA . ASP C 1 459 ? -2.16974 14.18268 96.77465 1.000 31.48827 443 ASP C CA 1
ATOM 10606 C C . ASP C 1 459 ? -3.50450 14.76404 96.31490 1.000 36.64525 443 ASP C C 1
ATOM 10607 O O . ASP C 1 459 ? -4.55115 14.48595 96.90466 1.000 35.82093 443 ASP C O 1
ATOM 10612 N N . LEU C 1 460 ? -3.46983 15.57612 95.25721 1.000 28.95762 444 LEU C N 1
ATOM 10613 C CA . LEU C 1 460 ? -4.68458 16.10886 94.65461 1.000 32.41354 444 LEU C CA 1
ATOM 10614 C C . LEU C 1 460 ? -5.04923 15.39784 93.36188 1.000 34.86153 444 LEU C C 1
ATOM 10615 O O . LEU C 1 460 ? -5.96948 15.83956 92.66620 1.000 32.87521 444 LEU C O 1
ATOM 10620 N N . ALA C 1 461 ? -4.34375 14.31237 93.02581 1.000 32.19268 445 ALA C N 1
ATOM 10621 C CA . ALA C 1 461 ? -4.50355 13.58786 91.76574 1.000 35.85347 445 ALA C CA 1
ATOM 10622 C C . ALA C 1 461 ? -4.23952 14.48823 90.55510 1.000 40.78750 445 ALA C C 1
ATOM 10623 O O . ALA C 1 461 ? -4.75371 14.24675 89.45607 1.000 39.90794 445 ALA C O 1
ATOM 10625 N N . GLU C 1 462 ? -3.44512 15.54013 90.75516 1.000 32.46012 446 GLU C N 1
ATOM 10626 C CA . GLU C 1 462 ? -3.03097 16.44760 89.69156 1.000 34.12824 446 GLU C CA 1
ATOM 10627 C C . GLU C 1 462 ? -1.69486 17.03384 90.12477 1.000 35.01530 446 GLU C C 1
ATOM 10628 O O . GLU C 1 462 ? -0.64361 16.42187 89.90115 1.000 31.76992 446 GLU C O 1
ATOM 10634 N N . THR C 1 463 ? -1.72864 18.19234 90.78528 1.000 30.46845 447 THR C N 1
ATOM 10635 C CA . THR C 1 463 ? -0.58536 18.66706 91.54542 1.000 27.27970 447 THR C CA 1
ATOM 10636 C C . THR C 1 463 ? -0.54579 17.95318 92.88718 1.000 31.11923 447 THR C C 1
ATOM 10637 O O . THR C 1 463 ? -1.38826 17.11243 93.20626 1.000 28.20093 447 THR C O 1
ATOM 10641 N N . SER C 1 464 ? 0.43689 18.30127 93.69430 1.000 27.51916 448 SER C N 1
ATOM 10642 C CA . SER C 1 464 ? 0.51072 17.77893 95.04114 1.000 28.11096 448 SER C CA 1
ATOM 10643 C C . SER C 1 464 ? 0.68882 18.93951 95.99915 1.000 30.86023 448 SER C C 1
ATOM 10644 O O . SER C 1 464 ? 1.24175 19.98563 95.64512 1.000 32.18376 448 SER C O 1
ATOM 10647 N N . VAL C 1 465 ? 0.16159 18.75874 97.19844 1.000 29.38187 449 VAL C N 1
ATOM 10648 C CA . VAL C 1 465 ? 0.34394 19.69890 98.28602 1.000 30.96802 449 VAL C CA 1
ATOM 10649 C C . VAL C 1 465 ? 1.31140 19.02941 99.24853 1.000 34.86992 449 VAL C C 1
ATOM 10650 O O . VAL C 1 465 ? 0.98012 18.01882 99.87736 1.000 35.02793 449 VAL C O 1
ATOM 10654 N N A THR C 1 466 ? 2.52726 19.55605 99.33294 0.610 33.34850 450 THR C N 1
ATOM 10655 N N B THR C 1 466 ? 2.50828 19.59082 99.35509 0.390 33.32200 450 THR C N 1
ATOM 10656 C CA A THR C 1 466 ? 3.52210 19.03318 100.25655 0.610 30.22961 450 THR C CA 1
ATOM 10657 C CA B THR C 1 466 ? 3.54751 19.08134 100.23557 0.390 30.28599 450 THR C CA 1
ATOM 10658 C C A THR C 1 466 ? 3.54035 19.89912 101.50507 0.610 34.08538 450 THR C C 1
ATOM 10659 C C B THR C 1 466 ? 3.56879 19.91760 101.50839 0.390 34.06648 450 THR C C 1
ATOM 10660 O O A THR C 1 466 ? 3.45953 21.12882 101.42219 0.610 33.96494 450 THR C O 1
ATOM 10661 O O B THR C 1 466 ? 3.50549 21.14959 101.44723 0.390 33.96793 450 THR C O 1
ATOM 10668 N N . GLU C 1 467 ? 3.64273 19.24714 102.65860 1.000 31.04482 451 GLU C N 1
ATOM 10669 C CA . GLU C 1 467 ? 3.59401 19.90472 103.95542 1.000 31.39539 451 GLU C CA 1
ATOM 10670 C C . GLU C 1 467 ? 4.96828 19.87940 104.60987 1.000 37.88286 451 GLU C C 1
ATOM 10671 O O . GLU C 1 467 ? 5.61523 18.82924 104.65832 1.000 36.43623 451 GLU C O 1
ATOM 10677 N N . PHE C 1 468 ? 5.38707 21.02822 105.14409 1.000 33.57745 452 PHE C N 1
ATOM 10678 C CA . PHE C 1 468 ? 6.64438 21.17902 105.86632 1.000 36.11961 452 PHE C CA 1
ATOM 10679 C C . PHE C 1 468 ? 6.39319 21.89967 107.18294 1.000 43.98291 452 PHE C C 1
ATOM 10680 O O . PHE C 1 468 ? 5.46644 22.70630 107.29372 1.000 35.67830 452 PHE C O 1
ATOM 10688 N N . VAL C 1 469 ? 7.24162 21.62302 108.17096 1.000 42.70486 453 VAL C N 1
ATOM 10689 C CA . VAL C 1 469 ? 7.14221 22.28805 109.47039 1.000 40.53842 453 VAL C CA 1
ATOM 10690 C C . VAL C 1 469 ? 8.51164 22.84174 109.84861 1.000 46.97398 453 VAL C C 1
ATOM 10691 O O . VAL C 1 469 ? 9.54843 22.37456 109.35387 1.000 44.80426 453 VAL C O 1
ATOM 10695 N N . PRO C 1 470 ? 8.55137 23.84777 110.72265 1.000 44.36378 454 PRO C N 1
ATOM 10696 C CA . PRO C 1 470 ? 9.84805 24.36678 111.18732 1.000 47.55036 454 PRO C CA 1
ATOM 10697 C C . PRO C 1 470 ? 10.65911 23.26241 111.84975 1.000 47.83457 454 PRO C C 1
ATOM 10698 O O . PRO C 1 470 ? 10.16544 22.54933 112.72548 1.000 51.78752 454 PRO C O 1
ATOM 10702 N N . ALA C 1 471 ? 11.91235 23.11402 111.41399 1.000 48.19937 455 ALA C N 1
ATOM 10703 C CA . ALA C 1 471 ? 12.73165 22.00035 111.88495 1.000 57.98201 455 ALA C CA 1
ATOM 10704 C C . ALA C 1 471 ? 13.08830 22.14858 113.36259 1.000 81.23749 455 ALA C C 1
ATOM 10705 O O . ALA C 1 471 ? 12.81113 21.25613 114.17473 1.000 78.43634 455 ALA C O 1
ATOM 10707 N N . HIS C 1 472 ? 13.70386 23.26762 113.73251 1.000 72.21234 456 HIS C N 1
ATOM 10708 C CA . HIS C 1 472 ? 14.10746 23.47896 115.12032 1.000 76.58418 456 HIS C CA 1
ATOM 10709 C C . HIS C 1 472 ? 13.11276 24.37259 115.86385 1.000 67.83924 456 HIS C C 1
ATOM 10710 O O . HIS C 1 472 ? 13.22982 25.59727 115.85375 1.000 78.60046 456 HIS C O 1
ATOM 10717 N N . ARG D 1 15 ? 59.46332 -16.86285 21.55154 1.000 64.76869 -1 ARG D N 1
ATOM 10718 C CA . ARG D 1 15 ? 59.34541 -16.79918 20.09678 1.000 71.35547 -1 ARG D CA 1
ATOM 10719 C C . ARG D 1 15 ? 58.22797 -17.70305 19.57765 1.000 70.95873 -1 ARG D C 1
ATOM 10720 O O . ARG D 1 15 ? 58.09680 -17.89520 18.37015 1.000 72.76649 -1 ARG D O 1
ATOM 10722 N N . HIS D 1 16 ? 57.42210 -18.25544 20.49066 1.000 65.95034 0 HIS D N 1
ATOM 10723 C CA . HIS D 1 16 ? 56.37078 -19.18748 20.11084 1.000 55.39235 0 HIS D CA 1
ATOM 10724 C C . HIS D 1 16 ? 54.99527 -18.82347 20.65532 1.000 55.69032 0 HIS D C 1
ATOM 10725 O O . HIS D 1 16 ? 54.03733 -19.55581 20.38781 1.000 53.97970 0 HIS D O 1
ATOM 10732 N N . MET D 1 17 ? 54.85778 -17.70673 21.38092 1.000 57.55366 1 MET D N 1
ATOM 10733 C CA . MET D 1 17 ? 53.57192 -17.37539 21.98995 1.000 58.71385 1 MET D CA 1
ATOM 10734 C C . MET D 1 17 ? 52.52265 -16.93814 20.97130 1.000 53.86823 1 MET D C 1
ATOM 10735 O O . MET D 1 17 ? 51.32323 -17.08475 21.24022 1.000 48.54687 1 MET D O 1
ATOM 10740 N N . THR D 1 18 ? 52.93460 -16.42181 19.81052 1.000 50.77956 2 THR D N 1
ATOM 10741 C CA . THR D 1 18 ? 51.97114 -16.09131 18.76705 1.000 49.24604 2 THR D CA 1
ATOM 10742 C C . THR D 1 18 ? 51.51907 -17.31423 17.97183 1.000 55.22146 2 THR D C 1
ATOM 10743 O O . THR D 1 18 ? 50.54489 -17.21130 17.21846 1.000 57.10339 2 THR D O 1
ATOM 10747 N N . THR D 1 19 ? 52.18593 -18.46855 18.11756 1.000 53.94458 3 THR D N 1
ATOM 10748 C CA . THR D 1 19 ? 51.89132 -19.63286 17.28784 1.000 57.74898 3 THR D CA 1
ATOM 10749 C C . THR D 1 19 ? 51.49588 -20.88339 18.06538 1.000 54.69139 3 THR D C 1
ATOM 10750 O O . THR D 1 19 ? 51.02866 -21.84356 17.44256 1.000 55.70011 3 THR D O 1
ATOM 10754 N N . LEU D 1 20 ? 51.66818 -20.90989 19.38953 1.000 55.47542 4 LEU D N 1
ATOM 10755 C CA . LEU D 1 20 ? 51.40658 -22.12690 20.15923 1.000 65.39009 4 LEU D CA 1
ATOM 10756 C C . LEU D 1 20 ? 49.93198 -22.51647 20.09896 1.000 55.21671 4 LEU D C 1
ATOM 10757 O O . LEU D 1 20 ? 49.58442 -23.64347 19.72308 1.000 57.11399 4 LEU D O 1
ATOM 10762 N N . SER D 1 21 ? 49.04761 -21.59715 20.48936 1.000 56.74163 5 SER D N 1
ATOM 10763 C CA . SER D 1 21 ? 47.59894 -21.77006 20.37719 1.000 58.33444 5 SER D CA 1
ATOM 10764 C C . SER D 1 21 ? 47.09304 -20.67551 19.44632 1.000 54.64823 5 SER D C 1
ATOM 10765 O O . SER D 1 21 ? 46.81013 -19.55046 19.88792 1.000 46.50595 5 SER D O 1
ATOM 10768 N N . PRO D 1 22 ? 46.95959 -20.96171 18.15406 1.000 54.71559 6 PRO D N 1
ATOM 10769 C CA . PRO D 1 22 ? 46.78817 -19.88524 17.16914 1.000 51.69305 6 PRO D CA 1
ATOM 10770 C C . PRO D 1 22 ? 45.42065 -19.22359 17.23697 1.000 44.37957 6 PRO D C 1
ATOM 10771 O O . PRO D 1 22 ? 44.41791 -19.83410 17.60984 1.000 49.20460 6 PRO D O 1
ATOM 10775 N N . SER D 1 23 ? 45.39375 -17.95548 16.83762 1.000 39.61680 7 SER D N 1
ATOM 10776 C CA . SER D 1 23 ? 44.16771 -17.17302 16.80481 1.000 43.63269 7 SER D CA 1
ATOM 10777 C C . SER D 1 23 ? 44.37452 -15.98761 15.88026 1.000 37.72769 7 SER D C 1
ATOM 10778 O O . SER D 1 23 ? 45.50577 -15.62984 15.53955 1.000 34.19644 7 SER D O 1
ATOM 10781 N N . GLU D 1 24 ? 43.25587 -15.36504 15.50518 1.000 38.86186 8 GLU D N 1
ATOM 10782 C CA . GLU D 1 24 ? 43.31290 -14.18179 14.65822 1.000 35.97622 8 GLU D CA 1
ATOM 10783 C C . GLU D 1 24 ? 43.98525 -13.02154 15.38329 1.000 37.36630 8 GLU D C 1
ATOM 10784 O O . GLU D 1 24 ? 44.77162 -12.27604 14.78160 1.000 31.43252 8 GLU D O 1
ATOM 10790 N N . GLY D 1 25 ? 43.70032 -12.86909 16.68193 1.000 36.81416 9 GLY D N 1
ATOM 10791 C CA . GLY D 1 25 ? 44.31799 -11.80344 17.45348 1.000 35.23317 9 GLY D CA 1
ATOM 10792 C C . GLY D 1 25 ? 45.82084 -11.96556 17.57291 1.000 37.52735 9 GLY D C 1
ATOM 10793 O O . GLY D 1 25 ? 46.57230 -10.98404 17.53194 1.000 32.71041 9 GLY D O 1
ATOM 10794 N N . LYS D 1 26 ? 46.28455 -13.20650 17.73094 1.000 32.41362 10 LYS D N 1
ATOM 10795 C CA . LYS D 1 26 ? 47.72560 -13.41921 17.77407 1.000 35.33121 10 LYS D CA 1
ATOM 10796 C C . LYS D 1 26 ? 48.35951 -13.12118 16.41789 1.000 32.63504 10 LYS D C 1
ATOM 10797 O O . LYS D 1 26 ? 49.46666 -12.58042 16.35548 1.000 29.59788 10 LYS D O 1
ATOM 10803 N N . ALA D 1 27 ? 47.67026 -13.45262 15.32021 1.000 31.21037 11 ALA D N 1
ATOM 10804 C CA . ALA D 1 27 ? 48.18734 -13.09745 14.00023 1.000 33.53364 11 ALA D CA 1
ATOM 10805 C C . ALA D 1 27 ? 48.29386 -11.58893 13.83967 1.000 29.84115 11 ALA D C 1
ATOM 10806 O O . ALA D 1 27 ? 49.26236 -11.09074 13.25872 1.000 30.84918 11 ALA D O 1
ATOM 10808 N N . GLN D 1 28 ? 47.31291 -10.84125 14.35306 1.000 34.85566 12 GLN D N 1
ATOM 10809 C CA . GLN D 1 28 ? 47.39465 -9.38426 14.25438 1.000 35.87800 12 GLN D CA 1
ATOM 10810 C C . GLN D 1 28 ? 48.52662 -8.82740 15.10804 1.000 36.96779 12 GLN D C 1
ATOM 10811 O O . GLN D 1 28 ? 49.22446 -7.90223 14.67825 1.000 34.10369 12 GLN D O 1
ATOM 10817 N N . ILE D 1 29 ? 48.73123 -9.37466 16.31526 1.000 31.52257 13 ILE D N 1
ATOM 10818 C CA . ILE D 1 29 ? 49.85648 -8.92475 17.13521 1.000 27.83163 13 ILE D CA 1
ATOM 10819 C C . ILE D 1 29 ? 51.17192 -9.18653 16.41126 1.000 29.14366 13 ILE D C 1
ATOM 10820 O O . ILE D 1 29 ? 52.04774 -8.31238 16.33971 1.000 26.69179 13 ILE D O 1
ATOM 10825 N N A ARG D 1 30 ? 51.33885 -10.40103 15.87706 0.520 29.03965 14 ARG D N 1
ATOM 10826 N N 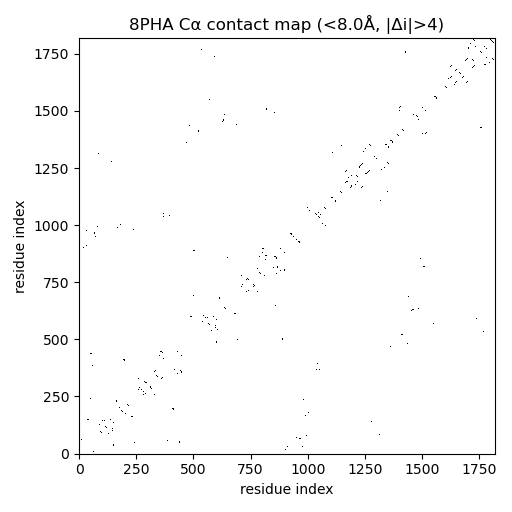B ARG D 1 30 ? 51.33915 -10.39725 15.87571 0.480 29.03831 14 ARG D N 1
ATOM 10827 C CA A ARG D 1 30 ? 52.57064 -10.72505 15.16509 0.520 30.26426 14 ARG D CA 1
ATOM 10828 C CA B ARG D 1 30 ? 52.57471 -10.72365 15.17396 0.480 30.26547 14 ARG D CA 1
ATOM 10829 C C A ARG D 1 30 ? 52.76700 -9.80127 13.97094 0.520 30.37413 14 ARG D C 1
ATOM 10830 C C B ARG D 1 30 ? 52.77026 -9.81869 13.96114 0.480 30.37523 14 ARG D C 1
ATOM 10831 O O A ARG D 1 30 ? 53.89139 -9.37246 13.68137 0.520 29.96156 14 ARG D O 1
ATOM 10832 O O B ARG D 1 30 ? 53.89759 -9.40192 13.66280 0.480 29.96219 14 ARG D O 1
ATOM 10847 N N . ALA D 1 31 ? 51.67631 -9.45492 13.28591 1.000 25.42742 15 ALA D N 1
ATOM 10848 C CA . ALA D 1 31 ? 51.77517 -8.54810 12.14642 1.000 27.67307 15 ALA D CA 1
ATOM 10849 C C . ALA D 1 31 ? 52.13206 -7.13147 12.58983 1.000 26.12505 15 ALA D C 1
ATOM 10850 O O . ALA D 1 31 ? 52.86672 -6.42453 11.88935 1.000 27.24594 15 ALA D O 1
ATOM 10852 N N . LEU D 1 32 ? 51.62130 -6.69892 13.75009 1.000 24.10028 16 LEU D N 1
ATOM 10853 C CA . LEU D 1 32 ? 52.03069 -5.41274 14.31572 1.000 28.12854 16 LEU D CA 1
ATOM 10854 C C . LEU D 1 32 ? 53.51894 -5.40438 14.62848 1.000 24.03684 16 LEU D C 1
ATOM 10855 O O . LEU D 1 32 ? 54.22142 -4.43890 14.32153 1.000 21.72799 16 LEU D O 1
ATOM 10860 N N . LEU D 1 33 ? 54.00943 -6.47949 15.24533 1.000 26.55816 17 LEU D N 1
ATOM 10861 C CA . LEU D 1 33 ? 55.43534 -6.59950 15.52700 1.000 30.86816 17 LEU D CA 1
ATOM 10862 C C . LEU D 1 33 ? 56.24708 -6.54969 14.24367 1.000 29.85612 17 LEU D C 1
ATOM 10863 O O . LEU D 1 33 ? 57.31913 -5.93267 14.19946 1.000 25.72624 17 LEU D O 1
ATOM 10868 N N . ASN D 1 34 ? 55.75114 -7.20058 13.18587 1.000 24.12117 18 ASN D N 1
ATOM 10869 C CA . ASN D 1 34 ? 56.44443 -7.13632 11.90359 1.000 27.61861 18 ASN D CA 1
ATOM 10870 C C . ASN D 1 34 ? 56.46732 -5.71373 11.34775 1.000 29.50069 18 ASN D C 1
ATOM 10871 O O . ASN D 1 34 ? 57.47899 -5.27708 10.78968 1.000 30.59816 18 ASN D O 1
ATOM 10876 N N . LEU D 1 35 ? 55.34704 -4.99322 11.45194 1.000 23.65574 19 LEU D N 1
ATOM 10877 C CA . LEU D 1 35 ? 55.32973 -3.58881 11.04539 1.000 23.06412 19 LEU D CA 1
ATOM 10878 C C . LEU D 1 35 ? 56.34342 -2.76682 11.83818 1.000 28.63843 19 LEU D C 1
ATOM 10879 O O . LEU D 1 35 ? 57.07194 -1.94740 11.26617 1.000 25.28481 19 LEU D O 1
ATOM 10884 N N . ILE D 1 36 ? 56.39702 -2.96837 13.16022 1.000 23.28985 20 ILE D N 1
ATOM 10885 C CA . ILE D 1 36 ? 57.32243 -2.20530 13.99861 1.000 22.25440 20 ILE D CA 1
ATOM 10886 C C . ILE D 1 36 ? 58.76558 -2.48452 13.58372 1.000 22.39953 20 ILE D C 1
ATOM 10887 O O . ILE D 1 36 ? 59.56408 -1.56069 13.37715 1.000 24.66011 20 ILE D O 1
ATOM 10892 N N . ASN D 1 37 ? 59.10821 -3.76443 13.41000 1.000 23.18921 21 ASN D N 1
ATOM 10893 C CA . ASN D 1 37 ? 60.48208 -4.12123 13.05916 1.000 27.85067 21 ASN D CA 1
ATOM 10894 C C . ASN D 1 37 ? 60.85568 -3.60535 11.66770 1.000 27.53480 21 ASN D C 1
ATOM 10895 O O . ASN D 1 37 ? 61.91431 -2.98331 11.49058 1.000 33.21450 21 ASN D O 1
ATOM 10900 N N . THR D 1 38 ? 59.98906 -3.81741 10.66681 1.000 28.48376 22 THR D N 1
ATOM 10901 C CA . THR D 1 38 ? 60.33316 -3.36912 9.31817 1.000 30.30332 22 THR D CA 1
ATOM 10902 C C . THR D 1 38 ? 60.38353 -1.84397 9.22525 1.000 32.43858 22 THR D C 1
ATOM 10903 O O . THR D 1 38 ? 61.27357 -1.29389 8.56546 1.000 31.08269 22 THR D O 1
ATOM 10907 N N . SER D 1 39 ? 59.46406 -1.12847 9.88719 1.000 25.76797 23 SER D N 1
ATOM 10908 C CA A SER D 1 39 ? 59.50077 0.33166 9.83611 0.473 25.93875 23 SER D CA 1
ATOM 10909 C CA B SER D 1 39 ? 59.51277 0.32790 9.80761 0.527 25.97066 23 SER D CA 1
ATOM 10910 C C . SER D 1 39 ? 60.73238 0.88035 10.54439 1.000 33.63612 23 SER D C 1
ATOM 10911 O O . SER D 1 39 ? 61.33860 1.85915 10.09333 1.000 28.43267 23 SER D O 1
ATOM 10916 N N . ALA D 1 40 ? 61.12610 0.26693 11.66175 1.000 26.60450 24 ALA D N 1
ATOM 10917 C CA . ALA D 1 40 ? 62.33635 0.73482 12.32390 1.000 26.78434 24 ALA D CA 1
ATOM 10918 C C . ALA D 1 40 ? 63.55167 0.52951 11.43034 1.000 28.31338 24 ALA D C 1
ATOM 10919 O O . ALA D 1 40 ? 64.42804 1.40073 11.35295 1.000 25.55444 24 ALA D O 1
ATOM 10921 N N . GLU D 1 41 ? 63.61989 -0.61473 10.74141 1.000 28.54679 25 GLU D N 1
ATOM 10922 C CA . GLU D 1 41 ? 64.73803 -0.84584 9.82708 1.000 27.27045 25 GLU D CA 1
ATOM 10923 C C . GLU D 1 41 ? 64.73093 0.15418 8.66967 1.000 28.54903 25 GLU D C 1
ATOM 10924 O O . GLU D 1 41 ? 65.79479 0.61725 8.22983 1.000 31.32908 25 GLU D O 1
ATOM 10930 N N A GLN D 1 42 ? 63.54082 0.49429 8.16303 0.460 27.94030 26 GLN D N 1
ATOM 10931 N N B GLN D 1 42 ? 63.54760 0.50666 8.16038 0.540 27.92802 26 GLN D N 1
ATOM 10932 C CA A GLN D 1 42 ? 63.43721 1.51885 7.12611 0.460 32.12607 26 GLN D CA 1
ATOM 10933 C CA B GLN D 1 42 ? 63.50297 1.51722 7.10560 0.540 32.15225 26 GLN D CA 1
ATOM 10934 C C A GLN D 1 42 ? 63.93693 2.87089 7.62892 0.460 32.35039 26 GLN D C 1
ATOM 10935 C C B GLN D 1 42 ? 63.93501 2.88889 7.62135 0.540 32.36736 26 GLN D C 1
ATOM 10936 O O A GLN D 1 42 ? 64.62740 3.59794 6.90488 0.460 30.67463 26 GLN D O 1
ATOM 10937 O O B GLN D 1 42 ? 64.59750 3.64070 6.89716 0.540 30.68271 26 GLN D O 1
ATOM 10948 N N . ALA D 1 43 ? 63.58628 3.23057 8.86433 1.000 31.29697 27 ALA D N 1
ATOM 10949 C CA . ALA D 1 43 ? 64.07002 4.48779 9.43679 1.000 25.39534 27 ALA D CA 1
ATOM 10950 C C . ALA D 1 43 ? 65.59498 4.48216 9.57081 1.000 27.54803 27 ALA D C 1
ATOM 10951 O O . ALA D 1 43 ? 66.26387 5.48360 9.27534 1.000 29.57773 27 ALA D O 1
ATOM 10953 N N . ILE D 1 44 ? 66.15964 3.35965 10.02032 1.000 27.28481 28 ILE D N 1
ATOM 10954 C CA . ILE D 1 44 ? 67.61197 3.21918 10.03141 1.000 29.22913 28 ILE D CA 1
ATOM 10955 C C . ILE D 1 44 ? 68.17352 3.45937 8.63821 1.000 31.13809 28 ILE D C 1
ATOM 10956 O O . ILE D 1 44 ? 69.17023 4.17196 8.47164 1.000 29.75274 28 ILE D O 1
ATOM 10961 N N . ALA D 1 45 ? 67.53324 2.88112 7.61464 1.000 30.67855 29 ALA D N 1
ATOM 10962 C CA . ALA D 1 45 ? 68.01278 3.06539 6.24627 1.000 29.24255 29 ALA D CA 1
ATOM 10963 C C . ALA D 1 45 ? 67.95411 4.53162 5.83298 1.000 35.64045 29 ALA D C 1
ATOM 10964 O O . ALA D 1 45 ? 68.81049 5.00506 5.07716 1.000 37.06896 29 ALA D O 1
ATOM 10966 N N . GLU D 1 46 ? 66.93521 5.25591 6.30064 1.000 28.16608 30 GLU D N 1
ATOM 10967 C CA . GLU D 1 46 ? 66.85222 6.69042 6.01842 1.000 34.09368 30 GLU D CA 1
ATOM 10968 C C . GLU D 1 46 ? 68.02595 7.44232 6.64119 1.000 31.32524 30 GLU D C 1
ATOM 10969 O O . GLU D 1 46 ? 68.56138 8.38377 6.04567 1.000 33.58414 30 GLU D O 1
ATOM 10975 N N . TYR D 1 47 ? 68.39785 7.09171 7.86810 1.000 28.69588 31 TYR D N 1
ATOM 10976 C CA . TYR D 1 47 ? 69.58713 7.72856 8.43983 1.000 30.58849 31 TYR D CA 1
ATOM 10977 C C . TYR D 1 47 ? 70.85727 7.31894 7.69083 1.000 35.91713 31 TYR D C 1
ATOM 10978 O O . TYR D 1 47 ? 71.77282 8.13593 7.52975 1.000 30.83609 31 TYR D O 1
ATOM 10987 N N . ASP D 1 48 ? 70.91595 6.07869 7.19801 1.000 28.85920 32 ASP D N 1
ATOM 10988 C CA . ASP D 1 48 ? 72.07038 5.64134 6.41265 1.000 39.18590 32 ASP D CA 1
ATOM 10989 C C . ASP D 1 48 ? 72.17391 6.38583 5.08699 1.000 37.94171 32 ASP D C 1
ATOM 10990 O O . ASP D 1 48 ? 73.28617 6.69447 4.64463 1.000 37.26565 32 ASP D O 1
ATOM 10995 N N . LYS D 1 49 ? 71.03580 6.69084 4.45075 1.000 36.11865 33 LYS D N 1
ATOM 10996 C CA . LYS D 1 49 ? 71.04743 7.39805 3.17257 1.000 33.75513 33 LYS D CA 1
ATOM 10997 C C . LYS D 1 49 ? 71.73416 8.75078 3.28074 1.000 41.52193 33 LYS D C 1
ATOM 10998 O O . LYS D 1 49 ? 72.25048 9.26699 2.28311 1.000 39.15740 33 LYS D O 1
ATOM 11004 N N . GLN D 1 50 ? 71.71382 9.36040 4.46260 1.000 36.58671 34 GLN D N 1
ATOM 11005 C CA . GLN D 1 50 ? 72.36827 10.64131 4.67118 1.000 40.42439 34 GLN D CA 1
ATOM 11006 C C . GLN D 1 50 ? 73.71445 10.49031 5.36263 1.000 36.83938 34 GLN D C 1
ATOM 11007 O O . GLN D 1 50 ? 74.27266 11.48324 5.84351 1.000 38.10641 34 GLN D O 1
ATOM 11013 N N . GLU D 1 51 ? 74.23559 9.26487 5.42956 1.000 29.08849 35 GLU D N 1
ATOM 11014 C CA . GLU D 1 51 ? 75.51446 8.97872 6.06788 1.000 34.64909 35 GLU D CA 1
ATOM 11015 C C . GLU D 1 51 ? 75.53676 9.49368 7.50541 1.000 36.14794 35 GLU D C 1
ATOM 11016 O O . GLU D 1 51 ? 76.55610 9.97912 7.99502 1.000 41.72217 35 GLU D O 1
ATOM 11022 N N . CYS D 1 52 ? 74.40750 9.36868 8.19691 1.000 36.77139 36 CYS D N 1
ATOM 11023 C CA . CYS D 1 52 ? 74.28710 9.80398 9.57903 1.000 34.47429 36 CYS D CA 1
ATOM 11024 C C . CYS D 1 52 ? 74.14775 8.60782 10.50507 1.000 30.58328 36 CYS D C 1
ATOM 11025 O O . CYS D 1 52 ? 73.57428 7.58046 10.14029 1.000 33.28640 36 CYS D O 1
ATOM 11028 N N . ASP D 1 53 ? 74.68003 8.75028 11.71127 1.000 31.24684 37 ASP D N 1
ATOM 11029 C CA . ASP D 1 53 ? 74.44207 7.73504 12.71564 1.000 33.29064 37 ASP D CA 1
ATOM 11030 C C . ASP D 1 53 ? 73.01879 7.86735 13.24272 1.000 30.98706 37 ASP D C 1
ATOM 11031 O O . ASP D 1 53 ? 72.29981 8.82443 12.93819 1.000 35.70815 37 ASP D O 1
ATOM 11036 N N . ILE D 1 54 ? 72.60189 6.87437 14.01267 1.000 30.04668 38 ILE D N 1
ATOM 11037 C CA . ILE D 1 54 ? 71.29775 6.93523 14.68087 1.000 27.50348 38 ILE D CA 1
ATOM 11038 C C . ILE D 1 54 ? 71.32316 8.06693 15.69993 1.000 30.03178 38 ILE D C 1
ATOM 11039 O O . ILE D 1 54 ? 72.32975 8.22045 16.41408 1.000 26.72584 38 ILE D O 1
ATOM 11044 N N . PRO D 1 55 ? 70.28930 8.90572 15.78006 1.000 28.71401 39 PRO D N 1
ATOM 11045 C CA . PRO D 1 55 ? 70.31066 9.99554 16.76057 1.000 26.94775 39 PRO D CA 1
ATOM 11046 C C . PRO D 1 55 ? 70.38248 9.46716 18.18371 1.000 27.98173 39 PRO D C 1
ATOM 11047 O O . PRO D 1 55 ? 69.98890 8.33807 18.48408 1.000 22.51486 39 PRO D O 1
ATOM 11051 N N . SER D 1 56 ? 70.89839 10.31668 19.06854 1.000 25.43160 40 SER D N 1
ATOM 11052 C CA . SER D 1 56 ? 71.03997 10.00886 20.48135 1.000 30.14455 40 SER D CA 1
ATOM 11053 C C . SER D 1 56 ? 70.13268 10.90613 21.31171 1.000 24.21041 40 SER D C 1
ATOM 11054 O O . SER D 1 56 ? 70.02887 12.10929 21.05707 1.000 23.21855 40 SER D O 1
ATOM 11057 N N . LEU D 1 57 ? 69.49016 10.31403 22.31405 1.000 18.82297 41 LEU D N 1
ATOM 11058 C CA . LEU D 1 57 ? 68.66538 11.05331 23.25416 1.000 22.24159 41 LEU D CA 1
ATOM 11059 C C . LEU D 1 57 ? 69.45353 11.54741 24.46291 1.000 30.50831 41 LEU D C 1
ATOM 11060 O O . LEU D 1 57 ? 68.86433 12.17289 25.35138 1.000 22.78522 41 LEU D O 1
ATOM 11065 N N . THR D 1 58 ? 70.76526 11.28401 24.52337 1.000 21.32473 42 THR D N 1
ATOM 11066 C CA . THR D 1 58 ? 71.61223 11.81175 25.58650 1.000 27.57443 42 THR D CA 1
ATOM 11067 C C . THR D 1 58 ? 72.65359 12.80064 25.09490 1.000 31.28748 42 THR D C 1
ATOM 11068 O O . THR D 1 58 ? 73.30601 13.44493 25.91892 1.000 30.38651 42 THR D O 1
ATOM 11072 N N . SER D 1 59 ? 72.85289 12.90987 23.78761 1.000 31.66927 43 SER D N 1
ATOM 11073 C CA . SER D 1 59 ? 73.78554 13.88648 23.25375 1.000 27.92111 43 SER D CA 1
ATOM 11074 C C . SER D 1 59 ? 73.30760 15.30312 23.55207 1.000 34.14731 43 SER D C 1
ATOM 11075 O O . SER D 1 59 ? 72.10504 15.58358 23.56736 1.000 26.96748 43 SER D O 1
ATOM 11078 N N . GLY D 1 60 ? 74.26190 16.19506 23.79894 1.000 30.68190 44 GLY D N 1
ATOM 11079 C CA . GLY D 1 60 ? 73.99229 17.58109 24.10533 1.000 28.02556 44 GLY D CA 1
ATOM 11080 C C . GLY D 1 60 ? 74.07363 18.51727 22.92271 1.000 30.20592 44 GLY D C 1
ATOM 11081 O O . GLY D 1 60 ? 74.01051 19.73696 23.11439 1.000 34.13806 44 GLY D O 1
ATOM 11082 N N . GLU D 1 61 ? 74.22651 18.00258 21.71350 1.000 30.96586 45 GLU D N 1
ATOM 11083 C CA . GLU D 1 61 ? 74.26133 18.83381 20.52227 1.000 34.71579 45 GLU D CA 1
ATOM 11084 C C . GLU D 1 61 ? 73.32338 18.26473 19.47128 1.000 31.04821 45 GLU D C 1
ATOM 11085 O O . GLU D 1 61 ? 72.96615 17.08158 19.51960 1.000 29.35516 45 GLU D O 1
ATOM 11091 N N . PRO D 1 62 ? 72.85255 19.09359 18.54218 1.000 34.34803 46 PRO D N 1
ATOM 11092 C CA . PRO D 1 62 ? 71.88890 18.59601 17.55902 1.000 32.95153 46 PRO D CA 1
ATOM 11093 C C . PRO D 1 62 ? 72.50705 17.55698 16.63900 1.000 35.23855 46 PRO D C 1
ATOM 11094 O O . PRO D 1 62 ? 73.70804 17.56658 16.35401 1.000 32.38271 46 PRO D O 1
ATOM 11098 N N . HIS D 1 63 ? 71.67028 16.63569 16.21225 1.000 29.19854 47 HIS D N 1
ATOM 11099 C CA . HIS D 1 63 ? 71.96352 15.68356 15.15243 1.000 30.03667 47 HIS D CA 1
ATOM 11100 C C . HIS D 1 63 ? 71.88090 16.40031 13.80593 1.000 27.21552 47 HIS D C 1
ATOM 11101 O O . HIS D 1 63 ? 71.03310 17.28297 13.63227 1.000 28.53368 47 HIS D O 1
ATOM 11108 N N . PRO D 1 64 ? 72.74882 16.06186 12.84468 1.000 27.89723 48 PRO D N 1
ATOM 11109 C CA . PRO D 1 64 ? 72.73941 16.79287 11.56448 1.000 31.84051 48 PRO D CA 1
ATOM 11110 C C . PRO D 1 64 ? 71.38104 16.86643 10.89336 1.000 34.80177 48 PRO D C 1
ATOM 11111 O O . PRO D 1 64 ? 71.10188 17.85964 10.21180 1.000 36.70082 48 PRO D O 1
ATOM 11115 N N . MET D 1 65 ? 70.50984 15.87981 11.08378 1.000 31.74201 49 MET D N 1
ATOM 11116 C CA . MET D 1 65 ? 69.21618 15.92128 10.41686 1.000 33.37998 49 MET D CA 1
ATOM 11117 C C . MET D 1 65 ? 68.13573 16.60105 11.24227 1.000 32.55023 49 MET D C 1
ATOM 11118 O O . MET D 1 65 ? 67.00349 16.71875 10.76190 1.000 32.88603 49 MET D O 1
ATOM 11123 N N . ASP D 1 66 ? 68.47288 17.11661 12.42938 1.000 31.52704 50 ASP D N 1
ATOM 11124 C CA . ASP D 1 66 ? 67.46676 17.75331 13.27474 1.000 34.91631 50 ASP D CA 1
ATOM 11125 C C . ASP D 1 66 ? 66.88324 18.99816 12.61584 1.000 32.53875 50 ASP D C 1
ATOM 11126 O O . ASP D 1 66 ? 65.69848 19.29883 12.79939 1.000 39.33750 50 ASP D O 1
ATOM 11131 N N . ASP D 1 67 ? 67.68525 19.74346 11.85819 1.000 26.58129 51 ASP D N 1
ATOM 11132 C CA . ASP D 1 67 ? 67.18498 20.94619 11.20032 1.000 38.81684 51 ASP D CA 1
ATOM 11133 C C . ASP D 1 67 ? 67.00363 20.76427 9.69378 1.000 42.48155 51 ASP D C 1
ATOM 11134 O O . ASP D 1 67 ? 66.96564 21.75147 8.95304 1.000 38.32953 51 ASP D O 1
ATOM 11139 N N . ARG D 1 68 ? 66.89072 19.52623 9.22535 1.000 37.11290 52 ARG D N 1
ATOM 11140 C CA . ARG D 1 68 ? 66.71499 19.22963 7.81342 1.000 33.62847 52 ARG D CA 1
ATOM 11141 C C . ARG D 1 68 ? 65.28268 18.78692 7.55124 1.000 36.55662 52 ARG D C 1
ATOM 11142 O O . ARG D 1 68 ? 64.59930 18.29178 8.45003 1.000 31.34017 52 ARG D O 1
ATOM 11150 N N . LEU D 1 69 ? 64.83509 18.98136 6.31448 1.000 34.66335 53 LEU D N 1
ATOM 11151 C CA . LEU D 1 69 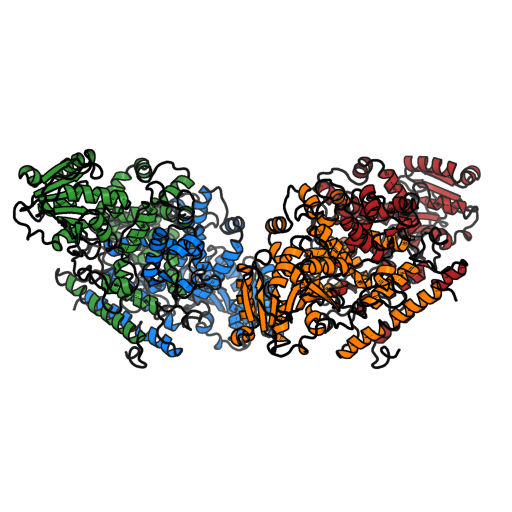? 63.52587 18.50780 5.87748 1.000 35.23262 53 LEU D CA 1
ATOM 11152 C C . LEU D 1 69 ? 63.45156 16.98825 5.99957 1.000 33.44944 53 LEU D C 1
ATOM 11153 O O . LEU D 1 69 ? 64.30112 16.29048 5.42507 1.000 30.03825 53 LEU D O 1
ATOM 11158 N N . PRO D 1 70 ? 62.49430 16.43383 6.75059 1.000 33.19717 54 PRO D N 1
ATOM 11159 C CA . PRO D 1 70 ? 62.36609 14.97130 6.79452 1.000 30.50498 54 PRO D CA 1
ATOM 11160 C C . PRO D 1 70 ? 61.96308 14.42431 5.43275 1.000 31.64945 54 PRO D C 1
ATOM 11161 O O . PRO D 1 70 ? 61.09027 14.97196 4.75329 1.000 28.62678 54 PRO D O 1
ATOM 11165 N N . SER D 1 71 ? 62.62594 13.34350 5.02437 1.000 24.41030 55 SER D N 1
ATOM 11166 C CA . SER D 1 71 ? 62.27915 12.72959 3.75493 1.000 27.20917 55 SER D CA 1
ATOM 11167 C C . SER D 1 71 ? 60.85633 12.18766 3.82025 1.000 34.63590 55 SER D C 1
ATOM 11168 O O . SER D 1 71 ? 60.33596 11.86376 4.89368 1.000 27.61886 55 SER D O 1
ATOM 11171 N N . LEU D 1 72 ? 60.21750 12.10981 2.65528 1.000 26.58352 56 LEU D N 1
ATOM 11172 C CA . LEU D 1 72 ? 58.89656 11.49927 2.59208 1.000 35.70258 56 LEU D CA 1
ATOM 11173 C C . LEU D 1 72 ? 58.92797 10.09382 3.15633 1.000 32.68197 56 LEU D C 1
ATOM 11174 O O . LEU D 1 72 ? 58.01977 9.68968 3.89372 1.000 28.34704 56 LEU D O 1
ATOM 11179 N N A GLU D 1 73 ? 59.96821 9.33369 2.81271 0.511 31.71990 57 GLU D N 1
ATOM 11180 N N B GLU D 1 73 ? 59.96634 9.32447 2.81979 0.489 31.72248 57 GLU D N 1
ATOM 11181 C CA A GLU D 1 73 ? 60.06631 7.94901 3.25427 0.511 33.37154 57 GLU D CA 1
ATOM 11182 C CA B GLU D 1 73 ? 60.01216 7.93816 3.26870 0.489 33.36722 57 GLU D CA 1
ATOM 11183 C C A GLU D 1 73 ? 60.15314 7.86089 4.77162 0.511 29.48971 57 GLU D C 1
ATOM 11184 C C B GLU D 1 73 ? 60.14794 7.85291 4.78360 0.489 29.48986 57 GLU D C 1
ATOM 11185 O O A GLU D 1 73 ? 59.48055 7.02862 5.39013 0.511 33.19866 57 GLU D O 1
ATOM 11186 O O B GLU D 1 73 ? 59.49505 7.01680 5.41565 0.489 33.19931 57 GLU D O 1
ATOM 11197 N N . LEU D 1 74 ? 60.97334 8.71277 5.39066 1.000 29.04018 58 LEU D N 1
ATOM 11198 C CA . LEU D 1 74 ? 61.05762 8.72251 6.85092 1.000 29.35654 58 LEU D CA 1
ATOM 11199 C C . LEU D 1 74 ? 59.70728 9.05222 7.47834 1.000 31.02720 58 LEU D C 1
ATOM 11200 O O . LEU D 1 74 ? 59.29610 8.40492 8.44701 1.000 31.04566 58 LEU D O 1
ATOM 11205 N N . LYS D 1 75 ? 58.97732 10.01838 6.91006 1.000 25.93921 59 LYS D N 1
ATOM 11206 C CA . LYS D 1 75 ? 57.68814 10.39177 7.49218 1.000 29.25131 59 LYS D CA 1
ATOM 11207 C C . LYS D 1 75 ? 56.64111 9.28785 7.32208 1.000 25.09749 59 LYS D C 1
ATOM 11208 O O . LYS D 1 75 ? 55.82463 9.05283 8.22511 1.000 27.54009 59 LYS D O 1
ATOM 11214 N N . ASN D 1 76 ? 56.63853 8.60414 6.17293 1.000 28.65346 60 ASN D N 1
ATOM 11215 C CA . ASN D 1 76 ? 55.72569 7.47729 5.98818 1.000 30.07528 60 ASN D CA 1
ATOM 11216 C C . ASN D 1 76 ? 56.06217 6.32527 6.92916 1.000 26.56002 60 ASN D C 1
ATOM 11217 O O . ASN D 1 76 ? 55.15946 5.69032 7.50901 1.000 31.46180 60 ASN D O 1
ATOM 11222 N N . THR D 1 77 ? 57.35926 6.03462 7.10342 1.000 25.08163 61 THR D N 1
ATOM 11223 C CA . THR D 1 77 ? 57.71398 4.96488 8.02306 1.000 27.59648 61 THR D CA 1
ATOM 11224 C C . THR D 1 77 ? 57.36072 5.33608 9.44850 1.000 23.33520 61 THR D C 1
ATOM 11225 O O . THR D 1 77 ? 56.94705 4.46164 10.20878 1.000 23.71144 61 THR D O 1
ATOM 11229 N N . LEU D 1 78 ? 57.50012 6.61549 9.82224 1.000 24.86930 62 LEU D N 1
ATOM 11230 C CA . LEU D 1 78 ? 57.12821 7.03214 11.17226 1.000 24.48410 62 LEU D CA 1
ATOM 11231 C C . LEU D 1 78 ? 55.62729 6.90728 11.39312 1.000 26.30124 62 LEU D C 1
ATOM 11232 O O . LEU D 1 78 ? 55.18861 6.52601 12.48265 1.000 21.55310 62 LEU D O 1
ATOM 11237 N N . ARG D 1 79 ? 54.82522 7.23927 10.37928 1.000 22.94924 63 ARG D N 1
ATOM 11238 C CA . ARG D 1 79 ? 53.38799 6.99162 10.46746 1.000 28.72597 63 ARG D CA 1
ATOM 11239 C C . ARG D 1 79 ? 53.12170 5.53371 10.81408 1.000 24.75355 63 ARG D C 1
ATOM 11240 O O . ARG D 1 79 ? 52.38492 5.21967 11.76016 1.000 20.33540 63 ARG D O 1
ATOM 11248 N N . ILE D 1 80 ? 53.73972 4.62250 10.06398 1.000 19.71999 64 ILE D N 1
ATOM 11249 C CA . ILE D 1 80 ? 53.48690 3.20603 10.33047 1.000 18.83667 64 ILE D CA 1
ATOM 11250 C C . ILE D 1 80 ? 54.03102 2.80044 11.69963 1.000 23.41024 64 ILE D C 1
ATOM 11251 O O . ILE D 1 80 ? 53.35522 2.11149 12.46788 1.000 23.66842 64 ILE D O 1
ATOM 11256 N N . LEU D 1 81 ? 55.23533 3.25339 12.04378 1.000 23.34786 65 LEU D N 1
ATOM 11257 C CA . LEU D 1 81 ? 55.87548 2.83476 13.28773 1.000 23.86406 65 LEU D CA 1
ATOM 11258 C C . LEU D 1 81 ? 55.07853 3.29618 14.49466 1.000 24.65715 65 LEU D C 1
ATOM 11259 O O . LEU D 1 81 ? 54.79585 2.50704 15.40479 1.000 22.05908 65 LEU D O 1
ATOM 11264 N N . GLU D 1 82 ? 54.70118 4.57856 14.51523 1.000 23.37435 66 GLU D N 1
ATOM 11265 C CA . GLU D 1 82 ? 53.94521 5.10642 15.63765 1.000 20.36742 66 GLU D CA 1
ATOM 11266 C C . GLU D 1 82 ? 52.56776 4.46859 15.72091 1.000 25.10385 66 GLU D C 1
ATOM 11267 O O . GLU D 1 82 ? 52.12413 4.10203 16.81351 1.000 22.33565 66 GLU D O 1
ATOM 11273 N N . GLY D 1 83 ? 51.87871 4.30888 14.58175 1.000 22.64284 67 GLY D N 1
ATOM 11274 C CA . GLY D 1 83 ? 50.58903 3.63845 14.61444 1.000 18.29694 67 GLY D CA 1
ATOM 11275 C C . GLY D 1 83 ? 50.68004 2.22026 15.14411 1.000 19.06101 67 GLY D C 1
ATOM 11276 O O . GLY D 1 83 ? 49.86166 1.79952 15.95901 1.000 20.03857 67 GLY D O 1
ATOM 11277 N N . ALA D 1 84 ? 51.69075 1.47100 14.70489 1.000 20.50097 68 ALA D N 1
ATOM 11278 C CA . ALA D 1 84 ? 51.80683 0.07750 15.11869 1.000 23.76771 68 ALA D CA 1
ATOM 11279 C C . ALA D 1 84 ? 52.19391 -0.03829 16.58731 1.000 24.23749 68 ALA D C 1
ATOM 11280 O O . ALA D 1 84 ? 51.64127 -0.87957 17.31126 1.000 22.87339 68 ALA D O 1
ATOM 11282 N N . CYS D 1 85 ? 53.13036 0.79652 17.05194 1.000 20.54019 69 CYS D N 1
ATOM 11283 C CA . CYS D 1 85 ? 53.48433 0.78739 18.47143 1.000 20.24628 69 CYS D CA 1
ATOM 11284 C C . CYS D 1 85 ? 52.27378 1.12300 19.33708 1.000 23.10260 69 CYS D C 1
ATOM 11285 O O . CYS D 1 85 ? 51.99302 0.43372 20.33508 1.000 21.99121 69 CYS D O 1
ATOM 11288 N N . ALA D 1 86 ? 51.54548 2.18807 18.97488 1.000 23.41350 70 ALA D N 1
ATOM 11289 C CA . ALA D 1 86 ? 50.38099 2.57711 19.76621 1.000 26.37561 70 ALA D CA 1
ATOM 11290 C C . ALA D 1 86 ? 49.34731 1.46150 19.79722 1.000 22.22865 70 ALA D C 1
ATOM 11291 O O . ALA D 1 86 ? 48.83291 1.10752 20.86534 1.000 22.32426 70 ALA D O 1
ATOM 11293 N N . GLN D 1 87 ? 49.03519 0.88635 18.63182 1.000 22.90494 71 GLN D N 1
ATOM 11294 C CA . GLN D 1 87 ? 48.00726 -0.14644 18.58666 1.000 27.38303 71 GLN D CA 1
ATOM 11295 C C . GLN D 1 87 ? 48.41863 -1.35987 19.40070 1.000 26.88444 71 GLN D C 1
ATOM 11296 O O . GLN D 1 87 ? 47.59073 -1.94736 20.10705 1.000 27.33685 71 GLN D O 1
ATOM 11302 N N . LEU D 1 88 ? 49.69227 -1.75409 19.31986 1.000 24.25187 72 LEU D N 1
ATOM 11303 C CA . LEU D 1 88 ? 50.15159 -2.90170 20.09246 1.000 26.84230 72 LEU D CA 1
ATOM 11304 C C . LEU D 1 88 ? 50.00951 -2.64905 21.59612 1.000 26.09889 72 LEU D C 1
ATOM 11305 O O . LEU D 1 88 ? 49.47853 -3.49625 22.33917 1.000 25.34974 72 LEU D O 1
ATOM 11310 N N . CYS D 1 89 ? 50.46743 -1.47801 22.06222 1.000 22.77718 73 CYS D N 1
ATOM 11311 C CA . CYS D 1 89 ? 50.41855 -1.19154 23.49745 1.000 22.74107 73 CYS D CA 1
ATOM 11312 C C . CYS D 1 89 ? 48.98257 -1.10931 23.99481 1.000 27.55799 73 CYS D C 1
ATOM 11313 O O . CYS D 1 89 ? 48.65693 -1.64822 25.05760 1.000 29.28770 73 CYS D O 1
ATOM 11316 N N . VAL D 1 90 ? 48.10677 -0.44272 23.23734 1.000 24.45154 74 VAL D N 1
ATOM 11317 C CA . VAL D 1 90 ? 46.71960 -0.28413 23.66238 1.000 25.12405 74 VAL D CA 1
ATOM 11318 C C . VAL D 1 90 ? 45.97076 -1.61069 23.57904 1.000 28.19908 74 VAL D C 1
ATOM 11319 O O . VAL D 1 90 ? 45.06080 -1.86383 24.37871 1.000 22.61168 74 VAL D O 1
ATOM 11323 N N . THR D 1 91 ? 46.34525 -2.49523 22.64640 1.000 22.39576 75 THR D N 1
ATOM 11324 C CA . THR D 1 91 ? 45.70692 -3.80851 22.61919 1.000 27.72101 75 THR D CA 1
ATOM 11325 C C . THR D 1 91 ? 46.10134 -4.63618 23.83284 1.000 27.84839 75 THR D C 1
ATOM 11326 O O . THR D 1 91 ? 45.24531 -5.28198 24.45200 1.000 26.84473 75 THR D O 1
ATOM 11330 N N . LEU D 1 92 ? 47.39033 -4.63327 24.19387 1.000 20.34516 76 LEU D N 1
ATOM 11331 C CA . LEU D 1 92 ? 47.82947 -5.52393 25.26459 1.000 24.75480 76 LEU D CA 1
ATOM 11332 C C . LEU D 1 92 ? 47.57023 -4.95979 26.65818 1.000 28.43997 76 LEU D C 1
ATOM 11333 O O . LEU D 1 92 ? 47.52340 -5.73142 27.62463 1.000 28.64872 76 LEU D O 1
ATOM 11338 N N . ALA D 1 93 ? 47.39533 -3.66803 26.78587 1.000 26.91593 77 ALA D N 1
ATOM 11339 C CA . ALA D 1 93 ? 47.23080 -3.09600 28.11705 1.000 32.91148 77 ALA D CA 1
ATOM 11340 C C . ALA D 1 93 ? 45.77390 -3.14020 28.56549 1.000 23.08745 77 ALA D C 1
ATOM 11341 O O . ALA D 1 93 ? 44.86401 -3.05123 27.73503 1.000 24.91978 77 ALA D O 1
ATOM 11343 N N . PRO D 1 94 ? 45.51906 -3.21663 29.87173 1.000 28.63866 78 PRO D N 1
ATOM 11344 C CA . PRO D 1 94 ? 44.13933 -3.09175 30.36272 1.000 26.30197 78 PRO D CA 1
ATOM 11345 C C . PRO D 1 94 ? 43.56448 -1.74463 29.96014 1.000 26.60659 78 PRO D C 1
ATOM 11346 O O . PRO D 1 94 ? 44.28682 -0.73703 29.95139 1.000 23.41801 78 PRO D O 1
ATOM 11350 N N . PRO D 1 95 ? 42.27615 -1.68432 29.60709 1.000 28.31300 79 PRO D N 1
ATOM 11351 C CA . PRO D 1 95 ? 41.71224 -0.40528 29.13540 1.000 25.64972 79 PRO D CA 1
ATOM 11352 C C . PRO D 1 95 ? 41.83518 0.72719 30.13718 1.000 26.24954 79 PRO D C 1
ATOM 11353 O O . PRO D 1 95 ? 42.06981 1.87212 29.73512 1.000 25.62708 79 PRO D O 1
ATOM 11357 N N . ALA D 1 96 ? 41.66652 0.43894 31.43301 1.000 28.54857 80 ALA D N 1
ATOM 11358 C CA . ALA D 1 96 ? 41.74218 1.48402 32.45174 1.000 26.64309 80 ALA D CA 1
ATOM 11359 C C . ALA D 1 96 ? 43.13855 2.09214 32.52621 1.000 25.27123 80 ALA D C 1
ATOM 11360 O O . ALA D 1 96 ? 43.28161 3.29047 32.76582 1.000 24.44554 80 ALA D O 1
ATOM 11362 N N . HIS D 1 97 ? 44.17571 1.26986 32.33242 1.000 24.46699 81 HIS D N 1
ATOM 11363 C CA . HIS D 1 97 ? 45.55877 1.74101 32.31049 1.000 27.14953 81 HIS D CA 1
ATOM 11364 C C . HIS D 1 97 ? 45.77459 2.75190 31.18635 1.000 22.54874 81 HIS D C 1
ATOM 11365 O O . HIS D 1 97 ? 46.30503 3.85669 31.40456 1.000 23.99404 81 HIS D O 1
ATOM 11372 N N . THR D 1 98 ? 45.36012 2.38368 29.96714 1.000 21.03410 82 THR D N 1
ATOM 11373 C CA . THR D 1 98 ? 45.49296 3.29348 28.83324 1.000 25.74887 82 THR D CA 1
ATOM 11374 C C . THR D 1 98 ? 44.70289 4.57250 29.06266 1.000 22.87818 82 THR D C 1
ATOM 11375 O O . THR D 1 98 ? 45.20030 5.67540 28.80973 1.000 21.52272 82 THR D O 1
ATOM 11379 N N . MET D 1 99 ? 43.47874 4.44796 29.56630 1.000 22.52206 83 MET D N 1
ATOM 11380 C CA . MET D 1 99 ? 42.64013 5.63272 29.72331 1.000 21.92084 83 MET D CA 1
ATOM 11381 C C . MET D 1 99 ? 43.18119 6.56252 30.81277 1.000 26.36308 83 MET D C 1
ATOM 11382 O O . MET D 1 99 ? 43.15612 7.78492 30.65393 1.000 23.80310 83 MET D O 1
ATOM 11387 N N A LEU D 1 100 ? 43.68673 6.00128 31.91157 0.447 22.41950 84 LEU D N 1
ATOM 11388 N N B LEU D 1 100 ? 43.67955 6.00512 31.92187 0.553 22.19899 84 LEU D N 1
ATOM 11389 C CA A LEU D 1 100 ? 44.27914 6.82216 32.96267 0.447 24.77379 84 LEU D CA 1
ATOM 11390 C CA B LEU D 1 100 ? 44.28934 6.83204 32.96335 0.553 24.82278 84 LEU D CA 1
ATOM 11391 C C A LEU D 1 100 ? 45.46208 7.62721 32.42709 0.447 23.13943 84 LEU D C 1
ATOM 11392 C C B LEU D 1 100 ? 45.45959 7.63565 32.41177 0.553 23.33448 84 LEU D C 1
ATOM 11393 O O A LEU D 1 100 ? 45.57399 8.84494 32.66661 0.447 23.81252 84 LEU D O 1
ATOM 11394 O O B LEU D 1 100 ? 45.57596 8.85264 32.64931 0.553 23.77766 84 LEU D O 1
ATOM 11403 N N . ASN D 1 101 ? 46.34532 6.96792 31.66341 1.000 18.89269 85 ASN D N 1
ATOM 11404 C CA . ASN D 1 101 ? 47.45823 7.70113 31.06634 1.000 24.40633 85 ASN D CA 1
ATOM 11405 C C . ASN D 1 101 ? 46.96460 8.76770 30.07938 1.000 22.09909 85 ASN D C 1
ATOM 11406 O O . ASN D 1 101 ? 47.50398 9.88025 30.04595 1.000 24.27856 85 ASN D O 1
ATOM 11411 N N . TYR D 1 102 ? 45.92214 8.46473 29.29250 1.000 23.61370 86 TYR D N 1
ATOM 11412 C CA . TYR D 1 102 ? 45.32015 9.50068 28.44402 1.000 21.64175 86 TYR D CA 1
ATOM 11413 C C . TYR D 1 102 ? 44.87447 10.69265 29.28058 1.000 23.43148 86 TYR D C 1
ATOM 11414 O O . TYR D 1 102 ? 45.10658 11.85187 28.90991 1.000 20.15875 86 TYR D O 1
ATOM 11423 N N . SER D 1 103 ? 44.21389 10.41940 30.41319 1.000 19.15969 87 SER D N 1
ATOM 11424 C CA . SER D 1 103 ? 43.69465 11.48879 31.25753 1.000 24.02271 87 SER D CA 1
ATOM 11425 C C . SER D 1 103 ? 44.81011 12.34408 31.82146 1.000 29.28959 87 SER D C 1
ATOM 11426 O O . SER D 1 103 ? 44.55827 13.48075 32.24250 1.000 26.69642 87 SER D O 1
ATOM 11429 N N . MET D 1 104 ? 46.03816 11.82578 31.86175 1.000 21.73834 88 MET D N 1
ATOM 11430 C CA . MET D 1 104 ? 47.11003 12.67896 32.36511 1.000 18.40012 88 MET D CA 1
ATOM 11431 C C . MET D 1 104 ? 48.00458 13.27829 31.26953 1.000 25.90988 88 MET D C 1
ATOM 11432 O O . MET D 1 104 ? 49.07342 13.81570 31.58440 1.000 25.16063 88 MET D O 1
ATOM 11437 N N . ASP D 1 105 ? 47.56533 13.26784 30.00452 1.000 27.48494 89 ASP D N 1
ATOM 11438 C CA . ASP D 1 105 ? 48.39111 13.78060 28.91140 1.000 27.31964 89 ASP D CA 1
ATOM 11439 C C . ASP D 1 105 ? 48.46062 15.31219 28.87167 1.000 27.15366 89 ASP D C 1
ATOM 11440 O O . ASP D 1 105 ? 49.30329 15.85389 28.14956 1.000 26.06270 89 ASP D O 1
ATOM 11445 N N . VAL D 1 106 ? 47.63933 16.02020 29.65644 1.000 25.71628 90 VAL D N 1
ATOM 11446 C CA . VAL D 1 106 ? 47.70937 17.48079 29.74785 1.000 24.98465 90 VAL D CA 1
ATOM 11447 C C . VAL D 1 106 ? 48.98695 17.94956 30.47203 1.000 20.58762 90 VAL D C 1
ATOM 11448 O O . VAL D 1 106 ? 49.42808 19.10733 30.32197 1.000 23.59895 90 VAL D O 1
ATOM 11452 N N . LEU D 1 107 ? 49.61373 17.05512 31.23930 1.000 25.55209 91 LEU D N 1
ATOM 11453 C CA . LEU D 1 107 ? 50.67948 17.47094 32.14619 1.000 24.37363 91 LEU D CA 1
ATOM 11454 C C . LEU D 1 107 ? 51.97455 17.80000 31.40991 1.000 24.14073 91 LEU D C 1
ATOM 11455 O O . LEU D 1 107 ? 52.63466 18.78859 31.73619 1.000 22.83726 91 LEU D O 1
ATOM 11460 N N . VAL D 1 108 ? 52.37664 16.98681 30.43159 1.000 19.90074 92 VAL D N 1
ATOM 11461 C CA . VAL D 1 108 ? 53.62067 17.27853 29.71495 1.000 21.89049 92 VAL D CA 1
ATOM 11462 C C . VAL D 1 108 ? 53.55075 18.60925 28.97573 1.000 20.34050 92 VAL D C 1
ATOM 11463 O O . VAL D 1 108 ? 54.49209 19.41119 29.10758 1.000 17.73382 92 VAL D O 1
ATOM 11467 N N . PRO D 1 109 ? 52.49943 18.92408 28.20314 1.000 23.45066 93 PRO D N 1
ATOM 11468 C CA . PRO D 1 109 ? 52.44102 20.27525 27.62304 1.000 18.93084 93 PRO D CA 1
ATOM 11469 C C . PRO D 1 109 ? 52.42713 21.37207 28.67918 1.000 22.58490 93 PRO D C 1
ATOM 11470 O O . PRO D 1 109 ? 53.01854 22.44340 28.45584 1.000 17.99874 93 PRO D O 1
ATOM 11474 N N . SER D 1 110 ? 51.78898 21.14238 29.83587 1.000 16.96524 94 SER D N 1
ATOM 11475 C CA . SER D 1 110 ? 51.91645 22.12808 30.91538 1.000 20.86208 94 SER D CA 1
ATOM 11476 C C . SER D 1 110 ? 53.38146 22.33618 31.32330 1.000 17.39748 94 SER D C 1
ATOM 11477 O O . SER D 1 110 ? 53.82604 23.47449 31.53530 1.000 22.26252 94 SER D O 1
ATOM 11480 N N . CYS D 1 111 ? 54.14748 21.24332 31.44883 1.000 20.68129 95 CYS D N 1
ATOM 11481 C CA . CYS D 1 111 ? 55.55905 21.35376 31.83114 1.000 17.93360 95 CYS D CA 1
ATOM 11482 C C . CYS D 1 111 ? 56.38343 22.05636 30.75459 1.000 20.78601 95 CYS D C 1
ATOM 11483 O O . CYS D 1 111 ? 57.27617 22.85664 31.06791 1.000 22.91893 95 CYS D O 1
ATOM 11486 N N . ILE D 1 112 ? 56.11407 21.74813 29.48375 1.000 19.71678 96 ILE D N 1
ATOM 11487 C CA . ILE D 1 112 ? 56.81097 22.40174 28.37591 1.000 23.06461 96 ILE D CA 1
ATOM 11488 C C . ILE D 1 112 ? 56.57627 23.90337 28.43036 1.000 25.10293 96 ILE D C 1
ATOM 11489 O O . ILE D 1 112 ? 57.51070 24.70869 28.31108 1.000 24.32911 96 ILE D O 1
ATOM 11494 N N . SER D 1 113 ? 55.31724 24.30344 28.60916 1.000 18.55428 97 SER D N 1
ATOM 11495 C CA . SER D 1 113 ? 55.02223 25.72747 28.68559 1.000 19.30115 97 SER D CA 1
ATOM 11496 C C . SER D 1 113 ? 55.74194 26.36909 29.85930 1.000 22.90564 97 SER D C 1
ATOM 11497 O O . SER D 1 113 ? 56.27598 27.48037 29.73778 1.000 20.03194 97 SER D O 1
ATOM 11500 N N . THR D 1 114 ? 55.77139 25.68180 31.00512 1.000 16.60741 98 THR D N 1
ATOM 11501 C CA . THR D 1 114 ? 56.41651 26.26172 32.18072 1.000 19.09756 98 THR D CA 1
ATOM 11502 C C . THR D 1 114 ? 57.91832 26.44186 31.97058 1.000 21.69715 98 THR D C 1
ATOM 11503 O O . THR D 1 114 ? 58.47971 27.48400 32.33470 1.000 23.80189 98 THR D O 1
ATOM 11507 N N . VAL D 1 115 ? 58.59408 25.43998 31.39773 1.000 19.78583 99 VAL D N 1
ATOM 11508 C CA . VAL D 1 115 ? 60.03617 25.58464 31.21354 1.000 23.77684 99 VAL D CA 1
ATOM 11509 C C . VAL D 1 115 ? 60.34493 26.56070 30.08469 1.000 24.61272 99 VAL D C 1
ATOM 11510 O O . VAL D 1 115 ? 61.42158 27.17266 30.06508 1.000 18.76564 99 VAL D O 1
ATOM 11514 N N . ILE D 1 116 ? 59.43214 26.73169 29.12316 1.000 19.84849 100 ILE D N 1
ATOM 11515 C CA . ILE D 1 116 ? 59.63748 27.79077 28.13891 1.000 23.07884 100 ILE D CA 1
ATOM 11516 C C . ILE D 1 116 ? 59.56572 29.15147 28.81814 1.000 26.82722 100 ILE D C 1
ATOM 11517 O O . ILE D 1 116 ? 60.44509 30.00448 28.63619 1.000 24.68434 100 ILE D O 1
ATOM 11522 N N . GLN D 1 117 ? 58.53207 29.36733 29.63714 1.000 24.10470 101 GLN D N 1
ATOM 11523 C CA . GLN D 1 117 ? 58.42535 30.64927 30.33288 1.000 24.88262 101 GLN D CA 1
ATOM 11524 C C . GLN D 1 117 ? 59.62735 30.88964 31.23893 1.000 26.32587 101 GLN D C 1
ATOM 11525 O O . GLN D 1 117 ? 60.12015 32.01603 31.33993 1.000 27.82446 101 GLN D O 1
ATOM 11531 N N . ALA D 1 118 ? 60.12350 29.84133 31.88885 1.000 22.60197 102 ALA D N 1
ATOM 11532 C CA . ALA D 1 118 ? 61.22686 29.99025 32.82711 1.000 26.33215 102 ALA D CA 1
ATOM 11533 C C . ALA D 1 118 ? 62.58289 30.10641 32.14270 1.000 26.18397 102 ALA D C 1
ATOM 11534 O O . ALA D 1 118 ? 63.56942 30.41821 32.81658 1.000 26.63308 102 ALA D O 1
ATOM 11536 N N . GLY D 1 119 ? 62.65172 29.86552 30.83692 1.000 24.66376 103 GLY D N 1
ATOM 11537 C CA . GLY D 1 119 ? 63.89909 29.93930 30.09738 1.000 25.39790 103 GLY D CA 1
ATOM 11538 C C . GLY D 1 119 ? 64.91180 28.88744 30.49984 1.000 26.15612 103 GLY D C 1
ATOM 11539 O O . GLY D 1 119 ? 66.11372 29.16512 30.50197 1.000 25.28862 103 GLY D O 1
ATOM 11540 N N . VAL D 1 120 ? 64.45671 27.66970 30.80966 1.000 25.32740 104 VAL D N 1
ATOM 11541 C CA . VAL D 1 120 ? 65.37107 26.64009 31.29852 1.000 28.50860 104 VAL D CA 1
ATOM 11542 C C . VAL D 1 120 ? 66.34360 26.21801 30.20600 1.000 26.09478 104 VAL D C 1
ATOM 11543 O O . VAL D 1 120 ? 67.54701 26.11110 30.44414 1.000 26.00586 104 VAL D O 1
ATOM 11547 N N . ALA D 1 121 ? 65.84464 25.96334 29.00156 1.000 21.09920 105 ALA D N 1
ATOM 11548 C CA . ALA D 1 121 ? 66.73053 25.48644 27.93989 1.000 29.52483 105 ALA D CA 1
ATOM 11549 C C . ALA D 1 121 ? 67.79602 26.50894 27.54991 1.000 21.90689 105 ALA D C 1
ATOM 11550 O O . ALA D 1 121 ? 68.96182 26.10892 27.40446 1.000 24.66791 105 ALA D O 1
ATOM 11552 N N . PRO D 1 122 ? 67.49398 27.80742 27.36130 1.000 24.70771 106 PRO D N 1
ATOM 11553 C CA . PRO D 1 122 ? 68.58796 28.76465 27.07868 1.000 26.43479 106 PRO D CA 1
ATOM 11554 C C . PRO D 1 122 ? 69.59899 28.86406 28.20839 1.000 29.03374 106 PRO D C 1
ATOM 11555 O O . PRO D 1 122 ? 70.81477 28.95957 27.96862 1.000 37.78663 106 PRO D O 1
ATOM 11559 N N . LEU D 1 123 ? 69.11021 28.85442 29.44921 1.000 34.04792 107 LEU D N 1
ATOM 11560 C CA . LEU D 1 123 ? 69.99616 28.86689 30.60556 1.000 31.83562 107 LEU D CA 1
ATOM 11561 C C . LEU D 1 123 ? 70.92399 27.65974 30.60121 1.000 28.93794 107 LEU D C 1
ATOM 11562 O O . LEU D 1 123 ? 72.12468 27.78748 30.86517 1.000 35.25815 107 LEU D O 1
ATOM 11567 N N . LEU D 1 124 ? 70.38832 26.47597 30.27563 1.000 27.62701 108 LEU D N 1
ATOM 11568 C CA . LEU D 1 124 ? 71.21767 25.28148 30.21685 1.000 27.23697 108 LEU D CA 1
ATOM 11569 C C . LEU D 1 124 ? 72.14325 25.29762 29.00399 1.000 28.62832 108 LEU D C 1
ATOM 11570 O O . LEU D 1 124 ? 73.20270 24.66926 29.03145 1.000 28.81772 108 LEU D O 1
ATOM 11575 N N . ALA D 1 125 ? 71.75968 25.99365 27.93399 1.000 28.08518 109 ALA D N 1
ATOM 11576 C CA . ALA D 1 125 ? 72.65872 26.13809 26.79338 1.000 33.10181 109 ALA D CA 1
ATOM 11577 C C . ALA D 1 125 ? 73.84694 27.01242 27.15397 1.000 38.69591 109 ALA D C 1
ATOM 11578 O O . ALA D 1 125 ? 74.93600 26.84451 26.59347 1.000 37.17359 109 ALA D O 1
ATOM 11580 N N . LYS D 1 126 ? 73.65577 27.94861 28.08745 1.000 38.63322 110 LYS D N 1
ATOM 11581 C CA . LYS D 1 126 ? 74.78637 28.72984 28.57540 1.000 44.17485 110 LYS D CA 1
ATOM 11582 C C . LYS D 1 126 ? 75.77984 27.87769 29.36216 1.000 45.52835 110 LYS D C 1
ATOM 11583 O O . LYS D 1 126 ? 76.95120 28.24965 29.45232 1.000 38.63517 110 LYS D O 1
ATOM 11589 N N . HIS D 1 127 ? 75.34441 26.74499 29.93147 1.000 39.56869 111 HIS D N 1
ATOM 11590 C CA . HIS D 1 127 ? 76.20442 25.84913 30.71532 1.000 40.03352 111 HIS D CA 1
ATOM 11591 C C . HIS D 1 127 ? 76.03164 24.42393 30.20545 1.000 41.53894 111 HIS D C 1
ATOM 11592 O O . HIS D 1 127 ? 75.30205 23.61692 30.80075 1.000 40.67536 111 HIS D O 1
ATOM 11599 N N . PRO D 1 128 ? 76.73107 24.06768 29.12560 1.000 40.68175 112 PRO D N 1
ATOM 11600 C CA . PRO D 1 128 ? 76.42700 22.80654 28.42556 1.000 34.54000 112 PRO D CA 1
ATOM 11601 C C . PRO D 1 128 ? 76.62367 21.56075 29.26411 1.000 41.08287 112 PRO D C 1
ATOM 11602 O O . PRO D 1 128 ? 75.94401 20.55765 29.01585 1.000 42.94318 112 PRO D O 1
ATOM 11606 N N . LYS D 1 129 ? 77.53409 21.58086 30.23950 1.000 38.05394 113 LYS D N 1
ATOM 11607 C CA . LYS D 1 129 ? 77.74393 20.41711 31.09396 1.000 40.03911 113 LYS D CA 1
ATOM 11608 C C . LYS D 1 129 ? 76.61315 20.20158 32.08997 1.000 34.66513 113 LYS D C 1
ATOM 11609 O O . LYS D 1 129 ? 76.54912 19.13651 32.71144 1.000 39.54158 113 LYS D O 1
ATOM 11615 N N . GLY D 1 130 ? 75.73893 21.18047 32.27286 1.000 30.56854 114 GLY D N 1
ATOM 11616 C CA . GLY D 1 130 ? 74.62540 21.00086 33.17353 1.000 33.15928 114 GLY D CA 1
ATOM 11617 C C . GLY D 1 130 ? 74.66416 21.94691 34.34770 1.000 28.31445 114 GLY D C 1
ATOM 11618 O O . GLY D 1 130 ? 75.72206 22.47450 34.69595 1.000 31.94483 114 GLY D O 1
ATOM 11619 N N . LEU D 1 131 ? 73.51517 22.15553 34.97542 1.000 26.24609 115 LEU D N 1
ATOM 11620 C CA . LEU D 1 131 ? 73.40890 23.02051 36.13585 1.000 22.56320 115 LEU D CA 1
ATOM 11621 C C . LEU D 1 131 ? 72.70146 22.28401 37.25900 1.000 26.17754 115 LEU D C 1
ATOM 11622 O O . LEU D 1 131 ? 71.70141 21.59273 37.03117 1.000 25.85941 115 LEU D O 1
ATOM 11627 N N . HIS D 1 132 ? 73.21959 22.45509 38.46971 1.000 23.58725 116 HIS D N 1
ATOM 11628 C CA . HIS D 1 132 ? 72.55636 21.94070 39.65585 1.000 25.81920 116 HIS D CA 1
ATOM 11629 C C . HIS D 1 132 ? 71.21142 22.64125 39.86280 1.000 26.69030 116 HIS D C 1
ATOM 11630 O O . HIS D 1 132 ? 71.02968 23.80919 39.50138 1.000 23.90335 116 HIS D O 1
ATOM 11637 N N . ILE D 1 133 ? 70.26215 21.91225 40.46136 1.000 26.25582 117 ILE D N 1
ATOM 11638 C CA . ILE D 1 133 ? 68.89219 22.41454 40.58440 1.000 22.37047 117 ILE D CA 1
ATOM 11639 C C . ILE D 1 133 ? 68.83653 23.68854 41.41989 1.000 26.53216 117 ILE D C 1
ATOM 11640 O O . ILE D 1 133 ? 67.94637 24.52291 41.22663 1.000 26.94483 117 ILE D O 1
ATOM 11645 N N . ASP D 1 134 ? 69.78448 23.87964 42.34028 1.000 30.24765 118 ASP D N 1
ATOM 11646 C CA . ASP D 1 134 ? 69.76547 25.08599 43.16200 1.000 28.58594 118 ASP D CA 1
ATOM 11647 C C . ASP D 1 134 ? 70.09892 26.32141 42.33468 1.000 31.80778 118 ASP D C 1
ATOM 11648 O O . ASP D 1 134 ? 69.52866 27.40048 42.55279 1.000 32.33621 118 ASP D O 1
ATOM 11653 N N . VAL D 1 135 ? 71.00099 26.17843 41.36235 1.000 28.91008 119 VAL D N 1
ATOM 11654 C CA . VAL D 1 135 ? 71.28043 27.28692 40.45755 1.000 27.72962 119 VAL D CA 1
ATOM 11655 C C . VAL D 1 135 ? 70.06141 27.58350 39.58806 1.000 27.62338 119 VAL D C 1
ATOM 11656 O O . VAL D 1 135 ? 69.66037 28.74287 39.43536 1.000 27.26231 119 VAL D O 1
ATOM 11660 N N . LEU D 1 136 ? 69.43505 26.53953 39.03005 1.000 26.80516 120 LEU D N 1
ATOM 11661 C CA . LEU D 1 136 ? 68.23573 26.72957 38.21512 1.000 23.90700 120 LEU D CA 1
ATOM 11662 C C . LEU D 1 136 ? 67.12823 27.40726 39.01102 1.000 26.45674 120 LEU D C 1
ATOM 11663 O O . LEU D 1 136 ? 66.39763 28.25418 38.47948 1.000 25.88753 120 LEU D O 1
ATOM 11668 N N . SER D 1 137 ? 67.00019 27.05145 40.29039 1.000 25.27543 121 SER D N 1
ATOM 11669 C CA . SER D 1 137 ? 66.01088 27.67659 41.15812 1.000 30.06150 121 SER D CA 1
ATOM 11670 C C . SER D 1 137 ? 66.31329 29.15459 41.36121 1.000 31.63912 121 SER D C 1
ATOM 11671 O O . SER D 1 137 ? 65.42325 30.00842 41.23100 1.000 25.46588 121 SER D O 1
ATOM 11674 N N . LYS D 1 138 ? 67.56910 29.47920 41.67051 1.000 31.25116 122 LYS D N 1
ATOM 11675 C CA . LYS D 1 138 ? 67.91697 30.88123 41.86964 1.000 28.25377 122 LYS D CA 1
ATOM 11676 C C . LYS D 1 138 ? 67.68797 31.68789 40.59669 1.000 31.65766 122 LYS D C 1
ATOM 11677 O O . LYS D 1 138 ? 67.24554 32.83980 40.65218 1.000 32.80103 122 LYS D O 1
ATOM 11683 N N . GLU D 1 139 ? 67.94811 31.08989 39.43457 1.000 30.60415 123 GLU D N 1
ATOM 11684 C CA . GLU D 1 139 ? 67.85808 31.85017 38.19390 1.000 25.04624 123 GLU D CA 1
ATOM 11685 C C . GLU D 1 139 ? 66.41212 32.00372 37.74129 1.000 34.63665 123 GLU D C 1
ATOM 11686 O O . GLU D 1 139 ? 66.04112 33.05039 37.19952 1.000 35.65862 123 GLU D O 1
ATOM 11692 N N . THR D 1 140 ? 65.58053 30.97984 37.96109 1.000 29.04426 124 THR D N 1
ATOM 11693 C CA . THR D 1 140 ? 64.19297 31.01495 37.51274 1.000 29.79057 124 THR D CA 1
ATOM 11694 C C . THR D 1 140 ? 63.23681 31.58422 38.55277 1.000 28.00608 124 THR D C 1
ATOM 11695 O O . THR D 1 140 ? 62.14789 32.04261 38.18296 1.000 28.07071 124 THR D O 1
ATOM 11699 N N . GLY D 1 141 ? 63.60706 31.56701 39.83384 1.000 30.45610 125 GLY D N 1
ATOM 11700 C CA . GLY D 1 141 ? 62.67746 31.93019 40.88815 1.000 27.89255 125 GLY D CA 1
ATOM 11701 C C . GLY D 1 141 ? 61.69845 30.83519 41.27570 1.000 26.18975 125 GLY D C 1
ATOM 11702 O O . GLY D 1 141 ? 60.72900 31.10959 41.99222 1.000 26.51476 125 GLY D O 1
ATOM 11703 N N . ILE D 1 142 ? 61.91016 29.60566 40.81790 1.000 20.99102 126 ILE D N 1
ATOM 11704 C CA . ILE D 1 142 ? 61.03019 28.48876 41.13214 1.000 22.59837 126 ILE D CA 1
ATOM 11705 C C . ILE D 1 142 ? 61.67274 27.64049 42.22360 1.000 27.83943 126 ILE D C 1
ATOM 11706 O O . ILE D 1 142 ? 62.89566 27.43909 42.23293 1.000 27.66546 126 ILE D O 1
ATOM 11711 N N . HIS D 1 143 ? 60.84780 27.16463 43.15488 1.000 22.03696 127 HIS D N 1
ATOM 11712 C CA . HIS D 1 143 ? 61.30129 26.25717 44.20042 1.000 25.38843 127 HIS D CA 1
ATOM 11713 C C . HIS D 1 143 ? 62.04293 25.07691 43.57506 1.000 26.43920 127 HIS D C 1
ATOM 11714 O O . HIS D 1 143 ? 61.53010 24.46280 42.62823 1.000 27.57622 127 HIS D O 1
ATOM 11721 N N . PRO D 1 144 ? 63.22624 24.71851 44.08066 1.000 24.68746 128 PRO D N 1
ATOM 11722 C CA . PRO D 1 144 ? 64.01105 23.66203 43.41802 1.000 25.10306 128 PRO D CA 1
ATOM 11723 C C . PRO D 1 144 ? 63.28953 22.32825 43.28881 1.000 23.72047 128 PRO D C 1
ATOM 11724 O O . PRO D 1 144 ? 63.43026 21.66876 42.25498 1.000 22.99428 128 PRO D O 1
ATOM 11728 N N . GLN D 1 145 ? 62.53063 21.90242 44.29837 1.000 24.14048 129 GLN D N 1
ATOM 11729 C CA . GLN D 1 145 ? 61.87221 20.60428 44.20709 1.000 27.20922 129 GLN D CA 1
ATOM 11730 C C . GLN D 1 145 ? 60.67579 20.65784 43.25704 1.000 26.29849 129 GLN D C 1
ATOM 11731 O O . GLN D 1 145 ? 60.36808 19.66013 42.59381 1.000 23.85555 129 GLN D O 1
ATOM 11737 N N . LYS D 1 146 ? 59.99965 21.81401 43.16380 1.000 20.79141 130 LYS D N 1
ATOM 11738 C CA . LYS D 1 146 ? 58.92504 21.95120 42.18165 1.000 23.01309 130 LYS D CA 1
ATOM 11739 C C . LYS D 1 146 ? 59.48103 21.94698 40.75753 1.000 22.83488 130 LYS D C 1
ATOM 11740 O O . LYS D 1 146 ? 58.94014 21.26885 39.86275 1.000 24.93251 130 LYS D O 1
ATOM 11746 N N . LEU D 1 147 ? 60.58116 22.67485 40.53658 1.000 22.00809 131 LEU D N 1
ATOM 11747 C CA . LEU D 1 147 ? 61.21602 22.66911 39.22399 1.000 20.78943 131 LEU D CA 1
ATOM 11748 C C . LEU D 1 147 ? 61.75536 21.28352 38.87976 1.000 22.06557 131 LEU D C 1
ATOM 11749 O O . LEU D 1 147 ? 61.69180 20.85466 37.72242 1.000 22.18991 131 LEU D O 1
ATOM 11754 N N . ALA D 1 148 ? 62.26559 20.55245 39.87599 1.000 22.90934 132 ALA D N 1
ATOM 11755 C CA . ALA D 1 148 ? 62.74644 19.19710 39.61291 1.000 21.88898 132 ALA D CA 1
ATOM 11756 C C . ALA D 1 148 ? 61.60007 18.25616 39.25078 1.000 19.33880 132 ALA D C 1
ATOM 11757 O O . ALA D 1 148 ? 61.76037 17.39336 38.38261 1.000 20.48493 132 ALA D O 1
ATOM 11759 N N . THR D 1 149 ? 60.44103 18.39899 39.90678 1.000 21.45460 133 THR D N 1
ATOM 11760 C CA . THR D 1 149 ? 59.26436 17.61210 39.52382 1.000 20.23100 133 THR D CA 1
ATOM 11761 C C . THR D 1 149 ? 58.92528 17.83376 38.04929 1.000 19.79424 133 THR D C 1
ATOM 11762 O O . THR D 1 149 ? 58.74975 16.87248 37.27814 1.000 19.65046 133 THR D O 1
ATOM 11766 N N . ILE D 1 150 ? 58.87197 19.10710 37.63939 1.000 19.58533 134 ILE D N 1
ATOM 11767 C CA . ILE D 1 150 ? 58.59238 19.45612 36.23891 1.000 17.04431 134 ILE D CA 1
ATOM 11768 C C . ILE D 1 150 ? 59.63270 18.84271 35.29757 1.000 17.83681 134 ILE D C 1
ATOM 11769 O O . ILE D 1 150 ? 59.29884 18.20171 34.28036 1.000 19.59742 134 ILE D O 1
ATOM 11774 N N . LEU D 1 151 ? 60.91389 19.02791 35.62485 1.000 20.29692 135 LEU D N 1
ATOM 11775 C CA . LEU D 1 151 ? 61.98204 18.56337 34.74438 1.000 20.61699 135 LEU D CA 1
ATOM 11776 C C . LEU D 1 151 ? 61.97322 17.04769 34.61458 1.000 24.51458 135 LEU D C 1
ATOM 11777 O O . LEU D 1 151 ? 62.20497 16.52188 33.52492 1.000 20.82375 135 LEU D O 1
ATOM 11782 N N . ARG D 1 152 ? 61.67703 16.32410 35.70298 1.000 20.51746 136 ARG D N 1
ATOM 11783 C CA . ARG D 1 152 ? 61.71575 14.86590 35.62539 1.000 19.44344 136 ARG D CA 1
ATOM 11784 C C . ARG D 1 152 ? 60.54992 14.31141 34.82627 1.000 19.23704 136 ARG D C 1
ATOM 11785 O O . ARG D 1 152 ? 60.71078 13.29378 34.13900 1.000 18.08004 136 ARG D O 1
ATOM 11793 N N . LEU D 1 153 ? 59.37246 14.94350 34.89625 1.000 18.65856 137 LEU D N 1
ATOM 11794 C CA . LEU D 1 153 ? 58.31019 14.50787 33.99361 1.000 18.02830 137 LEU D CA 1
ATOM 11795 C C . LEU D 1 153 ? 58.72348 14.70747 32.53851 1.000 22.11780 137 LEU D C 1
ATOM 11796 O O . LEU D 1 153 ? 58.50249 13.82510 31.69996 1.000 20.45871 137 LEU D O 1
ATOM 11801 N N . LEU D 1 154 ? 59.36871 15.83522 32.22650 1.000 20.17524 138 LEU D N 1
ATOM 11802 C CA . LEU D 1 154 ? 59.85117 16.04067 30.85235 1.000 18.78885 138 LEU D CA 1
ATOM 11803 C C . LEU D 1 154 ? 60.97173 15.06836 30.48698 1.000 24.00122 138 LEU D C 1
ATOM 11804 O O . LEU D 1 154 ? 61.03613 14.58040 29.35122 1.000 22.28543 138 LEU D O 1
ATOM 11809 N N . ILE D 1 155 ? 61.87246 14.79673 31.43102 1.000 19.95318 139 ILE D N 1
ATOM 11810 C CA . ILE D 1 155 ? 63.03711 13.95382 31.17639 1.000 17.69725 139 ILE D CA 1
ATOM 11811 C C . ILE D 1 155 ? 62.60874 12.51513 30.93737 1.000 21.32655 139 ILE D C 1
ATOM 11812 O O . ILE D 1 155 ? 63.13853 11.83231 30.05347 1.000 20.01133 139 ILE D O 1
ATOM 11817 N N . LEU D 1 156 ? 61.62442 12.04246 31.69789 1.000 18.87235 140 LEU D N 1
ATOM 11818 C CA . LEU D 1 156 ? 61.07017 10.72057 31.44460 1.000 23.12966 140 LEU D CA 1
ATOM 11819 C C . LEU D 1 156 ? 60.55195 10.59983 30.01824 1.000 20.33664 140 LEU D C 1
ATOM 11820 O O . LEU D 1 156 ? 60.61211 9.51814 29.42488 1.000 25.37446 140 LEU D O 1
ATOM 11825 N N . ASN D 1 157 ? 60.06324 11.70087 29.45157 1.000 18.91886 141 ASN D N 1
ATOM 11826 C CA . ASN D 1 157 ? 59.59303 11.76327 28.07631 1.000 18.83521 141 ASN D CA 1
ATOM 11827 C C . ASN D 1 157 ? 60.67425 12.24350 27.10042 1.000 17.92407 141 ASN D C 1
ATOM 11828 O O . ASN D 1 157 ? 60.35020 12.69834 25.99750 1.000 17.28481 141 ASN D O 1
ATOM 11833 N N . TYR D 1 158 ? 61.95092 12.09809 27.47671 1.000 20.24780 142 TYR D N 1
ATOM 11834 C CA . TYR D 1 158 ? 63.11455 12.26323 26.59669 1.000 18.53578 142 TYR D CA 1
ATOM 11835 C C . TYR D 1 158 ? 63.34133 13.72766 26.20008 1.000 20.80988 142 TYR D C 1
ATOM 11836 O O . TYR D 1 158 ? 63.93436 14.02408 25.16044 1.000 23.67508 142 TYR D O 1
ATOM 11845 N N . CYS D 1 159 ? 62.93417 14.65507 27.05953 1.000 17.60273 143 CYS D N 1
ATOM 11846 C CA . CYS D 1 159 ? 63.16742 16.08397 26.86560 1.000 23.97913 143 CYS D CA 1
ATOM 11847 C C . CYS D 1 159 ? 63.93143 16.60788 28.07286 1.000 20.83875 143 CYS D C 1
ATOM 11848 O O . CYS D 1 159 ? 63.43463 16.52077 29.20159 1.000 19.42603 143 CYS D O 1
ATOM 11851 N N . PHE D 1 160 ? 65.11839 17.17462 27.82596 1.000 18.92045 144 PHE D N 1
ATOM 11852 C CA . PHE D 1 160 ? 66.13300 17.44428 28.84710 1.000 15.63192 144 PHE D CA 1
ATOM 11853 C C . PHE D 1 160 ? 66.69975 16.12628 29.36268 1.000 20.98950 144 PHE D C 1
ATOM 11854 O O . PHE D 1 160 ? 66.26004 15.04972 28.94899 1.000 22.30029 144 PHE D O 1
ATOM 11862 N N . GLN D 1 161 ? 67.65967 16.19897 30.28173 1.000 18.58041 145 GLN D N 1
ATOM 11863 C CA . GLN D 1 161 ? 68.20839 15.00024 30.90112 1.000 22.90257 145 GLN D CA 1
ATOM 11864 C C . GLN D 1 161 ? 68.80080 15.37581 32.25197 1.000 20.10754 145 GLN D C 1
ATOM 11865 O O . GLN D 1 161 ? 69.15714 16.52835 32.49299 1.000 19.81141 145 GLN D O 1
ATOM 11871 N N . GLU D 1 162 ? 68.87918 14.38821 33.13474 1.000 19.04393 146 GLU D N 1
ATOM 11872 C CA . GLU D 1 162 ? 69.52943 14.52885 34.43788 1.000 25.13519 146 GLU D CA 1
ATOM 11873 C C . GLU D 1 162 ? 70.88259 13.81998 34.33200 1.000 18.88508 146 GLU D C 1
ATOM 11874 O O . GLU D 1 162 ? 70.92903 12.60378 34.18069 1.000 23.20091 146 GLU D O 1
ATOM 11880 N N . VAL D 1 163 ? 71.98024 14.57736 34.37700 1.000 25.00322 147 VAL D N 1
ATOM 11881 C CA . VAL D 1 163 ? 73.31466 13.99591 34.16653 1.000 29.97122 147 VAL D CA 1
ATOM 11882 C C . VAL D 1 163 ? 73.91089 13.45348 35.46239 1.000 30.13361 147 VAL D C 1
ATOM 11883 O O . VAL D 1 163 ? 74.67663 12.48756 35.43583 1.000 31.44721 147 VAL D O 1
ATOM 11887 N N . GLU D 1 164 ? 73.65449 14.11748 36.58877 1.000 30.41136 148 GLU D N 1
ATOM 11888 C CA . GLU D 1 164 ? 73.90589 13.59423 37.92608 1.000 27.23188 148 GLU D CA 1
ATOM 11889 C C . GLU D 1 164 ? 72.67515 13.90422 38.76449 1.000 28.06509 148 GLU D C 1
ATOM 11890 O O . GLU D 1 164 ? 71.80646 14.67308 38.34781 1.000 27.88372 148 GLU D O 1
ATOM 11896 N N . SER D 1 165 ? 72.61351 13.33856 39.96859 1.000 24.70016 149 SER D N 1
ATOM 11897 C CA . SER D 1 165 ? 71.48914 13.62528 40.85561 1.000 27.38585 149 SER D CA 1
ATOM 11898 C C . SER D 1 165 ? 71.33263 15.12525 41.04970 1.000 25.06207 149 SER D C 1
ATOM 11899 O O . SER D 1 165 ? 72.27211 15.80847 41.46697 1.000 22.68258 149 SER D O 1
ATOM 11902 N N . ASN D 1 166 ? 70.15903 15.64112 40.68055 1.000 24.47339 150 ASN D N 1
ATOM 11903 C CA . ASN D 1 166 ? 69.80726 17.05445 40.79614 1.000 24.28819 150 ASN D CA 1
ATOM 11904 C C . ASN D 1 166 ? 70.63252 17.96804 39.89672 1.000 23.75584 150 ASN D C 1
ATOM 11905 O O . ASN D 1 166 ? 70.65529 19.18320 40.11846 1.000 27.97726 150 ASN D O 1
ATOM 11910 N N . VAL D 1 167 ? 71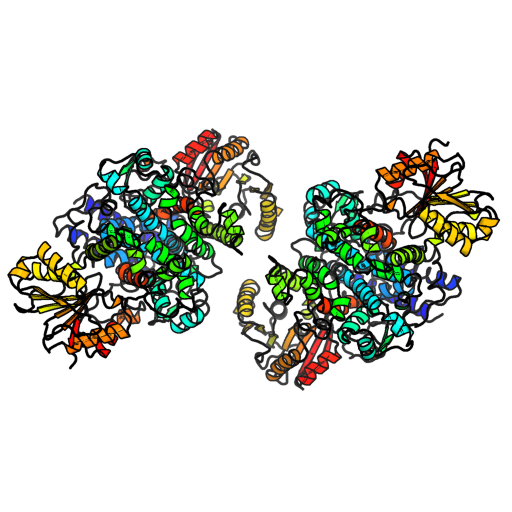.30247 17.43379 38.87594 1.000 21.07096 151 VAL D N 1
ATOM 11911 C CA . VAL D 1 167 ? 72.03152 18.24495 37.90155 1.000 25.64065 151 VAL D CA 1
ATOM 11912 C C . VAL D 1 167 ? 71.43320 17.96423 36.53364 1.000 23.82570 151 VAL D C 1
ATOM 11913 O O . VAL D 1 167 ? 71.43885 16.81792 36.07821 1.000 22.84958 151 VAL D O 1
ATOM 11917 N N . PHE D 1 168 ? 70.95170 19.01112 35.86819 1.000 24.12581 152 PHE D N 1
ATOM 11918 C CA . PHE D 1 168 ? 70.14604 18.88371 34.66256 1.000 21.47190 152 PHE D CA 1
ATOM 11919 C C . PHE D 1 168 ? 70.83551 19.54496 33.48111 1.000 23.31627 152 PHE D C 1
ATOM 11920 O O . PHE D 1 168 ? 71.60260 20.49637 33.64085 1.000 27.27266 152 PHE D O 1
ATOM 11928 N N . ALA D 1 169 ? 70.56709 19.00864 32.29215 1.000 26.53862 153 ALA D N 1
ATOM 11929 C CA . ALA D 1 169 ? 71.20525 19.47401 31.07339 1.000 22.00469 153 ALA D CA 1
ATOM 11930 C C . ALA D 1 169 ? 70.22709 19.36313 29.91678 1.000 22.99351 153 ALA D C 1
ATOM 11931 O O . ALA D 1 169 ? 69.20881 18.66560 29.99564 1.000 24.32072 153 ALA D O 1
ATOM 11933 N N . ASN D 1 170 ? 70.57184 20.03778 28.82129 1.000 23.21423 154 ASN D N 1
ATOM 11934 C CA . ASN D 1 170 ? 69.78484 19.93617 27.60626 1.000 20.74387 154 ASN D CA 1
ATOM 11935 C C . ASN D 1 170 ? 70.00991 18.58672 26.94319 1.000 23.18718 154 ASN D C 1
ATOM 11936 O O . ASN D 1 170 ? 71.04791 17.94296 27.11450 1.000 23.81138 154 ASN D O 1
ATOM 11941 N N . ASN D 1 171 ? 69.01430 18.15937 26.17409 1.000 22.51815 155 ASN D N 1
ATOM 11942 C CA . ASN D 1 171 ? 69.19982 17.09334 25.20750 1.000 24.23535 155 ASN D CA 1
ATOM 11943 C C . ASN D 1 171 ? 68.58887 17.56417 23.88992 1.000 25.75682 155 ASN D C 1
ATOM 11944 O O . ASN D 1 171 ? 68.09173 18.69059 23.78443 1.000 28.12133 155 ASN D O 1
ATOM 11949 N N . ARG D 1 172 ? 68.63008 16.70451 22.87436 1.000 21.30607 156 ARG D N 1
ATOM 11950 C CA . ARG D 1 172 ? 68.22766 17.14062 21.54261 1.000 20.46008 156 ARG D CA 1
ATOM 11951 C C . ARG D 1 172 ? 66.75558 17.54170 21.46935 1.000 22.90878 156 ARG D C 1
ATOM 11952 O O . ARG D 1 172 ? 66.38467 18.30135 20.57374 1.000 23.27822 156 ARG D O 1
ATOM 11960 N N . LEU D 1 173 ? 65.90288 17.05957 22.37567 1.000 18.34717 157 LEU D N 1
ATOM 11961 C CA . LEU D 1 173 ? 64.51325 17.50935 22.33141 1.000 22.91692 157 LEU D CA 1
ATOM 11962 C C . LEU D 1 173 ? 64.34104 18.85948 23.02785 1.000 22.82455 157 LEU D C 1
ATOM 11963 O O . LEU D 1 173 ? 63.59294 19.71701 22.55020 1.000 27.00955 157 LEU D O 1
ATOM 11968 N N . SER D 1 174 ? 65.03640 19.09050 24.14111 1.000 21.98819 158 SER D N 1
ATOM 11969 C CA . SER D 1 174 ? 64.92409 20.40344 24.75933 1.000 23.60060 158 SER D CA 1
ATOM 11970 C C . SER D 1 174 ? 65.62226 21.48314 23.93360 1.000 23.44168 158 SER D C 1
ATOM 11971 O O . SER D 1 174 ? 65.28770 22.66027 24.07144 1.000 23.23804 158 SER D O 1
ATOM 11974 N N . LEU D 1 175 ? 66.55658 21.11130 23.05421 1.000 21.56627 159 LEU D N 1
ATOM 11975 C CA . LEU D 1 175 ? 67.16030 22.10658 22.16755 1.000 23.29438 159 LEU D CA 1
ATOM 11976 C C . LEU D 1 175 ? 66.14759 22.71020 21.19456 1.000 26.53331 159 LEU D C 1
ATOM 11977 O O . LEU D 1 175 ? 66.37333 23.81693 20.69256 1.000 24.70221 159 LEU D O 1
ATOM 11982 N N . THR D 1 176 ? 65.02869 22.02838 20.92140 1.000 25.43265 160 THR D N 1
ATOM 11983 C CA . THR D 1 176 ? 63.98073 22.66398 20.12833 1.000 23.17202 160 THR D CA 1
ATOM 11984 C C . THR D 1 176 ? 63.37139 23.86253 20.83826 1.000 23.31235 160 THR D C 1
ATOM 11985 O O . THR D 1 176 ? 62.69982 24.66547 20.18684 1.000 26.62934 160 THR D O 1
ATOM 11989 N N . LEU D 1 177 ? 63.60964 24.02220 22.13864 1.000 24.57633 161 LEU D N 1
ATOM 11990 C CA . LEU D 1 177 ? 63.02704 25.11485 22.90606 1.000 21.85118 161 LEU D CA 1
ATOM 11991 C C . LEU D 1 177 ? 63.91421 26.35789 22.96232 1.000 26.81548 161 LEU D C 1
ATOM 11992 O O . LEU D 1 177 ? 63.54048 27.33172 23.62284 1.000 30.07998 161 LEU D O 1
ATOM 11997 N N . LEU D 1 178 ? 65.05642 26.36315 22.27604 1.000 27.60405 162 LEU D N 1
ATOM 11998 C CA . LEU D 1 178 ? 65.91796 27.54195 22.25897 1.000 33.91324 162 LEU D CA 1
ATOM 11999 C C . LEU D 1 178 ? 65.28969 28.66757 21.43243 1.000 37.13550 162 LEU D C 1
ATOM 12000 O O . LEU D 1 178 ? 64.62856 28.41721 20.41867 1.000 35.92508 162 LEU D O 1
ATOM 12005 N N . PRO D 1 179 ? 65.49024 29.92414 21.83992 1.000 45.64558 163 PRO D N 1
ATOM 12006 C CA . PRO D 1 179 ? 64.80672 31.03811 21.15328 1.000 43.61495 163 PRO D CA 1
ATOM 12007 C C . PRO D 1 179 ? 65.14960 31.15457 19.67671 1.000 45.80465 163 PRO D C 1
ATOM 12008 O O . PRO D 1 179 ? 64.40779 31.80420 18.93301 1.000 52.82638 163 PRO D O 1
ATOM 12012 N N . GLU D 1 180 ? 66.23984 30.53810 19.22857 1.000 45.82602 164 GLU D N 1
ATOM 12013 C CA . GLU D 1 180 ? 66.65749 30.63211 17.83748 1.000 55.06194 164 GLU D CA 1
ATOM 12014 C C . GLU D 1 180 ? 65.94228 29.64581 16.92093 1.000 45.62572 164 GLU D C 1
ATOM 12015 O O . GLU D 1 180 ? 65.90916 29.87042 15.70724 1.000 45.70094 164 GLU D O 1
ATOM 12021 N N . THR D 1 181 ? 65.40224 28.55432 17.44903 1.000 38.93782 165 THR D N 1
ATOM 12022 C CA . THR D 1 181 ? 64.95269 27.48236 16.57494 1.000 37.10572 165 THR D CA 1
ATOM 12023 C C . THR D 1 181 ? 63.71361 27.88688 15.78714 1.000 39.36891 165 THR D C 1
ATOM 12024 O O . THR D 1 181 ? 63.03690 28.88104 16.07532 1.000 37.42536 165 THR D O 1
ATOM 12028 N N . SER D 1 182 ? 63.43762 27.10456 14.75482 1.000 38.58849 166 SER D N 1
ATOM 12029 C CA . SER D 1 182 ? 62.28404 27.36627 13.91440 1.000 43.21839 166 SER D CA 1
ATOM 12030 C C . SER D 1 182 ? 61.00728 26.78575 14.48779 1.000 42.58689 166 SER D C 1
ATOM 12031 O O . SER D 1 182 ? 59.95055 26.94361 13.87569 1.000 42.59377 166 SER D O 1
ATOM 12034 N N . VAL D 1 183 ? 61.06771 26.09813 15.62478 1.000 34.70034 167 VAL D N 1
ATOM 12035 C CA . VAL D 1 183 ? 59.89048 25.43159 16.16400 1.000 30.14955 167 VAL D CA 1
ATOM 12036 C C . VAL D 1 183 ? 59.53075 25.89878 17.56266 1.000 29.61993 167 VAL D C 1
ATOM 12037 O O . VAL D 1 183 ? 58.43061 25.58175 18.03272 1.000 30.00248 167 VAL D O 1
ATOM 12041 N N . VAL D 1 184 ? 60.38656 26.67136 18.23588 1.000 25.76616 168 VAL D N 1
ATOM 12042 C CA . VAL D 1 184 ? 60.06129 27.07755 19.60030 1.000 32.41831 168 VAL D CA 1
ATOM 12043 C C . VAL D 1 184 ? 58.77713 27.90175 19.64338 1.000 28.42149 168 VAL D C 1
ATOM 12044 O O . VAL D 1 184 ? 58.00985 27.81299 20.60666 1.000 26.75930 168 VAL D O 1
ATOM 12048 N N . ASP D 1 185 ? 58.49285 28.67692 18.59893 1.000 23.82380 169 ASP D N 1
ATOM 12049 C CA . ASP D 1 185 ? 57.33431 29.56182 18.66676 1.000 28.01322 169 ASP D CA 1
ATOM 12050 C C . ASP D 1 185 ? 56.02462 28.78946 18.54198 1.000 25.26519 169 ASP D C 1
ATOM 12051 O O . ASP D 1 185 ? 55.05654 29.10061 19.24752 1.000 24.21360 169 ASP D O 1
ATOM 12056 N N . ILE D 1 186 ? 55.97547 27.74996 17.69684 1.000 26.53524 170 ILE D N 1
ATOM 12057 C CA . ILE D 1 186 ? 54.74376 26.96185 17.64408 1.000 25.22527 170 ILE D CA 1
ATOM 12058 C C . ILE D 1 186 ? 54.60062 26.08818 18.89634 1.000 22.78968 170 ILE D C 1
ATOM 12059 O O . ILE D 1 186 ? 53.48384 25.88845 19.39431 1.000 25.60925 170 ILE D O 1
ATOM 12064 N N . LEU D 1 187 ? 55.70815 25.58629 19.45370 1.000 23.30021 171 LEU D N 1
ATOM 12065 C CA . LEU D 1 187 ? 55.61251 24.83461 20.70629 1.000 26.87829 171 LEU D CA 1
ATOM 12066 C C . LEU D 1 187 ? 55.10844 25.72765 21.83157 1.000 24.78887 171 LEU D C 1
ATOM 12067 O O . LEU D 1 187 ? 54.25034 25.32366 22.63270 1.000 26.30436 171 LEU D O 1
ATOM 12072 N N . ASP D 1 188 ? 55.62134 26.95753 21.88406 1.000 23.79643 172 ASP D N 1
ATOM 12073 C CA . ASP D 1 188 ? 55.17781 27.93805 22.86343 1.000 24.13936 172 ASP D CA 1
ATOM 12074 C C . ASP D 1 188 ? 53.69253 28.24140 22.69732 1.000 24.80307 172 ASP D C 1
ATOM 12075 O O . ASP D 1 188 ? 52.93028 28.20393 23.66593 1.000 24.95393 172 ASP D O 1
ATOM 12080 N N . LEU D 1 189 ? 53.25075 28.48336 21.46136 1.000 24.48831 173 LEU D N 1
ATOM 12081 C CA . LEU D 1 189 ? 51.84562 28.80511 21.23843 1.000 25.49283 173 LEU D CA 1
ATOM 12082 C C . LEU D 1 189 ? 50.94103 27.63461 21.61879 1.000 25.03311 173 LEU D C 1
ATOM 12083 O O . LEU D 1 189 ? 49.98247 27.80108 22.38007 1.000 22.39458 173 LEU D O 1
ATOM 12088 N N . LYS D 1 190 ? 51.25551 26.43019 21.13587 1.000 21.26725 174 LYS D N 1
ATOM 12089 C CA . LYS D 1 190 ? 50.35337 25.30077 21.34638 1.000 25.22995 174 LYS D CA 1
ATOM 12090 C C . LYS D 1 190 ? 50.30567 24.86276 22.80713 1.000 24.36639 174 LYS D C 1
ATOM 12091 O O . LYS D 1 190 ? 49.25646 24.39984 23.26627 1.000 24.63659 174 LYS D O 1
ATOM 12097 N N . THR D 1 191 ? 51.39830 25.01839 23.56286 1.000 24.28478 175 THR D N 1
ATOM 12098 C CA . THR D 1 191 ? 51.35089 24.69307 24.98778 1.000 20.62777 175 THR D CA 1
ATOM 12099 C C . THR D 1 191 ? 50.95579 25.88229 25.85008 1.000 23.24794 175 THR D C 1
ATOM 12100 O O . THR D 1 191 ? 50.78199 25.71331 27.06352 1.000 24.04008 175 THR D O 1
ATOM 12104 N N . GLY D 1 192 ? 50.79759 27.06414 25.24847 1.000 25.04918 176 GLY D N 1
ATOM 12105 C CA . GLY D 1 192 ? 50.70239 28.31437 25.97237 1.000 21.48375 176 GLY D CA 1
ATOM 12106 C C . GLY D 1 192 ? 49.33867 28.60090 26.57672 1.000 29.04824 176 GLY D C 1
ATOM 12107 O O . GLY D 1 192 ? 48.34970 27.89971 26.36406 1.000 27.42594 176 GLY D O 1
ATOM 12108 N N . GLU D 1 193 ? 49.29780 29.70429 27.32114 1.000 23.43040 177 GLU D N 1
ATOM 12109 C CA . GLU D 1 193 ? 48.12436 30.04172 28.12287 1.000 27.53165 177 GLU D CA 1
ATOM 12110 C C . GLU D 1 193 ? 46.88140 30.27788 27.26958 1.000 26.83926 177 GLU D C 1
ATOM 12111 O O . GLU D 1 193 ? 45.76136 29.97263 27.70677 1.000 31.12349 177 GLU D O 1
ATOM 12117 N N . MET D 1 194 ? 47.04115 30.82474 26.06129 1.000 28.07749 178 MET D N 1
ATOM 12118 C CA . MET D 1 194 ? 45.87297 31.02547 25.20989 1.000 28.59342 178 MET D CA 1
ATOM 12119 C C . MET D 1 194 ? 45.26416 29.69382 24.77065 1.000 28.65497 178 MET D C 1
ATOM 12120 O O . MET D 1 194 ? 44.03384 29.54825 24.73317 1.000 26.84747 178 MET D O 1
ATOM 12125 N N . HIS D 1 195 ? 46.09957 28.71179 24.41148 1.000 29.07258 179 HIS D N 1
ATOM 12126 C CA . HIS D 1 195 ? 45.55055 27.40420 24.06080 1.000 29.97014 179 HIS D CA 1
ATOM 12127 C C . HIS D 1 195 ? 44.94906 26.69845 25.27318 1.000 28.91582 179 HIS D C 1
ATOM 12128 O O . HIS D 1 195 ? 43.94111 25.99433 25.13387 1.000 25.73906 179 HIS D O 1
ATOM 12135 N N . ARG D 1 196 ? 45.52665 26.89741 26.46559 1.000 24.33988 180 ARG D N 1
ATOM 12136 C CA . ARG D 1 196 ? 44.93415 26.34252 27.68120 1.000 27.98221 180 ARG D CA 1
ATOM 12137 C C . ARG D 1 196 ? 43.56101 26.95536 27.94129 1.000 29.58976 180 ARG D C 1
ATOM 12138 O O . ARG D 1 196 ? 42.62335 26.25558 28.35688 1.000 26.92224 180 ARG D O 1
ATOM 12146 N N . LYS D 1 197 ? 43.42252 28.26196 27.70207 1.000 24.70977 181 LYS D N 1
ATOM 12147 C CA . LYS D 1 197 ? 42.10959 28.88153 27.80979 1.000 28.76639 181 LYS D CA 1
ATOM 12148 C C . LYS D 1 197 ? 41.15916 28.32067 26.76638 1.000 29.19375 181 LYS D C 1
ATOM 12149 O O . LYS D 1 197 ? 39.97539 28.12858 27.05751 1.000 29.55667 181 LYS D O 1
ATOM 12155 N N . ALA D 1 198 ? 41.66492 27.99759 25.57154 1.000 26.87568 182 ALA D N 1
ATOM 12156 C CA . ALA D 1 198 ? 40.78561 27.47915 24.52825 1.000 27.68735 182 ALA D CA 1
ATOM 12157 C C . ALA D 1 198 ? 40.14959 26.14899 24.93024 1.000 30.99485 182 ALA D C 1
ATOM 12158 O O . ALA D 1 198 ? 39.02812 25.84462 24.50566 1.000 26.06429 182 ALA D O 1
ATOM 12160 N N . THR D 1 199 ? 40.83082 25.35394 25.75388 1.000 25.24156 183 THR D N 1
ATOM 12161 C CA . THR D 1 199 ? 40.30078 24.06458 26.18446 1.000 29.73800 183 THR D CA 1
ATOM 12162 C C . THR D 1 199 ? 39.69451 24.10443 27.58769 1.000 31.34411 183 THR D C 1
ATOM 12163 O O . THR D 1 199 ? 39.25793 23.06825 28.09960 1.000 29.09001 183 THR D O 1
ATOM 12167 N N . LEU D 1 200 ? 39.60242 25.28235 28.19358 1.000 25.05650 184 LEU D N 1
ATOM 12168 C CA . LEU D 1 200 ? 39.16374 25.35375 29.58000 1.000 31.74322 184 LEU D CA 1
ATOM 12169 C C . LEU D 1 200 ? 37.68320 25.00977 29.71566 1.000 36.95302 184 LEU D C 1
ATOM 12170 O O . LEU D 1 200 ? 37.29349 24.29201 30.64318 1.000 28.42427 184 LEU D O 1
ATOM 12175 N N . TRP D 1 201 ? 36.84989 25.47454 28.78757 1.000 27.85918 185 TRP D N 1
ATOM 12176 C CA . TRP D 1 201 ? 35.40001 25.32911 28.91029 1.000 34.66241 185 TRP D CA 1
ATOM 12177 C C . TRP D 1 201 ? 34.78068 24.86375 27.59621 1.000 29.37311 185 TRP D C 1
ATOM 12178 O O . TRP D 1 201 ? 33.79744 25.42660 27.11546 1.000 32.62460 185 TRP D O 1
ATOM 12189 N N . VAL D 1 202 ? 35.31134 23.77779 27.03149 1.000 30.06566 186 VAL D N 1
ATOM 12190 C CA . VAL D 1 202 ? 34.85781 23.34051 25.71350 1.000 29.02598 186 VAL D CA 1
ATOM 12191 C C . VAL D 1 202 ? 33.40689 22.86962 25.76124 1.000 30.33805 186 VAL D C 1
ATOM 12192 O O . VAL D 1 202 ? 32.58833 23.26512 24.92447 1.000 29.75182 186 VAL D O 1
ATOM 12196 N N . TYR D 1 203 ? 33.06704 22.00688 26.72130 1.000 28.79844 187 TYR D N 1
ATOM 12197 C CA . TYR D 1 203 ? 31.70218 21.48947 26.77934 1.000 35.78149 187 TYR D CA 1
ATOM 12198 C C . TYR D 1 203 ? 30.68790 22.61832 26.95567 1.000 33.19232 187 TYR D C 1
ATOM 12199 O O . TYR D 1 203 ? 29.64558 22.64385 26.28428 1.000 39.28000 187 TYR D O 1
ATOM 12208 N N . ASP D 1 204 ? 30.96670 23.55082 27.87127 1.000 33.03463 188 ASP D N 1
ATOM 12209 C CA . ASP D 1 204 ? 30.05229 24.66956 28.08127 1.000 31.53622 188 ASP D CA 1
ATOM 12210 C C . ASP D 1 204 ? 29.86820 25.46746 26.80184 1.000 34.79625 188 ASP D C 1
ATOM 12211 O O . ASP D 1 204 ? 28.74806 25.85972 26.46418 1.000 38.24602 188 ASP D O 1
ATOM 12216 N N . ALA D 1 205 ? 30.95627 25.70413 26.06411 1.000 32.46538 189 ALA D N 1
ATOM 12217 C CA . ALA D 1 205 ? 30.83774 26.43693 24.80812 1.000 35.59645 189 ALA D CA 1
ATOM 12218 C C . ALA D 1 205 ? 30.01454 25.65877 23.78695 1.000 36.91286 189 ALA D C 1
ATOM 12219 O O . ALA D 1 205 ? 29.23723 26.24830 23.02686 1.000 37.30495 189 ALA D O 1
ATOM 12221 N N . LEU D 1 206 ? 30.15002 24.33148 23.77347 1.000 36.28343 190 LEU D N 1
ATOM 12222 C CA . LEU D 1 206 ? 29.47103 23.52281 22.76825 1.000 30.80796 190 LEU D CA 1
ATOM 12223 C C . LEU D 1 206 ? 27.98089 23.37637 23.04783 1.000 44.74010 190 LEU D C 1
ATOM 12224 O O . LEU D 1 206 ? 27.19903 23.18207 22.10912 1.000 38.96182 190 LEU D O 1
ATOM 12229 N N . VAL D 1 207 ? 27.56736 23.43878 24.31750 1.000 35.36151 191 VAL D N 1
ATOM 12230 C CA . VAL D 1 207 ? 26.14310 23.39388 24.64522 1.000 40.39789 191 VAL D CA 1
ATOM 12231 C C . VAL D 1 207 ? 25.56536 24.77528 24.92073 1.000 43.85065 191 VAL D C 1
ATOM 12232 O O . VAL D 1 207 ? 24.37198 24.88964 25.22154 1.000 54.71072 191 VAL D O 1
ATOM 12236 N N . ASP D 1 208 ? 26.37034 25.81933 24.83400 1.000 41.42040 192 ASP D N 1
ATOM 12237 C CA . ASP D 1 208 ? 25.85772 27.16866 24.98861 1.000 40.46028 192 ASP D CA 1
ATOM 12238 C C . ASP D 1 208 ? 24.89386 27.49349 23.84684 1.000 49.20301 192 ASP D C 1
ATOM 12239 O O . ASP D 1 208 ? 25.19206 27.18965 22.68600 1.000 46.01484 192 ASP D O 1
ATOM 12244 N N . PRO D 1 209 ? 23.72774 28.08359 24.12764 1.000 51.33319 193 PRO D N 1
ATOM 12245 C CA . PRO D 1 209 ? 22.77671 28.36782 23.03759 1.000 50.46916 193 PRO D CA 1
ATOM 12246 C C . PRO D 1 209 ? 23.30115 29.36615 22.02316 1.000 44.73597 193 PRO D C 1
ATOM 12247 O O . PRO D 1 209 ? 22.80593 29.39214 20.88948 1.000 45.52330 193 PRO D O 1
ATOM 12251 N N . ASP D 1 210 ? 24.31741 30.15087 22.37716 1.000 51.33088 194 ASP D N 1
ATOM 12252 C CA . ASP D 1 210 ? 24.88439 31.17155 21.50598 1.000 55.60442 194 ASP D CA 1
ATOM 12253 C C . ASP D 1 210 ? 26.18950 30.72460 20.84600 1.000 60.36156 194 ASP D C 1
ATOM 12254 O O . ASP D 1 210 ? 26.42311 31.03090 19.67207 1.000 55.43027 194 ASP D O 1
ATOM 12259 N N . PHE D 1 211 ? 27.02708 29.95889 21.55215 1.000 47.83190 195 PHE D N 1
ATOM 12260 C CA . PHE D 1 211 ? 28.31402 29.52959 21.01500 1.000 46.78121 195 PHE D CA 1
ATOM 12261 C C . PHE D 1 211 ? 28.28898 28.13665 20.39215 1.000 52.72284 195 PHE D C 1
ATOM 12262 O O . PHE D 1 211 ? 29.17093 27.82106 19.58387 1.000 46.26453 195 PHE D O 1
ATOM 12270 N N . GLY D 1 212 ? 27.28947 27.31693 20.71076 1.000 45.07975 196 GLY D N 1
ATOM 12271 C CA . GLY D 1 212 ? 27.23607 25.94068 20.26438 1.000 45.64959 196 GLY D CA 1
ATOM 12272 C C . GLY D 1 212 ? 26.82383 25.70771 18.81696 1.000 42.52517 196 GLY D C 1
ATOM 12273 O O . GLY D 1 212 ? 27.48349 24.96104 18.08878 1.000 45.23297 196 GLY D O 1
ATOM 12274 N N . PRO D 1 213 ? 25.69644 26.28687 18.38385 1.000 46.60974 197 PRO D N 1
ATOM 12275 C CA . PRO D 1 213 ? 25.12480 25.87273 17.08708 1.000 46.90512 197 PRO D CA 1
ATOM 12276 C C . PRO D 1 213 ? 25.92777 26.27845 15.85754 1.000 45.28629 197 PRO D C 1
ATOM 12277 O O . PRO D 1 213 ? 25.81898 25.59262 14.83450 1.000 47.11054 197 PRO D O 1
ATOM 12281 N N . THR D 1 214 ? 26.70282 27.35913 15.89036 1.000 48.72577 198 THR D N 1
ATOM 12282 C CA . THR D 1 214 ? 27.30915 27.86805 14.66447 1.000 49.16147 198 THR D CA 1
ATOM 12283 C C . THR D 1 214 ? 28.82288 27.69792 14.66845 1.000 47.88886 198 THR D C 1
ATOM 12284 O O . THR D 1 214 ? 29.45050 27.47181 15.70746 1.000 40.76419 198 THR D O 1
ATOM 12288 N N . TYR D 1 215 ? 29.39841 27.82337 13.46974 1.000 46.42392 199 TYR D N 1
ATOM 12289 C CA . TYR D 1 215 ? 30.84058 27.85067 13.25917 1.000 50.72024 199 TYR D CA 1
ATOM 12290 C C . TYR D 1 215 ? 31.38654 29.26572 13.05378 1.000 47.41291 199 TYR D C 1
ATOM 12291 O O . TYR D 1 215 ? 32.44508 29.42525 12.43510 1.000 42.92973 199 TYR D O 1
ATOM 12300 N N . ASP D 1 216 ? 30.69516 30.28962 13.55852 1.000 45.69850 200 ASP D N 1
ATOM 12301 C CA . ASP D 1 216 ? 31.15883 31.66306 13.39112 1.000 44.58905 200 ASP D CA 1
ATOM 12302 C C . ASP D 1 216 ? 32.52223 31.84777 14.04569 1.000 48.03422 200 ASP D C 1
ATOM 12303 O O . ASP D 1 216 ? 32.81694 31.25489 15.08444 1.000 49.63205 200 ASP D O 1
ATOM 12308 N N . GLY D 1 217 ? 33.34771 32.70732 13.44128 1.000 49.43376 201 GLY D N 1
ATOM 12309 C CA . GLY D 1 217 ? 34.71603 32.86300 13.91334 1.000 46.92808 201 GLY D CA 1
ATOM 12310 C C . GLY D 1 217 ? 34.79634 33.36799 15.34109 1.000 49.10521 201 GLY D C 1
ATOM 12311 O O . GLY D 1 217 ? 35.65128 32.93539 16.11929 1.000 55.37933 201 GLY D O 1
ATOM 12312 N N . ASN D 1 218 ? 33.91047 34.28787 15.70633 1.000 51.15009 202 ASN D N 1
ATOM 12313 C CA . ASN D 1 218 ? 33.88594 34.86300 17.04280 1.000 55.34894 202 ASN D CA 1
ATOM 12314 C C . ASN D 1 218 ? 33.03947 34.05019 18.02934 1.000 48.24991 202 ASN D C 1
ATOM 12315 O O . ASN D 1 218 ? 32.56469 34.60470 19.02732 1.000 49.54710 202 ASN D O 1
ATOM 12320 N N . LYS D 1 219 ? 32.84328 32.75057 17.77637 1.000 46.95458 203 LYS D N 1
ATOM 12321 C CA . LYS D 1 219 ? 32.08834 31.88212 18.67593 1.000 45.46791 203 LYS D CA 1
ATOM 12322 C C . LYS D 1 219 ? 32.84927 30.59672 18.99022 1.000 44.14530 203 LYS D C 1
ATOM 12323 O O . LYS D 1 219 ? 32.24491 29.56571 19.30287 1.000 42.52186 203 LYS D O 1
ATOM 12329 N N . SER D 1 220 ? 34.17518 30.64429 18.93108 1.000 35.49959 204 SER D N 1
ATOM 12330 C CA . SER D 1 220 ? 34.98025 29.49334 19.30708 1.000 36.96426 204 SER D CA 1
ATOM 12331 C C . SER D 1 220 ? 34.94980 29.28777 20.81934 1.000 35.75553 204 SER D C 1
ATOM 12332 O O . SER D 1 220 ? 34.67483 30.22166 21.57393 1.000 32.63240 204 SER D O 1
ATOM 12335 N N . PRO D 1 221 ? 35.24541 28.07153 21.28739 1.000 37.21393 205 PRO D N 1
ATOM 12336 C CA . PRO D 1 221 ? 35.43207 27.88328 22.73463 1.000 30.45010 205 PRO D CA 1
ATOM 12337 C C . PRO D 1 221 ? 36.48989 28.80554 23.32089 1.000 34.38481 205 PRO D C 1
ATOM 12338 O O . PRO D 1 221 ? 36.37691 29.19340 24.49018 1.000 34.29616 205 PRO D O 1
ATOM 12342 N N . LEU D 1 222 ? 37.51080 29.17792 22.54276 1.000 32.89782 206 LEU D N 1
ATOM 12343 C CA . LEU D 1 222 ? 38.47910 30.16158 23.01956 1.000 33.67340 206 LEU D CA 1
ATOM 12344 C C . LEU D 1 222 ? 37.82236 31.51525 23.25712 1.000 34.96078 206 LEU D C 1
ATOM 12345 O O . LEU D 1 222 ? 38.01600 32.14097 24.30724 1.000 38.01326 206 LEU D O 1
ATOM 12350 N N . VAL D 1 223 ? 37.04797 31.98996 22.28347 1.000 39.98171 207 VAL D N 1
ATOM 12351 C CA . VAL D 1 223 ? 36.34343 33.25665 22.46018 1.000 35.43517 207 VAL D CA 1
ATOM 12352 C C . VAL D 1 223 ? 35.33519 33.14219 23.59758 1.000 38.13658 207 VAL D C 1
ATOM 12353 O O . VAL D 1 223 ? 35.14772 34.08141 24.37667 1.000 47.93785 207 VAL D O 1
ATOM 12357 N N . TYR D 1 224 ? 34.71029 31.97418 23.74708 1.000 39.01890 208 TYR D N 1
ATOM 12358 C CA . TYR D 1 224 ? 33.80638 31.76612 24.87454 1.000 39.62340 208 TYR D CA 1
ATOM 12359 C C . TYR D 1 224 ? 34.53331 31.96774 26.19981 1.000 42.33423 208 TYR D C 1
ATOM 12360 O O . TYR D 1 224 ? 34.05199 32.69063 27.08199 1.000 41.41023 208 TYR D O 1
ATOM 12369 N N . ALA D 1 225 ? 35.70975 31.34884 26.34980 1.000 38.67808 209 ALA D N 1
ATOM 12370 C CA . ALA D 1 225 ? 36.47977 31.50036 27.58434 1.000 39.22760 209 ALA D CA 1
ATOM 12371 C C . ALA D 1 225 ? 36.92743 32.94310 27.79242 1.000 37.41279 209 ALA D C 1
ATOM 12372 O O . ALA D 1 225 ? 36.96113 33.43531 28.92732 1.000 41.65596 209 ALA D O 1
ATOM 12374 N N . LEU D 1 226 ? 37.29780 33.62902 26.71100 1.000 38.35030 210 LEU D N 1
ATOM 12375 C CA . LEU D 1 226 ? 37.72662 35.01947 26.83014 1.000 43.78620 210 LEU D CA 1
ATOM 12376 C C . LEU D 1 226 ? 36.57711 35.92149 27.26996 1.000 53.56582 210 LEU D C 1
ATOM 12377 O O . LEU D 1 226 ? 36.77740 36.84744 28.06498 1.000 49.75468 210 LEU D O 1
ATOM 12382 N N . ARG D 1 227 ? 35.37477 35.68522 26.73794 1.000 49.31985 211 ARG D N 1
ATOM 12383 C CA . ARG D 1 227 ? 34.20037 36.43909 27.17209 1.000 58.28467 211 ARG D CA 1
ATOM 12384 C C . ARG D 1 227 ? 33.90191 36.17169 28.63879 1.000 55.35134 211 ARG D C 1
ATOM 12385 O O . ARG D 1 227 ? 33.68338 37.10228 29.41994 1.000 54.44601 211 ARG D O 1
ATOM 12393 N N . ARG D 1 228 ? 33.89889 34.89384 29.02979 1.000 58.39167 212 ARG D N 1
ATOM 12394 C CA . ARG D 1 228 ? 33.62496 34.53242 30.41716 1.000 57.18911 212 ARG D CA 1
ATOM 12395 C C . ARG D 1 228 ? 34.66688 35.12205 31.35930 1.000 60.38986 212 ARG D C 1
ATOM 12396 O O . ARG D 1 228 ? 34.39327 35.31559 32.54838 1.000 63.25733 212 ARG D O 1
ATOM 12404 N N . GLU D 1 229 ? 35.87096 35.39097 30.84874 1.000 63.79790 213 GLU D N 1
ATOM 12405 C CA . GLU D 1 229 ? 36.90387 36.08414 31.60919 1.000 63.52036 213 GLU D CA 1
ATOM 12406 C C . GLU D 1 229 ? 36.66249 37.58736 31.67139 1.000 62.13812 213 GLU D C 1
ATOM 12407 O O . GLU D 1 229 ? 37.18596 38.25541 32.56873 1.000 68.12047 213 GLU D O 1
ATOM 12413 N N . GLY D 1 230 ? 35.86350 38.12824 30.75901 1.000 65.66160 214 GLY D N 1
ATOM 12414 C CA . GLY D 1 230 ? 35.62628 39.55278 30.68993 1.000 59.98101 214 GLY D CA 1
ATOM 12415 C C . GLY D 1 230 ? 36.35971 40.27754 29.58149 1.000 70.95595 214 GLY D C 1
ATOM 12416 O O . GLY D 1 230 ? 36.39716 41.51143 29.59552 1.000 66.14618 214 GLY D O 1
ATOM 12417 N N . PHE D 1 231 ? 36.93467 39.55960 28.62136 1.000 73.33243 215 PHE D N 1
ATOM 12418 C CA . PHE D 1 231 ? 37.68938 40.16355 27.53279 1.000 80.33757 215 PHE D CA 1
ATOM 12419 C C . PHE D 1 231 ? 36.78977 40.31308 26.31268 1.000 84.63019 215 PHE D C 1
ATOM 12420 O O . PHE D 1 231 ? 36.01491 39.41013 25.98460 1.000 80.28463 215 PHE D O 1
ATOM 12428 N N . ASP D 1 232 ? 36.89423 41.45714 25.64361 1.000 114.13150 216 ASP D N 1
ATOM 12429 C CA . ASP D 1 232 ? 36.09789 41.75369 24.45878 1.000 121.51818 216 ASP D CA 1
ATOM 12430 C C . ASP D 1 232 ? 37.01472 41.80769 23.24390 1.000 128.25224 216 ASP D C 1
ATOM 12431 O O . ASP D 1 232 ? 37.95294 42.61036 23.20691 1.000 142.33899 216 ASP D O 1
ATOM 12436 N N . GLY D 1 233 ? 36.74469 40.95504 22.25781 1.000 109.74439 217 GLY D N 1
ATOM 12437 C CA . GLY D 1 233 ? 37.59925 40.85318 21.08998 1.000 108.68505 217 GLY D CA 1
ATOM 12438 C C . GLY D 1 233 ? 37.84622 39.42123 20.66161 1.000 104.11392 217 GLY D C 1
ATOM 12439 O O . GLY D 1 233 ? 37.45611 38.48444 21.36430 1.000 104.53380 217 GLY D O 1
ATOM 12440 N N . SER D 1 234 ? 38.49344 39.23563 19.51111 1.000 99.76824 218 SER D N 1
ATOM 12441 C CA . SER D 1 234 ? 38.77411 37.89742 19.00367 1.000 104.25557 218 SER D CA 1
ATOM 12442 C C . SER D 1 234 ? 40.26809 37.71394 18.75902 1.000 106.66436 218 SER D C 1
ATOM 12443 O O . SER D 1 234 ? 41.08969 38.10509 19.59361 1.000 106.26635 218 SER D O 1
ATOM 12446 N N . LEU D 1 235 ? 40.62360 37.11078 17.62158 1.000 115.03358 219 LEU D N 1
ATOM 12447 C CA . LEU D 1 235 ? 42.02615 36.95464 17.24653 1.000 122.04533 219 LEU D CA 1
ATOM 12448 C C . LEU D 1 235 ? 42.75292 38.29303 17.26602 1.000 121.26925 219 LEU D C 1
ATOM 12449 O O . LEU D 1 235 ? 43.72386 38.48905 18.01545 1.000 114.04354 219 LEU D O 1
ATOM 12454 N N . TYR D 1 236 ? 42.26364 39.23550 16.45611 1.000 121.65949 220 TYR D N 1
ATOM 12455 C CA . TYR D 1 236 ? 42.88027 40.54449 16.30751 1.000 123.83773 220 TYR D CA 1
ATOM 12456 C C . TYR D 1 236 ? 43.08526 41.21945 17.65183 1.000 125.80024 220 TYR D C 1
ATOM 12457 O O . TYR D 1 236 ? 44.21093 41.24524 18.14915 1.000 122.08542 220 TYR D O 1
ATOM 12459 N N . ASP D 1 237 ? 41.98973 41.61654 18.30220 1.000 121.60203 221 ASP D N 1
ATOM 12460 C CA . ASP D 1 237 ? 42.08382 42.40907 19.52376 1.000 122.62471 221 ASP D CA 1
ATOM 12461 C C . ASP D 1 237 ? 42.96750 41.74886 20.57722 1.000 118.93482 221 ASP D C 1
ATOM 12462 O O . ASP D 1 237 ? 43.83191 42.40288 21.17453 1.000 121.58586 221 ASP D O 1
ATOM 12467 N N . TYR D 1 238 ? 42.78617 40.44434 20.80211 1.000 113.42970 222 TYR D N 1
ATOM 12468 C CA . TYR D 1 238 ? 43.56014 39.78123 21.84765 1.000 102.07092 222 TYR D CA 1
ATOM 12469 C C . TYR D 1 238 ? 45.04877 39.77663 21.52508 1.000 111.29965 222 TYR D C 1
ATOM 12470 O O . TYR D 1 238 ? 45.87932 40.01633 22.40972 1.000 111.71724 222 TYR D O 1
ATOM 12479 N N . LEU D 1 239 ? 45.41390 39.50245 20.26824 1.000 111.15532 223 LEU D N 1
ATOM 12480 C CA . LEU D 1 239 ? 46.83630 39.49385 19.93637 1.000 111.38969 223 LEU D CA 1
ATOM 12481 C C . LEU D 1 239 ? 47.42255 40.90358 19.92012 1.000 116.56255 223 LEU D C 1
ATOM 12482 O O . LEU D 1 239 ? 48.54877 41.11491 20.38531 1.000 115.96030 223 LEU D O 1
ATOM 12487 N N . GLN D 1 240 ? 46.67763 41.87846 19.39020 1.000 120.43190 224 GLN D N 1
ATOM 12488 C CA . GLN D 1 240 ? 47.16455 43.25468 19.34920 1.000 123.25156 224 GLN D CA 1
ATOM 12489 C C . GLN D 1 240 ? 47.38518 43.80335 20.75460 1.000 129.19889 224 GLN D C 1
ATOM 12490 O O . GLN D 1 240 ? 48.31878 44.58217 20.98374 1.000 130.87161 224 GLN D O 1
ATOM 12496 N N . THR D 1 241 ? 46.53394 43.41317 21.71048 1.000 129.50126 225 THR D N 1
ATOM 12497 C CA . THR D 1 241 ? 46.70029 43.86240 23.08912 1.000 126.78192 225 THR D CA 1
ATOM 12498 C C . THR D 1 241 ? 47.82718 43.13575 23.81248 1.000 129.01947 225 THR D C 1
ATOM 12499 O O . THR D 1 241 ? 48.29122 43.61764 24.85146 1.000 133.48812 225 THR D O 1
ATOM 12503 N N . GLN D 1 242 ? 48.27610 41.99707 23.29030 1.000 123.73810 226 GLN D N 1
ATOM 12504 C CA . GLN D 1 242 ? 49.42999 41.30300 23.84532 1.000 126.37075 226 GLN D CA 1
ATOM 12505 C C . GLN D 1 242 ? 50.68754 41.80756 23.15368 1.000 123.26084 226 GLN D C 1
ATOM 12506 O O . GLN D 1 242 ? 50.79484 41.68186 21.92730 1.000 120.67079 226 GLN D O 1
ATOM 12512 N N . PRO D 1 243 ? 51.63931 42.39411 23.87704 1.000 125.07508 227 PRO D N 1
ATOM 12513 C CA . PRO D 1 243 ? 52.81351 42.98236 23.21656 1.000 122.84218 227 PRO D CA 1
ATOM 12514 C C . PRO D 1 243 ? 53.64785 41.92367 22.50889 1.000 117.59088 227 PRO D C 1
ATOM 12515 O O . PRO D 1 243 ? 53.98599 40.88651 23.08388 1.000 115.64936 227 PRO D O 1
ATOM 12519 N N . GLY D 1 244 ? 53.98122 42.19747 21.24942 1.000 109.40336 228 GLY D N 1
ATOM 12520 C CA . GLY D 1 244 ? 54.80918 41.28732 20.47948 1.000 101.04685 228 GLY D CA 1
ATOM 12521 C C . GLY D 1 244 ? 54.18305 39.94010 20.19943 1.000 92.39231 228 GLY D C 1
ATOM 12522 O O . GLY D 1 244 ? 54.90621 38.95871 20.00464 1.000 80.20600 228 GLY D O 1
ATOM 12523 N N . ALA D 1 245 ? 52.85392 39.86214 20.17269 1.000 88.63511 229 ALA D N 1
ATOM 12524 C CA . ALA D 1 245 ? 52.16918 38.58911 19.99475 1.000 86.00334 229 ALA D CA 1
ATOM 12525 C C . ALA D 1 245 ? 51.74775 38.31236 18.56200 1.000 76.09662 229 ALA D C 1
ATOM 12526 O O . ALA D 1 245 ? 51.59087 37.14443 18.19944 1.000 75.59994 229 ALA D O 1
ATOM 12528 N N . VAL D 1 246 ? 51.54129 39.34259 17.73933 1.000 80.31871 230 VAL D N 1
ATOM 12529 C CA . VAL D 1 246 ? 51.19165 39.09640 16.34224 1.000 76.82397 230 VAL D CA 1
ATOM 12530 C C . VAL D 1 246 ? 52.40033 38.56617 15.58024 1.000 62.67575 230 VAL D C 1
ATOM 12531 O O . VAL D 1 246 ? 52.28878 37.62406 14.78278 1.000 66.46346 230 VAL D O 1
ATOM 12535 N N . ALA D 1 247 ? 53.57652 39.14933 15.82404 1.000 60.17218 231 ALA D N 1
ATOM 12536 C CA . ALA D 1 247 ? 54.80027 38.60805 15.24421 1.000 64.21510 231 ALA D CA 1
ATOM 12537 C C . ALA D 1 247 ? 55.09711 37.21674 15.79485 1.000 60.10093 231 ALA D C 1
ATOM 12538 O O . ALA D 1 247 ? 55.57020 36.33737 15.06314 1.000 48.02159 231 ALA D O 1
ATOM 12540 N N . ARG D 1 248 ? 54.82614 37.00169 17.08674 1.000 57.84341 232 ARG D N 1
ATOM 12541 C CA . ARG D 1 248 ? 54.97176 35.67247 17.66903 1.000 54.27104 232 ARG D CA 1
ATOM 12542 C C . ARG D 1 248 ? 54.08836 34.66581 16.94330 1.000 47.08302 232 ARG D C 1
ATOM 12543 O O . ARG D 1 248 ? 54.53789 33.56965 16.59110 1.000 43.60545 232 ARG D O 1
ATOM 12551 N N . PHE D 1 249 ? 52.82784 35.03848 16.69117 1.000 49.90788 233 PHE D N 1
ATOM 12552 C CA . PHE D 1 249 ? 51.89303 34.14863 16.00500 1.000 50.30936 233 PHE D CA 1
ATOM 12553 C C . PHE D 1 249 ? 52.34362 33.86287 14.57925 1.000 49.13568 233 PHE D C 1
ATOM 12554 O O . PHE D 1 249 ? 52.22267 32.72908 14.09775 1.000 38.50408 233 PHE D O 1
ATOM 12562 N N . ALA D 1 250 ? 52.86386 34.88166 13.89037 1.000 44.39717 234 ALA D N 1
ATOM 12563 C CA . ALA D 1 250 ? 53.34810 34.69121 12.52691 1.000 45.45187 234 ALA D CA 1
ATOM 12564 C C . ALA D 1 250 ? 54.53235 33.72911 12.49241 1.000 42.70615 234 ALA D C 1
ATOM 12565 O O . ALA D 1 250 ? 54.59682 32.82229 11.64277 1.000 45.89642 234 ALA D O 1
ATOM 12567 N N . ARG D 1 251 ? 55.50462 33.93498 13.39005 1.000 39.85813 235 ARG D N 1
ATOM 12568 C CA . ARG D 1 251 ? 56.61955 32.99879 13.46456 1.000 38.45292 235 ARG D CA 1
ATOM 12569 C C . ARG D 1 251 ? 56.14349 31.59706 13.83125 1.000 37.74236 235 ARG D C 1
ATOM 12570 O O . ARG D 1 251 ? 56.69643 30.60707 13.34272 1.000 37.99249 235 ARG D O 1
ATOM 12578 N N . ALA D 1 252 ? 55.11469 31.48682 14.67243 1.000 32.44691 236 ALA D N 1
ATOM 12579 C CA . ALA D 1 252 ? 54.62947 30.16392 15.04572 1.000 33.04828 236 ALA D CA 1
ATOM 12580 C C . ALA D 1 252 ? 53.99233 29.47033 13.85258 1.000 33.10706 236 ALA D C 1
ATOM 12581 O O . ALA D 1 252 ? 54.17187 28.26444 13.66760 1.000 28.05212 236 ALA D O 1
ATOM 12583 N N . MET D 1 253 ? 53.24592 30.21950 13.03456 1.000 31.53397 237 MET D N 1
ATOM 12584 C CA . MET D 1 253 ? 52.66165 29.64716 11.82696 1.000 39.78689 237 MET D CA 1
ATOM 12585 C C . MET D 1 253 ? 53.75208 29.13733 10.89174 1.000 41.27796 237 MET D C 1
ATOM 12586 O O . MET D 1 253 ? 53.67289 28.01129 10.36709 1.000 38.96720 237 MET D O 1
ATOM 12591 N N . LEU D 1 254 ? 54.78767 29.95457 10.68011 1.000 40.87163 238 LEU D N 1
ATOM 12592 C CA . LEU D 1 254 ? 55.92453 29.50145 9.88253 1.000 40.63845 238 LEU D CA 1
ATOM 12593 C C . LEU D 1 254 ? 56.54046 28.23419 10.46867 1.000 39.29537 238 LEU D C 1
ATOM 12594 O O . LEU D 1 254 ? 56.79035 27.25436 9.75287 1.000 41.06995 238 LEU D O 1
ATOM 12599 N N . GLY D 1 255 ? 56.75925 28.22242 11.78125 1.000 33.68848 239 GLY D N 1
ATOM 12600 C CA . GLY D 1 255 ? 57.39113 27.07909 12.40527 1.000 37.13155 239 GLY D CA 1
ATOM 12601 C C . GLY D 1 255 ? 56.52064 25.84619 12.42918 1.000 37.42797 239 GLY D C 1
ATOM 12602 O O . GLY D 1 255 ? 57.03364 24.73046 12.49655 1.000 39.60320 239 GLY D O 1
ATOM 12603 N N . PHE D 1 256 ? 55.20132 26.02738 12.41392 1.000 28.21419 240 PHE D N 1
ATOM 12604 C CA . PHE D 1 256 ? 54.28979 24.89800 12.28449 1.000 28.94468 240 PHE D CA 1
ATOM 12605 C C . PHE D 1 256 ? 54.40818 24.27282 10.90116 1.000 33.38556 240 PHE D C 1
ATOM 12606 O O . PHE D 1 256 ? 54.37058 23.04636 10.75996 1.000 31.46394 240 PHE D O 1
ATOM 12614 N N . SER D 1 257 ? 54.53180 25.09872 9.86497 1.000 32.38256 241 SER D N 1
ATOM 12615 C CA . SER D 1 257 ? 54.74604 24.52501 8.53575 1.000 40.25962 241 SER D CA 1
ATOM 12616 C C . SER D 1 257 ? 56.10695 23.83646 8.45357 1.000 40.60785 241 SER D C 1
ATOM 12617 O O . SER D 1 257 ? 56.23471 22.75806 7.85902 1.000 36.10649 241 SER D O 1
ATOM 12620 N N . VAL D 1 258 ? 57.12166 24.42850 9.08104 1.000 35.51252 242 VAL D N 1
ATOM 12621 C CA . VAL D 1 258 ? 58.47470 23.87983 9.03010 1.000 41.06289 242 VAL D CA 1
ATOM 12622 C C . VAL D 1 258 ? 58.56487 22.56344 9.79899 1.000 46.09036 242 VAL D C 1
ATOM 12623 O O . VAL D 1 258 ? 59.12952 21.57725 9.30953 1.000 36.78223 242 VAL D O 1
ATOM 12627 N N . SER D 1 259 ? 58.04120 22.53256 11.02617 1.000 39.69860 243 SER D N 1
ATOM 12628 C CA . SER D 1 259 ? 58.15441 21.33590 11.84930 1.000 29.56626 243 SER D CA 1
ATOM 12629 C C . SER D 1 259 ? 57.36873 20.16215 11.28450 1.000 31.24618 243 SER D C 1
ATOM 12630 O O . SER D 1 259 ? 57.70124 19.01390 11.59183 1.000 34.48725 243 SER D O 1
ATOM 12633 N N . ARG D 1 260 ? 56.34115 20.41993 10.47693 1.000 32.72636 244 ARG D N 1
ATOM 12634 C CA . ARG D 1 260 ? 55.54489 19.37463 9.84574 1.000 31.52424 244 ARG D CA 1
ATOM 12635 C C . ARG D 1 260 ? 56.08302 18.95696 8.48358 1.000 32.28851 244 ARG D C 1
ATOM 12636 O O . ARG D 1 260 ? 55.44907 18.13520 7.80964 1.000 33.27317 244 ARG D O 1
ATOM 12644 N N . GLY D 1 261 ? 57.19146 19.54186 8.04240 1.000 29.85104 245 GLY D N 1
ATOM 12645 C CA . GLY D 1 261 ? 57.80319 19.15451 6.78073 1.000 30.37962 245 GLY D CA 1
ATOM 12646 C C . GLY D 1 261 ? 56.93931 19.40517 5.56629 1.000 31.26728 245 GLY D C 1
ATOM 12647 O O . GLY D 1 261 ? 56.95638 18.60418 4.61805 1.000 32.39287 245 GLY D O 1
ATOM 12648 N N . LEU D 1 262 ? 56.18758 20.50852 5.56441 1.000 29.70892 246 LEU D N 1
ATOM 12649 C CA . LEU D 1 262 ? 55.29858 20.79595 4.44473 1.000 30.77440 246 LEU D CA 1
ATOM 12650 C C . LEU D 1 262 ? 56.05449 21.14562 3.16938 1.000 33.56816 246 LEU D C 1
ATOM 12651 O O . LEU D 1 262 ? 55.48835 21.02004 2.07356 1.000 34.70055 246 LEU D O 1
ATOM 12656 N N . MET D 1 263 ? 57.31604 21.57439 3.28066 1.000 32.11308 247 MET D N 1
ATOM 12657 C CA . MET D 1 263 ? 58.13552 21.81365 2.10115 1.000 33.45972 247 MET D CA 1
ATOM 12658 C C . MET D 1 263 ? 58.31457 20.56379 1.24854 1.000 33.14746 247 MET D C 1
ATOM 12659 O O . MET D 1 263 ? 58.75887 20.67709 0.10434 1.000 34.84289 247 MET D O 1
ATOM 12664 N N . ASN D 1 264 ? 57.96685 19.37985 1.75680 1.000 26.72905 248 ASN D N 1
ATOM 12665 C CA . ASN D 1 264 ? 57.96208 18.20584 0.89021 1.000 28.69101 248 ASN D CA 1
ATOM 12666 C C . ASN D 1 264 ? 57.00843 18.35282 -0.28762 1.000 24.35738 248 ASN D C 1
ATOM 12667 O O . ASN D 1 264 ? 57.05412 17.52300 -1.20045 1.000 27.06968 248 ASN D O 1
ATOM 12672 N N . LEU D 1 265 ? 56.14013 19.37009 -0.27985 1.000 27.19831 249 LEU D N 1
ATOM 12673 C CA . LEU D 1 265 ? 55.39887 19.72614 -1.48476 1.000 30.39563 249 LEU D CA 1
ATOM 12674 C C . LEU D 1 265 ? 56.33957 19.81472 -2.68285 1.000 32.25909 249 LEU D C 1
ATOM 12675 O O . LEU D 1 265 ? 56.06453 19.25845 -3.75826 1.000 34.58271 249 LEU D O 1
ATOM 12680 N N . LEU D 1 266 ? 57.48785 20.47352 -2.48967 1.000 30.79394 250 LEU D N 1
ATOM 12681 C CA . LEU D 1 266 ? 58.48071 20.61433 -3.54829 1.000 34.87349 250 LEU D CA 1
ATOM 12682 C C . LEU D 1 266 ? 58.95870 19.27971 -4.10215 1.000 31.87155 250 LEU D C 1
ATOM 12683 O O . LEU D 1 266 ? 59.43054 19.22947 -5.24268 1.000 35.01457 250 LEU D O 1
ATOM 12688 N N . ASN D 1 267 ? 58.82481 18.19573 -3.34331 1.000 32.46351 251 ASN D N 1
ATOM 12689 C CA . ASN D 1 267 ? 59.29708 16.89002 -3.78497 1.000 35.19686 251 ASN D CA 1
ATOM 12690 C C . ASN D 1 267 ? 58.17632 15.96020 -4.21585 1.000 35.26867 251 ASN D C 1
ATOM 12691 O O . ASN D 1 267 ? 58.46245 14.89171 -4.75744 1.000 43.17643 251 ASN D O 1
ATOM 12696 N N . VAL D 1 268 ? 56.91739 16.32309 -4.00214 1.000 37.42447 252 VAL D N 1
ATOM 12697 C CA . VAL D 1 268 ? 55.81695 15.41694 -4.29265 1.000 28.90783 252 VAL D CA 1
ATOM 12698 C C . VAL D 1 268 ? 55.10596 15.79442 -5.57908 1.000 31.98442 252 VAL D C 1
ATOM 12699 O O . VAL D 1 268 ? 54.96773 14.97444 -6.48136 1.000 30.08671 252 VAL D O 1
ATOM 12703 N N . PHE D 1 269 ? 54.64536 17.02964 -5.68273 1.000 30.01705 253 PHE D N 1
ATOM 12704 C CA . PHE D 1 269 ? 54.03045 17.46885 -6.91236 1.000 34.32732 253 PHE D CA 1
ATOM 12705 C C . PHE D 1 269 ? 55.11551 17.65260 -7.97487 1.000 37.84247 253 PHE D C 1
ATOM 12706 O O . PHE D 1 269 ? 56.19104 18.18911 -7.68612 1.000 32.60395 253 PHE D O 1
ATOM 12714 N N . PRO D 1 270 ? 54.87489 17.20651 -9.20507 1.000 32.69674 254 PRO D N 1
ATOM 12715 C CA . PRO D 1 270 ? 55.93309 17.23571 -10.24529 1.000 38.11439 254 PRO D CA 1
ATOM 12716 C C . PRO D 1 270 ? 56.09405 18.61270 -10.87830 1.000 40.79146 254 PRO D C 1
ATOM 12717 O O . PRO D 1 270 ? 55.78644 18.83333 -12.05780 1.000 40.61614 254 PRO D O 1
ATOM 12721 N N . TRP D 1 271 ? 56.61520 19.56270 -10.09154 1.000 41.49536 255 TRP D N 1
ATOM 12722 C CA . TRP D 1 271 ? 56.86079 20.90453 -10.61543 1.000 37.18566 255 TRP D CA 1
ATOM 12723 C C . TRP D 1 271 ? 57.83833 20.87868 -11.77901 1.000 45.89033 255 TRP D C 1
ATOM 12724 O O . TRP D 1 271 ? 57.70470 21.67049 -12.72056 1.000 41.52668 255 TRP D O 1
ATOM 12735 N N . GLN D 1 272 ? 58.81787 19.97181 -11.73824 1.000 42.16532 256 GLN D N 1
ATOM 12736 C CA . GLN D 1 272 ? 59.81304 19.89989 -12.79827 1.000 44.01121 256 GLN D CA 1
ATOM 12737 C C . GLN D 1 272 ? 59.19172 19.54131 -14.14186 1.000 41.25245 256 GLN D C 1
ATOM 12738 O O . GLN D 1 272 ? 59.76455 19.86677 -15.18582 1.000 44.25561 256 GLN D O 1
ATOM 12744 N N . GLU D 1 273 ? 58.01886 18.91701 -14.14169 1.000 47.25461 257 GLU D N 1
ATOM 12745 C CA . GLU D 1 273 ? 57.37963 18.47218 -15.37142 1.000 51.80858 257 GLU D CA 1
ATOM 12746 C C . GLU D 1 273 ? 56.40550 19.49195 -15.94639 1.000 47.10689 257 GLU D C 1
ATOM 12747 O O . GLU D 1 273 ? 55.82168 19.23565 -17.00387 1.000 49.43520 257 GLU D O 1
ATOM 12753 N N . LEU D 1 274 ? 56.22780 20.64006 -15.29518 1.000 41.42332 258 LEU D N 1
ATOM 12754 C CA . LEU D 1 274 ? 55.45682 21.72847 -15.87913 1.000 45.81667 258 LEU D CA 1
ATOM 12755 C C . LEU D 1 274 ? 56.29310 22.43760 -16.93435 1.000 50.44785 258 LEU D C 1
ATOM 12756 O O . LEU D 1 274 ? 57.50499 22.60747 -16.77043 1.000 48.29684 258 LEU D O 1
ATOM 12761 N N . ALA D 1 275 ? 55.63718 22.86239 -18.01355 1.000 45.15658 259 ALA D N 1
ATOM 12762 C CA . ALA D 1 275 ? 56.34347 23.51334 -19.10843 1.000 48.39701 259 ALA D CA 1
ATOM 12763 C C . ALA D 1 275 ? 57.00702 24.80763 -18.63056 1.000 52.69851 259 ALA D C 1
ATOM 12764 O O . ALA D 1 275 ? 56.51455 25.46379 -17.70548 1.000 48.15761 259 ALA D O 1
ATOM 12766 N N . PRO D 1 276 ? 58.14112 25.18587 -19.22329 1.000 52.25197 260 PRO D N 1
ATOM 12767 C CA . PRO D 1 276 ? 58.76612 26.46434 -18.85742 1.000 49.82061 260 PRO D CA 1
ATOM 12768 C C . PRO D 1 276 ? 57.81839 27.62428 -19.12614 1.000 51.13713 260 PRO D C 1
ATOM 12769 O O . PRO D 1 276 ? 57.16926 27.69345 -20.17373 1.000 47.46049 260 PRO D O 1
ATOM 12773 N N . GLY D 1 277 ? 57.72326 28.52744 -18.15436 1.000 54.15300 261 GLY D N 1
ATOM 12774 C CA . GLY D 1 277 ? 56.78287 29.62098 -18.23166 1.000 49.20335 261 GLY D CA 1
ATOM 12775 C C . GLY D 1 277 ? 55.43599 29.34288 -17.60852 1.000 53.70373 261 GLY D C 1
ATOM 12776 O O . GLY D 1 277 ? 54.55516 30.21128 -17.66912 1.000 52.30582 261 GLY D O 1
ATOM 12777 N N . SER D 1 278 ? 55.24072 28.16194 -17.02194 1.000 47.94623 262 SER D N 1
ATOM 12778 C CA . SER D 1 278 ? 53.97900 27.85565 -16.36682 1.000 48.14015 262 SER D CA 1
ATOM 12779 C C . SER D 1 278 ? 53.79838 28.75479 -15.15106 1.000 47.54250 262 SER D C 1
ATOM 12780 O O . SER D 1 278 ? 54.76135 29.10945 -14.46643 1.000 45.81709 262 SER D O 1
ATOM 12783 N N . THR D 1 279 ? 52.54621 29.11726 -14.88532 1.000 45.99926 263 THR D N 1
ATOM 12784 C CA . THR D 1 279 ? 52.19692 30.09353 -13.86191 1.000 39.86477 263 THR D CA 1
ATOM 12785 C C . THR D 1 279 ? 51.60205 29.38504 -12.64877 1.000 44.94942 263 THR D C 1
ATOM 12786 O O . THR D 1 279 ? 50.73714 28.51012 -12.79490 1.000 44.16439 263 THR D O 1
ATOM 12790 N N . VAL D 1 280 ? 52.08110 29.75721 -11.45980 1.000 43.57039 264 VAL D N 1
ATOM 12791 C CA . VAL D 1 280 ? 51.57158 29.27112 -10.17755 1.000 40.93236 264 VAL D CA 1
ATOM 12792 C C . VAL D 1 280 ? 50.99123 30.47449 -9.44186 1.000 47.72137 264 VAL D C 1
ATOM 12793 O O . VAL D 1 280 ? 51.72893 31.37196 -9.01782 1.000 42.90666 264 VAL D O 1
ATOM 12797 N N . CYS D 1 281 ? 49.67277 30.50136 -9.29651 1.000 44.27936 265 CYS D N 1
ATOM 12798 C CA . CYS D 1 281 ? 48.97153 31.57238 -8.59679 1.000 44.04208 265 CYS D CA 1
ATOM 12799 C C . CYS D 1 281 ? 48.81671 31.13414 -7.14736 1.000 47.77480 265 CYS D C 1
ATOM 12800 O O . CYS D 1 281 ? 48.00955 30.25580 -6.83553 1.000 48.52426 265 CYS D O 1
ATOM 12803 N N . ASP D 1 282 ? 49.62454 31.71501 -6.26335 1.000 47.96847 266 ASP D N 1
ATOM 12804 C CA . ASP D 1 282 ? 49.56588 31.41719 -4.83333 1.000 42.82350 266 ASP D CA 1
ATOM 12805 C C . ASP D 1 282 ? 48.43924 32.25634 -4.24197 1.000 51.63466 266 ASP D C 1
ATOM 12806 O O . ASP D 1 282 ? 48.64190 33.38865 -3.79901 1.000 46.61206 266 ASP D O 1
ATOM 12811 N N . LEU D 1 283 ? 47.22734 31.70618 -4.24922 1.000 46.84028 267 LEU D N 1
ATOM 12812 C CA . LEU D 1 283 ? 46.05541 32.47437 -3.84295 1.000 45.56441 267 LEU D CA 1
ATOM 12813 C C . LEU D 1 283 ? 45.96719 32.49948 -2.32358 1.000 50.08189 267 LEU D C 1
ATOM 12814 O O . LEU D 1 283 ? 45.78066 31.45490 -1.69107 1.000 49.42009 267 LEU D O 1
ATOM 12819 N N . GLY D 1 284 ? 46.09577 33.68696 -1.73872 1.000 54.34760 268 GLY D N 1
ATOM 12820 C CA . GLY D 1 284 ? 46.10803 33.79553 -0.29408 1.000 48.10442 268 GLY D CA 1
ATOM 12821 C C . GLY D 1 284 ? 47.39385 33.30681 0.32472 1.000 49.63717 268 GLY D C 1
ATOM 12822 O O . GLY D 1 284 ? 47.37546 32.76753 1.43644 1.000 45.46713 268 GLY D O 1
ATOM 12823 N N . GLY D 1 285 ? 48.51883 33.48553 -0.36730 1.000 48.03475 269 GLY D N 1
ATOM 12824 C CA . GLY D 1 285 ? 49.79975 33.00909 0.10225 1.000 47.40557 269 GLY D CA 1
ATOM 12825 C C . GLY D 1 285 ? 50.51996 33.90281 1.08502 1.000 50.45746 269 GLY D C 1
ATOM 12826 O O . GLY D 1 285 ? 51.68156 33.63353 1.39995 1.000 51.39110 269 GLY D O 1
ATOM 12827 N N . GLY D 1 286 ? 49.87374 34.95283 1.58184 1.000 50.93191 270 GLY D N 1
ATOM 12828 C CA . GLY D 1 286 ? 50.50862 35.82101 2.56452 1.000 52.08299 270 GLY D CA 1
ATOM 12829 C C . GLY D 1 286 ? 51.76185 36.46249 1.99960 1.000 59.34659 270 GLY D C 1
ATOM 12830 O O . GLY D 1 286 ? 51.72926 37.14495 0.96943 1.000 56.71631 270 GLY D O 1
ATOM 12831 N N . ASN D 1 287 ? 52.89412 36.23479 2.66477 1.000 59.83500 271 ASN D N 1
ATOM 12832 C CA . ASN D 1 287 ? 54.17472 36.69693 2.14687 1.000 55.88132 271 ASN D CA 1
ATOM 12833 C C . ASN D 1 287 ? 54.63212 35.91713 0.92780 1.000 58.86956 271 ASN D C 1
ATOM 12834 O O . ASN D 1 287 ? 55.60491 36.32538 0.28455 1.000 59.80271 271 ASN D O 1
ATOM 12839 N N . GLY D 1 288 ? 53.98116 34.79969 0.61797 1.000 59.18607 272 GLY D N 1
ATOM 12840 C CA . GLY D 1 288 ? 54.44838 33.93451 -0.44211 1.000 50.62535 272 GLY D CA 1
ATOM 12841 C C . GLY D 1 288 ? 55.56558 33.01117 -0.02669 1.000 51.53358 272 GLY D C 1
ATOM 12842 O O . GLY D 1 288 ? 56.41180 32.67776 -0.85483 1.000 52.25987 272 GLY D O 1
ATOM 12843 N N . ASN D 1 289 ? 55.59623 32.59195 1.24531 1.000 53.16780 273 ASN D N 1
ATOM 12844 C CA . ASN D 1 289 ? 56.66923 31.73374 1.74350 1.000 53.98813 273 ASN D CA 1
ATOM 12845 C C . ASN D 1 289 ? 56.73516 30.39032 1.03039 1.000 51.15034 273 ASN D C 1
ATOM 12846 O O . ASN D 1 289 ? 57.81351 29.78740 0.96816 1.000 50.89157 273 ASN D O 1
ATOM 12851 N N . THR D 1 290 ? 55.62207 29.91281 0.47785 1.000 47.67738 274 THR D N 1
ATOM 12852 C CA . THR D 1 290 ? 55.65833 28.67015 -0.28348 1.000 49.25537 274 THR D CA 1
ATOM 12853 C C . THR D 1 290 ? 56.04387 28.91332 -1.73333 1.000 47.05161 274 THR D C 1
ATOM 12854 O O . THR D 1 290 ? 56.97650 28.28351 -2.24716 1.000 43.74591 274 THR D O 1
ATOM 12858 N N . SER D 1 291 ? 55.34226 29.84344 -2.38435 1.000 47.26832 275 SER D N 1
ATOM 12859 C CA . SER D 1 291 ? 55.64519 30.18119 -3.76898 1.000 49.66159 275 SER D CA 1
ATOM 12860 C C . SER D 1 291 ? 57.06902 30.68744 -3.92224 1.000 51.41260 275 SER D C 1
ATOM 12861 O O . SER D 1 291 ? 57.69022 30.47153 -4.96883 1.000 51.69429 275 SER D O 1
ATOM 12864 N N . ILE D 1 292 ? 57.60651 31.36003 -2.90345 1.000 49.96725 276 ILE D N 1
ATOM 12865 C CA . ILE D 1 292 ? 58.98327 31.82931 -3.00724 1.000 50.77050 276 ILE D CA 1
ATOM 12866 C C . ILE D 1 292 ? 59.93184 30.64258 -3.08778 1.000 56.57978 276 ILE D C 1
ATOM 12867 O O . ILE D 1 292 ? 60.90817 30.66573 -3.84147 1.000 57.14311 276 ILE D O 1
ATOM 12872 N N . GLU D 1 293 ? 59.63513 29.56494 -2.35652 1.000 52.03923 277 GLU D N 1
ATOM 12873 C CA . GLU D 1 293 ? 60.48042 28.38033 -2.43492 1.000 46.21191 277 GLU D CA 1
ATOM 12874 C C . GLU D 1 293 ? 60.27747 27.65157 -3.75477 1.000 42.81622 277 GLU D C 1
ATOM 12875 O O . GLU D 1 293 ? 61.23167 27.10649 -4.32262 1.000 46.82356 277 GLU D O 1
ATOM 12881 N N . ILE D 1 294 ? 59.04163 27.62542 -4.25822 1.000 42.89363 278 ILE D N 1
ATOM 12882 C CA . ILE D 1 294 ? 58.80496 27.00608 -5.56307 1.000 45.38867 278 ILE D CA 1
ATOM 12883 C C . ILE D 1 294 ? 59.61241 27.72581 -6.63387 1.000 51.26332 278 ILE D C 1
ATOM 12884 O O . ILE D 1 294 ? 60.34711 27.10170 -7.41073 1.000 41.61519 278 ILE D O 1
ATOM 12889 N N . ALA D 1 295 ? 59.52318 29.05802 -6.65675 1.000 52.87329 279 ALA D N 1
ATOM 12890 C CA . ALA D 1 295 ? 60.24062 29.83550 -7.66000 1.000 59.03647 279 ALA D CA 1
ATOM 12891 C C . ALA D 1 295 ? 61.75115 29.75433 -7.45769 1.000 59.34080 279 ALA D C 1
ATOM 12892 O O . ALA D 1 295 ? 62.50337 29.68917 -8.43604 1.000 58.21057 279 ALA D O 1
ATOM 12894 N N . LYS D 1 296 ? 62.21633 29.71500 -6.20416 1.000 57.38381 280 LYS D N 1
ATOM 12895 C CA . LYS D 1 296 ? 63.64511 29.54745 -5.95052 1.000 60.84136 280 LYS D CA 1
ATOM 12896 C C . LYS D 1 296 ? 64.14183 28.20798 -6.47009 1.000 57.21770 280 LYS D C 1
ATOM 12897 O O . LYS D 1 296 ? 65.25996 28.10751 -6.98225 1.000 55.78146 280 LYS D O 1
ATOM 12903 N N . LYS D 1 297 ? 63.32327 27.16394 -6.35537 1.000 51.94173 281 LYS D N 1
ATOM 12904 C CA . LYS D 1 297 ? 63.80300 25.82186 -6.66426 1.000 49.55151 281 LYS D CA 1
ATOM 12905 C C . LYS D 1 297 ? 63.57857 25.41536 -8.11295 1.000 54.14160 281 LYS D C 1
ATOM 12906 O O . LYS D 1 297 ? 64.34596 24.60558 -8.64741 1.000 50.04871 281 LYS D O 1
ATOM 12912 N N . PHE D 1 298 ? 62.53236 25.92702 -8.75745 1.000 50.68573 282 PHE D N 1
ATOM 12913 C CA . PHE D 1 298 ? 62.23196 25.61442 -10.15160 1.000 57.38525 282 PHE D CA 1
ATOM 12914 C C . PHE D 1 298 ? 62.26091 26.91502 -10.94890 1.000 57.91850 282 PHE D C 1
ATOM 12915 O O . PHE D 1 298 ? 61.20666 27.51184 -11.21687 1.000 49.93098 282 PHE D O 1
ATOM 12923 N N . PRO D 1 299 ? 63.44644 27.37233 -11.37089 1.000 62.68648 283 PRO D N 1
ATOM 12924 C CA . PRO D 1 299 ? 63.54143 28.68465 -12.03321 1.000 59.80818 283 PRO D CA 1
ATOM 12925 C C . PRO D 1 299 ? 62.83536 28.76887 -13.37879 1.000 60.24151 283 PRO D C 1
ATOM 12926 O O . PRO D 1 299 ? 62.78179 29.86146 -13.95330 1.000 63.11678 283 PRO D O 1
ATOM 12930 N N . HIS D 1 300 ? 62.25499 27.68202 -13.88420 1.000 57.07607 284 HIS D N 1
ATOM 12931 C CA . HIS D 1 300 ? 61.51561 27.72190 -15.14008 1.000 55.42099 284 HIS D CA 1
ATOM 12932 C C . HIS D 1 300 ? 60.05941 28.12944 -14.95514 1.000 52.86916 284 HIS D C 1
ATOM 12933 O O . HIS D 1 300 ? 59.33460 28.25084 -15.94843 1.000 53.69311 284 HIS D O 1
ATOM 12940 N N . LEU D 1 301 ? 59.62044 28.35601 -13.71984 1.000 45.53234 285 LEU D N 1
ATOM 12941 C CA . LEU D 1 301 ? 58.23307 28.66062 -13.40987 1.000 50.54519 285 LEU D CA 1
ATOM 12942 C C . LEU D 1 301 ? 58.07520 30.12115 -13.00190 1.000 50.96523 285 LEU D C 1
ATOM 12943 O O . LEU D 1 301 ? 59.01455 30.76992 -12.53083 1.000 52.33564 285 LEU D O 1
ATOM 12948 N N . LYS D 1 302 ? 56.85854 30.62958 -13.17817 1.000 46.98639 286 LYS D N 1
ATOM 12949 C CA . LYS D 1 302 ? 56.49102 31.97169 -12.75447 1.000 53.41317 286 LYS D CA 1
ATOM 12950 C C . LYS D 1 302 ? 55.42147 31.87685 -11.67469 1.000 50.71797 286 LYS D C 1
ATOM 12951 O O . LYS D 1 302 ? 54.56532 30.98884 -11.71595 1.000 53.31996 286 LYS D O 1
ATOM 12957 N N . VAL D 1 303 ? 55.47970 32.77514 -10.69422 1.000 46.80496 287 VAL D N 1
ATOM 12958 C CA . VAL D 1 303 ? 54.51970 32.77847 -9.59860 1.000 44.32027 287 VAL D CA 1
ATOM 12959 C C . VAL D 1 303 ? 53.77696 34.10358 -9.59608 1.000 57.29602 287 VAL D C 1
ATOM 12960 O O . VAL D 1 303 ? 54.35516 35.16172 -9.86885 1.000 55.68609 287 VAL D O 1
ATOM 12964 N N . HIS D 1 304 ? 52.47918 34.03265 -9.33232 1.000 51.40745 288 HIS D N 1
ATOM 12965 C CA . HIS D 1 304 ? 51.65363 35.21459 -9.14355 1.000 51.33800 288 HIS D CA 1
ATOM 12966 C C . HIS D 1 304 ? 51.11018 35.14128 -7.72436 1.000 53.74107 288 HIS D C 1
ATOM 12967 O O . HIS D 1 304 ? 50.28162 34.27877 -7.41209 1.000 52.35960 288 HIS D O 1
ATOM 12974 N N . LEU D 1 305 ? 51.55911 36.05879 -6.87675 1.000 54.56839 289 LEU D N 1
ATOM 12975 C CA . LEU D 1 305 ? 51.12203 36.13198 -5.49282 1.000 51.24185 289 LEU D CA 1
ATOM 12976 C C . LEU D 1 305 ? 49.92263 37.06464 -5.40218 1.000 56.95152 289 LEU D C 1
ATOM 12977 O O . LEU D 1 305 ? 49.98782 38.21685 -5.84935 1.000 51.23797 289 LEU D O 1
ATOM 12982 N N . GLN D 1 306 ? 48.82390 36.55323 -4.85533 1.000 46.96315 290 GLN D N 1
ATOM 12983 C CA . GLN D 1 306 ? 47.61051 37.32725 -4.65058 1.000 54.66033 290 GLN D CA 1
ATOM 12984 C C . GLN D 1 306 ? 47.19474 37.19668 -3.19490 1.000 57.05967 290 GLN D C 1
ATOM 12985 O O . GLN D 1 306 ? 47.15162 36.08370 -2.66017 1.000 53.31644 290 GLN D O 1
ATOM 12991 N N . ASP D 1 307 ? 46.92484 38.32671 -2.55213 1.000 60.35647 291 ASP D N 1
ATOM 12992 C CA . ASP D 1 307 ? 46.48390 38.37251 -1.15648 1.000 60.87768 291 ASP D CA 1
ATOM 12993 C C . ASP D 1 307 ? 45.95857 39.78407 -0.89340 1.000 65.34661 291 ASP D C 1
ATOM 12994 O O . ASP D 1 307 ? 45.70432 40.54977 -1.83164 1.000 61.46836 291 ASP D O 1
ATOM 12999 N N . LEU D 1 308 ? 45.78105 40.12533 0.38515 1.000 66.13318 292 LEU D N 1
ATOM 13000 C CA . LEU D 1 308 ? 45.31055 41.45363 0.75244 1.000 65.04763 292 LEU D CA 1
ATOM 13001 C C . LEU D 1 308 ? 46.38560 42.50692 0.47576 1.000 69.09357 292 LEU D C 1
ATOM 13002 O O . LEU D 1 308 ? 47.58271 42.21086 0.54084 1.000 63.61585 292 LEU D O 1
ATOM 13007 N N . PRO D 1 309 ? 45.97749 43.75084 0.17056 1.000 72.98174 293 PRO D N 1
ATOM 13008 C CA . PRO D 1 309 ? 46.96663 44.78639 -0.19395 1.000 69.77321 293 PRO D CA 1
ATOM 13009 C C . PRO D 1 309 ? 48.10826 44.96979 0.79574 1.000 71.00674 293 PRO D C 1
ATOM 13010 O O . PRO D 1 309 ? 49.27182 44.99260 0.37786 1.000 73.13295 293 PRO D O 1
ATOM 13014 N N . ASP D 1 310 ? 47.81621 45.11082 2.09182 1.000 71.02320 294 ASP D N 1
ATOM 13015 C CA . ASP D 1 310 ? 48.88539 45.28361 3.07531 1.000 80.43423 294 ASP D CA 1
ATOM 13016 C C . ASP D 1 310 ? 49.81034 44.07484 3.09458 1.000 73.66827 294 ASP D C 1
ATOM 13017 O O . ASP D 1 310 ? 51.04329 44.21284 3.11143 1.000 69.41682 294 ASP D O 1
ATOM 13022 N N . THR D 1 311 ? 49.22643 42.87465 3.12063 1.000 76.52946 295 THR D N 1
ATOM 13023 C CA . THR D 1 311 ? 50.03683 41.67004 3.01517 1.000 65.55372 295 THR D CA 1
ATOM 13024 C C . THR D 1 311 ? 50.80885 41.63988 1.70252 1.000 55.20561 295 THR D C 1
ATOM 13025 O O . THR D 1 311 ? 51.95465 41.18891 1.67718 1.000 69.02536 295 THR D O 1
ATOM 13029 N N . ILE D 1 312 ? 50.23196 42.16889 0.61897 1.000 53.75276 296 ILE D N 1
ATOM 13030 C CA . ILE D 1 312 ? 50.93580 42.17289 -0.66414 1.000 65.30242 296 ILE D CA 1
ATOM 13031 C C . ILE D 1 312 ? 52.15697 43.09111 -0.61667 1.000 73.44422 296 ILE D C 1
ATOM 13032 O O . ILE D 1 312 ? 53.21296 42.76065 -1.16655 1.000 74.39527 296 ILE D O 1
ATOM 13037 N N . GLU D 1 313 ? 52.04437 44.25086 0.04248 1.000 75.22521 297 GLU D N 1
ATOM 13038 C CA . GLU D 1 313 ? 53.20629 45.13321 0.17940 1.000 75.67644 297 GLU D CA 1
ATOM 13039 C C . GLU D 1 313 ? 54.27551 44.51616 1.07615 1.000 77.45137 297 GLU D C 1
ATOM 13040 O O . GLU D 1 313 ? 55.47829 44.58322 0.76602 1.000 78.45444 297 GLU D O 1
ATOM 13046 N N . GLU D 1 314 ? 53.85989 43.93309 2.20509 1.000 80.35711 298 GLU D N 1
ATOM 13047 C CA . GLU D 1 314 ? 54.80758 43.20457 3.04524 1.000 83.08205 298 GLU D CA 1
ATOM 13048 C C . GLU D 1 314 ? 55.51083 42.10868 2.24720 1.000 81.26878 298 GLU D C 1
ATOM 13049 O O . GLU D 1 314 ? 56.72621 41.91015 2.37616 1.000 81.65189 298 GLU D O 1
ATOM 13055 N N . ALA D 1 315 ? 54.76635 41.42026 1.37873 1.000 80.57611 299 ALA D N 1
ATOM 13056 C CA . ALA D 1 315 ? 55.34273 40.36946 0.55002 1.000 72.94474 299 ALA D CA 1
ATOM 13057 C C . ALA D 1 315 ? 56.30080 40.94059 -0.48049 1.000 65.92756 299 ALA D C 1
ATOM 13058 O O . ALA D 1 315 ? 57.30550 40.30616 -0.80740 1.000 67.52632 299 ALA D O 1
ATOM 13060 N N . LYS D 1 316 ? 55.99881 42.12423 -1.01138 1.000 75.53179 300 LYS D N 1
ATOM 13061 C CA . LYS D 1 316 ? 56.92670 42.78511 -1.92244 1.000 74.72179 300 LYS D CA 1
ATOM 13062 C C . LYS D 1 316 ? 58.26010 43.05529 -1.24068 1.000 76.94500 300 LYS D C 1
ATOM 13063 O O . LYS D 1 316 ? 59.32362 42.79659 -1.81627 1.000 75.46208 300 LYS D O 1
ATOM 13069 N N . VAL D 1 317 ? 58.22010 43.55329 -0.00149 1.000 79.66633 301 VAL D N 1
ATOM 13070 C CA . VAL D 1 317 ? 59.46167 43.79332 0.74044 1.000 81.94562 301 VAL D CA 1
ATOM 13071 C C . VAL D 1 317 ? 60.20252 42.48265 0.99163 1.000 79.14899 301 VAL D C 1
ATOM 13072 O O . VAL D 1 317 ? 61.43162 42.39316 0.82254 1.000 76.13658 301 VAL D O 1
ATOM 13076 N N . PHE D 1 318 ? 59.46029 41.44379 1.38781 1.000 83.85324 302 PHE D N 1
ATOM 13077 C CA . PHE D 1 318 ? 60.05885 40.14057 1.66428 1.000 69.64055 302 PHE D CA 1
ATOM 13078 C C . PHE D 1 318 ? 60.74008 39.57839 0.41956 1.000 74.46591 302 PHE D C 1
ATOM 13079 O O . PHE D 1 318 ? 61.87710 39.09569 0.48202 1.000 68.41912 302 PHE D O 1
ATOM 13087 N N . TRP D 1 319 ? 60.06258 39.65673 -0.72976 1.000 67.97732 303 TRP D N 1
ATOM 13088 C CA . TRP D 1 319 ? 60.63850 39.17999 -1.98260 1.000 68.86732 303 TRP D CA 1
ATOM 13089 C C . TRP D 1 319 ? 61.83939 40.01511 -2.41028 1.000 87.42568 303 TRP D C 1
ATOM 13090 O O . TRP D 1 319 ? 62.81621 39.47001 -2.93879 1.000 85.32664 303 TRP D O 1
ATOM 13101 N N . LYS D 1 320 ? 61.79077 41.33745 -2.20106 1.000 105.57375 304 LYS D N 1
ATOM 13102 C CA . LYS D 1 320 ? 62.94807 42.16213 -2.53883 1.000 112.29577 304 LYS D CA 1
ATOM 13103 C C . LYS D 1 320 ? 64.16830 41.77879 -1.71604 1.000 107.16149 304 LYS D C 1
ATOM 13104 O O . LYS D 1 320 ? 65.29588 41.81244 -2.22222 1.000 108.87689 304 LYS D O 1
ATOM 13110 N N . GLU D 1 321 ? 63.98099 41.42849 -0.44397 1.000 93.02269 305 GLU D N 1
ATOM 13111 C CA . GLU D 1 321 ? 65.13403 40.92465 0.29876 1.000 97.85897 305 GLU D CA 1
ATOM 13112 C C . GLU D 1 321 ? 65.56649 39.55261 -0.21398 1.000 99.55396 305 GLU D C 1
ATOM 13113 O O . GLU D 1 321 ? 66.72888 39.35311 -0.58754 1.000 104.94475 305 GLU D O 1
ATOM 13119 N N . GLU D 1 322 ? 64.64105 38.59047 -0.24394 1.000 96.31734 306 GLU D N 1
ATOM 13120 C CA . GLU D 1 322 ? 65.02284 37.18306 -0.31323 1.000 89.39449 306 GLU D CA 1
ATOM 13121 C C . GLU D 1 322 ? 65.25045 36.67653 -1.73383 1.000 87.84546 306 GLU D C 1
ATOM 13122 O O . GLU D 1 322 ? 66.16804 35.88235 -1.96015 1.000 80.21589 306 GLU D O 1
ATOM 13128 N N . TYR D 1 323 ? 64.41739 37.07135 -2.69279 1.000 89.88052 307 TYR D N 1
ATOM 13129 C CA . TYR D 1 323 ? 64.52965 36.59157 -4.07224 1.000 86.82456 307 TYR D CA 1
ATOM 13130 C C . TYR D 1 323 ? 64.29189 37.74515 -5.03997 1.000 88.82868 307 TYR D C 1
ATOM 13131 O O . TYR D 1 323 ? 63.26010 37.80736 -5.71873 1.000 86.51944 307 TYR D O 1
ATOM 13140 N N . PRO D 1 324 ? 65.23678 38.69216 -5.12429 1.000 95.86755 308 PRO D N 1
ATOM 13141 C CA . PRO D 1 324 ? 65.08293 39.78982 -6.09662 1.000 89.40383 308 PRO D CA 1
ATOM 13142 C C . PRO D 1 324 ? 65.23569 39.34420 -7.53826 1.000 77.93983 308 PRO D C 1
ATOM 13143 O O . PRO D 1 324 ? 64.68836 39.99935 -8.43877 1.000 90.33324 308 PRO D O 1
ATOM 13147 N N . ASP D 1 325 ? 65.95988 38.24937 -7.77836 1.000 91.27597 309 ASP D N 1
ATOM 13148 C CA . ASP D 1 325 ? 66.16665 37.76661 -9.13881 1.000 100.37841 309 ASP D CA 1
ATOM 13149 C C . ASP D 1 325 ? 64.84132 37.45982 -9.82027 1.000 103.14387 309 ASP D C 1
ATOM 13150 O O . ASP D 1 325 ? 64.66911 37.74300 -11.01004 1.000 104.92266 309 ASP D O 1
ATOM 13155 N N . ALA D 1 326 ? 63.88901 36.88385 -9.08006 1.000 95.27092 310 ALA D N 1
ATOM 13156 C CA . ALA D 1 326 ? 62.58122 36.59629 -9.65841 1.000 88.37658 310 ALA D CA 1
ATOM 13157 C C . ALA D 1 326 ? 61.85594 37.87388 -10.05496 1.000 80.16917 310 ALA D C 1
ATOM 13158 O O . ALA D 1 326 ? 61.09321 37.87587 -11.02774 1.000 74.08652 310 ALA D O 1
ATOM 13160 N N . ILE D 1 327 ? 62.07345 38.96469 -9.31676 1.000 74.98329 311 ILE D N 1
ATOM 13161 C CA . ILE D 1 327 ? 61.47051 40.23989 -9.69032 1.000 84.82552 311 ILE D CA 1
ATOM 13162 C C . ILE D 1 327 ? 62.10933 40.77428 -10.96596 1.000 89.50167 311 ILE D C 1
ATOM 13163 O O . ILE D 1 327 ? 61.41429 41.19348 -11.90085 1.000 84.54382 311 ILE D O 1
ATOM 13168 N N . LYS D 1 328 ? 63.44185 40.76266 -11.03011 1.000 91.03118 312 LYS D N 1
ATOM 13169 C CA . LYS D 1 328 ? 64.09509 41.28140 -12.22663 1.000 98.31180 312 LYS D CA 1
ATOM 13170 C C . LYS D 1 328 ? 64.17624 40.25971 -13.35836 1.000 94.44527 312 LYS D C 1
ATOM 13171 O O . LYS D 1 328 ? 64.56888 40.62797 -14.47102 1.000 101.87605 312 LYS D O 1
ATOM 13177 N N . ASP D 1 329 ? 63.81068 39.00148 -13.11474 1.000 85.43113 313 ASP D N 1
ATOM 13178 C CA . ASP D 1 329 ? 63.59358 38.03865 -14.18885 1.000 85.47973 313 ASP D CA 1
ATOM 13179 C C . ASP D 1 329 ? 62.15424 38.03405 -14.68213 1.000 81.65040 313 ASP D C 1
ATOM 13180 O O . ASP D 1 329 ? 61.81577 37.21774 -15.54717 1.000 82.39167 313 ASP D O 1
ATOM 13185 N N . SER D 1 330 ? 61.30709 38.91724 -14.14546 1.000 72.98976 314 SER D N 1
ATOM 13186 C CA . SER D 1 330 ? 59.88568 38.97369 -14.48978 1.000 75.51764 314 SER D CA 1
ATOM 13187 C C . SER D 1 330 ? 59.19969 37.62918 -14.23077 1.000 80.56643 314 SER D C 1
ATOM 13188 O O . SER D 1 330 ? 58.34268 37.18615 -14.99818 1.000 76.90311 314 SER D O 1
ATOM 13191 N N . ARG D 1 331 ? 59.58286 36.97166 -13.13204 1.000 79.46972 315 ARG D N 1
ATOM 13192 C CA . ARG D 1 331 ? 59.05505 35.65962 -12.78028 1.000 69.75534 315 ARG D CA 1
ATOM 13193 C C . ARG D 1 331 ? 58.08588 35.67380 -11.60972 1.000 67.62621 315 ARG D C 1
ATOM 13194 O O . ARG D 1 331 ? 57.37489 34.68513 -11.41178 1.000 66.00141 315 ARG D O 1
ATOM 13202 N N . VAL D 1 332 ? 58.05788 36.73904 -10.81583 1.000 63.14398 316 VAL D N 1
ATOM 13203 C CA . VAL D 1 332 ? 57.07417 36.89751 -9.75364 1.000 62.97228 316 VAL D CA 1
ATOM 13204 C C . VAL D 1 332 ? 56.24469 38.14132 -10.03939 1.000 71.39225 316 VAL D C 1
ATOM 13205 O O . VAL D 1 332 ? 56.77681 39.17166 -10.46619 1.000 63.67510 316 VAL D O 1
ATOM 13209 N N . ALA D 1 333 ? 54.93670 38.03200 -9.83159 1.000 63.84885 317 ALA D N 1
ATOM 13210 C CA . ALA D 1 333 ? 54.03420 39.16961 -9.93020 1.000 57.02564 317 ALA D CA 1
ATOM 13211 C C . ALA D 1 333 ? 53.18780 39.23359 -8.66685 1.000 63.16433 317 ALA D C 1
ATOM 13212 O O . ALA D 1 333 ? 53.02369 38.23809 -7.96267 1.000 62.73171 317 ALA D O 1
ATOM 13214 N N . PHE D 1 334 ? 52.67432 40.42464 -8.36407 1.000 65.49386 318 PHE D N 1
ATOM 13215 C CA . PHE D 1 334 ? 51.88757 40.65655 -7.15780 1.000 60.76735 318 PHE D CA 1
ATOM 13216 C C . PHE D 1 334 ? 50.59701 41.37523 -7.51431 1.000 66.18829 318 PHE D C 1
ATOM 13217 O O . PHE D 1 334 ? 50.62800 42.42724 -8.15821 1.000 70.07567 318 PHE D O 1
ATOM 13225 N N . THR D 1 335 ? 49.46777 40.80992 -7.09299 1.000 61.82550 319 THR D N 1
ATOM 13226 C CA . THR D 1 335 ? 48.17733 41.45058 -7.31525 1.000 61.53184 319 THR D CA 1
ATOM 13227 C C . THR D 1 335 ? 47.31086 41.35314 -6.06612 1.000 66.77826 319 THR D C 1
ATOM 13228 O O . THR D 1 335 ? 46.97535 40.24272 -5.63654 1.000 63.98450 319 THR D O 1
ATOM 13232 N N . PRO D 1 336 ? 46.92816 42.47636 -5.45801 1.000 67.83350 320 PRO D N 1
ATOM 13233 C CA . PRO D 1 336 ? 46.01315 42.41485 -4.31059 1.000 68.75800 320 PRO D CA 1
ATOM 13234 C C . PRO D 1 336 ? 44.67678 41.79537 -4.70010 1.000 67.32317 320 PRO D C 1
ATOM 13235 O O . PRO D 1 336 ? 44.24716 41.85886 -5.85677 1.000 57.64348 320 PRO D O 1
ATOM 13239 N N . ILE D 1 337 ? 44.01432 41.18181 -3.71917 1.000 66.19834 321 ILE D N 1
ATOM 13240 C CA . ILE D 1 337 ? 42.75917 40.49272 -3.98944 1.000 63.30272 321 ILE D CA 1
ATOM 13241 C C . ILE D 1 337 ? 42.00854 40.31914 -2.67889 1.000 62.55851 321 ILE D C 1
ATOM 13242 O O . ILE D 1 337 ? 42.61071 40.24612 -1.60418 1.000 57.37535 321 ILE D O 1
ATOM 13247 N N . ASP D 1 338 ? 40.68371 40.30724 -2.76928 1.000 58.35314 322 ASP D N 1
ATOM 13248 C CA . ASP D 1 338 ? 39.80440 39.74309 -1.74983 1.000 67.80128 322 ASP D CA 1
ATOM 13249 C C . ASP D 1 338 ? 39.14617 38.54428 -2.42369 1.000 68.09299 322 ASP D C 1
ATOM 13250 O O . ASP D 1 338 ? 38.15869 38.69727 -3.14995 1.000 67.03692 322 ASP D O 1
ATOM 13255 N N . PHE D 1 339 ? 39.69240 37.35039 -2.18303 1.000 60.77311 323 PHE D N 1
ATOM 13256 C CA . PHE D 1 339 ? 39.29030 36.20658 -2.99307 1.000 63.44877 323 PHE D CA 1
ATOM 13257 C C . PHE D 1 339 ? 37.87254 35.72278 -2.70402 1.000 63.51565 323 PHE D C 1
ATOM 13258 O O . PHE D 1 339 ? 37.42505 34.77051 -3.35256 1.000 71.21330 323 PHE D O 1
ATOM 13266 N N . PHE D 1 340 ? 37.15640 36.35202 -1.77315 1.000 65.95513 324 PHE D N 1
ATOM 13267 C CA . PHE D 1 340 ? 35.72807 36.11563 -1.61645 1.000 67.16989 324 PHE D CA 1
ATOM 13268 C C . PHE D 1 340 ? 34.88676 37.02668 -2.50265 1.000 70.71756 324 PHE D C 1
ATOM 13269 O O . PHE D 1 340 ? 33.73056 36.69481 -2.79173 1.000 71.90623 324 PHE D O 1
ATOM 13277 N N . LYS D 1 341 ? 35.44777 38.15140 -2.95299 1.000 67.10021 325 LYS D N 1
ATOM 13278 C CA . LYS D 1 341 ? 34.73737 39.14682 -3.74767 1.000 76.71080 325 LYS D CA 1
ATOM 13279 C C . LYS D 1 341 ? 35.13058 39.15583 -5.21512 1.000 77.73581 325 LYS D C 1
ATOM 13280 O O . LYS D 1 341 ? 34.30271 39.50696 -6.05789 1.000 80.24698 325 LYS D O 1
ATOM 13286 N N . GLN D 1 342 ? 36.36244 38.77590 -5.54401 1.000 66.14156 326 GLN D N 1
ATOM 13287 C CA . GLN D 1 342 ? 36.84828 38.81860 -6.91425 1.000 67.56848 326 GLN D CA 1
ATOM 13288 C C . GLN D 1 342 ? 37.54812 37.51817 -7.28514 1.000 68.99959 326 GLN D C 1
ATOM 13289 O O . GLN D 1 342 ? 38.09850 36.81130 -6.43321 1.000 61.16068 326 GLN D O 1
ATOM 13295 N N . ALA D 1 343 ? 37.48528 37.19521 -8.57143 1.000 63.90721 327 ALA D N 1
ATOM 13296 C CA . ALA D 1 343 ? 38.19511 36.05073 -9.09413 1.000 53.59707 327 ALA D CA 1
ATOM 13297 C C . ALA D 1 343 ? 39.69777 36.33333 -9.11093 1.000 49.65925 327 ALA D C 1
ATOM 13298 O O . ALA D 1 343 ? 40.12329 37.49129 -9.12073 1.000 51.00364 327 ALA D O 1
ATOM 13300 N N . PRO D 1 344 ? 40.52759 35.28299 -9.06635 1.000 48.04496 328 PRO D N 1
ATOM 13301 C CA . PRO D 1 344 ? 41.97947 35.47705 -9.20740 1.000 45.69241 328 PRO D CA 1
ATOM 13302 C C . PRO D 1 344 ? 42.37498 35.78377 -10.64449 1.000 45.19628 328 PRO D C 1
ATOM 13303 O O . PRO D 1 344 ? 41.52110 35.76927 -11.53473 1.000 52.09568 328 PRO D O 1
ATOM 13307 N N . VAL D 1 345 ? 43.66329 36.02209 -10.88501 1.000 50.88298 329 VAL D N 1
ATOM 13308 C CA . VAL D 1 345 ? 44.14480 36.32142 -12.24092 1.000 53.59916 329 VAL D CA 1
ATOM 13309 C C . VAL D 1 345 ? 43.81041 35.15345 -13.16390 1.000 48.15697 329 VAL D C 1
ATOM 13310 O O . VAL D 1 345 ? 43.93714 33.97850 -12.75388 1.000 48.01935 329 VAL D O 1
ATOM 13314 N N . PRO D 1 346 ? 43.37306 35.39383 -14.39512 1.000 52.85247 330 PRO D N 1
ATOM 13315 C CA . PRO D 1 346 ? 42.87290 34.29578 -15.22813 1.000 50.66996 330 PRO D CA 1
ATOM 13316 C C . PRO D 1 346 ? 43.97947 33.47127 -15.87448 1.000 49.54178 330 PRO D C 1
ATOM 13317 O O . PRO D 1 346 ? 45.15358 33.84747 -15.89752 1.000 45.95312 330 PRO D O 1
ATOM 13321 N N . ASP D 1 347 ? 43.57148 32.29329 -16.36402 1.000 45.19882 331 ASP D N 1
ATOM 13322 C CA . ASP D 1 347 ? 44.37849 31.45802 -17.25816 1.000 47.54340 331 ASP D CA 1
ATOM 13323 C C . ASP D 1 347 ? 45.72712 31.07975 -16.65231 1.000 44.91546 331 ASP D C 1
ATOM 13324 O O . ASP D 1 347 ? 46.72408 30.96299 -17.36852 1.000 48.88998 331 ASP D O 1
ATOM 13329 N N . GLN D 1 348 ? 45.78128 30.90431 -15.33596 1.000 42.56472 332 GLN D N 1
ATOM 13330 C CA . GLN D 1 348 ? 46.98530 30.39067 -14.70071 1.000 39.67122 332 GLN D CA 1
ATOM 13331 C C . GLN D 1 348 ? 47.02754 28.87440 -14.82403 1.000 43.87539 332 GLN D C 1
ATOM 13332 O O . GLN D 1 348 ? 45.99217 28.20524 -14.88875 1.000 43.87063 332 GLN D O 1
ATOM 13338 N N . ASP D 1 349 ? 48.24042 28.32843 -14.86667 1.000 42.07519 333 ASP D N 1
ATOM 13339 C CA . ASP D 1 349 ? 48.35967 26.88175 -14.99021 1.000 39.71742 333 ASP D CA 1
ATOM 13340 C C . ASP D 1 349 ? 47.98207 26.18920 -13.68815 1.000 39.66313 333 ASP D C 1
ATOM 13341 O O . ASP D 1 349 ? 47.28919 25.16433 -13.70174 1.000 39.70594 333 ASP D O 1
ATOM 13346 N N . ILE D 1 350 ? 48.38492 26.75848 -12.55376 1.000 35.14937 334 ILE D N 1
ATOM 13347 C CA . ILE D 1 350 ? 48.08018 26.20708 -11.24020 1.000 30.35120 334 ILE D CA 1
ATOM 13348 C C . ILE D 1 350 ? 47.53553 27.31825 -10.35658 1.000 39.82028 334 ILE D C 1
ATOM 13349 O O . ILE D 1 350 ? 48.08668 28.42018 -10.33249 1.000 36.04236 334 ILE D O 1
ATOM 13354 N N . TYR D 1 351 ? 46.45999 27.02908 -9.62928 1.000 42.08143 335 TYR D N 1
ATOM 13355 C CA . TYR D 1 351 ? 45.98044 27.86701 -8.53417 1.000 36.94736 335 TYR D CA 1
ATOM 13356 C C . TYR D 1 351 ? 46.19480 27.08422 -7.25094 1.000 39.06506 335 TYR D C 1
ATOM 13357 O O . TYR D 1 351 ? 45.63156 25.99680 -7.09396 1.000 38.47361 335 TYR D O 1
ATOM 13366 N N . TYR D 1 352 ? 47.04239 27.60738 -6.36592 1.000 38.99098 336 TYR D N 1
ATOM 13367 C CA . TYR D 1 352 ? 47.48070 26.90755 -5.16488 1.000 40.64088 336 TYR D CA 1
ATOM 13368 C C . TYR D 1 352 ? 46.90513 27.61151 -3.94518 1.000 42.70300 336 TYR D C 1
ATOM 13369 O O . TYR D 1 352 ? 47.17371 28.80007 -3.72864 1.000 39.37158 336 TYR D O 1
ATOM 13378 N N . ILE D 1 353 ? 46.12628 26.87935 -3.14672 1.000 42.00250 337 ILE D N 1
ATOM 13379 C CA . ILE D 1 353 ? 45.60023 27.40306 -1.88837 1.000 34.92869 337 ILE D CA 1
ATOM 13380 C C . ILE D 1 353 ? 45.97864 26.43099 -0.78072 1.000 37.65960 337 ILE D C 1
ATOM 13381 O O . ILE D 1 353 ? 45.64097 25.24045 -0.84524 1.000 37.10973 337 ILE D O 1
ATOM 13386 N N . SER D 1 354 ? 46.68949 26.92811 0.22622 1.000 36.94326 338 SER D N 1
ATOM 13387 C CA . SER D 1 354 ? 47.19188 26.09549 1.30965 1.000 36.44873 338 SER D CA 1
ATOM 13388 C C . SER D 1 354 ? 46.64665 26.59451 2.63527 1.000 36.40680 338 SER D C 1
ATOM 13389 O O . SER D 1 354 ? 46.76177 27.78355 2.94939 1.000 37.37048 338 SER D O 1
ATOM 13392 N N . GLN D 1 355 ? 46.06126 25.67878 3.40705 1.000 40.09670 339 GLN D N 1
ATOM 13393 C CA . GLN D 1 355 ? 45.54146 25.97981 4.74163 1.000 40.46373 339 GLN D CA 1
ATOM 13394 C C . GLN D 1 355 ? 44.62258 27.20027 4.71634 1.000 45.47111 339 GLN D C 1
ATOM 13395 O O . GLN D 1 355 ? 44.65125 28.05873 5.60163 1.000 45.01286 339 GLN D O 1
ATOM 13401 N N . ILE D 1 356 ? 43.79792 27.28282 3.68068 1.000 42.31567 340 ILE D N 1
ATOM 13402 C CA . ILE D 1 356 ? 42.79636 28.32538 3.55917 1.000 46.62429 340 ILE D CA 1
ATOM 13403 C C . ILE D 1 356 ? 41.39400 27.75769 3.72610 1.000 47.31783 340 ILE D C 1
ATOM 13404 O O . ILE D 1 356 ? 40.59851 28.27060 4.51219 1.000 44.79336 340 ILE D O 1
ATOM 13409 N N . VAL D 1 357 ? 41.10533 26.64494 3.04766 1.000 42.84973 341 VAL D N 1
ATOM 13410 C CA . VAL D 1 357 ? 39.76820 26.05967 3.09176 1.000 43.33563 341 VAL D CA 1
ATOM 13411 C C . VAL D 1 357 ? 39.39050 25.67989 4.52128 1.000 52.19172 341 VAL D C 1
ATOM 13412 O O . VAL D 1 357 ? 38.24469 25.88112 4.94667 1.000 41.99410 341 VAL D O 1
ATOM 13416 N N . HIS D 1 358 ? 40.36310 25.14369 5.30582 1.000 45.51075 342 HIS D N 1
ATOM 13417 C CA . HIS D 1 358 ? 40.04559 24.70584 6.66927 1.000 49.59194 342 HIS D CA 1
ATOM 13418 C C . HIS D 1 358 ? 39.80654 25.87371 7.62262 1.000 46.31092 342 HIS D C 1
ATOM 13419 O O . HIS D 1 358 ? 39.58082 25.64575 8.81287 1.000 45.96146 342 HIS D O 1
ATOM 13426 N N . ASN D 1 359 ? 39.81592 27.10704 7.11913 1.000 48.26146 343 ASN D N 1
ATOM 13427 C CA . ASN D 1 359 ? 39.56482 28.28258 7.93485 1.000 49.28228 343 ASN D CA 1
ATOM 13428 C C . ASN D 1 359 ? 38.18150 28.87422 7.73005 1.000 45.97512 343 ASN D C 1
ATOM 13429 O O . ASN D 1 359 ? 37.81245 29.79016 8.46725 1.000 52.66699 343 ASN D O 1
ATOM 13434 N N . TRP D 1 360 ? 37.41085 28.38562 6.75913 1.000 48.00756 344 TRP D N 1
ATOM 13435 C CA . TRP D 1 360 ? 36.14519 29.00285 6.39047 1.000 52.40304 344 TRP D CA 1
ATOM 13436 C C . TRP D 1 360 ? 35.05927 27.94717 6.24584 1.000 56.09267 344 TRP D C 1
ATOM 13437 O O . TRP D 1 360 ? 35.33614 26.77997 5.95119 1.000 50.75121 344 TRP D O 1
ATOM 13448 N N . GLY D 1 361 ? 33.81555 28.37749 6.43385 1.000 50.34447 345 GLY D N 1
ATOM 13449 C CA . GLY D 1 361 ? 32.67897 27.49246 6.31087 1.000 49.43949 345 GLY D CA 1
ATOM 13450 C C . GLY D 1 361 ? 32.43073 27.06064 4.87708 1.000 54.39881 345 GLY D C 1
ATOM 13451 O O . GLY D 1 361 ? 33.11811 27.45233 3.93403 1.000 55.88242 345 GLY D O 1
ATOM 13452 N N . ASP D 1 362 ? 31.39499 26.23273 4.71818 1.000 48.57079 346 ASP D N 1
ATOM 13453 C CA . ASP D 1 362 ? 31.11262 25.63260 3.41712 1.000 56.05220 346 ASP D CA 1
ATOM 13454 C C . ASP D 1 362 ? 30.70157 26.68322 2.39558 1.000 60.42044 346 ASP D C 1
ATOM 13455 O O . ASP D 1 362 ? 31.11221 26.61809 1.23197 1.000 56.74621 346 ASP D O 1
ATOM 13460 N N . GLU D 1 363 ? 29.88104 27.65067 2.80635 1.000 61.30649 347 GLU D N 1
ATOM 13461 C CA . GLU D 1 363 ? 29.37228 28.64354 1.86404 1.000 63.77450 347 GLU D CA 1
ATOM 13462 C C . GLU D 1 363 ? 30.50371 29.50532 1.31464 1.000 50.87049 347 GLU D C 1
ATOM 13463 O O . GLU D 1 363 ? 30.62456 29.69275 0.09760 1.000 47.35646 347 GLU D O 1
ATOM 13469 N N . ASP D 1 364 ? 31.35280 30.02791 2.20383 1.000 55.37203 348 ASP D N 1
ATOM 13470 C CA . ASP D 1 364 ? 32.48372 30.84142 1.77284 1.000 50.05850 348 ASP D CA 1
ATOM 13471 C C . ASP D 1 364 ? 33.48077 30.02741 0.96056 1.000 54.50729 348 ASP D C 1
ATOM 13472 O O . ASP D 1 364 ? 34.07144 30.54957 0.00711 1.000 52.50174 348 ASP D O 1
ATOM 13477 N N . CYS D 1 365 ? 33.67081 28.75161 1.31046 1.000 50.76006 349 CYS D N 1
ATOM 13478 C CA . CYS D 1 365 ? 34.54684 27.89431 0.51700 1.000 51.20026 349 CYS D CA 1
ATOM 13479 C C . CYS D 1 365 ? 34.00698 27.72622 -0.89586 1.000 52.33370 349 CYS D C 1
ATOM 13480 O O . CYS D 1 365 ? 34.75750 27.82456 -1.87261 1.000 44.37464 349 CYS D O 1
ATOM 13483 N N . ILE D 1 366 ? 32.70139 27.47222 -1.02470 1.000 47.05624 350 ILE D N 1
ATOM 13484 C CA . ILE D 1 366 ? 32.11187 27.32714 -2.35183 1.000 50.49594 350 ILE D CA 1
ATOM 13485 C C . ILE D 1 366 ? 32.23420 28.63026 -3.12708 1.000 49.39224 350 ILE D C 1
ATOM 13486 O O . ILE D 1 366 ? 32.49105 28.62921 -4.33613 1.000 50.72545 350 ILE D O 1
ATOM 13491 N N . THR D 1 367 ? 32.08003 29.76097 -2.43862 1.000 52.85462 351 THR D N 1
ATOM 13492 C CA . THR D 1 367 ? 32.24363 31.05661 -3.09155 1.000 53.11596 351 THR D CA 1
ATOM 13493 C C . THR D 1 367 ? 33.65256 31.21762 -3.64997 1.000 50.05513 351 THR D C 1
ATOM 13494 O O . THR D 1 367 ? 33.83696 31.62053 -4.80388 1.000 51.39757 351 THR D O 1
ATOM 13498 N N . LEU D 1 368 ? 34.66160 30.92157 -2.83072 1.000 48.91481 352 LEU D N 1
ATOM 13499 C CA . LEU D 1 368 ? 36.04855 31.02319 -3.27829 1.000 51.39577 352 LEU D CA 1
ATOM 13500 C C . LEU D 1 368 ? 36.33471 30.06029 -4.42734 1.000 48.64392 352 LEU D C 1
ATOM 13501 O O . LEU D 1 368 ? 37.01620 30.41692 -5.39815 1.000 47.89064 352 LEU D O 1
ATOM 13506 N N . LEU D 1 369 ? 35.81984 28.83284 -4.33368 1.000 49.19959 353 LEU D N 1
ATOM 13507 C CA . LEU D 1 369 ? 36.06165 27.84244 -5.37615 1.000 47.16637 353 LEU D CA 1
ATOM 13508 C C . LEU D 1 369 ? 35.42184 28.26680 -6.68842 1.000 49.75873 353 LEU D C 1
ATOM 13509 O O . LEU D 1 369 ? 35.97905 28.02204 -7.76237 1.000 49.33308 353 LEU D O 1
ATOM 13514 N N . LYS D 1 370 ? 34.25266 28.90943 -6.61751 1.000 51.28350 354 LYS D N 1
ATOM 13515 C CA . LYS D 1 370 ? 33.60664 29.42991 -7.81697 1.000 47.70693 354 LYS D CA 1
ATOM 13516 C C . LYS D 1 370 ? 34.37611 30.61362 -8.39183 1.000 51.71665 354 LYS D C 1
ATOM 13517 O O . LYS D 1 370 ? 34.49568 30.74867 -9.61738 1.000 54.38804 354 LYS D O 1
ATOM 13523 N N . ASN D 1 371 ? 34.88822 31.49279 -7.52516 1.000 52.75724 355 ASN D N 1
ATOM 13524 C CA . ASN D 1 371 ? 35.74128 32.57549 -8.00563 1.000 45.43814 355 ASN D CA 1
ATOM 13525 C C . ASN D 1 371 ? 36.94769 32.01953 -8.75060 1.000 50.79724 355 ASN D C 1
ATOM 13526 O O . ASN D 1 371 ? 37.29747 32.50519 -9.83518 1.000 44.77129 355 ASN D O 1
ATOM 13531 N N . ILE D 1 372 ? 37.57263 30.97398 -8.19895 1.000 45.24412 356 ILE D N 1
ATOM 13532 C CA . ILE D 1 372 ? 38.72711 30.36046 -8.85323 1.000 39.12857 356 ILE D CA 1
ATOM 13533 C C . ILE D 1 372 ? 38.31412 29.72808 -10.17903 1.000 46.89724 356 ILE D C 1
ATOM 13534 O O . ILE D 1 372 ? 38.95986 29.93939 -11.21240 1.000 44.70476 356 ILE D O 1
ATOM 13539 N N . ARG D 1 373 ? 37.20798 28.97449 -10.17479 1.000 43.45405 357 ARG D N 1
ATOM 13540 C CA . ARG D 1 373 ? 36.75175 28.28533 -11.37841 1.000 44.41833 357 ARG D CA 1
ATOM 13541 C C . ARG D 1 373 ? 36.45752 29.26403 -12.50846 1.000 50.72229 357 ARG D C 1
ATOM 13542 O O . ARG D 1 373 ? 36.71805 28.96565 -13.68066 1.000 49.39168 357 ARG D O 1
ATOM 13550 N N . SER D 1 374 ? 35.90145 30.43446 -12.18062 1.000 53.05528 358 SER D N 1
ATOM 13551 C CA . SER D 1 374 ? 35.57027 31.40019 -13.22750 1.000 53.22094 358 SER D CA 1
ATOM 13552 C C . SER D 1 374 ? 36.81966 31.93015 -13.92087 1.000 49.04400 358 SER D C 1
ATOM 13553 O O . SER D 1 374 ? 36.74686 32.36274 -15.07422 1.000 50.55316 358 SER D O 1
ATOM 13556 N N . ALA D 1 375 ? 37.96678 31.90472 -13.24657 1.000 44.32386 359 ALA D N 1
ATOM 13557 C CA . ALA D 1 375 ? 39.19765 32.43685 -13.81472 1.000 42.77408 359 ALA D CA 1
ATOM 13558 C C . ALA D 1 375 ? 39.99195 31.40659 -14.60576 1.000 51.84355 359 ALA D C 1
ATOM 13559 O O . ALA D 1 375 ? 40.99268 31.76647 -15.23611 1.000 48.41008 359 ALA D O 1
ATOM 13561 N N . MET D 1 376 ? 39.56847 30.14895 -14.61092 1.000 47.80142 360 MET D N 1
ATOM 13562 C CA . MET D 1 376 ? 40.40410 29.07549 -15.12472 1.000 47.99597 360 MET D CA 1
ATOM 13563 C C . MET D 1 376 ? 40.18956 28.86182 -16.62059 1.000 51.33945 360 MET D C 1
ATOM 13564 O O . MET D 1 376 ? 39.11176 29.12161 -17.16620 1.000 51.16073 360 MET D O 1
ATOM 13569 N N . SER D 1 377 ? 41.23986 28.38067 -17.27434 1.000 46.06093 361 SER D N 1
ATOM 13570 C CA . SER D 1 377 ? 41.26532 28.02497 -18.68387 1.000 47.46759 361 SER D CA 1
ATOM 13571 C C . SER D 1 377 ? 41.39907 26.50908 -18.79553 1.000 49.41606 361 SER D C 1
ATOM 13572 O O . SER D 1 377 ? 41.52488 25.82665 -17.77091 1.000 50.24972 361 SER D O 1
ATOM 13575 N N . PRO D 1 378 ? 41.35698 25.93683 -20.00210 1.000 54.68407 362 PRO D N 1
ATOM 13576 C CA . PRO D 1 378 ? 41.62335 24.49325 -20.13094 1.000 41.42106 362 PRO D CA 1
ATOM 13577 C C . PRO D 1 378 ? 42.99195 24.06586 -19.60963 1.000 43.09525 362 PRO D C 1
ATOM 13578 O O . PRO D 1 378 ? 43.17677 22.88243 -19.29811 1.000 48.89481 362 PRO D O 1
ATOM 13582 N N . LYS D 1 379 ? 43.95168 24.98147 -19.48761 1.000 44.93426 363 LYS D N 1
ATOM 13583 C CA . LYS D 1 379 ? 45.26794 24.63498 -18.96372 1.000 46.60962 363 LYS D CA 1
ATOM 13584 C C . LYS D 1 379 ? 45.32931 24.64410 -17.43947 1.000 44.12782 363 LYS D C 1
ATOM 13585 O O . LYS D 1 379 ? 46.35732 24.25020 -16.88022 1.000 43.56592 363 LYS D O 1
ATOM 13591 N N . SER D 1 380 ? 44.25393 25.03532 -16.76042 1.000 38.40378 364 SER D N 1
ATOM 13592 C CA . SER D 1 380 ? 44.30320 25.31751 -15.33317 1.000 38.94278 364 SER D CA 1
ATOM 13593 C C . SER D 1 380 ? 43.96123 24.09935 -14.49192 1.000 44.66207 364 SER D C 1
ATOM 13594 O O . SER D 1 380 ? 43.13645 23.26114 -14.87021 1.000 38.08013 364 SER D O 1
ATOM 13597 N N . ARG D 1 381 ? 44.56311 24.05452 -13.30621 1.000 38.79195 365 ARG D N 1
ATOM 13598 C CA . ARG D 1 381 ? 44.21179 23.10240 -12.26940 1.000 40.56766 365 ARG D CA 1
ATOM 13599 C C . ARG D 1 381 ? 44.29349 23.81429 -10.92618 1.000 38.75864 365 ARG D C 1
ATOM 13600 O O . ARG D 1 381 ? 44.95871 24.84371 -10.78136 1.000 33.52008 365 ARG D O 1
ATOM 13608 N N . LEU D 1 382 ? 43.61017 23.24366 -9.94254 1.000 32.68652 366 LEU D N 1
ATOM 13609 C CA . LEU D 1 382 ? 43.56784 23.76552 -8.58600 1.000 35.54368 366 LEU D CA 1
ATOM 13610 C C . LEU D 1 382 ? 44.21790 22.74727 -7.66612 1.000 33.10889 366 LEU D C 1
ATOM 13611 O O . LEU D 1 382 ? 43.91427 21.55131 -7.75405 1.000 34.95987 366 LEU D O 1
ATOM 13616 N N . LEU D 1 383 ? 45.16317 23.20868 -6.85039 1.000 29.86670 367 LEU D N 1
ATOM 13617 C CA . LEU D 1 383 ? 45.81020 22.40431 -5.82406 1.000 32.45980 367 LEU D CA 1
ATOM 13618 C C . LEU D 1 383 ? 45.37923 22.92703 -4.46066 1.000 35.17688 367 LEU D C 1
ATOM 13619 O O . LEU D 1 383 ? 45.51841 24.12402 -4.17646 1.000 34.26687 367 LEU D O 1
ATOM 13624 N N . ILE D 1 384 ? 44.84364 22.03571 -3.63432 1.000 31.08196 368 ILE D N 1
ATOM 13625 C CA . ILE D 1 384 ? 44.38354 22.37657 -2.29475 1.000 32.74836 368 ILE D CA 1
ATOM 13626 C C . ILE D 1 384 ? 45.25236 21.62604 -1.30194 1.000 32.00663 368 ILE D C 1
ATOM 13627 O O . ILE D 1 384 ? 45.20445 20.39079 -1.23573 1.000 30.06456 368 ILE D O 1
ATOM 13632 N N . ASN D 1 385 ? 46.02611 22.36593 -0.51769 1.000 27.82585 369 ASN D N 1
ATOM 13633 C CA . ASN D 1 385 ? 46.91230 21.79578 0.49194 1.000 29.06990 369 ASN D CA 1
ATOM 13634 C C . ASN D 1 385 ? 46.21241 21.87148 1.84999 1.000 29.88678 369 ASN D C 1
ATOM 13635 O O . ASN D 1 385 ? 45.99247 22.96635 2.37594 1.000 29.54597 369 ASN D O 1
ATOM 13640 N N . ASP D 1 386 ? 45.82746 20.71400 2.39589 1.000 30.62033 370 ASP D N 1
ATOM 13641 C CA . ASP D 1 386 ? 45.13732 20.65621 3.68473 1.000 31.33708 370 ASP D CA 1
ATOM 13642 C C . ASP D 1 386 ? 45.07535 19.21262 4.17484 1.000 29.71335 370 ASP D C 1
ATOM 13643 O O . ASP D 1 386 ? 45.24110 18.26637 3.39745 1.000 28.56959 370 ASP D O 1
ATOM 13648 N N . TYR D 1 387 ? 44.85056 19.05716 5.48138 1.000 24.98419 371 TYR D N 1
ATOM 13649 C CA . TYR D 1 387 ? 44.57110 17.73656 6.03519 1.000 31.67200 371 TYR D CA 1
ATOM 13650 C C . TYR D 1 387 ? 43.28576 17.17143 5.43215 1.000 29.42802 371 TYR D C 1
ATOM 13651 O O . TYR D 1 387 ? 42.33765 17.90080 5.13644 1.000 30.29599 371 TYR D O 1
ATOM 13660 N N . LEU D 1 388 ? 43.25921 15.86015 5.25703 1.000 27.21676 372 LEU D N 1
ATOM 13661 C CA . LEU D 1 388 ? 42.06274 15.13353 4.84085 1.000 31.83231 372 LEU D CA 1
ATOM 13662 C C . LEU D 1 388 ? 41.60144 14.30688 6.04302 1.000 27.87223 372 LEU D C 1
ATOM 13663 O O . LEU D 1 388 ? 42.14490 13.23324 6.31721 1.000 31.93818 372 LEU D O 1
ATOM 13668 N N . ALA D 1 389 ? 40.61673 14.82549 6.77597 1.000 31.67215 373 ALA D N 1
ATOM 13669 C CA . ALA D 1 389 ? 40.12186 14.18587 7.99655 1.000 31.87116 373 ALA D CA 1
ATOM 13670 C C . ALA D 1 389 ? 39.08755 13.13263 7.60571 1.000 32.53796 373 ALA D C 1
ATOM 13671 O O . ALA D 1 389 ? 37.87659 13.35591 7.63449 1.000 33.50082 373 ALA D O 1
ATOM 13673 N N . SER D 1 390 ? 39.59651 11.96548 7.21645 1.000 31.29705 374 SER D N 1
ATOM 13674 C CA . SER D 1 390 ? 38.76192 10.85608 6.77730 1.000 34.91139 374 SER D CA 1
ATOM 13675 C C . SER D 1 390 ? 37.93488 10.27160 7.92870 1.000 30.04246 374 SER D C 1
ATOM 13676 O O . SER D 1 390 ? 38.33955 10.28877 9.09279 1.000 23.07460 374 SER D O 1
ATOM 13679 N N . HIS D 1 391 ? 36.76066 9.73759 7.59363 1.000 27.80191 375 HIS D N 1
ATOM 13680 C CA . HIS D 1 391 ? 36.00671 8.98613 8.58717 1.000 29.93654 375 HIS D CA 1
ATOM 13681 C C . HIS D 1 391 ? 36.74974 7.69875 8.91390 1.000 29.82123 375 HIS D C 1
ATOM 13682 O O . HIS D 1 391 ? 37.57838 7.22116 8.13628 1.000 28.33038 375 HIS D O 1
ATOM 13689 N N . LEU D 1 392 ? 36.46782 7.14464 10.09308 1.000 24.61706 376 LEU D N 1
ATOM 13690 C CA . LEU D 1 392 ? 37.33057 6.11178 10.65247 1.000 27.82844 376 LEU D CA 1
ATOM 13691 C C . LEU D 1 392 ? 36.68039 4.72792 10.67182 1.000 33.07442 376 LEU D C 1
ATOM 13692 O O . LEU D 1 392 ? 37.19788 3.81581 11.32643 1.000 34.33415 376 LEU D O 1
ATOM 13697 N N . ASP D 1 393 ? 35.58496 4.53403 9.93909 1.000 30.77959 377 ASP D N 1
ATOM 13698 C CA . ASP D 1 393 ? 35.00389 3.20410 9.84043 1.000 36.44087 377 ASP D CA 1
ATOM 13699 C C . ASP D 1 393 ? 35.69862 2.40120 8.74421 1.000 29.81410 377 ASP D C 1
ATOM 13700 O O . ASP D 1 393 ? 36.25466 2.95269 7.79724 1.000 28.69181 377 ASP D O 1
ATOM 13705 N N . LYS D 1 394 ? 35.61871 1.07346 8.87377 1.000 29.39792 378 LYS D N 1
ATOM 13706 C CA . LYS D 1 394 ? 36.30286 0.17403 7.94956 1.000 35.09159 378 LYS D CA 1
ATOM 13707 C C . LYS D 1 394 ? 35.84419 0.38482 6.51062 1.000 34.61011 378 LYS D C 1
ATOM 13708 O O . LYS D 1 394 ? 36.65178 0.29805 5.58021 1.000 36.71570 378 LYS D O 1
ATOM 13714 N N . THR D 1 395 ? 34.55457 0.66970 6.30983 1.000 30.03415 379 THR D N 1
ATOM 13715 C CA . THR D 1 395 ? 34.02499 0.82794 4.95878 1.000 33.34021 379 THR D CA 1
ATOM 13716 C C . THR D 1 395 ? 34.56861 2.09022 4.29344 1.000 36.44893 379 THR D C 1
ATOM 13717 O O . THR D 1 395 ? 35.00947 2.05192 3.13883 1.000 33.29160 379 THR D O 1
ATOM 13721 N N . SER D 1 396 ? 34.56252 3.22088 5.00621 1.000 34.46780 380 SER D N 1
ATOM 13722 C CA A SER D 1 396 ? 35.11249 4.44795 4.43163 0.773 34.52252 380 SER D CA 1
ATOM 13723 C CA B SER D 1 396 ? 35.10969 4.44366 4.42747 0.227 34.58313 380 SER D CA 1
ATOM 13724 C C . SER D 1 396 ? 36.58452 4.27313 4.08533 1.000 34.08767 380 SER D C 1
ATOM 13725 O O . SER D 1 396 ? 37.03333 4.69060 3.01651 1.000 35.71648 380 SER D O 1
ATOM 13730 N N . ILE D 1 397 ? 37.35233 3.65314 4.97837 1.000 32.55448 381 ILE D N 1
ATOM 13731 C CA . ILE D 1 397 ? 38.77988 3.49053 4.72718 1.000 34.66068 381 ILE D CA 1
ATOM 13732 C C . ILE D 1 397 ? 39.01971 2.52900 3.56340 1.000 33.98803 381 ILE D C 1
ATOM 13733 O O . ILE D 1 397 ? 39.83986 2.79932 2.67913 1.000 33.33777 381 ILE D O 1
ATOM 13738 N N . ALA D 1 398 ? 38.25383 1.43945 3.49403 1.000 30.10742 382 ALA D N 1
ATOM 13739 C CA . ALA D 1 398 ? 38.45321 0.47328 2.41924 1.000 40.15787 382 ALA D CA 1
ATOM 13740 C C . ALA D 1 398 ? 38.10544 1.07326 1.06401 1.000 42.39109 382 ALA D C 1
ATOM 13741 O O . ALA D 1 398 ? 38.80018 0.81873 0.07215 1.000 37.15622 382 ALA D O 1
ATOM 13743 N N . ASN D 1 399 ? 37.05022 1.88777 1.00161 1.000 33.35277 383 ASN D N 1
ATOM 13744 C CA . ASN D 1 399 ? 36.55305 2.41002 -0.26358 1.000 38.47535 383 ASN D CA 1
ATOM 13745 C C . ASN D 1 399 ? 37.05046 3.82096 -0.56240 1.000 37.97709 383 ASN D C 1
ATOM 13746 O O . ASN D 1 399 ? 36.44616 4.51709 -1.38275 1.000 38.65219 383 ASN D O 1
ATOM 13751 N N . GLN D 1 400 ? 38.14276 4.25231 0.06481 1.000 32.17838 384 GLN D N 1
ATOM 13752 C CA . GLN D 1 400 ? 38.69213 5.56637 -0.22898 1.000 34.88256 384 GLN D CA 1
ATOM 13753 C C . GLN D 1 400 ? 39.34033 5.57567 -1.61334 1.000 39.21638 384 GLN D C 1
ATOM 13754 O O . GLN D 1 400 ? 39.56633 4.53106 -2.23048 1.000 37.53096 384 GLN D O 1
ATOM 13760 N N . HIS D 1 401 ? 39.66349 6.77502 -2.08930 1.000 34.03036 385 HIS D N 1
ATOM 13761 C CA . HIS D 1 401 ? 40.29268 6.89660 -3.39440 1.000 27.77788 385 HIS D CA 1
ATOM 13762 C C . HIS D 1 401 ? 41.67157 6.23334 -3.37754 1.000 31.43276 385 HIS D C 1
ATOM 13763 O O . HIS D 1 401 ? 42.43302 6.40549 -2.42054 1.000 29.71281 385 HIS D O 1
ATOM 13770 N N . PRO D 1 402 ? 42.01285 5.45887 -4.41064 1.000 30.51671 386 PRO D N 1
ATOM 13771 C CA . PRO D 1 402 ? 43.27853 4.70289 -4.37870 1.000 35.14057 386 PRO D CA 1
ATOM 13772 C C . PRO D 1 402 ? 44.52315 5.56570 -4.35075 1.000 31.29992 386 PRO D C 1
ATOM 13773 O O . PRO D 1 402 ? 45.59288 5.05671 -3.99459 1.000 32.70291 386 PRO D O 1
ATOM 13777 N N . SER D 1 403 ? 44.43535 6.84676 -4.71985 1.000 23.91471 387 SER D N 1
ATOM 13778 C CA . SER D 1 403 ? 45.61463 7.69768 -4.63573 1.000 30.69208 387 SER D CA 1
ATOM 13779 C C . SER D 1 403 ? 45.92930 8.11865 -3.20685 1.000 29.93560 387 SER D C 1
ATOM 13780 O O . SER D 1 403 ? 47.01081 8.66125 -2.95979 1.000 29.55941 387 SER D O 1
ATOM 13783 N N . LEU D 1 404 ? 45.02544 7.86950 -2.26354 1.000 25.10158 388 LEU D N 1
ATOM 13784 C CA . LEU D 1 404 ? 45.32208 8.14829 -0.87005 1.000 29.55944 388 LEU D CA 1
ATOM 13785 C C . LEU D 1 404 ? 46.26409 7.08418 -0.30661 1.000 30.49203 388 LEU D C 1
ATOM 13786 O O . LEU D 1 404 ? 46.21692 5.92297 -0.71960 1.000 31.48808 388 LEU D O 1
ATOM 13791 N N . PRO D 1 405 ? 47.14864 7.45694 0.61440 1.000 29.07687 389 PRO D N 1
ATOM 13792 C CA . PRO D 1 405 ? 47.94103 6.43750 1.30951 1.000 33.49898 389 PRO D CA 1
ATOM 13793 C C . PRO D 1 405 ? 47.03756 5.50010 2.09962 1.000 34.67158 389 PRO D C 1
ATOM 13794 O O . PRO D 1 405 ? 45.99697 5.89667 2.63129 1.000 28.39884 389 PRO D O 1
ATOM 13798 N N . ARG D 1 406 ? 47.42264 4.23470 2.14076 1.000 29.83939 390 ARG D N 1
ATOM 13799 C CA . ARG D 1 406 ? 46.64329 3.22854 2.83481 1.000 30.27767 390 ARG D CA 1
ATOM 13800 C C . ARG D 1 406 ? 47.52554 2.54778 3.86575 1.000 33.10291 390 ARG D C 1
ATOM 13801 O O . ARG D 1 406 ? 48.60641 2.05028 3.53297 1.000 33.51367 390 ARG D O 1
ATOM 13809 N N . ALA D 1 407 ? 47.06866 2.54095 5.10950 1.000 29.78783 391 ALA D N 1
ATOM 13810 C CA . ALA D 1 407 ? 47.83148 1.91952 6.17525 1.000 23.75917 391 ALA D CA 1
ATOM 13811 C C . ALA D 1 407 ? 47.84643 0.40564 5.98696 1.000 33.39017 391 ALA D C 1
ATOM 13812 O O . ALA D 1 407 ? 46.83197 -0.18344 5.60829 1.000 24.95797 391 ALA D O 1
ATOM 13814 N N . PRO D 1 408 ? 48.97646 -0.24267 6.23592 1.000 28.83931 392 PRO D N 1
ATOM 13815 C CA . PRO D 1 408 ? 49.06963 -1.69087 6.04477 1.000 22.34350 392 PRO D CA 1
ATOM 13816 C C . PRO D 1 408 ? 48.40592 -2.47873 7.16705 1.000 27.89911 392 PRO D C 1
ATOM 13817 O O . PRO D 1 408 ? 48.24078 -2.00940 8.29515 1.000 28.61349 392 PRO D O 1
ATOM 13821 N N . TYR D 1 409 ? 48.04985 -3.71417 6.82288 1.000 28.16636 393 TYR D N 1
ATOM 13822 C CA . TYR D 1 409 ? 47.53145 -4.67422 7.78721 1.000 27.23372 393 TYR D CA 1
ATOM 13823 C C . TYR D 1 409 ? 48.52647 -4.84429 8.93346 1.000 33.03059 393 TYR D C 1
ATOM 13824 O O . TYR D 1 409 ? 49.73291 -4.97844 8.69498 1.000 30.52211 393 TYR D O 1
ATOM 13833 N N . PRO D 1 410 ? 48.05824 -4.87250 10.18377 1.000 33.60412 394 PRO D N 1
ATOM 13834 C CA . PRO D 1 410 ? 46.66518 -4.78685 10.60083 1.000 27.80693 394 PRO D CA 1
ATOM 13835 C C . PRO D 1 410 ? 46.34010 -3.42752 11.20879 1.000 28.44849 394 PRO D C 1
ATOM 13836 O O . PRO D 1 410 ? 45.49734 -3.36150 12.10112 1.000 27.71038 394 PRO D O 1
ATOM 13840 N N . LEU D 1 411 ? 47.01085 -2.35081 10.79365 1.000 29.29465 395 LEU D N 1
ATOM 13841 C CA . LEU D 1 411 ? 46.75928 -1.03189 11.37335 1.000 27.72282 395 LEU D CA 1
ATOM 13842 C C . LEU D 1 411 ? 45.32097 -0.59122 11.15746 1.000 36.11904 395 LEU D C 1
ATOM 13843 O O . LEU D 1 411 ? 44.77159 -0.72001 10.05975 1.000 33.52536 395 LEU D O 1
ATOM 13848 N N . SER D 1 412 ? 44.73384 -0.01068 12.20120 1.000 27.50643 396 SER D N 1
ATOM 13849 C CA . SER D 1 412 ? 43.35885 0.46538 12.15243 1.000 35.85212 396 SER D CA 1
ATOM 13850 C C . SER D 1 412 ? 43.09614 1.36340 13.35733 1.000 33.40636 396 SER D C 1
ATOM 13851 O O . SER D 1 412 ? 43.60391 1.09084 14.45280 1.000 34.36608 396 SER D O 1
ATOM 13854 N N . PRO D 1 413 ? 42.30173 2.43128 13.20689 1.000 29.40778 397 PRO D N 1
ATOM 13855 C CA . PRO D 1 413 ? 41.68262 2.91674 11.96687 1.000 30.06557 397 PRO D CA 1
ATOM 13856 C C . PRO D 1 413 ? 42.69639 3.70895 11.14791 1.000 26.29593 397 PRO D C 1
ATOM 13857 O O . PRO D 1 413 ? 43.36336 4.58182 11.70026 1.000 26.17327 397 PRO D O 1
ATOM 13861 N N . GLY D 1 414 ? 42.86443 3.40173 9.86056 1.000 25.36562 398 GLY D N 1
ATOM 13862 C CA . GLY D 1 414 ? 43.90622 4.05509 9.08950 1.000 23.12410 398 GLY D CA 1
ATOM 13863 C C . GLY D 1 414 ? 45.25287 3.82930 9.74847 1.000 28.41236 398 GLY D C 1
ATOM 13864 O O . GLY D 1 414 ? 45.54884 2.74119 10.25282 1.000 26.82426 398 GLY D O 1
ATOM 13865 N N . PHE D 1 415 ? 46.06678 4.88167 9.79302 1.000 23.91342 399 PHE D N 1
ATOM 13866 C CA . PHE D 1 415 ? 47.35493 4.79161 10.46798 1.000 25.28781 399 PHE D CA 1
ATOM 13867 C C . PHE D 1 415 ? 47.22909 4.90522 11.98511 1.000 27.84213 399 PHE D C 1
ATOM 13868 O O . PHE D 1 415 ? 48.24974 4.83254 12.68477 1.000 24.26513 399 PHE D O 1
ATOM 13876 N N . GLY D 1 416 ? 46.01273 5.05226 12.51654 1.000 29.91790 400 GLY D N 1
ATOM 13877 C CA . GLY D 1 416 ? 45.87367 5.17875 13.96319 1.000 23.23680 400 GLY D CA 1
ATOM 13878 C C . GLY D 1 416 ? 46.62598 6.40062 14.46409 1.000 22.20015 400 GLY D C 1
ATOM 13879 O O . GLY D 1 416 ? 46.63846 7.45476 13.82243 1.000 24.90447 400 GLY D O 1
ATOM 13880 N N . ARG D 1 417 ? 47.31269 6.24676 15.59791 1.000 23.68429 401 ARG D N 1
ATOM 13881 C CA . ARG D 1 417 ? 48.07725 7.36710 16.13831 1.000 24.28547 401 ARG D CA 1
ATOM 13882 C C . ARG D 1 417 ? 49.11985 7.89613 15.15463 1.000 26.93775 401 ARG D C 1
ATOM 13883 O O . ARG D 1 417 ? 49.54018 9.05995 15.26652 1.000 25.24767 401 ARG D O 1
ATOM 13891 N N . GLY D 1 418 ? 49.52028 7.07787 14.17586 1.000 20.89212 402 GLY D N 1
ATOM 13892 C CA . GLY D 1 418 ? 50.43831 7.54354 13.15382 1.000 25.23891 402 GLY D CA 1
ATOM 13893 C C . GLY D 1 418 ? 49.94564 8.74506 12.36973 1.000 29.91538 402 GLY D C 1
ATOM 13894 O O . GLY D 1 418 ? 50.75688 9.50271 11.82426 1.000 29.10425 402 GLY D O 1
ATOM 13895 N N . MET D 1 419 ? 48.62207 8.94264 12.28304 1.000 21.02852 403 MET D N 1
ATOM 13896 C CA . MET D 1 419 ? 48.08137 10.11530 11.59269 1.000 28.06127 403 MET D CA 1
ATOM 13897 C C . MET D 1 419 ? 47.43510 11.09360 12.56855 1.000 24.75640 403 MET D C 1
ATOM 13898 O O . MET D 1 419 ? 46.53523 11.85687 12.19501 1.000 22.65450 403 MET D O 1
ATOM 13903 N N . ALA D 1 420 ? 47.92670 11.10146 13.81829 1.000 24.93607 404 ALA D N 1
ATOM 13904 C CA . ALA D 1 420 ? 47.30145 11.89107 14.87868 1.000 24.03693 404 ALA D CA 1
ATOM 13905 C C . ALA D 1 420 ? 47.10524 13.36194 14.50225 1.000 26.18687 404 ALA D C 1
ATOM 13906 O O . ALA D 1 420 ? 46.06177 13.95420 14.81096 1.000 25.19022 404 ALA D O 1
ATOM 13908 N N . ARG D 1 421 ? 48.08393 13.97085 13.82583 1.000 23.95873 405 ARG D N 1
ATOM 13909 C CA . ARG D 1 421 ? 48.01837 15.41500 13.61431 1.000 29.79671 405 ARG D CA 1
ATOM 13910 C C . ARG D 1 421 ? 46.87068 15.82454 12.70514 1.000 28.12398 405 ARG D C 1
ATOM 13911 O O . ARG D 1 421 ? 46.44217 16.98292 12.75303 1.000 23.61350 405 ARG D O 1
ATOM 13919 N N . THR D 1 422 ? 46.34717 14.90689 11.89302 1.000 29.99817 406 THR D N 1
ATOM 13920 C CA . THR D 1 422 ? 45.15461 15.24690 11.13134 1.000 24.12441 406 THR D CA 1
ATOM 13921 C C . THR D 1 422 ? 43.98922 15.54918 12.06952 1.000 27.52443 406 THR D C 1
ATOM 13922 O O . THR D 1 422 ? 43.25187 16.52053 11.86998 1.000 20.39248 406 THR D O 1
ATOM 13926 N N . TYR D 1 423 ? 43.86521 14.77930 13.14752 1.000 20.59054 407 TYR D N 1
ATOM 13927 C CA . TYR D 1 423 ? 42.70566 14.85766 14.02688 1.000 26.52808 407 TYR D CA 1
ATOM 13928 C C . TYR D 1 423 ? 42.92625 15.83089 15.18412 1.000 25.07340 407 TYR D C 1
ATOM 13929 O O . TYR D 1 423 ? 42.01317 16.60377 15.50917 1.000 27.01177 407 TYR D O 1
ATOM 13938 N N . THR D 1 424 ? 44.12687 15.85414 15.78517 1.000 22.11381 408 THR D N 1
ATOM 13939 C CA . THR D 1 424 ? 44.46773 16.94721 16.70018 1.000 21.40915 408 THR D CA 1
ATOM 13940 C C . THR D 1 424 ? 44.42997 18.29242 15.98625 1.000 20.98293 408 THR D C 1
ATOM 13941 O O . THR D 1 424 ? 44.12339 19.31645 16.60161 1.000 27.15965 408 THR D O 1
ATOM 13945 N N . GLY D 1 425 ? 44.77990 18.31748 14.70662 1.000 24.97231 409 GLY D N 1
ATOM 13946 C CA . GLY D 1 425 ? 44.59239 19.53704 13.93639 1.000 27.62742 409 GLY D CA 1
ATOM 13947 C C . GLY D 1 425 ? 43.13808 19.96160 13.89789 1.000 27.77979 409 GLY D C 1
ATOM 13948 O O . GLY D 1 425 ? 42.80403 21.10852 14.20839 1.000 28.04542 409 GLY D O 1
ATOM 13949 N N . ASP D 1 426 ? 42.24759 19.02367 13.55618 1.000 28.79535 410 ASP D N 1
ATOM 13950 C CA . ASP D 1 426 ? 40.83089 19.36099 13.43831 1.000 26.21608 410 ASP D CA 1
ATOM 13951 C C . ASP D 1 426 ? 40.29870 19.89044 14.76626 1.000 26.54589 410 ASP D C 1
ATOM 13952 O O . ASP D 1 426 ? 39.73279 20.98903 14.82972 1.000 27.70410 410 ASP D O 1
ATOM 13957 N N . TYR D 1 427 ? 40.52520 19.14299 15.85734 1.000 24.20447 411 TYR D N 1
ATOM 13958 C CA . TYR D 1 427 ? 40.08362 19.61102 17.16780 1.000 26.95941 411 TYR D CA 1
ATOM 13959 C C . TYR D 1 427 ? 40.70196 20.96129 17.50721 1.000 26.95011 411 TYR D C 1
ATOM 13960 O O . TYR D 1 427 ? 40.04152 21.81444 18.10817 1.000 28.97322 411 TYR D O 1
ATOM 13969 N N . THR D 1 428 ? 41.97222 21.17520 17.14739 1.000 28.33599 412 THR D N 1
ATOM 13970 C CA . THR D 1 428 ? 42.55822 22.48932 17.38860 1.000 32.80439 412 THR D CA 1
ATOM 13971 C C . THR D 1 428 ? 41.76686 23.54761 16.64453 1.000 26.27278 412 THR D C 1
ATOM 13972 O O . THR D 1 428 ? 41.32387 24.53935 17.23428 1.000 28.90241 412 THR D O 1
ATOM 13976 N N . MET D 1 429 ? 41.54837 23.32320 15.34355 1.000 26.38676 413 MET D N 1
ATOM 13977 C CA . MET D 1 429 ? 40.74622 24.25036 14.55509 1.000 31.05899 413 MET D CA 1
ATOM 13978 C C . MET D 1 429 ? 39.42281 24.53127 15.24772 1.000 34.14653 413 MET D C 1
ATOM 13979 O O . MET D 1 429 ? 38.95384 25.67465 15.26401 1.000 32.30929 413 MET D O 1
ATOM 13984 N N . LEU D 1 430 ? 38.84168 23.51480 15.89696 1.000 33.95353 414 LEU D N 1
ATOM 13985 C CA . LEU D 1 430 ? 37.55239 23.73132 16.53597 1.000 31.74969 414 LEU D CA 1
ATOM 13986 C C . LEU D 1 430 ? 37.68948 24.68188 17.71172 1.000 33.14158 414 LEU D C 1
ATOM 13987 O O . LEU D 1 430 ? 36.95331 25.67233 17.80374 1.000 29.68304 414 LEU D O 1
ATOM 13992 N N . VAL D 1 431 ? 38.65361 24.42068 18.60597 1.000 30.17558 415 VAL D N 1
ATOM 13993 C CA . VAL D 1 431 ? 38.63255 25.13339 19.88015 1.000 28.65508 415 VAL D CA 1
ATOM 13994 C C . VAL D 1 431 ? 39.22845 26.52792 19.74696 1.000 34.68402 415 VAL D C 1
ATOM 13995 O O . VAL D 1 431 ? 38.82080 27.44503 20.46571 1.000 30.74943 415 VAL D O 1
ATOM 13999 N N . VAL D 1 432 ? 40.16018 26.72833 18.81965 1.000 34.73789 416 VAL D N 1
ATOM 14000 C CA . VAL D 1 432 ? 40.84128 28.00734 18.67444 1.000 37.79974 416 VAL D CA 1
ATOM 14001 C C . VAL D 1 432 ? 40.16429 28.89337 17.63445 1.000 35.10883 416 VAL D C 1
ATOM 14002 O O . VAL D 1 432 ? 40.05784 30.10196 17.83291 1.000 41.45374 416 VAL D O 1
ATOM 14006 N N . CYS D 1 433 ? 39.70414 28.31542 16.51926 1.000 33.55607 417 CYS D N 1
ATOM 14007 C CA . CYS D 1 433 ? 39.20602 29.09534 15.39778 1.000 37.25583 417 CYS D CA 1
ATOM 14008 C C . CYS D 1 433 ? 37.74120 28.85969 15.06765 1.000 39.86488 417 CYS D C 1
ATOM 14009 O O . CYS D 1 433 ? 37.19685 29.59434 14.23684 1.000 39.87416 417 CYS D O 1
ATOM 14012 N N . ASN D 1 434 ? 37.09066 27.86378 15.67559 1.000 29.83374 418 ASN D N 1
ATOM 14013 C CA . ASN D 1 434 ? 35.72420 27.47729 15.30093 1.000 41.98764 418 ASN D CA 1
ATOM 14014 C C . ASN D 1 434 ? 35.62176 27.12745 13.80950 1.000 41.28709 418 ASN D C 1
ATOM 14015 O O . ASN D 1 434 ? 34.68008 27.52871 13.12045 1.000 40.02452 418 ASN D O 1
ATOM 14020 N N . SER D 1 435 ? 36.60743 26.39155 13.28855 1.000 38.82254 419 SER D N 1
ATOM 14021 C CA . SER D 1 435 ? 36.53235 25.85682 11.93024 1.000 38.69860 419 SER D CA 1
ATOM 14022 C C . SER D 1 435 ? 36.83531 24.36287 11.96442 1.000 40.85438 419 SER D C 1
ATOM 14023 O O . SER D 1 435 ? 36.98947 23.76146 13.03395 1.000 39.02979 419 SER D O 1
ATOM 14026 N N . ARG D 1 436 ? 36.91729 23.73866 10.79074 1.000 34.83837 420 ARG D N 1
ATOM 14027 C CA . ARG D 1 436 ? 37.13894 22.30203 10.80424 1.000 38.48334 420 ARG D CA 1
ATOM 14028 C C . ARG D 1 436 ? 37.87969 21.84111 9.56177 1.000 37.66154 420 ARG D C 1
ATOM 14029 O O . ARG D 1 436 ? 37.72888 22.40006 8.47572 1.000 40.61533 420 ARG D O 1
ATOM 14037 N N . GLU D 1 437 ? 38.69430 20.81080 9.74619 1.000 36.35765 421 GLU D N 1
ATOM 14038 C CA . GLU D 1 437 ? 39.21096 20.07037 8.61398 1.000 31.32066 421 GLU D CA 1
ATOM 14039 C C . GLU D 1 437 ? 38.08203 19.25883 7.97873 1.000 36.26896 421 GLU D C 1
ATOM 14040 O O . GLU D 1 437 ? 37.03116 19.01730 8.58381 1.000 38.06939 421 GLU D O 1
ATOM 14046 N N . ARG D 1 438 ? 38.31081 18.82727 6.74579 1.000 31.34261 422 ARG D N 1
ATOM 14047 C CA . ARG D 1 438 ? 37.29437 18.13861 5.96625 1.000 33.69951 422 ARG D CA 1
ATOM 14048 C C . ARG D 1 438 ? 37.86637 16.84973 5.39801 1.000 36.10673 422 ARG D C 1
ATOM 14049 O O . ARG D 1 438 ? 39.08105 16.71163 5.22718 1.000 25.81392 422 ARG D O 1
ATOM 14057 N N . SER D 1 439 ? 36.97192 15.90404 5.10132 1.000 30.93471 423 SER D N 1
ATOM 14058 C CA . SER D 1 439 ? 37.37129 14.66560 4.45447 1.000 35.48860 423 SER D CA 1
ATOM 14059 C C . SER D 1 439 ? 37.54404 14.89298 2.95795 1.000 31.27167 423 SER D C 1
ATOM 14060 O O . SER D 1 439 ? 37.14417 15.91792 2.41022 1.000 30.98986 423 SER D O 1
ATOM 14063 N N . LEU D 1 440 ? 38.14691 13.91125 2.28625 1.000 35.05867 424 LEU D N 1
ATOM 14064 C CA . LEU D 1 440 ? 38.25630 13.99994 0.83460 1.000 33.62308 424 LEU D CA 1
ATOM 14065 C C . LEU D 1 440 ? 36.87256 14.11778 0.19794 1.000 36.43407 424 LEU D C 1
ATOM 14066 O O . LEU D 1 440 ? 36.66973 14.91646 -0.72086 1.000 33.96279 424 LEU D O 1
ATOM 14071 N N . GLU D 1 441 ? 35.89922 13.35480 0.70378 1.000 35.72880 425 GLU D N 1
ATOM 14072 C CA A GLU D 1 441 ? 34.53866 13.44019 0.18072 0.487 41.73188 425 GLU D CA 1
ATOM 14073 C CA B GLU D 1 441 ? 34.53492 13.44028 0.18563 0.513 41.73645 425 GLU D CA 1
ATOM 14074 C C . GLU D 1 441 ? 33.97650 14.85283 0.31392 1.000 39.64032 425 GLU D C 1
ATOM 14075 O O . GLU D 1 441 ? 33.31621 15.35283 -0.60567 1.000 40.42442 425 GLU D O 1
ATOM 14086 N N . ASP D 1 442 ? 34.23073 15.51675 1.44900 1.000 37.22065 426 ASP D N 1
ATOM 14087 C CA . ASP D 1 442 ? 33.74701 16.88768 1.62542 1.000 41.57313 426 ASP D CA 1
ATOM 14088 C C . ASP D 1 442 ? 34.36356 17.82733 0.59169 1.000 38.90810 426 ASP D C 1
ATOM 14089 O O . ASP D 1 442 ? 33.66797 18.66569 0.00372 1.000 44.01519 426 ASP D O 1
ATOM 14094 N N . PHE D 1 443 ? 35.68329 17.72399 0.38250 1.000 37.86856 427 PHE D N 1
ATOM 14095 C CA . PHE D 1 443 ? 36.34834 18.56643 -0.61438 1.000 42.00141 427 PHE D CA 1
ATOM 14096 C C . PHE D 1 443 ? 35.79621 18.31893 -2.01075 1.000 43.00933 427 PHE D C 1
ATOM 14097 O O . PHE D 1 443 ? 35.58217 19.26571 -2.77960 1.000 41.70571 427 PHE D O 1
ATOM 14105 N N . ILE D 1 444 ? 35.59777 17.04897 -2.37162 1.000 41.00778 428 ILE D N 1
ATOM 14106 C CA . ILE D 1 444 ? 35.05757 16.73077 -3.69109 1.000 43.05564 428 ILE D CA 1
ATOM 14107 C C . ILE D 1 444 ? 33.65458 17.30710 -3.84396 1.000 45.95021 428 ILE D C 1
ATOM 14108 O O . ILE D 1 444 ? 33.29423 17.82855 -4.90605 1.000 38.86768 428 ILE D O 1
ATOM 14113 N N . GLU D 1 445 ? 32.85651 17.26017 -2.77382 1.000 43.94163 429 GLU D N 1
ATOM 14114 C CA . GLU D 1 445 ? 31.49968 17.79235 -2.83263 1.000 43.55683 429 GLU D CA 1
ATOM 14115 C C . GLU D 1 445 ? 31.50512 19.30576 -3.02137 1.000 40.99553 429 GLU D C 1
ATOM 14116 O O . GLU D 1 445 ? 30.74656 19.83864 -3.84244 1.000 43.83214 429 GLU D O 1
ATOM 14122 N N . LEU D 1 446 ? 32.36815 20.01401 -2.28819 1.000 39.61242 430 LEU D N 1
ATOM 14123 C CA . LEU D 1 446 ? 32.47356 21.46461 -2.46101 1.000 42.26573 430 LEU D CA 1
ATOM 14124 C C . LEU D 1 446 ? 32.94465 21.82746 -3.86729 1.000 47.00237 430 LEU D C 1
ATOM 14125 O O . LEU D 1 446 ? 32.35064 22.68197 -4.54676 1.000 48.33480 430 LEU D O 1
ATOM 14130 N N . CYS D 1 447 ? 34.02585 21.19077 -4.32082 1.000 44.24283 431 CYS D N 1
ATOM 14131 C CA . CYS D 1 447 ? 34.54186 21.49058 -5.64912 1.000 44.14061 431 CYS D CA 1
ATOM 14132 C C . CYS D 1 447 ? 33.52014 21.15442 -6.72791 1.000 44.43904 431 CYS D C 1
ATOM 14133 O O . CYS D 1 447 ? 33.40876 21.87062 -7.72693 1.000 43.25469 431 CYS D O 1
ATOM 14136 N N . SER D 1 448 ? 32.75022 20.08011 -6.53879 1.000 43.83062 432 SER D N 1
ATOM 14137 C CA . SER D 1 448 ? 31.71618 19.73633 -7.50516 1.000 48.29220 432 SER D CA 1
ATOM 14138 C C . SER D 1 448 ? 30.60985 20.77776 -7.50887 1.000 50.18436 432 SER D C 1
ATOM 14139 O O . SER D 1 448 ? 30.02654 21.05332 -8.56332 1.000 51.40172 432 SER D O 1
ATOM 14142 N N . ALA D 1 449 ? 30.30862 21.36655 -6.34634 1.000 52.13934 433 ALA D N 1
ATOM 14143 C CA . ALA D 1 449 ? 29.42692 22.52897 -6.33355 1.000 54.71733 433 ALA D CA 1
ATOM 14144 C C . ALA D 1 449 ? 30.03226 23.71543 -7.07870 1.000 55.04545 433 ALA D C 1
ATOM 14145 O O . ALA D 1 449 ? 29.28953 24.59392 -7.53025 1.000 54.17738 433 ALA D O 1
ATOM 14147 N N . ALA D 1 450 ? 31.35918 23.77349 -7.21888 1.000 55.45331 434 ALA D N 1
ATOM 14148 C CA . ALA D 1 450 ? 31.97437 24.83409 -8.01357 1.000 42.76392 434 ALA D CA 1
ATOM 14149 C C . ALA D 1 450 ? 32.37910 24.37263 -9.41318 1.000 50.17611 434 ALA D C 1
ATOM 14150 O O . ALA D 1 450 ? 33.18757 25.04055 -10.07082 1.000 45.23657 434 ALA D O 1
ATOM 14152 N N . ASP D 1 451 ? 31.80555 23.26877 -9.89275 1.000 48.17064 435 ASP D N 1
ATOM 14153 C CA . ASP D 1 451 ? 32.08566 22.73073 -11.22768 1.000 40.85743 435 ASP D CA 1
ATOM 14154 C C . ASP D 1 451 ? 33.56320 22.36980 -11.40646 1.000 48.50143 435 ASP D C 1
ATOM 14155 O O . ASP D 1 451 ? 34.17724 22.65380 -12.44031 1.000 34.54658 435 ASP D O 1
ATOM 14160 N N . LEU D 1 452 ? 34.13088 21.71410 -10.39748 1.000 44.73009 436 LEU D N 1
ATOM 14161 C CA . LEU D 1 452 ? 35.50934 21.24326 -10.41143 1.000 43.09756 436 LEU D CA 1
ATOM 14162 C C . LEU D 1 452 ? 35.51810 19.73561 -10.19601 1.000 42.92246 436 LEU D C 1
ATOM 14163 O O . LEU D 1 452 ? 34.86477 19.23178 -9.27570 1.000 46.42152 436 LEU D O 1
ATOM 14168 N N . LYS D 1 453 ? 36.27255 19.02776 -11.02884 1.000 42.36700 437 LYS D N 1
ATOM 14169 C CA . LYS D 1 453 ? 36.33711 17.57371 -11.03138 1.000 43.70972 437 LYS D CA 1
ATOM 14170 C C . LYS D 1 453 ? 37.64624 17.10110 -10.40720 1.000 42.62554 437 LYS D C 1
ATOM 14171 O O . LYS D 1 453 ? 38.71866 17.63783 -10.70445 1.000 32.86721 437 LYS D O 1
ATOM 14177 N N . PHE D 1 454 ? 37.54817 16.07835 -9.55753 1.000 39.70547 438 PHE D N 1
ATOM 14178 C CA . PHE D 1 454 ? 38.70164 15.58184 -8.81578 1.000 37.30330 438 PHE D CA 1
ATOM 14179 C C . PHE D 1 454 ? 39.63393 14.79609 -9.72949 1.000 36.11219 438 PHE D C 1
ATOM 14180 O O . PHE D 1 454 ? 39.19066 14.06893 -10.62256 1.000 39.04434 438 PHE D O 1
ATOM 14188 N N . VAL D 1 455 ? 40.93628 14.93949 -9.49602 1.000 31.30764 439 VAL D N 1
ATOM 14189 C CA . VAL D 1 455 ? 41.96785 14.27623 -10.28276 1.000 28.81100 439 VAL D CA 1
ATOM 14190 C C . VAL D 1 455 ? 42.63761 13.21367 -9.41608 1.000 36.96223 439 VAL D C 1
ATOM 14191 O O . VAL D 1 455 ? 42.51030 12.01568 -9.69452 1.000 38.76639 439 VAL D O 1
ATOM 14195 N N . ARG D 1 456 ? 43.35841 13.63209 -8.37313 1.000 30.80503 440 ARG D N 1
ATOM 14196 C CA . ARG D 1 456 ? 44.03023 12.68643 -7.48112 1.000 28.66420 440 ARG D CA 1
ATOM 14197 C C . ARG D 1 456 ? 44.51062 13.41606 -6.23520 1.000 31.04591 440 ARG D C 1
ATOM 14198 O O . ARG D 1 456 ? 44.46972 14.64404 -6.15593 1.000 28.82820 440 ARG D O 1
ATOM 14206 N N . VAL D 1 457 ? 45.01560 12.63787 -5.27633 1.000 24.40911 441 VAL D N 1
ATOM 14207 C CA . VAL D 1 457 ? 45.66458 13.17516 -4.08722 1.000 28.87390 441 VAL D CA 1
ATOM 14208 C C . VAL D 1 457 ? 47.17267 13.05439 -4.25738 1.000 27.49949 441 VAL D C 1
ATOM 14209 O O . VAL D 1 457 ? 47.67418 12.03886 -4.75461 1.000 32.53597 441 VAL D O 1
ATOM 14213 N N . TRP D 1 458 ? 47.89061 14.10613 -3.87374 1.000 24.50841 442 TRP D N 1
ATOM 14214 C CA . TRP D 1 458 ? 49.34726 14.11322 -3.77749 1.000 30.41466 442 TRP D CA 1
ATOM 14215 C C . TRP D 1 458 ? 49.69322 14.10994 -2.28894 1.000 32.44405 442 TRP D C 1
ATOM 14216 O O . TRP D 1 458 ? 49.66755 15.15708 -1.64245 1.000 29.89568 442 TRP D O 1
ATOM 14227 N N . ASP D 1 459 ? 50.04297 12.93903 -1.75972 1.000 29.12690 443 ASP D N 1
ATOM 14228 C CA . ASP D 1 459 ? 50.25542 12.77264 -0.32476 1.000 33.06023 443 ASP D CA 1
ATOM 14229 C C . ASP D 1 459 ? 51.57114 13.42082 0.09585 1.000 28.85553 443 ASP D C 1
ATOM 14230 O O . ASP D 1 459 ? 52.60855 13.19557 -0.52844 1.000 30.33310 443 ASP D O 1
ATOM 14235 N N . LEU D 1 460 ? 51.53131 14.24124 1.14642 1.000 30.18299 444 LEU D N 1
ATOM 14236 C CA . LEU D 1 460 ? 52.74128 14.84302 1.70151 1.000 30.53924 444 LEU D CA 1
ATOM 14237 C C . LEU D 1 460 ? 53.20238 14.15573 2.97814 1.000 30.10668 444 LEU D C 1
ATOM 14238 O O . LEU D 1 460 ? 54.11648 14.65821 3.64011 1.000 31.87566 444 LEU D O 1
ATOM 14243 N N . ALA D 1 461 ? 52.58336 13.03443 3.34826 1.000 28.54120 445 ALA D N 1
ATOM 14244 C CA . ALA D 1 461 ? 52.84732 12.36274 4.62211 1.000 39.98379 445 ALA D CA 1
ATOM 14245 C C . ALA D 1 461 ? 52.57184 13.28679 5.81277 1.000 40.76592 445 ALA D C 1
ATOM 14246 O O . ALA D 1 461 ? 53.15947 13.13199 6.88764 1.000 40.64998 445 ALA D O 1
ATOM 14248 N N . GLU D 1 462 ? 51.69708 14.27099 5.61789 1.000 33.45489 446 GLU D N 1
ATOM 14249 C CA . GLU D 1 462 ? 51.25786 15.17776 6.67519 1.000 35.70211 446 GLU D CA 1
ATOM 14250 C C . GLU D 1 462 ? 49.89718 15.71247 6.25782 1.000 28.60699 446 GLU D C 1
ATOM 14251 O O . GLU D 1 462 ? 48.87359 15.04653 6.44967 1.000 33.15310 446 GLU D O 1
ATOM 14257 N N . THR D 1 463 ? 49.88225 16.88132 5.62639 1.000 26.58969 447 THR D N 1
ATOM 14258 C CA . THR D 1 463 ? 48.71881 17.28654 4.85996 1.000 26.22833 447 THR D CA 1
ATOM 14259 C C . THR D 1 463 ? 48.72205 16.55598 3.52042 1.000 31.01042 447 THR D C 1
ATOM 14260 O O . THR D 1 463 ? 49.64169 15.80085 3.19077 1.000 28.37990 447 THR D O 1
ATOM 14264 N N . SER D 1 464 ? 47.69402 16.81220 2.72220 1.000 27.06520 448 SER D N 1
ATOM 14265 C CA . SER D 1 464 ? 47.60227 16.28403 1.37367 1.000 32.26207 448 SER D CA 1
ATOM 14266 C C . SER D 1 464 ? 47.31724 17.43743 0.42154 1.000 27.85757 448 SER D C 1
ATOM 14267 O O . SER D 1 464 ? 46.75099 18.45842 0.81911 1.000 27.08029 448 SER D O 1
ATOM 14270 N N . VAL D 1 465 ? 47.77861 17.30023 -0.81813 1.000 26.36644 449 VAL D N 1
ATOM 14271 C CA . VAL D 1 465 ? 47.46128 18.24521 -1.88438 1.000 29.20792 449 VAL D CA 1
ATOM 14272 C C . VAL D 1 465 ? 46.49719 17.53673 -2.82865 1.000 30.87484 449 VAL D C 1
ATOM 14273 O O . VAL D 1 465 ? 46.86626 16.56688 -3.50146 1.000 30.59846 449 VAL D O 1
ATOM 14277 N N . THR D 1 466 ? 45.25662 18.00767 -2.86806 1.000 28.95951 450 THR D N 1
ATOM 14278 C CA . THR D 1 466 ? 44.24740 17.44574 -3.75038 1.000 29.69638 450 THR D CA 1
ATOM 14279 C C . THR D 1 466 ? 44.17511 18.27837 -5.02010 1.000 30.54765 450 THR D C 1
ATOM 14280 O O . THR D 1 466 ? 44.21096 19.51111 -4.97086 1.000 32.09265 450 THR D O 1
ATOM 14284 N N . GLU D 1 467 ? 44.08852 17.59979 -6.15910 1.000 30.56865 451 GLU D N 1
ATOM 14285 C CA . GLU D 1 467 ? 44.10939 18.25922 -7.45496 1.000 30.14268 451 GLU D CA 1
ATOM 14286 C C . GLU D 1 467 ? 42.73263 18.20166 -8.10368 1.000 33.35896 451 GLU D C 1
ATOM 14287 O O . GLU D 1 467 ? 42.09797 17.14528 -8.13689 1.000 34.83641 451 GLU D O 1
ATOM 14293 N N . PHE D 1 468 ? 42.28292 19.33768 -8.63452 1.000 30.88339 452 PHE D N 1
ATOM 14294 C CA . PHE D 1 468 ? 41.00859 19.43746 -9.32778 1.000 35.08898 452 PHE D CA 1
ATOM 14295 C C . PHE D 1 468 ? 41.21723 20.16447 -10.64598 1.000 33.92333 452 PHE D C 1
ATOM 14296 O O . PHE D 1 468 ? 42.12210 20.98749 -10.77082 1.000 33.35992 452 PHE D O 1
ATOM 14304 N N . VAL D 1 469 ? 40.36545 19.86254 -11.62253 1.000 39.60622 453 VAL D N 1
ATOM 14305 C CA . VAL D 1 469 ? 40.40010 20.53630 -12.92303 1.000 38.71906 453 VAL D CA 1
ATOM 14306 C C . VAL D 1 469 ? 38.99597 21.02547 -13.25015 1.000 41.45967 453 VAL D C 1
ATOM 14307 O O . VAL D 1 469 ? 38.00417 20.50388 -12.71976 1.000 35.28598 453 VAL D O 1
ATOM 14311 N N . PRO D 1 470 ? 38.87228 22.02173 -14.12883 1.000 37.31671 454 PRO D N 1
ATOM 14312 C CA . PRO D 1 470 ? 37.53093 22.48240 -14.52489 1.000 45.33621 454 PRO D CA 1
ATOM 14313 C C . PRO D 1 470 ? 36.71134 21.34504 -15.12255 1.000 48.47929 454 PRO D C 1
ATOM 14314 O O . PRO D 1 470 ? 37.17108 20.62715 -16.01254 1.000 54.10042 454 PRO D O 1
ATOM 14318 N N . ALA D 1 471 ? 35.50110 21.15690 -14.58435 1.000 48.60704 455 ALA D N 1
ATOM 14319 C CA . ALA D 1 471 ? 34.65318 20.03726 -14.99278 1.000 51.30555 455 ALA D CA 1
ATOM 14320 C C . ALA D 1 471 ? 34.11614 20.23710 -16.40384 1.000 72.89760 455 ALA D C 1
ATOM 14321 O O . ALA D 1 471 ? 34.38701 19.43980 -17.31032 1.000 76.25522 455 ALA D O 1
ATOM 14323 N N . HIS D 1 472 ? 33.31790 21.28393 -16.59918 1.000 71.83811 456 HIS D N 1
ATOM 14324 C CA . HIS D 1 472 ? 32.92144 21.70792 -17.93741 1.000 80.96145 456 HIS D CA 1
ATOM 14325 C C . HIS D 1 472 ? 34.04081 22.61177 -18.44686 1.000 78.96348 456 HIS D C 1
ATOM 14326 O O . HIS D 1 472 ? 33.95212 23.84224 -18.43373 1.000 80.38047 456 HIS D O 1
ATOM 14333 N N . HIS D 1 473 ? 35.12501 21.96335 -18.89061 1.000 74.93699 457 HIS D N 1
ATOM 14334 C CA . HIS D 1 473 ? 36.40854 22.60053 -19.18932 1.000 77.92918 457 HIS D CA 1
ATOM 14335 C C . HIS D 1 473 ? 36.26551 23.90910 -19.95714 1.000 84.72109 457 HIS D C 1
ATOM 14336 O O . HIS D 1 473 ? 35.81862 23.91948 -21.10964 1.000 96.17640 457 HIS D O 1
ATOM 14338 N N . HIS D 1 474 ? 36.65289 25.01218 -19.32250 1.000 81.33023 458 HIS D N 1
ATOM 14339 C CA . HIS D 1 474 ? 36.51816 26.34364 -19.90792 1.000 80.96767 458 HIS D CA 1
ATOM 14340 C C . HIS D 1 474 ? 37.36361 27.35607 -19.14440 1.000 70.96413 458 HIS D C 1
ATOM 14341 O O . HIS D 1 474 ? 36.85126 28.07264 -18.28399 1.000 70.03787 458 HIS D O 1
#

Foldseek 3Di:
DDPVVVQLVVLVVLQVVLVVQLCVQCVVVPFHDDDLPDLDAGPCLQPQRDLSNLVSLLSNVLSVVVNVCVPDDVVVVVVVVVPPLLLLLLVLVCLVQVVQVVLVVVQVWAALVVSCVSRVHDSVVNVVSVVVVVVVSAWHAPDVRTTHGGNNVVCCDPVHLANLLSNVCSDDLVVQLPPQQVVLCPDPVLNPALDQQNFSSNVSCVVVVDTDGLVVVLVVDPCSVVSVVSNVRSVCSVLSVLCVLVFPPPVPDAQAAEEEEEQCQLCPNVVVVCVVPVSYAYEYEEAPVSQVVSVVVCVVPPCVCVVVVRYHYDYDDLLVAADAAAGAEYEEEPPVQQDDLVSLLSSLLSPLVRYDQNHKYKYWFAAPADFDPVCLVPPDPQDDARDPPRGSGSHVSQVCSVVVQVSCRSRGSTGGHHPVSVQVSNVSSQWHWDHWGDSSHTIITMTGRD/DDPVVVQLVVLVVLQVVLVVQLCVQCVVVVFHDDDLPDLDAGPCLLPQDALSNLVSLLSNVLSVVVNVCVPDDVVVVVVVVVPVLLLLLLLLLCLVQVVQVVQVVVAVWDALVVSCVSRVHDSVVNVVSVVVVVVVSAWHAPDVRTTHGGNNVVCCDPPHLANLLSNVCSDDLVVQLPVPQVVLCPDPVLNPDLDQFRFSSNVSCVVVVDTDGLVVVLVVDPCSVVSVVSNVRSVCSNLSVLCVLVFPPPVPDAQAAEEEEEQCQLCPNVVVVCVVRVSYAYEYEEAPVSLVVSVVVCVVPPVVCVVVVRYHYDYDDLLVAADAAAHQEYEYEPPVQQDDLVSLLSSLLSPLVRYDQNHKYKYWFAALADFDPVCLVPPDPQDDARDPPRGSGSHVSQVCSVVVQVSCRSRGSTGGHHPVSVQVSNVSSQWHWDHWRDSSHTIITMTGHD/DCVLPPDHDPVSVQLVVLVVLQVVLVVQLCVQCVVVPFHDDDLPDLDAGPCLQPQDDLSNLVSLLQNVLSVVVNVCVPDDVVVVVVVVVCPLLLLLLLLVCLVQVVQVVQVVVAVWAALVVSCVSRVDDSVVNVVSVVVVVVVSAWHAPDVRTTHGGNRVVCCDPPHLANLLSNVCSDPLVVLLPVPQVCLCPPPVLNPDLDQCRFSSNVSCVVVPHDDGPVVVQVVDPPRVVSVVSSVRSVCSVLSVLCVLVFPPLVPDAQAAEEEAAACQLCPNVLVSCVVPVSAAYEYEEAPVSLVVNVVVCVVPPCVCVVVVRYHYDYDDLLPAADAAAHQEYEYEPPLQQDDLVSLLSSLLSPLVRYDQNHKYKYWFAALWDFDPVRLVPDDVLDDARDPPRGSGSHVSQVCSVVVQVSCRSRGSGGHHHPVSVQVSNVSSQWHWDHWRDSSHTIITMIGRND/DCPLPPDHDPVSVQLVVLVVLQVVLVVQLCVQCVVVVFHDDDLPDLDAGPCLQPQDDLSNLVSLLQNVLSVVVNCCVPDDVVVVVVVVVCPLLLLLLLLVCLVQVVQVVQVVPAVWAALVVSCVSRVHDSVVNVVSVVVVVVVSAWHAPDVRTTHGGNNVVCCDPPHLANLLSNVCSDPLVVLLPVQQVCLCPPPPLNPDLDQCNFSSNVSCVVVPHDDAPVVVQVVPPPRVVSVVSSVRSVCSVLSVLCVLVFPPLVPDAQAAEEEAAQCQLCPNVVVSCVVRVSAAYEYEEAPVSQVVSVVVCVPPPCVCVVVVRYHYDYDDLLVAADAAAGQEYEYEPPLQQDDLVSLLSSLLSPLVRYALNHKYKYWFAAPFDFDPVRLVPDDVLDDARDPPRGSGSHCSQVCSVVVQVSCRSRGSGGHHHPVSVQVSNVSSQWHWDHWRDSSHTIITMIARNVHD

Organism: Pleurotus ostreatus (strain PC15) (NCBI:txid1137138)

Nearest PDB structures (foldseek):
  8pha-assembly1_A  TM=1.001E+00  e=1.215E-83  Pleurotus sapidus
  7wh9-assembly1_C-2  TM=8.297E-01  e=1.596E-30  Aspergillus terreus
  7wh9-assembly1_B-2  TM=8.219E-01  e=1.099E-30  Aspergillus terreus
  7bqj-assembly1_B  TM=7.679E-01  e=1.575E-22  Aspergillus bombycis
  7bql-assembly1_A  TM=7.793E-01  e=8.642E-22  Aspergillus bombycis

B-factor: mean 38.62, std 16.87, range [13.18, 157.04]

InterPro domains:
  IPR001077 O-methyltransferase, C-terminal domain [PF00891] (217-381)
  IPR016461 O-methyltransferase-like [PS51683] (84-455)
  IPR029063 S-adenosyl-L-methionine-dependent methyltransferase superfamily [G3DSA:3.40.50.150] (191-454)
  IPR029063 S-adenosyl-L-methionine-dependent methyltransferase superfamily [SSF53335] (216-444)
  IPR036388 Winged helix-like DNA-binding domain superfamily [G3DSA:1.10.10.10] (74-160)
  IPR036390 Winged helix DNA-binding domain superfamily [SSF46785] (77-163)

Sequence (1818 aa):
PSEGKAQIRALLNLINTSSAEQAIAEYDKQECDIPSLTSSGEPHPMDDRLPSLELKNNTTLRILEGACAQLCVTLAPPAHTMLNYSMDVLVPSCISTVIQAGVAPLLAAKHPKGLHIDVLSKETGIHPQKLATILRLLILNYCFQEVESNVFANNRLSLTLLPETSVVDILDLKTGEMHRKATLWVYDALVDPDFGPTYDGNKSPLVYALRREGFDGSLYDYLQTQPGAVARFARAMLGFSVSRGLMMNLLNVFPWQELAPGSTVCDLGGGNGNTSIEIAKKFPHLKVHLQDLPDTIEEAKVFWKEEYPDAIKDSRVAFTPIDFFKQAPVPDQDIYYISQIVHNWGDEEDCITLLKNIRSAMSPKSRLLINDYLASHLDKTSIANQHPSLPRAPYPLSPGFGRGMARTYTGDYTMLVVCNSRERSLEDFIELCSAADLKFVRVWDLAETSVTEFVPAPSEGKAQIRALLNLINTSSAEQAIAEYDKQECDIPSLTSGEPHPMDDRLPSLEELKNNTTLRILEGACAQLCVTLAPPAHTMLNYSMDVLVPSCISTVIQAGVAPLLAKHPKGLHIDVLSKETGIHPQKLATILRLLILNYCFQEVEESNVFANNRLSLTLLPETSVVDILDLKTGEMHRKATLWVYDALVDPDFGPTYDGNKSPLVYALRREGFDGSLYDYLQTQPGAVARFARAMLGFSSVSRGLMNLLNVFPWQELAPGSTVCDLGGGNGNTSIEIAKKFPHLKVHLQDLPDTIEEAKVFWKEEYPDAIKDSRVAFTPIDFFKQAPVPDQDIYYISQIVHNWGDEEDCITLLKNIRSAMSPKSRLLINDYLASSHLDKTSIANQHPSLPRAPYPLSPGFGRGMARTYTGDYTMLVVCNSRERSLEDFIELCSAADLKFVRVWDLAETSVTEFVPARHMTTLSPSEGKAQIRALLNLINTSAEQQAIAEYDKKQECDIPSLTSGEPHPMDDRLPSLEELKNTTLRILEGACAQLCVTLAPPAHTMLNYSMDVLVPSCISTVIQAGVAPLLAKHPKGLHIDVLSKETGIHPQKLATILRLLILNYCFQEVESNVFANNRLSLTLLPETSVVDILDLKTGEMHRKATLWVYDALVDPDFGPTYDGNKSPLVYALRREGFDGSSLYDYLQTQPGAVARFARAMLGFSVSRGLMNLLNVFPWQQELAPGSTVCDLGGGNGNTSIEIAKKFPHLKVHLQDLPDTIEEAKVFWKEEYPDAIKDSRVAFTPIDFFKQAPVPDQDIYYISQIVHNWGDEDCITLLKNIRSAMSPKSRLLINDYLASHLDKTSIANQHPSLPRAPYPLSPGFGRGMARTYTGDYTMLVVCNSRERSLEEDFIELCSAADLKFVRVWDLAETSVTTEFVPAHRHMTTLSPSEGKAQIRRALLNLINTSSAEQQAIAEYDKQECDIPSLTSGEPHPMDDRLPSLEELKNTLRILEGACAQLCVTLAPPAHTMLLNYSMDVLVPSCISTVIQAGVAPLLAKHPKGLHIDVLSKETGIHPQKLATILRLLILNYCFQEVESNVFANNRLSLTLLPETSVVDILDLKTGEMHRKATLWVYDALVDPDFGPTYDGNKSPLVYALRREGFDGSLYDYLQTQPGAVARFARAMLGFSVSRGLMNLLNVFPWQELAPGSTVCDLGGGNGNTSIEIAKKFPHLKVHLQDLPDTIEEAKVFWKEEYPDAIKDSRVAFTPIDFFKQAPVPDQDIYYISQIVHNWGDEDCITLLKNIRSAMSPKSRLLINDYLASHLDKTSSIANQHPSLPRAPYPLSPGFGRGMARTYTGDYTMLVVCNSRERSLEEDFIELCSAADLKFVRVWDLAETSVTEFVPAHHH

Secondary structure (DSSP, 8-state):
--HHHHHHHHHHHHHHHHHHHHHHHHHHTT-PPP-SS-SS--TTTTSPPPHHHHHHHHHHHHHHHHHHHHHS-HHHHHHHHHTTTHHHHHHHHHHHHTHHHHHHHSTT-EEHHHHHHHHTS-HHHHHHHHHHHHHTTSSEEEETTEEE--TTGGGGSTTSSSHHHHHHHHSHHHHHHTTSHHHHHHSTTTSS---GGGSHHHHHHHTTT--S-HHHHHHHSTTHHHHHHHHHHHHHHHTTGGGHHHHS-GGGSPTT-EEEEET-TTTHHHHHHHHH-TT-EEEEE--HHHHHHHHHHHHHH-HHHHHTT-EEE----TTTS---SS-SEEEEES-GGGS-HHHHHHHHHHHHHH--TT-EEEEEE-B----SHHHHHTS-TTS--PPTT--STTGGGGHHHHHHHHHIIIIIS---B-HHHHHHHHHHTTEEEEEEEE-SSSEEEEEEE-/--HHHHHHHHHHHHHHHHHHHHHHHHHHTT-PPP-SS-SS--TTTTSPPPHHHHHHHHHHHHHHHHHHHHHS-HHHHHHHHHTTTHHHHHHHHHHHHTHHHHHHHSTT-EEHHHHHHHHTS-HHHHHHHHHHHHHTTSSEEEETTEEE--TTGGGGSTTSSSHHHHHHHHSHHHHHHTTSHHHHHHSTTTSS---GGGSHHHHHHGGGT--S-HHHHHHHSTTHHHHHHHHHHHHHHHTTGGGHHHHS-GGGSPTT-EEEEET-TTTHHHHHHHHH-TTSEEEEEE-HHHHHHHHHHHHHH-HHHHHTT-EEEEE--TTTS---SS-SEEEEES-GGGS-HHHHHHHHHHHHHH--TT-EEEEEE-B----SHHHHHTS-TTS--PPTT--STTGGGGHHHHHHHHHIIIIIS---B-HHHHHHHHHHTTEEEEEEEE-SSSEEEEEEE-/--TTTSS--HHHHHHHHHHHHHHHHHHHHHHHHHHTT-PPP-SS-SS--TTTTSPPPHHHHHHHHHHHHHHHHHHHHHS-HHHHHHHHHTTTHHHHHHHHHHHHTHHHHHHHSTT-EEHHHHHHHH-S-HHHHHHHHHHHHHTTSSEEEETTEEE--TTGGGGSTTSSSHHHHHHHHSHHHHHHTTTHHHHHHSTTTSS---GGGSHHHHHHHHTT--S-HHHHHHHSTTHHHHHHHHHHHHHHHTTGGGHHHHS-GGGSPTT-EEEEET-TTTHHHHHHHHH-TT-EEEEEE-HHHHHHHHHHHHHH-HHHHHTT-EEEEE--TTTS---TT-SEEEEES-GGGS-HHHHHHHHHHHHHH--TT-EEEEEE-B----SHHHHHTS-TTS--PPTT--STTGGGGHHHHHHHHHIIIIIS---B-HHHHHHHHHHTTEEEEEEEE-SSSEEEEEEE--/--TTTSS--HHHHHHHHHHHHHHHHHHHHHHHHHHTT-PPP-SS-SS--TTTTSPPPHHHHHHHHHHHHHHHHHHHHHS-HHHHHHHHHTTTHHHHHHHHHHHHTHHHHHHHSTT-EEHHHHHHHH-S-HHHHHHHHHHHHHTTSSEEEETTEEE--TTGGGGSTTSSSHHHHHHHHSHHHHHHTTTHHHHHH-TTTSS---GGGSHHHHHHHHHT----HHHHHHHSTTHHHHHHHHHHHHHHHTTGGGHHHHS-GGGSPTT-EEEEET-TTTHHHHHHHHH-TT-EEEEEE-HHHHHHHHHHHHHH-HHHHHTT-EEEEE--TTTS--SSS-SEEEEES-GGGS-HHHHHHHHHHHHHH--TT-EEEEEE-B----SHHHHHTS-TTS--PPTT--STTGGGGHHHHHHHHHIIIIIS---B-HHHHHHHHHHTTEEEEEEEE-SSSEEEEEEESS--

Solvent-accessible surface area: 67258 Å² total

Radius of gyration: 44.35 Å; Cα contacts (8 Å, |Δi|>4): 3455; chains: 4; bounding box: 107×69×137 Å